Protein 8QQH (pdb70)

Radius of gyration: 37.04 Å; Cα contacts (8 Å, |Δi|>4): 5261; chains: 2; bounding box: 93×76×115 Å

Structure (mmCIF, N/CA/C/O backbone):
data_8QQH
#
_entry.id   8QQH
#
_cell.length_a   81.227
_cell.length_b   140.763
_cell.length_c   207.773
_cell.angle_alpha   90.000
_cell.angle_beta   90.000
_cell.angle_gamma   90.000
#
_symmetry.space_group_name_H-M   'P 2 21 21'
#
loop_
_entity.id
_entity.type
_entity.pdbx_description
1 polymer Beta-galactosidase
2 water water
#
loop_
_atom_site.group_PDB
_atom_site.id
_atom_site.type_symbol
_atom_site.label_atom_id
_atom_site.label_alt_id
_atom_site.label_comp_id
_atom_site.label_asym_id
_atom_site.label_entity_id
_atom_site.label_seq_id
_atom_site.pdbx_PDB_ins_code
_atom_site.Cartn_x
_atom_site.Cartn_y
_atom_site.Cartn_z
_atom_site.occupancy
_atom_site.B_iso_or_equiv
_atom_site.auth_seq_id
_atom_site.auth_comp_id
_atom_site.auth_asym_id
_atom_site.auth_atom_id
_atom_site.pdbx_PDB_model_num
ATOM 1 N N . THR A 1 2 ? -33.756 94.863 55.951 1.000 55.612 2 THR AAA N 1
ATOM 2 C CA . THR A 1 2 ? -34.772 95.650 56.692 1.000 59.049 2 THR AAA CA 1
ATOM 3 C C . THR A 1 2 ? -34.226 96.199 58.026 1.000 48.612 2 THR AAA C 1
ATOM 4 O O . THR A 1 2 ? -34.467 97.379 58.245 1.000 54.045 2 THR AAA O 1
ATOM 8 N N . LEU A 1 3 ? -33.548 95.422 58.892 1.000 46.508 3 LEU AAA N 1
ATOM 9 C CA . LEU A 1 3 ? -32.575 95.983 59.876 1.000 41.356 3 LEU AAA CA 1
ATOM 10 C C . LEU A 1 3 ? -31.164 95.963 59.256 1.000 36.480 3 LEU AAA C 1
ATOM 11 O O . LEU A 1 3 ? -30.578 94.870 59.082 1.000 33.245 3 LEU AAA O 1
ATOM 16 N N . LEU A 1 4 ? -30.678 97.131 58.861 1.000 32.036 4 LEU AAA N 1
ATOM 17 C CA . LEU A 1 4 ? -29.380 97.284 58.162 1.000 33.412 4 LEU AAA CA 1
ATOM 18 C C . LEU A 1 4 ? -28.528 98.103 59.118 1.000 32.733 4 LEU AAA C 1
ATOM 19 O O . LEU A 1 4 ? -28.688 99.323 59.175 1.000 34.264 4 LEU AAA O 1
ATOM 24 N N . CYS A 1 5 ? -27.846 97.391 60.001 1.000 31.210 5 CYS AAA N 1
ATOM 25 C CA . CYS A 1 5 ? -27.313 97.951 61.261 1.000 32.292 5 CYS AAA CA 1
ATOM 26 C C . CYS A 1 5 ? -25.782 97.949 61.226 1.000 29.774 5 CYS AAA C 1
ATOM 27 O O . CYS A 1 5 ? -25.184 97.053 60.581 1.000 28.339 5 CYS AAA O 1
ATOM 30 N N . GLY A 1 6 ? -25.205 98.960 61.867 1.000 30.643 6 GLY AAA N 1
ATOM 31 C CA . GLY A 1 6 ? -23.770 99.097 62.120 1.000 33.043 6 GLY AAA CA 1
ATOM 32 C C . GLY A 1 6 ? -23.524 99.355 63.586 1.000 31.521 6 GLY AAA C 1
ATOM 33 O O . GLY A 1 6 ? -24.239 100.199 64.190 1.000 32.375 6 GLY AAA O 1
ATOM 34 N N . GLU A 1 7 ? -22.519 98.682 64.126 1.000 31.240 7 GLU AAA N 1
ATOM 35 C CA . GLU A 1 7 ? -22.067 98.867 65.518 1.000 29.987 7 GLU AAA CA 1
ATOM 36 C C . GLU A 1 7 ? -21.147 100.087 65.563 1.000 28.194 7 GLU AAA C 1
ATOM 37 O O . GLU A 1 7 ? -20.057 100.071 64.933 1.000 26.474 7 GLU AAA O 1
ATOM 43 N N . ILE A 1 8 ? -21.559 101.097 66.337 1.000 30.978 8 ILE AAA N 1
ATOM 44 C CA . ILE A 1 8 ? -20.727 102.293 66.671 1.000 29.128 8 ILE AAA CA 1
ATOM 45 C C . ILE A 1 8 ? -20.901 102.559 68.156 1.000 29.651 8 ILE AAA C 1
ATOM 46 O O . ILE A 1 8 ? -22.057 102.613 68.585 1.000 27.395 8 ILE AAA O 1
ATOM 51 N N . HIS A 1 9 ? -19.798 102.706 68.900 1.000 27.482 9 HIS AAA N 1
ATOM 52 C CA . HIS A 1 9 ? -19.834 102.822 70.370 1.000 27.793 9 HIS AAA CA 1
ATOM 53 C C . HIS A 1 9 ? -19.675 104.281 70.765 1.000 30.528 9 HIS AAA C 1
ATOM 54 O O . HIS A 1 9 ? -18.601 104.825 70.499 1.000 26.439 9 HIS AAA O 1
ATOM 61 N N . TYR A 1 10 ? -20.668 104.846 71.459 1.000 28.474 10 TYR AAA N 1
ATOM 62 C CA . TYR A 1 10 ? -20.629 106.281 71.873 1.000 30.658 10 TYR AAA CA 1
ATOM 63 C C . TYR A 1 10 ? -19.438 106.490 72.817 1.000 29.617 10 TYR AAA C 1
ATOM 64 O O . TYR A 1 10 ? -18.869 107.623 72.827 1.000 30.202 10 TYR AAA O 1
ATOM 73 N N . PHE A 1 11 ? -19.038 105.436 73.548 1.000 26.885 11 PHE AAA N 1
ATOM 74 C CA . PHE A 1 11 ? -17.983 105.489 74.585 1.000 27.310 11 PHE AAA CA 1
ATOM 75 C C . PHE A 1 11 ? -16.586 105.303 73.965 1.000 32.402 11 PHE AAA C 1
ATOM 76 O O . PHE A 1 11 ? -15.626 105.241 74.736 1.000 35.077 11 PHE AAA O 1
ATOM 84 N N . ARG A 1 12 ? -16.463 105.218 72.637 1.000 29.284 12 ARG AAA N 1
ATOM 85 C CA . ARG A 1 12 ? -15.174 105.037 71.925 1.000 28.371 12 ARG AAA CA 1
ATOM 86 C C . ARG A 1 12 ? -15.025 106.137 70.870 1.000 29.541 12 ARG AAA C 1
ATOM 87 O O . ARG A 1 12 ? -14.080 106.051 70.066 1.000 26.916 12 ARG AAA O 1
ATOM 95 N N . VAL A 1 13 ? -15.884 107.159 70.900 1.000 29.884 13 VAL AAA N 1
ATOM 96 C CA . VAL A 1 13 ? -15.905 108.268 69.903 1.000 30.647 13 VAL AAA CA 1
ATOM 97 C C . VAL A 1 13 ? -16.061 109.583 70.647 1.000 28.901 13 VAL AAA C 1
ATOM 98 O O . VAL A 1 13 ? -17.002 109.747 71.415 1.000 30.854 13 VAL AAA O 1
ATOM 102 N N . PRO A 1 14 ? -15.138 110.542 70.451 1.000 29.390 14 PRO AAA N 1
ATOM 103 C CA . PRO A 1 14 ? -15.284 111.861 71.054 1.000 31.180 14 PRO AAA CA 1
ATOM 104 C C . PRO A 1 14 ? -16.686 112.377 70.702 1.000 30.558 14 PRO AAA C 1
ATOM 105 O O . PRO A 1 14 ? -17.127 112.217 69.575 1.000 32.704 14 PRO AAA O 1
ATOM 109 N N . LYS A 1 15 ? -17.365 112.960 71.671 1.000 30.714 15 LYS AAA N 1
ATOM 110 C CA . LYS A 1 15 ? -18.778 113.379 71.505 1.000 37.418 15 LYS AAA CA 1
ATOM 111 C C . LYS A 1 15 ? -18.925 114.282 70.267 1.000 33.671 15 LYS AAA C 1
ATOM 112 O O . LYS A 1 15 ? -19.866 114.076 69.519 1.000 31.703 15 LYS AAA O 1
ATOM 118 N N . HIS A 1 16 ? -18.020 115.226 70.038 1.000 35.286 16 HIS AAA N 1
ATOM 119 C CA . HIS A 1 16 ? -18.121 116.179 68.899 1.000 40.290 16 HIS AAA CA 1
ATOM 120 C C . HIS A 1 16 ? -18.133 115.386 67.579 1.000 37.684 16 HIS AAA C 1
ATOM 121 O O . HIS A 1 16 ? -18.717 115.878 66.587 1.000 38.429 16 HIS AAA O 1
ATOM 128 N N . LEU A 1 17 ? -17.571 114.174 67.567 1.000 32.914 17 LEU AAA N 1
ATOM 129 C CA . LEU A 1 17 ? -17.438 113.358 66.325 1.000 33.145 17 LEU AAA CA 1
ATOM 130 C C . LEU A 1 17 ? -18.586 112.361 66.174 1.000 28.353 17 LEU AAA C 1
ATOM 131 O O . LEU A 1 17 ? -18.619 111.695 65.153 1.000 30.725 17 LEU AAA O 1
ATOM 136 N N . TRP A 1 18 ? -19.487 112.236 67.138 1.000 29.525 18 TRP AAA N 1
ATOM 137 C CA . TRP A 1 18 ? -20.653 111.324 66.990 1.000 32.298 18 TRP AAA CA 1
ATOM 138 C C . TRP A 1 18 ? -21.361 111.579 65.657 1.000 32.112 18 TRP AAA C 1
ATOM 139 O O . TRP A 1 18 ? -21.737 110.605 65.006 1.000 31.401 18 TRP AAA O 1
ATOM 150 N N . ARG A 1 19 ? -21.617 112.842 65.297 1.000 32.430 19 ARG AAA N 1
ATOM 151 C CA . ARG A 1 19 ? -22.482 113.158 64.137 1.000 32.051 19 ARG AAA CA 1
ATOM 152 C C . ARG A 1 19 ? -21.802 112.613 62.876 1.000 31.541 19 ARG AAA C 1
ATOM 153 O O . ARG A 1 19 ? -22.455 111.957 62.025 1.000 30.523 19 ARG AAA O 1
ATOM 161 N N . ASP A 1 20 ? -20.515 112.899 62.741 1.000 31.850 20 ASP AAA N 1
ATOM 162 C CA . ASP A 1 20 ? -19.741 112.435 61.564 1.000 36.201 20 ASP AAA CA 1
ATOM 163 C C . ASP A 1 20 ? -19.862 110.906 61.452 1.000 32.864 20 ASP AAA C 1
ATOM 164 O O . ASP A 1 20 ? -20.122 110.432 60.340 1.000 31.575 20 ASP AAA O 1
ATOM 169 N N . ARG A 1 21 ? -19.613 110.152 62.527 1.000 28.754 21 ARG AAA N 1
ATOM 170 C CA . ARG A 1 21 ? -19.608 108.672 62.426 1.000 28.292 21 ARG AAA CA 1
ATOM 171 C C . ARG A 1 21 ? -21.017 108.179 62.091 1.000 29.383 21 ARG AAA C 1
ATOM 172 O O . ARG A 1 21 ? -21.149 107.343 61.179 1.000 29.685 21 ARG AAA O 1
ATOM 180 N N . LEU A 1 22 ? -22.053 108.700 62.753 1.000 28.638 22 LEU AAA N 1
ATOM 181 C CA . LEU A 1 22 ? -23.454 108.234 62.531 1.000 28.847 22 LEU AAA CA 1
ATOM 182 C C . LEU A 1 22 ? -23.929 108.617 61.126 1.000 30.612 22 LEU AAA C 1
ATOM 183 O O . LEU A 1 22 ? -24.571 107.790 60.480 1.000 27.595 22 LEU AAA O 1
ATOM 188 N N . LEU A 1 23 ? -23.625 109.826 60.650 1.000 31.640 23 LEU AAA N 1
ATOM 189 C CA . LEU A 1 23 ? -24.084 110.240 59.302 1.000 31.611 23 LEU AAA CA 1
ATOM 190 C C . LEU A 1 23 ? -23.404 109.348 58.263 1.000 30.229 23 LEU AAA C 1
ATOM 191 O O . LEU A 1 23 ? -24.045 109.003 57.243 1.000 28.524 23 LEU AAA O 1
ATOM 196 N N . LYS A 1 24 ? -22.129 108.993 58.462 1.000 27.750 24 LYS AAA N 1
ATOM 197 C CA . LYS A 1 24 ? -21.455 108.085 57.496 1.000 27.299 24 LYS AAA CA 1
ATOM 198 C C . LYS A 1 24 ? -22.193 106.737 57.474 1.000 25.300 24 LYS AAA C 1
ATOM 199 O O . LYS A 1 24 ? -22.325 106.135 56.392 1.000 27.871 24 LYS AAA O 1
ATOM 205 N N . LEU A 1 25 ? -22.655 106.236 58.615 1.000 28.076 25 LEU AAA N 1
ATOM 206 C CA . LEU A 1 25 ? -23.447 104.970 58.598 1.000 28.934 25 LEU AAA CA 1
ATOM 207 C C . LEU A 1 25 ? -24.753 105.212 57.808 1.000 29.848 25 LEU AAA C 1
ATOM 208 O O . LEU A 1 25 ? -25.096 104.402 56.963 1.000 29.830 25 LEU AAA O 1
ATOM 213 N N . LYS A 1 26 ? -25.464 106.304 58.094 1.000 32.250 26 LYS AAA N 1
ATOM 214 C CA . LYS A 1 26 ? -26.722 106.705 57.396 1.000 31.702 26 LYS AAA CA 1
ATOM 215 C C . LYS A 1 26 ? -26.441 106.747 55.885 1.000 32.463 26 LYS AAA C 1
ATOM 216 O O . LYS A 1 26 ? -27.167 106.129 55.092 1.000 31.131 26 LYS AAA O 1
ATOM 222 N N . ARG A 1 27 ? -25.345 107.384 55.506 1.000 31.139 27 ARG AAA N 1
ATOM 223 C CA . ARG A 1 27 ? -24.998 107.591 54.082 1.000 31.702 27 ARG AAA CA 1
ATOM 224 C C . ARG A 1 27 ? -24.674 106.257 53.422 1.000 29.967 27 ARG AAA C 1
ATOM 225 O O . ARG A 1 27 ? -24.751 106.205 52.226 1.000 30.120 27 ARG AAA O 1
ATOM 233 N N . ALA A 1 28 ? -24.273 105.218 54.161 1.000 31.971 28 ALA AAA N 1
ATOM 234 C CA . ALA A 1 28 ? -24.001 103.884 53.568 1.000 30.522 28 ALA AAA CA 1
ATOM 235 C C . ALA A 1 28 ? -25.310 103.129 53.309 1.000 33.821 28 ALA AAA C 1
ATOM 236 O O . ALA A 1 28 ? -25.217 101.989 52.819 1.000 35.091 28 ALA AAA O 1
ATOM 238 N N . GLY A 1 29 ? -26.474 103.687 53.676 1.000 32.132 29 GLY AAA N 1
ATOM 239 C CA . GLY A 1 29 ? -27.754 102.966 53.600 1.000 31.950 29 GLY AAA CA 1
ATOM 240 C C . GLY A 1 29 ? -28.092 102.268 54.917 1.000 33.568 29 GLY AAA C 1
ATOM 241 O O . GLY A 1 29 ? -29.119 101.564 54.963 1.000 32.957 29 GLY AAA O 1
ATOM 242 N N . GLY A 1 30 ? -27.323 102.496 55.985 1.000 30.074 30 GLY AAA N 1
ATOM 243 C CA . GLY A 1 30 ? -27.708 102.007 57.322 1.000 32.506 30 GLY AAA CA 1
ATOM 244 C C . GLY A 1 30 ? -29.018 102.649 57.781 1.000 31.428 30 GLY AAA C 1
ATOM 245 O O . GLY A 1 30 ? -29.136 103.867 57.622 1.000 29.580 30 GLY AAA O 1
ATOM 246 N N . ASN A 1 31 ? -29.907 101.880 58.417 1.000 28.341 31 ASN AAA N 1
ATOM 247 C CA . ASN A 1 31 ? -31.149 102.415 59.049 1.000 32.291 31 ASN AAA CA 1
ATOM 248 C C . ASN A 1 31 ? -31.123 102.214 60.572 1.000 31.810 31 ASN AAA C 1
ATOM 249 O O . ASN A 1 31 ? -32.117 102.585 61.267 1.000 34.265 31 ASN AAA O 1
ATOM 254 N N . CYS A 1 32 ? -30.025 101.685 61.126 1.000 30.320 32 CYS AAA N 1
ATOM 255 C CA . CYS A 1 32 ? -29.966 101.318 62.560 1.000 30.996 32 CYS AAA CA 1
ATOM 256 C C . CYS A 1 32 ? -28.505 101.383 62.992 1.000 31.871 32 CYS AAA C 1
ATOM 257 O O . CYS A 1 32 ? -27.643 101.027 62.177 1.000 31.620 32 CYS AAA O 1
ATOM 260 N N . VAL A 1 33 ? -28.261 101.875 64.196 1.000 29.637 33 VAL AAA N 1
ATOM 261 C CA . VAL A 1 33 ? -26.938 101.842 64.872 1.000 31.481 33 VAL AAA CA 1
ATOM 262 C C . VAL A 1 33 ? -27.121 100.976 66.110 1.000 33.054 33 VAL AAA C 1
ATOM 263 O O . VAL A 1 33 ? -28.245 100.967 66.689 1.000 33.612 33 VAL AAA O 1
ATOM 267 N N . SER A 1 34 ? -26.124 100.146 66.398 1.000 30.285 34 SER AAA N 1
ATOM 268 C CA . SER A 1 34 ? -26.125 99.262 67.580 1.000 27.348 34 SER AAA CA 1
ATOM 269 C C . SER A 1 34 ? -24.988 99.679 68.515 1.000 28.150 34 SER AAA C 1
ATOM 270 O O . SER A 1 34 ? -23.880 99.977 68.019 1.000 29.055 34 SER AAA O 1
ATOM 273 N N . THR A 1 35 ? -25.223 99.646 69.827 1.000 26.080 35 THR AAA N 1
ATOM 274 C CA . THR A 1 35 ? -24.197 100.049 70.802 1.000 28.364 35 THR AAA CA 1
ATOM 275 C C . THR A 1 35 ? -24.390 99.305 72.112 1.000 32.265 35 THR AAA C 1
ATOM 276 O O . THR A 1 35 ? -25.525 99.185 72.597 1.000 30.672 35 THR AAA O 1
ATOM 280 N N . TYR A 1 36 ? -23.273 98.951 72.722 1.000 31.489 36 TYR AAA N 1
ATOM 281 C CA . TYR A 1 36 ? -23.227 98.549 74.140 1.000 30.977 36 TYR AAA CA 1
ATOM 282 C C . TYR A 1 36 ? -23.504 99.781 74.971 1.000 29.520 36 TYR AAA C 1
ATOM 283 O O . TYR A 1 36 ? -23.282 100.928 74.506 1.000 26.930 36 TYR AAA O 1
ATOM 292 N N . ILE A 1 37 ? -24.057 99.549 76.149 1.000 30.244 37 ILE AAA N 1
ATOM 293 C CA . ILE A 1 37 ? -24.049 100.572 77.219 1.000 32.143 37 ILE AAA CA 1
ATOM 294 C C . ILE A 1 37 ? -23.291 99.986 78.402 1.000 31.271 37 ILE AAA C 1
ATOM 295 O O . ILE A 1 37 ? -23.865 99.250 79.184 1.000 33.750 37 ILE AAA O 1
ATOM 300 N N . PRO A 1 38 ? -21.990 100.280 78.590 1.000 34.304 38 PRO AAA N 1
ATOM 301 C CA . PRO A 1 38 ? -21.175 99.565 79.576 1.000 32.820 38 PRO AAA CA 1
ATOM 302 C C . PRO A 1 38 ? -21.408 100.093 80.992 1.000 33.604 38 PRO AAA C 1
ATOM 303 O O . PRO A 1 38 ? -21.154 101.247 81.262 1.000 30.503 38 PRO AAA O 1
ATOM 307 N N . TRP A 1 39 ? -21.859 99.194 81.857 1.000 32.286 39 TRP AAA N 1
ATOM 308 C CA . TRP A 1 39 ? -22.067 99.401 83.314 1.000 31.783 39 TRP AAA CA 1
ATOM 309 C C . TRP A 1 39 ? -20.882 100.148 83.925 1.000 31.494 39 TRP AAA C 1
ATOM 310 O O . TRP A 1 39 ? -21.118 101.200 84.615 1.000 28.503 39 TRP AAA O 1
ATOM 321 N N . ASN A 1 40 ? -19.660 99.679 83.647 1.000 30.289 40 ASN AAA N 1
ATOM 322 C CA . ASN A 1 40 ? -18.428 100.264 84.249 1.000 30.069 40 ASN AAA CA 1
ATOM 323 C C . ASN A 1 40 ? -18.117 101.639 83.662 1.000 28.483 40 ASN AAA C 1
ATOM 324 O O . ASN A 1 40 ? -17.344 102.367 84.280 1.000 31.932 40 ASN AAA O 1
ATOM 329 N N . TRP A 1 41 ? -18.662 101.998 82.511 1.000 29.497 41 TRP AAA N 1
ATOM 330 C CA . TRP A 1 41 ? -18.443 103.354 81.936 1.000 30.059 41 TRP AAA CA 1
ATOM 331 C C . TRP A 1 41 ? -19.273 104.365 82.756 1.000 32.180 41 TRP AAA C 1
ATOM 332 O O . TRP A 1 41 ? -18.789 105.470 83.024 1.000 28.717 41 TRP AAA O 1
ATOM 343 N N . HIS A 1 42 ? -20.440 103.941 83.227 1.000 32.385 42 HIS AAA N 1
ATOM 344 C CA . HIS A 1 42 ? -21.460 104.795 83.887 1.000 34.625 42 HIS AAA CA 1
ATOM 345 C C . HIS A 1 42 ? -21.360 104.678 85.413 1.000 35.782 42 HIS AAA C 1
ATOM 346 O O . HIS A 1 42 ? -21.636 105.681 86.062 1.000 39.914 42 HIS AAA O 1
ATOM 353 N N . ASP A 1 43 ? -20.868 103.563 85.962 1.000 35.186 43 ASP AAA N 1
ATOM 354 C CA . ASP A 1 43 ? -20.765 103.392 87.438 1.000 33.903 43 ASP AAA CA 1
ATOM 355 C C . ASP A 1 43 ? -19.422 102.786 87.841 1.000 32.908 43 ASP AAA C 1
ATOM 356 O O . ASP A 1 43 ? -19.366 101.674 88.360 1.000 35.214 43 ASP AAA O 1
ATOM 361 N N . PRO A 1 44 ? -18.287 103.478 87.611 1.000 34.248 44 PRO AAA N 1
ATOM 362 C CA . PRO A 1 44 ? -16.975 102.915 87.928 1.000 37.492 44 PRO AAA CA 1
ATOM 363 C C . PRO A 1 44 ? -16.611 102.841 89.411 1.000 39.851 44 PRO AAA C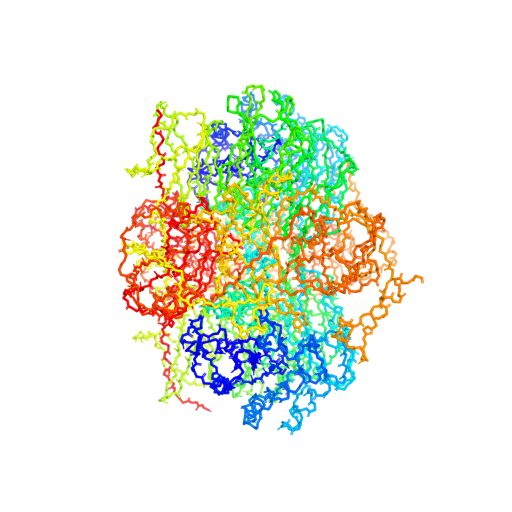 1
ATOM 364 O O . PRO A 1 44 ? -15.788 102.007 89.729 1.000 39.284 44 PRO AAA O 1
ATOM 368 N N . ARG A 1 45 ? -17.137 103.766 90.226 1.000 42.005 45 ARG AAA N 1
ATOM 369 C CA . ARG A 1 45 ? -16.735 103.984 91.646 1.000 46.216 45 ARG AAA CA 1
ATOM 370 C C . ARG A 1 45 ? -17.828 103.498 92.611 1.000 44.147 45 ARG AAA C 1
ATOM 371 O O . ARG A 1 45 ? -17.554 103.522 93.816 1.000 47.472 45 ARG AAA O 1
ATOM 379 N N . GLU A 1 46 ? -18.997 103.060 92.115 1.000 40.067 46 GLU AAA N 1
ATOM 380 C CA . GLU A 1 46 ? -20.132 102.600 92.953 1.000 43.003 46 GLU AAA CA 1
ATOM 381 C C . GLU A 1 46 ? -20.690 103.818 93.704 1.000 48.314 46 GLU AAA C 1
ATOM 382 O O . GLU A 1 46 ? -20.939 103.732 94.915 1.000 41.118 46 GLU AAA O 1
ATOM 388 N N . LYS A 1 47 ? -20.867 104.922 92.997 1.000 47.363 47 LYS AAA N 1
ATOM 389 C CA . LYS A 1 47 ? -21.371 106.193 93.555 1.000 52.411 47 LYS AAA CA 1
ATOM 390 C C . LYS A 1 47 ? -22.623 106.526 92.762 1.000 49.940 47 LYS AAA C 1
ATOM 391 O O . LYS A 1 47 ? -23.374 105.595 92.434 1.000 55.246 47 LYS AAA O 1
ATOM 397 N N . VAL A 1 48 ? -22.841 107.798 92.458 1.000 60.384 48 VAL AAA N 1
ATOM 398 C CA . VAL A 1 48 ? -24.006 108.228 91.636 1.000 62.536 48 VAL AAA CA 1
ATOM 399 C C . VAL A 1 48 ? -23.684 107.842 90.183 1.000 52.687 48 VAL AAA C 1
ATOM 400 O O . VAL A 1 48 ? -22.680 108.307 89.621 1.000 50.943 48 VAL AAA O 1
ATOM 404 N N . VAL A 1 49 ? -24.497 106.953 89.634 1.000 51.104 49 VAL AAA N 1
ATOM 405 C CA . VAL A 1 49 ? -24.439 106.509 88.219 1.000 47.474 49 VAL AAA CA 1
ATOM 406 C C . VAL A 1 49 ? -24.450 107.756 87.341 1.000 49.043 49 VAL AAA C 1
ATOM 407 O O . VAL A 1 49 ? -25.349 108.585 87.509 1.000 51.167 49 VAL AAA O 1
ATOM 411 N N . ASN A 1 50 ? -23.468 107.863 86.450 1.000 46.104 50 ASN AAA N 1
ATOM 412 C CA . ASN A 1 50 ? -23.157 109.080 85.664 1.000 43.450 50 ASN AAA CA 1
ATOM 413 C C . ASN A 1 50 ? -23.695 108.917 84.227 1.000 45.257 50 ASN AAA C 1
ATOM 414 O O . ASN A 1 50 ? -23.216 108.016 83.508 1.000 40.109 50 ASN AAA O 1
ATOM 419 N N . PHE A 1 51 ? -24.641 109.770 83.800 1.000 42.672 51 PHE AAA N 1
ATOM 420 C CA . PHE A 1 51 ? -25.124 109.871 82.398 1.000 39.924 51 PHE AAA CA 1
ATOM 421 C C . PHE A 1 51 ? -24.904 111.293 81.863 1.000 40.795 51 PHE AAA C 1
ATOM 422 O O . PHE A 1 51 ? -25.649 111.658 80.958 1.000 42.171 51 PHE AAA O 1
ATOM 430 N N . THR A 1 52 ? -23.864 111.998 82.338 1.000 43.225 52 THR AAA N 1
ATOM 431 C CA . THR A 1 52 ? -23.451 113.382 81.941 1.000 45.248 52 THR AAA CA 1
ATOM 432 C C . THR A 1 52 ? -22.158 113.391 81.109 1.000 54.047 52 THR AAA C 1
ATOM 433 O O . THR A 1 52 ? -21.614 112.301 80.784 1.000 60.162 52 THR AAA O 1
ATOM 437 N N . ASP A 1 53 ? -21.644 114.586 80.794 1.000 58.037 53 ASP AAA N 1
ATOM 438 C CA . ASP A 1 53 ? -20.429 114.766 79.945 1.000 60.268 53 ASP AAA CA 1
ATOM 439 C C . ASP A 1 53 ? -19.149 114.598 80.771 1.000 58.126 53 ASP AAA C 1
ATOM 440 O O . ASP A 1 53 ? -18.100 114.325 80.136 1.000 60.428 53 ASP AAA O 1
ATOM 445 N N . GLY A 1 54 ? -19.233 114.780 82.101 1.000 58.222 54 GLY AAA N 1
ATOM 446 C CA . GLY A 1 54 ? -18.082 114.890 83.018 1.000 55.444 54 GLY AAA CA 1
ATOM 447 C C . GLY A 1 54 ? -17.487 113.527 83.348 1.000 59.601 54 GLY AAA C 1
ATOM 448 O O . GLY A 1 54 ? -18.144 112.471 83.041 1.000 51.752 54 GLY AAA O 1
ATOM 449 N N . THR A 1 55 ? -16.297 113.543 83.958 1.000 57.810 55 THR AAA N 1
ATOM 450 C CA . THR A 1 55 ? -15.478 112.343 84.276 1.000 59.597 55 THR AAA CA 1
ATOM 451 C C . THR A 1 55 ? -14.841 112.492 85.662 1.000 54.689 55 THR AAA C 1
ATOM 452 O O . THR A 1 55 ? -14.387 113.578 86.006 1.000 50.269 55 THR AAA O 1
ATOM 456 N N . SER A 1 56 ? -14.801 111.402 86.418 1.000 61.252 56 SER AAA N 1
ATOM 457 C CA . SER A 1 56 ? -14.013 111.289 87.672 1.000 64.905 56 SER AAA CA 1
ATOM 458 C C . SER A 1 56 ? -12.575 110.812 87.373 1.000 59.168 56 SER AAA C 1
ATOM 459 O O . SER A 1 56 ? -11.804 110.726 88.335 1.000 57.112 56 SER AAA O 1
ATOM 462 N N . GLN A 1 57 ? -12.203 110.512 86.113 1.000 48.494 57 GLN AAA N 1
ATOM 463 C CA . GLN A 1 57 ? -10.991 109.683 85.847 1.000 40.857 57 GLN AAA CA 1
ATOM 464 C C . GLN A 1 57 ? -9.968 110.469 85.036 1.000 36.782 57 GLN AAA C 1
ATOM 465 O O . GLN A 1 57 ? -10.307 110.921 83.905 1.000 38.226 57 GLN AAA O 1
ATOM 471 N N . TRP A 1 58 ? -8.729 110.513 85.530 1.000 33.151 58 TRP AAA N 1
ATOM 472 C CA . TRP A 1 58 ? -7.590 111.209 84.864 1.000 35.198 58 TRP AAA CA 1
ATOM 473 C C . TRP A 1 58 ? -7.374 110.685 83.432 1.000 36.782 58 TRP AAA C 1
ATOM 474 O O . TRP A 1 58 ? -7.011 111.506 82.558 1.000 36.441 58 TRP AAA O 1
ATOM 485 N N . HIS A 1 59 ? -7.556 109.377 83.206 1.000 33.870 59 HIS AAA N 1
ATOM 486 C CA . HIS A 1 59 ? -7.121 108.662 81.968 1.000 34.255 59 HIS AAA CA 1
ATOM 487 C C . HIS A 1 59 ? -8.219 108.768 80.886 1.000 29.988 59 HIS AAA C 1
ATOM 488 O O . HIS A 1 59 ? -7.979 108.377 79.750 1.000 31.518 59 HIS AAA O 1
ATOM 495 N N . VAL A 1 60 ? -9.390 109.305 81.215 1.000 30.903 60 VAL AAA N 1
ATOM 496 C CA . VAL A 1 60 ? -10.513 109.487 80.252 1.000 29.656 60 VAL AAA CA 1
ATOM 497 C C . VAL A 1 60 ? -10.521 110.953 79.795 1.000 34.226 60 VAL AAA C 1
ATOM 498 O O . VAL A 1 60 ? -10.809 111.825 80.626 1.000 33.879 60 VAL AAA O 1
ATOM 502 N N . ALA A 1 61 ? -10.209 111.223 78.525 1.000 30.756 61 ALA AAA N 1
ATOM 503 C CA . ALA A 1 61 ? -10.129 112.589 77.965 1.000 33.776 61 ALA AAA CA 1
ATOM 504 C C . ALA A 1 61 ? -11.482 113.302 78.105 1.000 35.726 61 ALA AAA C 1
ATOM 505 O O . ALA A 1 61 ? -12.542 112.631 78.091 1.000 35.743 61 ALA AAA O 1
ATOM 507 N N . SER A 1 62 ? -11.442 114.630 78.171 1.000 38.389 62 SER AAA N 1
ATOM 508 C CA . SER A 1 62 ? -12.603 115.532 78.428 1.000 38.265 62 SER AAA CA 1
ATOM 509 C C . SER A 1 62 ? -13.686 115.369 77.338 1.000 37.903 62 SER AAA C 1
ATOM 510 O O . SER A 1 62 ? -14.829 115.586 77.631 1.000 34.513 62 SER AAA O 1
ATOM 513 N N . TYR A 1 63 ? -13.350 114.916 76.129 1.000 38.271 63 TYR AAA N 1
ATOM 514 C CA . TYR A 1 63 ? -14.287 114.838 74.969 1.000 33.031 63 TYR AAA CA 1
ATOM 515 C C . TYR A 1 63 ? -15.041 113.494 74.929 1.000 33.263 63 TYR AAA C 1
ATOM 516 O O . TYR A 1 63 ? -15.947 113.369 74.112 1.000 36.270 63 TYR AAA O 1
ATOM 525 N N . TYR A 1 64 ? -14.705 112.507 75.768 1.000 35.065 64 TYR AAA N 1
ATOM 526 C CA . TYR A 1 64 ? -15.479 111.244 75.868 1.000 35.771 64 TYR AAA CA 1
ATOM 527 C C . TYR A 1 64 ? -16.628 111.507 76.840 1.000 39.700 64 TYR AAA C 1
ATOM 528 O O . TYR A 1 64 ? -16.394 112.183 77.852 1.000 39.862 64 TYR AAA O 1
ATOM 537 N N . SER A 1 65 ? -17.816 110.989 76.540 1.000 31.821 65 SER AAA N 1
ATOM 538 C CA . SER A 1 65 ? -19.057 111.382 77.236 1.000 33.561 65 SER AAA CA 1
ATOM 539 C C . SER A 1 65 ? -19.774 110.127 77.755 1.000 31.932 65 SER AAA C 1
ATOM 540 O O . SER A 1 65 ? -19.666 109.038 77.125 1.000 26.824 65 SER AAA O 1
ATOM 543 N N . ARG A 1 66 ? -20.495 110.288 78.861 1.000 36.138 66 ARG AAA N 1
ATOM 544 C CA . ARG A 1 66 ? -21.483 109.298 79.358 1.000 35.831 66 ARG AAA CA 1
ATOM 545 C C . ARG A 1 66 ? -22.900 109.756 79.030 1.000 37.476 66 ARG AAA C 1
ATOM 546 O O . ARG A 1 66 ? -23.856 109.128 79.538 1.000 37.557 66 ARG AAA O 1
ATOM 554 N N . ASP A 1 67 ? -23.046 110.786 78.195 1.000 39.036 67 ASP AAA N 1
ATOM 555 C CA . ASP A 1 67 ? -24.390 111.352 77.888 1.000 38.429 67 ASP AAA CA 1
ATOM 556 C C . ASP A 1 67 ? -25.079 110.494 76.825 1.000 34.063 67 ASP AAA C 1
ATOM 557 O O . ASP A 1 67 ? -25.159 110.928 75.660 1.000 30.825 67 ASP AAA O 1
ATOM 562 N N . LEU A 1 68 ? -25.576 109.334 77.243 1.000 32.135 68 LEU AAA N 1
ATOM 563 C CA . LEU A 1 68 ? -26.253 108.360 76.358 1.000 37.170 68 LEU AAA CA 1
ATOM 564 C C . LEU A 1 68 ? -27.475 109.026 75.702 1.000 36.329 68 LEU AAA C 1
ATOM 565 O O . LEU A 1 68 ? -27.725 108.795 74.511 1.000 34.474 68 LEU AAA O 1
ATOM 570 N N . ALA A 1 69 ? -28.225 109.824 76.455 1.000 39.338 69 ALA AAA N 1
ATOM 571 C CA . ALA A 1 69 ? -29.449 110.514 75.972 1.000 37.467 69 ALA AAA CA 1
ATOM 572 C C . ALA A 1 69 ? -29.120 111.289 74.695 1.000 33.467 69 ALA AAA C 1
ATOM 573 O O . ALA A 1 69 ? -29.908 111.189 73.736 1.000 31.476 69 ALA AAA O 1
ATOM 575 N N . SER A 1 70 ? -28.028 112.062 74.676 1.000 36.708 70 SER AAA N 1
ATOM 576 C CA . SER A 1 70 ? -27.663 112.917 73.509 1.000 37.675 70 SER AAA CA 1
ATOM 577 C C . SER A 1 70 ? -27.326 112.053 72.294 1.000 36.966 70 SER AAA C 1
ATOM 578 O O . SER A 1 70 ? -27.562 112.521 71.189 1.000 34.011 70 SER AAA O 1
ATOM 581 N N . PHE A 1 71 ? -26.742 110.867 72.497 1.000 38.313 71 PHE AAA N 1
ATOM 582 C CA . PHE A 1 71 ? -26.400 109.926 71.400 1.000 34.531 71 PHE AAA CA 1
ATOM 583 C C . PHE A 1 71 ? -27.696 109.410 70.784 1.000 32.889 71 PHE AAA C 1
ATOM 584 O O . PHE A 1 71 ? -27.817 109.337 69.529 1.000 34.793 71 PHE AAA O 1
ATOM 592 N N . LEU A 1 72 ? -28.603 108.957 71.651 1.000 32.664 72 LEU AAA N 1
ATOM 593 C CA . LEU A 1 72 ? -29.932 108.431 71.241 1.000 34.826 72 LEU AAA CA 1
ATOM 594 C C . LEU A 1 72 ? -30.682 109.534 70.472 1.000 32.426 72 LEU AAA C 1
ATOM 595 O O . LEU A 1 72 ? -31.208 109.225 69.391 1.000 33.096 72 LEU AAA O 1
ATOM 600 N N . GLU A 1 73 ? -30.655 110.775 70.969 1.000 36.569 73 GLU AAA N 1
ATOM 601 C CA . GLU A 1 73 ? -31.296 111.962 70.325 1.000 38.406 73 GLU AAA CA 1
ATOM 602 C C . GLU A 1 73 ? -30.676 112.173 68.943 1.000 39.486 73 GLU AAA C 1
ATOM 603 O O . GLU A 1 73 ? -31.430 112.313 67.940 1.000 39.180 73 GLU AAA O 1
ATOM 609 N N . LEU A 1 74 ? -29.340 112.186 68.883 1.000 38.160 74 LEU AAA N 1
ATOM 610 C CA . LEU A 1 74 ? -28.588 112.428 67.624 1.000 36.691 74 LEU AAA CA 1
ATOM 611 C C . LEU A 1 74 ? -28.921 111.320 66.619 1.000 34.180 74 LEU AAA C 1
ATOM 612 O O . LEU A 1 74 ? -29.170 111.624 65.429 1.000 32.799 74 LEU AAA O 1
ATOM 617 N N . ALA A 1 75 ? -28.953 110.061 67.058 1.000 35.605 75 ALA AAA N 1
ATOM 618 C CA . ALA A 1 75 ? -29.315 108.944 66.163 1.000 37.447 75 ALA AAA CA 1
ATOM 619 C C . ALA A 1 75 ? -30.708 109.222 65.578 1.000 38.713 75 ALA AAA C 1
ATOM 620 O O . ALA A 1 75 ? -30.868 109.086 64.343 1.000 38.978 75 ALA AAA O 1
ATOM 622 N N . GLY A 1 76 ? -31.694 109.546 66.432 1.000 38.371 76 GLY AAA N 1
ATOM 623 C CA . GLY A 1 76 ? -33.060 109.893 65.986 1.000 39.650 76 GLY AAA CA 1
ATOM 624 C C . GLY A 1 76 ? -33.050 111.045 64.980 1.000 36.878 76 GLY AAA C 1
ATOM 625 O O . GLY A 1 76 ? -33.693 110.936 63.943 1.000 36.483 76 GLY AAA O 1
ATOM 626 N N . GLU A 1 77 ? -32.274 112.091 65.237 1.000 36.548 77 GLU AAA N 1
ATOM 627 C CA . GLU A 1 77 ? -32.237 113.300 64.370 1.000 41.842 77 GLU AAA CA 1
ATOM 628 C C . GLU A 1 77 ? -31.717 112.903 62.977 1.000 44.337 77 GLU AAA C 1
ATOM 629 O O . GLU A 1 77 ? -32.187 113.492 61.996 1.000 38.106 77 GLU AAA O 1
ATOM 635 N N . LEU A 1 78 ? -30.801 111.928 62.871 1.000 41.110 78 LEU AAA N 1
ATOM 636 C CA . LEU A 1 78 ? -30.155 111.567 61.576 1.000 37.838 78 LEU AAA CA 1
ATOM 637 C C . LEU A 1 78 ? -30.922 110.425 60.903 1.000 37.680 78 LEU AAA C 1
ATOM 638 O O . LEU A 1 78 ? -30.427 109.901 59.896 1.000 36.334 78 LEU AAA O 1
ATOM 643 N N . GLY A 1 79 ? -32.068 110.014 61.439 1.000 37.242 79 GLY AAA N 1
ATOM 644 C CA . GLY A 1 79 ? -32.929 109.027 60.758 1.000 35.673 79 GLY AAA CA 1
ATOM 645 C C . GLY A 1 79 ? -32.485 107.593 61.017 1.000 37.010 79 GLY AAA C 1
ATOM 646 O O . GLY A 1 79 ? -32.782 106.709 60.213 1.000 42.086 79 GLY AAA O 1
ATOM 647 N N . LEU A 1 80 ? -31.896 107.333 62.177 1.000 38.567 80 LEU AAA N 1
ATOM 648 C CA . LEU A 1 80 ? -31.405 105.991 62.565 1.000 36.254 80 LEU AAA CA 1
ATOM 649 C C . LEU A 1 80 ? -32.223 105.511 63.758 1.000 33.876 80 LEU AAA C 1
ATOM 650 O O . LEU A 1 80 ? -32.450 106.322 64.659 1.000 38.814 80 LEU AAA O 1
ATOM 655 N N . ARG A 1 81 ? -32.520 104.216 63.794 1.000 33.051 81 ARG AAA N 1
ATOM 656 C CA . ARG A 1 81 ? -33.010 103.511 64.990 1.000 34.585 81 ARG AAA CA 1
ATOM 657 C C . ARG A 1 81 ? -31.784 103.017 65.756 1.000 37.238 81 ARG AAA C 1
ATOM 658 O O . ARG A 1 81 ? -30.630 103.188 65.260 1.000 31.843 81 ARG AAA O 1
ATOM 666 N N . VAL A 1 82 ? -32.024 102.503 66.960 1.000 35.987 82 VAL AAA N 1
ATOM 667 C CA . VAL A 1 82 ? -30.945 102.076 67.887 1.000 33.930 82 VAL AAA CA 1
ATOM 668 C C . VAL A 1 82 ? -31.299 100.700 68.428 1.000 37.003 82 VAL AAA C 1
ATOM 669 O O . VAL A 1 82 ? -32.457 100.510 68.894 1.000 34.837 82 VAL AAA O 1
ATOM 673 N N . ILE A 1 83 ? -30.312 99.802 68.423 1.000 33.906 83 ILE AAA N 1
ATOM 674 C CA . ILE A 1 83 ? -30.305 98.595 69.285 1.000 31.854 83 ILE AAA CA 1
ATOM 675 C C . ILE A 1 83 ? -29.388 98.903 70.475 1.000 33.108 83 ILE AAA C 1
ATOM 676 O O . ILE A 1 83 ? -28.209 99.252 70.260 1.000 31.041 83 ILE AAA O 1
ATOM 681 N N . ALA A 1 84 ? -29.902 98.788 71.699 1.000 28.338 84 ALA AAA N 1
ATOM 682 C CA . ALA A 1 84 ? -29.117 98.989 72.926 1.000 30.800 84 ALA AAA CA 1
ATOM 683 C C . ALA A 1 84 ? -28.733 97.625 73.513 1.000 31.483 84 ALA AAA C 1
ATOM 684 O O . ALA A 1 84 ? -29.567 96.719 73.550 1.000 31.199 84 ALA AAA O 1
ATOM 686 N N . ARG A 1 85 ? -27.524 97.523 74.067 1.000 30.058 85 ARG AAA N 1
ATOM 687 C CA . ARG A 1 85 ? -26.966 96.254 74.606 1.000 30.585 85 ARG AAA CA 1
ATOM 688 C C . ARG A 1 85 ? -26.328 96.603 75.951 1.000 31.959 85 ARG AAA C 1
ATOM 689 O O . ARG A 1 85 ? -25.118 96.850 76.046 1.000 32.620 85 ARG AAA O 1
ATOM 697 N N . PRO A 1 86 ? -27.159 96.728 77.007 1.000 31.627 86 PRO AAA N 1
ATOM 698 C CA . PRO A 1 86 ? -26.695 97.178 78.313 1.000 30.750 86 PRO AAA CA 1
ATOM 699 C C . PRO A 1 86 ? -26.000 96.121 79.181 1.000 31.080 86 PRO AAA C 1
ATOM 700 O O . PRO A 1 86 ? -25.665 96.418 80.310 1.000 32.024 86 PRO AAA O 1
ATOM 704 N N . GLY A 1 87 ? -25.734 94.936 78.645 1.000 29.531 87 GLY AAA N 1
ATOM 705 C CA . GLY A 1 87 ? -25.022 93.914 79.418 1.000 28.475 87 GLY AAA CA 1
ATOM 706 C C . GLY A 1 87 ? -25.978 93.149 80.333 1.000 32.343 87 GLY AAA C 1
ATOM 707 O O . GLY A 1 87 ? -27.029 92.695 79.864 1.000 28.886 87 GLY AAA O 1
ATOM 708 N N . PRO A 1 88 ? -25.646 92.925 81.637 1.000 34.064 88 PRO AAA N 1
ATOM 709 C CA . PRO A 1 88 ? -24.548 93.609 82.340 1.000 31.517 88 PRO AAA CA 1
ATOM 710 C C . PRO A 1 88 ? -23.117 93.288 81.850 1.000 31.195 88 PRO AAA C 1
ATOM 711 O O . PRO A 1 88 ? -22.252 94.133 81.929 1.000 33.299 88 PRO AAA O 1
ATOM 715 N N . TYR A 1 89 ? -22.894 92.082 81.333 1.000 28.130 89 TYR AAA N 1
ATOM 716 C CA . TYR A 1 89 ? -21.652 91.709 80.622 1.000 28.409 89 TYR AAA CA 1
ATOM 717 C C . TYR A 1 89 ? -21.805 92.085 79.148 1.000 30.357 89 TYR AAA C 1
ATOM 718 O O . TYR A 1 89 ? -22.848 91.700 78.621 1.000 29.444 89 TYR AAA O 1
ATOM 727 N N . ILE A 1 90 ? -20.775 92.676 78.509 1.000 27.985 90 ILE AAA N 1
ATOM 728 C CA . ILE A 1 90 ? -20.774 93.100 77.073 1.000 26.913 90 ILE AAA CA 1
ATOM 729 C C . ILE A 1 90 ? -19.609 92.494 76.293 1.000 29.932 90 ILE AAA C 1
ATOM 730 O O . ILE A 1 90 ? -19.650 92.608 75.059 1.000 29.137 90 ILE AAA O 1
ATOM 735 N N . CYS A 1 91 ? -18.589 91.919 76.966 1.000 30.530 91 CYS AAA N 1
ATOM 736 C CA . CYS A 1 91 ? -17.351 91.422 76.306 1.000 29.652 91 CYS AAA CA 1
ATOM 737 C C . CYS A 1 91 ? -16.645 92.621 75.655 1.000 26.021 91 CYS AAA C 1
ATOM 738 O O . CYS A 1 91 ? -16.095 93.471 76.405 1.000 27.310 91 CYS AAA O 1
ATOM 741 N N . SER A 1 92 ? -16.674 92.715 74.324 1.000 26.096 92 SER AAA N 1
ATOM 742 C CA . SER A 1 92 ? -16.337 93.941 73.554 1.000 27.883 92 SER AAA CA 1
ATOM 743 C C . SER A 1 92 ? -14.882 94.392 73.787 1.000 24.444 92 SER AAA C 1
ATOM 744 O O . SER A 1 92 ? -14.603 95.597 73.620 1.000 26.758 92 SER AAA O 1
ATOM 747 N N . GLU A 1 93 ? -13.975 93.491 74.140 1.000 24.634 93 GLU AAA N 1
ATOM 748 C CA . GLU A 1 93 ? -12.535 93.829 74.331 1.000 28.755 93 GLU AAA CA 1
ATOM 749 C C . GLU A 1 93 ? -12.405 95.006 75.314 1.000 26.715 93 GLU AAA C 1
ATOM 750 O O . GLU A 1 93 ? -11.540 95.905 75.108 1.000 26.631 93 GLU AAA O 1
ATOM 756 N N . TRP A 1 94 ? -13.240 94.983 76.332 1.000 26.109 94 TRP AAA N 1
ATOM 757 C CA . TRP A 1 94 ? -13.457 96.109 77.267 1.000 26.979 94 TRP AAA CA 1
ATOM 758 C C . TRP A 1 94 ? -13.144 95.630 78.675 1.000 25.251 94 TRP AAA C 1
ATOM 759 O O . TRP A 1 94 ? -13.460 94.451 79.001 1.000 28.017 94 TRP AAA O 1
ATOM 770 N N . ASP A 1 95 ? -12.543 96.494 79.483 1.000 26.133 95 ASP AAA N 1
ATOM 771 C CA . ASP A 1 95 ? -12.173 96.171 80.885 1.000 28.302 95 ASP AAA CA 1
ATOM 772 C C . ASP A 1 95 ? -13.300 95.384 81.568 1.000 29.399 95 ASP AAA C 1
ATOM 773 O O . ASP A 1 95 ? -14.436 95.876 81.592 1.000 26.725 95 ASP AAA O 1
ATOM 778 N N . SER A 1 96 ? -12.993 94.179 82.053 1.000 29.014 96 SER AAA N 1
ATOM 779 C CA . SER A 1 96 ? -13.889 93.302 82.850 1.000 28.999 96 SER AAA CA 1
ATOM 780 C C . SER A 1 96 ? -15.145 92.994 82.045 1.000 29.036 96 SER AAA C 1
ATOM 781 O O . SER A 1 96 ? -16.174 92.669 82.655 1.000 30.274 96 SER AAA O 1
ATOM 784 N N . GLY A 1 97 ? -15.071 93.103 80.720 1.000 29.354 97 GLY AAA N 1
ATOM 785 C CA . GLY A 1 97 ? -16.252 92.937 79.865 1.000 29.977 97 GLY AAA CA 1
ATOM 786 C C . GLY A 1 97 ? -17.433 93.768 80.365 1.000 32.304 97 GLY AAA C 1
ATOM 787 O O . GLY A 1 97 ? -18.565 93.292 80.209 1.000 29.856 97 GLY AAA O 1
ATOM 788 N N . GLY A 1 98 ? -17.198 94.972 80.909 1.000 28.500 98 GLY AAA N 1
ATOM 789 C CA . GLY A 1 98 ? -18.313 95.870 81.280 1.000 33.273 98 GLY AAA CA 1
ATOM 790 C C . GLY A 1 98 ? -18.669 95.857 82.771 1.000 30.967 98 GLY AAA C 1
ATOM 791 O O . GLY A 1 98 ? -19.231 96.864 83.213 1.000 29.583 98 GLY AAA O 1
ATOM 792 N N . HIS A 1 99 ? -18.231 94.849 83.539 1.000 28.864 99 HIS AAA N 1
ATOM 793 C CA . HIS A 1 99 ? -18.386 94.811 85.018 1.000 28.792 99 HIS AAA CA 1
ATOM 794 C C . HIS A 1 99 ? -17.534 95.892 85.677 1.000 32.942 99 HIS AAA C 1
ATOM 795 O O . HIS A 1 99 ? -16.338 96.032 85.377 1.000 32.098 99 HIS AAA O 1
ATOM 802 N N . PRO A 1 100 ? -18.140 96.712 86.567 1.000 30.379 100 PRO AAA N 1
ATOM 803 C CA . PRO A 1 100 ? -17.357 97.616 87.395 1.000 30.908 100 PRO AAA CA 1
ATOM 804 C C . PRO A 1 100 ? -16.401 96.792 88.281 1.000 33.602 100 PRO AAA C 1
ATOM 805 O O . PRO A 1 100 ? -16.737 95.697 88.717 1.000 32.293 100 PRO AAA O 1
ATOM 809 N N . ASN A 1 101 ? -15.202 97.315 88.505 1.000 28.880 101 ASN AAA N 1
ATOM 810 C CA . ASN A 1 101 ? -14.123 96.559 89.178 1.000 30.708 101 ASN AAA CA 1
ATOM 811 C C . ASN A 1 101 ? -14.434 96.379 90.671 1.000 32.426 101 ASN AAA C 1
ATOM 812 O O . ASN A 1 101 ? -13.769 95.565 91.291 1.000 34.618 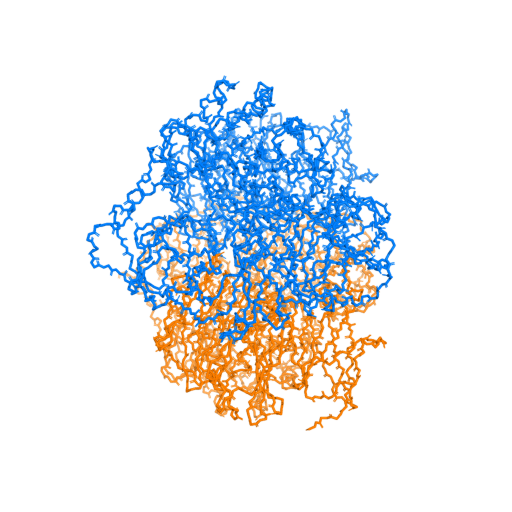101 ASN AAA O 1
ATOM 817 N N . TRP A 1 102 ? -15.426 97.093 91.205 1.000 31.859 102 TRP AAA N 1
ATOM 818 C CA . TRP A 1 102 ? -15.950 96.886 92.580 1.000 34.784 102 TRP AAA CA 1
ATOM 819 C C . TRP A 1 102 ? -16.813 95.626 92.634 1.000 35.059 102 TRP AAA C 1
ATOM 820 O O . TRP A 1 102 ? -17.012 95.153 93.742 1.000 37.758 102 TRP AAA O 1
ATOM 831 N N . ILE A 1 103 ? -17.229 95.042 91.499 1.000 34.249 103 ILE AAA N 1
ATOM 832 C CA . ILE A 1 103 ? -18.098 93.830 91.524 1.000 34.212 103 ILE AAA CA 1
ATOM 833 C C . ILE A 1 103 ? -17.332 92.681 92.204 1.000 37.394 103 ILE AAA C 1
ATOM 834 O O . ILE A 1 103 ? -17.992 91.805 92.760 1.000 32.472 103 ILE AAA O 1
ATOM 839 N N . TYR A 1 104 ? -15.997 92.675 92.123 1.000 36.854 104 TYR AAA N 1
ATOM 840 C CA . TYR A 1 104 ? -15.147 91.562 92.608 1.000 37.252 104 TYR AAA CA 1
ATOM 841 C C . TYR A 1 104 ? -15.174 91.573 94.144 1.000 35.460 104 TYR AAA C 1
ATOM 842 O O . TYR A 1 104 ? -14.819 90.568 94.721 1.000 34.613 104 TYR AAA O 1
ATOM 851 N N . THR A 1 105 ? -15.554 92.674 94.795 1.000 35.490 105 THR AAA N 1
ATOM 852 C CA . THR A 1 105 ? -15.706 92.715 96.279 1.000 36.233 105 THR AAA CA 1
ATOM 853 C C . THR A 1 105 ? -17.081 92.146 96.689 1.000 39.454 105 THR AAA C 1
ATOM 854 O O . THR A 1 105 ? -17.250 91.904 97.861 1.000 44.965 105 THR AAA O 1
ATOM 858 N N . LYS A 1 106 ? -18.024 91.965 95.751 1.000 38.655 106 LYS AAA N 1
ATOM 859 C CA . LYS A 1 106 ? -19.457 91.682 96.017 1.000 38.457 106 LYS AAA CA 1
ATOM 860 C C . LYS A 1 106 ? -19.803 90.212 95.767 1.000 39.427 106 LYS AAA C 1
ATOM 861 O O . LYS A 1 106 ? -20.724 89.744 96.418 1.000 41.543 106 LYS AAA O 1
ATOM 867 N N . ALA A 1 107 ? -19.134 89.517 94.843 1.000 41.861 107 ALA AAA N 1
ATOM 868 C CA . ALA A 1 107 ? -19.561 88.165 94.394 1.000 42.397 107 ALA AAA CA 1
ATOM 869 C C . ALA A 1 107 ? -18.428 87.434 93.679 1.000 42.617 107 ALA AAA C 1
ATOM 870 O O . ALA A 1 107 ? -17.711 88.084 92.878 1.000 41.302 107 ALA AAA O 1
ATOM 872 N N . MET A 1 108 ? -18.353 86.120 93.878 1.000 40.860 108 MET AAA N 1
ATOM 873 C CA . MET A 1 108 ? -17.526 85.235 93.026 1.000 44.487 108 MET AAA CA 1
ATOM 874 C C . MET A 1 108 ? -18.292 84.803 91.773 1.000 40.193 108 MET AAA C 1
ATOM 875 O O . MET A 1 108 ? -17.626 84.669 90.727 1.000 37.028 108 MET AAA O 1
ATOM 880 N N . ARG A 1 109 ? -19.598 84.507 91.867 1.000 34.837 109 ARG AAA N 1
ATOM 881 C CA . ARG A 1 109 ? -20.359 83.841 90.767 1.000 37.200 109 ARG AAA CA 1
ATOM 882 C C . ARG A 1 109 ? -20.899 84.908 89.792 1.000 36.213 109 ARG AAA C 1
ATOM 883 O O . ARG A 1 109 ? -22.151 85.102 89.639 1.000 35.924 109 ARG AAA O 1
ATOM 891 N N . LEU A 1 110 ? -19.978 85.546 89.080 1.000 35.865 110 LEU AAA N 1
ATOM 892 C CA . LEU A 1 110 ? -20.304 86.569 88.056 1.000 33.884 110 LEU AAA CA 1
ATOM 893 C C . LEU A 1 110 ? -21.106 85.896 86.931 1.000 31.406 110 LEU AAA C 1
ATOM 894 O O . LEU A 1 110 ? -20.863 84.706 86.633 1.000 30.065 110 LEU AAA O 1
ATOM 899 N N . ARG A 1 111 ? -22.034 86.638 86.331 1.000 32.159 111 ARG AAA N 1
ATOM 900 C CA . ARG A 1 111 ? -22.895 86.208 85.194 1.000 31.060 111 ARG AAA CA 1
ATOM 901 C C . ARG A 1 111 ? -23.787 85.056 85.641 1.000 31.680 111 ARG AAA C 1
ATOM 902 O O . ARG A 1 111 ? -23.797 83.969 84.971 1.000 31.107 111 ARG AAA O 1
ATOM 910 N N . SER A 1 112 ? -24.527 85.291 86.723 1.000 29.518 112 SER AAA N 1
ATOM 911 C CA . SER A 1 112 ? -25.485 84.303 87.282 1.000 35.270 112 SER AAA CA 1
ATOM 912 C C . SER A 1 112 ? -26.568 85.012 88.106 1.000 36.576 112 SER AAA C 1
ATOM 913 O O . SER A 1 112 ? -26.497 86.249 88.283 1.000 34.200 112 SER AAA O 1
ATOM 916 N N . LEU A 1 113 ? -27.545 84.243 88.590 1.000 42.265 113 LEU AAA N 1
ATOM 917 C CA . LEU A 1 113 ? -28.568 84.744 89.547 1.000 40.625 113 LEU AAA CA 1
ATOM 918 C C . LEU A 1 113 ? -28.025 84.710 90.985 1.000 39.399 113 LEU AAA C 1
ATOM 919 O O . LEU A 1 113 ? -28.746 85.120 91.875 1.000 40.292 113 LEU AAA O 1
ATOM 924 N N . ASP A 1 114 ? -26.756 84.366 91.220 1.000 40.830 114 ASP AAA N 1
ATOM 925 C CA . ASP A 1 114 ? -26.139 84.577 92.556 1.000 38.679 114 ASP AAA CA 1
ATOM 926 C C . ASP A 1 114 ? -26.542 85.962 93.041 1.000 42.167 114 ASP AAA C 1
ATOM 927 O O . ASP A 1 114 ? -26.269 86.937 92.330 1.000 43.400 114 ASP AAA O 1
ATOM 932 N N . PRO A 1 115 ? -27.159 86.111 94.249 1.000 42.950 115 PRO AAA N 1
ATOM 933 C CA . PRO A 1 115 ? -27.642 87.422 94.711 1.000 42.048 115 PRO AAA CA 1
ATOM 934 C C . PRO A 1 115 ? -26.540 88.491 94.849 1.000 38.680 115 PRO AAA C 1
ATOM 935 O O . PRO A 1 115 ? -26.823 89.669 94.580 1.000 40.338 115 PRO AAA O 1
ATOM 939 N N . GLY A 1 116 ? -25.334 88.110 95.295 1.000 35.048 116 GLY AAA N 1
ATOM 940 C CA . GLY A 1 116 ? -24.213 89.062 95.469 1.000 35.602 116 GLY AAA CA 1
ATOM 941 C C . GLY A 1 116 ? -23.878 89.772 94.159 1.000 35.547 116 GLY AAA C 1
ATOM 942 O O . GLY A 1 116 ? -23.486 90.953 94.183 1.000 40.254 116 GLY AAA O 1
ATOM 943 N N . TYR A 1 117 ? -24.048 89.089 93.032 1.000 34.077 117 TYR AAA N 1
ATOM 944 C CA . TYR A 1 117 ? -23.914 89.692 91.681 1.000 37.277 117 TYR AAA CA 1
ATOM 945 C C . TYR A 1 117 ? -25.243 90.327 91.276 1.000 39.272 117 TYR AAA C 1
ATOM 946 O O . TYR A 1 117 ? -25.256 91.537 91.002 1.000 39.033 117 TYR AAA O 1
ATOM 955 N N . PHE A 1 118 ? -26.323 89.535 91.246 1.000 38.929 118 PHE AAA N 1
ATOM 956 C CA . PHE A 1 118 ? -27.598 89.932 90.590 1.000 42.776 118 PHE AAA CA 1
ATOM 957 C C . PHE A 1 118 ? -28.258 91.153 91.251 1.000 41.063 118 PHE AAA C 1
ATOM 958 O O . PHE A 1 118 ? -28.847 91.956 90.548 1.000 35.184 118 PHE AAA O 1
ATOM 966 N N . LYS A 1 119 ? -28.179 91.318 92.558 1.000 40.604 119 LYS AAA N 1
ATOM 967 C CA . LYS A 1 119 ? -28.871 92.483 93.165 1.000 48.496 119 LYS AAA CA 1
ATOM 968 C C . LYS A 1 119 ? -28.275 93.761 92.541 1.000 43.159 119 LYS AAA C 1
ATOM 969 O O . LYS A 1 119 ? -29.029 94.683 92.256 1.000 41.705 119 LYS AAA O 1
ATOM 975 N N . HIS A 1 120 ? -26.974 93.793 92.250 1.000 41.244 120 HIS AAA N 1
ATOM 976 C CA . HIS A 1 120 ? -26.307 94.970 91.635 1.000 37.163 120 HIS AAA CA 1
ATOM 977 C C . HIS A 1 120 ? -26.692 95.096 90.143 1.000 35.584 120 HIS AAA C 1
ATOM 978 O O . HIS A 1 120 ? -26.814 96.226 89.688 1.000 35.433 120 HIS AAA O 1
ATOM 985 N N . VAL A 1 121 ? -26.898 93.987 89.422 1.000 32.675 121 VAL AAA N 1
ATOM 986 C CA . VAL A 1 121 ? -27.428 93.961 88.036 1.000 34.398 121 VAL AAA CA 1
ATOM 987 C C . VAL A 1 121 ? -28.820 94.619 88.006 1.000 38.823 121 VAL AAA C 1
ATOM 988 O O . VAL A 1 121 ? -29.075 95.440 87.092 1.000 38.108 121 VAL AAA O 1
ATOM 992 N N . VAL A 1 122 ? -29.665 94.311 88.990 1.000 39.704 122 VAL AAA N 1
ATOM 993 C CA . VAL A 1 122 ? -31.047 94.862 89.111 1.000 38.292 122 VAL AAA CA 1
ATOM 994 C C . VAL A 1 122 ? -30.918 96.389 89.252 1.000 35.558 122 VAL AAA C 1
ATOM 995 O O . VAL A 1 122 ? -31.628 97.074 88.570 1.000 36.320 122 VAL AAA O 1
ATOM 999 N N . GLU A 1 123 ? -30.001 96.926 90.062 1.000 38.053 123 GLU AAA N 1
ATOM 1000 C CA . GLU A 1 123 ? -29.835 98.401 90.211 1.000 39.852 123 GLU AAA CA 1
ATOM 1001 C C . GLU A 1 123 ? -29.309 99.031 88.912 1.000 40.051 123 GLU AAA C 1
ATOM 1002 O O . GLU A 1 123 ? -29.820 100.114 88.533 1.000 38.234 123 GLU AAA O 1
ATOM 1008 N N . TRP A 1 124 ? -28.344 98.392 88.230 1.000 34.982 124 TRP AAA N 1
ATOM 1009 C CA . TRP A 1 124 ? -27.825 98.898 86.935 1.000 32.554 124 TRP AAA CA 1
ATOM 1010 C C . TRP A 1 124 ? -28.974 98.946 85.917 1.000 31.791 124 TRP AAA C 1
ATOM 1011 O O . TRP A 1 124 ? -29.134 100.000 85.250 1.000 31.803 124 TRP AAA O 1
ATOM 1022 N N . TYR A 1 125 ? -29.672 97.827 85.721 1.000 32.602 125 TYR AAA N 1
ATOM 1023 C CA . TYR A 1 125 ? -30.775 97.706 84.728 1.000 34.271 125 TYR AAA CA 1
ATOM 1024 C C . TYR A 1 125 ? -31.857 98.748 85.018 1.000 38.697 125 TYR AAA C 1
ATOM 1025 O O . TYR A 1 125 ? -32.337 99.346 84.048 1.000 39.296 125 TYR AAA O 1
ATOM 1034 N N . ASN A 1 126 ? -32.158 99.002 86.301 1.000 40.112 126 ASN AAA N 1
ATOM 1035 C CA . ASN A 1 126 ? -33.030 100.123 86.736 1.000 39.679 126 ASN AAA CA 1
ATOM 1036 C C . ASN A 1 126 ? -32.481 101.483 86.269 1.000 40.059 126 ASN AAA C 1
ATOM 1037 O O . ASN A 1 126 ? -33.264 102.268 85.684 1.000 37.358 126 ASN AAA O 1
ATOM 1042 N N . SER A 1 127 ? -31.216 101.811 86.526 1.000 39.820 127 SER AAA N 1
ATOM 1043 C CA . SER A 1 127 ? -30.648 103.126 86.120 1.000 43.012 127 SER AAA CA 1
ATOM 1044 C C . SER A 1 127 ? -30.744 103.263 84.593 1.000 39.849 127 SER AAA C 1
ATOM 1045 O O . SER A 1 127 ? -31.218 104.296 84.102 1.000 40.506 127 SER AAA O 1
ATOM 1048 N N . VAL A 1 128 ? -30.368 102.218 83.860 1.000 37.188 128 VAL AAA N 1
ATOM 1049 C CA . VAL A 1 128 ? -30.130 102.342 82.396 1.000 37.176 128 VAL AAA CA 1
ATOM 1050 C C . VAL A 1 128 ? -31.474 102.240 81.668 1.000 36.943 128 VAL AAA C 1
ATOM 1051 O O . VAL A 1 128 ? -31.683 103.037 80.746 1.000 35.299 128 VAL AAA O 1
ATOM 1055 N N . LEU A 1 129 ? -32.391 101.367 82.096 1.000 36.884 129 LEU AAA N 1
ATOM 1056 C CA . LEU A 1 129 ? -33.715 101.273 81.415 1.000 39.697 129 LEU AAA CA 1
ATOM 1057 C C . LEU A 1 129 ? -34.527 102.561 81.669 1.000 38.261 129 LEU AAA C 1
ATOM 1058 O O . LEU A 1 129 ? -35.305 102.955 80.787 1.000 39.355 129 LEU AAA O 1
ATOM 1063 N N . ASN A 1 130 ? -34.276 103.268 82.766 1.000 38.319 130 ASN AAA N 1
ATOM 1064 C CA . ASN A 1 130 ? -34.886 104.599 82.996 1.000 41.241 130 ASN AAA CA 1
ATOM 1065 C C . ASN A 1 130 ? -34.387 105.573 81.938 1.000 43.448 130 ASN AAA C 1
ATOM 1066 O O . ASN A 1 130 ? -35.229 106.288 81.397 1.000 44.299 130 ASN AAA O 1
ATOM 1071 N N . ILE A 1 131 ? -33.079 105.602 81.652 1.000 44.409 131 ILE AAA N 1
ATOM 1072 C CA . ILE A 1 131 ? -32.527 106.471 80.575 1.000 40.708 131 ILE AAA CA 1
ATOM 1073 C C . ILE A 1 131 ? -33.168 106.076 79.239 1.000 36.733 131 ILE AAA C 1
ATOM 1074 O O . ILE A 1 131 ? -33.481 106.979 78.473 1.000 39.687 131 ILE AAA O 1
ATOM 1079 N N . LEU A 1 132 ? -33.363 104.790 78.951 1.000 35.880 132 LEU AAA N 1
ATOM 1080 C CA . LEU A 1 132 ? -33.803 104.336 77.605 1.000 37.274 132 LEU AAA CA 1
ATOM 1081 C C . LEU A 1 132 ? -35.311 104.557 77.417 1.000 39.939 132 LEU AAA C 1
ATOM 1082 O O . LEU A 1 132 ? -35.725 104.704 76.268 1.000 37.737 132 LEU AAA O 1
ATOM 1087 N N . LYS A 1 133 ? -36.106 104.446 78.484 1.000 42.061 133 LYS AAA N 1
ATOM 1088 C CA . LYS A 1 133 ? -37.599 104.432 78.445 1.000 44.824 133 LYS AAA CA 1
ATOM 1089 C C . LYS A 1 133 ? -38.141 105.475 77.452 1.000 39.453 133 LYS AAA C 1
ATOM 1090 O O . LYS A 1 133 ? -38.890 105.135 76.539 1.000 37.129 133 LYS AAA O 1
ATOM 1096 N N . PRO A 1 134 ? -37.807 106.777 77.564 1.000 37.583 134 PRO AAA N 1
ATOM 1097 C CA . PRO A 1 134 ? -38.387 107.774 76.666 1.000 44.043 134 PRO AAA CA 1
ATOM 1098 C C . PRO A 1 134 ? -38.050 107.496 75.191 1.000 44.816 134 PRO AAA C 1
ATOM 1099 O O . PRO A 1 134 ? -38.889 107.760 74.374 1.000 46.539 134 PRO AAA O 1
ATOM 1103 N N . TYR A 1 135 ? -36.859 106.948 74.902 1.000 39.117 135 TYR AAA N 1
ATOM 1104 C CA . TYR A 1 135 ? -36.369 106.692 73.516 1.000 38.558 135 TYR AAA CA 1
ATOM 1105 C C . TYR A 1 135 ? -37.053 105.441 72.976 1.000 35.512 135 TYR AAA C 1
ATOM 1106 O O . TYR A 1 135 ? -37.250 105.371 71.752 1.000 32.916 135 TYR AAA O 1
ATOM 1115 N N . VAL A 1 136 ? -37.449 104.504 73.843 1.000 36.582 136 VAL AAA N 1
ATOM 1116 C CA . VAL A 1 136 ? -38.237 103.317 73.386 1.000 39.510 136 VAL AAA CA 1
ATOM 1117 C C . VAL A 1 136 ? -39.660 103.783 73.009 1.000 42.696 136 VAL AAA C 1
ATOM 1118 O O . VAL A 1 136 ? -40.121 103.424 71.912 1.000 43.271 136 VAL AAA O 1
ATOM 1122 N N . GLU A 1 137 ? -40.288 104.616 73.845 1.000 43.327 137 GLU AAA N 1
ATOM 1123 C CA . GLU A 1 137 ? -41.631 105.222 73.596 1.000 51.528 137 GLU AAA CA 1
ATOM 1124 C C . GLU A 1 137 ? -41.624 106.041 72.295 1.000 47.233 137 GLU AAA C 1
ATOM 1125 O O . GLU A 1 137 ? -42.567 105.872 71.522 1.000 44.010 137 GLU AAA O 1
ATOM 1131 N N . ARG A 1 138 ? -40.577 106.841 72.021 1.000 48.012 138 ARG AAA N 1
ATOM 1132 C CA . ARG A 1 138 ? -40.451 107.615 70.744 1.000 42.160 138 ARG AAA CA 1
ATOM 1133 C C . ARG A 1 138 ? -40.049 106.698 69.582 1.000 45.442 138 ARG AAA C 1
ATOM 1134 O O . ARG A 1 138 ? -39.945 107.203 68.452 1.000 45.227 138 ARG AAA O 1
ATOM 1142 N N . GLU A 1 139 ? -39.873 105.391 69.820 1.000 44.539 139 GLU AAA N 1
ATOM 1143 C CA . GLU A 1 139 ? -39.560 104.398 68.759 1.000 48.467 139 GLU AAA CA 1
ATOM 1144 C C . GLU A 1 139 ? -38.175 104.685 68.144 1.000 39.035 139 GLU AAA C 1
ATOM 1145 O O . GLU A 1 139 ? -37.982 104.447 66.963 1.000 40.556 139 GLU AAA O 1
ATOM 1151 N N . ILE A 1 140 ? -37.246 105.248 68.897 1.000 38.266 140 ILE AAA N 1
ATOM 1152 C CA . ILE A 1 140 ? -35.838 105.379 68.418 1.000 39.435 140 ILE AAA CA 1
ATOM 1153 C C . ILE A 1 140 ? -35.098 104.091 68.791 1.000 37.099 140 ILE AAA C 1
ATOM 1154 O O . ILE A 1 140 ? -34.578 103.447 67.891 1.000 34.958 140 ILE AAA O 1
ATOM 1159 N N . VAL A 1 141 ? -35.178 103.677 70.056 1.000 37.411 141 VAL AAA N 1
ATOM 1160 C CA . VAL A 1 141 ? -34.623 102.375 70.518 1.000 37.042 141 VAL AAA CA 1
ATOM 1161 C C . VAL A 1 141 ? -35.650 101.283 70.212 1.000 36.350 141 VAL AAA C 1
ATOM 1162 O O . VAL A 1 141 ? -36.702 101.322 70.820 1.000 36.652 141 VAL AAA O 1
ATOM 1166 N N . ILE A 1 142 ? -35.329 100.336 69.331 1.000 34.328 142 ILE AAA N 1
ATOM 1167 C CA . ILE A 1 142 ? -36.274 99.300 68.822 1.000 35.814 142 ILE AAA CA 1
ATOM 1168 C C . ILE A 1 142 ? -35.867 97.899 69.315 1.000 36.617 142 ILE AAA C 1
ATOM 1169 O O . ILE A 1 142 ? -36.554 96.921 69.002 1.000 38.517 142 ILE AAA O 1
ATOM 1174 N N . GLY A 1 143 ? -34.784 97.767 70.064 1.000 37.292 143 GLY AAA N 1
ATOM 1175 C CA . GLY A 1 143 ? -34.349 96.437 70.513 1.000 33.919 143 G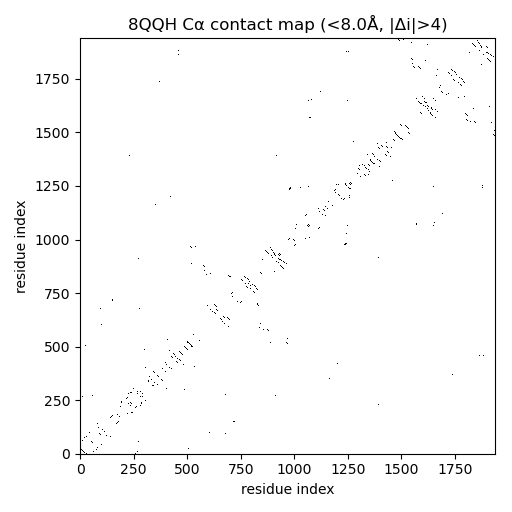LY AAA CA 1
ATOM 1176 C C . GLY A 1 143 ? -33.425 96.527 71.698 1.000 35.166 143 GLY AAA C 1
ATOM 1177 O O . GLY A 1 143 ? -32.644 97.501 71.812 1.000 28.029 143 GLY AAA O 1
ATOM 1178 N N . ILE A 1 144 ? -33.514 95.544 72.576 1.000 33.754 144 ILE AAA N 1
ATOM 1179 C CA . ILE A 1 144 ? -32.605 95.483 73.743 1.000 35.287 144 ILE AAA CA 1
ATOM 1180 C C . ILE A 1 144 ? -32.023 94.081 73.791 1.000 36.231 144 ILE AAA C 1
ATOM 1181 O O . ILE A 1 144 ? -32.815 93.115 73.810 1.000 31.664 144 ILE AAA O 1
ATOM 1186 N N . GLN A 1 145 ? -30.687 94.008 73.746 1.000 33.284 145 GLN AAA N 1
ATOM 1187 C CA . GLN A 1 145 ? -29.927 92.767 73.985 1.000 29.101 145 GLN AAA CA 1
ATOM 1188 C C . GLN A 1 145 ? -29.679 92.639 75.476 1.000 30.019 145 GLN AAA C 1
ATOM 1189 O O . GLN A 1 145 ? -29.136 93.544 76.096 1.000 31.797 145 GLN AAA O 1
ATOM 1195 N N . VAL A 1 146 ? -29.973 91.463 75.987 1.000 28.560 146 VAL AAA N 1
ATOM 1196 C CA . VAL A 1 146 ? -29.791 91.104 77.402 1.000 33.316 146 VAL AAA CA 1
ATOM 1197 C C . VAL A 1 146 ? -28.562 90.184 77.448 1.000 33.898 146 VAL AAA C 1
ATOM 1198 O O . VAL A 1 146 ? -28.494 89.237 76.630 1.000 31.589 146 VAL AAA O 1
ATOM 1202 N N . GLU A 1 147 ? -27.577 90.488 78.302 1.000 30.749 147 GLU AAA N 1
ATOM 1203 C CA . GLU A 1 147 ? -26.316 89.679 78.408 1.000 31.938 147 GLU AAA CA 1
ATOM 1204 C C . GLU A 1 147 ? -25.542 89.758 77.073 1.000 29.537 147 GLU AAA C 1
ATOM 1205 O O . GLU A 1 147 ? -25.688 90.778 76.331 1.000 29.269 147 GLU AAA O 1
ATOM 1211 N N . ASN A 1 148 ? -24.693 88.771 76.792 1.000 28.816 148 ASN AAA N 1
ATOM 1212 C CA . ASN A 1 148 ? -23.774 88.783 75.613 1.000 29.053 148 ASN AAA CA 1
ATOM 1213 C C . ASN A 1 148 ? -23.027 87.462 75.553 1.000 26.076 148 ASN AAA C 1
ATOM 1214 O O . ASN A 1 148 ? -22.135 87.241 76.401 1.000 28.621 148 ASN AAA O 1
ATOM 1219 N N . GLU A 1 149 ? -23.403 86.610 74.615 1.000 28.357 149 GLU AAA N 1
ATOM 1220 C CA . GLU A 1 149 ? -22.667 85.344 74.350 1.000 29.992 149 GLU AAA CA 1
ATOM 1221 C C . GLU A 1 149 ? -22.556 84.558 75.651 1.000 29.864 149 GLU AAA C 1
ATOM 1222 O O . GLU A 1 149 ? -21.398 84.188 76.026 1.000 29.751 149 GLU AAA O 1
ATOM 1228 N N . TYR A 1 150 ? -23.689 84.399 76.358 1.000 30.765 150 TYR AAA N 1
ATOM 1229 C CA . TYR A 1 150 ? -23.855 83.339 77.380 1.000 29.060 150 TYR AAA CA 1
ATOM 1230 C C . TYR A 1 150 ? -24.003 82.027 76.612 1.000 30.015 150 TYR AAA C 1
ATOM 1231 O O . TYR A 1 150 ? -25.149 81.579 76.399 1.000 27.854 150 TYR AAA O 1
ATOM 1240 N N . PHE A 1 151 ? -22.879 81.443 76.176 1.000 28.825 151 PHE AAA N 1
ATOM 1241 C CA . PHE A 1 151 ? -22.862 80.280 75.256 1.000 29.716 151 PHE AAA CA 1
ATOM 1242 C C . PHE A 1 151 ? -23.460 79.031 75.917 1.000 30.479 151 PHE AAA C 1
ATOM 1243 O O . PHE A 1 151 ? -23.748 78.060 75.191 1.000 33.138 151 PHE AAA O 1
ATOM 1251 N N . TRP A 1 152 ? -23.572 78.995 77.244 1.000 31.150 152 TRP AAA N 1
ATOM 1252 C CA . TRP A 1 152 ? -23.571 77.703 77.979 1.000 33.497 152 TRP AAA CA 1
ATOM 1253 C C . TRP A 1 152 ? -24.988 77.313 78.431 1.000 38.461 152 TRP AAA C 1
ATOM 1254 O O . TRP A 1 152 ? -25.145 76.155 78.872 1.000 41.367 152 TRP AAA O 1
ATOM 1265 N N . GLY A 1 153 ? -25.969 78.214 78.319 1.000 35.374 153 GLY AAA N 1
ATOM 1266 C CA . GLY A 1 153 ? -27.386 77.925 78.606 1.000 33.641 153 GLY AAA CA 1
ATOM 1267 C C . GLY A 1 153 ? -27.951 78.861 79.645 1.000 31.210 153 GLY AAA C 1
ATOM 1268 O O . GLY A 1 153 ? -28.343 79.993 79.282 1.000 33.844 153 GLY AAA O 1
ATOM 1269 N N . ASN A 1 154 ? -28.006 78.413 80.899 1.000 29.785 154 ASN AAA N 1
ATOM 1270 C CA . ASN A 1 154 ? -28.607 79.153 82.029 1.000 30.513 154 ASN AAA CA 1
ATOM 1271 C C . ASN A 1 154 ? -29.848 79.962 81.579 1.000 31.346 154 ASN AAA C 1
ATOM 1272 O O . ASN A 1 154 ? -29.882 81.202 81.723 1.000 34.507 154 ASN AAA O 1
ATOM 1277 N N . GLU A 1 155 ? -30.879 79.288 81.081 1.000 38.781 155 GLU AAA N 1
ATOM 1278 C CA . GLU A 1 155 ? -32.141 79.911 80.570 1.000 38.259 155 GLU AAA CA 1
ATOM 1279 C C . GLU A 1 155 ? -32.803 80.788 81.647 1.000 38.254 155 GLU AAA C 1
ATOM 1280 O O . GLU A 1 155 ? -33.250 81.919 81.346 1.000 41.836 155 GLU AAA O 1
ATOM 1286 N N . LYS A 1 156 ? -32.811 80.339 82.885 1.000 39.598 156 LYS AAA N 1
ATOM 1287 C CA . LYS A 1 156 ? -33.476 81.057 84.008 1.000 43.519 156 LYS AAA CA 1
ATOM 1288 C C . LYS A 1 156 ? -32.743 82.391 84.276 1.000 39.059 156 LYS AAA C 1
ATOM 1289 O O . LYS A 1 156 ? -33.421 83.395 84.568 1.000 32.418 156 LYS AAA O 1
ATOM 1295 N N . TYR A 1 157 ? -31.416 82.455 84.106 1.000 34.927 157 TYR AAA N 1
ATOM 1296 C CA . TYR A 1 157 ? -30.639 83.719 84.218 1.000 37.033 157 TYR AAA CA 1
ATOM 1297 C C . TYR A 1 157 ? -31.040 84.666 83.079 1.000 31.955 157 TYR AAA C 1
ATOM 1298 O O . TYR A 1 157 ? -31.330 85.835 83.340 1.000 32.449 157 TYR AAA O 1
ATOM 1307 N N . ILE A 1 158 ? -31.024 84.193 81.837 1.000 32.866 158 ILE AAA N 1
ATOM 1308 C CA . ILE A 1 158 ? -31.400 85.043 80.669 1.000 34.009 158 ILE AAA CA 1
ATOM 1309 C C . ILE A 1 158 ? -32.881 85.471 80.844 1.000 36.011 158 ILE AAA C 1
ATOM 1310 O O . ILE A 1 158 ? -33.193 86.677 80.695 1.000 37.889 158 ILE AAA O 1
ATOM 1315 N N . GLU A 1 159 ? -33.767 84.539 81.196 1.000 39.624 159 GLU AAA N 1
ATOM 1316 C CA . GLU A 1 159 ? -35.223 84.821 81.383 1.000 42.078 159 GLU AAA CA 1
ATOM 1317 C C . GLU A 1 159 ? -35.355 85.930 82.417 1.000 37.601 159 GLU AAA C 1
ATOM 1318 O O . GLU A 1 159 ? -36.182 86.819 82.212 1.000 33.885 159 GLU AAA O 1
ATOM 1324 N N . LYS A 1 160 ? -34.552 85.895 83.491 1.000 35.221 160 LYS AAA N 1
ATOM 1325 C CA . LYS A 1 160 ? -34.713 86.895 84.570 1.000 36.252 160 LYS AAA CA 1
ATOM 1326 C C . LYS A 1 160 ? -34.315 88.294 84.071 1.000 37.369 160 LYS AAA C 1
ATOM 1327 O O . LYS A 1 160 ? -34.975 89.297 84.489 1.000 34.508 160 LYS AAA O 1
ATOM 1333 N N . LEU A 1 161 ? -33.278 88.394 83.236 1.000 36.005 161 LEU AAA N 1
ATOM 1334 C CA . LEU A 1 161 ? -32.867 89.692 82.624 1.000 37.500 161 LEU AAA CA 1
ATOM 1335 C C . LEU A 1 161 ? -33.991 90.137 81.679 1.000 33.437 161 LEU AAA C 1
ATOM 1336 O O . LEU A 1 161 ? -34.384 91.304 81.729 1.000 34.085 161 LEU AAA O 1
ATOM 1341 N N . ALA A 1 162 ? -34.530 89.220 80.888 1.000 33.064 162 ALA AAA N 1
ATOM 1342 C CA . ALA A 1 162 ? -35.608 89.539 79.907 1.000 40.006 162 ALA AAA CA 1
ATOM 1343 C C . ALA A 1 162 ? -36.868 90.069 80.635 1.000 39.035 162 ALA AAA C 1
ATOM 1344 O O . ALA A 1 162 ? -37.380 91.139 80.262 1.000 40.786 162 ALA AAA O 1
ATOM 1346 N N . GLU A 1 163 ? -37.272 89.416 81.717 1.000 38.885 163 GLU AAA N 1
ATOM 1347 C CA . GLU A 1 163 ? -38.404 89.820 82.599 1.000 42.762 163 GLU AAA CA 1
ATOM 1348 C C . GLU A 1 163 ? -38.214 91.267 83.083 1.000 42.614 163 GLU AAA C 1
ATOM 1349 O O . GLU A 1 163 ? -39.174 92.049 83.036 1.000 40.875 163 GLU AAA O 1
ATOM 1355 N N . ILE A 1 164 ? -37.029 91.649 83.547 1.000 37.737 164 ILE AAA N 1
ATOM 1356 C CA . ILE A 1 164 ? -36.830 93.036 84.069 1.000 38.222 164 ILE AAA CA 1
ATOM 1357 C C . ILE A 1 164 ? -37.056 94.021 82.909 1.000 41.794 164 ILE AAA C 1
ATOM 1358 O O . ILE A 1 164 ? -37.624 95.125 83.133 1.000 40.774 164 ILE AAA O 1
ATOM 1363 N N . VAL A 1 165 ? -36.651 93.649 81.700 1.000 36.325 165 VAL AAA N 1
ATOM 1364 C CA . VAL A 1 165 ? -36.759 94.573 80.534 1.000 40.520 165 VAL AAA CA 1
ATOM 1365 C C . VAL A 1 165 ? -38.237 94.712 80.147 1.000 42.005 165 VAL AAA C 1
ATOM 1366 O O . VAL A 1 165 ? -38.656 95.854 79.945 1.000 44.497 165 VAL AAA O 1
ATOM 1370 N N . GLU A 1 166 ? -38.939 93.584 79.994 1.000 44.090 166 GLU AAA N 1
ATOM 1371 C CA . GLU A 1 166 ? -40.376 93.467 79.617 1.000 49.781 166 GLU AAA CA 1
ATOM 1372 C C . GLU A 1 166 ? -41.225 94.260 80.626 1.000 55.543 166 GLU AAA C 1
ATOM 1373 O O . GLU A 1 166 ? -42.097 95.012 80.190 1.000 56.285 166 GLU AAA O 1
ATOM 1379 N N . GLU A 1 167 ? -40.927 94.174 81.924 1.000 54.587 167 GLU AAA N 1
ATOM 1380 C CA . GLU A 1 167 ? -41.647 94.921 82.993 1.000 53.335 167 GLU AAA CA 1
ATOM 1381 C C . GLU A 1 167 ? -41.464 96.440 82.812 1.000 54.372 167 GLU AAA C 1
ATOM 1382 O O . GLU A 1 167 ? -42.471 97.156 82.923 1.000 52.620 167 GLU AAA O 1
ATOM 1388 N N . LYS A 1 168 ? -40.244 96.940 82.586 1.000 47.217 168 LYS AAA N 1
ATOM 1389 C CA . LYS A 1 168 ? -39.988 98.397 82.486 1.000 45.193 168 LYS AAA CA 1
ATOM 1390 C C . LYS A 1 168 ? -40.369 98.937 81.105 1.000 47.463 168 LYS AAA C 1
ATOM 1391 O O . LYS A 1 168 ? -40.766 100.118 81.051 1.000 47.894 168 LYS AAA O 1
ATOM 1397 N N . LEU A 1 169 ? -40.172 98.159 80.032 1.000 47.515 169 LEU AAA N 1
ATOM 1398 C CA . LEU A 1 169 ? -40.357 98.607 78.620 1.000 48.752 169 LEU AAA CA 1
ATOM 1399 C C . LEU A 1 169 ? -41.279 97.633 77.899 1.000 46.890 169 LEU AAA C 1
ATOM 1400 O O . LEU A 1 169 ? -40.815 96.869 77.059 1.000 47.059 169 LEU AAA O 1
ATOM 1405 N N . PRO A 1 170 ? -42.599 97.631 78.205 1.000 53.266 170 PRO AAA N 1
ATOM 1406 C CA . PRO A 1 170 ? -43.496 96.561 77.759 1.000 50.839 170 PRO AAA CA 1
ATOM 1407 C C . PRO A 1 170 ? -43.586 96.447 76.231 1.000 46.942 170 PRO AAA C 1
ATOM 1408 O O . PRO A 1 170 ? -43.704 97.448 75.589 1.000 50.769 170 PRO AAA O 1
ATOM 1412 N N . GLY A 1 171 ? -43.489 95.227 75.702 1.000 50.339 171 GLY AAA N 1
ATOM 1413 C CA . GLY A 1 171 ? -43.523 94.934 74.254 1.000 54.679 171 GLY AAA CA 1
ATOM 1414 C C . GLY A 1 171 ? -42.305 95.416 73.460 1.000 53.695 171 GLY AAA C 1
ATOM 1415 O O . GLY A 1 171 ? -42.369 95.328 72.231 1.000 47.682 171 GLY AAA O 1
ATOM 1416 N N . VAL A 1 172 ? -41.209 95.883 74.078 1.000 51.112 172 VAL AAA N 1
ATOM 1417 C CA . VAL A 1 172 ? -39.952 96.155 73.303 1.000 47.322 172 VAL AAA CA 1
ATOM 1418 C C . VAL A 1 172 ? -39.364 94.797 72.893 1.000 41.514 172 VAL AAA C 1
ATOM 1419 O O . VAL A 1 172 ? -39.468 93.857 73.677 1.000 38.502 172 VAL AAA O 1
ATOM 1423 N N . LEU A 1 173 ? -38.801 94.679 71.694 1.000 38.019 173 LEU AAA N 1
ATOM 1424 C CA . LEU A 1 173 ? -38.036 93.472 71.301 1.000 39.942 173 LEU AAA CA 1
ATOM 1425 C C . LEU A 1 173 ? -36.835 93.286 72.253 1.000 37.534 173 LEU AAA C 1
ATOM 1426 O O . LEU A 1 173 ? -36.141 94.259 72.561 1.000 34.217 173 LEU AAA O 1
ATOM 1431 N N . VAL A 1 174 ? -36.708 92.082 72.792 1.000 37.077 174 VAL AAA N 1
ATOM 1432 C CA . VAL A 1 174 ? -35.661 91.658 73.759 1.000 40.323 174 VAL AAA CA 1
ATOM 1433 C C . VAL A 1 174 ? -35.077 90.377 73.184 1.000 38.553 174 VAL AAA C 1
ATOM 1434 O O . VAL A 1 174 ? -35.870 89.509 72.799 1.000 36.237 174 VAL AAA O 1
ATOM 1438 N N . PHE A 1 175 ? -33.754 90.239 73.199 1.000 36.562 175 PHE AAA N 1
ATOM 1439 C CA . PHE A 1 175 ? -33.076 89.044 72.635 1.000 34.196 175 PHE AAA CA 1
ATOM 1440 C C . PHE A 1 175 ? -31.696 88.892 73.282 1.000 33.505 175 PHE AAA C 1
ATOM 1441 O O . PHE A 1 175 ? -31.232 89.778 74.024 1.000 33.380 175 PHE AAA O 1
ATOM 1449 N N . THR A 1 176 ? -31.008 87.814 72.934 1.000 31.825 176 THR AAA N 1
ATOM 1450 C CA . THR A 1 176 ? -29.579 87.667 73.255 1.000 35.801 176 THR AAA CA 1
ATOM 1451 C C . THR A 1 176 ? -28.854 87.074 72.042 1.000 33.607 176 THR AAA C 1
ATOM 1452 O O . THR A 1 176 ? -29.518 86.799 70.987 1.000 33.116 176 THR AAA O 1
ATOM 1456 N N . ASN A 1 177 ? -27.539 86.924 72.184 1.000 31.052 177 ASN AAA N 1
ATOM 1457 C CA . ASN A 1 177 ? -26.626 86.469 71.105 1.000 31.873 177 ASN AAA CA 1
ATOM 1458 C C . ASN A 1 177 ? -25.827 85.256 71.588 1.000 30.278 177 ASN AAA C 1
ATOM 1459 O O . ASN A 1 177 ? -25.318 85.305 72.715 1.000 32.856 177 ASN AAA O 1
ATOM 1464 N N . GLU A 1 178 ? -25.819 84.202 70.768 1.000 28.947 178 GLU AAA N 1
ATOM 1465 C CA . GLU A 1 178 ? -25.009 82.974 70.909 1.000 34.925 178 GLU AAA CA 1
ATOM 1466 C C . GLU A 1 178 ? -25.420 82.212 72.178 1.000 36.546 178 GLU AAA C 1
ATOM 1467 O O . GLU A 1 178 ? -24.540 81.621 72.799 1.000 37.756 178 GLU AAA O 1
ATOM 1473 N N . ASP A 1 179 ? -26.714 82.164 72.517 1.000 34.993 179 ASP AAA N 1
ATOM 1474 C CA . ASP A 1 179 ? -27.245 81.223 73.540 1.000 34.261 179 ASP AAA CA 1
ATOM 1475 C C . ASP A 1 179 ? -28.258 80.347 72.831 1.000 35.526 179 ASP AAA C 1
ATOM 1476 O O . ASP A 1 179 ? -29.451 80.618 72.835 1.000 34.834 179 ASP AAA O 1
ATOM 1481 N N . PRO A 1 180 ? -27.791 79.250 72.209 1.000 36.110 180 PRO AAA N 1
ATOM 1482 C CA . PRO A 1 180 ? -28.662 78.399 71.419 1.000 35.208 180 PRO AAA CA 1
ATOM 1483 C C . PRO A 1 180 ? -29.568 77.470 72.246 1.000 34.242 180 PRO AAA C 1
ATOM 1484 O O . PRO A 1 180 ? -30.257 76.703 71.655 1.000 39.354 180 PRO AAA O 1
ATOM 1488 N N . TYR A 1 181 ? -29.597 77.568 73.568 1.000 34.279 181 TYR AAA N 1
ATOM 1489 C CA . TYR A 1 181 ? -30.366 76.635 74.433 1.000 39.627 181 TYR AAA CA 1
ATOM 1490 C C . TYR A 1 181 ? -31.700 77.275 74.826 1.000 36.066 181 TYR AAA C 1
ATOM 1491 O O . TYR A 1 181 ? -32.310 76.754 75.717 1.000 41.973 181 TYR AAA O 1
ATOM 1500 N N . LEU A 1 182 ? -32.026 78.454 74.301 1.000 41.257 182 LEU AAA N 1
ATOM 1501 C CA . LEU A 1 182 ? -33.226 79.232 74.702 1.000 39.360 182 LEU AAA CA 1
ATOM 1502 C C . LEU A 1 182 ? -34.423 78.814 73.837 1.000 38.536 182 LEU AAA C 1
ATOM 1503 O O . LEU A 1 182 ? -34.265 78.728 72.608 1.000 41.409 182 LEU AAA O 1
ATOM 1508 N N . THR A 1 183 ? -35.572 78.586 74.475 1.000 39.787 183 THR AAA N 1
ATOM 1509 C CA . THR A 1 183 ? -36.861 78.205 73.837 1.000 42.208 183 THR AAA CA 1
ATOM 1510 C C . THR A 1 183 ? -37.760 79.427 73.615 1.000 38.770 183 THR AAA C 1
ATOM 1511 O O . THR A 1 183 ? -38.539 79.376 72.660 1.000 39.013 183 THR AAA O 1
ATOM 1515 N N . ARG A 1 184 ? -37.725 80.446 74.480 1.000 39.090 184 ARG AAA N 1
ATOM 1516 C CA . ARG A 1 184 ? -38.752 81.532 74.457 1.000 40.961 184 ARG AAA CA 1
ATOM 1517 C C . ARG A 1 184 ? -38.140 82.862 73.987 1.000 42.261 184 ARG AAA C 1
ATOM 1518 O O . ARG A 1 184 ? -38.795 83.559 73.199 1.000 35.660 184 ARG AAA O 1
ATOM 1526 N N . ILE A 1 185 ? -36.950 83.195 74.485 1.000 37.756 185 ILE AAA N 1
ATOM 1527 C CA . ILE A 1 185 ? -36.227 84.466 74.200 1.000 37.982 185 ILE AAA CA 1
ATOM 1528 C C . ILE A 1 185 ? -35.473 84.292 72.892 1.000 35.937 185 ILE AAA C 1
ATOM 1529 O O . ILE A 1 185 ? -34.726 83.338 72.738 1.000 35.208 185 ILE AAA O 1
ATOM 1534 N N . PRO A 1 186 ? -35.713 85.169 71.899 1.000 33.839 186 PRO AAA N 1
ATOM 1535 C CA . PRO A 1 186 ? -34.974 85.108 70.654 1.000 32.630 186 PRO AAA CA 1
ATOM 1536 C C . PRO A 1 186 ? -33.446 85.177 70.861 1.000 33.445 186 PRO AAA C 1
ATOM 1537 O O . PRO A 1 186 ? -32.944 86.010 71.627 1.000 31.643 186 PRO AAA O 1
ATOM 1541 N N . ASN A 1 187 ? -32.779 84.283 70.142 1.000 30.479 187 ASN AAA N 1
ATOM 1542 C CA . ASN A 1 187 ? -31.312 84.136 70.003 1.000 33.882 187 ASN AAA CA 1
ATOM 1543 C C . ASN A 1 187 ? -30.893 84.778 68.678 1.000 31.877 187 ASN AAA C 1
ATOM 1544 O O . ASN A 1 187 ? -31.690 84.725 67.708 1.000 36.242 187 ASN AAA O 1
ATOM 1549 N N . THR A 1 188 ? -29.701 85.364 68.629 1.000 30.590 188 THR AAA N 1
ATOM 1550 C CA . THR A 1 188 ? -29.118 85.957 67.396 1.000 31.181 188 THR AAA CA 1
ATOM 1551 C C . THR A 1 188 ? -27.695 85.430 67.256 1.000 32.750 188 THR AAA C 1
ATOM 1552 O O . THR A 1 188 ? -27.179 84.886 68.247 1.000 29.180 188 THR AAA O 1
ATOM 1556 N N . ILE A 1 189 ? -27.093 85.563 66.082 1.000 34.313 189 ILE AAA N 1
ATOM 1557 C CA . ILE A 1 189 ? -25.827 84.840 65.784 1.000 39.220 189 ILE AAA CA 1
ATOM 1558 C C . ILE A 1 189 ? -24.702 85.851 65.515 1.000 36.055 189 ILE AAA C 1
ATOM 1559 O O . ILE A 1 189 ? -24.957 86.939 64.967 1.000 32.756 189 ILE AAA O 1
ATOM 1564 N N . ASP A 1 190 ? -23.495 85.495 65.957 1.000 34.374 190 ASP AAA N 1
ATOM 1565 C CA . ASP A 1 190 ? -22.239 86.258 65.794 1.000 31.019 190 ASP AAA CA 1
ATOM 1566 C C . ASP A 1 190 ? -21.332 85.445 64.883 1.000 32.405 190 ASP AAA C 1
ATOM 1567 O O . ASP A 1 190 ? -21.077 84.298 65.230 1.000 31.147 190 ASP AAA O 1
ATOM 1572 N N . LEU A 1 191 ? -20.915 85.988 63.741 1.000 31.503 191 LEU AAA N 1
ATOM 1573 C CA . LEU A 1 191 ? -20.194 85.191 62.718 1.000 31.399 191 LEU AAA CA 1
ATOM 1574 C C . LEU A 1 191 ? -18.885 85.874 62.322 1.000 31.761 191 LEU AAA C 1
ATOM 1575 O O . LEU A 1 191 ? -18.900 87.005 61.707 1.000 26.742 191 LEU AAA O 1
ATOM 1580 N N . TYR A 1 192 ? -17.786 85.189 62.615 1.000 28.990 192 TYR AAA N 1
ATOM 1581 C CA . TYR A 1 192 ? -16.425 85.661 62.294 1.000 29.891 192 TYR AAA CA 1
ATOM 1582 C C . TYR A 1 192 ? -15.647 84.540 61.628 1.000 30.095 192 TYR AAA C 1
ATOM 1583 O O . TYR A 1 192 ? -14.634 84.096 62.161 1.000 30.602 192 TYR AAA O 1
ATOM 1592 N N . PRO A 1 193 ? -16.050 84.078 60.425 1.000 31.955 193 PRO AAA N 1
ATOM 1593 C CA . PRO A 1 193 ? -15.279 83.058 59.717 1.000 30.536 193 PRO AAA CA 1
ATOM 1594 C C . PRO A 1 193 ? -13.982 83.610 59.080 1.000 35.067 193 PRO AAA C 1
ATOM 1595 O O . PRO A 1 193 ? -13.844 84.840 58.848 1.000 31.139 193 PRO AAA O 1
ATOM 1599 N N . SER A 1 194 ? -13.125 82.686 58.658 1.000 36.214 194 SER AAA N 1
ATOM 1600 C CA . SER A 1 194 ? -11.799 82.948 58.052 1.000 37.465 194 SER AAA CA 1
ATOM 1601 C C . SER A 1 194 ? -11.877 82.870 56.535 1.000 39.623 194 SER AAA C 1
ATOM 1602 O O . SER A 1 194 ? -12.355 81.918 55.937 1.000 42.951 194 SER AAA O 1
ATOM 1605 N N . PRO A 1 195 ? -11.320 83.868 55.843 1.000 43.504 195 PRO AAA N 1
ATOM 1606 C CA . PRO A 1 195 ? -11.388 83.921 54.396 1.000 41.731 195 PRO AAA CA 1
ATOM 1607 C C . PRO A 1 195 ? -11.124 82.599 53.694 1.000 46.904 195 PRO AAA C 1
ATOM 1608 O O . PRO A 1 195 ? -10.142 81.963 54.042 1.000 33.941 195 PRO AAA O 1
ATOM 1612 N N . TRP A 1 196 ? -12.189 82.200 52.993 1.000 58.949 196 TRP AAA N 1
ATOM 1613 C CA . TRP A 1 196 ? -12.423 81.872 51.554 1.000 51.126 196 TRP AAA CA 1
ATOM 1614 C C . TRP A 1 196 ? -13.304 80.625 51.515 1.000 45.041 196 TRP AAA C 1
ATOM 1615 O O . TRP A 1 196 ? -14.089 80.485 50.539 1.000 43.746 196 TRP AAA O 1
ATOM 1626 N N . ASP A 1 197 ? -13.191 79.755 52.524 1.000 40.581 197 ASP AAA N 1
ATOM 1627 C CA . ASP A 1 197 ? -14.076 78.564 52.583 1.000 43.508 197 ASP AAA CA 1
ATOM 1628 C C . ASP A 1 197 ? -15.361 79.025 53.283 1.000 38.595 197 ASP AAA C 1
ATOM 1629 O O . ASP A 1 197 ? -15.317 79.584 54.420 1.000 36.083 197 ASP AAA O 1
ATOM 1634 N N . MET A 1 198 ? -16.437 78.899 52.522 1.000 41.819 198 MET AAA N 1
ATOM 1635 C CA . MET A 1 198 ? -17.800 79.335 52.864 1.000 43.900 198 MET AAA CA 1
ATOM 1636 C C . MET A 1 198 ? -18.489 78.317 53.779 1.000 38.744 198 MET AAA C 1
ATOM 1637 O O . MET A 1 198 ? -19.533 78.689 54.312 1.000 38.599 198 MET AAA O 1
ATOM 1642 N N . ARG A 1 199 ? -18.014 77.070 53.859 1.000 38.807 199 ARG AAA N 1
ATOM 1643 C CA . ARG A 1 199 ? -18.812 75.935 54.412 1.000 47.406 199 ARG AAA CA 1
ATOM 1644 C C . ARG A 1 199 ? -19.185 76.156 55.890 1.000 42.494 199 ARG AAA C 1
ATOM 1645 O O . ARG A 1 199 ? -20.313 75.861 56.252 1.000 44.886 199 ARG AAA O 1
ATOM 1653 N N . GLN A 1 200 ? -18.258 76.573 56.735 1.000 40.048 200 GLN AAA N 1
ATOM 1654 C CA . GLN A 1 200 ? -18.515 76.795 58.180 1.000 40.879 200 GLN AAA CA 1
ATOM 1655 C C . GLN A 1 200 ? -19.566 77.911 58.323 1.000 37.557 200 GLN AAA C 1
ATOM 1656 O O . GLN A 1 200 ? -20.492 77.762 59.127 1.000 36.763 200 GLN AAA O 1
ATOM 1662 N N . PHE A 1 201 ? -19.431 79.000 57.565 1.000 32.537 201 PHE AAA N 1
ATOM 1663 C CA . PHE A 1 201 ? -20.365 80.141 57.627 1.000 29.846 201 PHE AAA CA 1
ATOM 1664 C C . PHE A 1 201 ? -21.755 79.685 57.146 1.000 31.480 201 PHE AAA C 1
ATOM 1665 O O . PHE A 1 201 ? -22.755 79.987 57.827 1.000 32.277 201 PHE AAA O 1
ATOM 1673 N N . ASP A 1 202 ? -21.803 79.022 55.987 1.000 33.422 202 ASP AAA N 1
ATOM 1674 C CA . ASP A 1 202 ? -23.051 78.542 55.343 1.000 35.544 202 ASP AAA CA 1
ATOM 1675 C C . ASP A 1 202 ? -23.770 77.594 56.329 1.000 39.452 202 ASP AAA C 1
ATOM 1676 O O . ASP A 1 202 ? -24.995 77.730 56.473 1.000 37.084 202 ASP AAA O 1
ATOM 1681 N N . ASP A 1 203 ? -23.044 76.709 57.019 1.000 38.679 203 ASP AAA N 1
ATOM 1682 C CA . ASP A 1 203 ? -23.638 75.688 57.943 1.000 41.831 203 ASP AAA CA 1
ATOM 1683 C C . ASP A 1 203 ? -24.179 76.348 59.213 1.000 39.151 203 ASP AAA C 1
ATOM 1684 O O . ASP A 1 203 ? -25.274 75.979 59.637 1.000 36.799 203 ASP AAA O 1
ATOM 1689 N N . ARG A 1 204 ? -23.430 77.278 59.801 1.000 37.128 204 ARG AAA N 1
ATOM 1690 C CA . ARG A 1 204 ? -23.892 78.102 60.954 1.000 38.783 204 ARG AAA CA 1
ATOM 1691 C C . ARG A 1 204 ? -25.185 78.852 60.587 1.000 38.722 204 ARG AAA C 1
ATOM 1692 O O . ARG A 1 204 ? -26.101 78.890 61.429 1.000 33.607 204 ARG AAA O 1
ATOM 1700 N N . LEU A 1 205 ? -25.256 79.466 59.404 1.000 37.996 205 LEU AAA N 1
ATOM 1701 C CA . LEU A 1 205 ? -26.472 80.200 58.985 1.000 40.325 205 LEU AAA CA 1
ATOM 1702 C C . LEU A 1 205 ? -27.650 79.242 58.834 1.000 40.208 205 LEU AAA C 1
ATOM 1703 O O . LEU A 1 205 ? -28.767 79.615 59.269 1.000 37.813 205 LEU AAA O 1
ATOM 1708 N N . ARG A 1 206 ? -27.431 78.103 58.187 1.000 40.513 206 ARG AAA N 1
ATOM 1709 C CA . ARG A 1 206 ? -28.485 77.098 57.914 1.000 44.749 206 ARG AAA CA 1
ATOM 1710 C C . ARG A 1 206 ? -29.095 76.621 59.244 1.000 40.948 206 ARG AAA C 1
ATOM 1711 O O . ARG A 1 206 ? -30.334 76.605 59.350 1.000 39.938 206 ARG AAA O 1
ATOM 1719 N N . SER A 1 207 ? -28.258 76.259 60.219 1.000 38.947 207 SER AAA N 1
ATOM 1720 C CA . SER A 1 207 ? -28.666 75.763 61.557 1.000 40.011 207 SER AAA CA 1
ATOM 1721 C C . SER A 1 207 ? -29.480 76.827 62.258 1.000 40.203 207 SER AAA C 1
ATOM 1722 O O . SER A 1 207 ? -30.520 76.502 62.838 1.000 36.441 207 SER AAA O 1
ATOM 1725 N N . TYR A 1 208 ? -28.972 78.055 62.247 1.000 37.486 208 TYR AAA N 1
ATOM 1726 C CA . TYR A 1 208 ? -29.664 79.181 62.902 1.000 35.916 208 TYR AAA CA 1
ATOM 1727 C C . TYR A 1 208 ? -31.062 79.373 62.293 1.000 33.847 208 TYR AAA C 1
ATOM 1728 O O . TYR A 1 208 ? -32.002 79.576 63.061 1.000 36.511 208 TYR AAA O 1
ATOM 1737 N N . LEU A 1 209 ? -31.180 79.382 60.969 1.000 35.069 209 LEU AAA N 1
ATOM 1738 C CA . LEU A 1 209 ? -32.424 79.797 60.269 1.000 39.600 209 LEU AAA CA 1
ATOM 1739 C C . LEU A 1 209 ? -33.521 78.748 60.507 1.000 39.572 209 LEU AAA C 1
ATOM 1740 O O . LEU A 1 209 ? -34.687 79.139 60.474 1.000 37.588 209 LEU AAA O 1
ATOM 1745 N N . SER A 1 210 ? -33.166 77.506 60.860 1.000 42.021 210 SER AAA N 1
ATOM 1746 C CA . SER A 1 210 ? -34.146 76.446 61.191 1.000 43.666 210 SER AAA CA 1
ATOM 1747 C C . SER A 1 210 ? -34.216 76.198 62.705 1.000 42.147 210 SER AAA C 1
ATOM 1748 O O . SER A 1 210 ? -34.926 75.286 63.084 1.000 43.777 210 SER AAA O 1
ATOM 1751 N N . SER A 1 211 ? -33.583 77.014 63.550 1.000 37.789 211 SER AAA N 1
ATOM 1752 C CA . SER A 1 211 ? -33.810 77.018 65.028 1.000 37.392 211 SER AAA CA 1
ATOM 1753 C C . SER A 1 211 ? -35.001 77.936 65.356 1.000 36.246 211 SER AAA C 1
ATOM 1754 O O . SER A 1 211 ? -35.340 78.806 64.535 1.000 33.987 211 SER AAA O 1
ATOM 1757 N N . GLN A 1 212 ? -35.543 77.808 66.560 1.000 35.009 212 GLN AAA N 1
ATOM 1758 C CA . GLN A 1 212 ? -36.485 78.766 67.198 1.000 38.550 212 GLN AAA CA 1
ATOM 1759 C C . GLN A 1 212 ? -37.596 79.127 66.197 1.000 36.888 212 GLN AAA C 1
ATOM 1760 O O . GLN A 1 212 ? -37.727 80.286 65.807 1.000 35.175 212 GLN AAA O 1
ATOM 1766 N N . PRO A 1 213 ? -38.463 78.150 65.804 1.000 38.079 213 PRO AAA N 1
ATOM 1767 C CA . PRO A 1 213 ? -39.596 78.414 64.901 1.000 37.011 213 PRO AAA CA 1
ATOM 1768 C C . PRO A 1 213 ? -40.336 79.723 65.218 1.000 33.476 213 PRO AAA C 1
ATOM 1769 O O . PRO A 1 213 ? -40.729 79.919 66.366 1.000 33.906 213 PRO AAA O 1
ATOM 1773 N N . GLY A 1 214 ? -40.414 80.619 64.235 1.000 34.196 214 GLY AAA N 1
ATOM 1774 C CA . GLY A 1 214 ? -41.218 81.861 64.292 1.000 36.038 214 GLY AAA CA 1
ATOM 1775 C C . GLY A 1 214 ? -40.495 83.052 64.897 1.000 32.879 214 GLY AAA C 1
ATOM 1776 O O . GLY A 1 214 ? -40.960 84.194 64.731 1.000 39.811 214 GLY AAA O 1
ATOM 1777 N N . LEU A 1 215 ? -39.401 82.845 65.615 1.000 33.500 215 LEU AAA N 1
ATOM 1778 C CA . LEU A 1 215 ? -38.823 83.968 66.408 1.000 33.220 215 LEU AAA CA 1
ATOM 1779 C C . LEU A 1 215 ? -37.881 84.787 65.526 1.000 31.058 215 LEU AAA C 1
ATOM 1780 O O . LEU A 1 215 ? -37.371 84.263 64.489 1.000 34.073 215 LEU AAA O 1
ATOM 1785 N N . PHE A 1 216 ? -37.666 86.016 65.987 1.000 31.489 216 PHE AAA N 1
ATOM 1786 C CA . PHE A 1 216 ? -36.703 87.017 65.480 1.000 32.309 216 PHE AAA CA 1
ATOM 1787 C C . PHE A 1 216 ? -35.387 86.336 65.104 1.000 29.959 216 PHE AAA C 1
ATOM 1788 O O . PHE A 1 216 ? -34.793 85.548 65.897 1.000 30.740 216 PHE AAA O 1
ATOM 1796 N N . LYS A 1 217 ? -35.022 86.551 63.846 1.000 28.695 217 LYS AAA N 1
ATOM 1797 C CA . LYS A 1 217 ? -33.801 86.061 63.179 1.000 31.819 217 LYS AAA CA 1
ATOM 1798 C C . LYS A 1 217 ? -32.931 87.270 62.862 1.000 34.067 217 LYS AAA C 1
ATOM 1799 O O . LYS A 1 217 ? -33.417 88.176 62.145 1.000 29.652 217 LYS AAA O 1
ATOM 1805 N N . MET A 1 218 ? -31.699 87.293 63.368 1.000 32.739 218 MET AAA N 1
ATOM 1806 C CA . MET A 1 218 ? -30.741 88.390 63.070 1.000 30.946 218 MET AAA CA 1
ATOM 1807 C C . MET A 1 218 ? -29.293 87.915 63.261 1.000 29.817 218 MET AAA C 1
ATOM 1808 O O . MET A 1 218 ? -29.017 87.209 64.219 1.000 30.616 218 MET AAA O 1
ATOM 1813 N N . ILE A 1 219 ? -28.398 88.312 62.368 1.000 30.535 219 ILE AAA N 1
ATOM 1814 C CA . ILE A 1 219 ? -26.934 88.279 62.656 1.000 29.862 219 ILE AAA CA 1
ATOM 1815 C C . ILE A 1 219 ? -26.632 89.549 63.456 1.000 29.920 219 ILE AAA C 1
ATOM 1816 O O . ILE A 1 219 ? -26.586 90.623 62.863 1.000 31.727 219 ILE AAA O 1
ATOM 1821 N N . MET A 1 220 ? -26.469 89.424 64.768 1.000 28.345 220 MET AAA N 1
ATOM 1822 C CA . MET A 1 220 ? -26.194 90.564 65.657 1.000 28.337 220 MET AAA CA 1
ATOM 1823 C C . MET A 1 220 ? -24.726 91.003 65.546 1.000 28.912 220 MET AAA C 1
ATOM 1824 O O . MET A 1 220 ? -24.437 92.175 65.928 1.000 26.938 220 MET AAA O 1
ATOM 1829 N N . GLU A 1 221 ? -23.833 90.133 65.060 1.000 27.242 221 GLU AAA N 1
ATOM 1830 C CA . GLU A 1 221 ? -22.439 90.551 64.782 1.000 28.597 221 GLU AAA CA 1
ATOM 1831 C C . GLU A 1 221 ? -21.951 89.857 63.517 1.000 28.649 221 GLU AAA C 1
ATOM 1832 O O . GLU A 1 221 ? -21.634 88.624 63.537 1.000 30.868 221 GLU AAA O 1
ATOM 1838 N N . LEU A 1 222 ? -21.959 90.592 62.414 1.000 29.499 222 LEU AAA N 1
ATOM 1839 C CA . LEU A 1 222 ? -21.353 90.105 61.167 1.000 28.440 222 LEU AAA CA 1
ATOM 1840 C C . LEU A 1 222 ? -19.972 90.744 61.084 1.000 29.557 222 LEU AAA C 1
ATOM 1841 O O . LEU A 1 222 ? -19.865 91.991 61.114 1.000 27.519 222 LEU AAA O 1
ATOM 1846 N N . GLU A 1 223 ? -18.960 89.910 60.970 1.000 29.971 223 GLU AAA N 1
ATOM 1847 C CA . GLU A 1 223 ? -17.541 90.342 60.924 1.000 30.300 223 GLU AAA CA 1
ATOM 1848 C C . GLU A 1 223 ? -17.361 91.605 60.060 1.000 27.560 223 GLU AAA C 1
ATOM 1849 O O . GLU A 1 223 ? -17.590 91.554 58.828 1.000 31.677 223 GLU AAA O 1
ATOM 1855 N N . GLY A 1 224 ? -16.966 92.698 60.705 1.000 25.495 224 GLY AAA N 1
ATOM 1856 C CA . GLY A 1 224 ? -16.640 93.986 60.068 1.000 27.819 224 GLY AAA CA 1
ATOM 1857 C C . GLY A 1 224 ? -15.138 94.237 60.070 1.000 26.600 224 GLY AAA C 1
ATOM 1858 O O . GLY A 1 224 ? -14.709 95.366 59.709 1.000 28.051 224 GLY AAA O 1
ATOM 1859 N N . GLY A 1 225 ? -14.381 93.259 60.553 1.000 25.989 225 GLY AAA N 1
ATOM 1860 C CA . GLY A 1 225 ? -12.946 93.369 60.850 1.000 27.422 225 GLY AAA CA 1
ATOM 1861 C C . GLY A 1 225 ? -12.583 92.509 62.046 1.000 27.567 225 GLY AAA C 1
ATOM 1862 O O . GLY A 1 225 ? -13.262 91.472 62.278 1.000 26.470 225 GLY AAA O 1
ATOM 1863 N N . TRP A 1 226 ? -11.553 92.914 62.788 1.000 26.093 226 TRP AAA N 1
ATOM 1864 C CA . TRP A 1 226 ? -11.067 92.217 64.003 1.000 28.713 226 TRP AAA CA 1
ATOM 1865 C C . TRP A 1 226 ? -10.189 93.183 64.805 1.000 26.284 226 TRP AAA C 1
ATOM 1866 O O . TRP A 1 226 ? -9.754 94.210 64.247 1.000 25.489 226 TRP AAA O 1
ATOM 1877 N N . PHE A 1 227 ? -9.967 92.887 66.079 1.000 26.980 227 PHE AAA N 1
ATOM 1878 C CA . PHE A 1 227 ? -9.277 93.811 67.023 1.000 29.180 227 PHE AAA CA 1
ATOM 1879 C C . PHE A 1 227 ? -7.771 93.542 66.956 1.000 25.936 227 PHE AAA C 1
ATOM 1880 O O . PHE A 1 227 ? -7.333 92.597 66.267 1.000 26.385 227 PHE AAA O 1
ATOM 1888 N N . LYS A 1 228 ? -7.029 94.350 67.682 1.000 27.106 228 LYS AAA N 1
ATOM 1889 C CA . LYS A 1 228 ? -5.548 94.366 67.761 1.000 30.171 228 LYS AAA CA 1
ATOM 1890 C C . LYS A 1 228 ? -5.171 94.376 69.239 1.000 29.456 228 LYS AAA C 1
ATOM 1891 O O . LYS A 1 228 ? -5.728 95.201 69.966 1.000 25.259 228 LYS AAA O 1
ATOM 1897 N N . SER A 1 229 ? -4.145 93.614 69.602 1.000 32.190 229 SER AAA N 1
ATOM 1898 C CA . SER A 1 229 ? -3.638 93.444 70.985 1.000 31.870 229 SER AAA CA 1
ATOM 1899 C C . SER A 1 229 ? -2.149 93.770 70.999 1.000 30.921 229 SER AAA C 1
ATOM 1900 O O . SER A 1 229 ? -1.488 93.588 69.986 1.000 28.601 229 SER AAA O 1
ATOM 1903 N N . SER A 1 230 ? -1.648 94.125 72.159 1.000 29.214 230 SER AAA N 1
ATOM 1904 C CA . SER A 1 230 ? -0.199 94.078 72.438 1.000 31.881 230 SER AAA CA 1
ATOM 1905 C C . SER A 1 230 ? 0.131 92.611 72.731 1.000 32.440 230 SER AAA C 1
ATOM 1906 O O . SER A 1 230 ? -0.831 91.791 72.840 1.000 26.956 230 SER AAA O 1
ATOM 1909 N N . ARG A 1 231 ? 1.434 92.303 72.805 1.000 32.403 231 ARG AAA N 1
ATOM 1910 C CA . ARG A 1 231 ? 2.015 91.001 73.233 1.000 34.152 231 ARG AAA CA 1
ATOM 1911 C C . ARG A 1 231 ? 1.921 89.997 72.095 1.000 32.541 231 ARG AAA C 1
ATOM 1912 O O . ARG A 1 231 ? 2.968 89.401 71.790 1.000 36.257 231 ARG AAA O 1
ATOM 1920 N N . TYR A 1 232 ? 0.707 89.744 71.584 1.000 28.880 232 TYR AAA N 1
ATOM 1921 C CA . TYR A 1 232 ? 0.450 88.630 70.637 1.000 32.914 232 TYR AAA CA 1
ATOM 1922 C C . TYR A 1 232 ? -0.277 89.145 69.401 1.000 32.096 232 TYR AAA C 1
ATOM 1923 O O . TYR A 1 232 ? -0.670 88.301 68.607 1.000 33.762 232 TYR AAA O 1
ATOM 1932 N N . GLY A 1 233 ? -0.351 90.460 69.207 1.000 32.321 233 GLY AAA N 1
ATOM 1933 C CA . GLY A 1 233 ? -1.168 91.089 68.153 1.000 31.819 233 GLY AAA CA 1
ATOM 1934 C C . GLY A 1 233 ? -0.356 91.489 66.932 1.000 32.215 233 GLY AAA C 1
ATOM 1935 O O . GLY A 1 233 ? 0.868 91.375 66.940 1.000 26.415 233 GLY AAA O 1
ATOM 1936 N N . TYR A 1 234 ? -1.044 91.940 65.895 1.000 31.017 234 TYR AAA N 1
ATOM 1937 C CA . TYR A 1 234 ? -0.492 92.273 64.570 1.000 31.228 234 TYR AAA CA 1
ATOM 1938 C C . TYR A 1 234 ? -1.285 93.450 64.042 1.000 31.583 234 TYR AAA C 1
ATOM 1939 O O . TYR A 1 234 ? -2.423 93.649 64.517 1.000 31.110 234 TYR AAA O 1
ATOM 1948 N N . TYR A 1 235 ? -0.727 94.142 63.061 1.000 33.095 235 TYR AAA N 1
ATOM 1949 C CA . TYR A 1 235 ? -1.390 95.181 62.241 1.000 35.398 235 TYR AAA CA 1
ATOM 1950 C C . TYR A 1 235 ? -1.817 94.527 60.935 1.000 31.334 235 TYR AAA C 1
ATOM 1951 O O . TYR A 1 235 ? -1.010 93.823 60.343 1.000 32.879 235 TYR AAA O 1
ATOM 1960 N N . PRO A 1 236 ? -3.019 94.789 60.379 1.000 31.552 236 PRO AAA N 1
ATOM 1961 C CA . PRO A 1 236 ? -4.004 95.694 60.973 1.000 31.665 236 PRO AAA CA 1
ATOM 1962 C C . PRO A 1 236 ? -4.950 95.075 62.018 1.000 27.894 236 PRO AAA C 1
ATOM 1963 O O . PRO A 1 236 ? -5.597 95.825 62.666 1.000 27.962 236 PRO AAA O 1
ATOM 1967 N N . THR A 1 237 ? -4.965 93.742 62.156 1.000 26.136 237 THR AAA N 1
ATOM 1968 C CA . THR A 1 237 ? -5.658 92.990 63.220 1.000 26.459 237 THR AAA CA 1
ATOM 1969 C C . THR A 1 237 ? -4.793 91.799 63.651 1.000 29.076 237 THR AAA C 1
ATOM 1970 O O . THR A 1 237 ? -3.821 91.463 62.955 1.000 28.192 237 THR AAA O 1
ATOM 1974 N N . ASN A 1 238 ? -5.137 91.180 64.778 1.000 28.413 238 ASN AAA N 1
ATOM 1975 C CA . ASN A 1 238 ? -4.481 89.937 65.269 1.000 28.663 238 ASN AAA CA 1
ATOM 1976 C C . ASN A 1 238 ? -4.608 88.821 64.204 1.000 30.296 238 ASN AAA C 1
ATOM 1977 O O . ASN A 1 238 ? -3.771 87.911 64.204 1.000 29.903 238 ASN AAA O 1
ATOM 1982 N N . ARG A 1 239 ? -5.594 88.880 63.298 1.000 28.279 239 ARG AAA N 1
ATOM 1983 C CA . ARG A 1 239 ? -5.772 87.848 62.247 1.000 29.279 239 ARG AAA CA 1
ATOM 1984 C C . ARG A 1 239 ? -5.274 88.377 60.897 1.000 28.679 239 ARG AAA C 1
ATOM 1985 O O . ARG A 1 239 ? -5.650 87.797 59.900 1.000 29.589 239 ARG AAA O 1
ATOM 1993 N N . LEU A 1 240 ? -4.476 89.443 60.894 1.000 28.759 240 LEU AAA N 1
ATOM 1994 C CA . LEU A 1 240 ? -4.001 90.162 59.695 1.000 29.106 240 LEU AAA CA 1
ATOM 1995 C C . LEU A 1 240 ? -5.209 90.788 58.980 1.000 31.360 240 LEU AAA C 1
ATOM 1996 O O . LEU A 1 240 ? -6.199 91.119 59.636 1.000 29.532 240 LEU AAA O 1
ATOM 2001 N N . SER A 1 241 ? -5.097 91.037 57.690 1.000 31.281 241 SER AAA N 1
ATOM 2002 C CA . SER A 1 241 ? -6.128 91.773 56.944 1.000 35.265 241 SER AAA CA 1
ATOM 2003 C C . SER A 1 241 ? -7.396 90.916 56.831 1.000 32.115 241 SER AAA C 1
ATOM 2004 O O . SER A 1 241 ? -7.309 89.713 56.584 1.000 32.539 241 SER AAA O 1
ATOM 2007 N N . ILE A 1 242 ? -8.546 91.476 57.152 1.000 32.654 242 ILE AAA N 1
ATOM 2008 C CA . ILE A 1 242 ? -9.862 90.861 56.797 1.000 31.776 242 ILE AAA CA 1
ATOM 2009 C C . ILE A 1 242 ? -10.223 91.477 55.450 1.000 29.795 242 ILE AAA C 1
ATOM 2010 O O . ILE A 1 242 ? -10.524 92.669 55.362 1.000 27.156 242 ILE AAA O 1
ATOM 2015 N N . PRO A 1 243 ? -10.129 90.733 54.334 1.000 27.847 243 PRO AAA N 1
ATOM 2016 C CA . PRO A 1 243 ? -10.283 91.362 53.030 1.000 31.734 243 PRO AAA CA 1
ATOM 2017 C C . PRO A 1 243 ? -11.683 91.942 52.859 1.000 30.712 243 PRO AAA C 1
ATOM 2018 O O . PRO A 1 243 ? -12.666 91.345 53.300 1.000 27.802 243 PRO AAA O 1
ATOM 2022 N N . PRO A 1 244 ? -11.788 93.151 52.271 1.000 29.311 244 PRO AAA N 1
ATOM 2023 C CA . PRO A 1 244 ? -13.090 93.767 52.006 1.000 31.441 244 PRO AAA CA 1
ATOM 2024 C C . PRO A 1 244 ? -14.014 92.904 51.131 1.000 31.672 244 PRO AAA C 1
ATOM 2025 O O . PRO A 1 244 ? -15.218 92.937 51.341 1.000 30.548 244 PRO AAA O 1
ATOM 2029 N N . GLU A 1 245 ? -13.446 92.163 50.180 1.000 31.773 245 GLU AAA N 1
ATOM 2030 C CA . GLU A 1 245 ? -14.183 91.239 49.271 1.000 32.598 245 GLU AAA CA 1
ATOM 2031 C C . GLU A 1 245 ? -14.845 90.157 50.123 1.000 28.968 245 GLU AAA C 1
ATOM 2032 O O . GLU A 1 245 ? -15.917 89.706 49.789 1.000 28.169 245 GLU AAA O 1
ATOM 2038 N N . TRP A 1 246 ? -14.183 89.724 51.182 1.000 28.502 246 TRP AAA N 1
ATOM 2039 C CA . TRP A 1 246 ? -14.720 88.697 52.110 1.000 27.667 246 TRP AAA CA 1
ATOM 2040 C C . TRP A 1 246 ? -15.998 89.224 52.777 1.000 29.354 246 TRP AAA C 1
ATOM 2041 O O . TRP A 1 246 ? -17.034 88.522 52.768 1.000 27.646 246 TRP AAA O 1
ATOM 2052 N N . THR A 1 247 ? -15.942 90.420 53.340 1.000 29.331 247 THR AAA N 1
ATOM 2053 C CA . THR A 1 247 ? -17.111 91.022 54.031 1.000 30.742 247 THR AAA CA 1
ATOM 2054 C C . THR A 1 247 ? -18.302 91.076 53.067 1.000 28.902 247 THR AAA C 1
ATOM 2055 O O . THR A 1 247 ? -19.385 90.694 53.491 1.000 25.542 247 THR AAA O 1
ATOM 2059 N N . GLU A 1 248 ? -18.118 91.514 51.818 1.000 30.161 248 GLU AAA N 1
ATOM 2060 C CA . GLU A 1 248 ? -19.245 91.596 50.841 1.000 29.704 248 GLU AAA CA 1
ATOM 2061 C C . GLU A 1 248 ? -19.791 90.183 50.553 1.000 31.113 248 GLU AAA C 1
ATOM 2062 O O . GLU A 1 248 ? -21.023 90.030 50.541 1.000 28.502 248 GLU AAA O 1
ATOM 2068 N N . ILE A 1 249 ? -18.932 89.183 50.333 1.000 28.251 249 ILE AAA N 1
ATOM 2069 C CA . ILE A 1 249 ? -19.372 87.762 50.113 1.000 29.097 249 ILE AAA CA 1
ATOM 2070 C C . ILE A 1 249 ? -20.233 87.297 51.289 1.000 28.810 249 ILE AAA C 1
ATOM 2071 O O . ILE A 1 249 ? -21.263 86.647 51.015 1.000 28.943 249 ILE AAA O 1
ATOM 2076 N N . LEU A 1 250 ? -19.900 87.681 52.523 1.000 29.682 250 LEU AAA N 1
ATOM 2077 C CA . LEU A 1 250 ? -20.647 87.195 53.709 1.000 28.929 250 LEU AAA CA 1
ATOM 2078 C C . LEU A 1 250 ? -22.030 87.837 53.675 1.000 31.756 250 LEU AAA C 1
ATOM 2079 O O . LEU A 1 250 ? -23.030 87.119 53.955 1.000 28.291 250 LEU AAA O 1
ATOM 2084 N N . LEU A 1 251 ? -22.079 89.141 53.382 1.000 30.879 251 LEU AAA N 1
ATOM 2085 C CA . LEU A 1 251 ? -23.330 89.926 53.320 1.000 32.372 251 LEU AAA CA 1
ATOM 2086 C C . LEU A 1 251 ? -24.237 89.330 52.253 1.000 32.596 251 LEU AAA C 1
ATOM 2087 O O . LEU A 1 251 ? -25.434 89.150 52.515 1.000 30.610 251 LEU AAA O 1
ATOM 2092 N N . LYS A 1 252 ? -23.698 89.159 51.057 1.000 30.567 252 LYS AAA N 1
ATOM 2093 C CA . LYS A 1 252 ? -24.490 88.702 49.897 1.000 34.440 252 LYS AAA CA 1
ATOM 2094 C C . LYS A 1 252 ? -24.963 87.260 50.189 1.000 33.149 252 LYS AAA C 1
ATOM 2095 O O . LYS A 1 252 ? -26.093 86.914 49.832 1.000 32.068 252 LYS AAA O 1
ATOM 2101 N N . THR A 1 253 ? -24.166 86.455 50.881 1.000 30.870 253 THR AAA N 1
ATOM 2102 C CA . THR A 1 253 ? -24.516 85.048 51.198 1.000 29.894 253 THR AAA CA 1
ATOM 2103 C C . THR A 1 253 ? -25.706 85.115 52.162 1.000 31.900 253 THR AAA C 1
ATOM 2104 O O . THR A 1 253 ? -26.684 84.396 51.961 1.000 34.264 253 THR AAA O 1
ATOM 2108 N N . ALA A 1 254 ? -25.622 85.996 53.153 1.000 31.357 254 ALA AAA N 1
ATOM 2109 C CA . ALA A 1 254 ? -26.637 86.119 54.204 1.000 38.160 254 ALA AAA CA 1
ATOM 2110 C C . ALA A 1 254 ? -27.947 86.494 53.496 1.000 36.354 254 ALA AAA C 1
ATOM 2111 O O . ALA A 1 254 ? -28.933 85.846 53.772 1.000 32.620 254 ALA AAA O 1
ATOM 2113 N N . VAL A 1 255 ? -27.914 87.444 52.562 1.000 33.637 255 VAL AAA N 1
ATOM 2114 C CA . VAL A 1 255 ? -29.119 87.871 51.800 1.000 34.392 255 VAL AAA CA 1
ATOM 2115 C C . VAL A 1 255 ? -29.660 86.664 51.010 1.000 37.741 255 VAL AAA C 1
ATOM 2116 O O . VAL A 1 255 ? -30.902 86.425 50.993 1.000 33.876 255 VAL AAA O 1
ATOM 2120 N N . GLY A 1 256 ? -28.762 85.927 50.364 1.000 37.782 256 GLY AAA N 1
ATOM 2121 C CA . GLY A 1 256 ? -29.124 84.793 49.499 1.000 40.571 256 GLY AAA CA 1
ATOM 2122 C C . GLY A 1 256 ? -29.751 83.656 50.284 1.000 41.864 256 GLY AAA C 1
ATOM 2123 O O . GLY A 1 256 ? -30.343 82.818 49.644 1.000 39.912 256 GLY AAA O 1
ATOM 2124 N N . MET A 1 257 ? -29.576 83.621 51.612 1.000 41.153 257 MET AAA N 1
ATOM 2125 C CA . MET A 1 257 ? -30.094 82.555 52.508 1.000 42.529 257 MET AAA CA 1
ATOM 2126 C C . MET A 1 257 ? -31.312 83.056 53.291 1.000 39.377 257 MET AAA C 1
ATOM 2127 O O . MET A 1 257 ? -31.844 82.265 54.050 1.000 48.028 257 MET AAA O 1
ATOM 2132 N N . GLY A 1 258 ? -31.702 84.319 53.138 1.000 38.055 258 GLY AAA N 1
ATOM 2133 C CA . GLY A 1 258 ? -32.962 84.835 53.695 1.000 44.815 258 GLY AAA CA 1
ATOM 2134 C C . GLY A 1 258 ? -32.802 85.660 54.960 1.000 44.676 258 GLY AAA C 1
ATOM 2135 O O . GLY A 1 258 ? -33.813 86.055 55.517 1.000 41.386 258 GLY AAA O 1
ATOM 2136 N N . LEU A 1 259 ? -31.592 85.991 55.385 1.000 41.626 259 LEU AAA N 1
ATOM 2137 C CA . LEU A 1 259 ? -31.404 86.890 56.548 1.000 41.845 259 LEU AAA CA 1
ATOM 2138 C C . LEU A 1 259 ? -31.362 88.344 56.082 1.000 43.780 259 LEU AAA C 1
ATOM 2139 O O . LEU A 1 259 ? -30.488 88.684 55.289 1.000 54.018 259 LEU AAA O 1
ATOM 2144 N N . ASN A 1 260 ? -32.262 89.174 56.578 1.000 45.367 260 ASN AAA N 1
ATOM 2145 C CA . ASN A 1 260 ? -32.349 90.609 56.209 1.000 52.291 260 ASN AAA CA 1
ATOM 2146 C C . ASN A 1 260 ? -32.204 91.491 57.456 1.000 47.766 260 ASN AAA C 1
ATOM 2147 O O . ASN A 1 260 ? -32.451 92.715 57.351 1.000 47.322 260 ASN AAA O 1
ATOM 2152 N N . ASN A 1 261 ? -31.880 90.896 58.604 1.000 37.105 261 ASN AAA N 1
ATOM 2153 C CA . ASN A 1 261 ? -31.492 91.645 59.825 1.000 38.767 261 ASN AAA CA 1
ATOM 2154 C C . ASN A 1 261 ? -29.997 91.390 60.057 1.000 34.606 261 ASN AAA C 1
ATOM 2155 O O . ASN A 1 261 ? -29.644 90.256 60.358 1.000 32.840 261 ASN AAA O 1
ATOM 2160 N N . ILE A 1 262 ? -29.160 92.405 59.901 1.000 34.285 262 ILE AAA N 1
ATOM 2161 C CA . ILE A 1 262 ? -27.676 92.263 59.918 1.000 34.618 262 ILE AAA CA 1
ATOM 2162 C C . ILE A 1 262 ? -27.080 93.494 60.579 1.000 33.927 262 ILE AAA C 1
ATOM 2163 O O . ILE A 1 262 ? -27.414 94.633 60.157 1.000 30.463 262 ILE AAA O 1
ATOM 2168 N N . ASN A 1 263 ? -26.188 93.257 61.541 1.000 29.785 263 ASN AAA N 1
ATOM 2169 C CA . ASN A 1 263 ? -25.390 94.312 62.191 1.000 28.412 263 ASN AAA CA 1
ATOM 2170 C C . ASN A 1 263 ? -23.909 94.042 61.897 1.000 30.500 263 ASN AAA C 1
ATOM 2171 O O . ASN A 1 263 ? -23.452 92.918 62.134 1.000 30.885 263 ASN AAA O 1
ATOM 2176 N N . ILE A 1 264 ? -23.203 95.015 61.338 1.000 29.779 264 ILE AAA N 1
ATOM 2177 C CA . ILE A 1 264 ? -21.748 94.931 61.053 1.000 28.868 264 ILE AAA CA 1
ATOM 2178 C C . ILE A 1 264 ? -21.029 95.329 62.338 1.000 29.700 264 ILE AAA C 1
ATOM 2179 O O . ILE A 1 264 ? -21.201 96.478 62.744 1.000 28.623 264 ILE AAA O 1
ATOM 2184 N N . TYR A 1 265 ? -20.254 94.420 62.925 1.000 28.633 265 TYR AAA N 1
ATOM 2185 C CA . TYR A 1 265 ? -19.444 94.654 64.148 1.000 26.522 265 TYR AAA CA 1
ATOM 2186 C C . TYR A 1 265 ? -17.961 94.602 63.770 1.000 30.143 265 TYR AAA C 1
ATOM 2187 O O . TYR A 1 265 ? -17.487 93.550 63.323 1.000 30.367 265 TYR AAA O 1
ATOM 2196 N N . MET A 1 266 ? -17.211 95.699 63.918 1.000 30.549 266 MET AAA N 1
ATOM 2197 C CA . MET A 1 266 ? -17.682 97.062 64.123 1.000 31.756 266 MET AAA CA 1
ATOM 2198 C C . MET A 1 266 ? -17.879 97.759 62.771 1.000 29.756 266 MET AAA C 1
ATOM 2199 O O . MET A 1 266 ? -17.173 97.422 61.778 1.000 33.015 266 MET AAA O 1
ATOM 2204 N N . PHE A 1 267 ? -18.805 98.713 62.715 1.000 30.289 267 PHE AAA N 1
ATOM 2205 C CA . PHE A 1 267 ? -18.955 99.588 61.531 1.000 28.314 267 PHE AAA CA 1
ATOM 2206 C C . PHE A 1 267 ? -17.902 100.684 61.613 1.000 26.621 267 PHE AAA C 1
ATOM 2207 O O . PHE A 1 267 ? -17.255 100.983 60.634 1.000 28.347 267 PHE AAA O 1
ATOM 2215 N N . HIS A 1 268 ? -17.788 101.278 62.778 1.000 27.109 268 HIS AAA N 1
ATOM 2216 C CA . HIS A 1 268 ? -16.697 102.182 63.194 1.000 27.052 268 HIS AAA CA 1
ATOM 2217 C C . HIS A 1 268 ? -16.271 101.737 64.586 1.000 27.863 268 HIS AAA C 1
ATOM 2218 O O . HIS A 1 268 ? -17.138 101.692 65.455 1.000 29.584 268 HIS AAA O 1
ATOM 2225 N N . GLY A 1 269 ? -14.997 101.438 64.796 1.000 28.320 269 GLY AAA N 1
ATOM 2226 C CA . GLY A 1 269 ? -14.515 100.965 66.107 1.000 25.526 269 GLY AAA CA 1
ATOM 2227 C C . GLY A 1 269 ? -14.099 102.098 67.024 1.000 28.093 269 GLY AAA C 1
ATOM 2228 O O . GLY A 1 269 ? -14.360 101.991 68.242 1.000 27.479 269 GLY AAA O 1
ATOM 2229 N N . GLY A 1 270 ? -13.452 103.143 66.483 1.000 27.679 270 GLY AAA N 1
ATOM 2230 C CA . GLY A 1 270 ? -12.940 104.267 67.292 1.000 27.735 270 GLY AAA CA 1
ATOM 2231 C C . GLY A 1 270 ? -11.762 103.850 68.172 1.000 29.181 270 GLY AAA C 1
ATOM 2232 O O . GLY A 1 270 ? -10.864 103.083 67.678 1.000 27.280 270 GLY AAA O 1
ATOM 2233 N N . SER A 1 271 ? -11.727 104.405 69.385 1.000 27.401 271 SER AAA N 1
ATOM 2234 C CA . SER A 1 271 ? -10.600 104.366 70.359 1.000 32.609 271 SER AAA CA 1
ATOM 2235 C C . SER A 1 271 ? -11.079 103.835 71.714 1.000 30.361 271 SER AAA C 1
ATOM 2236 O O . SER A 1 271 ? -12.235 104.081 72.078 1.000 33.902 271 SER AAA O 1
ATOM 2239 N N . ASN A 1 272 ? -10.221 103.091 72.403 1.000 30.211 272 ASN AAA N 1
ATOM 2240 C CA . ASN A 1 272 ? -10.451 102.644 73.792 1.000 29.627 272 ASN AAA CA 1
ATOM 2241 C C . ASN A 1 272 ? -9.966 103.750 74.713 1.000 30.651 272 ASN AAA C 1
ATOM 2242 O O . ASN A 1 272 ? -8.766 103.981 74.807 1.000 29.654 272 ASN AAA O 1
ATOM 2247 N N . PRO A 1 273 ? -10.853 104.491 75.406 1.000 29.534 273 PRO AAA N 1
ATOM 2248 C CA . PRO A 1 273 ? -10.383 105.552 76.302 1.000 32.180 273 PRO AAA CA 1
ATOM 2249 C C . PRO A 1 273 ? -9.536 105.040 77.480 1.000 27.982 273 PRO AAA C 1
ATOM 2250 O O . PRO A 1 273 ? -9.924 104.134 78.192 1.000 30.659 273 PRO AAA O 1
ATOM 2254 N N . GLY A 1 274 ? -8.364 105.609 77.632 1.000 26.900 274 GLY AAA N 1
ATOM 2255 C CA . GLY A 1 274 ? -7.487 105.412 78.805 1.000 30.698 274 GLY AAA CA 1
ATOM 2256 C C . GLY A 1 274 ? -7.308 103.953 79.202 1.000 29.380 274 GLY AAA C 1
ATOM 2257 O O . GLY A 1 274 ? -6.816 103.167 78.376 1.000 31.844 274 GLY AAA O 1
ATOM 2258 N N . TYR A 1 275 ? -7.687 103.604 80.435 1.000 29.406 275 TYR AAA N 1
ATOM 2259 C CA . TYR A 1 275 ? -7.524 102.256 81.022 1.000 27.492 275 TYR AAA CA 1
ATOM 2260 C C . TYR A 1 275 ? -8.860 101.522 81.035 1.000 27.465 275 TYR AAA C 1
ATOM 2261 O O . TYR A 1 275 ? -8.985 100.570 81.815 1.000 33.293 275 TYR AAA O 1
ATOM 2270 N N . TYR A 1 276 ? -9.739 101.799 80.073 1.000 26.737 276 TYR AAA N 1
ATOM 2271 C CA . TYR A 1 276 ? -10.974 101.000 79.823 1.000 28.274 276 TYR AAA CA 1
ATOM 2272 C C . TYR A 1 276 ? -10.752 99.893 78.789 1.000 26.780 276 TYR AAA C 1
ATOM 2273 O O . TYR A 1 276 ? -11.725 99.122 78.560 1.000 30.884 276 TYR AAA O 1
ATOM 2282 N N . THR A 1 277 ? -9.533 99.759 78.271 1.000 26.535 277 THR AAA N 1
ATOM 2283 C CA . THR A 1 277 ? -9.036 98.577 77.531 1.000 26.295 277 THR AAA CA 1
ATOM 2284 C C . THR A 1 277 ? -9.279 97.326 78.374 1.000 26.395 277 THR AAA C 1
ATOM 2285 O O . THR A 1 277 ? -9.034 97.375 79.561 1.000 27.257 277 THR AAA O 1
ATOM 2289 N N . ALA A 1 278 ? -9.710 96.234 77.748 1.000 25.781 278 ALA AAA N 1
ATOM 2290 C CA . ALA A 1 278 ? -9.456 94.871 78.254 1.000 28.612 278 ALA AAA CA 1
ATOM 2291 C C . ALA A 1 278 ? -7.940 94.652 78.361 1.000 27.824 278 ALA AAA C 1
ATOM 2292 O O . ALA A 1 278 ? -7.164 95.321 77.637 1.000 24.054 278 ALA AAA O 1
ATOM 2294 N N . LYS A 1 279 ? -7.536 93.693 79.177 1.000 26.717 279 LYS AAA N 1
ATOM 2295 C CA . LYS A 1 279 ? -6.121 93.274 79.313 1.000 27.455 279 LYS AAA CA 1
ATOM 2296 C C . LYS A 1 279 ? -5.476 93.073 77.928 1.000 27.305 279 LYS AAA C 1
ATOM 2297 O O . LYS A 1 279 ? -6.081 92.411 77.081 1.000 26.965 279 LYS AAA O 1
ATOM 2303 N N . TYR A 1 280 ? -4.267 93.611 77.738 1.000 25.852 280 TYR AAA N 1
ATOM 2304 C CA . TYR A 1 280 ? -3.417 93.447 76.530 1.000 29.907 280 TYR AAA CA 1
ATOM 2305 C C . TYR A 1 280 ? -3.962 94.209 75.297 1.000 30.421 280 TYR AAA C 1
ATOM 2306 O O . TYR A 1 280 ? -3.232 94.289 74.312 1.000 29.044 280 TYR AAA O 1
ATOM 2315 N N . LEU A 1 281 ? -5.169 94.777 75.322 1.000 28.252 281 LEU AAA N 1
ATOM 2316 C CA . LEU A 1 281 ? -5.707 95.483 74.136 1.000 27.341 281 LEU AAA CA 1
ATOM 2317 C C . LEU A 1 281 ? -4.980 96.780 73.852 1.000 27.505 281 LEU AAA C 1
ATOM 2318 O O . LEU A 1 281 ? -4.610 97.499 74.797 1.000 24.816 281 LEU AAA O 1
ATOM 2323 N N . ALA A 1 282 ? -4.829 97.057 72.562 1.000 27.191 282 ALA AAA N 1
ATOM 2324 C CA . ALA A 1 282 ? -4.280 98.333 72.064 1.000 27.672 282 ALA AAA CA 1
ATOM 2325 C C . ALA A 1 282 ? -5.283 99.443 72.398 1.000 25.705 282 ALA AAA C 1
ATOM 2326 O O . ALA A 1 282 ? -6.491 99.175 72.593 1.000 29.100 282 ALA AAA O 1
ATOM 2328 N N . SER A 1 283 ? -4.784 100.663 72.496 1.000 26.935 283 SER AAA N 1
ATOM 2329 C CA . SER A 1 283 ? -5.574 101.891 72.728 1.000 28.120 283 SER AAA CA 1
ATOM 2330 C C . SER A 1 283 ? -6.472 102.154 71.509 1.000 28.874 283 SER AAA C 1
ATOM 2331 O O . SER A 1 283 ? -7.566 102.664 71.737 1.000 27.835 283 SER AAA O 1
ATOM 2334 N N . SER A 1 284 ? -6.037 101.755 70.299 1.000 29.363 284 SER AAA N 1
ATOM 2335 C CA . SER A 1 284 ? -6.844 101.784 69.054 1.000 29.863 284 SER AAA CA 1
ATOM 2336 C C . SER A 1 284 ? -7.896 100.665 69.078 1.000 29.495 284 SER AAA C 1
ATOM 2337 O O . SER A 1 284 ? -7.553 99.477 69.381 1.000 28.039 284 SER AAA O 1
ATOM 2340 N N . TYR A 1 285 ? -9.136 100.993 68.690 1.000 27.002 285 TYR AAA N 1
ATOM 2341 C CA . TYR A 1 285 ? -10.159 99.962 68.385 1.000 24.396 285 TYR AAA CA 1
ATOM 2342 C C . TYR A 1 285 ? -10.537 100.143 66.918 1.000 25.340 285 TYR AAA C 1
ATOM 2343 O O . TYR A 1 285 ? -11.698 99.984 66.588 1.000 26.622 285 TYR AAA O 1
ATOM 2352 N N . ASP A 1 286 ? -9.564 100.478 66.064 1.000 26.772 286 ASP AAA N 1
ATOM 2353 C CA . ASP A 1 286 ? -9.790 100.723 64.618 1.000 25.788 286 ASP AAA CA 1
ATOM 2354 C C . ASP A 1 286 ? -10.574 99.544 64.021 1.000 26.340 286 ASP AAA C 1
ATOM 2355 O O . ASP A 1 286 ? -11.450 99.768 63.166 1.000 27.230 286 ASP AAA O 1
ATOM 2360 N N . PHE A 1 287 ? -10.208 98.314 64.385 1.000 22.557 287 PHE AAA N 1
ATOM 2361 C CA . PHE A 1 287 ? -10.947 97.097 64.010 1.000 23.509 287 PHE AAA CA 1
ATOM 2362 C C . PHE A 1 287 ? -10.816 96.835 62.505 1.000 25.056 287 PHE AAA C 1
ATOM 2363 O O . PHE A 1 287 ? -11.505 95.908 62.081 1.000 23.134 287 PHE AAA O 1
ATOM 2371 N N . GLU A 1 288 ? -9.981 97.578 61.747 1.000 25.751 288 GLU AAA N 1
ATOM 2372 C CA . GLU A 1 288 ? -10.006 97.609 60.253 1.000 26.631 288 GLU AAA CA 1
ATOM 2373 C C . GLU A 1 288 ? -11.468 97.778 59.777 1.000 26.816 288 GLU AAA C 1
ATOM 2374 O O . GLU A 1 288 ? -11.843 97.194 58.757 1.000 23.433 288 GLU AAA O 1
ATOM 2380 N N . ALA A 1 289 ? -12.266 98.573 60.491 1.000 27.169 289 ALA AAA N 1
ATOM 2381 C CA . ALA A 1 289 ? -13.718 98.742 60.256 1.000 25.610 289 ALA AAA CA 1
ATOM 2382 C C . ALA A 1 289 ? -13.995 99.536 58.973 1.000 27.716 289 ALA AAA C 1
ATOM 2383 O O . ALA A 1 289 ? -13.068 100.168 58.406 1.000 26.334 289 ALA AAA O 1
ATOM 2385 N N . CYS A 1 290 ? -15.252 99.497 58.511 1.000 25.725 290 CYS AAA N 1
ATOM 2386 C CA . CYS A 1 290 ? -15.729 100.290 57.360 1.000 24.702 290 CYS AAA CA 1
ATOM 2387 C C . CYS A 1 290 ? -15.269 101.744 57.498 1.000 24.454 290 CYS AAA C 1
ATOM 2388 O O . CYS A 1 290 ? -14.693 102.278 56.524 1.000 25.390 290 CYS AAA O 1
ATOM 2391 N N . ILE A 1 291 ? -15.560 102.374 58.623 1.000 26.461 291 ILE AAA N 1
ATOM 2392 C CA . ILE A 1 291 ? -15.007 103.710 59.009 1.000 26.243 291 ILE AAA CA 1
ATOM 2393 C C . ILE A 1 291 ? -13.781 103.476 59.893 1.000 25.388 291 ILE AAA C 1
ATOM 2394 O O . ILE A 1 291 ? -13.957 102.909 61.015 1.000 26.985 291 ILE AAA O 1
ATOM 2399 N N . ARG A 1 292 ? -12.598 103.866 59.429 1.000 23.908 292 ARG AAA N 1
ATOM 2400 C CA . ARG A 1 292 ? -11.356 103.641 60.225 1.000 26.108 292 ARG AAA CA 1
ATOM 2401 C C . ARG A 1 292 ? -11.473 104.529 61.452 1.000 27.350 292 ARG AAA C 1
ATOM 2402 O O . ARG A 1 292 ? -12.377 105.420 61.455 1.000 27.448 292 ARG AAA O 1
ATOM 2410 N N . GLU A 1 293 ? -10.611 104.307 62.439 1.000 27.564 293 GLU AAA N 1
ATOM 2411 C CA . GLU A 1 293 ? -10.625 105.017 63.749 1.000 27.359 293 GLU AAA CA 1
ATOM 2412 C C . GLU A 1 293 ? -10.537 106.533 63.494 1.000 27.692 293 GLU AAA C 1
ATOM 2413 O O . GLU A 1 293 ? -11.207 107.287 64.203 1.000 30.438 293 GLU AAA O 1
ATOM 2419 N N . TRP A 1 294 ? -9.738 106.942 62.508 1.000 26.049 294 TRP AAA N 1
ATOM 2420 C CA . TRP A 1 294 ? -9.495 108.367 62.173 1.000 27.949 294 TRP AAA CA 1
ATOM 2421 C C . TRP A 1 294 ? -10.576 108.870 61.197 1.000 27.885 294 TRP AAA C 1
ATOM 2422 O O . TRP A 1 294 ? -10.501 110.030 60.831 1.000 32.459 294 TRP AAA O 1
ATOM 2433 N N . GLY A 1 295 ? -11.573 108.055 60.826 1.000 27.607 295 GLY AAA N 1
ATOM 2434 C CA . GLY A 1 295 ? -12.802 108.546 60.155 1.000 28.848 295 GLY AAA CA 1
ATOM 2435 C C . GLY A 1 295 ? -12.813 108.223 58.683 1.000 30.219 295 GLY AAA C 1
ATOM 2436 O O . GLY A 1 295 ? -13.819 108.488 58.017 1.000 27.845 295 GLY AAA O 1
ATOM 2437 N N . GLU A 1 296 ? -11.731 107.616 58.186 1.000 30.563 296 GLU AAA N 1
ATOM 2438 C CA . GLU A 1 296 ? -11.590 107.307 56.748 1.000 29.844 296 GLU AAA CA 1
ATOM 2439 C C . GLU A 1 296 ? -12.650 106.297 56.321 1.000 26.814 296 GLU AAA C 1
ATOM 2440 O O . GLU A 1 296 ? -12.877 105.289 57.015 1.000 26.216 296 GLU AAA O 1
ATOM 2446 N N . LEU A 1 297 ? -13.194 106.515 55.144 1.000 26.359 297 LEU AAA N 1
ATOM 2447 C CA . LEU A 1 297 ? -14.066 105.528 54.495 1.000 27.657 297 LEU AAA CA 1
ATOM 2448 C C . LEU A 1 297 ? -13.146 104.553 53.746 1.000 30.068 297 LEU AAA C 1
ATOM 2449 O O . LEU A 1 297 ? -12.580 104.942 52.729 1.000 28.215 297 LEU AAA O 1
ATOM 2454 N N . SER A 1 298 ? -13.073 103.310 54.228 1.000 28.441 298 SER AAA N 1
ATOM 2455 C CA . SER A 1 298 ? -12.212 102.230 53.702 1.000 29.019 298 SER AAA CA 1
ATOM 2456 C C . SER A 1 298 ? -12.917 101.588 52.505 1.000 30.520 298 SER AAA C 1
ATOM 2457 O O . SER A 1 298 ? -14.116 101.859 52.295 1.000 28.500 298 SER AAA O 1
ATOM 2460 N N . GLU A 1 299 ? -12.243 100.677 51.821 1.000 30.703 299 GLU AAA N 1
ATOM 2461 C CA . GLU A 1 299 ? -12.886 99.883 50.742 1.000 31.595 299 GLU AAA CA 1
ATOM 2462 C C . GLU A 1 299 ? -14.062 99.080 51.315 1.000 28.935 299 GLU AAA C 1
ATOM 2463 O O . GLU A 1 299 ? -15.045 98.890 50.595 1.000 28.304 299 GLU AAA O 1
ATOM 2469 N N . ARG A 1 300 ? -13.959 98.605 52.553 1.000 25.565 300 ARG AAA N 1
ATOM 2470 C CA . ARG A 1 300 ? -15.018 97.782 53.172 1.000 27.689 300 ARG AAA CA 1
ATOM 2471 C C . ARG A 1 300 ? -16.310 98.620 53.215 1.000 28.434 300 ARG AAA C 1
ATOM 2472 O O . ARG A 1 300 ? -17.383 98.086 52.944 1.000 24.880 300 ARG AAA O 1
ATOM 2480 N N . TYR A 1 301 ? -16.197 99.906 53.529 1.000 24.900 301 TYR AAA N 1
ATOM 2481 C CA . TYR A 1 301 ? -17.368 100.803 53.657 1.000 25.913 301 TYR AAA CA 1
ATOM 2482 C C . TYR A 1 301 ? -18.168 100.804 52.355 1.000 25.902 301 TYR AAA C 1
ATOM 2483 O O . TYR A 1 301 ? -19.421 100.673 52.426 1.000 27.031 301 TYR AAA O 1
ATOM 2492 N N . TYR A 1 302 ? -17.498 101.028 51.217 1.000 25.352 302 TYR AAA N 1
ATOM 2493 C CA . TYR A 1 302 ? -18.179 101.233 49.910 1.000 28.399 302 TYR AAA CA 1
ATOM 2494 C C . TYR A 1 302 ? -18.824 99.921 49.469 1.000 29.652 302 TYR AAA C 1
ATOM 2495 O O . TYR A 1 302 ? -19.870 99.969 48.862 1.000 30.136 302 TYR AAA O 1
ATOM 2504 N N . ARG A 1 303 ? -18.205 98.784 49.775 1.000 28.729 303 ARG AAA N 1
ATOM 2505 C CA . ARG A 1 303 ? -18.790 97.469 49.454 1.000 30.535 303 ARG AAA CA 1
ATOM 2506 C C . ARG A 1 303 ? -20.045 97.212 50.298 1.000 30.474 303 ARG AAA C 1
ATOM 2507 O O . ARG A 1 303 ? -21.066 96.827 49.717 1.000 31.476 303 ARG AAA O 1
ATOM 2515 N N . VAL A 1 304 ? -19.989 97.427 51.602 1.000 27.545 304 VAL AAA N 1
ATOM 2516 C CA . VAL A 1 304 ? -21.185 97.262 52.470 1.000 30.323 304 VAL AAA CA 1
ATOM 2517 C C . VAL A 1 304 ? -22.259 98.252 51.971 1.000 32.854 304 VAL AAA C 1
ATOM 2518 O O . VAL A 1 304 ? -23.439 97.871 51.936 1.000 30.067 304 VAL AAA O 1
ATOM 2522 N N . LYS A 1 305 ? -21.867 99.466 51.589 1.000 30.721 305 LYS AAA N 1
ATOM 2523 C CA . LYS A 1 305 ? -22.817 100.509 51.141 1.000 31.359 305 LYS AAA CA 1
ATOM 2524 C C . LYS A 1 305 ? -23.561 100.025 49.889 1.000 31.585 305 LYS AAA C 1
ATOM 2525 O O . LYS A 1 305 ? -24.753 100.220 49.860 1.000 29.833 305 LYS AAA O 1
ATOM 2531 N N . ARG A 1 306 ? -22.906 99.383 48.923 1.000 34.048 306 ARG AAA N 1
ATOM 2532 C CA . ARG A 1 306 ? -23.586 98.864 47.708 1.000 33.771 306 ARG AAA CA 1
ATOM 2533 C C . ARG A 1 306 ? -24.677 97.860 48.120 1.000 39.672 306 ARG AAA C 1
ATOM 2534 O O . ARG A 1 306 ? -25.752 97.888 47.492 1.000 33.175 306 ARG AAA O 1
ATOM 2542 N N . VAL A 1 307 ? -24.409 97.013 49.130 1.000 36.405 307 VAL AAA N 1
ATOM 2543 C CA . VAL A 1 307 ? -25.354 95.962 49.598 1.000 32.975 307 VAL AAA CA 1
ATOM 2544 C C . VAL A 1 307 ? -26.547 96.644 50.298 1.000 33.163 307 VAL AAA C 1
ATOM 2545 O O . VAL A 1 307 ? -27.705 96.383 49.911 1.000 33.030 307 VAL AAA O 1
ATOM 2549 N N . PHE A 1 308 ? -26.293 97.529 51.255 1.000 28.132 308 PHE AAA N 1
ATOM 2550 C CA . PHE A 1 308 ? -27.345 98.233 52.040 1.000 32.334 308 PHE AAA CA 1
ATOM 2551 C C . PHE A 1 308 ? -28.234 99.059 51.101 1.000 31.330 308 PHE AAA C 1
ATOM 2552 O O . PHE A 1 308 ? -29.446 99.055 51.252 1.000 33.770 308 PHE AAA O 1
ATOM 2560 N N . THR A 1 309 ? -27.635 99.715 50.119 1.000 34.398 309 THR AAA N 1
ATOM 2561 C CA . THR A 1 309 ? -28.346 100.500 49.088 1.000 37.208 309 THR AAA CA 1
ATOM 2562 C C . THR A 1 309 ? -29.327 99.571 48.359 1.000 40.981 309 THR AAA C 1
ATOM 2563 O O . THR A 1 309 ? -30.509 99.952 48.248 1.000 37.755 309 THR AAA O 1
ATOM 2567 N N . PHE A 1 310 ? -28.868 98.409 47.889 1.000 36.627 310 PHE AAA N 1
ATOM 2568 C CA . PHE A 1 310 ? -29.719 97.417 47.188 1.000 35.223 310 PHE AAA CA 1
ATOM 2569 C C . PHE A 1 310 ? -30.905 97.022 48.099 1.000 35.208 310 PHE AAA C 1
ATOM 2570 O O . PHE A 1 310 ? -32.041 97.148 47.626 1.000 34.893 310 PHE AAA O 1
ATOM 2578 N N . LEU A 1 311 ? -30.636 96.609 49.344 1.000 34.092 311 LEU AAA N 1
ATOM 2579 C CA . LEU A 1 311 ? -31.629 96.084 50.306 1.000 39.023 311 LEU AAA CA 1
ATOM 2580 C C . LEU A 1 311 ? -32.653 97.176 50.654 1.000 45.260 311 LEU AAA C 1
ATOM 2581 O O . LEU A 1 311 ? -33.830 96.812 50.864 1.000 44.865 311 LEU AAA O 1
ATOM 2586 N N . ASN A 1 312 ? -32.232 98.444 50.705 1.000 42.791 312 ASN AAA N 1
ATOM 2587 C CA . ASN A 1 312 ? -33.120 99.610 50.934 1.000 46.256 312 ASN AAA CA 1
ATOM 2588 C C . ASN A 1 312 ? -33.929 99.946 49.675 1.000 50.692 312 ASN AAA C 1
ATOM 2589 O O . ASN A 1 312 ? -35.083 100.289 49.814 1.000 53.124 312 ASN AAA O 1
ATOM 2594 N N . GLY A 1 313 ? -33.316 99.861 48.498 1.000 47.894 313 GLY AAA N 1
ATOM 2595 C CA . GLY A 1 313 ? -33.916 100.288 47.221 1.000 51.811 313 GLY AAA CA 1
ATOM 2596 C C . GLY A 1 313 ? -34.791 99.222 46.567 1.000 52.936 313 GLY AAA C 1
ATOM 2597 O O . GLY A 1 313 ? -35.307 99.517 45.473 1.000 48.307 313 GLY AAA O 1
ATOM 2598 N N . PHE A 1 314 ? -34.904 98.018 47.154 1.000 47.559 314 PHE AAA N 1
ATOM 2599 C CA . PHE A 1 314 ? -35.754 96.900 46.657 1.000 44.950 314 PHE AAA CA 1
ATOM 2600 C C . PHE A 1 314 ? -36.434 96.222 47.844 1.000 46.682 314 PHE AAA C 1
ATOM 2601 O O . PHE A 1 314 ? -36.607 94.975 47.845 1.000 41.597 314 PHE AAA O 1
ATOM 2609 N N . GLN A 1 315 ? -36.780 97.060 48.824 1.000 51.322 315 GLN AAA N 1
ATOM 2610 C CA . GLN A 1 315 ? -37.425 96.715 50.110 1.000 55.188 315 GLN AAA CA 1
ATOM 2611 C C . GLN A 1 315 ? -38.603 95.777 49.848 1.000 51.111 315 GLN AAA C 1
ATOM 2612 O O . GLN A 1 315 ? -38.653 94.730 50.493 1.000 49.600 315 GLN AAA O 1
ATOM 2618 N N . GLU A 1 316 ? -39.493 96.143 48.924 1.000 51.775 316 GLU AAA N 1
ATOM 2619 C CA . GLU A 1 316 ? -40.743 95.379 48.648 1.000 57.188 316 GLU AAA CA 1
ATOM 2620 C C . GLU A 1 316 ? -40.395 93.974 48.148 1.000 53.693 316 GLU AAA C 1
ATOM 2621 O O . GLU A 1 316 ? -40.917 93.001 48.719 1.000 53.039 316 GLU AAA O 1
ATOM 2627 N N . LEU A 1 317 ? -39.520 93.882 47.146 1.000 47.542 317 LEU AAA N 1
ATOM 2628 C CA . LEU A 1 317 ? -39.024 92.584 46.638 1.000 46.104 317 LEU AAA CA 1
ATOM 2629 C C . LEU A 1 317 ? -38.456 91.751 47.804 1.000 50.880 317 LEU AAA C 1
ATOM 2630 O O . LEU A 1 317 ? -38.830 90.553 47.918 1.000 45.641 317 LEU AAA O 1
ATOM 2635 N N . VAL A 1 318 ? -37.586 92.343 48.633 1.000 45.550 318 VAL AAA N 1
ATOM 2636 C CA . VAL A 1 318 ? -36.805 91.591 49.651 1.000 50.182 318 VAL AAA CA 1
ATOM 2637 C C . VAL A 1 318 ? -37.774 91.067 50.711 1.000 50.809 318 VAL AAA C 1
ATOM 2638 O O . VAL A 1 318 ? -37.596 89.915 51.127 1.000 47.964 318 VAL AAA O 1
ATOM 2642 N N . THR A 1 319 ? -38.779 91.847 51.120 1.000 56.232 319 THR AAA N 1
ATOM 2643 C CA . THR A 1 319 ? -39.720 91.400 52.186 1.000 57.125 319 THR AAA CA 1
ATOM 2644 C C . THR A 1 319 ? -40.461 90.155 51.692 1.000 53.013 319 THR AAA C 1
ATOM 2645 O O . THR A 1 319 ? -40.671 89.271 52.513 1.000 59.065 319 THR AAA O 1
ATOM 2649 N N . SER A 1 320 ? -40.738 90.055 50.388 1.000 58.974 320 SER AAA N 1
ATOM 2650 C CA . SER A 1 320 ? -41.625 89.025 49.774 1.000 55.605 320 SER AAA CA 1
ATOM 2651 C C . SER A 1 320 ? -40.899 87.682 49.580 1.000 55.740 320 SER AAA C 1
ATOM 2652 O O . SER A 1 320 ? -41.586 86.663 49.416 1.000 53.862 320 SER AAA O 1
ATOM 2655 N N . LEU A 1 321 ? -39.564 87.648 49.588 1.000 56.206 321 LEU AAA N 1
ATOM 2656 C CA . LEU A 1 321 ? -38.806 86.461 49.093 1.000 49.737 321 LEU AAA CA 1
ATOM 2657 C C . LEU A 1 321 ? -39.001 85.281 50.053 1.000 45.034 321 LEU AAA C 1
ATOM 2658 O O . LEU A 1 321 ? -39.058 85.505 51.246 1.000 43.277 321 LEU AAA O 1
ATOM 2663 N N . LYS A 1 322 ? -39.024 84.058 49.526 1.000 46.301 322 LYS AAA N 1
ATOM 2664 C CA . LYS A 1 322 ? -39.179 82.817 50.313 1.000 49.456 322 LYS AAA CA 1
ATOM 2665 C C . LYS A 1 322 ? -38.186 81.816 49.764 1.000 46.598 322 LYS AAA C 1
ATOM 2666 O O . LYS A 1 322 ? -37.685 81.988 48.660 1.000 48.489 322 LYS AAA O 1
ATOM 2672 N N . PRO A 1 323 ? -37.878 80.735 50.501 1.000 45.745 323 PRO AAA N 1
ATOM 2673 C CA . PRO A 1 323 ? -37.082 79.653 49.923 1.000 51.986 323 PRO AAA CA 1
ATOM 2674 C C . PRO A 1 323 ? -37.808 79.059 48.706 1.000 49.682 323 PRO AAA C 1
ATOM 2675 O O . PRO A 1 323 ? -39.012 79.084 48.657 1.000 54.606 323 PRO AAA O 1
ATOM 2679 N N . GLY A 1 324 ? -37.047 78.570 47.741 1.000 50.843 324 GLY AAA N 1
ATOM 2680 C CA . GLY A 1 324 ? -37.565 77.845 46.574 1.000 54.857 324 GLY AAA CA 1
ATOM 2681 C C . GLY A 1 324 ? -36.465 77.692 45.555 1.000 56.205 324 GLY AAA C 1
ATOM 2682 O O . GLY A 1 324 ? -35.710 78.658 45.410 1.000 62.941 324 GLY AAA O 1
ATOM 2683 N N . GLU A 1 325 ? -36.378 76.531 44.901 1.000 53.665 325 GLU AAA N 1
ATOM 2684 C CA . GLU A 1 325 ? -35.245 76.122 44.033 1.000 58.745 325 GLU AAA CA 1
ATOM 2685 C C . GLU A 1 325 ? -35.743 75.940 42.596 1.000 54.935 325 GLU AAA C 1
ATOM 2686 O O . GLU A 1 325 ? -35.591 74.847 42.066 1.000 69.884 325 GLU AAA O 1
ATOM 2692 N N . THR A 1 326 ? -36.250 77.004 41.974 1.000 54.453 326 THR AAA N 1
ATOM 2693 C CA . THR A 1 326 ? -36.824 76.977 40.600 1.000 57.308 326 THR AAA CA 1
ATOM 2694 C C . THR A 1 326 ? -35.749 77.287 39.550 1.000 53.337 326 THR AAA C 1
ATOM 2695 O O . THR A 1 326 ? -35.886 76.820 38.427 1.000 50.603 326 THR AAA O 1
ATOM 2699 N N . VAL A 1 327 ? -34.700 78.032 39.894 1.000 50.011 327 VAL AAA N 1
ATOM 2700 C CA . VAL A 1 327 ? -33.678 78.483 38.909 1.000 39.447 327 VAL AAA CA 1
ATOM 2701 C C . VAL A 1 327 ? -32.504 77.504 38.960 1.000 41.565 327 VAL AAA C 1
ATOM 2702 O O . VAL A 1 327 ? -32.248 76.978 40.032 1.000 43.442 327 VAL AAA O 1
ATOM 2706 N N . LYS A 1 328 ? -31.849 77.242 37.821 1.000 42.781 328 LYS AAA N 1
ATOM 2707 C CA . LYS A 1 328 ? -30.636 76.383 37.708 1.000 45.743 328 LYS AAA CA 1
ATOM 2708 C C . LYS A 1 328 ? -29.532 77.170 37.020 1.000 38.087 328 LYS AAA C 1
ATOM 2709 O O . LYS A 1 328 ? -29.862 78.094 36.295 1.000 38.747 328 LYS AAA O 1
ATOM 2715 N N . THR A 1 329 ? -28.277 76.792 37.234 1.000 40.995 329 THR AAA N 1
ATOM 2716 C CA . THR A 1 329 ? -27.101 77.395 36.562 1.000 41.505 329 THR AAA CA 1
ATOM 2717 C C . THR A 1 329 ? -26.661 76.490 35.415 1.000 40.424 329 THR AAA C 1
ATOM 2718 O O . THR A 1 329 ? -26.728 75.285 35.575 1.000 36.990 329 THR AAA O 1
ATOM 2722 N N . ALA A 1 330 ? -26.145 77.080 34.344 1.000 41.119 330 ALA AAA N 1
ATOM 2723 C CA . ALA A 1 330 ? -25.580 76.370 33.175 1.000 45.430 330 ALA AAA CA 1
ATOM 2724 C C . ALA A 1 330 ? -24.214 75.785 33.524 1.000 43.598 330 ALA AAA C 1
ATOM 2725 O O . ALA A 1 330 ? -23.903 74.758 32.948 1.000 45.068 330 ALA AAA O 1
ATOM 2727 N N . SER A 1 331 ? -23.371 76.467 34.319 1.000 44.476 331 SER AAA N 1
ATOM 2728 C CA . SER A 1 331 ? -22.019 75.934 34.645 1.000 48.612 331 SER AAA CA 1
ATOM 2729 C C . SER A 1 331 ? -21.707 75.967 36.143 1.000 44.934 331 SER AAA C 1
ATOM 2730 O O . SER A 1 331 ? -22.459 76.603 36.947 1.000 38.724 331 SER AAA O 1
ATOM 2733 N N . THR A 1 332 ? -20.626 75.266 36.478 1.000 41.953 332 THR AAA N 1
ATOM 2734 C CA . THR A 1 332 ? -20.155 75.006 37.859 1.000 49.694 332 THR AAA CA 1
ATOM 2735 C C . THR A 1 332 ? -19.203 76.114 38.350 1.000 44.752 332 THR AAA C 1
ATOM 2736 O O . THR A 1 332 ? -18.767 76.015 39.505 1.000 46.794 332 THR AAA O 1
ATOM 2740 N N . CYS A 1 333 ? -18.913 77.147 37.551 1.000 42.533 333 CYS AAA N 1
ATOM 2741 C CA . CYS A 1 333 ? -17.841 78.144 37.864 1.000 46.249 333 CYS AAA CA 1
ATOM 2742 C C . CYS A 1 333 ? -18.326 79.097 38.973 1.000 44.069 333 CYS AAA C 1
ATOM 2743 O O . CYS A 1 333 ? -17.498 79.816 39.519 1.000 45.531 333 CYS AAA O 1
ATOM 2746 N N . SER A 1 334 ? -19.627 79.141 39.268 1.000 40.568 334 SER AAA N 1
ATOM 2747 C CA . SER A 1 334 ? -20.171 79.914 40.408 1.000 41.119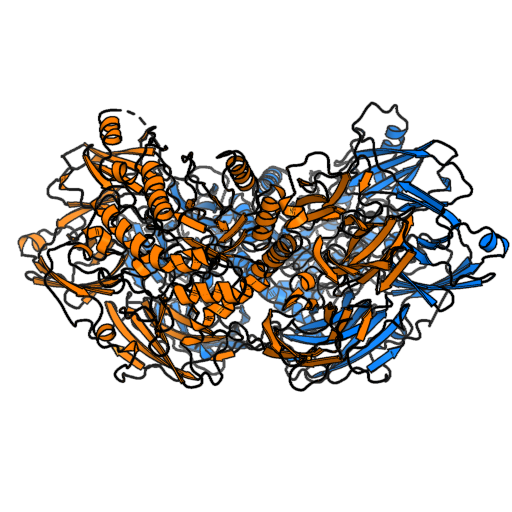 334 SER AAA CA 1
ATOM 2748 C C . SER A 1 334 ? -21.227 79.047 41.089 1.000 39.823 334 SER AAA C 1
ATOM 2749 O O . SER A 1 334 ? -21.763 78.219 40.404 1.000 39.444 334 SER AAA O 1
ATOM 2752 N N . GLU A 1 335 ? -21.490 79.230 42.378 1.000 38.716 335 GLU AAA N 1
ATOM 2753 C CA . GLU A 1 335 ? -22.613 78.559 43.085 1.000 36.964 335 GLU AAA CA 1
ATOM 2754 C C . GLU A 1 335 ? -23.834 79.476 42.991 1.000 38.388 335 GLU AAA C 1
ATOM 2755 O O . GLU A 1 335 ? -23.658 80.666 42.678 1.000 42.364 335 GLU AAA O 1
ATOM 2761 N N . LEU A 1 336 ? -25.017 78.959 43.322 1.000 37.604 336 LEU AAA N 1
ATOM 2762 C CA . LEU A 1 336 ? -26.303 79.684 43.218 1.000 35.661 336 LEU AAA CA 1
ATOM 2763 C C . LEU A 1 336 ? -26.999 79.644 44.578 1.000 34.571 336 LEU AAA C 1
ATOM 2764 O O . LEU A 1 336 ? -27.164 78.563 45.081 1.000 34.215 336 LEU AAA O 1
ATOM 2769 N N . LEU A 1 337 ? -27.363 80.792 45.144 1.000 34.720 337 LEU AAA N 1
ATOM 2770 C CA . LEU A 1 337 ? -28.338 80.888 46.259 1.000 40.033 337 LEU AAA CA 1
ATOM 2771 C C . LEU A 1 337 ? -29.551 81.632 45.714 1.000 40.939 337 LEU AAA C 1
ATOM 2772 O O . LEU A 1 337 ? -29.357 82.664 45.046 1.000 41.780 337 LEU AAA O 1
ATOM 2777 N N . GLN A 1 338 ? -30.760 81.158 45.981 1.000 38.589 338 GLN AAA N 1
ATOM 2778 C CA . GLN A 1 338 ? -31.952 81.756 45.324 1.000 40.110 338 GLN AAA CA 1
ATOM 2779 C C . GLN A 1 338 ? -33.094 81.886 46.324 1.000 41.193 338 GLN AAA C 1
ATOM 2780 O O . GLN A 1 338 ? -33.184 81.087 47.280 1.000 42.446 338 GLN AAA O 1
ATOM 2786 N N . ARG A 1 339 ? -33.880 82.933 46.125 1.000 40.256 339 ARG AAA N 1
ATOM 2787 C CA . ARG A 1 339 ? -35.117 83.227 46.862 1.000 39.926 339 ARG AAA CA 1
ATOM 2788 C C . ARG A 1 339 ? -36.147 83.710 45.839 1.000 42.710 339 ARG AAA C 1
ATOM 2789 O O . ARG A 1 339 ? -35.720 84.339 44.840 1.000 39.567 339 ARG AAA O 1
ATOM 2797 N N . VAL A 1 340 ? -37.435 83.432 46.086 1.000 45.238 340 VAL AAA N 1
ATOM 2798 C CA . VAL A 1 340 ? -38.580 83.654 45.138 1.000 49.907 340 VAL AAA CA 1
ATOM 2799 C C . VAL A 1 340 ? -39.730 84.320 45.894 1.000 49.207 340 VAL AAA C 1
ATOM 2800 O O . VAL A 1 340 ? -39.994 83.949 47.055 1.000 47.037 340 VAL AAA O 1
ATOM 2804 N N . GLY A 1 341 ? -40.392 85.274 45.250 1.000 51.403 341 GLY AAA N 1
ATOM 2805 C CA . GLY A 1 341 ? -41.613 85.923 45.757 1.000 50.379 341 GLY AAA CA 1
ATOM 2806 C C . GLY A 1 341 ? -42.553 86.145 44.601 1.000 57.639 341 GLY AAA C 1
ATOM 2807 O O . GLY A 1 341 ? -42.152 85.814 43.466 1.000 54.737 341 GLY AAA O 1
ATOM 2808 N N . ASP A 1 342 ? -43.748 86.680 44.844 1.000 62.358 342 ASP AAA N 1
ATOM 2809 C CA . ASP A 1 342 ? -44.647 87.077 43.727 1.000 70.995 342 ASP AAA CA 1
ATOM 2810 C C . ASP A 1 342 ? -44.060 88.306 43.011 1.000 70.305 342 ASP AAA C 1
ATOM 2811 O O . ASP A 1 342 ? -44.239 88.403 41.802 1.000 84.287 342 ASP AAA O 1
ATOM 2816 N N . HIS A 1 343 ? -43.362 89.194 43.726 1.000 81.085 343 HIS AAA N 1
ATOM 2817 C CA . HIS A 1 343 ? -42.755 90.445 43.184 1.000 83.868 343 HIS AAA CA 1
ATOM 2818 C C . HIS A 1 343 ? -41.585 90.142 42.233 1.000 68.115 343 HIS AAA C 1
ATOM 2819 O O . HIS A 1 343 ? -41.244 91.041 41.449 1.000 68.054 343 HIS AAA O 1
ATOM 2826 N N . GLY A 1 344 ? -40.989 88.946 42.334 1.000 52.366 344 GLY AAA N 1
ATOM 2827 C CA . GLY A 1 344 ? -39.794 88.517 41.583 1.000 47.618 344 GLY AAA CA 1
ATOM 2828 C C . GLY A 1 344 ? -38.852 87.662 42.421 1.000 47.020 344 GLY AAA C 1
ATOM 2829 O O . GLY A 1 344 ? -39.240 87.182 43.503 1.000 43.526 344 GLY AAA O 1
ATOM 2830 N N . LYS A 1 345 ? -37.640 87.455 41.919 1.000 42.384 345 LYS AAA N 1
ATOM 2831 C CA . LYS A 1 345 ? -36.663 86.503 42.487 1.000 41.552 345 LYS AAA CA 1
ATOM 2832 C C . LYS A 1 345 ? -35.291 87.161 42.523 1.000 43.902 345 LYS AAA C 1
ATOM 2833 O O . LYS A 1 345 ? -35.028 88.070 41.702 1.000 39.358 345 LYS AAA O 1
ATOM 2839 N N . ILE A 1 346 ? -34.434 86.648 43.398 1.000 39.181 346 ILE AAA N 1
ATOM 2840 C CA . ILE A 1 346 ? -32.978 86.919 43.347 1.000 35.961 346 ILE AAA CA 1
ATOM 2841 C C . ILE A 1 346 ? -32.254 85.587 43.149 1.000 37.449 346 ILE AAA C 1
ATOM 2842 O O . ILE A 1 346 ? -32.649 84.546 43.746 1.000 34.616 346 ILE AAA O 1
ATOM 2847 N N . ALA A 1 347 ? -31.259 85.622 42.273 1.000 35.945 347 ALA AAA N 1
ATOM 2848 C CA . ALA A 1 347 ? -30.247 84.570 42.110 1.000 35.749 347 ALA AAA CA 1
ATOM 2849 C C . ALA A 1 347 ? -28.912 85.200 42.513 1.000 37.895 347 ALA AAA C 1
ATOM 2850 O O . ALA A 1 347 ? -28.462 86.117 41.807 1.000 37.634 347 ALA AAA O 1
ATOM 2852 N N . VAL A 1 348 ? -28.363 84.786 43.657 1.000 33.437 348 VAL AAA N 1
ATOM 2853 C CA . VAL A 1 348 ? -27.018 85.215 44.112 1.000 30.077 348 VAL AAA CA 1
ATOM 2854 C C . VAL A 1 348 ? -26.012 84.224 43.553 1.000 30.429 348 VAL AAA C 1
ATOM 2855 O O . VAL A 1 348 ? -26.109 83.043 43.895 1.000 33.179 348 VAL AAA O 1
ATOM 2859 N N . LEU A 1 349 ? -25.165 84.704 42.640 1.000 30.047 349 LEU AAA N 1
ATOM 2860 C CA . LEU A 1 349 ? -24.108 83.935 41.953 1.000 30.735 349 LEU AAA CA 1
ATOM 2861 C C . LEU A 1 349 ? -22.809 84.201 42.716 1.000 32.902 349 LEU AAA C 1
ATOM 2862 O O . LEU A 1 349 ? -22.312 85.374 42.734 1.000 31.392 349 LEU AAA O 1
ATOM 2867 N N . ARG A 1 350 ? -22.383 83.196 43.468 1.000 29.063 350 ARG AAA N 1
ATOM 2868 C CA . ARG A 1 350 ? -21.239 83.347 44.381 1.000 32.798 350 ARG AAA CA 1
ATOM 2869 C C . ARG A 1 350 ? -20.037 82.676 43.736 1.000 29.858 350 ARG AAA C 1
ATOM 2870 O O . ARG A 1 350 ? -20.123 81.506 43.433 1.000 33.607 350 ARG AAA O 1
ATOM 2878 N N . ASN A 1 351 ? -18.956 83.445 43.572 1.000 29.786 351 ASN AAA N 1
ATOM 2879 C CA . ASN A 1 351 ? -17.636 83.025 43.043 1.000 29.921 351 ASN AAA CA 1
ATOM 2880 C C . ASN A 1 351 ? -16.568 83.369 44.095 1.000 31.230 351 ASN AAA C 1
ATOM 2881 O O . ASN A 1 351 ? -16.067 84.546 44.142 1.000 31.915 351 ASN AAA O 1
ATOM 2886 N N . THR A 1 352 ? -16.236 82.417 44.959 1.000 29.748 352 THR AAA N 1
ATOM 2887 C CA . THR A 1 352 ? -15.169 82.583 45.986 1.000 33.668 352 THR AAA CA 1
ATOM 2888 C C . THR A 1 352 ? -13.764 82.291 45.417 1.000 33.805 352 THR AAA C 1
ATOM 2889 O O . THR A 1 352 ? -12.808 82.521 46.169 1.000 41.184 352 THR AAA O 1
ATOM 2893 N N . GLY A 1 353 ? -13.649 81.824 44.171 1.000 35.387 353 GLY AAA N 1
ATOM 2894 C CA . GLY A 1 353 ? -12.374 81.633 43.444 1.000 35.640 353 GLY AAA CA 1
ATOM 2895 C C . GLY A 1 353 ? -11.841 82.942 42.848 1.000 37.754 353 GLY AAA C 1
ATOM 2896 O O . GLY A 1 353 ? -12.538 84.014 42.932 1.000 37.270 353 GLY AAA O 1
ATOM 2897 N N . ASP A 1 354 ? -10.681 82.853 42.199 1.000 32.919 354 ASP AAA N 1
ATOM 2898 C CA . ASP A 1 354 ? -9.866 84.012 41.771 1.000 38.335 354 ASP AAA CA 1
ATOM 2899 C C . ASP A 1 354 ? -9.930 84.180 40.246 1.000 34.812 354 ASP AAA C 1
ATOM 2900 O O . ASP A 1 354 ? -9.145 84.953 39.728 1.000 36.945 354 ASP AAA O 1
ATOM 2905 N N . ASN A 1 355 ? -10.833 83.499 39.554 1.000 38.797 355 ASN AAA N 1
ATOM 2906 C CA . ASN A 1 355 ? -11.037 83.667 38.090 1.000 42.164 355 ASN AAA CA 1
ATOM 2907 C C . ASN A 1 355 ? -12.480 84.104 37.802 1.000 41.075 355 ASN AAA C 1
ATOM 2908 O O . ASN A 1 355 ? -13.425 83.562 38.387 1.000 39.006 355 ASN AAA O 1
ATOM 2913 N N . LEU A 1 356 ? -12.618 85.087 36.931 1.000 40.018 356 LEU AAA N 1
ATOM 2914 C CA . LEU A 1 356 ? -13.894 85.505 36.337 1.000 40.720 356 LEU AAA CA 1
ATOM 2915 C C . LEU A 1 356 ? -14.621 84.249 35.853 1.000 38.042 356 LEU AAA C 1
ATOM 2916 O O . LEU A 1 356 ? -13.961 83.404 35.281 1.000 33.197 356 LEU AAA O 1
ATOM 2921 N N . CYS A 1 357 ? -15.923 84.148 36.141 1.000 35.798 357 CYS AAA N 1
ATOM 2922 C CA . CYS A 1 357 ? -16.823 83.063 35.692 1.000 35.459 357 CYS AAA CA 1
ATOM 2923 C C . CYS A 1 357 ? -17.854 83.682 34.726 1.000 36.471 357 CYS AAA C 1
ATOM 2924 O O . CYS A 1 357 ? -18.246 84.856 34.903 1.000 35.576 357 CYS AAA O 1
ATOM 2927 N N . TYR A 1 358 ? -18.202 82.965 33.659 1.000 35.990 358 TYR AAA N 1
ATOM 2928 C CA . TYR A 1 358 ? -19.266 83.373 32.708 1.000 39.196 358 TYR AAA CA 1
ATOM 2929 C C . TYR A 1 358 ? -20.430 82.404 32.925 1.000 38.497 358 TYR AAA C 1
ATOM 2930 O O . TYR A 1 358 ? -20.219 81.208 32.783 1.000 38.430 358 TYR AAA O 1
ATOM 2939 N N . GLN A 1 359 ? -21.584 82.903 33.353 1.000 38.110 359 GLN AAA N 1
ATOM 2940 C CA . GLN A 1 359 ? -22.692 82.060 33.884 1.000 39.195 359 GLN AAA CA 1
ATOM 2941 C C . GLN A 1 359 ? -23.973 82.338 33.075 1.000 39.660 359 GLN AAA C 1
ATOM 2942 O O . GLN A 1 359 ? -24.114 83.431 32.481 1.000 38.849 359 GLN AAA O 1
ATOM 2948 N N . ARG A 1 360 ? -24.865 81.355 33.019 1.000 42.532 360 ARG AAA N 1
ATOM 2949 C CA . ARG A 1 360 ? -26.233 81.490 32.446 1.000 45.980 360 ARG AAA CA 1
ATOM 2950 C C . ARG A 1 360 ? -27.185 80.822 33.424 1.000 38.035 360 ARG AAA C 1
ATOM 2951 O O . ARG A 1 360 ? -26.713 79.994 34.196 1.000 38.671 360 ARG AAA O 1
ATOM 2959 N N . LEU A 1 361 ? -28.451 81.216 33.410 1.000 36.549 361 LEU AAA N 1
ATOM 2960 C CA . LEU A 1 361 ? -29.484 80.705 34.342 1.000 39.806 361 LEU AAA CA 1
ATOM 2961 C C . LEU A 1 361 ? -30.596 80.033 33.524 1.000 43.296 361 LEU AAA C 1
ATOM 2962 O O . LEU A 1 361 ? -30.817 80.439 32.359 1.000 43.246 361 LEU AAA O 1
ATOM 2967 N N . ILE A 1 362 ? -31.191 78.968 34.061 1.000 47.059 362 ILE AAA N 1
ATOM 2968 C CA . ILE A 1 362 ? -32.372 78.303 33.444 1.000 48.579 362 ILE AAA CA 1
ATOM 2969 C C . ILE A 1 362 ? -33.558 78.658 34.329 1.000 47.422 362 ILE AAA C 1
ATOM 2970 O O . ILE A 1 362 ? -33.528 78.318 35.527 1.000 46.567 362 ILE AAA O 1
ATOM 2975 N N . ASN A 1 363 ? -34.476 79.436 33.766 1.000 43.690 363 ASN AAA N 1
ATOM 2976 C CA . ASN A 1 363 ? -35.656 80.021 34.456 1.000 51.307 363 ASN AAA CA 1
ATOM 2977 C C . ASN A 1 363 ? -36.861 79.807 33.532 1.000 51.026 363 ASN AAA C 1
ATOM 2978 O O . ASN A 1 363 ? -36.805 80.335 32.397 1.000 52.644 363 ASN AAA O 1
ATOM 2983 N N . ARG A 1 364 ? -37.874 79.065 33.990 1.000 58.128 364 ARG AAA N 1
ATOM 2984 C CA . ARG A 1 364 ? -38.854 78.333 33.128 1.000 70.221 364 ARG AAA CA 1
ATOM 2985 C C . ARG A 1 364 ? -38.058 77.219 32.440 1.000 71.069 364 ARG AAA C 1
ATOM 2986 O O . ARG A 1 364 ? -37.335 76.476 33.159 1.000 73.602 364 ARG AAA O 1
ATOM 2994 N N . GLY A 1 365 ? -38.143 77.127 31.112 1.000 65.077 365 GLY AAA N 1
ATOM 2995 C CA . GLY A 1 365 ? -37.193 76.357 30.286 1.000 70.122 365 GLY AAA CA 1
ATOM 2996 C C . GLY A 1 365 ? -36.436 77.277 29.344 1.000 71.609 365 GLY AAA C 1
ATOM 2997 O O . GLY A 1 365 ? -35.986 76.778 28.292 1.000 75.193 365 GLY AAA O 1
ATOM 2998 N N . GLU A 1 366 ? -36.313 78.564 29.714 1.000 67.454 366 GLU AAA N 1
ATOM 2999 C CA . GLU A 1 366 ? -35.565 79.631 28.985 1.000 59.596 366 GLU AAA CA 1
ATOM 3000 C C . GLU A 1 366 ? -34.134 79.745 29.555 1.000 55.230 366 GLU AAA C 1
ATOM 3001 O O . GLU A 1 366 ? -33.950 79.816 30.805 1.000 52.158 366 GLU AAA O 1
ATOM 3007 N N . ILE A 1 367 ? -33.142 79.779 28.677 1.000 51.086 367 ILE AAA N 1
ATOM 3008 C CA . ILE A 1 367 ? -31.726 80.087 29.026 1.000 54.028 367 ILE AAA CA 1
ATOM 3009 C C . ILE A 1 367 ? -31.531 81.601 28.959 1.000 53.537 367 ILE AAA C 1
ATOM 3010 O O . ILE A 1 367 ? -31.731 82.173 27.874 1.000 56.459 367 ILE AAA O 1
ATOM 3015 N N . ILE A 1 368 ? -31.107 82.166 30.098 1.000 51.040 368 ILE AAA N 1
ATOM 3016 C CA . ILE A 1 368 ? -30.982 83.612 30.447 1.000 49.969 368 ILE AAA CA 1
ATOM 3017 C C . ILE A 1 368 ? -29.507 83.941 30.685 1.000 44.386 368 ILE AAA C 1
ATOM 3018 O O . ILE A 1 368 ? -28.825 83.147 31.334 1.000 39.930 368 ILE AAA O 1
ATOM 3023 N N . PRO A 1 369 ? -28.936 85.066 30.167 1.000 45.831 369 PRO AAA N 1
ATOM 3024 C CA . PRO A 1 369 ? -29.524 85.912 29.113 1.000 45.955 369 PRO AAA CA 1
ATOM 3025 C C . PRO A 1 369 ? -29.384 85.300 27.700 1.000 45.131 369 PRO AAA C 1
ATOM 3026 O O . PRO A 1 369 ? -28.825 84.226 27.587 1.000 45.188 369 PRO AAA O 1
ATOM 3030 N N . MET A 1 370 ? -29.834 85.998 26.651 1.000 49.081 370 MET AAA N 1
ATOM 3031 C CA . MET A 1 370 ? -29.941 85.448 25.261 1.000 52.612 370 MET AAA CA 1
ATOM 3032 C C . MET A 1 370 ? -28.630 85.598 24.469 1.000 50.445 370 MET AAA C 1
ATOM 3033 O O . MET A 1 370 ? -28.219 84.611 23.840 1.000 47.813 370 MET AAA O 1
ATOM 3038 N N . TRP A 1 371 ? -28.027 86.787 24.419 1.000 51.534 371 TRP AAA N 1
ATOM 3039 C CA . TRP A 1 371 ? -26.826 87.059 23.571 1.000 57.758 371 TRP AAA CA 1
ATOM 3040 C C . TRP A 1 371 ? -25.544 87.115 24.395 1.000 53.875 371 TRP AAA C 1
ATOM 3041 O O . TRP A 1 371 ? -24.502 87.080 23.774 1.000 50.353 371 TRP AAA O 1
ATOM 3052 N N . THR A 1 372 ? -25.637 87.230 25.719 1.000 50.457 372 THR AAA N 1
ATOM 3053 C CA . THR A 1 372 ? -24.505 87.588 26.602 1.000 54.038 372 THR AAA CA 1
ATOM 3054 C C . THR A 1 372 ? -24.519 86.655 27.804 1.000 47.879 372 THR AAA C 1
ATOM 3055 O O . THR A 1 372 ? -25.583 86.349 28.328 1.000 43.757 372 THR AAA O 1
ATOM 3059 N N . PRO A 1 373 ? -23.347 86.180 28.278 1.000 43.379 373 PRO AAA N 1
ATOM 3060 C CA . PRO A 1 373 ? -23.274 85.472 29.553 1.000 41.616 373 PRO AAA CA 1
ATOM 3061 C C . PRO A 1 373 ? -23.320 86.474 30.714 1.000 38.605 373 PRO AAA C 1
ATOM 3062 O O . PRO A 1 373 ? -23.005 87.644 30.500 1.000 38.609 373 PRO AAA O 1
ATOM 3066 N N . ILE A 1 374 ? -23.698 86.000 31.900 1.000 33.400 374 ILE AAA N 1
ATOM 3067 C CA . ILE A 1 374 ? -23.575 86.798 33.153 1.000 36.627 374 ILE AAA CA 1
ATOM 3068 C C . ILE A 1 374 ? -22.130 86.695 33.648 1.000 33.592 374 ILE AAA C 1
ATOM 3069 O O . ILE A 1 374 ? -21.664 85.585 33.908 1.000 34.518 374 ILE AAA O 1
ATOM 3074 N N . ARG A 1 375 ? -21.456 87.824 33.744 1.000 34.391 375 ARG AAA N 1
ATOM 3075 C CA . ARG A 1 375 ? -20.128 87.926 34.405 1.000 36.001 375 ARG AAA CA 1
ATOM 3076 C C . ARG A 1 375 ? -20.329 87.711 35.907 1.000 31.054 375 ARG AAA C 1
ATOM 3077 O O . ARG A 1 375 ? -21.201 88.357 36.482 1.000 28.910 375 ARG AAA O 1
ATOM 3085 N N . VAL A 1 376 ? -19.607 86.769 36.494 1.000 28.927 376 VAL AAA N 1
ATOM 3086 C CA . VAL A 1 376 ? -19.399 86.713 37.965 1.000 32.575 376 VAL AAA CA 1
ATOM 3087 C C . VAL A 1 376 ? -17.913 86.960 38.228 1.000 28.880 376 VAL AAA C 1
ATOM 3088 O O . VAL A 1 376 ? -17.067 86.098 37.983 1.000 27.527 376 VAL AAA O 1
ATOM 3092 N N . PRO A 1 377 ? -17.566 88.187 38.681 1.000 28.355 377 PRO AAA N 1
ATOM 3093 C CA . PRO A 1 377 ? -16.171 88.565 38.899 1.000 27.798 377 PRO AAA CA 1
ATOM 3094 C C . PRO A 1 377 ? -15.520 87.642 39.916 1.000 27.127 377 PRO AAA C 1
ATOM 3095 O O . PRO A 1 377 ? -16.226 86.980 40.676 1.000 27.410 377 PRO AAA O 1
ATOM 3099 N N . PRO A 1 378 ? -14.166 87.627 39.985 1.000 27.914 378 PRO AAA N 1
ATOM 3100 C CA . PRO A 1 378 ? -13.451 86.862 40.996 1.000 29.552 378 PRO AAA CA 1
ATOM 3101 C C . PRO A 1 378 ? -13.747 87.405 42.408 1.000 29.276 378 PRO AAA C 1
ATOM 3102 O O . PRO A 1 378 ? -13.981 88.589 42.544 1.000 27.853 378 PRO AAA O 1
ATOM 3106 N N . ARG A 1 379 ? -13.784 86.529 43.408 1.000 26.498 379 ARG AAA N 1
ATOM 3107 C CA . ARG A 1 379 ? -14.002 86.892 44.843 1.000 30.420 379 ARG AAA CA 1
ATOM 3108 C C . ARG A 1 379 ? -15.190 87.842 44.972 1.000 30.486 379 ARG AAA C 1
ATOM 3109 O O . ARG A 1 379 ? -15.045 88.969 45.520 1.000 35.267 379 ARG AAA O 1
ATOM 3117 N N . TYR A 1 380 ? -16.341 87.393 44.479 1.000 28.385 380 TYR AAA N 1
ATOM 3118 C CA . TYR A 1 380 ? -17.536 88.236 44.326 1.000 29.807 380 TYR AAA CA 1
ATOM 3119 C C . TYR A 1 380 ? -18.790 87.362 44.361 1.000 30.298 380 TYR AAA C 1
ATOM 3120 O O . TYR A 1 380 ? -18.755 86.232 43.839 1.000 31.450 380 TYR AAA O 1
ATOM 3129 N N . ALA A 1 381 ? -19.875 87.891 44.923 1.000 30.776 381 ALA AAA N 1
ATOM 3130 C CA . ALA A 1 381 ? -21.228 87.292 44.832 1.000 32.390 381 ALA AAA CA 1
ATOM 3131 C C . ALA A 1 381 ? -22.160 88.330 44.210 1.000 35.190 381 ALA AAA C 1
ATOM 3132 O O . ALA A 1 381 ? -22.249 89.444 44.736 1.000 35.135 381 ALA AAA O 1
ATOM 3134 N N . LYS A 1 382 ? -22.725 88.023 43.043 1.000 35.109 382 LYS AAA N 1
ATOM 3135 C CA . LYS A 1 382 ? -23.558 88.971 42.270 1.000 34.071 382 LYS AAA CA 1
ATOM 3136 C C . LYS A 1 382 ? -25.043 88.671 42.516 1.000 32.370 382 LYS AAA C 1
ATOM 3137 O O . LYS A 1 382 ? -25.437 87.513 42.349 1.000 36.572 382 LYS AAA O 1
ATOM 3143 N N . ILE A 1 383 ? -25.831 89.672 42.910 1.000 33.889 383 ILE AAA N 1
ATOM 3144 C CA . ILE A 1 383 ? -27.318 89.575 42.982 1.000 36.102 383 ILE AAA CA 1
ATOM 3145 C C . ILE A 1 383 ? -27.917 89.884 41.601 1.000 37.347 383 ILE AAA C 1
ATOM 3146 O O . ILE A 1 383 ? -27.790 91.034 41.160 1.000 37.303 383 ILE AAA O 1
ATOM 3151 N N . VAL A 1 384 ? -28.444 88.856 40.927 1.000 33.965 384 VAL AAA N 1
ATOM 3152 C CA . VAL A 1 384 ? -29.207 88.930 39.639 1.000 36.665 384 VAL AAA CA 1
ATOM 3153 C C . VAL A 1 384 ? -30.711 89.016 39.976 1.000 36.175 384 VAL AAA C 1
ATOM 3154 O O . VAL A 1 384 ? -31.179 88.170 40.739 1.000 34.776 384 VAL AAA O 1
ATOM 3158 N N . LEU A 1 385 ? -31.432 90.055 39.528 1.000 36.702 385 LEU AAA N 1
ATOM 3159 C CA . LEU A 1 385 ? -32.914 90.129 39.674 1.000 36.844 385 LEU AAA CA 1
ATOM 3160 C C . LEU A 1 385 ? -33.576 89.413 38.498 1.000 37.862 385 LEU AAA C 1
ATOM 3161 O O . LEU A 1 385 ? -33.136 89.650 37.335 1.000 37.044 385 LEU AAA O 1
ATOM 3166 N N . LEU A 1 386 ? -34.602 88.603 38.785 1.000 38.739 386 LEU AAA N 1
ATOM 3167 C CA . LEU A 1 386 ? -35.438 87.878 37.788 1.000 38.694 386 LEU AAA CA 1
ATOM 3168 C C . LEU A 1 386 ? -36.916 88.176 38.039 1.000 38.140 386 LEU AAA C 1
ATOM 3169 O O . LEU A 1 386 ? -37.321 88.243 39.215 1.000 36.534 386 LEU AAA O 1
ATOM 3174 N N . ASP A 1 387 ? -37.684 88.377 36.964 1.000 40.428 387 ASP AAA N 1
ATOM 3175 C CA . ASP A 1 387 ? -39.168 88.442 36.984 1.000 41.632 387 ASP AAA CA 1
ATOM 3176 C C . ASP A 1 387 ? -39.643 89.511 37.962 1.000 42.055 387 ASP AAA C 1
ATOM 3177 O O . ASP A 1 387 ? -40.602 89.252 38.700 1.000 44.165 387 ASP AAA O 1
ATOM 3182 N N . LEU A 1 388 ? -38.996 90.670 37.970 1.000 42.916 388 LEU AAA N 1
ATOM 3183 C CA . LEU A 1 388 ? -39.336 91.749 38.920 1.000 45.706 388 LEU AAA CA 1
ATOM 3184 C C . LEU A 1 388 ? -40.537 92.528 38.390 1.000 48.274 388 LEU AAA C 1
ATOM 3185 O O . LEU A 1 388 ? -40.429 93.129 37.296 1.000 43.054 388 LEU AAA O 1
ATOM 3190 N N . VAL A 1 389 ? -41.622 92.537 39.157 1.000 48.437 389 VAL AAA N 1
ATOM 3191 C CA . VAL A 1 389 ? -42.819 93.333 38.812 1.000 50.768 389 VAL AAA CA 1
ATOM 3192 C C . VAL A 1 389 ? -42.592 94.732 39.380 1.000 49.107 389 VAL AAA C 1
ATOM 3193 O O . VAL A 1 389 ? -42.375 94.868 40.607 1.000 50.112 389 VAL AAA O 1
ATOM 3197 N N . VAL A 1 390 ? -42.589 95.741 38.516 1.000 43.351 390 VAL AAA N 1
ATOM 3198 C CA . VAL A 1 390 ? -42.569 97.149 39.004 1.000 51.792 390 VAL AAA CA 1
ATOM 3199 C C . VAL A 1 390 ? -44.028 97.540 39.261 1.000 58.282 390 VAL AAA C 1
ATOM 3200 O O . VAL A 1 390 ? -44.755 97.768 38.279 1.000 57.717 390 VAL AAA O 1
ATOM 3204 N N . GLU A 1 391 ? -44.427 97.522 40.535 1.000 64.934 391 GLU AAA N 1
ATOM 3205 C CA . GLU A 1 391 ? -45.832 97.635 41.009 1.000 73.921 391 GLU AAA CA 1
ATOM 3206 C C . GLU A 1 391 ? -46.377 98.995 40.563 1.000 73.393 391 GLU AAA C 1
ATOM 3207 O O . GLU A 1 391 ? -45.587 99.967 40.561 1.000 66.145 391 GLU AAA O 1
ATOM 3213 N N . GLY A 1 392 ? -47.667 99.051 40.200 1.000 71.020 392 GLY AAA N 1
ATOM 3214 C CA . GLY A 1 392 ? -48.366 100.290 39.791 1.000 62.457 392 GLY AAA CA 1
ATOM 3215 C C . GLY A 1 392 ? -47.898 100.826 38.442 1.000 56.469 392 GLY AAA C 1
ATOM 3216 O O . GLY A 1 392 ? -48.238 101.967 38.132 1.000 52.607 392 GLY AAA O 1
ATOM 3217 N N . THR A 1 393 ? -47.143 100.031 37.673 1.000 51.356 393 THR AAA N 1
ATOM 3218 C CA . THR A 1 393 ? -46.613 100.357 36.327 1.000 47.263 393 THR AAA CA 1
ATOM 3219 C C . THR A 1 393 ? -46.848 99.141 35.450 1.000 44.540 393 THR AAA C 1
ATOM 3220 O O . THR A 1 393 ? -47.070 98.055 35.967 1.000 42.322 393 THR AAA O 1
ATOM 3224 N N . PRO A 1 394 ? -46.762 99.273 34.114 1.000 45.440 394 PRO AAA N 1
ATOM 3225 C CA . PRO A 1 394 ? -46.806 98.123 33.216 1.000 47.466 394 PRO AAA CA 1
ATOM 3226 C C . PRO A 1 394 ? -45.480 97.389 32.976 1.000 56.130 394 PRO AAA C 1
ATOM 3227 O O . PRO A 1 394 ? -45.400 96.649 31.980 1.000 57.440 394 PRO AAA O 1
ATOM 3231 N N . PHE A 1 395 ? -44.443 97.666 33.776 1.000 54.668 395 PHE AAA N 1
ATOM 3232 C CA . PHE A 1 395 ? -43.081 97.145 33.479 1.000 55.480 395 PHE AAA CA 1
ATOM 3233 C C . PHE A 1 395 ? -42.843 95.889 34.318 1.000 48.799 395 PHE AAA C 1
ATOM 3234 O O . PHE A 1 395 ? -43.239 95.886 35.481 1.000 45.453 395 PHE AAA O 1
ATOM 3242 N N . LYS A 1 396 ? -42.226 94.880 33.701 1.000 48.257 396 LYS AAA N 1
ATOM 3243 C CA . LYS A 1 396 ? -41.558 93.730 34.364 1.000 56.292 396 LYS AAA CA 1
ATOM 3244 C C . LYS A 1 396 ? -40.084 93.782 33.951 1.000 50.625 396 LYS AAA C 1
ATOM 3245 O O . LYS A 1 396 ? -39.788 93.938 32.744 1.000 44.320 396 LYS AAA O 1
ATOM 3251 N N . LEU A 1 397 ? -39.176 93.658 34.901 1.000 49.834 397 LEU AAA N 1
ATOM 3252 C CA . LEU A 1 397 ? -37.763 93.369 34.561 1.000 48.585 397 LEU AAA CA 1
ATOM 3253 C C . LEU A 1 397 ? -37.633 91.848 34.505 1.000 46.971 397 LEU AAA C 1
ATOM 3254 O O . LEU A 1 397 ? -37.590 91.225 35.568 1.000 49.403 397 LEU AAA O 1
ATOM 3259 N N . VAL A 1 398 ? -37.640 91.261 33.311 1.000 46.425 398 VAL AAA N 1
ATOM 3260 C CA . VAL A 1 398 ? -37.549 89.782 33.144 1.000 45.577 398 VAL AAA CA 1
ATOM 3261 C C . VAL A 1 398 ? -36.229 89.295 33.758 1.000 46.751 398 VAL AAA C 1
ATOM 3262 O O . VAL A 1 398 ? -36.233 88.275 34.494 1.000 43.673 398 VAL AAA O 1
ATOM 3266 N N . TYR A 1 399 ? -35.132 89.971 33.427 1.000 43.012 399 TYR AAA N 1
ATOM 3267 C CA . TYR A 1 399 ? -33.801 89.730 34.027 1.000 40.738 399 TYR AAA CA 1
ATOM 3268 C C . TYR A 1 399 ? -32.916 90.927 33.722 1.000 44.158 399 TYR AAA C 1
ATOM 3269 O O . TYR A 1 399 ? -33.259 91.690 32.789 1.000 40.199 399 TYR AAA O 1
ATOM 3278 N N . THR A 1 400 ? -31.876 91.117 34.531 1.000 40.318 400 THR AAA N 1
ATOM 3279 C CA . THR A 1 400 ? -30.652 91.879 34.156 1.000 40.478 400 THR AAA CA 1
ATOM 3280 C C . THR A 1 400 ? -29.443 91.048 34.588 1.000 34.994 400 THR AAA C 1
ATOM 3281 O O . THR A 1 400 ? -29.472 90.548 35.723 1.000 39.523 400 THR AAA O 1
ATOM 3285 N N . SER A 1 401 ? -28.457 90.865 33.712 1.000 34.592 401 SER AAA N 1
ATOM 3286 C CA . SER A 1 401 ? -27.135 90.265 34.048 1.000 35.930 401 SER AAA CA 1
ATOM 3287 C C . SER A 1 401 ? -26.266 91.300 34.782 1.000 36.218 401 SER AAA C 1
ATOM 3288 O O . SER A 1 401 ? -25.222 90.938 35.287 1.000 38.548 401 SER AAA O 1
ATOM 3291 N N . GLY A 1 402 ? -26.689 92.555 34.819 1.000 35.683 402 GLY AAA N 1
ATOM 3292 C CA . GLY A 1 402 ? -26.063 93.612 35.632 1.000 36.398 402 GLY AAA CA 1
ATOM 3293 C C . GLY A 1 402 ? -26.505 93.478 37.063 1.000 38.896 402 GLY AAA C 1
ATOM 3294 O O . GLY A 1 402 ? -27.403 92.630 37.324 1.000 37.245 402 GLY AAA O 1
ATOM 3295 N N . GLU A 1 403 ? -25.977 94.325 37.948 1.000 36.947 403 GLU AAA N 1
ATOM 3296 C CA . GLU A 1 403 ? -26.346 94.304 39.377 1.000 36.444 403 GLU AAA CA 1
ATOM 3297 C C . GLU A 1 403 ? -27.179 95.536 39.710 1.000 38.307 403 GLU AAA C 1
ATOM 3298 O O . GLU A 1 403 ? -26.708 96.673 39.523 1.000 34.900 403 GLU AAA O 1
ATOM 3304 N N . ALA A 1 404 ? -28.396 95.310 40.194 1.000 38.165 404 ALA AAA N 1
ATOM 3305 C CA . ALA A 1 404 ? -29.367 96.376 40.501 1.000 40.135 404 ALA AAA CA 1
ATOM 3306 C C . ALA A 1 404 ? -28.937 97.035 41.806 1.000 37.698 404 ALA AAA C 1
ATOM 3307 O O . ALA A 1 404 ? -28.609 96.306 42.739 1.000 38.214 404 ALA AAA O 1
ATOM 3309 N N . LEU A 1 405 ? -28.848 98.368 41.819 1.000 35.107 405 LEU AAA N 1
ATOM 3310 C CA . LEU A 1 405 ? -28.417 99.171 42.984 1.000 38.503 405 LEU AAA CA 1
ATOM 3311 C C . LEU A 1 405 ? -29.671 99.726 43.661 1.000 38.348 405 LEU AAA C 1
ATOM 3312 O O . LEU A 1 405 ? -29.816 99.649 44.894 1.000 38.090 405 LEU AAA O 1
ATOM 3317 N N . LEU A 1 406 ? -30.555 100.338 42.887 1.000 41.252 406 LEU AAA N 1
ATOM 3318 C CA . LEU A 1 406 ? -31.788 100.903 43.482 1.000 43.312 406 LEU AAA CA 1
ATOM 3319 C C . LEU A 1 406 ? -32.851 101.162 42.424 1.000 41.376 406 LEU AAA C 1
ATOM 3320 O O . LEU A 1 406 ? -32.548 101.145 41.194 1.000 37.337 406 LEU AAA O 1
ATOM 3325 N N . MET A 1 407 ? -34.050 101.378 42.940 1.000 47.404 407 MET AAA N 1
ATOM 3326 C CA . MET A 1 407 ? -35.283 101.677 42.181 1.000 55.256 407 MET AAA CA 1
ATOM 3327 C C . MET A 1 407 ? -36.005 102.808 42.913 1.000 59.942 407 MET AAA C 1
ATOM 3328 O O . MET A 1 407 ? -36.051 102.785 44.160 1.000 54.903 407 MET AAA O 1
ATOM 3333 N N . LYS A 1 408 ? -36.481 103.795 42.161 1.000 57.180 408 LYS AAA N 1
ATOM 3334 C CA . LYS A 1 408 ? -37.140 104.994 42.726 1.000 58.855 408 LYS AAA CA 1
ATOM 3335 C C . LYS A 1 408 ? -38.203 105.479 41.738 1.000 52.420 408 LYS AAA C 1
ATOM 3336 O O . LYS A 1 408 ? -37.913 105.538 40.536 1.000 50.697 408 LYS AAA O 1
ATOM 3342 N N . ARG A 1 409 ? -39.374 105.810 42.270 1.000 60.639 409 ARG AAA N 1
ATOM 3343 C CA . ARG A 1 409 ? -40.525 106.430 41.565 1.000 68.490 409 ARG AAA CA 1
ATOM 3344 C C . ARG A 1 409 ? -40.333 107.955 41.581 1.000 58.032 409 ARG AAA C 1
ATOM 3345 O O . ARG A 1 409 ? -40.211 108.521 42.688 1.000 54.108 409 ARG AAA O 1
ATOM 3353 N N . LEU A 1 410 ? -40.260 108.573 40.395 1.000 56.226 410 LEU AAA N 1
ATOM 3354 C CA . LEU A 1 410 ? -40.310 110.047 40.170 1.000 59.323 410 LEU AAA CA 1
ATOM 3355 C C . LEU A 1 410 ? -41.497 110.369 39.243 1.000 60.203 410 LEU AAA C 1
ATOM 3356 O O . LEU A 1 410 ? -41.349 110.196 38.001 1.000 54.143 410 LEU AAA O 1
ATOM 3361 N N . GLY A 1 411 ? -42.642 110.771 39.823 1.000 61.765 411 GLY AAA N 1
ATOM 3362 C CA . GLY A 1 411 ? -43.946 110.902 39.133 1.000 55.945 411 GLY AAA CA 1
ATOM 3363 C C . GLY A 1 411 ? -44.301 109.645 38.346 1.000 55.993 411 GLY AAA C 1
ATOM 3364 O O . GLY A 1 411 ? -44.460 108.581 38.971 1.000 62.975 411 GLY AAA O 1
ATOM 3365 N N . ASP A 1 412 ? -44.345 109.753 37.019 1.000 53.935 412 ASP AAA N 1
ATOM 3366 C CA . ASP A 1 412 ? -44.797 108.691 36.077 1.000 64.833 412 ASP AAA CA 1
ATOM 3367 C C . ASP A 1 412 ? -43.585 107.911 35.525 1.000 59.017 412 ASP AAA C 1
ATOM 3368 O O . ASP A 1 412 ? -43.755 107.147 34.550 1.000 53.246 412 ASP AAA O 1
ATOM 3373 N N . THR A 1 413 ? -42.400 108.109 36.109 1.000 56.312 413 THR AAA N 1
ATOM 3374 C CA . THR A 1 413 ? -41.136 107.459 35.687 1.000 56.910 413 THR AAA CA 1
ATOM 3375 C C . THR A 1 413 ? -40.610 106.616 36.852 1.000 56.041 413 THR AAA C 1
ATOM 3376 O O . THR A 1 413 ? -40.572 107.135 38.002 1.000 49.521 413 THR AAA O 1
ATOM 3380 N N . VAL A 1 414 ? -40.255 105.357 36.579 1.000 53.002 414 VAL AAA N 1
ATOM 3381 C CA . VAL A 1 414 ? -39.423 104.546 37.521 1.000 55.561 414 VAL AAA CA 1
ATOM 3382 C C . VAL A 1 414 ? -37.959 104.585 37.039 1.000 45.606 414 VAL AAA C 1
ATOM 3383 O O . VAL A 1 414 ? -37.692 104.318 35.850 1.000 45.136 414 VAL AAA O 1
ATOM 3387 N N . VAL A 1 415 ? -37.053 104.995 37.929 1.000 46.358 415 VAL AAA N 1
ATOM 3388 C CA . VAL A 1 415 ? -35.576 104.994 37.683 1.000 47.297 415 VAL AAA CA 1
ATOM 3389 C C . VAL A 1 415 ? -34.983 103.737 38.347 1.000 43.828 415 VAL AAA C 1
ATOM 3390 O O . VAL A 1 415 ? -35.303 103.449 39.503 1.000 41.877 415 VAL AAA O 1
ATOM 3394 N N . MET A 1 416 ? -34.158 102.999 37.619 1.000 42.021 416 MET AAA N 1
ATOM 3395 C CA . MET A 1 416 ? -33.373 101.873 38.163 1.000 44.188 416 MET AAA CA 1
ATOM 3396 C C . MET A 1 416 ? -31.902 102.138 37.828 1.000 40.713 416 MET AAA C 1
ATOM 3397 O O . MET A 1 416 ? -31.588 102.428 36.649 1.000 38.932 416 MET AAA O 1
ATOM 3402 N N . ILE A 1 417 ? -31.026 102.072 38.824 1.000 38.435 417 ILE AAA N 1
ATOM 3403 C CA . ILE A 1 417 ? -29.548 102.120 38.606 1.000 36.268 417 ILE AAA CA 1
ATOM 3404 C C . ILE A 1 417 ? -29.026 100.691 38.528 1.000 32.494 417 ILE AAA C 1
ATOM 3405 O O . ILE A 1 417 ? -29.281 99.892 39.453 1.000 33.576 417 ILE AAA O 1
ATOM 3410 N N . ILE A 1 418 ? -28.343 100.363 37.447 1.000 30.169 418 ILE AAA N 1
ATOM 3411 C CA . ILE A 1 418 ? -27.720 99.019 37.296 1.000 34.382 418 ILE AAA CA 1
ATOM 3412 C C . ILE A 1 418 ? -26.208 99.181 37.061 1.000 32.447 418 ILE AAA C 1
ATOM 3413 O O . ILE A 1 418 ? -25.823 100.060 36.257 1.000 37.044 418 ILE AAA O 1
ATOM 3418 N N . TYR A 1 419 ? -25.377 98.358 37.701 1.000 31.995 419 TYR AAA N 1
ATOM 3419 C CA . TYR A 1 419 ? -23.901 98.500 37.596 1.000 31.558 419 TYR AAA CA 1
ATOM 3420 C C . TYR A 1 419 ? -23.212 97.242 37.081 1.000 34.659 419 TYR AAA C 1
ATOM 3421 O O . TYR A 1 419 ? -23.739 96.132 37.161 1.000 34.482 419 TYR AAA O 1
ATOM 3430 N N . GLY A 1 420 ? -22.013 97.453 36.545 1.000 32.043 420 GLY AAA N 1
ATOM 3431 C CA . GLY A 1 420 ? -21.048 96.388 36.258 1.000 33.702 420 GLY AAA CA 1
ATOM 3432 C C . GLY A 1 420 ? -19.612 96.896 36.225 1.000 34.457 420 GLY AAA C 1
ATOM 3433 O O . GLY A 1 420 ? -19.368 98.111 36.396 1.000 34.603 420 GLY AAA O 1
ATOM 3434 N N . ASP A 1 421 ? -18.663 95.997 35.998 1.000 35.669 421 ASP AAA N 1
ATOM 3435 C CA . ASP A 1 421 ? -17.236 96.384 35.920 1.000 39.321 421 ASP AAA CA 1
ATOM 3436 C C . ASP A 1 421 ? -17.003 97.133 34.603 1.000 45.344 421 ASP AAA C 1
ATOM 3437 O O . ASP A 1 421 ? -17.835 96.974 33.653 1.000 37.638 421 ASP AAA O 1
ATOM 3442 N N . HIS A 1 422 ? -15.918 97.906 34.546 1.000 42.973 422 HIS AAA N 1
ATOM 3443 C CA . HIS A 1 422 ? -15.377 98.519 33.308 1.000 44.875 422 HIS AAA CA 1
ATOM 3444 C C . HIS A 1 422 ? -15.253 97.404 32.280 1.000 42.756 422 HIS AAA C 1
ATOM 3445 O O . HIS A 1 422 ? -14.639 96.384 32.614 1.000 40.821 422 HIS AAA O 1
ATOM 3452 N N . GLY A 1 423 ? -15.877 97.573 31.106 1.000 38.800 423 GLY AAA N 1
ATOM 3453 C CA . GLY A 1 423 ? -15.795 96.604 30.003 1.000 38.782 423 GLY AAA CA 1
ATOM 3454 C C . GLY A 1 423 ? -16.742 95.428 30.157 1.000 38.861 423 GLY AAA C 1
ATOM 3455 O O . GLY A 1 423 ? -16.716 94.547 29.284 1.000 42.654 423 GLY AAA O 1
ATOM 3456 N N . GLU A 1 424 ? -17.529 95.365 31.226 1.000 37.972 424 GLU AAA N 1
ATOM 3457 C CA . GLU A 1 424 ? -18.571 94.322 31.333 1.000 38.299 424 GLU AAA CA 1
ATOM 3458 C C . GLU A 1 424 ? -19.673 94.613 30.296 1.000 35.929 424 GLU AAA C 1
ATOM 3459 O O . GLU A 1 424 ? -20.112 95.783 30.158 1.000 36.752 424 GLU AAA O 1
ATOM 3465 N N . TYR A 1 425 ? -20.124 93.559 29.637 1.000 35.636 425 TYR AAA N 1
ATOM 3466 C CA . TYR A 1 425 ? -21.388 93.483 28.870 1.000 37.769 425 TYR AAA CA 1
ATOM 3467 C C . TYR A 1 425 ? -22.516 92.999 29.785 1.000 34.641 425 TYR AAA C 1
ATOM 3468 O O . TYR A 1 425 ? -22.448 91.872 30.371 1.000 34.710 425 TYR AAA O 1
ATOM 3477 N N . THR A 1 426 ? -23.570 93.805 29.899 1.000 38.053 426 THR AAA N 1
ATOM 3478 C CA . THR A 1 426 ? -24.814 93.395 30.599 1.000 37.181 426 THR AAA CA 1
ATOM 3479 C C . THR A 1 426 ? -25.939 93.273 29.558 1.000 39.328 426 THR AAA C 1
ATOM 3480 O O . THR A 1 426 ? -25.879 93.947 28.527 1.000 35.855 426 THR AAA O 1
ATOM 3484 N N . GLU A 1 427 ? -26.931 92.430 29.841 1.000 41.559 427 GLU AAA N 1
ATOM 3485 C CA . GLU A 1 427 ? -28.160 92.281 29.033 1.000 41.068 427 GLU AAA CA 1
ATOM 3486 C C . GLU A 1 427 ? -29.324 92.422 29.995 1.000 41.009 427 GLU AAA C 1
ATOM 3487 O O . GLU A 1 427 ? -29.315 91.726 31.020 1.000 41.989 427 GLU AAA O 1
ATOM 3493 N N . THR A 1 428 ? -30.253 93.315 29.682 1.000 39.948 428 THR AAA N 1
ATOM 3494 C CA . THR A 1 428 ? -31.446 93.630 30.489 1.000 40.787 428 THR AAA CA 1
ATOM 3495 C C . THR A 1 428 ? -32.685 93.405 29.615 1.000 46.698 428 THR AAA C 1
ATOM 3496 O O . THR A 1 428 ? -32.698 93.927 28.472 1.000 46.423 428 THR AAA O 1
ATOM 3500 N N . ALA A 1 429 ? -33.699 92.708 30.149 1.000 43.105 429 ALA AAA N 1
ATOM 3501 C CA . ALA A 1 429 ? -34.943 92.317 29.440 1.000 38.709 429 ALA AAA CA 1
ATOM 3502 C C . ALA A 1 429 ? -36.138 92.954 30.138 1.000 41.081 429 ALA AAA C 1
ATOM 3503 O O . ALA A 1 429 ? -36.453 92.594 31.289 1.000 39.825 429 ALA AAA O 1
ATOM 3505 N N . VAL A 1 430 ? -36.743 93.916 29.455 1.000 40.290 430 VAL AAA N 1
ATOM 3506 C CA . VAL A 1 430 ? -37.919 94.679 29.937 1.000 42.904 430 VAL AAA CA 1
ATOM 3507 C C . VAL A 1 430 ? -39.140 94.236 29.130 1.000 44.869 430 VAL AAA C 1
ATOM 3508 O O . VAL A 1 430 ? -39.075 94.233 27.873 1.000 48.536 430 VAL AAA O 1
ATOM 3512 N N . GLU A 1 431 ? -40.197 93.856 29.830 1.000 50.080 431 GLU AAA N 1
ATOM 3513 C CA . GLU A 1 431 ? -41.495 93.482 29.225 1.000 50.518 431 GLU AAA CA 1
ATOM 3514 C C . GLU A 1 431 ? -42.453 94.607 29.583 1.000 52.772 431 GLU AAA C 1
ATOM 3515 O O . GLU A 1 431 ? -42.443 95.004 30.761 1.000 47.224 431 GLU AAA O 1
ATOM 3521 N N . VAL A 1 432 ? -43.196 95.130 28.601 1.000 55.188 432 VAL AAA N 1
ATOM 3522 C CA . VAL A 1 432 ? -44.151 96.262 28.808 1.000 59.050 432 VAL AAA CA 1
ATOM 3523 C C . VAL A 1 432 ? -45.582 95.780 28.497 1.000 63.733 432 VAL AAA C 1
ATOM 3524 O O . VAL A 1 432 ? -45.827 95.342 27.346 1.000 59.449 432 VAL AAA O 1
ATOM 3528 N N . GLU A 1 433 ? -46.488 95.829 29.484 1.000 69.962 433 GLU AAA N 1
ATOM 3529 C CA . GLU A 1 433 ? -47.898 95.374 29.315 1.000 79.751 433 GLU AAA CA 1
ATOM 3530 C C . GLU A 1 433 ? -48.631 96.494 28.554 1.000 74.106 433 GLU AAA C 1
ATOM 3531 O O . GLU A 1 433 ? -48.623 97.646 29.013 1.000 69.842 433 GLU AAA O 1
ATOM 3537 N N . GLY A 1 434 ? -49.175 96.166 27.383 1.000 74.687 434 GLY AAA N 1
ATOM 3538 C CA . GLY A 1 434 ? -49.726 97.144 26.428 1.000 76.748 434 GLY AAA CA 1
ATOM 3539 C C . GLY A 1 434 ? -48.791 97.312 25.245 1.000 78.268 434 GLY AAA C 1
ATOM 3540 O O . GLY A 1 434 ? -49.229 97.862 24.222 1.000 83.089 434 GLY AAA O 1
ATOM 3541 N N . GLY A 1 435 ? -47.544 96.851 25.381 1.000 77.177 435 GLY AAA N 1
ATOM 3542 C CA . GLY A 1 435 ? -46.516 96.901 24.321 1.000 72.219 435 GLY AAA CA 1
ATOM 3543 C C . GLY A 1 435 ? -45.574 98.088 24.481 1.000 65.100 435 GLY AAA C 1
ATOM 3544 O O . GLY A 1 435 ? -45.918 99.047 25.237 1.000 53.276 435 GLY AAA O 1
ATOM 3545 N N . VAL A 1 436 ? -44.436 98.022 23.778 1.000 67.199 436 VAL AAA N 1
ATOM 3546 C CA . VAL A 1 436 ? -43.291 98.978 23.856 1.000 65.594 436 VAL AAA CA 1
ATOM 3547 C C . VAL A 1 436 ? -43.569 100.141 22.910 1.000 63.396 436 VAL AAA C 1
ATOM 3548 O O . VAL A 1 436 ? -43.388 99.910 21.711 1.000 59.880 436 VAL AAA O 1
ATOM 3552 N N . LEU A 1 437 ? -43.950 101.321 23.425 1.000 65.926 437 LEU AAA N 1
ATOM 3553 C CA . LEU A 1 437 ? -44.110 102.584 22.631 1.000 67.715 437 LEU AAA CA 1
ATOM 3554 C C . LEU A 1 437 ? -42.767 102.970 21.982 1.000 68.477 437 LEU AAA C 1
ATOM 3555 O O . LEU A 1 437 ? -42.749 103.146 20.765 1.000 75.413 437 LEU AAA O 1
ATOM 3560 N N . ASP A 1 438 ? -41.681 103.095 22.756 1.000 72.399 438 ASP AAA N 1
ATOM 3561 C CA . ASP A 1 438 ? -40.391 103.691 22.294 1.000 71.446 438 ASP AAA CA 1
ATOM 3562 C C . ASP A 1 438 ? -39.281 103.484 23.343 1.000 64.243 438 ASP AAA C 1
ATOM 3563 O O . ASP A 1 438 ? -39.599 103.411 24.555 1.000 63.689 438 ASP AAA O 1
ATOM 3568 N N . VAL A 1 439 ? -38.024 103.451 22.885 1.000 61.659 439 VAL AAA N 1
ATOM 3569 C CA . VAL A 1 439 ? -36.786 103.398 23.726 1.000 64.510 439 VAL AAA CA 1
ATOM 3570 C C . VAL A 1 439 ? -35.817 104.495 23.257 1.000 57.690 439 VAL AAA C 1
ATOM 3571 O O . VAL A 1 439 ? -35.256 104.341 22.168 1.000 62.809 439 VAL AAA O 1
ATOM 3575 N N . ASP A 1 440 ? -35.659 105.563 24.041 1.000 57.270 440 ASP AAA N 1
ATOM 3576 C CA . ASP A 1 440 ? -34.645 106.637 23.858 1.000 65.610 440 ASP AAA CA 1
ATOM 3577 C C . ASP A 1 440 ? -33.387 106.238 24.630 1.000 65.154 440 ASP AAA C 1
ATOM 3578 O O . ASP A 1 440 ? -33.510 105.934 25.849 1.000 59.660 440 ASP AAA O 1
ATOM 3583 N N . ILE A 1 441 ? -32.235 106.291 23.964 1.000 58.560 441 ILE AAA N 1
ATOM 3584 C CA . ILE A 1 441 ? -30.914 105.900 24.531 1.000 61.908 441 ILE AAA CA 1
ATOM 3585 C C . ILE A 1 441 ? -29.915 107.063 24.429 1.000 61.179 441 ILE AAA C 1
ATOM 3586 O O . ILE A 1 441 ? -29.927 107.768 23.404 1.000 57.281 441 ILE AAA O 1
ATOM 3591 N N . GLN A 1 442 ? -29.128 107.261 25.498 1.000 65.930 442 GLN AAA N 1
ATOM 3592 C CA . GLN A 1 442 ? -27.854 108.033 25.584 1.000 59.263 442 GLN AAA CA 1
ATOM 3593 C C . GLN A 1 442 ? -26.706 107.037 25.798 1.000 61.771 442 GLN AAA C 1
ATOM 3594 O O . GLN A 1 442 ? -26.689 106.413 26.874 1.000 70.590 442 GLN AAA O 1
ATOM 3600 N N . GLY A 1 443 ? -25.803 106.862 24.829 1.000 50.605 443 GLY AAA N 1
ATOM 3601 C CA . GLY A 1 443 ? -24.561 106.092 25.001 1.000 47.218 443 GLY AAA CA 1
ATOM 3602 C C . GLY A 1 443 ? -24.630 104.744 24.325 1.000 50.271 443 GLY AAA C 1
ATOM 3603 O O . GLY A 1 443 ? -25.456 104.595 23.434 1.000 63.391 443 GLY AAA O 1
ATOM 3604 N N . ASP A 1 444 ? -23.785 103.801 24.750 1.000 60.754 444 ASP AAA N 1
ATOM 3605 C CA . ASP A 1 444 ? -23.552 102.481 24.102 1.000 61.062 444 ASP AAA CA 1
ATOM 3606 C C . ASP A 1 444 ? -24.560 101.456 24.650 1.000 61.605 444 ASP AAA C 1
ATOM 3607 O O . ASP A 1 444 ? -24.135 100.525 25.436 1.000 51.296 444 ASP AAA O 1
ATOM 3612 N N . VAL A 1 445 ? -25.815 101.609 24.206 1.000 45.972 445 VAL AAA N 1
ATOM 3613 C CA . VAL A 1 445 ? -26.972 100.699 24.441 1.000 51.418 445 VAL AAA CA 1
ATOM 3614 C C . VAL A 1 445 ? -27.461 100.168 23.089 1.000 56.379 445 VAL AAA C 1
ATOM 3615 O O . VAL A 1 445 ? -28.102 100.965 22.372 1.000 63.123 445 VAL AAA O 1
ATOM 3619 N N . LEU A 1 446 ? -27.220 98.890 22.770 1.000 54.425 446 LEU AAA N 1
ATOM 3620 C CA . LEU A 1 446 ? -27.851 98.185 21.614 1.000 56.525 446 LEU AAA CA 1
ATOM 3621 C C . LEU A 1 446 ? -29.233 97.647 22.030 1.000 58.941 446 LEU AAA C 1
ATOM 3622 O O . LEU A 1 446 ? -29.343 97.017 23.111 1.000 49.241 446 LEU AAA O 1
ATOM 3627 N N . ILE A 1 447 ? -30.266 97.943 21.232 1.000 52.452 447 ILE AAA N 1
ATOM 3628 C CA . ILE A 1 447 ? -31.677 97.527 21.484 1.000 53.404 447 ILE AAA CA 1
ATOM 3629 C C . ILE A 1 447 ? -32.042 96.381 20.537 1.000 54.872 447 ILE AAA C 1
ATOM 3630 O O . ILE A 1 447 ? -31.697 96.460 19.353 1.000 46.310 447 ILE AAA O 1
ATOM 3635 N N . ARG A 1 448 ? -32.690 95.340 21.063 1.000 56.312 448 ARG AAA N 1
ATOM 3636 C CA . ARG A 1 448 ? -33.434 94.326 20.274 1.000 60.113 448 ARG AAA CA 1
ATOM 3637 C C . ARG A 1 448 ? -34.873 94.372 20.776 1.000 62.892 448 ARG AAA C 1
ATOM 3638 O O . ARG A 1 448 ? -35.076 94.097 21.976 1.000 61.087 448 ARG AAA O 1
ATOM 3646 N N . ARG A 1 449 ? -35.820 94.776 19.923 1.000 64.996 449 ARG AAA N 1
ATOM 3647 C CA . ARG A 1 449 ? -37.276 94.623 20.188 1.000 68.197 449 ARG AAA CA 1
ATOM 3648 C C . ARG A 1 449 ? -37.748 93.297 19.578 1.000 71.336 449 ARG AAA C 1
ATOM 3649 O O . ARG A 1 449 ? -37.377 93.022 18.421 1.000 73.731 449 ARG AAA O 1
ATOM 3657 N N . GLU A 1 450 ? -38.492 92.494 20.350 1.000 75.422 450 GLU AAA N 1
ATOM 3658 C CA . GLU A 1 450 ? -39.082 91.205 19.901 1.000 80.014 450 GLU AAA CA 1
ATOM 3659 C C . GLU A 1 450 ? -40.600 91.260 20.099 1.000 85.038 450 GLU AAA C 1
ATOM 3660 O O . GLU A 1 450 ? -41.311 91.398 19.079 1.000 89.276 450 GLU AAA O 1
ATOM 3666 N N . GLY A 1 451 ? -41.084 91.176 21.340 1.000 79.075 451 GLY AAA N 1
ATOM 3667 C CA . GLY A 1 451 ? -42.531 91.050 21.609 1.000 77.638 451 GLY AAA CA 1
ATOM 3668 C C . GLY A 1 451 ? -43.102 92.347 22.139 1.000 75.136 451 GLY AAA C 1
ATOM 3669 O O . GLY A 1 451 ? -43.093 93.338 21.404 1.000 66.325 451 GLY AAA O 1
ATOM 3670 N N . GLU A 1 452 ? -43.599 92.317 23.379 1.000 76.881 452 GLU AAA N 1
ATOM 3671 C CA . GLU A 1 452 ? -43.762 93.495 24.275 1.000 74.208 452 GLU AAA CA 1
ATOM 3672 C C . GLU A 1 452 ? -42.456 93.649 25.100 1.000 65.443 452 GLU AAA C 1
ATOM 3673 O O . GLU A 1 452 ? -42.488 94.249 26.219 1.000 51.494 452 GLU AAA O 1
ATOM 3679 N N . ARG A 1 453 ? -41.335 93.161 24.539 1.000 57.394 453 ARG AAA N 1
ATOM 3680 C CA . ARG A 1 453 ? -39.984 93.142 25.162 1.000 60.455 453 ARG AAA CA 1
ATOM 3681 C C . ARG A 1 453 ? -38.973 94.036 24.429 1.000 55.995 453 ARG AAA C 1
ATOM 3682 O O . ARG A 1 453 ? -38.827 93.933 23.199 1.000 47.046 453 ARG AAA O 1
ATOM 3690 N N . ALA A 1 454 ? -38.223 94.811 25.212 1.000 55.649 454 ALA AAA N 1
ATOM 3691 C CA . ALA A 1 454 ? -36.966 95.478 24.808 1.000 50.513 454 ALA AAA CA 1
ATOM 3692 C C . ALA A 1 454 ? -35.778 94.760 25.486 1.000 50.867 454 ALA AAA C 1
ATOM 3693 O O . ALA A 1 454 ? -35.699 94.716 26.746 1.000 47.826 454 ALA AAA O 1
ATOM 3695 N N . TYR A 1 455 ? -34.889 94.177 24.688 1.000 48.426 455 TYR AAA N 1
ATOM 3696 C CA . TYR A 1 455 ? -33.566 93.699 25.149 1.000 46.720 455 TYR AAA CA 1
ATOM 3697 C C . TYR A 1 455 ? -32.553 94.851 25.001 1.000 50.248 455 TYR AAA C 1
ATOM 3698 O O . TYR A 1 455 ? -32.447 95.444 23.904 1.000 48.824 455 TYR AAA O 1
ATOM 3707 N N . LEU A 1 456 ? -31.891 95.213 26.112 1.000 46.598 456 LEU AAA N 1
ATOM 3708 C CA . LEU A 1 456 ? -30.866 96.295 26.196 1.000 43.874 456 LEU AAA CA 1
ATOM 3709 C C . LEU A 1 456 ? -29.517 95.677 26.560 1.000 43.426 456 LEU AAA C 1
ATOM 3710 O O . LEU A 1 456 ? -29.395 95.132 27.690 1.000 51.239 456 LEU AAA O 1
ATOM 3715 N N . VAL A 1 457 ? -28.583 95.705 25.610 1.000 40.560 457 VAL AAA N 1
ATOM 3716 C CA . VAL A 1 457 ? -27.185 95.214 25.743 1.000 44.285 457 VAL AAA CA 1
ATOM 3717 C C . VAL A 1 457 ? -26.275 96.436 25.915 1.000 45.814 457 VAL AAA C 1
ATOM 3718 O O . VAL A 1 457 ? -26.318 97.329 25.055 1.000 44.850 457 VAL AAA O 1
ATOM 3722 N N . VAL A 1 458 ? -25.513 96.474 27.009 1.000 41.532 458 VAL AAA N 1
ATOM 3723 C CA . VAL A 1 458 ? -24.736 97.672 27.448 1.000 43.657 458 VAL AAA CA 1
ATOM 3724 C C . VAL A 1 458 ? -23.284 97.273 27.700 1.000 39.907 458 VAL AAA C 1
ATOM 3725 O O . VAL A 1 458 ? -23.082 96.281 28.422 1.000 38.253 458 VAL AAA O 1
ATOM 3729 N N . ASN A 1 459 ? -22.322 98.019 27.153 1.000 43.213 459 ASN AAA N 1
ATOM 3730 C CA . ASN A 1 459 ? -20.897 97.914 27.575 1.000 48.523 459 ASN AAA CA 1
ATOM 3731 C C . ASN A 1 459 ? -20.700 98.932 28.702 1.000 43.758 459 ASN AAA C 1
ATOM 3732 O O . ASN A 1 459 ? -20.924 100.135 28.480 1.000 42.413 459 ASN AAA O 1
ATOM 3737 N N . HIS A 1 460 ? -20.395 98.469 29.914 1.000 40.534 460 HIS AAA N 1
ATOM 3738 C CA . HIS A 1 460 ? -20.210 99.404 31.051 1.000 41.337 460 HIS AAA CA 1
ATOM 3739 C C . HIS A 1 460 ? -18.865 100.130 30.878 1.000 39.353 460 HIS AAA C 1
ATOM 3740 O O . HIS A 1 460 ? -17.880 99.472 30.543 1.000 46.100 460 HIS AAA O 1
ATOM 3747 N N . THR A 1 461 ? -18.871 101.425 31.175 1.000 46.770 461 THR AAA N 1
ATOM 3748 C CA . THR A 1 461 ? -17.814 102.453 30.964 1.000 49.685 461 THR AAA CA 1
ATOM 3749 C C . THR A 1 461 ? -17.649 103.244 32.274 1.000 47.475 461 THR AAA C 1
ATOM 3750 O O . THR A 1 461 ? -18.485 103.043 33.217 1.000 46.560 461 THR AAA O 1
ATOM 3754 N N . HIS A 1 462 ? -16.658 104.139 32.332 1.000 48.139 462 HIS AAA N 1
ATOM 3755 C CA . HIS A 1 462 ? -16.482 105.119 33.437 1.000 54.350 462 HIS AAA CA 1
ATOM 3756 C C . HIS A 1 462 ? -17.455 106.276 33.204 1.000 52.047 462 HIS AAA C 1
ATOM 3757 O O . HIS A 1 462 ? -17.043 107.360 32.718 1.000 59.534 462 HIS AAA O 1
ATOM 3764 N N . GLY A 1 463 ? -18.719 106.018 33.526 1.000 48.435 463 GLY AAA N 1
ATOM 3765 C CA . GLY A 1 463 ? -19.839 106.944 33.302 1.000 47.168 463 GLY AAA CA 1
ATOM 3766 C C . GLY A 1 463 ? -21.147 106.186 33.196 1.000 47.619 463 GLY AAA C 1
ATOM 3767 O O . GLY A 1 463 ? -21.189 104.971 33.551 1.000 42.443 463 GLY AAA O 1
ATOM 3768 N N . GLU A 1 464 ? -22.181 106.864 32.710 1.000 45.231 464 GLU AAA N 1
ATOM 3769 C CA . GLU A 1 464 ? -23.550 106.309 32.641 1.000 43.081 464 GLU AAA CA 1
ATOM 3770 C C . GLU A 1 464 ? -24.014 106.272 31.186 1.000 46.022 464 GLU AAA C 1
ATOM 3771 O O . GLU A 1 464 ? -23.768 107.239 30.465 1.000 46.040 464 GLU AAA O 1
ATOM 3777 N N . HIS A 1 465 ? -24.687 105.185 30.830 1.000 43.735 465 HIS AAA N 1
ATOM 3778 C CA . HIS A 1 465 ? -25.547 105.014 29.643 1.000 43.371 465 HIS AAA CA 1
ATOM 3779 C C . HIS A 1 465 ? -27.001 104.994 30.125 1.000 44.531 465 HIS AAA C 1
ATOM 3780 O O . HIS A 1 465 ? -27.240 104.425 31.208 1.000 45.421 465 HIS AAA O 1
ATOM 3787 N N . LEU A 1 466 ? -27.911 105.670 29.416 1.000 41.171 466 LEU AAA N 1
ATOM 3788 C CA . LEU A 1 466 ? -29.326 105.844 29.824 1.000 45.160 466 LEU AAA CA 1
ATOM 3789 C C . LEU A 1 466 ? -30.222 105.152 28.798 1.000 45.134 466 LEU AAA C 1
ATOM 3790 O O . LEU A 1 466 ? -29.904 105.202 27.593 1.000 45.485 466 LEU AAA O 1
ATOM 3795 N N . ALA A 1 467 ? -31.300 104.521 29.255 1.000 44.386 467 ALA AAA N 1
ATOM 3796 C CA . ALA A 1 467 ? -32.373 103.998 28.375 1.000 44.947 467 ALA AAA CA 1
ATOM 3797 C C . ALA A 1 467 ? -33.705 104.333 29.036 1.000 44.650 467 ALA AAA C 1
ATOM 3798 O O . ALA A 1 467 ? -33.869 104.020 30.225 1.000 46.391 467 ALA AAA O 1
ATOM 3800 N N . ILE A 1 468 ? -34.541 105.102 28.336 1.000 49.484 468 ILE AAA N 1
ATOM 3801 C CA . ILE A 1 468 ? -35.936 105.407 28.760 1.000 54.133 468 ILE AAA CA 1
ATOM 3802 C C . ILE A 1 468 ? -36.833 104.521 27.892 1.000 52.799 468 ILE AAA C 1
ATOM 3803 O O . ILE A 1 468 ? -36.894 104.748 26.673 1.000 53.344 468 ILE AAA O 1
ATOM 3808 N N . VAL A 1 469 ? -37.397 103.471 28.483 1.000 54.456 469 VAL AAA N 1
ATOM 3809 C CA . VAL A 1 469 ? -38.429 102.631 27.815 1.000 54.681 469 VAL AAA CA 1
ATOM 3810 C C . VAL A 1 469 ? -39.794 103.248 28.145 1.000 52.352 469 VAL AAA C 1
ATOM 3811 O O . VAL A 1 469 ? -40.109 103.371 29.342 1.000 48.434 469 VAL AAA O 1
ATOM 3815 N N . LYS A 1 470 ? -40.551 103.675 27.124 1.000 54.279 470 LYS AAA N 1
ATOM 3816 C CA . LYS A 1 470 ? -41.895 104.302 27.321 1.000 59.607 470 LYS AAA CA 1
ATOM 3817 C C . LYS A 1 470 ? -43.019 103.261 27.124 1.000 52.985 470 LYS AAA C 1
ATOM 3818 O O . LYS A 1 470 ? -42.948 102.445 26.175 1.000 46.646 470 LYS AAA O 1
ATOM 3824 N N . SER A 1 471 ? -44.025 103.292 28.000 1.000 58.754 471 SER AAA N 1
ATOM 3825 C CA . SER A 1 471 ? -45.280 102.501 27.871 1.000 64.708 471 SER AAA CA 1
ATOM 3826 C C . SER A 1 471 ? -46.288 103.246 26.971 1.000 70.663 471 SER AAA C 1
ATOM 3827 O O . SER A 1 471 ? -46.229 104.498 26.912 1.000 59.438 471 SER AAA O 1
ATOM 3830 N N . THR A 1 472 ? -47.174 102.489 26.302 1.000 81.563 472 THR AAA N 1
ATOM 3831 C CA . THR A 1 472 ? -48.348 102.989 25.522 1.000 81.055 472 THR AAA CA 1
ATOM 3832 C C . THR A 1 472 ? -49.343 103.644 26.485 1.000 74.565 472 THR AAA C 1
ATOM 3833 O O . THR A 1 472 ? -50.093 104.515 26.043 1.000 77.980 472 THR AAA O 1
ATOM 3837 N N . ARG A 1 473 ? -49.319 103.256 27.760 1.000 77.692 473 ARG AAA N 1
ATOM 3838 C CA . ARG A 1 473 ? -49.998 103.984 28.868 1.000 77.029 473 ARG AAA CA 1
ATOM 3839 C C . ARG A 1 473 ? -49.176 105.260 29.097 1.000 76.926 473 ARG AAA C 1
ATOM 3840 O O . ARG A 1 473 ? -48.500 105.676 28.134 1.000 86.046 473 ARG AAA O 1
ATOM 3848 N N . GLY A 1 474 ? -49.194 105.875 30.284 1.000 70.514 474 GLY AAA N 1
ATOM 3849 C CA . GLY A 1 474 ? -48.485 107.161 30.495 1.000 68.317 474 GLY AAA CA 1
ATOM 3850 C C . GLY A 1 474 ? -47.121 107.031 31.190 1.000 71.293 474 GLY AAA C 1
ATOM 3851 O O . GLY A 1 474 ? -46.672 108.042 31.765 1.000 67.385 474 GLY AAA O 1
ATOM 3852 N N . GLN A 1 475 ? -46.450 105.868 31.156 1.000 61.862 475 GLN AAA N 1
ATOM 3853 C CA . GLN A 1 475 ? -45.412 105.545 32.179 1.000 57.916 475 GLN AAA CA 1
ATOM 3854 C C . GLN A 1 475 ? -44.088 105.124 31.544 1.000 54.595 475 GLN AAA C 1
ATOM 3855 O O . GLN A 1 475 ? -44.091 104.472 30.462 1.000 53.254 475 GLN AAA O 1
ATOM 3861 N N . ASN A 1 476 ? -42.988 105.478 32.216 1.000 55.518 476 ASN AAA N 1
ATOM 3862 C CA . ASN A 1 476 ? -41.605 105.321 31.673 1.000 52.487 476 ASN AAA CA 1
ATOM 3863 C C . ASN A 1 476 ? -40.717 104.561 32.653 1.000 49.284 476 ASN AAA C 1
ATOM 3864 O O . ASN A 1 476 ? -40.833 104.788 33.875 1.000 40.560 476 ASN AAA O 1
ATOM 3869 N N . LEU A 1 477 ? -39.849 103.710 32.105 1.000 49.378 477 LEU AAA N 1
ATOM 3870 C CA . LEU A 1 477 ? -38.743 103.056 32.848 1.000 48.051 477 LEU AAA CA 1
ATOM 3871 C C . LEU A 1 477 ? -37.435 103.716 32.416 1.000 42.900 477 LEU AAA C 1
ATOM 3872 O O . LEU A 1 477 ? -37.035 103.518 31.267 1.000 41.531 477 LEU AAA O 1
ATOM 3877 N N . LEU A 1 478 ? -36.826 104.481 33.314 1.000 43.251 478 LEU AAA N 1
ATOM 3878 C CA . LEU A 1 478 ? -35.479 105.080 33.124 1.000 46.133 478 LEU AAA CA 1
ATOM 3879 C C . LEU A 1 478 ? -34.408 104.141 33.700 1.000 37.835 478 LEU AAA C 1
ATOM 3880 O O . LEU A 1 478 ? -34.331 104.030 34.921 1.000 38.730 478 LEU AAA O 1
ATOM 3885 N N . LEU A 1 479 ? -33.606 103.513 32.850 1.000 38.914 479 LEU AAA N 1
ATOM 3886 C CA . LEU A 1 479 ? -32.499 102.632 33.297 1.000 41.027 479 LEU AAA CA 1
ATOM 3887 C C . LEU A 1 479 ? -31.182 103.402 33.151 1.000 42.095 479 LEU AAA C 1
ATOM 3888 O O . LEU A 1 479 ? -30.909 103.893 32.037 1.000 35.973 479 LEU AAA O 1
ATOM 3893 N N . ILE A 1 480 ? -30.428 103.514 34.253 1.000 37.292 480 ILE AAA N 1
ATOM 3894 C CA . ILE A 1 480 ? -29.083 104.150 34.297 1.000 34.545 480 ILE AAA CA 1
ATOM 3895 C C . ILE A 1 480 ? -28.073 103.035 34.561 1.000 36.761 480 ILE AAA C 1
ATOM 3896 O O . ILE A 1 480 ? -28.157 102.391 35.629 1.000 36.684 480 ILE AAA O 1
ATOM 3901 N N . PHE A 1 481 ? -27.206 102.799 33.587 1.000 35.070 481 PHE AAA N 1
ATOM 3902 C CA . PHE A 1 481 ? -26.130 101.786 33.586 1.000 36.440 481 PHE AAA CA 1
ATOM 3903 C C . PHE A 1 481 ? -24.823 102.487 33.913 1.000 40.419 481 PHE AAA C 1
ATOM 3904 O O . PHE A 1 481 ? -24.435 103.401 33.134 1.000 39.921 481 PHE AAA O 1
ATOM 3912 N N . THR A 1 482 ? -24.200 102.083 35.021 1.000 37.029 482 THR AAA N 1
ATOM 3913 C CA . THR A 1 482 ? -23.014 102.755 35.606 1.000 35.960 482 THR AAA CA 1
ATOM 3914 C C . THR A 1 482 ? -21.976 101.692 35.953 1.000 36.506 482 THR AAA C 1
ATOM 3915 O O . THR A 1 482 ? -22.254 100.458 35.783 1.000 33.354 482 THR AAA O 1
ATOM 3919 N N . CYS A 1 483 ? -20.816 102.123 36.444 1.000 36.372 483 CYS AAA N 1
ATOM 3920 C CA . CYS A 1 483 ? -19.756 101.172 36.850 1.000 37.610 483 CYS AAA CA 1
ATOM 3921 C C . CYS A 1 483 ? -19.863 100.971 38.368 1.000 33.031 483 CYS AAA C 1
ATOM 3922 O O . CYS A 1 483 ? -20.575 101.760 39.062 1.000 32.197 483 CYS AAA O 1
ATOM 3925 N N . ARG A 1 484 ? -19.212 99.929 38.858 1.000 32.739 484 ARG AAA N 1
ATOM 3926 C CA . ARG A 1 484 ? -19.223 99.557 40.292 1.000 34.791 484 ARG AAA CA 1
ATOM 3927 C C . ARG A 1 484 ? -18.748 100.762 41.117 1.000 34.384 484 ARG AAA C 1
ATOM 3928 O O . ARG A 1 484 ? -19.348 101.041 42.187 1.000 31.396 484 ARG AAA O 1
ATOM 3936 N N . CYS A 1 485 ? -17.687 101.430 40.659 1.000 36.146 485 CYS AAA N 1
ATOM 3937 C CA . CYS A 1 485 ? -16.996 102.532 41.389 1.000 38.933 485 CYS AAA CA 1
ATOM 3938 C C . CYS A 1 485 ? -17.950 103.708 41.593 1.000 33.085 485 CYS AAA C 1
ATOM 3939 O O . CYS A 1 485 ? -17.904 104.342 42.663 1.000 35.703 485 CYS AAA O 1
ATOM 3942 N N . ARG A 1 486 ? -18.783 103.993 40.595 1.000 32.172 486 ARG AAA N 1
ATOM 3943 C CA . ARG A 1 486 ? -19.720 105.142 40.656 1.000 32.878 486 ARG AAA CA 1
ATOM 3944 C C . ARG A 1 486 ? -20.996 104.712 41.366 1.000 29.597 486 ARG AAA C 1
ATOM 3945 O O . ARG A 1 486 ? -21.612 105.582 42.015 1.000 29.986 486 ARG AAA O 1
ATOM 3953 N N . ALA A 1 487 ? -21.321 103.417 41.352 1.000 31.959 487 ALA AAA N 1
ATOM 3954 C CA . ALA A 1 487 ? -22.413 102.867 42.193 1.000 32.079 487 ALA AAA CA 1
ATOM 3955 C C . ALA A 1 487 ? -22.035 103.047 43.666 1.000 33.102 487 ALA AAA C 1
ATOM 3956 O O . ALA A 1 487 ? -22.901 103.465 44.477 1.000 30.991 487 ALA AAA O 1
ATOM 3958 N N . GLU A 1 488 ? -20.765 102.793 43.995 1.000 31.392 488 GLU AAA N 1
ATOM 3959 C CA . GLU A 1 488 ? -20.217 102.934 45.372 1.000 33.601 488 GLU AAA CA 1
ATOM 3960 C C . GLU A 1 488 ? -20.272 104.387 45.845 1.000 31.114 488 GLU AAA C 1
ATOM 3961 O O . GLU A 1 488 ? -20.297 104.609 47.072 1.000 30.477 488 GLU AAA O 1
ATOM 3967 N N . LYS A 1 489 ? -20.148 105.337 44.922 1.000 31.214 489 LYS AAA N 1
ATOM 3968 C CA . LYS A 1 489 ? -20.200 106.784 45.230 1.000 32.932 489 LYS AAA CA 1
ATOM 3969 C C . LYS A 1 489 ? -21.486 107.380 44.659 1.000 33.686 489 LYS AAA C 1
ATOM 3970 O O . LYS A 1 489 ? -21.475 108.548 44.200 1.000 34.544 489 LYS AAA O 1
ATOM 3976 N N . THR A 1 490 ? -22.573 106.626 44.774 1.000 34.121 490 THR AAA N 1
ATOM 3977 C CA . THR A 1 490 ? -23.943 107.135 44.551 1.000 34.618 490 THR AAA CA 1
ATOM 3978 C C . THR A 1 490 ? -24.504 107.530 45.910 1.000 30.946 490 THR AAA C 1
ATOM 3979 O O . THR A 1 490 ? -24.611 106.693 46.781 1.000 30.002 490 THR AAA O 1
ATOM 3983 N N . TRP A 1 491 ? -24.791 108.812 46.079 1.000 31.945 491 TRP AAA N 1
ATOM 3984 C CA . TRP A 1 491 ? -25.232 109.404 47.361 1.000 32.196 491 TRP AAA CA 1
ATOM 3985 C C . TRP A 1 491 ? -26.693 109.839 47.246 1.000 34.943 491 TRP AAA C 1
ATOM 3986 O O . TRP A 1 491 ? -27.051 110.579 46.285 1.000 37.194 491 TRP AAA O 1
ATOM 3997 N N . ILE A 1 492 ? -27.495 109.364 48.188 1.000 34.277 492 ILE AAA N 1
ATOM 3998 C CA . ILE A 1 492 ? -28.945 109.664 48.308 1.000 39.628 492 ILE AAA CA 1
ATOM 3999 C C . ILE A 1 492 ? -29.079 110.764 49.360 1.000 41.968 492 ILE AAA C 1
ATOM 4000 O O . ILE A 1 492 ? -28.910 110.479 50.554 1.000 45.379 492 ILE AAA O 1
ATOM 4005 N N . VAL A 1 493 ? -29.288 112.001 48.926 1.000 45.031 493 VAL AAA N 1
ATOM 4006 C CA . VAL A 1 493 ? -29.302 113.169 49.856 1.000 51.459 493 VAL AAA CA 1
ATOM 4007 C C . VAL A 1 493 ? -30.699 113.320 50.458 1.000 50.305 493 VAL AAA C 1
ATOM 4008 O O . VAL A 1 493 ? -30.763 113.661 51.625 1.000 58.417 493 VAL AAA O 1
ATOM 4012 N N . ASP A 1 494 ? -31.771 113.070 49.705 1.000 59.008 494 ASP AAA N 1
ATOM 4013 C CA . ASP A 1 494 ? -33.110 112.771 50.301 1.000 69.693 494 ASP AAA CA 1
ATOM 4014 C C . ASP A 1 494 ? -33.926 111.954 49.288 1.000 69.082 494 ASP AAA C 1
ATOM 4015 O O . ASP A 1 494 ? -33.334 111.550 48.260 1.000 64.936 494 ASP AAA O 1
ATOM 4020 N N . GLU A 1 495 ? -35.223 111.746 49.550 1.000 75.516 495 GLU AAA N 1
ATOM 4021 C CA . GLU A 1 495 ? -36.154 110.933 48.706 1.000 83.176 495 GLU AAA CA 1
ATOM 4022 C C . GLU A 1 495 ? -35.993 111.252 47.208 1.000 75.945 495 GLU AAA C 1
ATOM 4023 O O . GLU A 1 495 ? -36.035 110.290 46.407 1.000 77.206 495 GLU AAA O 1
ATOM 4029 N N . ASP A 1 496 ? -35.810 112.526 46.829 1.000 69.925 496 ASP AAA N 1
ATOM 4030 C CA . ASP A 1 496 ? -35.784 112.943 45.397 1.000 77.985 496 ASP AAA CA 1
ATOM 4031 C C . ASP A 1 496 ? -34.487 113.692 45.047 1.000 67.096 496 ASP AAA C 1
ATOM 4032 O O . ASP A 1 496 ? -34.555 114.592 44.190 1.000 68.558 496 ASP AAA O 1
ATOM 4037 N N . LEU A 1 497 ? -33.345 113.324 45.641 1.000 56.563 497 LEU AAA N 1
ATOM 4038 C CA . LEU A 1 497 ? -32.016 113.851 45.228 1.000 48.631 497 LEU AAA CA 1
ATOM 4039 C C . LEU A 1 497 ? -30.965 112.738 45.295 1.000 38.320 497 LEU AAA C 1
ATOM 4040 O O . LEU A 1 497 ? -30.505 112.416 46.409 1.000 38.078 497 LEU AAA O 1
ATOM 4045 N N . VAL A 1 498 ? -30.622 112.173 44.135 1.000 36.157 498 VAL AAA N 1
ATOM 4046 C CA . VAL A 1 498 ? -29.616 111.087 43.948 1.000 37.489 498 VAL AAA CA 1
ATOM 4047 C C . VAL A 1 498 ? -28.465 111.606 43.085 1.000 39.883 498 VAL AAA C 1
ATOM 4048 O O . VAL A 1 498 ? -28.733 112.044 41.954 1.000 40.087 498 VAL AAA O 1
ATOM 4052 N N . LEU A 1 499 ? -27.245 111.572 43.631 1.000 36.632 499 LEU AAA N 1
ATOM 4053 C CA . LEU A 1 499 ? -25.985 111.998 42.969 1.000 38.021 499 LEU AAA CA 1
ATOM 4054 C C . LEU A 1 499 ? -25.216 110.741 42.621 1.000 35.118 499 LEU AAA C 1
ATOM 4055 O O . LEU A 1 499 ? -24.867 110.012 43.547 1.000 39.799 499 LEU AAA O 1
ATOM 4060 N N . ILE A 1 500 ? -25.017 110.482 41.344 1.000 34.743 500 ILE AAA N 1
ATOM 4061 C CA . ILE A 1 500 ? -24.094 109.429 40.859 1.000 34.215 500 ILE AAA CA 1
ATOM 4062 C C . ILE A 1 500 ? -22.774 110.151 40.567 1.000 37.070 500 ILE AAA C 1
ATOM 4063 O O . ILE A 1 500 ? -22.817 111.128 39.789 1.000 37.769 500 ILE AAA O 1
ATOM 4068 N N . SER A 1 501 ? -21.680 109.755 41.213 1.000 31.850 501 SER AAA N 1
ATOM 4069 C CA . SER A 1 501 ? -20.450 110.585 41.325 1.000 35.648 501 SER AAA CA 1
ATOM 4070 C C . SER A 1 501 ? -19.185 109.741 41.491 1.000 33.393 501 SER AAA C 1
ATOM 4071 O O . SER A 1 501 ? -19.280 108.497 41.624 1.000 32.578 501 SER AAA O 1
ATOM 4074 N N . ASN A 1 502 ? -18.037 110.423 41.494 1.000 33.610 502 ASN AAA N 1
ATOM 4075 C CA . ASN A 1 502 ? -16.714 109.888 41.919 1.000 33.359 502 ASN AAA CA 1
ATOM 4076 C C . ASN A 1 502 ? -16.400 110.406 43.331 1.000 34.825 502 ASN AAA C 1
ATOM 4077 O O . ASN A 1 502 ? -15.255 110.229 43.793 1.000 32.434 502 ASN AAA O 1
ATOM 4082 N N . ILE A 1 503 ? -17.358 111.056 44.005 1.000 33.031 503 ILE AAA N 1
ATOM 4083 C CA . ILE A 1 503 ? -17.061 111.840 45.233 1.000 32.276 503 ILE AAA CA 1
ATOM 4084 C C . ILE A 1 503 ? -16.883 110.884 46.420 1.000 32.008 503 ILE AAA C 1
ATOM 4085 O O . ILE A 1 503 ? -17.776 110.068 46.682 1.000 27.330 503 ILE AAA O 1
ATOM 4090 N N . TYR A 1 504 ? -15.774 111.043 47.132 1.000 31.492 504 TYR AAA N 1
ATOM 4091 C CA . TYR A 1 504 ? -15.347 110.245 48.310 1.000 30.855 504 TYR AAA CA 1
ATOM 4092 C C . TYR A 1 504 ? -16.463 110.220 49.369 1.000 33.277 504 TYR AAA C 1
ATOM 4093 O O . TYR A 1 504 ? -16.766 109.154 49.864 1.000 32.486 504 TYR AAA O 1
ATOM 4102 N N . TYR A 1 505 ? -17.083 111.350 49.681 1.000 30.901 505 TYR AAA N 1
ATOM 4103 C CA . TYR A 1 505 ? -18.135 111.407 50.725 1.000 30.873 505 TYR AAA CA 1
ATOM 4104 C C . TYR A 1 505 ? -19.016 112.636 50.538 1.000 33.235 505 TYR AAA C 1
ATOM 4105 O O . TYR A 1 505 ? -18.485 113.715 50.232 1.000 32.985 505 TYR AAA O 1
ATOM 4114 N N . ILE A 1 506 ? -20.313 112.447 50.752 1.000 29.563 506 ILE AAA N 1
ATOM 4115 C CA . ILE A 1 506 ? -21.319 113.529 50.857 1.000 33.826 506 ILE AAA CA 1
ATOM 4116 C C . ILE A 1 506 ? -21.877 113.475 52.269 1.000 31.980 506 ILE AAA C 1
ATOM 4117 O O . ILE A 1 506 ? -22.461 112.438 52.642 1.000 32.742 506 ILE AAA O 1
ATOM 4122 N N . GLY A 1 507 ? -21.700 114.564 53.004 1.000 30.960 507 GLY AAA N 1
ATOM 4123 C CA . GLY A 1 507 ? -22.108 114.697 54.396 1.000 32.821 507 GLY AAA CA 1
ATOM 4124 C C . GLY A 1 507 ? -23.457 115.380 54.499 1.000 34.685 507 GLY AAA C 1
ATOM 4125 O O . GLY A 1 507 ? -24.403 114.966 53.796 1.000 35.224 507 GLY AAA O 1
ATOM 4126 N N . ASP A 1 508 ? -23.523 116.345 55.410 1.000 38.001 508 ASP AAA N 1
ATOM 4127 C CA . ASP A 1 508 ? -24.743 117.086 55.791 1.000 40.612 508 ASP AAA CA 1
ATOM 4128 C C . ASP A 1 508 ? -25.278 117.816 54.556 1.000 41.260 508 ASP AAA C 1
ATOM 4129 O O . ASP A 1 508 ? -24.467 118.233 53.659 1.000 37.944 508 ASP AAA O 1
ATOM 4134 N N . SER A 1 509 ? -26.598 117.882 54.481 1.000 42.328 509 SER AAA N 1
ATOM 4135 C CA . SER A 1 509 ? -27.360 118.742 53.545 1.000 54.112 509 SER AAA CA 1
ATOM 4136 C C . SER A 1 509 ? -28.203 119.723 54.365 1.000 55.153 509 SER AAA C 1
ATOM 4137 O O . SER A 1 509 ? -28.643 119.340 55.465 1.000 50.805 509 SER AAA O 1
ATOM 4140 N N . ARG A 1 510 ? -28.369 120.945 53.850 1.000 57.012 510 ARG AAA N 1
ATOM 4141 C CA . ARG A 1 510 ? -29.333 121.974 54.321 1.000 57.471 510 ARG AAA CA 1
ATOM 4142 C C . ARG A 1 510 ? -30.283 122.191 53.152 1.000 62.896 510 ARG AAA C 1
ATOM 4143 O O . ARG A 1 510 ? -29.790 122.668 52.118 1.000 61.007 510 ARG AAA O 1
ATOM 4151 N N . ILE A 1 511 ? -31.544 121.771 53.294 1.000 74.056 511 ILE AAA N 1
ATOM 4152 C CA . ILE A 1 511 ? -32.582 121.802 52.218 1.000 82.175 511 ILE AAA CA 1
ATOM 4153 C C . ILE A 1 511 ? -33.352 123.123 52.387 1.000 83.491 511 ILE AAA C 1
ATOM 4154 O O . ILE A 1 511 ? -34.521 123.071 52.768 1.000 80.722 511 ILE AAA O 1
ATOM 4159 N N . ASP A 1 512 ? -32.687 124.258 52.125 1.000 93.101 512 ASP AAA N 1
ATOM 4160 C CA . ASP A 1 512 ? -33.161 125.647 52.402 1.000 105.712 512 ASP AAA CA 1
ATOM 4161 C C . ASP A 1 512 ? -34.557 125.868 51.788 1.000 112.357 512 ASP AAA C 1
ATOM 4162 O O . ASP A 1 512 ? -35.528 125.385 52.398 1.000 115.054 512 ASP AAA O 1
ATOM 4167 N N . GLU A 1 513 ? -34.672 126.589 50.657 1.000 123.547 513 GLU AAA N 1
ATOM 4168 C CA . GLU A 1 513 ? -35.977 127.039 50.073 1.000 120.770 513 GLU AAA CA 1
ATOM 4169 C C . GLU A 1 513 ? -36.014 126.700 48.566 1.000 114.768 513 GLU AAA C 1
ATOM 4170 O O . GLU A 1 513 ? -36.687 125.698 48.198 1.000 94.125 513 GLU AAA O 1
ATOM 4176 N N . GLY A 1 514 ? -35.342 127.503 47.729 1.000 106.030 514 GLY AAA N 1
ATOM 4177 C CA . GLY A 1 514 ? -34.904 127.162 46.363 1.000 95.515 514 GLY AAA CA 1
ATOM 4178 C C . GLY A 1 514 ? -33.389 127.073 46.326 1.000 88.803 514 GLY AAA C 1
ATOM 4179 O O . GLY A 1 514 ? -32.791 127.638 45.398 1.000 85.557 514 GLY AAA O 1
ATOM 4180 N N . LYS A 1 515 ? -32.810 126.430 47.350 1.000 86.275 515 LYS AAA N 1
ATOM 4181 C CA . LYS A 1 515 ? -31.370 126.078 47.497 1.000 83.374 515 LYS AAA CA 1
ATOM 4182 C C . LYS A 1 515 ? -31.257 124.724 48.215 1.000 78.524 515 LYS AAA C 1
ATOM 4183 O O . LYS A 1 515 ? -31.877 124.566 49.289 1.000 77.955 515 LYS AAA O 1
ATOM 4189 N N . VAL A 1 516 ? -30.507 123.776 47.652 1.000 68.007 516 VAL AAA N 1
ATOM 4190 C CA . VAL A 1 516 ? -29.936 122.622 48.410 1.000 59.788 516 VAL AAA CA 1
ATOM 4191 C C . VAL A 1 516 ? -28.427 122.872 48.550 1.000 51.243 516 VAL AAA C 1
ATOM 4192 O O . VAL A 1 516 ? -27.778 123.085 47.527 1.000 50.711 516 VAL AAA O 1
ATOM 4196 N N . VAL A 1 517 ? -27.905 122.884 49.776 1.000 46.646 517 VAL AAA N 1
ATOM 4197 C CA . VAL A 1 517 ? -26.446 122.972 50.068 1.000 49.575 517 VAL AAA CA 1
ATOM 4198 C C . VAL A 1 517 ? -26.011 121.618 50.655 1.000 50.497 517 VAL AAA C 1
ATOM 4199 O O . VAL A 1 517 ? -26.577 121.224 51.683 1.000 46.543 517 VAL AAA O 1
ATOM 4203 N N . ILE A 1 518 ? -25.082 120.912 50.007 1.000 44.905 518 ILE AAA N 1
ATOM 4204 C CA . ILE A 1 518 ? -24.532 119.617 50.515 1.000 45.403 518 ILE AAA CA 1
ATOM 4205 C C . ILE A 1 518 ? -23.024 119.785 50.747 1.000 42.242 518 ILE AAA C 1
ATOM 4206 O O . ILE A 1 518 ? -22.349 120.430 49.907 1.000 41.586 518 ILE AAA O 1
ATOM 4211 N N . ASN A 1 519 ? -22.520 119.263 51.867 1.000 39.672 519 ASN AAA N 1
ATOM 4212 C CA . ASN A 1 519 ? -21.067 119.253 52.200 1.000 39.769 519 ASN AAA CA 1
ATOM 4213 C C . ASN A 1 519 ? -20.401 118.056 51.516 1.000 39.301 519 ASN AAA C 1
ATOM 4214 O O . ASN A 1 519 ? -20.771 116.927 51.807 1.000 44.095 519 ASN AAA O 1
ATOM 4219 N N . ALA A 1 520 ? -19.526 118.306 50.552 1.000 37.254 520 ALA AAA N 1
ATOM 4220 C CA . ALA A 1 520 ? -18.730 117.255 49.890 1.000 37.512 520 ALA AAA CA 1
ATOM 4221 C C . ALA A 1 520 ? -17.361 117.235 50.555 1.000 36.072 520 ALA AAA C 1
ATOM 4222 O O . ALA A 1 520 ? -16.882 118.292 50.980 1.000 34.425 520 ALA AAA O 1
ATOM 4224 N N . GLU A 1 521 ? -16.799 116.044 50.682 1.000 34.148 521 GLU AAA N 1
ATOM 4225 C CA . GLU A 1 521 ? -15.389 115.819 51.054 1.000 33.568 521 GLU AAA CA 1
ATOM 4226 C C . GLU A 1 521 ? -14.731 115.132 49.860 1.000 34.059 521 GLU AAA C 1
ATOM 4227 O O . GLU A 1 521 ? -15.142 113.996 49.517 1.000 35.767 521 GLU AAA O 1
ATOM 4233 N N . LEU A 1 522 ? -13.794 115.820 49.216 1.000 30.149 522 LEU AAA N 1
ATOM 4234 C CA . LEU A 1 522 ? -13.141 115.368 47.963 1.000 31.585 522 LEU AAA CA 1
ATOM 4235 C C . LEU A 1 522 ? -11.760 114.782 48.291 1.000 33.606 522 LEU AAA C 1
ATOM 4236 O O . LEU A 1 522 ? -10.974 115.450 48.984 1.000 33.405 522 LEU AAA O 1
ATOM 4241 N N . ASP A 1 523 ? -11.523 113.549 47.864 1.000 32.438 523 ASP AAA N 1
ATOM 4242 C CA . ASP A 1 523 ? -10.178 112.940 47.808 1.000 35.447 523 ASP AAA CA 1
ATOM 4243 C C . ASP A 1 523 ? -9.649 113.254 46.400 1.000 38.190 523 ASP AAA C 1
ATOM 4244 O O . ASP A 1 523 ? -10.348 113.978 45.594 1.000 33.790 523 ASP AAA O 1
ATOM 4249 N N . GLU A 1 524 ? -8.490 112.713 46.076 1.000 41.285 524 GLU AAA N 1
ATOM 4250 C CA . GLU A 1 524 ? -7.782 113.027 44.810 1.000 47.616 524 GLU AAA CA 1
ATOM 4251 C C . GLU A 1 524 ? -8.518 112.439 43.595 1.000 39.747 524 GLU AAA C 1
ATOM 4252 O O . GLU A 1 524 ? -8.202 112.862 42.483 1.000 37.477 524 GLU AAA O 1
ATOM 4258 N N . ASP A 1 525 ? -9.465 111.516 43.785 1.000 37.848 525 ASP AAA N 1
ATOM 4259 C CA . ASP A 1 525 ? -10.189 110.852 42.666 1.000 38.691 525 ASP AAA CA 1
ATOM 4260 C C . ASP A 1 525 ? -11.642 111.290 42.651 1.000 37.240 525 ASP AAA C 1
ATOM 4261 O O . ASP A 1 525 ? -12.419 110.550 42.086 1.000 35.095 525 ASP AAA O 1
ATOM 4266 N N . SER A 1 526 ? -11.984 112.420 43.273 1.000 36.752 526 SER AAA N 1
ATOM 4267 C CA . SER A 1 526 ? -13.392 112.812 43.532 1.000 35.280 526 SER AAA CA 1
ATOM 4268 C C . SER A 1 526 ? -13.923 113.699 42.409 1.000 40.393 526 SER AAA C 1
ATOM 4269 O O . SER A 1 526 ? -15.142 114.065 42.426 1.000 42.457 526 SER AAA O 1
ATOM 4272 N N . CYS A 1 527 ? -13.058 114.020 41.461 1.000 36.799 527 CYS AAA N 1
ATOM 4273 C CA . CYS A 1 527 ? -13.343 115.020 40.408 1.000 41.814 527 CYS AAA CA 1
ATOM 4274 C C . CYS A 1 527 ? -14.003 114.312 39.226 1.000 36.880 527 CYS AAA C 1
ATOM 4275 O O . CYS A 1 527 ? -14.078 113.098 39.258 1.000 38.142 527 CYS AAA O 1
ATOM 4278 N N . GLY A 1 528 ? -14.558 115.051 38.275 1.000 36.471 528 GLY AAA N 1
ATOM 4279 C CA . GLY A 1 528 ? -15.104 114.464 37.037 1.000 37.061 528 GLY AAA CA 1
ATOM 4280 C C . GLY A 1 528 ? -16.620 114.499 37.052 1.000 35.440 528 GLY AAA C 1
ATOM 4281 O O . GLY A 1 528 ? -17.210 115.385 37.738 1.000 33.397 528 GLY AAA O 1
ATOM 4282 N N . ARG A 1 529 ? -17.242 113.554 36.359 1.000 35.501 529 ARG AAA N 1
ATOM 4283 C CA . ARG A 1 529 ? -18.688 113.627 36.056 1.000 41.624 529 ARG AAA CA 1
ATOM 4284 C C . ARG A 1 529 ? -19.540 113.432 37.323 1.000 39.167 529 ARG AAA C 1
ATOM 4285 O O . ARG A 1 529 ? -19.253 112.526 38.126 1.000 38.064 529 ARG AAA O 1
ATOM 4293 N N . LEU A 1 530 ? -20.581 114.252 37.455 1.000 36.384 530 LEU AAA N 1
ATOM 4294 C CA . LEU A 1 530 ? -21.627 114.153 38.491 1.000 38.006 530 LEU AAA CA 1
ATOM 4295 C C . LEU A 1 530 ? -22.972 114.144 37.769 1.000 40.538 530 LEU AAA C 1
ATOM 4296 O O . LEU A 1 530 ? -23.213 115.040 36.944 1.000 40.139 530 LEU AAA O 1
ATOM 4301 N N . LEU A 1 531 ? -23.765 113.103 37.979 1.000 38.015 531 LEU AAA N 1
ATOM 4302 C CA . LEU A 1 531 ? -25.168 113.027 37.499 1.000 35.052 531 LEU AAA CA 1
ATOM 4303 C C . LEU A 1 531 ? -26.095 113.257 38.673 1.000 38.304 531 LEU AAA C 1
ATOM 4304 O O . LEU A 1 531 ? -25.872 112.677 39.755 1.000 42.414 531 LEU AAA O 1
ATOM 4309 N N . VAL A 1 532 ? -27.140 114.034 38.436 1.000 39.684 532 VAL AAA N 1
ATOM 4310 C CA . VAL A 1 532 ? -28.173 114.362 39.454 1.000 38.904 532 VAL AAA CA 1
ATOM 4311 C C . VAL A 1 532 ? -29.506 113.823 38.927 1.000 42.857 532 VAL AAA C 1
ATOM 4312 O O . VAL A 1 532 ? -29.918 114.147 37.778 1.000 43.217 532 VAL AAA O 1
ATOM 4316 N N . VAL A 1 533 ? -30.097 112.918 39.691 1.000 42.550 533 VAL AAA N 1
ATOM 4317 C CA . VAL A 1 533 ? -31.428 112.335 39.406 1.000 41.706 533 VAL AAA CA 1
ATOM 4318 C C . VAL A 1 533 ? -32.365 112.983 40.404 1.000 42.941 533 VAL AAA C 1
ATOM 4319 O O . VAL A 1 533 ? -32.157 112.758 41.604 1.000 41.835 533 VAL AAA O 1
ATOM 4323 N N . THR A 1 534 ? -33.309 113.807 39.932 1.000 43.109 534 THR AAA N 1
ATOM 4324 C CA . THR A 1 534 ? -34.272 114.524 40.808 1.000 42.688 534 THR AAA CA 1
ATOM 4325 C C . THR A 1 534 ? -35.508 114.948 40.007 1.000 43.990 534 THR AAA C 1
ATOM 4326 O O . THR A 1 534 ? -35.383 115.195 38.784 1.000 43.888 534 THR AAA O 1
ATOM 4330 N N . SER A 1 535 ? -36.644 115.018 40.698 1.000 49.548 535 SER AAA N 1
ATOM 4331 C CA . SER A 1 535 ? -37.931 115.602 40.231 1.000 54.919 535 SER AAA CA 1
ATOM 4332 C C . SER A 1 535 ? -37.836 117.128 40.298 1.000 57.915 535 SER AAA C 1
ATOM 4333 O O . SER A 1 535 ? -38.656 117.776 39.644 1.000 52.806 535 SER AAA O 1
ATOM 4336 N N . ARG A 1 536 ? -36.864 117.670 41.048 1.000 54.920 536 ARG AAA N 1
ATOM 4337 C CA . ARG A 1 536 ? -36.693 119.134 41.203 1.000 60.126 536 ARG AAA CA 1
ATOM 4338 C C . ARG A 1 536 ? -36.127 119.726 39.910 1.000 58.332 536 ARG AAA C 1
ATOM 4339 O O . ARG A 1 536 ? -35.362 119.043 39.186 1.000 52.999 536 ARG AAA O 1
ATOM 4347 N N . GLU A 1 537 ? -36.540 120.965 39.643 1.000 61.655 537 GLU AAA N 1
ATOM 4348 C CA . GLU A 1 537 ? -36.024 121.823 38.555 1.000 63.814 537 GLU AAA CA 1
ATOM 4349 C C . GLU A 1 537 ? -34.718 122.448 39.051 1.000 57.871 537 GLU AAA C 1
ATOM 4350 O O . GLU A 1 537 ? -34.786 123.300 39.954 1.000 58.355 537 GLU AAA O 1
ATOM 4356 N N . ILE A 1 538 ? -33.594 122.048 38.453 1.000 51.105 538 ILE AAA N 1
ATOM 4357 C CA . ILE A 1 538 ? -32.243 122.609 38.733 1.000 55.480 538 ILE AAA CA 1
ATOM 4358 C C . ILE A 1 538 ? -31.910 123.670 37.683 1.000 48.222 538 ILE AAA C 1
ATOM 4359 O O . ILE A 1 538 ? -31.745 123.294 36.500 1.000 52.011 538 ILE AAA O 1
ATOM 4364 N N . GLU A 1 539 ? -31.693 124.914 38.120 1.000 54.176 539 GLU AAA N 1
ATOM 4365 C CA . GLU A 1 539 ? -31.235 126.031 37.242 1.000 57.254 539 GLU AAA CA 1
ATOM 4366 C C . GLU A 1 539 ? -29.710 126.084 37.226 1.000 52.150 539 GLU AAA C 1
ATOM 4367 O O . GLU A 1 539 ? -29.137 126.381 36.171 1.000 56.186 539 GLU AAA O 1
ATOM 4373 N N . ALA A 1 540 ? -29.081 125.831 38.369 1.000 51.055 540 ALA AAA N 1
ATOM 4374 C CA . ALA A 1 540 ? -27.636 126.080 38.561 1.000 54.251 540 ALA AAA CA 1
ATOM 4375 C C . ALA A 1 540 ? -27.058 125.166 39.655 1.000 47.928 540 ALA AAA C 1
ATOM 4376 O O . ALA A 1 540 ? -27.746 124.864 40.654 1.000 45.256 540 ALA AAA O 1
ATOM 4378 N N . ILE A 1 541 ? -25.824 124.723 39.430 1.000 46.004 541 ILE AAA N 1
ATOM 4379 C CA . ILE A 1 541 ? -25.016 123.944 40.405 1.000 49.601 541 ILE AAA CA 1
ATOM 4380 C C . ILE A 1 541 ? -23.677 124.653 40.529 1.000 42.085 541 ILE AAA C 1
ATOM 4381 O O . ILE A 1 541 ? -23.030 124.825 39.491 1.000 44.776 541 ILE AAA O 1
ATOM 4386 N N . SER A 1 542 ? -23.319 124.999 41.766 1.000 40.770 542 SER AAA N 1
ATOM 4387 C CA . SER A 1 542 ? -22.087 125.715 42.180 1.000 48.159 542 SER AAA CA 1
ATOM 4388 C C . SER A 1 542 ? -21.216 124.803 43.059 1.000 48.106 542 SER AAA C 1
ATOM 4389 O O . SER A 1 542 ? -21.769 124.055 43.896 1.000 41.223 542 SER AAA O 1
ATOM 4392 N N . LEU A 1 543 ? -19.902 124.859 42.868 1.000 44.190 543 LEU AAA N 1
ATOM 4393 C CA . LEU A 1 543 ? -18.923 124.291 43.816 1.000 47.831 543 LEU AAA CA 1
ATOM 4394 C C . LEU A 1 543 ? -18.244 125.469 44.519 1.000 44.078 543 LEU AAA C 1
ATOM 4395 O O . LEU A 1 543 ? -17.432 126.128 43.875 1.000 44.799 543 LEU AAA O 1
ATOM 4400 N N . GLU A 1 544 ? -18.578 125.714 45.782 1.000 49.849 544 GLU AAA N 1
ATOM 4401 C CA . GLU A 1 544 ? -18.337 127.018 46.471 1.000 60.223 544 GLU AAA CA 1
ATOM 4402 C C . GLU A 1 544 ? -18.783 128.134 45.497 1.000 55.893 544 GLU AAA C 1
ATOM 4403 O O . GLU A 1 544 ? -20.008 128.197 45.163 1.000 54.274 544 GLU AAA O 1
ATOM 4409 N N . ASP A 1 545 ? -17.826 128.909 44.968 1.000 49.456 545 ASP AAA N 1
ATOM 4410 C CA . ASP A 1 545 ? -18.090 130.126 44.152 1.000 49.374 545 ASP AAA CA 1
ATOM 4411 C C . ASP A 1 545 ? -18.056 129.762 42.658 1.000 49.282 545 ASP AAA C 1
ATOM 4412 O O . ASP A 1 545 ? -18.516 130.580 41.876 1.000 50.023 545 ASP AAA O 1
ATOM 4417 N N . LEU A 1 546 ? -17.563 128.582 42.264 1.000 45.633 546 LEU AAA N 1
ATOM 4418 C CA . LEU A 1 546 ? -17.454 128.208 40.828 1.000 49.716 546 LEU AAA CA 1
ATOM 4419 C C . LEU A 1 546 ? -18.806 127.681 40.336 1.000 51.849 546 LEU AAA C 1
ATOM 4420 O O . LEU A 1 546 ? -19.263 126.639 40.865 1.000 51.070 546 LEU AAA O 1
ATOM 4425 N N . ASP A 1 547 ? -19.418 128.355 39.358 1.000 46.922 547 ASP AAA N 1
ATOM 4426 C CA . ASP A 1 547 ? -20.658 127.865 38.700 1.000 53.748 547 ASP AAA CA 1
ATOM 4427 C C . ASP A 1 547 ? -20.204 126.753 37.746 1.000 51.201 547 ASP AAA C 1
ATOM 4428 O O . ASP A 1 547 ? -19.157 126.921 37.126 1.000 50.275 547 ASP AAA O 1
ATOM 4433 N N . LEU A 1 548 ? -20.900 125.612 37.727 1.000 50.634 548 LEU AAA N 1
ATOM 4434 C CA . LEU A 1 548 ? -20.496 124.426 36.922 1.000 48.617 548 LEU AAA CA 1
ATOM 4435 C C . LEU A 1 548 ? -21.346 124.391 35.645 1.000 42.550 548 LEU AAA C 1
ATOM 4436 O O . LEU A 1 548 ? -22.466 124.952 35.662 1.000 46.999 548 LEU AAA O 1
ATOM 4441 N N . ASP A 1 549 ? -20.828 123.765 34.587 1.000 42.654 549 ASP AAA N 1
ATOM 4442 C CA . ASP A 1 549 ? -21.573 123.398 33.348 1.000 50.136 549 ASP AAA CA 1
ATOM 4443 C C . ASP A 1 549 ? -22.755 122.487 33.710 1.000 47.419 549 ASP AAA C 1
ATOM 4444 O O . ASP A 1 549 ? -22.536 121.535 34.460 1.000 50.607 549 ASP AAA O 1
ATOM 4449 N N . LEU A 1 550 ? -23.965 122.806 33.238 1.000 46.028 550 LEU AAA N 1
ATOM 4450 C CA . LEU A 1 550 ? -25.232 122.085 33.528 1.000 44.294 550 LEU AAA CA 1
ATOM 4451 C C . LEU A 1 550 ? -25.867 121.585 32.232 1.000 49.498 550 LEU AAA C 1
ATOM 4452 O O . LEU A 1 550 ? -26.372 122.425 31.502 1.000 56.018 550 LEU AAA O 1
ATOM 4457 N N . THR A 1 551 ? -25.861 120.275 31.962 1.000 47.657 551 THR AAA N 1
ATOM 4458 C CA . THR A 1 551 ? -26.567 119.676 30.801 1.000 48.534 551 THR AAA CA 1
ATOM 4459 C C . THR A 1 551 ? -27.794 118.905 31.305 1.000 52.374 551 THR AAA C 1
ATOM 4460 O O . THR A 1 551 ? -27.662 118.092 32.250 1.000 53.675 551 THR AAA O 1
ATOM 4464 N N . ARG A 1 552 ? -28.952 119.140 30.694 1.000 48.536 552 ARG AAA N 1
ATOM 4465 C CA . ARG A 1 552 ? -30.190 118.364 30.947 1.000 54.067 552 ARG AAA CA 1
ATOM 4466 C C . ARG A 1 552 ? -30.163 117.149 30.011 1.000 52.216 552 ARG AAA C 1
ATOM 4467 O O . ARG A 1 552 ? -30.187 117.352 28.796 1.000 56.165 552 ARG AAA O 1
ATOM 4475 N N . LEU A 1 553 ? -30.032 115.935 30.556 1.000 52.015 553 LEU AAA N 1
ATOM 4476 C CA . LEU A 1 553 ? -29.898 114.683 29.761 1.000 51.077 553 LEU AAA CA 1
ATOM 4477 C C . LEU A 1 553 ? -31.291 114.132 29.434 1.000 49.338 553 LEU AAA C 1
ATOM 4478 O O . LEU A 1 553 ? -31.443 113.529 28.387 1.000 52.391 553 LEU AAA O 1
ATOM 4483 N N . SER A 1 554 ? -32.237 114.257 30.360 1.000 51.355 554 SER AAA N 1
ATOM 4484 C CA . SER A 1 554 ? -33.649 113.820 30.222 1.000 51.518 554 SER AAA CA 1
ATOM 4485 C C . SER A 1 554 ? -34.414 114.589 31.285 1.000 50.394 554 SER AAA C 1
ATOM 4486 O O . SER A 1 554 ? -33.771 115.463 31.894 1.000 49.629 554 SER AAA O 1
ATOM 4489 N N . LYS A 1 555 ? -35.694 114.287 31.499 1.000 46.653 555 LYS AAA N 1
ATOM 4490 C CA . LYS A 1 555 ? -36.593 115.086 32.377 1.000 52.158 555 LYS AAA CA 1
ATOM 4491 C C . LYS A 1 555 ? -36.064 115.139 33.831 1.000 56.981 555 LYS AAA C 1
ATOM 4492 O O . LYS A 1 555 ? -36.190 116.229 34.511 1.000 51.725 555 LYS AAA O 1
ATOM 4498 N N . TYR A 1 556 ? -35.500 114.031 34.325 1.000 52.130 556 TYR AAA N 1
ATOM 4499 C CA . TYR A 1 556 ? -35.133 113.851 35.759 1.000 55.012 556 TYR AAA CA 1
ATOM 4500 C C . TYR A 1 556 ? -33.605 113.782 35.972 1.000 50.771 556 TYR AAA C 1
ATOM 4501 O O . TYR A 1 556 ? -33.171 113.525 37.126 1.000 52.590 556 TYR AAA O 1
ATOM 4510 N N . VAL A 1 557 ? -32.814 113.935 34.905 1.000 41.721 557 VAL AAA N 1
ATOM 4511 C CA . VAL A 1 557 ? -31.348 113.660 34.905 1.000 40.504 557 VAL AAA CA 1
ATOM 4512 C C . VAL A 1 557 ? -30.587 114.892 34.421 1.000 43.725 557 VAL AAA C 1
ATOM 4513 O O . VAL A 1 557 ? -30.718 115.241 33.233 1.000 47.249 557 VAL AAA O 1
ATOM 4517 N N . TYR A 1 558 ? -29.749 115.453 35.293 1.000 45.453 558 TYR AAA N 1
ATOM 4518 C CA . TYR A 1 558 ? -28.741 116.483 34.947 1.000 42.012 558 TYR AAA CA 1
ATOM 4519 C C . TYR A 1 558 ? -27.324 115.916 35.034 1.000 43.015 558 TYR AAA C 1
ATOM 4520 O O . TYR A 1 558 ? -27.033 115.028 35.844 1.000 43.175 558 TYR AAA O 1
ATOM 4529 N N . ALA A 1 559 ? -26.458 116.461 34.189 1.000 40.025 559 ALA AAA N 1
ATOM 4530 C CA . ALA A 1 559 ? -25.021 116.170 34.079 1.000 40.846 559 ALA AAA CA 1
ATOM 4531 C C . ALA A 1 559 ? -24.234 117.462 34.312 1.000 44.256 559 ALA AAA C 1
ATOM 4532 O O . ALA A 1 559 ? -24.621 118.553 33.756 1.000 42.335 559 ALA AAA O 1
ATOM 4534 N N . THR A 1 560 ? -23.181 117.341 35.120 1.000 42.875 560 THR AAA N 1
ATOM 4535 C CA . THR A 1 560 ? -22.179 118.396 35.388 1.000 41.481 560 THR AAA CA 1
ATOM 4536 C C . THR A 1 560 ? -20.824 117.707 35.564 1.000 42.880 560 THR AAA C 1
ATOM 4537 O O . THR A 1 560 ? -20.765 116.477 35.401 1.000 40.755 560 THR AAA O 1
ATOM 4541 N N . HIS A 1 561 ? -19.768 118.473 35.844 1.000 45.359 561 HIS AAA N 1
ATOM 4542 C CA . HIS A 1 561 ? -18.403 117.953 36.097 1.000 48.798 561 HIS AAA CA 1
ATOM 4543 C C . HIS A 1 561 ? -17.717 118.855 37.122 1.000 50.204 561 HIS AAA C 1
ATOM 4544 O O . HIS A 1 561 ? -17.911 120.088 37.062 1.000 45.687 561 HIS AAA O 1
ATOM 4551 N N . ILE A 1 562 ? -16.938 118.255 38.018 1.000 48.484 562 ILE AAA N 1
ATOM 4552 C CA . ILE A 1 562 ? -15.976 118.975 38.895 1.000 45.915 562 ILE AAA CA 1
ATOM 4553 C C . ILE A 1 562 ? -14.632 118.984 38.168 1.000 45.494 562 ILE AAA C 1
ATOM 4554 O O . ILE A 1 562 ? -14.108 117.928 37.805 1.000 41.801 562 ILE AAA O 1
ATOM 4559 N N . PRO A 1 563 ? -14.023 120.166 37.910 1.000 48.180 563 PRO AAA N 1
ATOM 4560 C CA . PRO A 1 563 ? -12.721 120.212 37.234 1.000 51.807 563 PRO AAA CA 1
ATOM 4561 C C . PRO A 1 563 ? -11.675 119.370 37.980 1.000 47.556 563 PRO AAA C 1
ATOM 4562 O O . PRO A 1 563 ? -11.704 119.369 39.219 1.000 42.487 563 PRO AAA O 1
ATOM 4566 N N . LEU A 1 564 ? -10.842 118.652 37.219 1.000 47.402 564 LEU AAA N 1
ATOM 4567 C CA . LEU A 1 564 ? -9.803 117.714 37.717 1.000 55.877 564 LEU AAA CA 1
ATOM 4568 C C . LEU A 1 564 ? -8.765 118.472 38.581 1.000 59.121 564 LEU AAA C 1
ATOM 4569 O O . LEU A 1 564 ? -8.180 117.836 39.501 1.000 59.007 564 LEU AAA O 1
ATOM 4574 N N . SER A 1 565 ? -8.612 119.788 38.382 1.000 60.391 565 SER AAA N 1
ATOM 4575 C CA . SER A 1 565 ? -7.709 120.704 39.143 1.000 63.875 565 SER AAA CA 1
ATOM 4576 C C . SER A 1 565 ? -8.111 120.856 40.627 1.000 64.715 565 SER AAA C 1
ATOM 4577 O O . SER A 1 565 ? -7.210 121.142 41.453 1.000 72.097 565 SER AAA O 1
ATOM 4580 N N . MET A 1 566 ? -9.390 120.670 40.978 1.000 64.535 566 MET AAA N 1
ATOM 4581 C CA . MET A 1 566 ? -9.954 120.899 42.345 1.000 67.741 566 MET AAA CA 1
ATOM 4582 C C . MET A 1 566 ? -9.628 119.751 43.319 1.000 63.643 566 MET AAA C 1
ATOM 4583 O O . MET A 1 566 ? -10.042 119.848 44.506 1.000 69.589 566 MET AAA O 1
ATOM 4588 N N . CYS A 1 567 ? -8.980 118.676 42.859 1.000 59.436 567 CYS AAA N 1
ATOM 4589 C CA . CYS A 1 567 ? -8.688 117.460 43.684 1.000 69.212 567 CYS AAA CA 1
ATOM 4590 C C . CYS A 1 567 ? -7.179 117.353 44.019 1.000 63.807 567 CYS AAA C 1
ATOM 4591 O O . CYS A 1 567 ? -6.466 116.654 43.306 1.000 68.774 567 CYS AAA O 1
ATOM 4594 N N . ARG A 1 568 ? -6.708 117.982 45.096 1.000 68.953 568 ARG AAA N 1
ATOM 4595 C CA . ARG A 1 568 ? -5.273 117.939 45.505 1.000 83.948 568 ARG AAA CA 1
ATOM 4596 C C . ARG A 1 568 ? -4.914 116.592 46.164 1.000 78.461 568 ARG AAA C 1
ATOM 4597 O O . ARG A 1 568 ? -5.833 115.825 46.525 1.000 69.603 568 ARG AAA O 1
ATOM 4605 N N . SER A 1 569 ? -3.601 116.350 46.315 1.000 83.561 569 SER AAA N 1
ATOM 4606 C CA . SER A 1 569 ? -2.941 115.116 46.824 1.000 86.137 569 SER AAA CA 1
ATOM 4607 C C . SER A 1 569 ? -2.012 115.421 48.017 1.000 92.339 569 SER AAA C 1
ATOM 4608 O O . SER A 1 569 ? -1.029 114.652 48.207 1.000 82.099 569 SER AAA O 1
ATOM 4611 N N . GLY A 1 570 ? -2.306 116.472 48.801 1.000 89.710 570 GLY AAA N 1
ATOM 4612 C CA . GLY A 1 570 ? -1.506 116.918 49.966 1.000 90.189 570 GLY AAA CA 1
ATOM 4613 C C . GLY A 1 570 ? -1.266 115.808 50.990 1.000 85.360 570 GLY AAA C 1
ATOM 4614 O O . GLY A 1 570 ? -1.988 114.790 50.937 1.000 96.995 570 GLY AAA O 1
ATOM 4615 N N . LYS A 1 571 ? -0.282 115.989 51.883 1.000 75.839 571 LYS AAA N 1
ATOM 4616 C CA . LYS A 1 571 ? 0.055 115.072 53.012 1.000 68.868 571 LYS AAA CA 1
ATOM 4617 C C . LYS A 1 571 ? 1.272 115.621 53.769 1.000 60.312 571 LYS AAA C 1
ATOM 4618 O O . LYS A 1 571 ? 2.392 115.520 53.244 1.000 52.756 571 LYS AAA O 1
ATOM 4624 N N . ASN A 1 572 ? 1.052 116.157 54.968 1.000 51.926 572 ASN AAA N 1
ATOM 4625 C CA . ASN A 1 572 ? 2.069 116.911 55.739 1.000 46.577 572 ASN AAA CA 1
ATOM 4626 C C . ASN A 1 572 ? 2.428 116.164 57.026 1.000 45.485 572 ASN AAA C 1
ATOM 4627 O O . ASN A 1 572 ? 1.558 115.494 57.614 1.000 39.190 572 ASN AAA O 1
ATOM 4632 N N . THR A 1 573 ? 3.692 116.299 57.420 1.000 40.014 573 THR AAA N 1
ATOM 4633 C CA . THR A 1 573 ? 4.289 115.876 58.711 1.000 42.025 573 THR AAA CA 1
ATOM 4634 C C . THR A 1 573 ? 4.656 117.125 59.512 1.000 38.238 573 THR AAA C 1
ATOM 4635 O O . THR A 1 573 ? 5.301 118.031 58.945 1.000 41.329 573 THR AAA O 1
ATOM 4639 N N . TYR A 1 574 ? 4.317 117.156 60.797 1.000 37.944 574 TYR AAA N 1
ATOM 4640 C CA . TYR A 1 574 ? 4.621 118.286 61.707 1.000 39.423 574 TYR AAA CA 1
ATOM 4641 C C . TYR A 1 574 ? 5.565 117.791 62.802 1.000 40.665 574 TYR AAA C 1
ATOM 4642 O O . TYR A 1 574 ? 5.297 116.700 63.394 1.000 38.677 574 TYR AAA O 1
ATOM 4651 N N . HIS A 1 575 ? 6.634 118.565 63.036 1.000 34.955 575 HIS AAA N 1
ATOM 4652 C CA . HIS A 1 575 ? 7.816 118.203 63.865 1.000 39.390 575 HIS AAA CA 1
ATOM 4653 C C . HIS A 1 575 ? 7.849 119.019 65.149 1.000 39.479 575 HIS AAA C 1
ATOM 4654 O O . HIS A 1 575 ? 7.368 120.145 65.186 1.000 36.707 575 HIS AAA O 1
ATOM 4661 N N . PRO A 1 576 ? 8.369 118.420 66.245 1.000 39.254 576 PRO AAA N 1
ATOM 4662 C CA . PRO A 1 576 ? 8.544 119.123 67.514 1.000 38.590 576 PRO AAA CA 1
ATOM 4663 C C . PRO A 1 576 ? 9.661 120.180 67.432 1.000 41.132 576 PRO AAA C 1
ATOM 4664 O O . PRO A 1 576 ? 10.644 119.960 66.789 1.000 35.050 576 PRO AAA O 1
ATOM 4668 N N . LEU A 1 577 ? 9.467 121.296 68.119 1.000 45.852 577 LEU AAA N 1
ATOM 4669 C CA . LEU A 1 577 ? 10.464 122.385 68.251 1.000 52.860 577 LEU AAA CA 1
ATOM 4670 C C . LEU A 1 577 ? 11.694 121.860 69.013 1.000 57.911 577 LEU AAA C 1
ATOM 4671 O O . LEU A 1 577 ? 12.819 121.967 68.482 1.000 72.329 577 LEU AAA O 1
ATOM 4676 N N . GLU A 1 578 ? 11.468 121.252 70.173 1.000 48.834 578 GLU AAA N 1
ATOM 4677 C CA . GLU A 1 578 ? 12.441 121.079 71.281 1.000 50.071 578 GLU AAA CA 1
ATOM 4678 C C . GLU A 1 578 ? 11.902 120.058 72.292 1.000 47.792 578 GLU AAA C 1
ATOM 4679 O O . GLU A 1 578 ? 10.671 120.017 72.493 1.000 46.417 578 GLU AAA O 1
ATOM 4685 N N . TYR A 1 579 ? 12.775 119.257 72.897 1.000 44.569 579 TYR AAA N 1
ATOM 4686 C CA . TYR A 1 579 ? 12.399 118.261 73.928 1.000 46.107 579 TYR AAA CA 1
ATOM 4687 C C . TYR A 1 579 ? 12.927 118.714 75.297 1.000 50.571 579 TYR AAA C 1
ATOM 4688 O O . TYR A 1 579 ? 14.106 119.086 75.359 1.000 48.356 579 TYR AAA O 1
ATOM 4697 N N . ARG A 1 580 ? 12.078 118.701 76.338 1.000 42.008 580 ARG AAA N 1
ATOM 4698 C CA . ARG A 1 580 ? 12.469 118.881 77.761 1.000 46.922 580 ARG AAA CA 1
ATOM 4699 C C . ARG A 1 580 ? 12.175 117.610 78.573 1.000 48.279 580 ARG AAA C 1
ATOM 4700 O O . ARG A 1 580 ? 11.091 116.994 78.352 1.000 41.254 580 ARG AAA O 1
ATOM 4708 N N . LEU A 1 581 ? 13.117 117.224 79.451 1.000 47.170 581 LEU AAA N 1
ATOM 4709 C CA . LEU A 1 581 ? 13.049 116.019 80.321 1.000 46.784 581 LEU AAA CA 1
ATOM 4710 C C . LEU A 1 581 ? 12.900 116.452 81.771 1.000 48.021 581 LEU AAA C 1
ATOM 4711 O O . LEU A 1 581 ? 13.602 117.384 82.206 1.000 50.074 581 LEU AAA O 1
ATOM 4716 N N . LEU A 1 582 ? 12.036 115.758 82.483 1.000 44.774 582 LEU AAA N 1
ATOM 4717 C CA . LEU A 1 582 ? 11.823 115.896 83.936 1.000 43.630 582 LEU AAA CA 1
ATOM 4718 C C . LEU A 1 582 ? 11.654 114.476 84.485 1.000 46.273 582 LEU AAA C 1
ATOM 4719 O O . LEU A 1 582 ? 10.862 113.707 83.900 1.000 49.815 582 LEU AAA O 1
ATOM 4724 N N . GLU A 1 583 ? 12.402 114.129 85.526 1.000 42.180 583 GLU AAA N 1
ATOM 4725 C CA . GLU A 1 583 ? 12.308 112.837 86.248 1.000 39.285 583 GLU AAA CA 1
ATOM 4726 C C . GLU A 1 583 ? 11.138 112.921 87.217 1.000 37.594 583 GLU AAA C 1
ATOM 4727 O O . GLU A 1 583 ? 11.032 113.929 87.903 1.000 45.231 583 GLU AAA O 1
ATOM 4733 N N . ASP A 1 584 ? 10.220 111.949 87.190 1.000 35.730 584 ASP AAA N 1
ATOM 4734 C CA . ASP A 1 584 ? 9.111 111.873 88.173 1.000 35.567 584 ASP AAA CA 1
ATOM 4735 C C . ASP A 1 584 ? 9.724 111.440 89.509 1.000 36.494 584 ASP AAA C 1
ATOM 4736 O O . ASP A 1 584 ? 10.501 110.495 89.525 1.000 42.990 584 ASP AAA O 1
ATOM 4741 N N . PRO A 1 585 ? 9.452 112.115 90.652 1.000 38.737 585 PRO AAA N 1
ATOM 4742 C CA . PRO A 1 585 ? 9.893 111.629 91.970 1.000 40.511 585 PRO AAA CA 1
ATOM 4743 C C . PRO A 1 585 ? 9.188 110.316 92.367 1.000 42.622 585 PRO AAA C 1
ATOM 4744 O O . PRO A 1 585 ? 9.643 109.694 93.324 1.000 38.089 585 PRO AAA O 1
ATOM 4748 N N . VAL A 1 586 ? 8.086 109.957 91.668 1.000 40.367 586 VAL AAA N 1
ATOM 4749 C CA . VAL A 1 586 ? 7.362 108.646 91.774 1.000 37.718 586 VAL AAA CA 1
ATOM 4750 C C . VAL A 1 586 ? 6.587 108.618 93.096 1.000 38.388 586 VAL AAA C 1
ATOM 4751 O O . VAL A 1 586 ? 5.342 108.667 93.061 1.000 37.003 586 VAL AAA O 1
ATOM 4755 N N . PHE A 1 587 ? 7.284 108.596 94.232 1.000 36.478 587 PHE AAA N 1
ATOM 4756 C CA . PHE A 1 587 ? 6.613 108.490 95.559 1.000 41.225 587 PHE AAA CA 1
ATOM 4757 C C . PHE A 1 587 ? 5.909 109.801 95.906 1.000 39.548 587 PHE AAA C 1
ATOM 4758 O O . PHE A 1 587 ? 6.469 110.865 95.707 1.000 46.074 587 PHE AAA O 1
ATOM 4766 N N . HIS A 1 588 ? 4.718 109.672 96.463 1.000 37.499 588 HIS AAA N 1
ATOM 4767 C CA . HIS A 1 588 ? 3.790 110.764 96.808 1.000 41.629 588 HIS AAA CA 1
ATOM 4768 C C . HIS A 1 588 ? 3.007 110.376 98.058 1.000 40.749 588 HIS AAA C 1
ATOM 4769 O O . HIS A 1 588 ? 3.185 111.048 99.065 1.000 39.788 588 HIS AAA O 1
ATOM 4776 N N . THR A 1 589 ? 2.216 109.304 97.978 1.000 40.477 589 THR AAA N 1
ATOM 4777 C CA . THR A 1 589 ? 1.347 108.778 99.059 1.000 43.831 589 THR AAA CA 1
ATOM 4778 C C . THR A 1 589 ? 1.400 107.244 99.045 1.000 40.556 589 THR AAA C 1
ATOM 4779 O O . THR A 1 589 ? 0.841 106.653 98.111 1.000 42.929 589 THR AAA O 1
ATOM 4783 N N . LEU A 1 590 ? 2.054 106.629 100.033 1.000 38.886 590 LEU AAA N 1
ATOM 4784 C CA . LEU A 1 590 ? 2.162 105.157 100.168 1.000 40.076 590 LEU AAA CA 1
ATOM 4785 C C . LEU A 1 590 ? 1.403 104.744 101.419 1.000 40.241 590 LEU AAA C 1
ATOM 4786 O O . LEU A 1 590 ? 1.662 105.343 102.463 1.000 44.793 590 LEU AAA O 1
ATOM 4791 N N . THR A 1 591 ? 0.519 103.756 101.317 1.000 36.065 591 THR AAA N 1
ATOM 4792 C CA . THR A 1 591 ? -0.196 103.205 102.490 1.000 39.901 591 THR AAA CA 1
ATOM 4793 C C . THR A 1 591 ? 0.045 101.697 102.583 1.000 38.607 591 THR AAA C 1
ATOM 4794 O O . THR A 1 591 ? 0.338 101.049 101.567 1.000 38.552 591 THR AAA O 1
ATOM 4798 N N . SER A 1 592 ? -0.066 101.177 103.798 1.000 37.708 592 SER AAA N 1
ATOM 4799 C CA . SER A 1 592 ? 0.079 99.756 104.170 1.000 37.851 592 SER AAA CA 1
ATOM 4800 C C . SER A 1 592 ? -0.895 98.868 103.387 1.000 36.295 592 SER AAA C 1
ATOM 4801 O O . SER A 1 592 ? -2.064 99.216 103.267 1.000 36.427 592 SER AAA O 1
ATOM 4804 N N . ILE A 1 593 ? -0.437 97.701 102.943 1.000 35.613 593 ILE AAA N 1
ATOM 4805 C CA . ILE A 1 593 ? -1.313 96.677 102.305 1.000 36.870 593 ILE AAA CA 1
ATOM 4806 C C . ILE A 1 593 ? -0.807 95.309 102.761 1.000 34.839 593 ILE AAA C 1
ATOM 4807 O O . ILE A 1 593 ? 0.423 95.166 102.916 1.000 36.340 593 ILE AAA O 1
ATOM 4812 N N . ASN A 1 594 ? -1.709 94.365 103.044 1.000 34.155 594 ASN AAA N 1
ATOM 4813 C CA . ASN A 1 594 ? -1.313 92.983 103.453 1.000 39.256 594 ASN AAA CA 1
ATOM 4814 C C . ASN A 1 594 ? -0.634 92.288 102.264 1.000 37.509 594 ASN AAA C 1
ATOM 4815 O O . ASN A 1 594 ? -1.079 92.442 101.129 1.000 35.775 594 ASN AAA O 1
ATOM 4820 N N . PRO A 1 595 ? 0.476 91.535 102.452 1.000 38.471 595 PRO AAA N 1
ATOM 4821 C CA . PRO A 1 595 ? 1.092 90.799 101.342 1.000 34.895 595 PRO AAA CA 1
ATOM 4822 C C . PRO A 1 595 ? 0.065 89.978 100.545 1.000 38.976 595 PRO AAA C 1
ATOM 4823 O O . PRO A 1 595 ? -0.815 89.360 101.132 1.000 34.273 595 PRO AAA O 1
ATOM 4827 N N . SER A 1 596 ? 0.145 90.028 99.211 1.000 40.311 596 SER AAA N 1
ATOM 4828 C CA . SER A 1 596 ? -0.705 89.230 98.291 1.000 38.880 596 SER AAA CA 1
ATOM 4829 C C . SER A 1 596 ? -2.159 89.713 98.262 1.000 37.809 596 SER AAA C 1
ATOM 4830 O O . SER A 1 596 ? -2.959 89.093 97.526 1.000 42.043 596 SER AAA O 1
ATOM 4833 N N . SER A 1 597 ? -2.504 90.776 98.989 1.000 37.561 597 SER AAA N 1
ATOM 4834 C CA . SER A 1 597 ? -3.895 91.288 99.046 1.000 36.880 597 SER AAA CA 1
ATOM 4835 C C . SER A 1 597 ? -4.177 92.092 97.763 1.000 37.162 597 SER AAA C 1
ATOM 4836 O O . SER A 1 597 ? -3.577 93.141 97.481 1.000 33.393 597 SER AAA O 1
ATOM 4839 N N . PRO A 1 598 ? -5.108 91.612 96.923 1.000 36.992 598 PRO AAA N 1
ATOM 4840 C CA . PRO A 1 598 ? -5.343 92.241 95.627 1.000 40.235 598 PRO AAA CA 1
ATOM 4841 C C . PRO A 1 598 ? -5.878 93.671 95.746 1.000 39.335 598 PRO AAA C 1
ATOM 4842 O O . PRO A 1 598 ? -6.603 93.946 96.684 1.000 41.074 598 PRO AAA O 1
ATOM 4846 N N . LEU A 1 599 ? -5.592 94.515 94.757 1.000 36.254 599 LEU AAA N 1
ATOM 4847 C CA . LEU A 1 599 ? -5.920 95.956 94.845 1.000 33.631 599 LEU AAA CA 1
ATOM 4848 C C . LEU A 1 599 ? -7.439 96.180 94.948 1.000 35.076 599 LEU AAA C 1
ATOM 4849 O O . LEU A 1 599 ? -7.832 97.155 95.620 1.000 33.686 599 LEU AAA O 1
ATOM 4854 N N . GLU A 1 600 ? -8.280 95.357 94.311 1.000 34.025 600 GLU AAA N 1
ATOM 4855 C CA . GLU A 1 600 ? -9.751 95.576 94.332 1.000 36.332 600 GLU AAA CA 1
ATOM 4856 C C . GLU A 1 600 ? -10.290 95.341 95.764 1.000 38.684 600 GLU AAA C 1
ATOM 4857 O O . GLU A 1 600 ? -11.311 95.912 96.099 1.000 39.332 600 GLU AAA O 1
ATOM 4863 N N . LYS A 1 601 ? -9.587 94.549 96.575 1.000 44.905 601 LYS AAA N 1
ATOM 4864 C CA . LYS A 1 601 ? -9.941 94.238 97.977 1.000 44.318 601 LYS AAA CA 1
ATOM 4865 C C . LYS A 1 601 ? -9.415 95.342 98.891 1.000 43.290 601 LYS AAA C 1
ATOM 4866 O O . LYS A 1 601 ? -9.684 95.247 100.071 1.000 47.007 601 LYS AAA O 1
ATOM 4872 N N . ASN A 1 602 ? -8.699 96.335 98.362 1.000 42.470 602 ASN AAA N 1
ATOM 4873 C CA . ASN A 1 602 ? -8.151 97.468 99.151 1.000 39.988 602 ASN AAA CA 1
ATOM 4874 C C . ASN A 1 602 ? -8.779 98.771 98.668 1.000 38.999 602 ASN AAA C 1
ATOM 4875 O O . ASN A 1 602 ? -8.151 99.831 98.842 1.000 40.294 602 ASN AAA O 1
ATOM 4880 N N . GLY A 1 603 ? -9.965 98.696 98.061 1.000 38.315 603 GLY AAA N 1
ATOM 4881 C CA . GLY A 1 603 ? -10.673 99.892 97.537 1.000 40.067 603 GLY AAA CA 1
ATOM 4882 C C . GLY A 1 603 ? -10.053 100.495 96.272 1.000 37.475 603 GLY AAA C 1
ATOM 4883 O O . GLY A 1 603 ? -10.431 101.593 95.921 1.000 35.893 603 GLY AAA O 1
ATOM 4884 N N . PHE A 1 604 ? -9.155 99.810 95.567 1.000 37.747 604 PHE AAA N 1
ATOM 4885 C CA . PHE A 1 604 ? -8.585 100.305 94.284 1.000 37.390 604 PHE AAA CA 1
ATOM 4886 C C . PHE A 1 604 ? -9.344 99.660 93.121 1.000 33.183 604 PHE AAA C 1
ATOM 4887 O O . PHE A 1 604 ? -9.181 98.469 92.872 1.000 32.813 604 PHE AAA O 1
ATOM 4895 N N . TYR A 1 605 ? -10.195 100.423 92.443 1.000 34.587 605 TYR AAA N 1
ATOM 4896 C CA . TYR A 1 605 ? -11.046 99.897 91.338 1.000 35.812 605 TYR AAA CA 1
ATOM 4897 C C . TYR A 1 605 ? -10.615 100.392 89.950 1.000 33.633 605 TYR AAA C 1
ATOM 4898 O O . TYR A 1 605 ? -11.260 99.968 88.995 1.000 33.334 605 TYR AAA O 1
ATOM 4907 N N . GLU A 1 606 ? -9.543 101.189 89.838 1.000 32.395 606 GLU AAA N 1
ATOM 4908 C CA . GLU A 1 606 ? -9.041 101.730 88.549 1.000 32.467 606 GLU AAA CA 1
ATOM 4909 C C . GLU A 1 606 ? -7.873 100.834 88.102 1.000 33.117 606 GLU AAA C 1
ATOM 4910 O O . GLU A 1 606 ? -7.124 100.311 88.979 1.000 32.988 606 GLU AAA O 1
ATOM 4916 N N . ASN A 1 607 ? -7.669 100.696 86.794 1.000 32.754 607 ASN AAA N 1
ATOM 4917 C CA . ASN A 1 607 ? -6.445 100.055 86.243 1.000 33.543 607 ASN AAA CA 1
ATOM 4918 C C . ASN A 1 607 ? -5.367 101.139 86.237 1.000 32.254 607 ASN AAA C 1
ATOM 4919 O O . ASN A 1 607 ? -5.591 102.141 86.862 1.000 30.528 607 ASN AAA O 1
ATOM 4924 N N . GLY A 1 608 ? -4.285 100.980 85.482 1.000 31.202 608 GLY AAA N 1
ATOM 4925 C CA . GLY A 1 608 ? -3.312 102.063 85.309 1.000 29.932 608 GLY AAA CA 1
ATOM 4926 C C . GLY A 1 608 ? -2.069 101.743 86.093 1.000 31.421 608 GLY AAA C 1
ATOM 4927 O O . GLY A 1 608 ? -1.783 100.535 86.246 1.000 29.906 608 GLY AAA O 1
ATOM 4928 N N . ILE A 1 609 ? -1.403 102.776 86.614 1.000 26.916 609 ILE AAA N 1
ATOM 4929 C CA . ILE A 1 609 ? -0.059 102.678 87.237 1.000 31.661 609 ILE AAA CA 1
ATOM 4930 C C . ILE A 1 609 ? -0.222 102.641 88.752 1.000 30.821 609 ILE AAA C 1
ATOM 4931 O O . ILE A 1 609 ? -0.961 103.454 89.298 1.000 31.116 609 ILE AAA O 1
ATOM 4936 N N . TYR A 1 610 ? 0.478 101.707 89.364 1.000 30.796 610 TYR AAA N 1
ATOM 4937 C CA . TYR A 1 610 ? 0.614 101.557 90.824 1.000 30.629 610 TYR AAA CA 1
ATOM 4938 C C . TYR A 1 610 ? 2.103 101.424 91.143 1.000 30.594 610 TYR AAA C 1
ATOM 4939 O O . TYR A 1 610 ? 2.906 100.983 90.272 1.000 30.073 610 TYR AAA O 1
ATOM 4948 N N . VAL A 1 611 ? 2.466 101.873 92.340 1.000 31.421 611 VAL AAA N 1
ATOM 4949 C CA . VAL A 1 611 ? 3.824 101.740 92.917 1.000 32.193 611 VAL AAA CA 1
ATOM 4950 C C . VAL A 1 611 ? 3.698 100.985 94.236 1.000 33.937 611 VAL AAA C 1
ATOM 4951 O O . VAL A 1 611 ? 2.899 101.384 95.118 1.000 34.807 611 VAL AAA O 1
ATOM 4955 N N . TYR A 1 612 ? 4.435 99.892 94.335 1.000 30.919 612 TYR AAA N 1
ATOM 4956 C CA . TYR A 1 612 ? 4.586 99.125 95.578 1.000 31.890 612 TYR AAA CA 1
ATOM 4957 C C . TYR A 1 612 ? 5.968 99.447 96.154 1.000 32.251 612 TYR AAA C 1
ATOM 4958 O O . TYR A 1 612 ? 6.947 99.616 95.404 1.000 31.688 612 TYR AAA O 1
ATOM 4967 N N . ARG A 1 613 ? 6.038 99.519 97.468 1.000 31.713 613 ARG AAA N 1
ATOM 4968 C CA . ARG A 1 613 ? 7.323 99.467 98.205 1.000 37.149 613 ARG AAA CA 1
ATOM 4969 C C . ARG A 1 613 ? 7.276 98.215 99.068 1.000 35.417 613 ARG AAA C 1
ATOM 4970 O O . ARG A 1 613 ? 6.311 98.071 99.823 1.000 33.573 613 ARG AAA O 1
ATOM 4978 N N . LEU A 1 614 ? 8.217 97.301 98.869 1.000 38.951 614 LEU AAA N 1
ATOM 4979 C CA . LEU A 1 614 ? 8.291 96.046 99.659 1.000 39.269 614 LEU AAA CA 1
ATOM 4980 C C . LEU A 1 614 ? 9.517 96.175 100.558 1.000 41.230 614 LEU AAA C 1
ATOM 4981 O O . LEU A 1 614 ? 10.608 96.422 100.007 1.000 38.746 614 LEU AAA O 1
ATOM 4986 N N . ARG A 1 615 ? 9.330 96.103 101.883 1.000 44.321 615 ARG AAA N 1
ATOM 4987 C CA . ARG A 1 615 ? 10.440 96.051 102.885 1.000 43.052 615 ARG AAA CA 1
ATOM 4988 C C . ARG A 1 615 ? 10.598 94.580 103.300 1.000 37.967 615 ARG AAA C 1
ATOM 4989 O O . ARG A 1 615 ? 9.750 94.090 104.106 1.000 36.745 615 ARG AAA O 1
ATOM 4997 N N . LEU A 1 616 ? 11.545 93.882 102.680 1.000 36.343 616 LEU AAA N 1
ATOM 4998 C CA . LEU A 1 616 ? 11.763 92.421 102.815 1.000 39.087 616 LEU AAA CA 1
ATOM 4999 C C . LEU A 1 616 ? 12.969 92.123 103.706 1.000 45.514 616 LEU AAA C 1
ATOM 5000 O O . LEU A 1 616 ? 14.035 92.774 103.536 1.000 43.187 616 LEU AAA O 1
ATOM 5005 N N . HIS A 1 617 ? 12.863 91.113 104.566 1.000 44.997 617 HIS AAA N 1
ATOM 5006 C CA . HIS A 1 617 ? 13.935 90.807 105.554 1.000 47.318 617 HIS AAA CA 1
ATOM 5007 C C . HIS A 1 617 ? 14.657 89.512 105.165 1.000 46.070 617 HIS AAA C 1
ATOM 5008 O O . HIS A 1 617 ? 14.004 88.513 104.867 1.000 45.566 617 HIS AAA O 1
ATOM 5015 N N . LEU A 1 618 ? 15.980 89.567 105.133 1.000 46.001 618 LEU AAA N 1
ATOM 5016 C CA . LEU A 1 618 ? 16.853 88.382 104.992 1.000 50.991 618 LEU AAA CA 1
ATOM 5017 C C . LEU A 1 618 ? 17.859 88.414 106.145 1.000 51.916 618 LEU AAA C 1
ATOM 5018 O O . LEU A 1 618 ? 18.424 89.503 106.397 1.000 54.469 618 LEU AAA O 1
ATOM 5023 N N . ASP A 1 619 ? 18.039 87.292 106.848 1.000 53.610 619 ASP AAA N 1
ATOM 5024 C CA . ASP A 1 619 ? 19.062 87.176 107.930 1.000 60.734 619 ASP AAA CA 1
ATOM 5025 C C . ASP A 1 619 ? 20.273 86.425 107.381 1.000 57.295 619 ASP AAA C 1
ATOM 5026 O O . ASP A 1 619 ? 20.172 85.880 106.245 1.000 51.880 619 ASP AAA O 1
ATOM 5031 N N . LYS A 1 620 ? 21.372 86.435 108.150 1.000 63.477 620 LYS AAA N 1
ATOM 5032 C CA . LYS A 1 620 ? 22.701 85.915 107.730 1.000 66.763 620 LYS AAA CA 1
ATOM 5033 C C . LYS A 1 620 ? 22.557 84.467 107.242 1.000 57.211 620 LYS AAA C 1
ATOM 5034 O O . LYS A 1 620 ? 23.171 84.132 106.221 1.000 55.186 620 LYS AAA O 1
ATOM 5040 N N . LYS A 1 621 ? 21.798 83.658 107.990 1.000 55.025 621 LYS AAA N 1
ATOM 5041 C CA . LYS A 1 621 ? 21.535 82.214 107.751 1.000 63.083 621 LYS AAA CA 1
ATOM 5042 C C . LYS A 1 621 ? 20.960 82.033 106.331 1.000 62.011 621 LYS AAA C 1
ATOM 5043 O O . LYS A 1 621 ? 21.662 81.407 105.500 1.000 60.698 621 LYS AAA O 1
ATOM 5049 N N . GLN A 1 622 ? 19.777 82.609 106.041 1.000 59.224 622 GLN AAA N 1
ATOM 5050 C CA . GLN A 1 622 ? 19.111 82.526 104.702 1.000 57.936 622 GLN AAA CA 1
ATOM 5051 C C . GLN A 1 622 ? 20.131 82.846 103.594 1.000 49.600 622 GLN AAA C 1
ATOM 5052 O O . GLN A 1 622 ? 20.311 82.005 102.704 1.000 52.972 622 GLN AAA O 1
ATOM 5058 N N . LEU A 1 623 ? 20.811 83.993 103.658 1.000 54.321 623 LEU AAA N 1
ATOM 5059 C CA . LEU A 1 623 ? 21.774 84.428 102.602 1.000 59.044 623 LEU AAA CA 1
ATOM 5060 C C . LEU A 1 623 ? 22.974 83.472 102.520 1.000 61.978 623 LEU AAA C 1
ATOM 5061 O O . LEU A 1 623 ? 23.438 83.220 101.385 1.000 60.948 623 LEU AAA O 1
ATOM 5066 N N . GLY A 1 624 ? 23.471 82.994 103.671 1.000 64.732 624 GLY AAA N 1
ATOM 5067 C CA . GLY A 1 624 ? 24.575 82.015 103.775 1.000 57.741 624 GLY AAA CA 1
ATOM 5068 C C . GLY A 1 624 ? 24.197 80.669 103.173 1.000 59.333 624 GLY AAA C 1
ATOM 5069 O O . GLY A 1 624 ? 24.984 80.151 102.365 1.000 50.543 624 GLY AAA O 1
ATOM 5070 N N . ASP A 1 625 ? 23.001 80.155 103.491 1.000 54.254 625 ASP AAA N 1
ATOM 5071 C CA . ASP A 1 625 ? 22.516 78.836 102.997 1.000 58.001 625 ASP AAA CA 1
ATOM 5072 C C . ASP A 1 625 ? 22.018 78.932 101.546 1.000 58.255 625 ASP AAA C 1
ATOM 5073 O O . ASP A 1 625 ? 21.631 77.871 100.994 1.000 51.153 625 ASP AAA O 1
ATOM 5078 N N . LEU A 1 626 ? 21.996 80.126 100.941 1.000 58.135 626 LEU AAA N 1
ATOM 5079 C CA . LEU A 1 626 ? 21.282 80.357 99.656 1.000 53.471 626 LEU AAA CA 1
ATOM 5080 C C . LEU A 1 626 ? 21.955 79.534 98.556 1.000 50.122 626 LEU AAA C 1
ATOM 5081 O O . LEU A 1 626 ? 23.165 79.699 98.404 1.000 49.944 626 LEU AAA O 1
ATOM 5086 N N . LEU A 1 627 ? 21.191 78.735 97.796 1.000 50.141 627 LEU AAA N 1
ATOM 5087 C CA . LEU A 1 627 ? 21.728 77.765 96.787 1.000 57.666 627 LEU AAA CA 1
ATOM 5088 C C . LEU A 1 627 ? 21.752 78.342 95.365 1.000 56.030 627 LEU AAA C 1
ATOM 5089 O O . LEU A 1 627 ? 22.396 77.735 94.504 1.000 56.710 627 LEU AAA O 1
ATOM 5094 N N . ASP A 1 628 ? 21.044 79.434 95.093 1.000 55.796 628 ASP AAA N 1
ATOM 5095 C CA . ASP A 1 628 ? 20.934 79.997 93.714 1.000 51.788 628 ASP AAA CA 1
ATOM 5096 C C . ASP A 1 628 ? 20.654 81.493 93.845 1.000 45.924 628 ASP AAA C 1
ATOM 5097 O O . ASP A 1 628 ? 19.900 81.872 94.760 1.000 48.057 628 ASP AAA O 1
ATOM 5102 N N . LYS A 1 629 ? 21.225 82.296 92.951 1.000 51.623 629 LYS AAA N 1
ATOM 5103 C CA . LYS A 1 629 ? 21.309 83.772 93.091 1.000 57.680 629 LYS AAA CA 1
ATOM 5104 C C . LYS A 1 629 ? 20.150 84.471 92.351 1.000 55.903 629 LYS AAA C 1
ATOM 5105 O O . LYS A 1 629 ? 20.383 85.565 91.827 1.000 53.107 629 LYS AAA O 1
ATOM 5111 N N . HIS A 1 630 ? 18.930 83.917 92.351 1.000 48.130 630 HIS AAA N 1
ATOM 5112 C CA . HIS A 1 630 ? 17.761 84.512 91.645 1.000 44.801 630 HIS AAA CA 1
ATOM 5113 C C . HIS A 1 630 ? 16.622 84.791 92.640 1.000 44.846 630 HIS AAA C 1
ATOM 5114 O O . HIS A 1 630 ? 16.350 83.947 93.503 1.000 41.713 630 HIS AAA O 1
ATOM 5121 N N . LEU A 1 631 ? 16.042 85.983 92.527 1.000 38.907 631 LEU AAA N 1
ATOM 5122 C CA . LEU A 1 631 ? 14.828 86.505 93.192 1.000 39.983 631 LEU AAA CA 1
ATOM 5123 C C . LEU A 1 631 ? 13.728 86.458 92.112 1.000 40.612 631 LEU AAA C 1
ATOM 5124 O O . LEU A 1 631 ? 14.023 86.811 90.958 1.000 42.647 631 LEU AAA O 1
ATOM 5129 N N . ALA A 1 632 ? 12.516 86.017 92.438 1.000 35.538 632 ALA AAA N 1
ATOM 5130 C CA . ALA A 1 632 ? 11.347 86.049 91.526 1.000 35.022 632 ALA AAA CA 1
ATOM 5131 C C . ALA A 1 632 ? 10.222 86.872 92.142 1.000 34.323 632 ALA AAA C 1
ATOM 5132 O O . ALA A 1 632 ? 9.871 86.588 93.248 1.000 33.433 632 ALA AAA O 1
ATOM 5134 N N . LEU A 1 633 ? 9.687 87.854 91.414 1.000 33.804 633 LEU AAA N 1
ATOM 5135 C CA . LEU A 1 633 ? 8.363 88.427 91.692 1.000 32.139 633 LEU AAA CA 1
ATOM 5136 C C . LEU A 1 633 ? 7.350 87.627 90.872 1.000 32.522 633 LEU AAA C 1
ATOM 5137 O O . LEU A 1 633 ? 7.448 87.696 89.637 1.000 32.374 633 LEU AAA O 1
ATOM 5142 N N . ILE A 1 634 ? 6.379 86.970 91.530 1.000 30.110 634 ILE AAA N 1
ATOM 5143 C CA . ILE A 1 634 ? 5.506 85.958 90.890 1.000 30.221 634 ILE AAA CA 1
ATOM 5144 C C . ILE A 1 634 ? 4.051 86.311 91.154 1.000 31.904 634 ILE AAA C 1
ATOM 5145 O O . ILE A 1 634 ? 3.698 86.493 92.324 1.000 32.385 634 ILE AAA O 1
ATOM 5150 N N . GLY A 1 635 ? 3.231 86.389 90.100 1.000 31.126 635 GLY AAA N 1
ATOM 5151 C CA . GLY A 1 635 ? 1.772 86.607 90.212 1.000 29.350 635 GLY AAA CA 1
ATOM 5152 C C . GLY A 1 635 ? 1.415 88.075 90.380 1.000 30.975 635 GLY AAA C 1
ATOM 5153 O O . GLY A 1 635 ? 1.088 88.522 91.493 1.000 33.476 635 GLY AAA O 1
ATOM 5154 N N . PHE A 1 636 ? 1.411 88.827 89.297 1.000 30.489 636 PHE AAA N 1
ATOM 5155 C CA . PHE A 1 636 ? 0.884 90.206 89.288 1.000 30.574 636 PHE AAA CA 1
ATOM 5156 C C . PHE A 1 636 ? 0.235 90.492 87.927 1.000 30.842 636 PHE AAA C 1
ATOM 5157 O O . PHE A 1 636 ? 0.617 89.860 86.932 1.000 28.994 636 PHE AAA O 1
ATOM 5165 N N . SER A 1 637 ? -0.668 91.470 87.912 1.000 27.699 637 SER AAA N 1
ATOM 5166 C CA . SER A 1 637 ? -1.384 92.008 86.745 1.000 27.166 637 SER AAA CA 1
ATOM 5167 C C . SER A 1 637 ? -0.970 93.469 86.549 1.000 27.861 637 SER AAA C 1
ATOM 5168 O O . SER A 1 637 ? -1.273 94.274 87.411 1.000 27.204 637 SER AAA O 1
ATOM 5171 N N . ASP A 1 638 ? -0.232 93.837 85.491 1.000 27.454 638 ASP AAA N 1
ATOM 5172 C CA . ASP A 1 638 ? 0.215 92.991 84.404 1.000 27.422 638 ASP AAA CA 1
ATOM 5173 C C . ASP A 1 638 ? 1.741 93.088 84.244 1.000 28.919 638 ASP AAA C 1
ATOM 5174 O O . ASP A 1 638 ? 2.431 92.030 84.104 1.000 26.404 638 ASP AAA O 1
ATOM 5179 N N . TYR A 1 639 ? 2.252 94.308 84.143 1.000 28.393 639 TYR AAA N 1
ATOM 5180 C CA . TYR A 1 639 ? 3.666 94.578 83.777 1.000 30.226 639 TYR AAA CA 1
ATOM 5181 C C . TYR A 1 639 ? 4.325 95.338 84.918 1.000 34.409 639 TYR AAA C 1
ATOM 5182 O O . TYR A 1 639 ? 3.689 96.292 85.430 1.000 30.196 639 TYR AAA O 1
ATOM 5191 N N . ALA A 1 640 ? 5.534 94.919 85.308 1.000 33.923 640 ALA AAA N 1
ATOM 5192 C CA . ALA A 1 640 ? 6.273 95.557 86.417 1.000 36.873 640 ALA AAA CA 1
ATOM 5193 C C . ALA A 1 640 ? 7.717 95.884 86.013 1.000 37.952 640 ALA AAA C 1
ATOM 5194 O O . ALA A 1 640 ? 8.350 95.183 85.197 1.000 32.686 640 ALA AAA O 1
ATOM 5196 N N . VAL A 1 641 ? 8.197 96.970 86.594 1.000 36.267 641 VAL AAA N 1
ATOM 5197 C CA . VAL A 1 641 ? 9.608 97.398 86.549 1.000 36.344 641 VAL AAA CA 1
ATOM 5198 C C . VAL A 1 641 ? 10.088 97.390 88.000 1.000 33.775 641 VAL AAA C 1
ATOM 5199 O O . VAL A 1 641 ? 9.501 98.092 88.848 1.000 31.416 641 VAL AAA O 1
ATOM 5203 N N . VAL A 1 642 ? 11.091 96.583 88.287 1.000 33.120 642 VAL AAA N 1
ATOM 5204 C CA . VAL A 1 642 ? 11.486 96.291 89.690 1.000 34.495 642 VAL AAA CA 1
ATOM 5205 C C . VAL A 1 642 ? 12.884 96.828 89.955 1.000 34.218 642 VAL AAA C 1
ATOM 5206 O O . VAL A 1 642 ? 13.811 96.510 89.177 1.000 29.415 642 VAL AAA O 1
ATOM 5210 N N . SER A 1 643 ? 13.026 97.538 91.063 1.000 35.238 643 SER AAA N 1
ATOM 5211 C CA . SER A 1 643 ? 14.341 97.982 91.583 1.000 37.539 643 SER AAA CA 1
ATOM 5212 C C . SER A 1 643 ? 14.589 97.342 92.954 1.000 34.680 643 SER AAA C 1
ATOM 5213 O O . SER A 1 643 ? 13.639 97.253 93.718 1.000 34.871 643 SER AAA O 1
ATOM 5216 N N . ILE A 1 644 ? 15.819 96.877 93.219 1.000 36.618 644 ILE AAA N 1
ATOM 5217 C CA . ILE A 1 644 ? 16.235 96.347 94.554 1.000 37.869 644 ILE AAA CA 1
ATOM 5218 C C . ILE A 1 644 ? 17.355 97.235 95.129 1.000 36.174 644 ILE AAA C 1
ATOM 5219 O O . ILE A 1 644 ? 18.405 97.400 94.472 1.000 36.259 644 ILE AAA O 1
ATOM 5224 N N . ASN A 1 645 ? 17.141 97.801 96.316 1.000 38.965 645 ASN AAA N 1
ATOM 5225 C CA . ASN A 1 645 ? 18.154 98.636 97.024 1.000 44.353 645 ASN AAA CA 1
ATOM 5226 C C . ASN A 1 645 ? 18.704 99.677 96.043 1.000 47.231 645 ASN AAA C 1
ATOM 5227 O O . ASN A 1 645 ? 19.928 99.766 95.929 1.000 47.338 645 ASN AAA O 1
ATOM 5232 N N . ASN A 1 646 ? 17.816 100.384 95.319 1.000 54.526 646 ASN AAA N 1
ATOM 5233 C CA . ASN A 1 646 ? 18.130 101.525 94.406 1.000 53.612 646 ASN AAA CA 1
ATOM 5234 C C . ASN A 1 646 ? 18.864 101.088 93.133 1.000 51.982 646 ASN AAA C 1
ATOM 5235 O O . ASN A 1 646 ? 19.404 101.960 92.457 1.000 54.655 646 ASN AAA O 1
ATOM 5240 N N . GLU A 1 647 ? 18.885 99.800 92.808 1.000 49.287 647 GLU AAA N 1
ATOM 5241 C CA . GLU A 1 647 ? 19.473 99.298 91.549 1.000 49.938 647 GLU AAA CA 1
ATOM 5242 C C . GLU A 1 647 ? 18.364 98.621 90.753 1.000 49.396 647 GLU AAA C 1
ATOM 5243 O O . GLU A 1 647 ? 17.643 97.785 91.339 1.000 42.178 647 GLU AAA O 1
ATOM 5249 N N . TYR A 1 648 ? 18.275 98.945 89.463 1.000 45.332 648 TYR AAA N 1
ATOM 5250 C CA . TYR A 1 648 ? 17.340 98.319 88.506 1.000 43.745 648 TYR AAA CA 1
ATOM 5251 C C . TYR A 1 648 ? 17.598 96.818 88.534 1.000 38.446 648 TYR AAA C 1
ATOM 5252 O O . TYR A 1 648 ? 18.742 96.420 88.380 1.000 36.573 648 TYR AAA O 1
ATOM 5261 N N . ALA A 1 649 ? 16.559 96.004 88.690 1.000 37.187 649 ALA AAA N 1
ATOM 5262 C CA . ALA A 1 649 ? 16.703 94.527 88.727 1.000 36.523 649 ALA AAA CA 1
ATOM 5263 C C . ALA A 1 649 ? 16.023 93.870 87.517 1.000 37.001 649 ALA AAA C 1
ATOM 5264 O O . ALA A 1 649 ? 16.562 92.917 86.998 1.000 34.555 649 ALA AAA O 1
ATOM 5266 N N . GLY A 1 650 ? 14.848 94.308 87.079 1.000 38.676 650 GLY AAA N 1
ATOM 5267 C CA . GLY A 1 650 ? 14.233 93.641 85.914 1.000 38.183 650 GLY AAA CA 1
ATOM 5268 C C . GLY A 1 650 ? 12.822 94.112 85.626 1.000 35.653 650 GLY AAA C 1
ATOM 5269 O O . GLY A 1 650 ? 12.301 94.931 86.362 1.000 35.320 650 GLY AAA O 1
ATOM 5270 N N . SER A 1 651 ? 12.233 93.603 84.558 1.000 33.183 651 SER AAA N 1
ATOM 5271 C CA . SER A 1 651 ? 10.894 94.015 84.104 1.000 39.654 651 SER AAA CA 1
ATOM 5272 C C . SER A 1 651 ? 10.278 92.839 83.359 1.000 37.739 651 SER AAA C 1
ATOM 5273 O O . SER A 1 651 ? 11.033 91.963 82.947 1.000 34.261 651 SER AAA O 1
ATOM 5276 N N . GLY A 1 652 ? 8.954 92.818 83.264 1.000 33.861 652 GLY AAA N 1
ATOM 5277 C CA . GLY A 1 652 ? 8.210 91.867 82.422 1.000 33.540 652 GLY AAA CA 1
ATOM 5278 C C . GLY A 1 652 ? 6.776 91.674 82.910 1.000 31.399 652 GLY AAA C 1
ATOM 5279 O O . GLY A 1 652 ? 6.332 92.381 83.845 1.000 26.514 652 GLY AAA O 1
ATOM 5280 N N . TYR A 1 653 ? 6.075 90.732 82.294 1.000 29.998 653 TYR AAA N 1
ATOM 5281 C CA . TYR A 1 653 ? 4.639 90.459 82.535 1.000 30.837 653 TYR AAA CA 1
ATOM 5282 C C . TYR A 1 653 ? 4.506 89.292 83.513 1.000 27.757 653 TYR AAA C 1
ATOM 5283 O O . TYR A 1 653 ? 5.225 88.306 83.322 1.000 27.678 653 TYR AAA O 1
ATOM 5292 N N . HIS A 1 654 ? 3.703 89.454 84.562 1.000 26.661 654 HIS AAA N 1
ATOM 5293 C CA . HIS A 1 654 ? 3.113 88.373 85.399 1.000 31.523 654 HIS AAA CA 1
ATOM 5294 C C . HIS A 1 654 ? 4.112 87.595 86.266 1.000 33.795 654 HIS AAA C 1
ATOM 5295 O O . HIS A 1 654 ? 3.673 87.108 87.354 1.000 34.009 654 HIS AAA O 1
ATOM 5302 N N . TYR A 1 655 ? 5.358 87.431 85.833 1.000 35.080 655 TYR AAA N 1
ATOM 5303 C CA . TYR A 1 655 ? 6.361 86.540 86.481 1.000 39.180 655 TYR AAA CA 1
ATOM 5304 C C . TYR A 1 655 ? 7.752 86.990 86.036 1.000 38.090 655 TYR AAA C 1
ATOM 5305 O O . TYR A 1 655 ? 8.049 86.765 84.849 1.000 40.906 655 TYR AAA O 1
ATOM 5314 N N . ILE A 1 656 ? 8.544 87.589 86.934 1.000 34.962 656 ILE AAA N 1
ATOM 5315 C CA . ILE A 1 656 ? 9.907 88.138 86.658 1.000 37.858 656 ILE AAA CA 1
ATOM 5316 C C . ILE A 1 656 ? 10.932 87.385 87.528 1.000 42.813 656 ILE AAA C 1
ATOM 5317 O O . ILE A 1 656 ? 10.784 87.393 88.796 1.000 35.134 656 ILE AAA O 1
ATOM 5322 N N . GLU A 1 657 ? 11.962 86.823 86.891 1.000 43.256 657 GLU AAA N 1
ATOM 5323 C CA . GLU A 1 657 ? 13.207 86.322 87.536 1.000 49.859 657 GLU AAA CA 1
ATOM 5324 C C . GLU A 1 657 ? 14.325 87.350 87.362 1.000 44.603 657 GLU AAA C 1
ATOM 5325 O O . GLU A 1 657 ? 14.527 87.804 86.238 1.000 49.217 657 GLU AAA O 1
ATOM 5331 N N . MET A 1 658 ? 14.977 87.728 88.469 1.000 44.301 658 MET AAA N 1
ATOM 5332 C CA . MET A 1 658 ? 16.014 88.794 88.548 1.000 47.708 658 MET AAA CA 1
ATOM 5333 C C . MET A 1 658 ? 17.250 88.279 89.304 1.000 48.280 658 MET AAA C 1
ATOM 5334 O O . MET A 1 658 ? 17.108 87.318 90.105 1.000 43.408 658 MET AAA O 1
ATOM 5339 N N . SER A 1 659 ? 18.384 88.973 89.167 1.000 48.447 659 SER AAA N 1
ATOM 5340 C CA . SER A 1 659 ? 19.618 88.706 89.946 1.000 51.526 659 SER AAA CA 1
ATOM 5341 C C . SER A 1 659 ? 19.360 89.063 91.403 1.000 46.609 659 SER AAA C 1
ATOM 5342 O O . SER A 1 659 ? 18.714 90.060 91.652 1.000 52.028 659 SER AAA O 1
ATOM 5345 N N . ALA A 1 660 ? 19.867 88.255 92.326 1.000 52.788 660 ALA AAA N 1
ATOM 5346 C CA . ALA A 1 660 ? 19.735 88.456 93.789 1.000 54.226 660 ALA AAA CA 1
ATOM 5347 C C . ALA A 1 660 ? 20.919 89.262 94.355 1.000 52.006 660 ALA AAA C 1
ATOM 5348 O O . ALA A 1 660 ? 20.939 89.448 95.586 1.000 46.487 660 ALA AAA O 1
ATOM 5350 N N . ASP A 1 661 ? 21.811 89.789 93.506 1.000 52.801 661 ASP AAA N 1
ATOM 5351 C CA . ASP A 1 661 ? 23.131 90.370 93.897 1.000 57.126 661 ASP AAA CA 1
ATOM 5352 C C . ASP A 1 661 ? 22.975 91.709 94.641 1.000 56.054 661 ASP AAA C 1
ATOM 5353 O O . ASP A 1 661 ? 23.874 92.014 95.432 1.000 57.701 661 ASP AAA O 1
ATOM 5358 N N . SER A 1 662 ? 21.911 92.496 94.431 1.000 52.952 662 SER AAA N 1
ATOM 5359 C CA . SER A 1 662 ? 21.696 93.761 95.190 1.000 53.312 662 SER AAA CA 1
ATOM 5360 C C . SER A 1 662 ? 21.181 93.475 96.607 1.000 55.135 662 SER AAA C 1
ATOM 5361 O O . SER A 1 662 ? 21.120 94.436 97.417 1.000 54.961 662 SER AAA O 1
ATOM 5364 N N . LEU A 1 663 ? 20.797 92.227 96.909 1.000 49.718 663 LEU AAA N 1
ATOM 5365 C CA . LEU A 1 663 ? 20.247 91.844 98.238 1.000 51.165 663 LEU AAA CA 1
ATOM 5366 C C . LEU A 1 663 ? 21.365 91.843 99.282 1.000 52.763 663 LEU AAA C 1
ATOM 5367 O O . LEU A 1 663 ? 22.512 91.520 98.933 1.000 52.141 663 LEU AAA O 1
ATOM 5372 N N . ARG A 1 664 ? 21.019 92.169 100.522 1.000 50.409 664 ARG AAA N 1
ATOM 5373 C CA . ARG A 1 664 ? 21.976 92.206 101.654 1.000 54.286 664 ARG AAA CA 1
ATOM 5374 C C . ARG A 1 664 ? 21.234 91.867 102.955 1.000 50.823 664 ARG AAA C 1
ATOM 5375 O O . ARG A 1 664 ? 19.990 91.814 102.963 1.000 45.702 664 ARG AAA O 1
ATOM 5383 N N . GLU A 1 665 ? 21.987 91.633 104.026 1.000 51.378 665 GLU AAA N 1
ATOM 5384 C CA . GLU A 1 665 ? 21.442 91.155 105.311 1.000 51.331 665 GLU AAA CA 1
ATOM 5385 C C . GLU A 1 665 ? 20.575 92.270 105.909 1.000 45.375 665 GLU AAA C 1
ATOM 5386 O O . GLU A 1 665 ? 20.924 93.424 105.728 1.000 41.890 665 GLU AAA O 1
ATOM 5392 N N . GLY A 1 666 ? 19.460 91.929 106.560 1.000 43.873 666 GLY AAA N 1
ATOM 5393 C CA . GLY A 1 666 ? 18.532 92.920 107.139 1.000 46.705 666 GLY AAA CA 1
ATOM 5394 C C . GLY A 1 666 ? 17.447 93.335 106.150 1.000 48.221 666 GLY AAA C 1
ATOM 5395 O O . GLY A 1 666 ? 16.935 92.449 105.448 1.000 43.730 666 GLY AAA O 1
ATOM 5396 N N . VAL A 1 667 ? 17.057 94.614 106.154 1.000 49.136 667 VAL AAA N 1
ATOM 5397 C CA . VAL A 1 667 ? 15.956 95.153 105.300 1.000 52.018 667 VAL AAA CA 1
ATOM 5398 C C . VAL A 1 667 ? 16.483 95.392 103.878 1.000 45.119 667 VAL AAA C 1
ATOM 5399 O O . VAL A 1 667 ? 17.645 95.807 103.698 1.000 46.075 667 VAL AAA O 1
ATOM 5403 N N . ASN A 1 668 ? 15.667 95.013 102.904 1.000 42.345 668 ASN AAA N 1
ATOM 5404 C CA . ASN A 1 668 ? 15.890 95.261 101.458 1.000 42.589 668 ASN AAA CA 1
ATOM 5405 C C . ASN A 1 668 ? 14.659 96.004 100.948 1.000 44.918 668 ASN AAA C 1
ATOM 5406 O O . ASN A 1 668 ? 13.529 95.548 101.220 1.000 46.447 668 ASN AAA O 1
ATOM 5411 N N . GLU A 1 669 ? 14.898 97.149 100.327 1.000 43.834 669 GLU AAA N 1
ATOM 5412 C CA . GLU A 1 669 ? 13.861 98.043 99.778 1.000 48.873 669 GLU AAA CA 1
ATOM 5413 C C . GLU A 1 669 ? 13.646 97.645 98.316 1.000 44.156 669 GLU AAA C 1
ATOM 5414 O O . GLU A 1 669 ? 14.567 97.826 97.497 1.000 40.378 669 GLU AAA O 1
ATOM 5420 N N . VAL A 1 670 ? 12.482 97.091 98.010 1.000 41.601 670 VAL AAA N 1
ATOM 5421 C CA . VAL A 1 670 ? 12.109 96.742 96.613 1.000 38.944 670 VAL AAA CA 1
ATOM 5422 C C . VAL A 1 670 ? 11.082 97.765 96.142 1.000 37.011 670 VAL AAA C 1
ATOM 5423 O O . VAL A 1 670 ? 10.114 97.988 96.867 1.000 39.021 670 VAL AAA O 1
ATOM 5427 N N . THR A 1 671 ? 11.338 98.406 95.004 1.000 35.536 671 THR AAA N 1
ATOM 5428 C CA . THR A 1 671 ? 10.362 99.293 94.335 1.000 37.233 671 THR AAA CA 1
ATOM 5429 C C . THR A 1 671 ? 9.771 98.541 93.144 1.000 34.433 671 THR AAA C 1
ATOM 5430 O O . THR A 1 671 ? 10.528 97.978 92.362 1.000 34.567 671 THR AAA O 1
ATOM 5434 N N . VAL A 1 672 ? 8.454 98.426 93.099 1.000 34.964 672 VAL AAA N 1
ATOM 5435 C CA . VAL A 1 672 ? 7.751 97.863 91.925 1.000 34.653 672 VAL AAA CA 1
ATOM 5436 C C . VAL A 1 672 ? 6.850 98.958 91.356 1.000 32.494 672 VAL AAA C 1
ATOM 5437 O O . VAL A 1 672 ? 5.866 99.367 92.017 1.000 34.909 672 VAL AAA O 1
ATOM 5441 N N . ILE A 1 673 ? 7.186 99.370 90.147 1.000 30.375 673 ILE AAA N 1
ATOM 5442 C CA . ILE A 1 673 ? 6.317 100.204 89.285 1.000 32.197 673 ILE AAA CA 1
ATOM 5443 C C . ILE A 1 673 ? 5.564 99.258 88.348 1.000 31.040 673 ILE AAA C 1
ATOM 5444 O O . ILE A 1 673 ? 6.189 98.601 87.538 1.000 34.690 673 ILE AAA O 1
ATOM 5449 N N . LEU A 1 674 ? 4.248 99.229 88.498 1.000 29.860 674 LEU AAA N 1
ATOM 5450 C CA . LEU A 1 674 ? 3.354 98.236 87.893 1.000 31.517 674 LEU AAA CA 1
ATOM 5451 C C . LEU A 1 674 ? 2.283 98.957 87.092 1.000 31.312 674 LEU AAA C 1
ATOM 5452 O O . LEU A 1 674 ? 1.794 100.005 87.548 1.000 34.554 674 LEU AAA O 1
ATOM 5457 N N . GLU A 1 675 ? 1.951 98.396 85.930 1.000 33.909 675 GLU AAA N 1
ATOM 5458 C CA . GLU A 1 675 ? 0.798 98.804 85.095 1.000 31.039 675 GLU AAA CA 1
ATOM 5459 C C . GLU A 1 675 ? -0.183 97.629 85.069 1.000 30.977 675 GLU AAA C 1
ATOM 5460 O O . GLU A 1 675 ? 0.251 96.493 84.681 1.000 25.566 675 GLU AAA O 1
ATOM 5466 N N . SER A 1 676 ? -1.450 97.892 85.405 1.000 30.891 676 SER AAA N 1
ATOM 5467 C CA . SER A 1 676 ? -2.590 97.041 85.007 1.000 32.834 676 SER AAA CA 1
ATOM 5468 C C . SER A 1 676 ? -3.141 97.583 83.690 1.000 29.897 676 SER AAA C 1
ATOM 5469 O O . SER A 1 676 ? -3.548 98.730 83.703 1.000 28.083 676 SER AAA O 1
ATOM 5472 N N . THR A 1 677 ? -3.166 96.761 82.638 1.000 26.103 677 THR AAA N 1
ATOM 5473 C CA . THR A 1 677 ? -3.577 97.121 81.257 1.000 26.729 677 THR AAA CA 1
ATOM 5474 C C . THR A 1 677 ? -5.094 96.985 81.153 1.000 26.151 677 THR AAA C 1
ATOM 5475 O O . THR A 1 677 ? -5.618 97.306 80.094 1.000 29.143 677 THR AAA O 1
ATOM 5479 N N . GLY A 1 678 ? -5.764 96.579 82.237 1.000 28.102 678 GLY AAA N 1
ATOM 5480 C CA . GLY A 1 678 ? -7.194 96.248 82.228 1.000 25.940 678 GLY AAA CA 1
ATOM 5481 C C . GLY A 1 678 ? -7.441 94.805 82.636 1.000 30.133 678 GLY AAA C 1
ATOM 5482 O O . GLY A 1 678 ? -6.533 93.990 82.529 1.000 27.721 678 GLY AAA O 1
ATOM 5483 N N . HIS A 1 679 ? -8.655 94.501 83.094 1.000 30.074 679 HIS AAA N 1
ATOM 5484 C CA . HIS A 1 679 ? -9.105 93.119 83.378 1.000 30.256 679 HIS AAA CA 1
ATOM 5485 C C . HIS A 1 679 ? -9.427 92.462 82.038 1.000 29.210 679 HIS AAA C 1
ATOM 5486 O O . HIS A 1 679 ? -9.753 93.132 81.060 1.000 25.634 679 HIS AAA O 1
ATOM 5493 N N . PRO A 1 680 ? -9.451 91.121 81.988 1.000 28.537 680 PRO AAA N 1
ATOM 5494 C CA . PRO A 1 680 ? -9.836 90.427 80.771 1.000 27.997 680 PRO AAA CA 1
ATOM 5495 C C . PRO A 1 680 ? -11.331 90.657 80.484 1.000 28.618 680 PRO AAA C 1
ATOM 5496 O O . PRO A 1 680 ? -12.011 91.222 81.348 1.000 29.517 680 PRO AAA O 1
ATOM 5500 N N . ASN A 1 681 ? -11.802 90.238 79.304 1.000 26.063 681 ASN AAA N 1
ATOM 5501 C CA . ASN A 1 681 ? -13.189 90.509 78.824 1.000 28.737 681 ASN AAA CA 1
ATOM 5502 C C . ASN A 1 681 ? -14.007 89.203 78.781 1.000 26.966 681 ASN AAA C 1
ATOM 5503 O O . ASN A 1 681 ? -14.968 89.143 78.020 1.000 35.093 681 ASN AAA O 1
ATOM 5508 N N . ASP A 1 682 ? -13.725 88.238 79.654 1.000 28.921 682 ASP AAA N 1
ATOM 5509 C CA . ASP A 1 682 ? -14.454 86.944 79.708 1.000 28.755 682 ASP AAA CA 1
ATOM 5510 C C . ASP A 1 682 ? -15.723 87.080 80.573 1.000 29.906 682 ASP AAA C 1
ATOM 5511 O O . ASP A 1 682 ? -16.693 86.321 80.315 1.000 29.411 682 ASP AAA O 1
ATOM 5516 N N . GLY A 1 683 ? -15.679 87.958 81.579 1.000 27.864 683 GLY AAA N 1
ATOM 5517 C CA . GLY A 1 683 ? -16.777 88.289 82.512 1.000 30.301 683 GLY AAA CA 1
ATOM 5518 C C . GLY A 1 683 ? -17.083 87.213 83.560 1.000 30.855 683 GLY AAA C 1
ATOM 5519 O O . GLY A 1 683 ? -18.088 87.394 84.265 1.000 29.171 683 GLY AAA O 1
ATOM 5520 N N . LEU A 1 684 ? -16.278 86.142 83.687 1.000 29.486 684 LEU AAA N 1
ATOM 5521 C CA . LEU A 1 684 ? -16.538 85.029 84.652 1.000 29.847 684 LEU AAA CA 1
ATOM 5522 C C . LEU A 1 684 ? -15.541 85.027 85.809 1.000 33.793 684 LEU AAA C 1
ATOM 5523 O O . LEU A 1 684 ? -15.964 84.717 86.911 1.000 31.614 684 LEU AAA O 1
ATOM 5528 N N . LEU A 1 685 ? -14.255 85.260 85.533 1.000 31.678 685 LEU AAA N 1
ATOM 5529 C CA . LEU A 1 685 ? -13.170 85.066 86.502 1.000 32.369 685 LEU AAA CA 1
ATOM 5530 C C . LEU A 1 685 ? -12.785 86.401 87.112 1.000 31.891 685 LEU AAA C 1
ATOM 5531 O O . LEU A 1 685 ? -13.012 87.451 86.497 1.000 36.111 685 LEU AAA O 1
ATOM 5536 N N . TYR A 1 686 ? -12.173 86.315 88.279 1.000 31.382 686 TYR AAA N 1
ATOM 5537 C CA . TYR A 1 686 ? -11.510 87.443 88.964 1.000 32.799 686 TYR AAA CA 1
ATOM 5538 C C . TYR A 1 686 ? -9.997 87.304 88.819 1.000 31.025 686 TYR AAA C 1
ATOM 5539 O O . TYR A 1 686 ? -9.410 86.428 89.482 1.000 34.012 686 TYR AAA O 1
ATOM 5548 N N . VAL A 1 687 ? -9.431 88.124 87.932 1.000 30.611 687 VAL AAA N 1
ATOM 5549 C CA . VAL A 1 687 ? -7.974 88.272 87.685 1.000 29.280 687 VAL AAA CA 1
ATOM 5550 C C . VAL A 1 687 ? -7.551 89.577 88.333 1.000 30.611 687 VAL AAA C 1
ATOM 5551 O O . VAL A 1 687 ? -7.779 90.675 87.797 1.000 28.983 687 VAL AAA O 1
ATOM 5555 N N . PRO A 1 688 ? -6.972 89.469 89.543 1.000 29.284 688 PRO AAA N 1
ATOM 5556 C CA . PRO A 1 688 ? -6.767 90.626 90.396 1.000 32.611 688 PRO AAA CA 1
ATOM 5557 C C . PRO A 1 688 ? -5.710 91.577 89.835 1.000 28.879 688 PRO AAA C 1
ATOM 5558 O O . PRO A 1 688 ? -4.714 91.119 89.334 1.000 32.449 688 PRO AAA O 1
ATOM 5562 N N . ASN A 1 689 ? -5.969 92.867 89.947 1.000 29.000 689 ASN AAA N 1
ATOM 5563 C CA . ASN A 1 689 ? -4.979 93.925 89.660 1.000 30.374 689 ASN AAA CA 1
ATOM 5564 C C . ASN A 1 689 ? -3.907 93.895 90.753 1.000 34.045 689 ASN AAA C 1
ATOM 5565 O O . ASN A 1 689 ? -4.226 93.588 91.924 1.000 32.194 689 ASN AAA O 1
ATOM 5570 N N . GLY A 1 690 ? -2.669 94.175 90.362 1.000 34.108 690 GLY AAA N 1
ATOM 5571 C CA . GLY A 1 690 ? -1.539 94.290 91.288 1.000 33.380 690 GLY AAA CA 1
ATOM 5572 C C . GLY A 1 690 ? -0.951 92.939 91.632 1.000 34.471 690 GLY AAA C 1
ATOM 5573 O O . GLY A 1 690 ? -1.098 91.988 90.815 1.000 33.790 690 GLY AAA O 1
ATOM 5574 N N . ILE A 1 691 ? -0.266 92.870 92.778 1.000 29.815 691 ILE AAA N 1
ATOM 5575 C CA . ILE A 1 691 ? 0.531 91.694 93.185 1.000 30.429 691 ILE AAA CA 1
ATOM 5576 C C . ILE A 1 691 ? -0.356 90.825 94.055 1.000 33.722 691 ILE AAA C 1
ATOM 5577 O O . ILE A 1 691 ? -0.542 91.181 95.239 1.000 35.068 691 ILE AAA O 1
ATOM 5582 N N . TYR A 1 692 ? -0.824 89.714 93.471 1.000 29.286 692 TYR AAA N 1
ATOM 5583 C CA . TYR A 1 692 ? -1.635 88.684 94.148 1.000 34.405 692 TYR AAA CA 1
ATOM 5584 C C . TYR A 1 692 ? -0.779 87.478 94.562 1.000 33.363 692 TYR AAA C 1
ATOM 5585 O O . TYR A 1 692 ? -1.293 86.683 95.336 1.000 38.758 692 TYR AAA O 1
ATOM 5594 N N . GLY A 1 693 ? 0.447 87.331 94.061 1.000 32.312 693 GLY AAA N 1
ATOM 5595 C CA . GLY A 1 693 ? 1.377 86.264 94.466 1.000 31.567 693 GLY AAA CA 1
ATOM 5596 C C . GLY A 1 693 ? 2.400 86.762 95.477 1.000 34.519 693 GLY AAA C 1
ATOM 5597 O O . GLY A 1 693 ? 1.993 87.293 96.528 1.000 37.712 693 GLY AAA O 1
ATOM 5598 N N . GLY A 1 694 ? 3.693 86.657 95.172 1.000 31.558 694 GLY AAA N 1
ATOM 5599 C CA . GLY A 1 694 ? 4.708 87.172 96.101 1.000 35.105 694 GLY AAA CA 1
ATOM 5600 C C . GLY A 1 694 ? 6.109 87.071 95.558 1.000 34.283 694 GLY AAA C 1
ATOM 5601 O O . GLY A 1 694 ? 6.284 86.932 94.352 1.000 31.907 694 GLY AAA O 1
ATOM 5602 N N . VAL A 1 695 ? 7.078 87.167 96.460 1.000 32.401 695 VAL AAA N 1
ATOM 5603 C CA . VAL A 1 695 ? 8.527 87.249 96.144 1.000 30.898 695 VAL AAA CA 1
ATOM 5604 C C . VAL A 1 695 ? 9.182 85.974 96.662 1.000 31.330 695 VAL AAA C 1
ATOM 5605 O O . VAL A 1 695 ? 9.002 85.638 97.843 1.000 36.817 695 VAL AAA O 1
ATOM 5609 N N . TYR A 1 696 ? 9.930 85.306 95.806 1.000 29.447 696 TYR AAA N 1
ATOM 5610 C CA . TYR A 1 696 ? 10.584 84.026 96.114 1.000 31.974 696 TYR AAA CA 1
ATOM 5611 C C . TYR A 1 696 ? 12.068 84.197 95.804 1.000 36.100 696 TYR AAA C 1
ATOM 5612 O O . TYR A 1 696 ? 12.432 85.080 94.970 1.000 34.514 696 TYR AAA O 1
ATOM 5621 N N . LEU A 1 697 ? 12.904 83.417 96.490 1.000 35.044 697 LEU AAA N 1
ATOM 5622 C CA . LEU A 1 697 ? 14.383 83.532 96.387 1.000 33.483 697 LEU AAA CA 1
ATOM 5623 C C . LEU A 1 697 ? 14.993 82.134 96.350 1.000 31.639 697 LEU AAA C 1
ATOM 5624 O O . LEU A 1 697 ? 14.622 81.306 97.171 1.000 30.880 697 LEU AAA O 1
ATOM 5629 N N . GLY A 1 698 ? 15.907 81.912 95.411 1.000 34.671 698 GLY AAA N 1
ATOM 5630 C CA . GLY A 1 698 ? 16.665 80.673 95.219 1.000 33.982 698 GLY AAA CA 1
ATOM 5631 C C . GLY A 1 698 ? 15.909 79.683 94.369 1.000 35.204 698 GLY AAA C 1
ATOM 5632 O O . GLY A 1 698 ? 15.102 78.910 94.937 1.000 39.078 698 GLY AAA O 1
ATOM 5633 N N . ARG A 1 699 ? 16.132 79.727 93.059 1.000 36.071 699 ARG AAA N 1
ATOM 5634 C CA . ARG A 1 699 ? 15.518 78.784 92.098 1.000 43.928 699 ARG AAA CA 1
ATOM 5635 C C . ARG A 1 699 ? 16.368 77.517 92.127 1.000 42.116 699 ARG AAA C 1
ATOM 5636 O O . ARG A 1 699 ? 17.481 77.546 91.601 1.000 44.242 699 ARG AAA O 1
ATOM 5644 N N . VAL A 1 700 ? 15.867 76.476 92.783 1.000 41.071 700 VAL AAA N 1
ATOM 5645 C CA . VAL A 1 700 ? 16.635 75.223 93.026 1.000 47.926 700 VAL AAA CA 1
ATOM 5646 C C . VAL A 1 700 ? 16.124 74.139 92.081 1.000 45.996 700 VAL AAA C 1
ATOM 5647 O O . VAL A 1 700 ? 16.719 73.083 92.078 1.000 56.052 700 VAL AAA O 1
ATOM 5651 N N . GLY A 1 701 ? 15.067 74.389 91.311 1.000 43.045 701 GLY AAA N 1
ATOM 5652 C CA . GLY A 1 701 ? 14.648 73.419 90.283 1.000 43.996 701 GLY AAA CA 1
ATOM 5653 C C . GLY A 1 701 ? 13.364 73.801 89.572 1.000 41.270 701 GLY AAA C 1
ATOM 5654 O O . GLY A 1 701 ? 12.841 74.939 89.743 1.000 42.165 701 GLY AAA O 1
ATOM 5655 N N . GLU A 1 702 ? 12.880 72.861 88.778 1.000 43.694 702 GLU AAA N 1
ATOM 5656 C CA . GLU A 1 702 ? 11.592 72.954 88.052 1.000 49.321 702 GLU AAA CA 1
ATOM 5657 C C . GLU A 1 702 ? 11.079 71.549 87.790 1.000 46.276 702 GLU AAA C 1
ATOM 5658 O O . GLU A 1 702 ? 11.901 70.649 87.631 1.000 43.546 702 GLU AAA O 1
ATOM 5664 N N . ILE A 1 703 ? 9.766 71.406 87.779 1.000 44.887 703 ILE AAA N 1
ATOM 5665 C CA . ILE A 1 703 ? 9.054 70.171 87.384 1.000 47.226 703 ILE AAA CA 1
ATOM 5666 C C . ILE A 1 703 ? 8.348 70.554 86.092 1.000 47.075 703 ILE AAA C 1
ATOM 5667 O O . ILE A 1 703 ? 7.451 71.428 86.156 1.000 40.107 703 ILE AAA O 1
ATOM 5672 N N . ARG A 1 704 ? 8.767 69.993 84.962 1.000 47.366 704 ARG AAA N 1
ATOM 5673 C CA . ARG A 1 704 ? 8.043 70.176 83.684 1.000 49.787 704 ARG AAA CA 1
ATOM 5674 C C . ARG A 1 704 ? 6.845 69.216 83.688 1.000 49.342 704 ARG AAA C 1
ATOM 5675 O O . ARG A 1 704 ? 7.004 68.044 84.042 1.000 54.233 704 ARG AAA O 1
ATOM 5683 N N . LEU A 1 705 ? 5.654 69.735 83.409 1.000 50.925 705 LEU AAA N 1
ATOM 5684 C CA . LEU A 1 705 ? 4.425 68.921 83.283 1.000 48.653 705 LEU AAA CA 1
ATOM 5685 C C . LEU A 1 705 ? 4.186 68.706 81.782 1.000 56.076 705 LEU AAA C 1
ATOM 5686 O O . LEU A 1 705 ? 3.356 69.427 81.209 1.000 55.547 705 LEU AAA O 1
ATOM 5691 N N . TYR A 1 706 ? 4.947 67.767 81.203 1.000 63.084 706 TYR AAA N 1
ATOM 5692 C CA . TYR A 1 706 ? 5.082 67.446 79.756 1.000 69.255 706 TYR AAA CA 1
ATOM 5693 C C . TYR A 1 706 ? 3.824 66.786 79.202 1.000 68.445 706 TYR AAA C 1
ATOM 5694 O O . TYR A 1 706 ? 3.266 67.242 78.190 1.000 75.883 706 TYR AAA O 1
ATOM 5703 N N . LYS A 1 707 ? 3.475 65.664 79.826 1.000 63.780 707 LYS AAA N 1
ATOM 5704 C CA . LYS A 1 707 ? 2.637 64.586 79.255 1.000 64.112 707 LYS AAA CA 1
ATOM 5705 C C . LYS A 1 707 ? 1.377 64.470 80.120 1.000 53.063 707 LYS AAA C 1
ATOM 5706 O O . LYS A 1 707 ? 1.466 64.405 81.361 1.000 50.113 707 LYS AAA O 1
ATOM 5712 N N . TRP A 1 708 ? 0.229 64.485 79.472 1.000 40.387 708 TRP AAA N 1
ATOM 5713 C CA . TRP A 1 708 ? -1.078 64.491 80.157 1.000 45.780 708 TRP AAA CA 1
ATOM 5714 C C . TRP A 1 708 ? -1.883 63.299 79.644 1.000 45.902 708 TRP AAA C 1
ATOM 5715 O O . TRP A 1 708 ? -1.661 62.903 78.492 1.000 47.891 708 TRP AAA O 1
ATOM 5726 N N . ARG A 1 709 ? -2.713 62.719 80.504 1.000 42.907 709 ARG AAA N 1
ATOM 5727 C CA . ARG A 1 709 ? -3.780 61.772 80.113 1.000 48.756 709 ARG AAA CA 1
ATOM 5728 C C . ARG A 1 709 ? -5.081 62.551 80.002 1.000 47.534 709 ARG AAA C 1
ATOM 5729 O O . ARG A 1 709 ? -5.512 63.132 81.022 1.000 51.691 709 ARG AAA O 1
ATOM 5737 N N . LYS A 1 710 ? -5.681 62.556 78.816 1.000 48.954 710 LYS AAA N 1
ATOM 5738 C CA . LYS A 1 710 ? -6.990 63.192 78.556 1.000 53.265 710 LYS AAA CA 1
ATOM 5739 C C . LYS A 1 710 ? -8.085 62.164 78.827 1.000 55.534 710 LYS AAA C 1
ATOM 5740 O O . LYS A 1 710 ? -8.012 61.104 78.222 1.000 64.901 710 LYS AAA O 1
ATOM 5746 N N . THR A 1 711 ? -9.041 62.460 79.710 1.000 59.767 711 THR AAA N 1
ATOM 5747 C CA . THR A 1 711 ? -10.151 61.538 80.056 1.000 62.856 711 THR AAA CA 1
ATOM 5748 C C . THR A 1 711 ? -11.432 61.956 79.323 1.000 67.559 711 THR AAA C 1
ATOM 5749 O O . THR A 1 711 ? -11.440 62.987 78.611 1.000 56.224 711 THR AAA O 1
ATOM 5753 N N . GLY A 1 712 ? -12.479 61.152 79.514 1.000 74.172 712 GLY AAA N 1
ATOM 5754 C CA . GLY A 1 712 ? -13.797 61.299 78.878 1.000 69.337 712 GLY AAA CA 1
ATOM 5755 C C . GLY A 1 712 ? -14.772 61.952 79.824 1.000 68.200 712 GLY AAA C 1
ATOM 5756 O O . GLY A 1 712 ? -15.794 61.326 80.144 1.000 92.973 712 GLY AAA O 1
ATOM 5757 N N . PHE A 1 713 ? -14.462 63.165 80.266 1.000 58.012 713 PHE AAA N 1
ATOM 5758 C CA . PHE A 1 713 ? -15.390 64.033 81.036 1.000 51.517 713 PHE AAA CA 1
ATOM 5759 C C . PHE A 1 713 ? -16.075 65.035 80.090 1.000 44.364 713 PHE AAA C 1
ATOM 5760 O O . PHE A 1 713 ? -15.390 65.566 79.228 1.000 46.012 713 PHE AAA O 1
ATOM 5768 N N . GLU A 1 714 ? -17.394 65.218 80.258 1.000 45.400 714 GLU AAA N 1
ATOM 5769 C CA . GLU A 1 714 ? -18.328 66.053 79.448 1.000 55.376 714 GLU AAA CA 1
ATOM 5770 C C . GLU A 1 714 ? -18.965 67.110 80.356 1.000 52.282 714 GLU AAA C 1
ATOM 5771 O O . GLU A 1 714 ? -19.620 66.737 81.340 1.000 50.582 714 GLU AAA O 1
ATOM 5777 N N . ILE A 1 715 ? -18.769 68.389 80.064 1.000 50.205 715 ILE AAA N 1
ATOM 5778 C CA . ILE A 1 715 ? -19.435 69.472 80.833 1.000 48.414 715 ILE AAA CA 1
ATOM 5779 C C . ILE A 1 715 ? -20.894 69.507 80.377 1.000 45.606 715 ILE AAA C 1
ATOM 5780 O O . ILE A 1 715 ? -21.179 69.515 79.175 1.000 41.583 715 ILE AAA O 1
ATOM 5785 N N . PRO A 1 716 ? -21.868 69.427 81.308 1.000 49.752 716 PRO AAA N 1
ATOM 5786 C CA . PRO A 1 716 ? -23.280 69.286 80.928 1.000 50.822 716 PRO AAA CA 1
ATOM 5787 C C . PRO A 1 716 ? -23.954 70.600 80.497 1.000 49.167 716 PRO AAA C 1
ATOM 5788 O O . PRO A 1 716 ? -24.866 71.038 81.173 1.000 50.243 716 PRO AAA O 1
ATOM 5792 N N . TYR A 1 717 ? -23.518 71.186 79.376 1.000 46.847 717 TYR AAA N 1
ATOM 5793 C CA . TYR A 1 717 ? -24.067 72.454 78.808 1.000 44.076 717 TYR AAA CA 1
ATOM 5794 C C . TYR A 1 717 ? -25.572 72.308 78.518 1.000 44.733 717 TYR AAA C 1
ATOM 5795 O O . TYR A 1 717 ? -25.994 71.245 78.022 1.000 41.012 717 TYR AAA O 1
ATOM 5804 N N . GLY A 1 718 ? -26.378 73.341 78.765 1.000 41.043 718 GLY AAA N 1
ATOM 5805 C CA . GLY A 1 718 ? -27.804 73.245 78.417 1.000 38.492 718 GLY AAA CA 1
ATOM 5806 C C . GLY A 1 718 ? -28.625 74.275 79.153 1.000 39.206 718 GLY AAA C 1
ATOM 5807 O O . GLY A 1 718 ? -28.082 75.111 79.877 1.000 40.036 718 GLY AAA O 1
ATOM 5808 N N . PRO A 1 719 ? -29.961 74.225 78.976 1.000 36.925 719 PRO AAA N 1
ATOM 5809 C CA . PRO A 1 719 ? -30.843 75.243 79.539 1.000 36.600 719 PRO AAA CA 1
ATOM 5810 C C . PRO A 1 719 ? -30.716 75.350 81.062 1.000 36.030 719 PRO AAA C 1
ATOM 5811 O O . PRO A 1 719 ? -30.804 76.490 81.564 1.000 38.615 719 PRO AAA O 1
ATOM 5815 N N . GLY A 1 720 ? -30.498 74.213 81.757 1.000 33.296 720 GLY AAA N 1
ATOM 5816 C CA . GLY A 1 720 ? -30.383 74.151 83.233 1.000 35.650 720 GLY AAA CA 1
ATOM 5817 C C . GLY A 1 720 ? -28.963 74.410 83.750 1.000 39.001 720 GLY AAA C 1
ATOM 5818 O O . GLY A 1 720 ? -28.791 74.535 84.955 1.000 40.397 720 GLY AAA O 1
ATOM 5819 N N . PHE A 1 721 ? -27.964 74.487 82.878 1.000 39.196 721 PHE AAA N 1
ATOM 5820 C CA . PHE A 1 721 ? -26.542 74.638 83.282 1.000 36.268 721 PHE AAA CA 1
ATOM 5821 C C . PHE A 1 721 ? -26.227 76.099 83.631 1.000 33.539 721 PHE AAA C 1
ATOM 5822 O O . PHE A 1 721 ? -26.512 77.006 82.813 1.000 31.672 721 PHE AAA O 1
ATOM 5830 N N . ASP A 1 722 ? -25.595 76.306 84.792 1.000 33.072 722 ASP AAA N 1
ATOM 5831 C CA . ASP A 1 722 ? -25.082 77.599 85.310 1.000 36.731 722 ASP AAA CA 1
ATOM 5832 C C . ASP A 1 722 ? -23.547 77.513 85.338 1.000 38.289 722 ASP AAA C 1
ATOM 5833 O O . ASP A 1 722 ? -23.046 76.848 86.253 1.000 39.359 722 ASP AAA O 1
ATOM 5838 N N . LEU A 1 723 ? -22.818 78.094 84.374 1.000 34.319 723 LEU AAA N 1
ATOM 5839 C CA . LEU A 1 723 ? -21.342 77.900 84.298 1.000 33.914 723 LEU AAA CA 1
ATOM 5840 C C . LEU A 1 723 ? -20.655 78.557 85.502 1.000 36.127 723 LEU AAA C 1
ATOM 5841 O O . LEU A 1 723 ? -19.707 77.959 86.035 1.000 33.733 723 LEU AAA O 1
ATOM 5846 N N . ALA A 1 724 ? -21.106 79.720 85.967 1.000 37.622 724 ALA AAA N 1
ATOM 5847 C CA . ALA A 1 724 ? -20.489 80.354 87.159 1.000 36.363 724 ALA AAA CA 1
ATOM 5848 C C . ALA A 1 724 ? -20.545 79.402 88.367 1.000 37.599 724 ALA AAA C 1
ATOM 5849 O O . ALA A 1 724 ? -19.531 79.311 89.141 1.000 32.983 724 ALA AAA O 1
ATOM 5851 N N . GLU A 1 725 ? -21.664 78.692 88.536 1.000 39.169 725 GLU AAA N 1
ATOM 5852 C CA . GLU A 1 725 ? -21.883 77.755 89.676 1.000 41.624 725 GLU AAA CA 1
ATOM 5853 C C . GLU A 1 725 ? -20.900 76.589 89.553 1.000 35.991 725 GLU AAA C 1
ATOM 5854 O O . GLU A 1 725 ? -20.354 76.173 90.583 1.000 35.079 725 GLU AAA O 1
ATOM 5860 N N . PHE A 1 726 ? -20.719 76.062 88.347 1.000 34.633 726 PHE AAA N 1
ATOM 5861 C CA . PHE A 1 726 ? -19.769 74.963 88.056 1.000 36.199 726 PHE AAA CA 1
ATOM 5862 C C . PHE A 1 726 ? -18.307 75.410 88.314 1.000 35.397 726 PHE AAA C 1
ATOM 5863 O O . PHE A 1 726 ? -17.489 74.618 88.776 1.000 37.875 726 PHE AAA O 1
ATOM 5871 N N . ILE A 1 727 ? -17.955 76.640 87.974 1.000 34.000 727 ILE AAA N 1
ATOM 5872 C CA . ILE A 1 727 ? -16.582 77.172 88.185 1.000 35.034 727 ILE AAA CA 1
ATOM 5873 C C . ILE A 1 727 ? -16.354 77.269 89.700 1.000 37.493 727 ILE AAA C 1
ATOM 5874 O O . ILE A 1 727 ? -15.306 76.825 90.162 1.000 40.354 727 ILE AAA O 1
ATOM 5879 N N . ALA A 1 728 ? -17.323 77.805 90.439 1.000 36.573 728 ALA AAA N 1
ATOM 5880 C CA . ALA A 1 728 ? -17.244 78.019 91.905 1.000 40.046 728 ALA AAA CA 1
ATOM 5881 C C . ALA A 1 728 ? -17.225 76.681 92.647 1.000 40.777 728 ALA AAA C 1
ATOM 5882 O O . ALA A 1 728 ? -16.671 76.632 93.750 1.000 44.891 728 ALA AAA O 1
ATOM 5884 N N . ASN A 1 729 ? -17.834 75.649 92.080 1.000 42.211 729 ASN AAA N 1
ATOM 5885 C CA . ASN A 1 729 ? -18.097 74.367 92.784 1.000 42.567 729 ASN AAA CA 1
ATOM 5886 C C . ASN A 1 729 ? -18.143 73.253 91.750 1.000 38.084 729 ASN AAA C 1
ATOM 5887 O O . ASN A 1 729 ? -19.206 72.774 91.391 1.000 36.313 729 ASN AAA O 1
ATOM 5892 N N . PRO A 1 730 ? -16.990 72.831 91.197 1.000 39.164 730 PRO AAA N 1
ATOM 5893 C CA . PRO A 1 730 ? -16.960 71.792 90.169 1.000 40.481 730 PRO AAA CA 1
ATOM 5894 C C . PRO A 1 730 ? -17.114 70.349 90.695 1.000 41.133 730 PRO AAA C 1
ATOM 5895 O O . PRO A 1 730 ? -16.334 69.478 90.319 1.000 39.536 730 PRO AAA O 1
ATOM 5899 N N . GLU A 1 731 ? -18.175 70.108 91.450 1.000 42.340 731 GLU AAA N 1
ATOM 5900 C CA . GLU A 1 731 ? -18.476 68.799 92.092 1.000 50.175 731 GLU AAA CA 1
ATOM 5901 C C . GLU A 1 731 ? -18.364 67.658 91.075 1.000 44.310 731 GLU AAA C 1
ATOM 5902 O O . GLU A 1 731 ? -17.759 66.629 91.379 1.000 47.226 731 GLU AAA O 1
ATOM 5908 N N . PRO A 1 732 ? -18.953 67.739 89.858 1.000 42.015 732 PRO AAA N 1
ATOM 5909 C CA . PRO A 1 732 ? -18.844 66.631 88.908 1.000 40.868 732 PRO AAA CA 1
ATOM 5910 C C . PRO A 1 732 ? -17.386 66.302 88.557 1.000 44.591 732 PRO AAA C 1
ATOM 5911 O O . PRO A 1 732 ? -17.069 65.132 88.322 1.000 42.068 732 PRO AAA O 1
ATOM 5915 N N . VAL A 1 733 ? -16.508 67.310 88.565 1.000 41.157 733 VAL AAA N 1
ATOM 5916 C CA . VAL A 1 733 ? -15.065 67.071 88.255 1.000 41.458 733 VAL AAA CA 1
ATOM 5917 C C . VAL A 1 733 ? -14.432 66.349 89.444 1.000 39.954 733 VAL AAA C 1
ATOM 5918 O O . VAL A 1 733 ? -13.602 65.446 89.186 1.000 40.384 733 VAL AAA O 1
ATOM 5922 N N . ILE A 1 734 ? -14.791 66.752 90.675 1.000 42.167 734 ILE AAA N 1
ATOM 5923 C CA . ILE A 1 734 ? -14.251 66.162 91.939 1.000 46.598 734 ILE AAA CA 1
ATOM 5924 C C . ILE A 1 734 ? -14.641 64.680 91.926 1.000 46.676 734 ILE AAA C 1
ATOM 5925 O O . ILE A 1 734 ? -13.764 63.859 92.142 1.000 47.974 734 ILE AAA O 1
ATOM 5930 N N . LYS A 1 735 ? -15.891 64.367 91.581 1.000 46.170 735 LYS AAA N 1
ATOM 5931 C CA . LYS A 1 735 ? -16.397 62.973 91.448 1.000 51.834 735 LYS AAA CA 1
ATOM 5932 C C . LYS A 1 735 ? -15.614 62.261 90.332 1.000 48.251 735 LYS AAA C 1
ATOM 5933 O O . LYS A 1 735 ? -15.047 61.190 90.584 1.000 48.832 735 LYS AAA O 1
ATOM 5939 N N . ALA A 1 736 ? -15.539 62.816 89.128 1.000 44.384 736 ALA AAA N 1
ATOM 5940 C CA . ALA A 1 736 ? -14.786 62.154 88.041 1.000 45.422 736 ALA AAA CA 1
ATOM 5941 C C . ALA A 1 736 ? -13.365 61.819 88.511 1.000 47.142 736 ALA AAA C 1
ATOM 5942 O O . ALA A 1 736 ? -12.884 60.738 88.133 1.000 45.782 736 ALA AAA O 1
ATOM 5944 N N . LEU A 1 737 ? -12.710 62.707 89.280 1.000 45.692 737 LEU AAA N 1
ATOM 5945 C CA . LEU A 1 737 ? -11.310 62.510 89.760 1.000 45.106 737 LEU AAA CA 1
ATOM 5946 C C . LEU A 1 737 ? -11.237 61.396 90.833 1.000 45.696 737 LEU AAA C 1
ATOM 5947 O O . LEU A 1 737 ? -10.155 60.786 90.971 1.000 45.310 737 LEU AAA O 1
ATOM 5952 N N . GLN A 1 738 ? -12.318 61.133 91.578 1.000 51.860 738 GLN AAA N 1
ATOM 5953 C CA . GLN A 1 738 ? -12.338 60.106 92.666 1.000 54.922 738 GLN AAA CA 1
ATOM 5954 C C . GLN A 1 738 ? -12.541 58.703 92.067 1.000 54.884 738 GLN AAA C 1
ATOM 5955 O O . GLN A 1 738 ? -12.186 57.735 92.754 1.000 59.021 738 GLN AAA O 1
ATOM 5961 N N . GLU A 1 739 ? -13.077 58.587 90.847 1.000 58.218 739 GLU AAA N 1
ATOM 5962 C CA . GLU A 1 739 ? -13.411 57.274 90.220 1.000 70.389 739 GLU AAA CA 1
ATOM 5963 C C . GLU A 1 739 ? -12.161 56.690 89.535 1.000 67.784 739 GLU AAA C 1
ATOM 5964 O O . GLU A 1 739 ? -11.224 57.446 89.198 1.000 58.090 739 GLU AAA O 1
ATOM 5970 N N . GLN A 1 740 ? -12.146 55.366 89.386 1.000 72.858 740 GLN AAA N 1
ATOM 5971 C CA . GLN A 1 740 ? -11.172 54.601 88.567 1.000 87.546 740 GLN AAA CA 1
ATOM 5972 C C . GLN A 1 740 ? -10.907 55.366 87.262 1.000 83.430 740 GLN AAA C 1
ATOM 5973 O O . GLN A 1 740 ? -11.892 55.720 86.580 1.000 77.733 740 GLN AAA O 1
ATOM 5979 N N . ARG A 1 741 ? -9.640 55.622 86.922 1.000 81.710 741 ARG AAA N 1
ATOM 5980 C CA . ARG A 1 741 ? -9.270 56.050 85.546 1.000 93.447 741 ARG AAA CA 1
ATOM 5981 C C . ARG A 1 741 ? -9.259 54.788 84.678 1.000 93.717 741 ARG AAA C 1
ATOM 5982 O O . ARG A 1 741 ? -8.771 53.741 85.148 1.000 74.172 741 ARG AAA O 1
ATOM 5990 N N . SER A 1 742 ? -9.829 54.867 83.477 1.000 103.408 742 SER AAA N 1
ATOM 5991 C CA . SER A 1 742 ? -9.564 53.885 82.398 1.000 101.107 742 SER AAA CA 1
ATOM 5992 C C . SER A 1 742 ? -8.285 54.330 81.677 1.000 96.414 742 SER AAA C 1
ATOM 5993 O O . SER A 1 742 ? -7.796 55.469 81.936 1.000 78.003 742 SER AAA O 1
ATOM 5996 N N . SER A 1 743 ? -7.735 53.435 80.859 1.000 89.806 743 SER AAA N 1
ATOM 5997 C CA . SER A 1 743 ? -6.663 53.730 79.878 1.000 83.145 743 SER AAA CA 1
ATOM 5998 C C . SER A 1 743 ? -7.142 54.823 78.913 1.000 84.358 743 SER AAA C 1
ATOM 5999 O O . SER A 1 743 ? -8.316 54.761 78.488 1.000 79.068 743 SER AAA O 1
ATOM 6002 N N . THR A 1 744 ? -6.283 55.800 78.597 1.000 84.367 744 THR AAA N 1
ATOM 6003 C CA . THR A 1 744 ? -6.626 56.953 77.718 1.000 80.885 744 THR AAA CA 1
ATOM 6004 C C . THR A 1 744 ? -5.399 57.372 76.906 1.000 75.254 744 THR AAA C 1
ATOM 6005 O O . THR A 1 744 ? -4.289 56.841 77.176 1.000 66.429 744 THR AAA O 1
ATOM 6009 N N . GLY A 1 745 ? -5.604 58.276 75.943 1.000 70.320 745 GLY AAA N 1
ATOM 6010 C CA . GLY A 1 745 ? -4.505 58.893 75.176 1.000 74.463 745 GLY AAA CA 1
ATOM 6011 C C . GLY A 1 745 ? -3.687 59.881 76.004 1.000 67.447 745 GLY AAA C 1
ATOM 6012 O O . GLY A 1 745 ? -4.303 60.736 76.675 1.000 65.803 745 GLY AAA O 1
ATOM 6013 N N . GLU A 1 746 ? -2.356 59.741 75.955 1.000 59.809 746 GLU AAA N 1
ATOM 6014 C CA . GLU A 1 746 ? -1.320 60.732 76.363 1.000 67.509 746 GLU AAA CA 1
ATOM 6015 C C . GLU A 1 746 ? -1.235 61.868 75.322 1.000 63.579 746 GLU AAA C 1
ATOM 6016 O O . GLU A 1 746 ? -1.389 61.601 74.122 1.000 60.606 746 GLU AAA O 1
ATOM 6022 N N . THR A 1 747 ? -0.999 63.109 75.756 1.000 60.488 747 THR AAA N 1
ATOM 6023 C CA . THR A 1 747 ? -0.824 64.292 74.861 1.000 54.234 747 THR AAA CA 1
ATOM 6024 C C . THR A 1 747 ? 0.255 65.195 75.460 1.000 51.149 747 THR AAA C 1
ATOM 6025 O O . THR A 1 747 ? 0.434 65.171 76.696 1.000 45.900 747 THR AAA O 1
ATOM 6029 N N . TYR A 1 748 ? 0.985 65.909 74.602 1.000 44.030 748 TYR AAA N 1
ATOM 6030 C CA . TYR A 1 748 ? 1.933 66.987 74.976 1.000 47.939 748 TYR AAA CA 1
ATOM 6031 C C . TYR A 1 748 ? 1.230 68.350 74.922 1.000 48.479 748 TYR AAA C 1
ATOM 6032 O O . TYR A 1 748 ? 1.873 69.368 75.196 1.000 54.341 748 TYR AAA O 1
ATOM 6041 N N . SER A 1 749 ? -0.044 68.376 74.532 1.000 48.176 749 SER AAA N 1
ATOM 6042 C CA . SER A 1 749 ? -0.784 69.615 74.206 1.000 51.068 749 SER AAA CA 1
ATOM 6043 C C . SER A 1 749 ? -2.087 69.704 74.990 1.000 46.601 749 SER AAA C 1
ATOM 6044 O O . SER A 1 749 ? -3.051 69.010 74.628 1.000 53.415 749 SER AAA O 1
ATOM 6047 N N . VAL A 1 750 ? -2.152 70.619 75.945 1.000 44.077 750 VAL AAA N 1
ATOM 6048 C CA . VAL A 1 750 ? -3.435 70.953 76.633 1.000 42.929 750 VAL AAA CA 1
ATOM 6049 C C . VAL A 1 750 ? -4.043 72.175 75.932 1.000 43.764 750 VAL AAA C 1
ATOM 6050 O O . VAL A 1 750 ? -3.822 73.294 76.411 1.000 38.623 750 VAL AAA O 1
ATOM 6054 N N . ASP A 1 751 ? -4.748 71.946 74.815 1.000 41.806 751 ASP AAA N 1
ATOM 6055 C CA . ASP A 1 751 ? -5.230 73.004 73.890 1.000 40.469 751 ASP AAA CA 1
ATOM 6056 C C . ASP A 1 751 ? -6.673 72.777 73.430 1.000 39.490 751 ASP AAA C 1
ATOM 6057 O O . ASP A 1 751 ? -7.071 73.447 72.475 1.000 41.359 751 ASP AAA O 1
ATOM 6062 N N . SER A 1 752 ? -7.457 71.929 74.093 1.000 38.620 752 SER AAA N 1
ATOM 6063 C CA . SER A 1 752 ? -8.879 71.709 73.735 1.000 41.239 752 SER AAA CA 1
ATOM 6064 C C . SER A 1 752 ? -9.640 71.197 74.950 1.000 43.342 752 SER AAA C 1
ATOM 6065 O O . SER A 1 752 ? -9.029 70.714 75.896 1.000 41.551 752 SER AAA O 1
ATOM 6068 N N . PRO A 1 753 ? -10.985 71.360 74.958 1.000 44.188 753 PRO AAA N 1
ATOM 6069 C CA . PRO A 1 753 ? -11.800 71.036 76.123 1.000 44.124 753 PRO AAA CA 1
ATOM 6070 C C . PRO A 1 753 ? -11.534 69.596 76.574 1.000 50.366 753 PRO AAA C 1
ATOM 6071 O O . PRO A 1 753 ? -11.177 68.808 75.731 1.000 46.790 753 PRO AAA O 1
ATOM 6075 N N . GLY A 1 754 ? -11.631 69.331 77.886 1.000 49.986 754 GLY AAA N 1
ATOM 6076 C CA . GLY A 1 754 ? -11.288 68.017 78.464 1.000 51.593 754 GLY AAA CA 1
ATOM 6077 C C . GLY A 1 754 ? -10.732 68.079 79.886 1.000 47.418 754 GLY AAA C 1
ATOM 6078 O O . GLY A 1 754 ? -10.369 69.168 80.354 1.000 43.654 754 GLY AAA O 1
ATOM 6079 N N . LEU A 1 755 ? -10.650 66.915 80.533 1.000 46.446 755 LEU AAA N 1
ATOM 6080 C CA . LEU A 1 755 ? -10.009 66.721 81.858 1.000 44.076 755 LEU AAA CA 1
ATOM 6081 C C . LEU A 1 755 ? -8.657 66.058 81.605 1.000 40.874 755 LEU AAA C 1
ATOM 6082 O O . LEU A 1 755 ? -8.640 64.990 81.014 1.000 43.857 755 LEU AAA O 1
ATOM 6087 N N . TYR A 1 756 ? -7.565 66.743 81.943 1.000 36.848 756 TYR AAA N 1
ATOM 6088 C CA . TYR A 1 756 ? -6.170 66.289 81.734 1.000 36.251 756 TYR AAA CA 1
ATOM 6089 C C . TYR A 1 756 ? -5.557 66.012 83.106 1.000 39.235 756 TYR AAA C 1
ATOM 6090 O O . TYR A 1 756 ? -5.780 66.819 84.022 1.000 38.152 756 TYR AAA O 1
ATOM 6099 N N . ILE A 1 757 ? -4.803 64.922 83.228 1.000 38.619 757 ILE AAA N 1
ATOM 6100 C CA . ILE A 1 757 ? -4.211 64.462 84.516 1.000 43.510 757 ILE AAA CA 1
ATOM 6101 C C . ILE A 1 757 ? -2.733 64.166 84.257 1.000 43.414 757 ILE AAA C 1
ATOM 6102 O O . ILE A 1 757 ? -2.418 63.565 83.211 1.000 45.280 757 ILE AAA O 1
ATOM 6107 N N . THR A 1 758 ? -1.850 64.610 85.158 1.000 40.996 758 THR AAA N 1
ATOM 6108 C CA . THR A 1 758 ? -0.427 64.198 85.159 1.000 40.046 758 THR AAA CA 1
ATOM 6109 C C . THR A 1 758 ? 0.046 63.965 86.606 1.000 38.770 758 THR AAA C 1
ATOM 6110 O O . THR A 1 758 ? -0.693 64.308 87.544 1.000 43.217 758 THR AAA O 1
ATOM 6114 N N . GLU A 1 759 ? 1.268 63.446 86.750 1.000 39.407 759 GLU AAA N 1
ATOM 6115 C CA . GLU A 1 759 ? 1.862 62.990 88.030 1.000 47.372 759 GLU AAA CA 1
ATOM 6116 C C . GLU A 1 759 ? 3.277 63.530 88.086 1.000 43.057 759 GLU AAA C 1
ATOM 6117 O O . GLU A 1 759 ? 3.881 63.645 87.032 1.000 42.490 759 GLU AAA O 1
ATOM 6123 N N . PHE A 1 760 ? 3.739 63.948 89.258 1.000 40.374 760 PHE AAA N 1
ATOM 6124 C CA . PHE A 1 760 ? 5.142 64.385 89.408 1.000 42.024 760 PHE AAA CA 1
ATOM 6125 C C . PHE A 1 760 ? 5.639 64.085 90.818 1.000 39.391 760 PHE AAA C 1
ATOM 6126 O O . PHE A 1 760 ? 4.818 63.896 91.719 1.000 40.466 760 PHE AAA O 1
ATOM 6134 N N . LYS A 1 761 ? 6.962 64.084 90.985 1.000 47.128 761 LYS AAA N 1
ATOM 6135 C CA . LYS A 1 761 ? 7.665 63.789 92.260 1.000 51.942 761 LYS AAA CA 1
ATOM 6136 C C . LYS A 1 761 ? 7.918 65.096 93.023 1.000 46.148 761 LYS AAA C 1
ATOM 6137 O O . LYS A 1 761 ? 8.459 66.062 92.441 1.000 40.097 761 LYS AAA O 1
ATOM 6143 N N . VAL A 1 762 ? 7.518 65.118 94.290 1.000 43.545 762 VAL AAA N 1
ATOM 6144 C CA . VAL A 1 762 ? 7.960 66.124 95.291 1.000 43.062 762 VAL AAA CA 1
ATOM 6145 C C . VAL A 1 762 ? 8.900 65.403 96.247 1.000 43.330 762 VAL AAA C 1
ATOM 6146 O O . VAL A 1 762 ? 8.409 64.494 96.951 1.000 45.340 762 VAL AAA O 1
ATOM 6150 N N . ASP A 1 763 ? 10.183 65.764 96.256 1.000 51.236 763 ASP AAA N 1
ATOM 6151 C CA . ASP A 1 763 ? 11.190 65.158 97.165 1.000 59.360 763 ASP AAA CA 1
ATOM 6152 C C . ASP A 1 763 ? 11.309 65.988 98.455 1.000 59.444 763 ASP AAA C 1
ATOM 6153 O O . ASP A 1 763 ? 11.565 65.367 99.495 1.000 68.719 763 ASP AAA O 1
ATOM 6158 N N . ASP A 1 764 ? 11.085 67.312 98.420 1.000 50.290 764 ASP AAA N 1
ATOM 6159 C CA . ASP A 1 764 ? 11.423 68.235 99.544 1.000 46.174 764 ASP AAA CA 1
ATOM 6160 C C . ASP A 1 764 ? 10.304 69.259 99.801 1.000 42.226 764 ASP AAA C 1
ATOM 6161 O O . ASP A 1 764 ? 10.256 70.300 99.093 1.000 41.139 764 ASP AAA O 1
ATOM 6166 N N . LEU A 1 765 ? 9.547 69.080 100.885 1.000 36.670 765 LEU AAA N 1
ATOM 6167 C CA . LEU A 1 765 ? 8.371 69.924 101.198 1.000 38.810 765 LEU AAA CA 1
ATOM 6168 C C . LEU A 1 765 ? 8.768 71.139 102.044 1.000 37.188 765 LEU AAA C 1
ATOM 6169 O O . LEU A 1 765 ? 7.857 71.945 102.370 1.000 42.312 765 LEU AAA O 1
ATOM 6174 N N . SER A 1 766 ? 10.068 71.375 102.259 1.000 37.926 766 SER AAA N 1
ATOM 6175 C CA . SER A 1 766 ? 10.573 72.671 102.805 1.000 38.222 766 SER AAA CA 1
ATOM 6176 C C . SER A 1 766 ? 10.692 73.723 101.693 1.000 36.698 766 SER AAA C 1
ATOM 6177 O O . SER A 1 766 ? 10.892 74.908 102.041 1.000 41.847 766 SER AAA O 1
ATOM 6180 N N . ARG A 1 767 ? 10.688 73.304 100.423 1.000 40.648 767 ARG AAA N 1
ATOM 6181 C CA . ARG A 1 767 ? 10.773 74.231 99.256 1.000 39.631 767 ARG AAA CA 1
ATOM 6182 C C . ARG A 1 767 ? 9.388 74.855 99.008 1.000 36.382 767 ARG AAA C 1
ATOM 6183 O O . ARG A 1 767 ? 8.395 74.436 99.652 1.000 36.553 767 ARG AAA O 1
ATOM 6191 N N . HIS A 1 768 ? 9.315 75.773 98.044 1.000 33.849 768 HIS AAA N 1
ATOM 6192 C CA . HIS A 1 768 ? 8.068 76.431 97.584 1.000 39.163 768 HIS AAA CA 1
ATOM 6193 C C . HIS A 1 768 ? 7.845 76.092 96.101 1.000 36.124 768 HIS AAA C 1
ATOM 6194 O O . HIS A 1 768 ? 8.817 76.217 95.295 1.000 35.838 768 HIS AAA O 1
ATOM 6201 N N . TYR A 1 769 ? 6.625 75.658 95.775 1.000 32.569 769 TYR AAA N 1
ATOM 6202 C CA . TYR A 1 769 ? 6.231 75.115 94.446 1.000 33.940 769 TYR AAA CA 1
ATOM 6203 C C . TYR A 1 769 ? 5.226 76.075 93.821 1.000 34.277 769 TYR AAA C 1
ATOM 6204 O O . TYR A 1 769 ? 4.106 76.223 94.361 1.000 36.198 769 TYR AAA O 1
ATOM 6213 N N . VAL A 1 770 ? 5.656 76.776 92.772 1.000 33.431 770 VAL AAA N 1
ATOM 6214 C CA . VAL A 1 770 ? 4.823 77.806 92.096 1.000 34.656 770 VAL AAA CA 1
ATOM 6215 C C . VAL A 1 770 ? 4.538 77.315 90.681 1.000 36.617 770 VAL AAA C 1
ATOM 6216 O O . VAL A 1 770 ? 5.490 77.097 89.929 1.000 37.528 770 VAL AAA O 1
ATOM 6220 N N . LEU A 1 771 ? 3.265 77.082 90.373 1.000 34.906 771 LEU AAA N 1
ATOM 6221 C CA . LEU A 1 771 ? 2.816 76.673 89.019 1.000 35.785 771 LEU AAA CA 1
ATOM 6222 C C . LEU A 1 771 ? 2.684 77.935 88.150 1.000 30.869 771 LEU AAA C 1
ATOM 6223 O O . LEU A 1 771 ? 1.961 78.862 88.529 1.000 34.907 771 LEU AAA O 1
ATOM 6228 N N . ASP A 1 772 ? 3.421 77.972 87.052 1.000 35.896 772 ASP AAA N 1
ATOM 6229 C CA . ASP A 1 772 ? 3.336 79.005 85.980 1.000 35.808 772 ASP AAA CA 1
ATOM 6230 C C . ASP A 1 772 ? 2.493 78.440 84.841 1.000 31.334 772 ASP AAA C 1
ATOM 6231 O O . ASP A 1 772 ? 2.791 77.370 84.335 1.000 30.114 772 ASP AAA O 1
ATOM 6236 N N . PRO A 1 773 ? 1.367 79.057 84.446 1.000 34.301 773 PRO AAA N 1
ATOM 6237 C CA . PRO A 1 773 ? 0.563 78.502 83.352 1.000 35.906 773 PRO AAA CA 1
ATOM 6238 C C . PRO A 1 773 ? 1.220 78.590 81.960 1.000 33.805 773 PRO AAA C 1
ATOM 6239 O O . PRO A 1 773 ? 0.774 77.919 81.088 1.000 38.728 773 PRO AAA O 1
ATOM 6243 N N . GLY A 1 774 ? 2.289 79.362 81.818 1.000 31.395 774 GLY AAA N 1
ATOM 6244 C CA . GLY A 1 774 ? 3.040 79.503 80.559 1.000 33.509 774 GLY AAA CA 1
ATOM 6245 C C . GLY A 1 774 ? 2.496 80.646 79.722 1.000 30.249 774 GLY AAA C 1
ATOM 6246 O O . GLY A 1 774 ? 1.320 81.035 79.891 1.000 30.311 774 GLY AAA O 1
ATOM 6247 N N . LEU A 1 775 ? 3.327 81.155 78.836 1.000 30.755 775 LEU AAA N 1
ATOM 6248 C CA . LEU A 1 775 ? 3.026 82.284 77.907 1.000 33.038 775 LEU AAA CA 1
ATOM 6249 C C . LEU A 1 775 ? 1.702 82.077 77.147 1.000 30.645 775 LEU AAA C 1
ATOM 6250 O O . LEU A 1 775 ? 0.957 83.040 76.990 1.000 33.915 775 LEU AAA O 1
ATOM 6255 N N . GLU A 1 776 ? 1.458 80.856 76.682 1.000 29.209 776 GLU AAA N 1
ATOM 6256 C CA . GLU A 1 776 ? 0.317 80.439 75.835 1.000 32.228 776 GLU AAA CA 1
ATOM 6257 C C . GLU A 1 776 ? -1.006 80.744 76.520 1.000 26.975 776 GLU AAA C 1
ATOM 6258 O O . GLU A 1 776 ? -1.997 80.775 75.831 1.000 28.348 776 GLU AAA O 1
ATOM 6264 N N . PHE A 1 777 ? -1.024 80.675 77.849 1.000 27.684 777 PHE AAA N 1
ATOM 6265 C CA . PHE A 1 777 ? -2.237 80.775 78.674 1.000 27.260 777 PHE AAA CA 1
ATOM 6266 C C . PHE A 1 777 ? -2.878 82.165 78.566 1.000 28.023 777 PHE AAA C 1
ATOM 6267 O O . PHE A 1 777 ? -4.086 82.272 78.741 1.000 28.412 777 PHE AAA O 1
ATOM 6275 N N . TYR A 1 778 ? -2.106 83.219 78.372 1.000 28.056 778 TYR AAA N 1
ATOM 6276 C CA . TYR A 1 778 ? -2.612 84.600 78.596 1.000 31.953 778 TYR AAA CA 1
ATOM 6277 C C . TYR A 1 778 ? -3.252 85.198 77.333 1.000 30.810 778 TYR AAA C 1
ATOM 6278 O O . TYR A 1 778 ? -2.558 85.442 76.346 1.000 33.084 778 TYR AAA O 1
ATOM 6287 N N . TYR A 1 779 ? -4.550 85.487 77.391 1.000 29.947 779 TYR AAA N 1
ATOM 6288 C CA . TYR A 1 779 ? -5.332 86.020 76.249 1.000 30.056 779 TYR AAA CA 1
ATOM 6289 C C . TYR A 1 779 ? -6.380 86.990 76.778 1.000 28.922 779 TYR AAA C 1
ATOM 6290 O O . TYR A 1 779 ? -6.940 86.716 77.820 1.000 33.664 779 TYR AAA O 1
ATOM 6299 N N . ASN A 1 780 ? -6.675 88.060 76.037 1.000 30.117 780 ASN AAA N 1
ATOM 6300 C CA . ASN A 1 780 ? -7.581 89.119 76.533 1.000 27.527 780 ASN AAA CA 1
ATOM 6301 C C . ASN A 1 780 ? -8.949 88.525 76.907 1.000 28.724 780 ASN AAA C 1
ATOM 6302 O O . ASN A 1 780 ? -9.527 88.992 77.895 1.000 26.968 780 ASN AAA O 1
ATOM 6307 N N . HIS A 1 781 ? -9.464 87.566 76.140 1.000 27.677 781 HIS AAA N 1
ATOM 6308 C CA . HIS A 1 781 ? -10.733 86.858 76.448 1.000 30.721 781 HIS AAA CA 1
ATOM 6309 C C . HIS A 1 781 ? -10.336 85.637 77.276 1.000 32.803 781 HIS AAA C 1
ATOM 6310 O O . HIS A 1 781 ? -10.020 84.574 76.688 1.000 32.342 781 HIS AAA O 1
ATOM 6317 N N . TYR A 1 782 ? -10.240 85.816 78.581 1.000 29.056 782 TYR AAA N 1
ATOM 6318 C CA . TYR A 1 782 ? -9.449 84.907 79.435 1.000 31.583 782 TYR AAA CA 1
ATOM 6319 C C . TYR A 1 782 ? -9.936 83.465 79.290 1.000 28.484 782 TYR AAA C 1
ATOM 6320 O O . TYR A 1 782 ? -11.123 83.204 79.264 1.000 25.678 782 TYR AAA O 1
ATOM 6329 N N . TYR A 1 783 ? -9.005 82.536 79.211 1.000 28.552 783 TYR AAA N 1
ATOM 6330 C CA . TYR A 1 783 ? -9.330 81.090 79.222 1.000 29.138 783 TYR AAA CA 1
ATOM 6331 C C . TYR A 1 783 ? -9.936 80.701 80.577 1.000 33.076 783 TYR AAA C 1
ATOM 6332 O O . TYR A 1 783 ? -9.769 81.439 81.559 1.000 35.000 783 TYR AAA O 1
ATOM 6341 N N . ARG A 1 784 ? -10.628 79.565 80.580 1.000 31.711 784 ARG AAA N 1
ATOM 6342 C CA . ARG A 1 784 ? -11.312 78.953 81.736 1.000 36.218 784 ARG AAA CA 1
ATOM 6343 C C . ARG A 1 784 ? -10.750 77.547 81.904 1.000 33.400 784 ARG AAA C 1
ATOM 6344 O O . ARG A 1 784 ? -11.156 76.640 81.174 1.000 34.462 784 ARG AAA O 1
ATOM 6352 N N . ILE A 1 785 ? -9.785 77.419 82.796 1.000 32.735 785 ILE AAA N 1
ATOM 6353 C CA . ILE A 1 785 ? -9.062 76.157 83.091 1.000 34.820 785 ILE AAA CA 1
ATOM 6354 C C . ILE A 1 785 ? -9.069 76.005 84.613 1.000 35.560 785 ILE AAA C 1
ATOM 6355 O O . ILE A 1 785 ? -8.614 76.944 85.312 1.000 33.144 785 ILE AAA O 1
ATOM 6360 N N . LEU A 1 786 ? -9.623 74.900 85.097 1.000 32.385 786 LEU AAA N 1
ATOM 6361 C CA . LEU A 1 786 ? -9.833 74.628 86.542 1.000 32.267 786 LEU AAA CA 1
ATOM 6362 C C . LEU A 1 786 ? -8.679 73.751 87.027 1.000 31.267 786 LEU AAA C 1
ATOM 6363 O O . LEU A 1 786 ? -8.425 72.760 86.387 1.000 30.264 786 LEU AAA O 1
ATOM 6368 N N . LEU A 1 787 ? -7.980 74.176 88.081 1.000 29.444 787 LEU AAA N 1
ATOM 6369 C CA . LEU A 1 787 ? -6.786 73.509 88.632 1.000 33.185 787 LEU AAA CA 1
ATOM 6370 C C . LEU A 1 787 ? -7.205 72.679 89.846 1.000 30.707 787 LEU AAA C 1
ATOM 6371 O O . LEU A 1 787 ? -7.777 73.264 90.768 1.000 32.420 787 LEU AAA O 1
ATOM 6376 N N . PHE A 1 788 ? -6.822 71.404 89.849 1.000 32.861 788 PHE AAA N 1
ATOM 6377 C CA . PHE A 1 788 ? -6.986 70.423 90.954 1.000 35.347 788 PHE AAA CA 1
ATOM 6378 C C . PHE A 1 788 ? -5.605 69.835 91.278 1.000 36.456 788 PHE AAA C 1
ATOM 6379 O O . PHE A 1 788 ? -4.845 69.427 90.359 1.000 33.771 788 PHE AAA O 1
ATOM 6387 N N . VAL A 1 789 ? -5.271 69.790 92.561 1.000 34.412 789 VAL AAA N 1
ATOM 6388 C CA . VAL A 1 789 ? -4.001 69.193 93.057 1.000 33.762 789 VAL AAA CA 1
ATOM 6389 C C . VAL A 1 789 ? -4.368 68.129 94.103 1.000 36.051 789 VAL AAA C 1
ATOM 6390 O O . VAL A 1 789 ? -5.113 68.444 95.026 1.000 35.251 789 VAL AAA O 1
ATOM 6394 N N . ASN A 1 790 ? -3.910 66.899 93.880 1.000 36.673 790 ASN AAA N 1
ATOM 6395 C CA . ASN A 1 790 ? -4.317 65.663 94.597 1.000 38.991 790 ASN AAA CA 1
ATOM 6396 C C . ASN A 1 790 ? -5.823 65.705 94.830 1.000 40.668 790 ASN AAA C 1
ATOM 6397 O O . ASN A 1 790 ? -6.223 65.572 95.988 1.000 40.265 790 ASN AAA O 1
ATOM 6402 N N . LYS A 1 791 ? -6.580 65.984 93.764 1.000 39.601 791 LYS AAA N 1
ATOM 6403 C CA . LYS A 1 791 ? -8.062 65.854 93.668 1.000 45.851 791 LYS AAA CA 1
ATOM 6404 C C . LYS A 1 791 ? -8.765 66.925 94.505 1.000 43.271 791 LYS AAA C 1
ATOM 6405 O O . LYS A 1 791 ? -9.966 66.797 94.703 1.000 44.425 791 LYS AAA O 1
ATOM 6411 N N . VAL A 1 792 ? -8.046 67.946 94.956 1.000 39.001 792 VAL AAA N 1
ATOM 6412 C CA . VAL A 1 792 ? -8.648 69.105 95.657 1.000 39.498 792 VAL AAA CA 1
ATOM 6413 C C . VAL A 1 792 ? -8.677 70.285 94.667 1.000 39.913 792 VAL AAA C 1
ATOM 6414 O O . VAL A 1 792 ? -7.629 70.617 94.069 1.000 35.679 792 VAL AAA O 1
ATOM 6418 N N . TYR A 1 793 ? -9.833 70.913 94.510 1.000 34.935 793 TYR AAA N 1
ATOM 6419 C CA . TYR A 1 793 ? -10.000 72.154 93.730 1.000 35.200 793 TYR AAA CA 1
ATOM 6420 C C . TYR A 1 793 ? -9.139 73.277 94.304 1.000 31.835 793 TYR AAA C 1
ATOM 6421 O O . TYR A 1 793 ? -9.408 73.728 95.414 1.000 36.176 793 TYR AAA O 1
ATOM 6430 N N . VAL A 1 794 ? -8.170 73.783 93.543 1.000 31.942 794 VAL AAA N 1
ATOM 6431 C CA . VAL A 1 794 ? -7.408 75.005 93.933 1.000 32.535 794 VAL AAA CA 1
ATOM 6432 C C . VAL A 1 794 ? -8.177 76.247 93.469 1.000 35.953 794 VAL AAA C 1
ATOM 6433 O O . VAL A 1 794 ? -8.362 77.212 94.234 1.000 36.441 794 VAL AAA O 1
ATOM 6437 N N . GLY A 1 795 ? -8.691 76.205 92.262 1.000 35.257 795 GLY AAA N 1
ATOM 6438 C CA . GLY A 1 795 ? -9.379 77.365 91.672 1.000 35.809 795 GLY AAA CA 1
ATOM 6439 C C . GLY A 1 795 ? -9.190 77.385 90.166 1.000 34.208 795 GLY AAA C 1
ATOM 6440 O O . GLY A 1 795 ? -8.402 76.605 89.611 1.000 33.817 795 GLY AAA O 1
ATOM 6441 N N . PRO A 1 796 ? -9.897 78.311 89.490 1.000 34.650 796 PRO AAA N 1
ATOM 6442 C CA . PRO A 1 796 ? -9.632 78.567 88.081 1.000 37.336 796 PRO AAA CA 1
ATOM 6443 C C . PRO A 1 796 ? -8.201 79.120 88.018 1.000 34.292 796 PRO AAA C 1
ATOM 6444 O O . PRO A 1 796 ? -7.810 79.780 88.936 1.000 33.347 796 PRO AAA O 1
ATOM 6448 N N . LEU A 1 797 ? -7.444 78.808 86.978 1.000 32.761 797 LEU AAA N 1
ATOM 6449 C CA . LEU A 1 797 ? -6.138 79.465 86.766 1.000 33.144 797 LEU AAA CA 1
ATOM 6450 C C . LEU A 1 797 ? -6.356 80.930 86.420 1.000 31.601 797 LEU AAA C 1
ATOM 6451 O O . LEU A 1 797 ? -7.173 81.219 85.548 1.000 33.094 797 LEU AAA O 1
ATOM 6456 N N . ILE A 1 798 ? -5.589 81.824 87.022 1.000 32.045 798 ILE AAA N 1
ATOM 6457 C CA . ILE A 1 798 ? -5.674 83.275 86.680 1.000 33.437 798 ILE AAA CA 1
ATOM 6458 C C . ILE A 1 798 ? -4.259 83.799 86.405 1.000 34.912 798 ILE AAA C 1
ATOM 6459 O O . ILE A 1 798 ? -4.102 84.932 85.997 1.000 40.198 798 ILE AAA O 1
ATOM 6464 N N . GLY A 1 799 ? -3.259 82.959 86.579 1.000 36.257 799 GLY AAA N 1
ATOM 6465 C CA . GLY A 1 799 ? -1.866 83.396 86.705 1.000 36.531 799 GLY AAA CA 1
ATOM 6466 C C . GLY A 1 799 ? -1.058 82.377 87.488 1.000 34.471 799 GLY AAA C 1
ATOM 6467 O O . GLY A 1 799 ? -1.573 81.334 87.889 1.000 31.642 799 GLY AAA O 1
ATOM 6468 N N . PRO A 1 800 ? 0.218 82.692 87.775 1.000 31.528 800 PRO AAA N 1
ATOM 6469 C CA . PRO A 1 800 ? 1.031 81.867 88.656 1.000 33.731 800 PRO AAA CA 1
ATOM 6470 C C . PRO A 1 800 ? 0.376 81.733 90.047 1.000 32.962 800 PRO AAA C 1
ATOM 6471 O O . PRO A 1 800 ? -0.178 82.691 90.540 1.000 30.705 800 PRO AAA O 1
ATOM 6475 N N . ILE A 1 801 ? 0.497 80.559 90.663 1.000 32.234 801 ILE AAA N 1
ATOM 6476 C CA . ILE A 1 801 ? -0.159 80.218 91.952 1.000 29.847 801 ILE AAA CA 1
ATOM 6477 C C . ILE A 1 801 ? 0.804 79.300 92.732 1.000 32.308 801 ILE AAA C 1
ATOM 6478 O O . ILE A 1 801 ? 1.306 78.273 92.190 1.000 27.529 801 ILE AAA O 1
ATOM 6483 N N . ASP A 1 802 ? 1.112 79.691 93.959 1.000 32.833 802 ASP AAA N 1
ATOM 6484 C CA . ASP A 1 802 ? 1.893 78.862 94.906 1.000 32.832 802 ASP AAA CA 1
ATOM 6485 C C . ASP A 1 802 ? 1.015 77.682 95.340 1.000 32.609 802 ASP AAA C 1
ATOM 6486 O O . ASP A 1 802 ? 0.004 77.949 95.964 1.000 34.940 802 ASP AAA O 1
ATOM 6491 N N . ILE A 1 803 ? 1.366 76.437 94.993 1.000 31.952 803 ILE AAA N 1
ATOM 6492 C CA . ILE A 1 803 ? 0.516 75.240 95.261 1.000 35.100 803 ILE AAA CA 1
ATOM 6493 C C . ILE A 1 803 ? 1.125 74.397 96.402 1.000 33.711 803 ILE AAA C 1
ATOM 6494 O O . ILE A 1 803 ? 0.627 73.250 96.594 1.000 34.309 803 ILE AAA O 1
ATOM 6499 N N . THR A 1 804 ? 2.158 74.894 97.099 1.000 31.410 804 THR AAA N 1
ATOM 6500 C CA . THR A 1 804 ? 2.945 74.147 98.130 1.000 34.142 804 THR AAA CA 1
ATOM 6501 C C . THR A 1 804 ? 2.020 73.407 99.124 1.000 33.274 804 THR AAA C 1
ATOM 6502 O O . THR A 1 804 ? 2.120 72.166 99.224 1.000 30.753 804 THR AAA O 1
ATOM 6506 N N . ARG A 1 805 ? 1.057 74.111 99.709 1.000 30.792 805 ARG AAA N 1
ATOM 6507 C CA . ARG A 1 805 ? 0.167 73.566 100.775 1.000 37.961 805 ARG AAA CA 1
ATOM 6508 C C . ARG A 1 805 ? -0.718 72.427 100.238 1.000 34.687 805 ARG AAA C 1
ATOM 6509 O O . ARG A 1 805 ? -1.355 71.789 101.051 1.000 35.240 805 ARG AAA O 1
ATOM 6517 N N . TYR A 1 806 ? -0.798 72.178 98.934 1.000 32.055 806 TYR AAA N 1
ATOM 6518 C CA . TYR A 1 806 ? -1.720 71.140 98.392 1.000 35.402 806 TYR AAA CA 1
ATOM 6519 C C . TYR A 1 806 ? -0.937 69.856 98.135 1.000 34.030 806 TYR AAA C 1
ATOM 6520 O O . TYR A 1 806 ? -1.553 68.848 97.803 1.000 37.348 806 TYR AAA O 1
ATOM 6529 N N . LEU A 1 807 ? 0.385 69.943 98.265 1.000 31.836 807 LEU AAA N 1
ATOM 6530 C CA . LEU A 1 807 ? 1.324 68.859 97.937 1.000 34.958 807 LEU AAA CA 1
ATOM 6531 C C . LEU A 1 807 ? 1.574 67.986 99.170 1.000 37.344 807 LEU AAA C 1
ATOM 6532 O O . LEU A 1 807 ? 1.298 68.421 100.310 1.000 36.574 807 LEU AAA O 1
ATOM 6537 N N . LYS A 1 808 ? 2.038 66.767 98.915 1.000 40.823 808 LYS AAA N 1
ATOM 6538 C CA . LYS A 1 808 ? 2.485 65.793 99.937 1.000 41.118 808 LYS AAA CA 1
ATOM 6539 C C . LYS A 1 808 ? 3.808 65.209 99.444 1.000 42.881 808 LYS AAA C 1
ATOM 6540 O O . LYS A 1 808 ? 4.181 65.409 98.293 1.000 39.691 808 LYS AAA O 1
ATOM 6546 N N . PRO A 1 809 ? 4.593 64.512 100.289 1.000 45.316 809 PRO AAA N 1
ATOM 6547 C CA . PRO A 1 809 ? 5.826 63.892 99.811 1.000 44.165 809 PRO AAA CA 1
ATOM 6548 C C . PRO A 1 809 ? 5.488 62.822 98.767 1.000 41.029 809 PRO AAA C 1
ATOM 6549 O O . PRO A 1 809 ? 4.424 62.221 98.876 1.000 44.468 809 PRO AAA O 1
ATOM 6553 N N . GLY A 1 810 ? 6.386 62.603 97.805 1.000 42.689 810 GLY AAA N 1
ATOM 6554 C CA . GLY A 1 810 ? 6.283 61.492 96.832 1.000 47.417 810 GLY AAA CA 1
ATOM 6555 C C . GLY A 1 810 ? 5.493 61.885 95.592 1.000 45.813 810 GLY AAA C 1
ATOM 6556 O O . GLY A 1 810 ? 5.723 63.002 95.045 1.000 40.862 810 GLY AAA O 1
ATOM 6557 N N . VAL A 1 811 ? 4.574 61.025 95.166 1.000 45.204 811 VAL AAA N 1
ATOM 6558 C CA . VAL A 1 811 ? 3.847 61.192 93.878 1.000 49.293 811 VAL AAA CA 1
ATOM 6559 C C . VAL A 1 811 ? 2.669 62.153 94.116 1.000 43.347 811 VAL AAA C 1
ATOM 6560 O O . VAL A 1 811 ? 1.881 61.936 95.034 1.000 39.380 811 VAL AAA O 1
ATOM 6564 N N . ASN A 1 812 ? 2.579 63.206 93.311 1.000 40.412 812 ASN AAA N 1
ATOM 6565 C CA . ASN A 1 812 ? 1.470 64.181 93.372 1.000 39.629 812 ASN AAA CA 1
ATOM 6566 C C . ASN A 1 812 ? 0.732 64.141 92.042 1.000 39.083 812 ASN AAA C 1
ATOM 6567 O O . ASN A 1 812 ? 1.370 63.928 91.000 1.000 38.448 812 ASN AAA O 1
ATOM 6572 N N . GLU A 1 813 ? -0.556 64.436 92.094 1.000 38.541 813 GLU AAA N 1
ATOM 6573 C CA . GLU A 1 813 ? -1.405 64.574 90.893 1.000 42.002 813 GLU AAA CA 1
ATOM 6574 C C . GLU A 1 813 ? -1.754 66.056 90.669 1.000 36.549 813 GLU AAA C 1
ATOM 6575 O O . GLU A 1 813 ? -2.122 66.739 91.641 1.000 35.933 813 GLU AAA O 1
ATOM 6581 N N . VAL A 1 814 ? -1.695 66.535 89.430 1.000 35.690 814 VAL AAA N 1
ATOM 6582 C CA . VAL A 1 814 ? -2.386 67.803 89.039 1.000 38.219 814 VAL AAA CA 1
ATOM 6583 C C . VAL A 1 814 ? -3.313 67.481 87.868 1.000 37.787 814 VAL AAA C 1
ATOM 6584 O O . VAL A 1 814 ? -2.936 66.706 86.966 1.000 35.146 814 VAL AAA O 1
ATOM 6588 N N . ALA A 1 815 ? -4.525 68.005 87.945 1.000 35.133 815 ALA AAA N 1
ATOM 6589 C CA . ALA A 1 815 ? -5.574 67.825 86.921 1.000 35.377 815 ALA AAA CA 1
ATOM 6590 C C . ALA A 1 815 ? -6.043 69.215 86.479 1.000 34.464 815 ALA AAA C 1
ATOM 6591 O O . ALA A 1 815 ? -6.113 70.143 87.320 1.000 34.075 815 ALA AAA O 1
ATOM 6593 N N . LEU A 1 816 ? -6.226 69.379 85.180 1.000 34.187 816 LEU AAA N 1
ATOM 6594 C CA . LEU A 1 816 ? -6.751 70.621 84.563 1.000 34.209 816 LEU AAA CA 1
ATOM 6595 C C . LEU A 1 816 ? -8.030 70.251 83.841 1.000 32.455 816 LEU AAA C 1
ATOM 6596 O O . LEU A 1 816 ? -7.966 69.375 82.965 1.000 33.741 816 LEU AAA O 1
ATOM 6601 N N . LEU A 1 817 ? -9.138 70.848 84.246 1.000 37.087 817 LEU AAA N 1
ATOM 6602 C CA . LEU A 1 817 ? -10.356 70.837 83.433 1.000 35.319 817 LEU AAA CA 1
ATOM 6603 C C . LEU A 1 817 ? -10.290 72.050 82.522 1.000 35.646 817 LEU AAA C 1
ATOM 6604 O O . LEU A 1 817 ? -10.481 73.153 83.019 1.000 35.393 817 LEU AAA O 1
ATOM 6609 N N . VAL A 1 818 ? -10.006 71.825 81.245 1.000 35.772 818 VAL AAA N 1
ATOM 6610 C CA . VAL A 1 818 ? -10.072 72.889 80.211 1.000 40.118 818 VAL AAA CA 1
ATOM 6611 C C . VAL A 1 818 ? -11.517 72.994 79.735 1.000 39.011 818 VAL AAA C 1
ATOM 6612 O O . VAL A 1 818 ? -11.954 72.123 79.013 1.000 39.704 818 VAL AAA O 1
ATOM 6616 N N . GLU A 1 819 ? -12.223 74.025 80.167 1.000 41.750 819 GLU AAA N 1
ATOM 6617 C CA . GLU A 1 819 ? -13.525 74.390 79.585 1.000 43.587 819 GLU AAA CA 1
ATOM 6618 C C . GLU A 1 819 ? -13.233 75.039 78.222 1.000 42.861 819 GLU AAA C 1
ATOM 6619 O O . GLU A 1 819 ? -13.835 74.642 77.224 1.000 43.684 819 GLU AAA O 1
ATOM 6625 N N . TRP A 1 820 ? -12.265 75.952 78.179 1.000 40.211 820 TRP AAA N 1
ATOM 6626 C CA . TRP A 1 820 ? -11.837 76.633 76.934 1.000 36.107 820 TRP AAA CA 1
ATOM 6627 C C . TRP A 1 820 ? -10.457 77.271 77.129 1.000 35.516 820 TRP AAA C 1
ATOM 6628 O O . TRP A 1 820 ? -10.280 78.029 78.098 1.000 31.112 820 TRP AAA O 1
ATOM 6639 N N . GLY A 1 821 ? -9.529 76.984 76.222 1.000 31.488 821 GLY AAA N 1
ATOM 6640 C CA . GLY A 1 821 ? -8.227 77.656 76.184 1.000 36.839 821 GLY AAA CA 1
ATOM 6641 C C . GLY A 1 821 ? -7.092 76.697 75.932 1.000 30.743 821 GLY AAA C 1
ATOM 6642 O O . GLY A 1 821 ? -7.311 75.571 75.464 1.000 30.680 821 GLY AAA O 1
ATOM 6643 N N . VAL A 1 822 ? -5.899 77.157 76.238 1.000 32.619 822 VAL AAA N 1
ATOM 6644 C CA . VAL A 1 822 ? -4.633 76.403 76.055 1.000 31.190 822 VAL AAA CA 1
ATOM 6645 C C . VAL A 1 822 ? -3.759 76.787 77.233 1.000 32.893 822 VAL AAA C 1
ATOM 6646 O O . VAL A 1 822 ? -3.938 77.929 77.794 1.000 31.555 822 VAL AAA O 1
ATOM 6650 N N . VAL A 1 823 ? -2.908 75.855 77.647 1.000 32.555 823 VAL AAA N 1
ATOM 6651 C CA . VAL A 1 823 ? -2.021 76.047 78.816 1.000 34.224 823 VAL AAA CA 1
ATOM 6652 C C . VAL A 1 823 ? -0.864 75.072 78.667 1.000 32.868 823 VAL AAA C 1
ATOM 6653 O O . VAL A 1 823 ? -1.084 73.982 78.176 1.000 36.561 823 VAL AAA O 1
ATOM 6657 N N . ASN A 1 824 ? 0.289 75.472 79.157 1.000 33.476 824 ASN AAA N 1
ATOM 6658 C CA . ASN A 1 824 ? 1.521 74.660 79.158 1.000 41.157 824 ASN AAA CA 1
ATOM 6659 C C . ASN A 1 824 ? 2.226 74.886 80.489 1.000 37.494 824 ASN AAA C 1
ATOM 6660 O O . ASN A 1 824 ? 3.125 75.685 80.579 1.000 37.156 824 ASN AAA O 1
ATOM 6665 N N . PRO A 1 825 ? 1.779 74.253 81.590 1.000 36.534 825 PRO AAA N 1
ATOM 6666 C CA . PRO A 1 825 ? 2.280 74.616 82.904 1.000 39.966 825 PRO AAA CA 1
ATOM 6667 C C . PRO A 1 825 ? 3.638 74.016 83.296 1.000 38.416 825 PRO AAA C 1
ATOM 6668 O O . PRO A 1 825 ? 3.988 72.959 82.864 1.000 36.592 825 PRO AAA O 1
ATOM 6672 N N . VAL A 1 826 ? 4.383 74.765 84.095 1.000 36.810 826 VAL AAA N 1
ATOM 6673 C CA . VAL A 1 826 ? 5.664 74.312 84.711 1.000 43.585 826 VAL AAA CA 1
ATOM 6674 C C . VAL A 1 826 ? 5.644 74.726 86.186 1.000 42.621 826 VAL AAA C 1
ATOM 6675 O O . VAL A 1 826 ? 5.054 75.799 86.505 1.000 38.915 826 VAL AAA O 1
ATOM 6679 N N . ILE A 1 827 ? 6.258 73.918 87.054 1.000 38.017 827 ILE AAA N 1
ATOM 6680 C CA . ILE A 1 827 ? 6.394 74.260 88.501 1.000 35.864 827 ILE AAA CA 1
ATOM 6681 C C . ILE A 1 827 ? 7.808 74.792 88.754 1.000 34.534 827 ILE AAA C 1
ATOM 6682 O O . ILE A 1 827 ? 8.784 74.058 88.526 1.000 37.934 827 ILE AAA O 1
ATOM 6687 N N . GLY A 1 828 ? 7.904 76.053 89.151 1.000 31.872 828 GLY AAA N 1
ATOM 6688 C CA . GLY A 1 828 ? 9.116 76.648 89.738 1.000 35.595 828 GLY AAA CA 1
ATOM 6689 C C . GLY A 1 828 ? 9.295 76.162 91.181 1.000 34.325 828 GLY AAA C 1
ATOM 6690 O O . GLY A 1 828 ? 8.284 76.154 91.946 1.000 35.218 828 GLY AAA O 1
ATOM 6691 N N . VAL A 1 829 ? 10.508 75.741 91.532 1.000 32.494 829 VAL AAA N 1
ATOM 6692 C CA . VAL A 1 829 ? 10.877 75.320 92.921 1.000 34.949 829 VAL AAA CA 1
ATOM 6693 C C . VAL A 1 829 ? 11.860 76.335 93.513 1.000 31.021 829 VAL AAA C 1
ATOM 6694 O O . VAL A 1 829 ? 12.966 76.503 92.987 1.000 32.169 829 VAL AAA O 1
ATOM 6698 N N . TYR A 1 830 ? 11.450 76.949 94.619 1.000 30.802 830 TYR AAA N 1
ATOM 6699 C CA . TYR A 1 830 ? 12.168 78.022 95.332 1.000 29.531 830 TYR AAA CA 1
ATOM 6700 C C . TYR A 1 830 ? 12.542 77.568 96.755 1.000 31.236 830 TYR AAA C 1
ATOM 6701 O O . TYR A 1 830 ? 11.811 76.757 97.377 1.000 28.532 830 TYR AAA O 1
ATOM 6710 N N . GLN A 1 831 ? 13.683 78.061 97.237 1.000 31.688 831 GLN AAA N 1
ATOM 6711 C CA . GLN A 1 831 ? 14.262 77.802 98.578 1.000 35.441 831 GLN AAA CA 1
ATOM 6712 C C . GLN A 1 831 ? 13.473 78.576 99.635 1.000 35.547 831 GLN AAA C 1
ATOM 6713 O O . GLN A 1 831 ? 13.148 78.008 100.706 1.000 35.728 831 GLN AAA O 1
ATOM 6719 N N . TYR A 1 832 ? 13.145 79.831 99.365 1.000 35.636 832 TYR AAA N 1
ATOM 6720 C CA . TYR A 1 832 ? 12.464 80.689 100.359 1.000 33.580 832 TYR AAA CA 1
ATOM 6721 C C . TYR A 1 832 ? 11.304 81.441 99.732 1.000 34.414 832 TYR AAA C 1
ATOM 6722 O O . TYR A 1 832 ? 11.327 81.736 98.509 1.000 34.765 832 TYR AAA O 1
ATOM 6731 N N . LYS A 1 833 ? 10.358 81.796 100.593 1.000 35.972 833 LYS AAA N 1
ATOM 6732 C CA . LYS A 1 833 ? 9.356 82.834 100.344 1.000 35.309 833 LYS AAA CA 1
ATOM 6733 C C . LYS A 1 833 ? 9.706 84.011 101.235 1.000 34.881 833 LYS AAA C 1
ATOM 6734 O O . LYS A 1 833 ? 9.643 83.877 102.418 1.000 40.797 833 LYS AAA O 1
ATOM 6740 N N . VAL A 1 834 ? 10.045 85.146 100.645 1.000 39.002 834 VAL AAA N 1
ATOM 6741 C CA . VAL A 1 834 ? 10.584 86.303 101.399 1.000 39.035 834 VAL AAA CA 1
ATOM 6742 C C . VAL A 1 834 ? 9.412 87.097 101.959 1.000 39.508 834 VAL AAA C 1
ATOM 6743 O O . VAL A 1 834 ? 8.508 87.477 101.187 1.000 40.580 834 VAL AAA O 1
ATOM 6747 N N . ASP A 1 835 ? 9.439 87.336 103.260 1.000 38.746 835 ASP AAA N 1
ATOM 6748 C CA . ASP A 1 835 ? 8.329 88.006 103.976 1.000 44.959 835 ASP AAA CA 1
ATOM 6749 C C . ASP A 1 835 ? 8.714 89.457 104.187 1.000 37.227 835 ASP AAA C 1
ATOM 6750 O O . ASP A 1 835 ? 9.938 89.784 104.265 1.000 36.019 835 ASP AAA O 1
ATOM 6755 N N . GLY A 1 836 ? 7.705 90.284 104.352 1.000 36.377 836 GLY AAA N 1
ATOM 6756 C CA . GLY A 1 836 ? 7.965 91.632 104.866 1.000 40.931 836 GLY AAA CA 1
ATOM 6757 C C . GLY A 1 836 ? 6.749 92.497 104.777 1.000 35.658 836 GLY AAA C 1
ATOM 6758 O O . GLY A 1 836 ? 5.666 91.941 104.628 1.000 37.546 836 GLY AAA O 1
ATOM 6759 N N . GLU A 1 837 ? 6.978 93.814 104.826 1.000 37.321 837 GLU AAA N 1
ATOM 6760 C CA . GLU A 1 837 ? 5.923 94.853 104.886 1.000 41.191 837 GLU AAA CA 1
ATOM 6761 C C . GLU A 1 837 ? 5.773 95.453 103.490 1.000 37.298 837 GLU AAA C 1
ATOM 6762 O O . GLU A 1 837 ? 6.813 95.776 102.863 1.000 32.178 837 GLU AAA O 1
ATOM 6768 N N . TRP A 1 838 ? 4.522 95.579 103.046 1.000 36.255 838 TRP AAA N 1
ATOM 6769 C CA . TRP A 1 838 ? 4.176 96.113 101.707 1.000 36.530 838 TRP AAA CA 1
ATOM 6770 C C . TRP A 1 838 ? 3.406 97.425 101.844 1.000 37.300 838 TRP AAA C 1
ATOM 6771 O O . TRP A 1 838 ? 2.549 97.571 102.760 1.000 36.379 838 TRP AAA O 1
ATOM 6782 N N . PHE A 1 839 ? 3.629 98.300 100.871 1.000 33.694 839 PHE AAA N 1
ATOM 6783 C CA . PHE A 1 839 ? 2.990 99.630 100.763 1.000 36.959 839 PHE AAA CA 1
ATOM 6784 C C . PHE A 1 839 ? 2.591 99.840 99.301 1.000 34.244 839 PHE AAA C 1
ATOM 6785 O O . PHE A 1 839 ? 3.386 99.441 98.413 1.000 31.917 839 PHE AAA O 1
ATOM 6793 N N . ILE A 1 840 ? 1.430 100.463 99.096 1.000 33.859 840 ILE AAA N 1
ATOM 6794 C CA . ILE A 1 840 ? 0.787 100.699 97.775 1.000 33.987 840 ILE AAA CA 1
ATOM 6795 C C . ILE A 1 840 ? 0.519 102.194 97.581 1.000 37.561 840 ILE AAA C 1
ATOM 6796 O O . ILE A 1 840 ? 0.158 102.891 98.564 1.000 36.750 840 ILE AAA O 1
ATOM 6801 N N . GLN A 1 841 ? 0.724 102.660 96.350 1.000 36.826 841 GLN AAA N 1
ATOM 6802 C CA . GLN A 1 841 ? 0.351 104.006 95.851 1.000 39.024 841 GLN AAA CA 1
ATOM 6803 C C . GLN A 1 841 ? -0.392 103.848 94.521 1.000 39.409 841 GLN AAA C 1
ATOM 6804 O O . GLN A 1 841 ? 0.108 103.107 93.632 1.000 33.742 841 GLN AAA O 1
ATOM 6810 N N . GLU A 1 842 ? -1.523 104.527 94.381 1.000 33.948 842 GLU AAA N 1
ATOM 6811 C CA . GLU A 1 842 ? -2.232 104.657 93.090 1.000 36.956 842 GLU AAA CA 1
ATOM 6812 C C . GLU A 1 842 ? -1.614 105.814 92.307 1.000 39.507 842 GLU AAA C 1
ATOM 6813 O O . GLU A 1 842 ? -1.606 106.944 92.814 1.000 36.280 842 GLU AAA O 1
ATOM 6819 N N . GLY A 1 843 ? -1.077 105.540 91.123 1.000 34.554 843 GLY AAA N 1
ATOM 6820 C CA . GLY A 1 843 ? -0.506 106.586 90.265 1.000 33.453 843 GLY AAA CA 1
ATOM 6821 C C . GLY A 1 843 ? 0.932 106.893 90.619 1.000 32.677 843 GLY AAA C 1
ATOM 6822 O O . GLY A 1 843 ? 1.533 106.115 91.313 1.000 34.063 843 GLY AAA O 1
ATOM 6823 N N . LEU A 1 844 ? 1.439 108.018 90.127 1.000 35.604 844 LEU AAA N 1
ATOM 6824 C CA . LEU A 1 844 ? 2.826 108.514 90.286 1.000 37.359 844 LEU AAA CA 1
ATOM 6825 C C . LEU A 1 844 ? 2.723 109.965 90.770 1.000 36.834 844 LEU AAA C 1
ATOM 6826 O O . LEU A 1 844 ? 1.695 110.565 90.513 1.000 34.672 844 LEU AAA O 1
ATOM 6831 N N . HIS A 1 845 ? 3.758 110.528 91.389 1.000 38.126 845 HIS AAA N 1
ATOM 6832 C CA . HIS A 1 845 ? 3.798 111.975 91.771 1.000 41.399 845 HIS AAA CA 1
ATOM 6833 C C . HIS A 1 845 ? 3.301 112.844 90.597 1.000 40.500 845 HIS AAA C 1
ATOM 6834 O O . HIS A 1 845 ? 2.359 113.659 90.783 1.000 37.232 845 HIS AAA O 1
ATOM 6841 N N . GLY A 1 846 ? 3.871 112.637 89.404 1.000 40.812 846 GLY AAA N 1
ATOM 6842 C CA . GLY A 1 846 ? 3.553 113.408 88.179 1.000 39.806 846 GLY AAA CA 1
ATOM 6843 C C . GLY A 1 846 ? 2.107 113.270 87.741 1.000 36.290 846 GLY AAA C 1
ATOM 6844 O O . GLY A 1 846 ? 1.522 114.268 87.265 1.000 37.163 846 GLY AAA O 1
ATOM 6845 N N . LEU A 1 847 ? 1.481 112.114 87.935 1.000 35.427 847 LEU AAA N 1
ATOM 6846 C CA . LEU A 1 847 ? 0.037 111.988 87.599 1.000 36.325 847 LEU AAA CA 1
ATOM 6847 C C . LEU A 1 847 ? -0.808 112.702 88.658 1.000 38.675 847 LEU AAA C 1
ATOM 6848 O O . LEU A 1 847 ? -1.788 113.416 88.298 1.000 35.810 847 LEU AAA O 1
ATOM 6853 N N . ILE A 1 848 ? -0.484 112.493 89.929 1.000 39.778 848 ILE AAA N 1
ATOM 6854 C CA . ILE A 1 848 ? -1.309 113.015 91.061 1.000 39.157 848 ILE AAA CA 1
ATOM 6855 C C . ILE A 1 848 ? -1.298 114.553 90.997 1.000 41.110 848 ILE AAA C 1
ATOM 6856 O O . ILE A 1 848 ? -2.390 115.154 91.122 1.000 40.794 848 ILE AAA O 1
ATOM 6861 N N . GLU A 1 849 ? -0.123 115.137 90.733 1.000 40.766 849 GLU AAA N 1
ATOM 6862 C CA . GLU A 1 849 ? 0.128 116.600 90.578 1.000 46.551 849 GLU AAA CA 1
ATOM 6863 C C . GLU A 1 849 ? -0.218 117.072 89.153 1.000 47.777 849 GLU AAA C 1
ATOM 6864 O O . GLU A 1 849 ? 0.001 118.249 88.861 1.000 46.720 849 GLU AAA O 1
ATOM 6870 N N . GLU A 1 850 ? -0.691 116.186 88.275 1.000 47.076 850 GLU AAA N 1
ATOM 6871 C CA . GLU A 1 850 ? -1.258 116.561 86.955 1.000 43.251 850 GLU AAA CA 1
ATOM 6872 C C . GLU A 1 850 ? -0.224 117.295 86.108 1.000 40.047 850 GLU AAA C 1
ATOM 6873 O O . GLU A 1 850 ? -0.596 118.269 85.465 1.000 38.815 850 GLU AAA O 1
ATOM 6879 N N . TRP A 1 851 ? 0.999 116.779 86.049 1.000 38.840 851 TRP AAA N 1
ATOM 6880 C CA . TRP A 1 851 ? 2.060 117.252 85.128 1.000 40.134 851 TRP AAA CA 1
ATOM 6881 C C . TRP A 1 851 ? 1.622 117.125 83.665 1.000 42.052 851 TRP AAA C 1
ATOM 6882 O O . TRP A 1 851 ? 2.146 117.907 82.850 1.000 38.095 851 TRP AAA O 1
ATOM 6893 N N . PHE A 1 852 ? 0.749 116.174 83.311 1.000 39.156 852 PHE AAA N 1
ATOM 6894 C CA . PHE A 1 852 ? 0.216 116.077 81.921 1.000 42.167 852 PHE AAA CA 1
ATOM 6895 C C . PHE A 1 852 ? -0.588 117.340 81.586 1.000 41.574 852 PHE AAA C 1
ATOM 6896 O O . PHE A 1 852 ? -0.657 117.644 80.398 1.000 42.749 852 PHE AAA O 1
ATOM 6904 N N . ARG A 1 853 ? -1.240 117.988 82.566 1.000 44.611 853 ARG AAA N 1
ATOM 6905 C CA . ARG A 1 853 ? -2.080 119.203 82.336 1.000 41.405 853 ARG AAA CA 1
ATOM 6906 C C . ARG A 1 853 ? -1.177 120.445 82.288 1.000 42.687 853 ARG AAA C 1
ATOM 6907 O O . ARG A 1 853 ? -1.521 121.368 81.595 1.000 41.363 853 ARG AAA O 1
ATOM 6915 N N . ARG A 1 854 ? -0.052 120.433 82.995 1.000 46.920 854 ARG AAA N 1
ATOM 6916 C CA . ARG A 1 854 ? 0.886 121.568 83.157 1.000 51.579 854 ARG AAA CA 1
ATOM 6917 C C . ARG A 1 854 ? 2.186 120.988 83.719 1.000 46.436 854 ARG AAA C 1
ATOM 6918 O O . ARG A 1 854 ? 2.186 120.569 84.861 1.000 45.297 854 ARG AAA O 1
ATOM 6926 N N . SER A 1 855 ? 3.240 120.901 82.925 1.000 45.739 855 SER AAA N 1
ATOM 6927 C CA . SER A 1 855 ? 4.508 120.271 83.371 1.000 54.123 855 SER AAA CA 1
ATOM 6928 C C . SER A 1 855 ? 5.394 121.357 83.953 1.000 53.858 855 SER AAA C 1
ATOM 6929 O O . SER A 1 855 ? 5.532 122.407 83.338 1.000 53.035 855 SER AAA O 1
ATOM 6932 N N . PRO A 1 856 ? 6.084 121.116 85.085 1.000 52.666 856 PRO AAA N 1
ATOM 6933 C CA . PRO A 1 856 ? 7.252 121.928 85.419 1.000 50.234 856 PRO AAA CA 1
ATOM 6934 C C . PRO A 1 856 ? 8.268 121.949 84.259 1.000 53.315 856 PRO AAA C 1
ATOM 6935 O O . PRO A 1 856 ? 8.248 121.076 83.380 1.000 41.613 856 PRO AAA O 1
ATOM 6939 N N . ARG A 1 857 ? 9.104 122.991 84.266 1.000 57.342 857 ARG AAA N 1
ATOM 6940 C CA . ARG A 1 857 ? 10.212 123.241 83.314 1.000 59.716 857 ARG AAA CA 1
ATOM 6941 C C . ARG A 1 857 ? 11.222 122.112 83.505 1.000 52.607 857 ARG AAA C 1
ATOM 6942 O O . ARG A 1 857 ? 11.608 121.856 84.648 1.000 63.740 857 ARG AAA O 1
ATOM 6950 N N . GLY A 1 858 ? 11.618 121.449 82.436 1.000 48.984 858 GLY AAA N 1
ATOM 6951 C CA . GLY A 1 858 ? 12.663 120.414 82.493 1.000 51.180 858 GLY AAA CA 1
ATOM 6952 C C . GLY A 1 858 ? 13.931 120.932 81.860 1.000 49.337 858 GLY AAA C 1
ATOM 6953 O O . GLY A 1 858 ? 13.926 122.077 81.458 1.000 54.064 858 GLY AAA O 1
ATOM 6954 N N . GLU A 1 859 ? 14.970 120.107 81.790 1.000 55.284 859 GLU AAA N 1
ATOM 6955 C CA . GLU A 1 859 ? 16.204 120.340 80.996 1.000 56.720 859 GLU AAA CA 1
ATOM 6956 C C . GLU A 1 859 ? 15.907 119.970 79.538 1.000 54.785 859 GLU AAA C 1
ATOM 6957 O O . GLU A 1 859 ? 15.313 118.897 79.291 1.000 49.911 859 GLU AAA O 1
ATOM 6963 N N . THR A 1 860 ? 16.348 120.795 78.593 1.000 52.134 860 THR AAA N 1
ATOM 6964 C CA . THR A 1 860 ? 16.310 120.480 77.147 1.000 49.432 860 THR AAA CA 1
ATOM 6965 C C . THR A 1 860 ? 17.202 119.266 76.905 1.000 50.130 860 THR AAA C 1
ATOM 6966 O O . THR A 1 860 ? 18.138 119.055 77.680 1.000 52.527 860 THR AAA O 1
ATOM 6970 N N . ALA A 1 861 ? 16.896 118.488 75.876 1.000 51.375 861 ALA AAA N 1
ATOM 6971 C CA . ALA A 1 861 ? 17.639 117.264 75.511 1.000 53.886 861 ALA AAA CA 1
ATOM 6972 C C . ALA A 1 861 ? 17.645 117.148 73.991 1.000 52.133 861 ALA AAA C 1
ATOM 6973 O O . ALA A 1 861 ? 16.600 117.349 73.376 1.000 49.837 861 ALA AAA O 1
ATOM 6975 N N . GLU A 1 862 ? 18.801 116.854 73.421 1.000 53.318 862 GLU AAA N 1
ATOM 6976 C CA . GLU A 1 862 ? 18.953 116.633 71.971 1.000 59.849 862 GLU AAA CA 1
ATOM 6977 C C . GLU A 1 862 ? 18.570 115.184 71.686 1.000 56.715 862 GLU AAA C 1
ATOM 6978 O O . GLU A 1 862 ? 19.160 114.276 72.238 1.000 53.318 862 GLU AAA O 1
ATOM 6984 N N . PRO A 1 863 ? 17.563 114.894 70.833 1.000 59.340 863 PRO AAA N 1
ATOM 6985 C CA . PRO A 1 863 ? 17.328 113.519 70.401 1.000 54.786 863 PRO AAA CA 1
ATOM 6986 C C . PRO A 1 863 ? 18.544 112.973 69.658 1.000 53.187 863 PRO AAA C 1
ATOM 6987 O O . PRO A 1 863 ? 19.199 113.699 68.916 1.000 50.702 863 PRO AAA O 1
ATOM 6991 N N . PRO A 1 864 ? 18.876 111.676 69.787 1.000 43.810 864 PRO AAA N 1
ATOM 6992 C CA . PRO A 1 864 ? 18.099 110.732 70.588 1.000 46.345 864 PRO AAA CA 1
ATOM 6993 C C . PRO A 1 864 ? 18.340 110.815 72.108 1.000 48.867 864 PRO AAA C 1
ATOM 6994 O O . PRO A 1 864 ? 19.456 111.005 72.565 1.000 47.304 864 PRO AAA O 1
ATOM 6998 N N . ILE A 1 865 ? 17.254 110.699 72.865 1.000 46.249 865 ILE AAA N 1
ATOM 6999 C CA . ILE A 1 865 ? 17.237 110.774 74.351 1.000 43.885 865 ILE AAA CA 1
ATOM 7000 C C . ILE A 1 865 ? 17.507 109.368 74.879 1.000 43.052 865 ILE AAA C 1
ATOM 7001 O O . ILE A 1 865 ? 16.641 108.515 74.678 1.000 45.222 865 ILE AAA O 1
ATOM 7006 N N . LEU A 1 866 ? 18.686 109.135 75.454 1.000 42.982 866 LEU AAA N 1
ATOM 7007 C CA . LEU A 1 866 ? 19.128 107.813 75.972 1.000 44.447 866 LEU AAA CA 1
ATOM 7008 C C . LEU A 1 866 ? 18.631 107.713 77.409 1.000 41.433 866 LEU AAA C 1
ATOM 7009 O O . LEU A 1 866 ? 18.739 108.698 78.130 1.000 43.616 866 LEU AAA O 1
ATOM 7014 N N . LEU A 1 867 ? 17.964 106.611 77.748 1.000 41.689 867 LEU AAA N 1
ATOM 7015 C CA . LEU A 1 867 ? 17.276 106.461 79.050 1.000 42.378 867 LEU AAA CA 1
ATOM 7016 C C . LEU A 1 867 ? 17.832 105.266 79.837 1.000 37.947 867 LEU AAA C 1
ATOM 7017 O O . LEU A 1 867 ? 17.393 105.085 80.965 1.000 39.607 867 LEU AAA O 1
ATOM 7022 N N . GLY A 1 868 ? 18.738 104.475 79.269 1.000 40.776 868 GLY AAA N 1
ATOM 7023 C CA . GLY A 1 868 ? 19.225 103.201 79.843 1.000 46.109 868 GLY AAA CA 1
ATOM 7024 C C . GLY A 1 868 ? 19.777 103.337 81.256 1.000 43.432 868 GLY AAA C 1
ATOM 7025 O O . GLY A 1 868 ? 19.638 102.409 82.040 1.000 53.441 868 GLY AAA O 1
ATOM 7026 N N . ASP A 1 869 ? 20.375 104.472 81.568 1.000 43.087 869 ASP AAA N 1
ATOM 7027 C CA . ASP A 1 869 ? 20.883 104.838 82.915 1.000 51.509 869 ASP AAA CA 1
ATOM 7028 C C . ASP A 1 869 ? 19.706 105.134 83.847 1.000 50.004 869 ASP AAA C 1
ATOM 7029 O O . ASP A 1 869 ? 19.946 105.284 85.054 1.000 46.334 869 ASP AAA O 1
ATOM 7034 N N . LYS A 1 870 ? 18.481 105.243 83.329 1.000 43.316 870 LYS AAA N 1
ATOM 7035 C CA . LYS A 1 870 ? 17.285 105.513 84.164 1.000 43.535 870 LYS AAA CA 1
ATOM 7036 C C . LYS A 1 870 ? 16.385 104.280 84.220 1.000 38.555 870 LYS AAA C 1
ATOM 7037 O O . LYS A 1 870 ? 15.200 104.433 84.608 1.000 38.800 870 LYS AAA O 1
ATOM 7043 N N . ALA A 1 871 ? 16.898 103.106 83.835 1.000 36.696 871 ALA AAA N 1
ATOM 7044 C CA . ALA A 1 871 ? 16.157 101.836 83.953 1.000 39.169 871 ALA AAA CA 1
ATOM 7045 C C . ALA A 1 871 ? 15.486 101.772 85.335 1.000 38.528 871 ALA AAA C 1
ATOM 7046 O O . ALA A 1 871 ? 16.177 101.987 86.341 1.000 40.264 871 ALA AAA O 1
ATOM 7048 N N . GLY A 1 872 ? 14.169 101.558 85.375 1.000 36.906 872 GLY AAA N 1
ATOM 7049 C CA . GLY A 1 872 ? 13.407 101.407 86.629 1.000 34.905 872 GLY AAA CA 1
ATOM 7050 C C . GLY A 1 872 ? 12.809 102.711 87.109 1.000 36.458 872 GLY AAA C 1
ATOM 7051 O O . GLY A 1 872 ? 12.052 102.685 88.097 1.000 38.869 872 GLY AAA O 1
ATOM 7052 N N . ARG A 1 873 ? 13.091 103.803 86.409 1.000 37.945 873 ARG AAA N 1
ATOM 7053 C CA . ARG A 1 873 ? 12.665 105.160 86.821 1.000 41.547 873 ARG AAA CA 1
ATOM 7054 C C . ARG A 1 873 ? 11.672 105.670 85.779 1.000 37.044 873 ARG AAA C 1
ATOM 7055 O O . ARG A 1 873 ? 11.411 104.960 84.805 1.000 36.506 873 ARG AAA O 1
ATOM 7063 N N . VAL A 1 874 ? 11.034 106.793 86.058 1.000 38.135 874 VAL AAA N 1
ATOM 7064 C CA . VAL A 1 874 ? 9.949 107.365 85.214 1.000 36.915 874 VAL AAA CA 1
ATOM 7065 C C . VAL A 1 874 ? 10.397 108.757 84.738 1.000 37.983 874 VAL AAA C 1
ATOM 7066 O O . VAL A 1 874 ? 10.689 109.609 85.599 1.000 36.645 874 VAL AAA O 1
ATOM 7070 N N . ILE A 1 875 ? 10.404 108.974 83.421 1.000 36.395 875 ILE AAA N 1
ATOM 7071 C CA . ILE A 1 875 ? 10.831 110.247 82.762 1.000 36.906 875 ILE AAA CA 1
ATOM 7072 C C . ILE A 1 875 ? 9.658 110.857 81.982 1.000 36.356 875 ILE AAA C 1
ATOM 7073 O O . ILE A 1 875 ? 8.997 110.137 81.169 1.000 34.603 875 ILE AAA O 1
ATOM 7078 N N . TRP A 1 876 ? 9.399 112.134 82.227 1.000 34.032 876 TRP AAA N 1
ATOM 7079 C CA . TRP A 1 876 ? 8.439 112.956 81.455 1.000 32.148 876 TRP AAA CA 1
ATOM 7080 C C . TRP A 1 876 ? 9.201 113.685 80.336 1.000 36.888 876 TRP AAA C 1
ATOM 7081 O O . TRP A 1 876 ? 10.280 114.198 80.600 1.000 39.618 876 TRP AAA O 1
ATOM 7092 N N . VAL A 1 877 ? 8.703 113.590 79.101 1.000 38.261 877 VAL AAA N 1
ATOM 7093 C CA . VAL A 1 877 ? 9.274 114.184 77.864 1.000 36.766 877 VAL AAA CA 1
ATOM 7094 C C . VAL A 1 877 ? 8.199 115.124 77.326 1.000 35.687 877 VAL AAA C 1
ATOM 7095 O O . VAL A 1 877 ? 7.102 114.653 77.067 1.000 34.765 877 VAL AAA O 1
ATOM 7099 N N . ASN A 1 878 ? 8.481 116.423 77.330 1.000 37.347 878 ASN AAA N 1
ATOM 7100 C CA . ASN A 1 878 ? 7.554 117.495 76.895 1.000 41.998 878 ASN AAA CA 1
ATOM 7101 C C . ASN A 1 878 ? 8.097 118.123 75.621 1.000 41.551 878 ASN AAA C 1
ATOM 7102 O O . ASN A 1 878 ? 9.317 118.420 75.554 1.000 42.856 878 ASN AAA O 1
ATOM 7107 N N . THR A 1 879 ? 7.233 118.265 74.637 1.000 37.230 879 THR AAA N 1
ATOM 7108 C CA . THR A 1 879 ? 7.586 118.974 73.392 1.000 42.539 879 THR AAA CA 1
ATOM 7109 C C . THR A 1 879 ? 6.386 119.745 72.856 1.000 41.298 879 THR AAA C 1
ATOM 7110 O O . THR A 1 879 ? 5.232 119.551 73.340 1.000 41.093 879 THR AAA O 1
ATOM 7114 N N . VAL A 1 880 ? 6.667 120.621 71.897 1.000 38.154 880 VAL AAA N 1
ATOM 7115 C CA . VAL A 1 880 ? 5.658 121.504 71.270 1.000 36.872 880 VAL AAA CA 1
ATOM 7116 C C . VAL A 1 880 ? 5.695 121.292 69.757 1.000 34.182 880 VAL AAA C 1
ATOM 7117 O O . VAL A 1 880 ? 6.776 121.309 69.164 1.000 34.005 880 VAL AAA O 1
ATOM 7121 N N . ILE A 1 881 ? 4.524 121.102 69.165 1.000 32.144 881 ILE AAA N 1
ATOM 7122 C CA . ILE A 1 881 ? 4.352 120.902 67.706 1.000 38.428 881 ILE AAA CA 1
ATOM 7123 C C . ILE A 1 881 ? 3.385 121.963 67.223 1.000 36.154 881 ILE AAA C 1
ATOM 7124 O O . ILE A 1 881 ? 2.229 121.981 67.621 1.000 38.534 881 ILE AAA O 1
ATOM 7129 N N . PRO A 1 882 ? 3.869 122.898 66.389 1.000 40.057 882 PRO AAA N 1
ATOM 7130 C CA . PRO A 1 882 ? 2.992 123.885 65.780 1.000 41.703 882 PRO AAA CA 1
ATOM 7131 C C . PRO A 1 882 ? 2.176 123.215 64.657 1.000 42.156 882 PRO AAA C 1
ATOM 7132 O O . PRO A 1 882 ? 2.731 122.547 63.815 1.000 40.696 882 PRO AAA O 1
ATOM 7136 N N . TYR A 1 883 ? 0.859 123.386 64.694 1.000 42.449 883 TYR AAA N 1
ATOM 7137 C CA . TYR A 1 883 ? -0.105 122.883 63.688 1.000 38.407 883 TYR AAA CA 1
ATOM 7138 C C . TYR A 1 883 ? -0.894 124.086 63.202 1.000 38.606 883 TYR AAA C 1
ATOM 7139 O O . TYR A 1 883 ? -1.853 124.462 63.900 1.000 38.379 883 TYR AAA O 1
ATOM 7148 N N . GLU A 1 884 ? -0.498 124.691 62.080 1.000 42.065 884 GLU AAA N 1
ATOM 7149 C CA . GLU A 1 884 ? -1.047 126.012 61.668 1.000 46.150 884 GLU AAA CA 1
ATOM 7150 C C . GLU A 1 884 ? -2.248 125.771 60.739 1.000 44.223 884 GLU AAA C 1
ATOM 7151 O O . GLU A 1 884 ? -2.252 126.297 59.631 1.000 42.958 884 GLU AAA O 1
ATOM 7157 N N . LYS A 1 885 ? -3.240 124.991 61.169 1.000 49.563 885 LYS AAA N 1
ATOM 7158 C CA . LYS A 1 885 ? -4.556 124.929 60.484 1.000 48.701 885 LYS AAA CA 1
ATOM 7159 C C . LYS A 1 885 ? -5.621 124.535 61.493 1.000 45.767 885 LYS AAA C 1
ATOM 7160 O O . LYS A 1 885 ? -5.249 124.133 62.625 1.000 45.116 885 LYS AAA O 1
ATOM 7166 N N . GLU A 1 886 ? -6.886 124.721 61.113 1.000 40.697 886 GLU AAA N 1
ATOM 7167 C CA . GLU A 1 886 ? -8.046 124.283 61.919 1.000 42.987 886 GLU AAA CA 1
ATOM 7168 C C . GLU A 1 886 ? -8.089 122.752 61.894 1.000 42.086 886 GLU AAA C 1
ATOM 7169 O O . GLU A 1 886 ? -8.061 122.144 60.833 1.000 38.477 886 GLU AAA O 1
ATOM 7175 N N . PRO A 1 887 ? -8.165 122.079 63.060 1.000 42.097 887 PRO AAA N 1
ATOM 7176 C CA . PRO A 1 887 ? -8.298 120.625 63.096 1.000 39.973 887 PRO AAA CA 1
ATOM 7177 C C . PRO A 1 887 ? -9.595 120.204 62.393 1.000 35.783 887 PRO AAA C 1
ATOM 7178 O O . PRO A 1 887 ? -10.606 120.796 62.588 1.000 38.736 887 PRO AAA O 1
ATOM 7182 N N . THR A 1 888 ? -9.528 119.183 61.566 1.000 37.740 888 THR AAA N 1
ATOM 7183 C CA . THR A 1 888 ? -10.668 118.795 60.697 1.000 36.889 888 THR AAA CA 1
ATOM 7184 C C . THR A 1 888 ? -10.631 117.281 60.476 1.000 34.215 888 THR AAA C 1
ATOM 7185 O O . THR A 1 888 ? -9.529 116.727 60.249 1.000 31.223 888 THR AAA O 1
ATOM 7189 N N . SER A 1 889 ? -11.808 116.672 60.364 1.000 34.188 889 SER AAA N 1
ATOM 7190 C CA . SER A 1 889 ? -11.974 115.237 60.020 1.000 33.673 889 SER AAA CA 1
ATOM 7191 C C . SER A 1 889 ? -11.455 114.960 58.598 1.000 35.162 889 SER AAA C 1
ATOM 7192 O O . SER A 1 889 ? -11.154 113.799 58.280 1.000 41.933 889 SER AAA O 1
ATOM 7195 N N . SER A 1 890 ? -11.364 115.977 57.747 1.000 28.164 890 SER AAA N 1
ATOM 7196 C CA . SER A 1 890 ? -10.919 115.819 56.348 1.000 32.623 890 SER AAA CA 1
ATOM 7197 C C . SER A 1 890 ? -9.380 115.763 56.308 1.000 32.519 890 SER AAA C 1
ATOM 7198 O O . SER A 1 890 ? -8.797 115.475 55.230 1.000 29.650 890 SER AAA O 1
ATOM 7201 N N . SER A 1 891 ? -8.728 115.958 57.462 1.000 32.512 891 SER AAA N 1
ATOM 7202 C CA . SER A 1 891 ? -7.251 115.869 57.587 1.000 34.524 891 SER AAA CA 1
ATOM 7203 C C . SER A 1 891 ? -6.849 115.370 58.970 1.000 31.588 891 SER AAA C 1
ATOM 7204 O O . SER A 1 891 ? -6.234 116.092 59.742 1.000 30.974 891 SER AAA O 1
ATOM 7207 N N . PRO A 1 892 ? -7.181 114.108 59.336 1.000 29.943 892 PRO AAA N 1
ATOM 7208 C CA . PRO A 1 892 ? -6.932 113.614 60.684 1.000 28.965 892 PRO AAA CA 1
ATOM 7209 C C . PRO A 1 892 ? -5.445 113.301 60.911 1.000 29.065 892 PRO AAA C 1
ATOM 7210 O O . PRO A 1 892 ? -4.721 113.057 59.975 1.000 31.958 892 PRO AAA O 1
ATOM 7214 N N . VAL A 1 893 ? -4.997 113.380 62.152 1.000 29.063 893 VAL AAA N 1
ATOM 7215 C CA . VAL A 1 893 ? -3.554 113.214 62.472 1.000 32.192 893 VAL AAA CA 1
ATOM 7216 C C . VAL A 1 893 ? -3.347 112.035 63.422 1.000 29.965 893 VAL AAA C 1
ATOM 7217 O O . VAL A 1 893 ? -4.242 111.744 64.256 1.000 26.438 893 VAL AAA O 1
ATOM 7221 N N . LYS A 1 894 ? -2.173 111.433 63.274 1.000 29.439 894 LYS AAA N 1
ATOM 7222 C CA . LYS A 1 894 ? -1.627 110.354 64.116 1.000 34.811 894 LYS AAA CA 1
ATOM 7223 C C . LYS A 1 894 ? -0.280 110.823 64.653 1.000 34.281 894 LYS AAA C 1
ATOM 7224 O O . LYS A 1 894 ? 0.462 111.508 63.919 1.000 35.626 894 LYS AAA O 1
ATOM 7230 N N . LEU A 1 895 ? -0.028 110.546 65.920 1.000 33.825 895 LEU AAA N 1
ATOM 7231 C CA . LEU A 1 895 ? 1.248 110.836 66.593 1.000 34.061 895 LEU AAA CA 1
ATOM 7232 C C . LEU A 1 895 ? 2.061 109.548 66.527 1.000 34.478 895 LEU AAA C 1
ATOM 7233 O O . LEU A 1 895 ? 1.571 108.476 67.005 1.000 38.965 895 LEU AAA O 1
ATOM 7238 N N . GLU A 1 896 ? 3.247 109.629 65.955 1.000 33.487 896 GLU AAA N 1
ATOM 7239 C CA . GLU A 1 896 ? 4.181 108.478 65.911 1.000 36.646 896 GLU AAA CA 1
ATOM 7240 C C . GLU A 1 896 ? 5.344 108.748 66.874 1.000 35.224 896 GLU AAA C 1
ATOM 7241 O O . GLU A 1 896 ? 5.918 109.831 66.820 1.000 35.006 896 GLU AAA O 1
ATOM 7247 N N . VAL A 1 897 ? 5.723 107.767 67.680 1.000 34.883 897 VAL AAA N 1
ATOM 7248 C CA . VAL A 1 897 ? 6.900 107.857 68.582 1.000 31.121 897 VAL AAA CA 1
ATOM 7249 C C . VAL A 1 897 ? 7.849 106.728 68.202 1.000 32.783 897 VAL AAA C 1
ATOM 7250 O O . VAL A 1 897 ? 7.385 105.592 68.179 1.000 37.225 897 VAL AAA O 1
ATOM 7254 N N . ASP A 1 898 ? 9.108 107.044 67.896 1.000 32.900 898 ASP AAA N 1
ATOM 7255 C CA . ASP A 1 898 ? 10.217 106.067 67.712 1.000 35.833 898 ASP AAA CA 1
ATOM 7256 C C . ASP A 1 898 ? 10.915 105.971 69.064 1.000 33.606 898 ASP AAA C 1
ATOM 7257 O O . ASP A 1 898 ? 11.529 106.964 69.495 1.000 34.819 898 ASP AAA O 1
ATOM 7262 N N . PHE A 1 899 ? 10.787 104.826 69.731 1.000 32.187 899 PHE AAA N 1
ATOM 7263 C CA . PHE A 1 899 ? 11.371 104.580 71.062 1.000 33.960 899 PHE AAA CA 1
ATOM 7264 C C . PHE A 1 899 ? 11.671 103.096 71.179 1.000 34.321 899 PHE AAA C 1
ATOM 7265 O O . PHE A 1 899 ? 11.265 102.322 70.337 1.000 30.803 899 PHE AAA O 1
ATOM 7273 N N . TRP A 1 900 ? 12.383 102.735 72.238 1.000 36.732 900 TRP AAA N 1
ATOM 7274 C CA . TRP A 1 900 ? 12.605 101.321 72.617 1.000 37.185 900 TRP AAA CA 1
ATOM 7275 C C . TRP A 1 900 ? 12.800 101.272 74.142 1.000 34.741 900 TRP AAA C 1
ATOM 7276 O O . TRP A 1 900 ? 13.151 102.337 74.728 1.000 31.073 900 TRP AAA O 1
ATOM 7287 N N . GLY A 1 901 ? 12.499 100.116 74.752 1.000 30.946 901 GLY AAA N 1
ATOM 7288 C CA . GLY A 1 901 ? 12.656 99.838 76.192 1.000 33.886 901 GLY AAA CA 1
ATOM 7289 C C . GLY A 1 901 ? 11.925 100.829 77.085 1.000 32.841 901 GLY AAA C 1
ATOM 7290 O O . GLY A 1 901 ? 12.469 101.137 78.122 1.000 32.938 901 GLY AAA O 1
ATOM 7291 N N . CYS A 1 902 ? 10.686 101.179 76.740 1.000 33.603 902 CYS AAA N 1
ATOM 7292 C CA . CYS A 1 902 ? 9.747 101.987 77.549 1.000 36.930 902 CYS AAA CA 1
ATOM 7293 C C . CYS A 1 902 ? 8.337 101.427 77.474 1.000 35.353 902 CYS AAA C 1
ATOM 7294 O O . CYS A 1 902 ? 7.988 100.823 76.442 1.000 32.090 902 CYS AAA O 1
ATOM 7297 N N . ARG A 1 903 ? 7.558 101.672 78.527 1.000 33.101 903 ARG AAA N 1
ATOM 7298 C CA . ARG A 1 903 ? 6.079 101.768 78.456 1.000 35.377 903 ARG AAA CA 1
ATOM 7299 C C . ARG A 1 903 ? 5.747 103.266 78.398 1.000 35.725 903 ARG AAA C 1
ATOM 7300 O O . ARG A 1 903 ? 6.246 104.028 79.284 1.000 33.342 903 ARG AAA O 1
ATOM 7308 N N . ILE A 1 904 ? 5.002 103.696 77.382 1.000 32.437 904 ILE AAA N 1
ATOM 7309 C CA . ILE A 1 904 ? 4.778 105.144 77.121 1.000 31.384 904 ILE AAA CA 1
ATOM 7310 C C . ILE A 1 904 ? 3.302 105.435 77.285 1.000 32.467 904 ILE AAA C 1
ATOM 7311 O O . ILE A 1 904 ? 2.492 104.731 76.660 1.000 30.477 904 ILE AAA O 1
ATOM 7316 N N . LEU A 1 905 ? 2.994 106.477 78.066 1.000 30.036 905 LEU AAA N 1
ATOM 7317 C CA . LEU A 1 905 ? 1.645 107.080 78.154 1.000 32.005 905 LEU AAA CA 1
ATOM 7318 C C . LEU A 1 905 ? 1.688 108.395 77.390 1.000 30.594 905 LEU AAA C 1
ATOM 7319 O O . LEU A 1 905 ? 2.635 109.179 77.608 1.000 33.777 905 LEU AAA O 1
ATOM 7324 N N . VAL A 1 906 ? 0.743 108.600 76.478 1.000 32.829 906 VAL AAA N 1
ATOM 7325 C CA . VAL A 1 906 ? 0.781 109.758 75.539 1.000 32.258 906 VAL AAA CA 1
ATOM 7326 C C . VAL A 1 906 ? -0.336 110.736 75.899 1.000 34.101 906 VAL AAA C 1
ATOM 7327 O O . VAL A 1 906 ? -1.499 110.296 76.004 1.000 31.984 906 VAL AAA O 1
ATOM 7331 N N . PHE A 1 907 ? 0.021 112.007 76.106 1.000 32.589 907 PHE AAA N 1
ATOM 7332 C CA . PHE A 1 907 ? -0.930 113.127 76.332 1.000 32.740 907 PHE AAA CA 1
ATOM 7333 C C . PHE A 1 907 ? -0.701 114.199 75.264 1.000 31.566 907 PHE AAA C 1
ATOM 7334 O O . PHE A 1 907 ? 0.433 114.433 74.856 1.000 31.794 907 PHE AAA O 1
ATOM 7342 N N . VAL A 1 908 ? -1.786 114.793 74.792 1.000 30.964 908 VAL AAA N 1
ATOM 7343 C CA . VAL A 1 908 ? -1.738 115.925 73.837 1.000 33.534 908 VAL AAA CA 1
ATOM 7344 C C . VAL A 1 9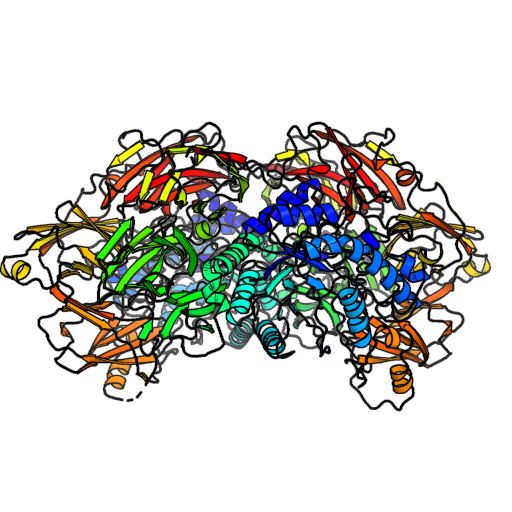08 ? -2.599 117.034 74.436 1.000 32.854 908 VAL AAA C 1
ATOM 7345 O O . VAL A 1 908 ? -3.812 116.785 74.664 1.000 34.243 908 VAL AAA O 1
ATOM 7349 N N . ASN A 1 909 ? -1.995 118.187 74.724 1.000 31.812 909 ASN AAA N 1
ATOM 7350 C CA . ASN A 1 909 ? -2.733 119.343 75.310 1.000 31.695 909 ASN AAA CA 1
ATOM 7351 C C . ASN A 1 909 ? -3.499 118.885 76.557 1.000 30.809 909 ASN AAA C 1
ATOM 7352 O O . ASN A 1 909 ? -4.653 119.256 76.703 1.000 33.445 909 ASN AAA O 1
ATOM 7357 N N . GLY A 1 910 ? -2.898 118.035 77.391 1.000 33.064 910 GLY AAA N 1
ATOM 7358 C CA . GLY A 1 910 ? -3.468 117.586 78.669 1.000 31.561 910 GLY AAA CA 1
ATOM 7359 C C . GLY A 1 910 ? -4.496 116.480 78.536 1.000 34.787 910 GLY AAA C 1
ATOM 7360 O O . GLY A 1 910 ? -5.036 116.077 79.574 1.000 38.187 910 GLY AAA O 1
ATOM 7361 N N . GLU A 1 911 ? -4.715 115.945 77.338 1.000 34.201 911 GLU AAA N 1
ATOM 7362 C CA . GLU A 1 911 ? -5.725 114.881 77.098 1.000 34.831 911 GLU AAA CA 1
ATOM 7363 C C . GLU A 1 911 ? -4.992 113.541 76.910 1.000 33.456 911 GLU AAA C 1
ATOM 7364 O O . GLU A 1 911 ? -4.086 113.476 76.043 1.000 32.138 911 GLU AAA O 1
ATOM 7370 N N . PHE A 1 912 ? -5.353 112.519 77.696 1.000 32.535 912 PHE AAA N 1
ATOM 7371 C CA . PHE A 1 912 ? -4.766 111.159 77.601 1.000 32.426 912 PHE AAA CA 1
ATOM 7372 C C . PHE A 1 912 ? -5.190 110.563 76.254 1.000 31.127 912 PHE AAA C 1
ATOM 7373 O O . PHE A 1 912 ? -6.371 110.402 76.004 1.000 30.895 912 PHE AAA O 1
ATOM 7381 N N . ILE A 1 913 ? -4.218 110.287 75.393 1.000 27.668 913 ILE AAA N 1
ATOM 7382 C CA . ILE A 1 913 ? -4.474 109.766 74.023 1.000 33.114 913 ILE AAA CA 1
ATOM 7383 C C . ILE A 1 913 ? -4.412 108.243 74.023 1.000 34.197 913 ILE AAA C 1
ATOM 7384 O O . ILE A 1 913 ? -5.216 107.672 73.313 1.000 32.601 913 ILE AAA O 1
ATOM 7389 N N . GLY A 1 914 ? -3.517 107.633 74.807 1.000 32.418 914 GLY AAA N 1
ATOM 7390 C CA . GLY A 1 914 ? -3.367 106.168 74.814 1.000 34.363 914 GLY AAA CA 1
ATOM 7391 C C . GLY A 1 914 ? -1.971 105.724 75.222 1.000 32.794 914 GLY AAA C 1
ATOM 7392 O O . GLY A 1 914 ? -1.191 106.567 75.661 1.000 30.626 914 GLY AAA O 1
ATOM 7393 N N . ARG A 1 915 ? -1.691 104.420 75.121 1.000 29.131 915 ARG AAA N 1
ATOM 7394 C CA . ARG A 1 915 ? -0.375 103.873 75.488 1.000 30.621 915 ARG AAA CA 1
ATOM 7395 C C 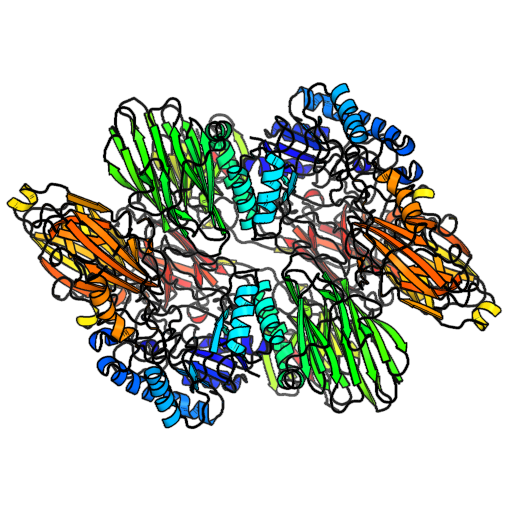. ARG A 1 915 ? 0.266 103.194 74.280 1.000 31.263 915 ARG AAA C 1
ATOM 7396 O O . ARG A 1 915 ? -0.453 102.695 73.378 1.000 33.017 915 ARG AAA O 1
ATOM 7404 N N . ILE A 1 916 ? 1.589 103.140 74.312 1.000 30.985 916 ILE AAA N 1
ATOM 7405 C CA . ILE A 1 916 ? 2.409 102.387 73.324 1.000 34.517 916 ILE AAA CA 1
ATOM 7406 C C . ILE A 1 916 ? 3.517 101.728 74.126 1.000 30.007 916 ILE AAA C 1
ATOM 7407 O O . ILE A 1 916 ? 4.057 102.388 75.014 1.000 27.092 916 ILE AAA O 1
ATOM 7412 N N . SER A 1 917 ? 3.917 100.535 73.744 1.000 29.859 917 SER AAA N 1
ATOM 7413 C CA . SER A 1 917 ? 5.063 99.810 74.345 1.000 36.003 917 SER AAA CA 1
ATOM 7414 C C . SER A 1 917 ? 5.805 99.045 73.240 1.000 35.398 917 SER AAA C 1
ATOM 7415 O O . SER A 1 917 ? 5.290 98.976 72.114 1.000 30.554 917 SER AAA O 1
ATOM 7418 N N . ASP A 1 918 ? 6.981 98.509 73.555 1.000 38.242 918 ASP AAA N 1
ATOM 7419 C CA . ASP A 1 918 ? 7.786 97.667 72.627 1.000 38.599 918 ASP AAA CA 1
ATOM 7420 C C . ASP A 1 918 ? 6.913 96.589 71.991 1.000 35.971 918 ASP AAA C 1
ATOM 7421 O O . ASP A 1 918 ? 7.207 96.198 70.876 1.000 41.560 918 ASP AAA O 1
ATOM 7426 N N . ASP A 1 919 ? 5.906 96.075 72.700 1.000 33.977 919 ASP AAA N 1
ATOM 7427 C CA . ASP A 1 919 ? 5.147 94.879 72.238 1.000 37.352 919 ASP AAA CA 1
ATOM 7428 C C . ASP A 1 919 ? 3.796 95.339 71.663 1.000 37.105 919 ASP AAA C 1
ATOM 7429 O O . ASP A 1 919 ? 2.889 94.519 71.512 1.000 31.749 919 ASP AAA O 1
ATOM 7434 N N . SER A 1 920 ? 3.664 96.625 71.344 1.000 38.298 920 SER AAA N 1
ATOM 7435 C CA . SER A 1 920 ? 2.454 97.165 70.680 1.000 39.924 920 SER AAA CA 1
ATOM 7436 C C . SER A 1 920 ? 2.489 96.730 69.215 1.000 38.703 920 SER AAA C 1
ATOM 7437 O O . SER A 1 920 ? 3.563 96.521 68.647 1.000 38.814 920 SER AAA O 1
ATOM 7440 N N . PRO A 1 921 ? 1.322 96.515 68.566 1.000 39.192 921 PRO AAA N 1
ATOM 7441 C CA . PRO A 1 921 ? 1.317 96.155 67.145 1.000 42.750 921 PRO AAA CA 1
ATOM 7442 C C . PRO A 1 921 ? 1.595 97.368 66.233 1.000 43.290 921 PRO AAA C 1
ATOM 7443 O O . PRO A 1 921 ? 1.688 97.171 65.042 1.000 42.413 921 PRO AAA O 1
ATOM 7447 N N . GLU A 1 922 ? 1.727 98.576 66.802 1.000 39.823 922 GLU AAA N 1
ATOM 7448 C CA . GLU A 1 922 ? 2.088 99.822 66.060 1.000 37.867 922 GLU AAA CA 1
ATOM 7449 C C . GLU A 1 922 ? 2.752 100.811 67.031 1.000 35.503 922 GLU AAA C 1
ATOM 7450 O O . GLU A 1 922 ? 2.698 100.569 68.245 1.000 40.437 922 GLU AAA O 1
ATOM 7456 N N . ARG A 1 923 ? 3.352 101.877 66.509 1.000 36.367 923 ARG AAA N 1
ATOM 7457 C CA . ARG A 1 923 ? 4.097 102.927 67.257 1.000 42.459 923 ARG AAA CA 1
ATOM 7458 C C . ARG A 1 923 ? 3.402 104.281 67.087 1.000 39.229 923 ARG AAA C 1
ATOM 7459 O O . ARG A 1 923 ? 4.091 105.315 67.246 1.000 33.493 923 ARG AAA O 1
ATOM 7467 N N . GLU A 1 924 ? 2.110 104.274 66.740 1.000 37.203 924 GLU AAA N 1
ATOM 7468 C CA . GLU A 1 924 ? 1.284 105.469 66.417 1.000 38.830 924 GLU AAA CA 1
ATOM 7469 C C . GLU A 1 924 ? -0.054 105.414 67.149 1.000 36.132 924 GLU AAA C 1
ATOM 7470 O O . GLU A 1 924 ? -0.556 104.294 67.354 1.000 32.556 924 GLU AAA O 1
ATOM 7476 N N . LEU A 1 925 ? -0.605 106.584 67.483 1.000 31.608 925 LEU AAA N 1
ATOM 7477 C CA . LEU A 1 925 ? -1.973 106.749 68.003 1.000 32.322 925 LEU AAA CA 1
ATOM 7478 C C . LEU A 1 925 ? -2.725 107.774 67.153 1.000 32.724 925 LEU AAA C 1
ATOM 7479 O O . LEU A 1 925 ? -2.131 108.819 66.810 1.000 28.882 925 LEU AAA O 1
ATOM 7484 N N . TYR A 1 926 ? -4.011 107.512 66.910 1.000 30.212 926 TYR AAA N 1
ATOM 7485 C CA . TYR A 1 926 ? -4.985 108.539 66.469 1.000 30.205 926 TYR AAA CA 1
ATOM 7486 C C . TYR A 1 926 ? -5.098 109.606 67.564 1.000 28.319 926 TYR AAA C 1
ATOM 7487 O O . TYR A 1 926 ? -5.509 109.282 68.694 1.000 30.164 926 TYR AAA O 1
ATOM 7496 N N . VAL A 1 927 ? -4.803 110.847 67.197 1.000 28.418 927 VAL AAA N 1
ATOM 7497 C CA . VAL A 1 927 ? -5.037 112.061 68.023 1.000 29.220 927 VAL AAA CA 1
ATOM 7498 C C . VAL A 1 927 ? -6.304 112.708 67.493 1.000 28.088 927 VAL AAA C 1
ATOM 7499 O O . VAL A 1 927 ? -6.291 113.347 66.441 1.000 31.063 927 VAL AAA O 1
ATOM 7503 N N . PRO A 1 928 ? -7.445 112.540 68.187 1.000 30.136 928 PRO AAA N 1
ATOM 7504 C CA . PRO A 1 928 ? -8.703 113.114 67.724 1.000 31.797 928 PRO AAA CA 1
ATOM 7505 C C . PRO A 1 928 ? -8.613 114.638 67.557 1.000 30.603 928 PRO AAA C 1
ATOM 7506 O O . PRO A 1 928 ? -7.860 115.286 68.280 1.000 29.716 928 PRO AAA O 1
ATOM 7510 N N . GLU A 1 929 ? -9.367 115.150 66.592 1.000 30.808 929 GLU AAA N 1
ATOM 7511 C CA . GLU A 1 929 ? -9.508 116.601 66.305 1.000 36.390 929 GLU AAA CA 1
ATOM 7512 C C . GLU A 1 929 ? -9.800 117.374 67.610 1.000 33.011 929 GLU AAA C 1
ATOM 7513 O O . GLU A 1 929 ? -9.244 118.446 67.791 1.000 40.542 929 GLU AAA O 1
ATOM 7519 N N . THR A 1 930 ? -10.575 116.791 68.510 1.000 34.376 930 THR AAA N 1
ATOM 7520 C CA . THR A 1 930 ? -11.015 117.394 69.784 1.000 36.727 930 THR AAA CA 1
ATOM 7521 C C . THR A 1 930 ? -9.819 117.616 70.708 1.000 37.092 930 THR AAA C 1
ATOM 7522 O O . THR A 1 930 ? -9.938 118.460 71.578 1.000 38.922 930 THR AAA O 1
ATOM 7526 N N . ALA A 1 931 ? -8.711 116.899 70.545 1.000 32.046 931 ALA AAA N 1
ATOM 7527 C CA . ALA A 1 931 ? -7.517 117.114 71.385 1.000 30.704 931 ALA AAA CA 1
ATOM 7528 C C . ALA A 1 931 ? -6.568 118.106 70.710 1.000 34.156 931 ALA AAA C 1
ATOM 7529 O O . ALA A 1 931 ? -5.727 118.688 71.397 1.000 36.635 931 ALA AAA O 1
ATOM 7531 N N . VAL A 1 932 ? -6.624 118.230 69.388 1.000 36.509 932 VAL AAA N 1
ATOM 7532 C CA . VAL A 1 932 ? -5.697 119.102 68.611 1.000 34.051 932 VAL AAA CA 1
ATOM 7533 C C . VAL A 1 932 ? -6.285 120.525 68.624 1.000 34.462 932 VAL AAA C 1
ATOM 7534 O O . VAL A 1 932 ? -7.521 120.669 68.690 1.000 38.765 932 VAL AAA O 1
ATOM 7538 N N . ARG A 1 933 ? -5.414 121.527 68.546 1.000 32.921 933 ARG AAA N 1
ATOM 7539 C CA . ARG A 1 933 ? -5.737 122.974 68.438 1.000 36.814 933 ARG AAA CA 1
ATOM 7540 C C . ARG A 1 933 ? -4.894 123.570 67.289 1.000 34.249 933 ARG AAA C 1
ATOM 7541 O O . ARG A 1 933 ? -3.783 123.060 66.994 1.000 34.256 933 ARG AAA O 1
ATOM 7549 N N . ARG A 1 934 ? -5.409 124.624 66.664 1.000 40.206 934 ARG AAA N 1
ATOM 7550 C CA . ARG A 1 934 ? -4.622 125.524 65.781 1.000 43.771 934 ARG AAA CA 1
ATOM 7551 C C . ARG A 1 934 ? -3.556 126.243 66.613 1.000 38.924 934 ARG AAA C 1
ATOM 7552 O O . ARG A 1 934 ? -3.893 126.830 67.653 1.000 38.943 934 ARG AAA O 1
ATOM 7560 N N . GLY A 1 935 ? -2.324 126.248 66.129 1.000 37.616 935 GLY AAA N 1
ATOM 7561 C CA . GLY A 1 935 ? -1.193 126.838 66.853 1.000 41.584 935 GLY AAA CA 1
ATOM 7562 C C . GLY A 1 935 ? -0.372 125.765 67.555 1.000 43.331 935 GLY AAA C 1
ATOM 7563 O O . GLY A 1 935 ? -0.123 124.682 66.958 1.000 39.893 935 GLY AAA O 1
ATOM 7564 N N . LEU A 1 936 ? 0.105 126.085 68.748 1.000 42.994 936 LEU AAA N 1
ATOM 7565 C CA . LEU A 1 936 ? 1.095 125.254 69.467 1.000 43.761 936 LEU AAA CA 1
ATOM 7566 C C . LEU A 1 936 ? 0.340 124.115 70.147 1.000 40.143 936 LEU AAA C 1
ATOM 7567 O O . LEU A 1 936 ? -0.658 124.372 70.861 1.000 38.193 936 LEU AAA O 1
ATOM 7572 N N . ASN A 1 937 ? 0.782 122.896 69.870 1.000 41.145 937 ASN AAA N 1
ATOM 7573 C CA . ASN A 1 937 ? 0.260 121.664 70.506 1.000 38.101 937 ASN AAA CA 1
ATOM 7574 C C . ASN A 1 937 ? 1.336 121.140 71.473 1.000 35.476 937 ASN AAA C 1
ATOM 7575 O O . ASN A 1 937 ? 2.458 120.829 71.019 1.000 34.831 937 ASN AAA O 1
ATOM 7580 N N . ASN A 1 938 ? 0.968 120.976 72.747 1.000 33.460 938 ASN AAA N 1
ATOM 7581 C CA . ASN A 1 938 ? 1.801 120.322 73.790 1.000 34.556 938 ASN AAA CA 1
ATOM 7582 C C . ASN A 1 938 ? 1.644 118.796 73.681 1.000 37.747 938 ASN AAA C 1
ATOM 7583 O O . ASN A 1 938 ? 0.518 118.260 73.900 1.000 34.602 938 ASN AAA O 1
ATOM 7588 N N . ILE A 1 939 ? 2.731 118.125 73.330 1.000 35.520 939 ILE AAA N 1
ATOM 7589 C CA . ILE A 1 939 ? 2.837 116.646 73.321 1.000 38.856 939 ILE AAA CA 1
ATOM 7590 C C . ILE A 1 939 ? 3.600 116.290 74.581 1.000 38.859 939 ILE AAA C 1
ATOM 7591 O O . ILE A 1 939 ? 4.753 116.804 74.705 1.000 39.239 939 ILE AAA O 1
ATOM 7596 N N . THR A 1 940 ? 2.993 115.471 75.452 1.000 35.639 940 THR AAA N 1
ATOM 7597 C CA . THR A 1 940 ? 3.601 114.996 76.725 1.000 36.699 940 THR AAA CA 1
ATOM 7598 C C . THR A 1 940 ? 3.675 113.460 76.743 1.000 34.469 940 THR AAA C 1
ATOM 7599 O O . THR A 1 940 ? 2.643 112.819 76.548 1.000 33.901 940 THR AAA O 1
ATOM 7603 N N . LEU A 1 941 ? 4.869 112.909 76.938 1.000 33.580 941 LEU AAA N 1
ATOM 7604 C CA . LEU A 1 941 ? 5.077 111.457 77.131 1.000 33.674 941 LEU AAA CA 1
ATOM 7605 C C . LEU A 1 941 ? 5.497 111.193 78.577 1.000 36.053 941 LEU AAA C 1
ATOM 7606 O O . LEU A 1 941 ? 6.443 111.857 79.087 1.000 38.851 941 LEU AAA O 1
ATOM 7611 N N . LEU A 1 942 ? 4.885 110.184 79.183 1.000 33.086 942 LEU AAA N 1
ATOM 7612 C CA . LEU A 1 942 ? 5.350 109.597 80.449 1.000 30.041 942 LEU AAA CA 1
ATOM 7613 C C . LEU A 1 942 ? 5.986 108.268 80.055 1.000 30.575 942 LEU AAA C 1
ATOM 7614 O O . LEU A 1 942 ? 5.262 107.409 79.535 1.000 31.960 942 LEU AAA O 1
ATOM 7619 N N . ALA A 1 943 ? 7.301 108.139 80.225 1.000 33.575 943 ALA AAA N 1
ATOM 7620 C CA . ALA A 1 943 ? 8.109 106.953 79.873 1.000 33.050 943 ALA AAA CA 1
ATOM 7621 C C . ALA A 1 943 ? 8.519 106.235 81.165 1.000 34.905 943 ALA AAA C 1
ATOM 7622 O O . ALA A 1 943 ? 9.244 106.829 81.992 1.000 34.699 943 ALA AAA O 1
ATOM 7624 N N . ILE A 1 944 ? 7.995 105.027 81.363 1.000 32.432 944 ILE AAA N 1
ATOM 7625 C CA . ILE A 1 944 ? 8.503 104.047 82.356 1.000 31.141 944 ILE AAA CA 1
ATOM 7626 C C . ILE A 1 944 ? 9.630 103.291 81.656 1.000 31.868 944 ILE AAA C 1
ATOM 7627 O O . ILE A 1 944 ? 9.374 102.646 80.624 1.000 31.337 944 ILE AAA O 1
ATOM 7632 N N . VAL A 1 945 ? 10.861 103.466 82.132 1.000 31.275 945 VAL AAA N 1
ATOM 7633 C CA . VAL A 1 945 ? 12.067 102.902 81.471 1.000 28.766 945 VAL AAA CA 1
ATOM 7634 C C . VAL A 1 945 ? 12.191 101.458 81.943 1.000 28.652 945 VAL AAA C 1
ATOM 7635 O O . VAL A 1 945 ? 12.312 101.251 83.118 1.000 32.921 945 VAL AAA O 1
ATOM 7639 N N . THR A 1 946 ? 12.127 100.506 81.022 1.000 31.030 946 THR AAA N 1
ATOM 7640 C CA . THR A 1 946 ? 11.974 99.068 81.311 1.000 34.176 946 THR AAA CA 1
ATOM 7641 C C . THR A 1 946 ? 13.275 98.337 81.032 1.000 36.390 946 THR AAA C 1
ATOM 7642 O O . THR A 1 946 ? 13.271 97.133 81.234 1.000 37.809 946 THR AAA O 1
ATOM 7646 N N . SER A 1 947 ? 14.325 99.011 80.550 1.000 37.920 947 SER AAA N 1
ATOM 7647 C CA . SER A 1 947 ? 15.581 98.312 80.143 1.000 40.303 947 SER AAA CA 1
ATOM 7648 C C . SER A 1 947 ? 16.794 99.246 80.171 1.000 43.446 947 SER AAA C 1
ATOM 7649 O O . SER A 1 947 ? 16.631 100.508 80.146 1.000 40.655 947 SER AAA O 1
ATOM 7652 N N . ARG A 1 948 ? 17.974 98.640 80.202 1.000 42.667 948 ARG AAA N 1
ATOM 7653 C CA . ARG A 1 948 ? 19.271 99.370 80.115 1.000 49.633 948 ARG AAA CA 1
ATOM 7654 C C . ARG A 1 948 ? 19.526 99.824 78.663 1.000 42.333 948 ARG AAA C 1
ATOM 7655 O O . ARG A 1 948 ? 20.241 100.813 78.538 1.000 48.301 948 ARG AAA O 1
ATOM 7663 N N . SER A 1 949 ? 18.957 99.166 77.632 1.000 43.271 949 SER AAA N 1
ATOM 7664 C CA . SER A 1 949 ? 18.827 99.701 76.240 1.000 46.057 949 SER AAA CA 1
ATOM 7665 C C . SER A 1 949 ? 17.461 100.381 76.106 1.000 43.467 949 SER AAA C 1
ATOM 7666 O O . SER A 1 949 ? 16.462 99.683 75.881 1.000 41.489 949 SER AAA O 1
ATOM 7669 N N . SER A 1 950 ? 17.432 101.704 76.181 1.000 37.952 950 SER AAA N 1
ATOM 7670 C CA . SER A 1 950 ? 16.171 102.463 76.265 1.000 41.748 950 SER AAA CA 1
ATOM 7671 C C . SER A 1 950 ? 16.423 103.868 75.740 1.000 38.568 950 SER AAA C 1
ATOM 7672 O O . SER A 1 950 ? 17.502 104.426 76.027 1.000 43.562 950 SER AAA O 1
ATOM 7675 N N . GLY A 1 951 ? 15.469 104.400 74.990 1.000 36.141 951 GLY AAA N 1
ATOM 7676 C CA . GLY A 1 951 ? 15.435 105.833 74.657 1.000 35.896 951 GLY AAA CA 1
ATOM 7677 C C . GLY A 1 951 ? 14.264 106.190 73.757 1.000 38.383 951 GLY AAA C 1
ATOM 7678 O O . GLY A 1 951 ? 13.496 105.295 73.320 1.000 40.712 951 GLY AAA O 1
ATOM 7679 N N . ILE A 1 952 ? 14.170 107.479 73.477 1.000 37.260 952 ILE AAA N 1
ATOM 7680 C CA . ILE A 1 952 ? 13.213 108.100 72.535 1.000 37.891 952 ILE AAA CA 1
ATOM 7681 C C . ILE A 1 952 ? 14.008 108.767 71.402 1.000 39.548 952 ILE AAA C 1
ATOM 7682 O O . ILE A 1 952 ? 14.723 109.747 71.697 1.000 36.900 952 ILE AAA O 1
ATOM 7687 N N . ARG A 1 953 ? 13.912 108.227 70.181 1.000 39.477 953 ARG AAA N 1
ATOM 7688 C CA . ARG A 1 953 ? 14.627 108.722 68.971 1.000 42.631 953 ARG AAA CA 1
ATOM 7689 C C . ARG A 1 953 ? 13.929 109.991 68.470 1.000 43.609 953 ARG AAA C 1
ATOM 7690 O O . ARG A 1 953 ? 14.620 110.952 68.114 1.000 50.020 953 ARG AAA O 1
ATOM 7698 N N . GLY A 1 954 ? 12.604 110.035 68.531 1.000 40.449 954 GLY AAA N 1
ATOM 7699 C CA . GLY A 1 954 ? 11.829 111.260 68.253 1.000 42.226 954 GLY AAA CA 1
ATOM 7700 C C . GLY A 1 954 ? 10.343 110.974 68.119 1.000 35.647 954 GLY AAA C 1
ATOM 7701 O O . GLY A 1 954 ? 9.922 109.814 68.319 1.000 35.570 954 GLY AAA O 1
ATOM 7702 N N . LEU A 1 955 ? 9.574 111.976 67.740 1.000 35.517 955 LEU AAA N 1
ATOM 7703 C CA . LEU A 1 955 ? 8.125 111.809 67.484 1.000 37.357 955 LEU AAA CA 1
ATOM 7704 C C . LEU A 1 955 ? 7.700 112.802 66.397 1.000 37.970 955 LEU AAA C 1
ATOM 7705 O O . LEU A 1 955 ? 8.452 113.772 66.171 1.000 36.721 955 LEU AAA O 1
ATOM 7710 N N . ARG A 1 956 ? 6.550 112.557 65.756 1.000 32.238 956 ARG AAA N 1
ATOM 7711 C CA . ARG A 1 956 ? 6.008 113.441 64.701 1.000 29.921 956 ARG AAA CA 1
ATOM 7712 C C . ARG A 1 956 ? 4.481 113.295 64.645 1.000 33.361 956 ARG AAA C 1
ATOM 7713 O O . ARG A 1 956 ? 3.948 112.219 65.023 1.000 32.481 956 ARG AAA O 1
ATOM 7721 N N . LEU A 1 957 ? 3.789 114.369 64.282 1.000 30.550 957 LEU AAA N 1
ATOM 7722 C CA . LEU A 1 957 ? 2.342 114.375 63.979 1.000 35.336 957 LEU AAA CA 1
ATOM 7723 C C . LEU A 1 957 ? 2.235 114.170 62.481 1.000 34.570 957 LEU AAA C 1
ATOM 7724 O O . LEU A 1 957 ? 2.899 114.910 61.780 1.000 36.095 957 LEU AAA O 1
ATOM 7729 N N . LYS A 1 958 ? 1.481 113.185 62.013 1.000 36.251 958 LYS AAA N 1
ATOM 7730 C CA . LYS A 1 958 ? 1.366 112.890 60.557 1.000 36.107 958 LYS AAA CA 1
ATOM 7731 C C . LYS A 1 958 ? -0.090 112.969 60.168 1.000 34.183 958 LYS AAA C 1
ATOM 7732 O O . LYS A 1 958 ? -0.895 112.376 60.845 1.000 33.792 958 LYS AAA O 1
ATOM 7738 N N . GLU A 1 959 ? -0.385 113.684 59.104 1.000 32.806 959 GLU AAA N 1
ATOM 7739 C CA . GLU A 1 959 ? -1.718 113.643 58.488 1.000 36.218 959 GLU AAA CA 1
ATOM 7740 C C . GLU A 1 959 ? -1.831 112.356 57.678 1.000 36.727 959 GLU AAA C 1
ATOM 7741 O O . GLU A 1 959 ? -0.910 112.058 56.940 1.000 36.455 959 GLU AAA O 1
ATOM 7747 N N . THR A 1 960 ? -2.979 111.692 57.753 1.000 38.661 960 THR AAA N 1
ATOM 7748 C CA . THR A 1 960 ? -3.265 110.457 56.985 1.000 43.566 960 THR AAA CA 1
ATOM 7749 C C . THR A 1 960 ? -3.465 110.861 55.521 1.000 38.736 960 THR AAA C 1
ATOM 7750 O O . THR A 1 960 ? -3.089 110.108 54.648 1.000 42.735 960 THR AAA O 1
ATOM 7754 N N . TYR A 1 961 ? -4.018 112.051 55.298 1.000 35.624 961 TYR AAA N 1
ATOM 7755 C CA . TYR A 1 961 ? -4.437 112.581 53.971 1.000 35.729 961 TYR AAA CA 1
ATOM 7756 C C . TYR A 1 961 ? -4.984 113.983 54.213 1.000 30.833 961 TYR AAA C 1
ATOM 7757 O O . TYR A 1 961 ? -5.240 114.322 55.393 1.000 33.783 961 TYR AAA O 1
ATOM 7766 N N . VAL A 1 962 ? -5.116 114.764 53.153 1.000 31.256 962 VAL AAA N 1
ATOM 7767 C CA . VAL A 1 962 ? -5.727 116.117 53.174 1.000 34.872 962 VAL AAA CA 1
ATOM 7768 C C . VAL A 1 962 ? -6.851 116.105 52.125 1.000 38.095 962 VAL AAA C 1
ATOM 7769 O O . VAL A 1 962 ? -6.573 116.138 50.907 1.000 33.474 962 VAL AAA O 1
ATOM 7773 N N . HIS A 1 963 ? -8.093 115.976 52.570 1.000 34.484 963 HIS AAA N 1
ATOM 7774 C CA . HIS A 1 963 ? -9.258 116.011 51.655 1.000 37.770 963 HIS AAA CA 1
ATOM 7775 C C . HIS A 1 963 ? -9.715 117.474 51.556 1.000 37.857 963 HIS AAA C 1
ATOM 7776 O O . HIS A 1 963 ? -9.416 118.207 52.466 1.000 37.770 963 HIS AAA O 1
ATOM 7783 N N . GLU A 1 964 ? -10.448 117.861 50.519 1.000 41.340 964 GLU AAA N 1
ATOM 7784 C CA . GLU A 1 964 ? -11.040 119.229 50.441 1.000 46.682 964 GLU AAA CA 1
ATOM 7785 C C . GLU A 1 964 ? -12.517 119.171 50.866 1.000 40.229 964 GLU AAA C 1
ATOM 7786 O O . GLU A 1 964 ? -13.269 118.353 50.328 1.000 38.783 964 GLU AAA O 1
ATOM 7792 N N . ARG A 1 965 ? -12.916 120.026 51.796 1.000 40.382 965 ARG AAA N 1
ATOM 7793 C CA . ARG A 1 965 ? -14.321 120.284 52.186 1.000 44.879 965 ARG AAA CA 1
ATOM 7794 C C . ARG A 1 965 ? -14.878 121.357 51.243 1.000 48.166 965 ARG AAA C 1
ATOM 7795 O O . ARG A 1 965 ? -14.313 122.448 51.230 1.000 46.230 965 ARG AAA O 1
ATOM 7803 N N . LYS A 1 966 ? -15.933 121.072 50.486 1.000 44.207 966 LYS AAA N 1
ATOM 7804 C CA . LYS A 1 966 ? -16.527 122.038 49.526 1.000 44.787 966 LYS AAA CA 1
ATOM 7805 C C . LYS A 1 966 ? -18.047 121.882 49.569 1.000 44.889 966 LYS AAA C 1
ATOM 7806 O O . LYS A 1 966 ? -18.521 120.753 49.675 1.000 42.037 966 LYS AAA O 1
ATOM 7812 N N . GLU A 1 967 ? -18.776 122.985 49.577 1.000 42.371 967 GLU AAA N 1
ATOM 7813 C CA . GLU A 1 967 ? -20.253 122.977 49.481 1.000 47.023 967 GLU AAA CA 1
ATOM 7814 C C . GLU A 1 967 ? -20.638 122.865 48.012 1.000 45.793 967 GLU AAA C 1
ATOM 7815 O O . GLU A 1 967 ? -20.078 123.603 47.209 1.000 46.078 967 GLU AAA O 1
ATOM 7821 N N . ILE A 1 968 ? -21.542 121.944 47.688 1.000 42.623 968 ILE AAA N 1
ATOM 7822 C CA . ILE A 1 968 ? -22.236 121.918 46.376 1.000 42.387 968 ILE AAA CA 1
ATOM 7823 C C . ILE A 1 968 ? -23.613 122.548 46.607 1.000 42.565 968 ILE AAA C 1
ATOM 7824 O O . ILE A 1 968 ? -24.291 122.152 47.568 1.000 40.931 968 ILE AAA O 1
ATOM 7829 N N . VAL A 1 969 ? -23.959 123.553 45.797 1.000 44.279 969 VAL AAA N 1
ATOM 7830 C CA . VAL A 1 969 ? -25.185 124.397 45.958 1.000 50.073 969 VAL AAA CA 1
ATOM 7831 C C . VAL A 1 969 ? -26.049 124.192 44.712 1.000 44.976 969 VAL AAA C 1
ATOM 7832 O O . VAL A 1 969 ? -25.554 124.428 43.583 1.000 43.155 969 VAL AAA O 1
ATOM 7836 N N . PHE A 1 970 ? -27.261 123.684 44.908 1.000 48.628 970 PHE AAA N 1
ATOM 7837 C CA . PHE A 1 970 ? -28.286 123.511 43.844 1.000 53.305 970 PHE AAA CA 1
ATOM 7838 C C . PHE A 1 970 ? -29.266 124.685 43.970 1.000 57.205 970 PHE AAA C 1
ATOM 7839 O O . PHE A 1 970 ? -29.901 124.761 45.044 1.000 57.152 970 PHE AAA O 1
ATOM 7847 N N . LYS A 1 971 ? -29.311 125.607 42.987 1.000 62.327 971 LYS AAA N 1
ATOM 7848 C CA . LYS A 1 971 ? -30.383 126.651 42.869 1.000 68.247 971 LYS AAA CA 1
ATOM 7849 C C . LYS A 1 971 ? -31.615 126.000 42.231 1.000 57.939 971 LYS AAA C 1
ATOM 7850 O O . LYS A 1 971 ? -31.443 125.414 41.151 1.000 54.890 971 LYS AAA O 1
ATOM 7856 N N . LEU A 1 972 ? -32.791 126.070 42.869 1.000 60.998 972 LEU AAA N 1
ATOM 7857 C CA . LEU A 1 972 ? -34.066 125.493 42.331 1.000 65.072 972 LEU AAA CA 1
ATOM 7858 C C . LEU A 1 972 ? -35.013 126.633 41.935 1.000 63.669 972 LEU AAA C 1
ATOM 7859 O O . LEU A 1 972 ? -35.088 126.955 40.753 1.000 66.676 972 LEU AAA O 1
ATOM 7864 N N . THR B 1 2 ? 20.871 76.581 45.835 1.000 53.286 2 THR BBB N 1
ATOM 7865 C CA . THR B 1 2 ? 21.960 77.072 44.915 1.000 53.022 2 THR BBB CA 1
ATOM 7866 C C . THR B 1 2 ? 21.432 78.033 43.829 1.000 44.684 2 THR BBB C 1
ATOM 7867 O O . THR B 1 2 ? 22.052 79.083 43.713 1.000 42.873 2 THR BBB O 1
ATOM 7869 N N . LEU B 1 3 ? 20.334 77.791 43.089 1.000 40.593 3 LEU BBB N 1
ATOM 7870 C CA . LEU B 1 3 ? 19.820 78.872 42.167 1.000 38.337 3 LEU BBB CA 1
ATOM 7871 C C . LEU B 1 3 ? 18.668 79.648 42.824 1.000 35.899 3 LEU BBB C 1
ATOM 7872 O O . LEU B 1 3 ? 17.545 79.085 42.981 1.000 33.860 3 LEU BBB O 1
ATOM 7877 N N . LEU B 1 4 ? 18.941 80.901 43.208 1.000 31.483 4 LEU BBB N 1
ATOM 7878 C CA . LEU B 1 4 ? 17.949 81.822 43.832 1.000 32.848 4 LEU BBB CA 1
ATOM 7879 C C . LEU B 1 4 ? 17.713 82.940 42.840 1.000 29.146 4 LEU BBB C 1
ATOM 7880 O O . LEU B 1 4 ? 18.515 83.895 42.767 1.000 30.142 4 LEU BBB O 1
ATOM 7885 N N . CYS B 1 5 ? 16.647 82.747 42.074 1.000 29.638 5 CYS BBB N 1
ATOM 7886 C CA . CYS B 1 5 ? 16.479 83.356 40.750 1.000 29.432 5 CYS BBB CA 1
ATOM 7887 C C . CYS B 1 5 ? 15.256 84.271 40.730 1.000 28.349 5 CYS BBB C 1
ATOM 7888 O O . CYS B 1 5 ? 14.257 84.017 41.437 1.000 28.395 5 CYS BBB O 1
ATOM 7891 N N . GLY B 1 6 ? 15.382 85.364 40.003 1.000 26.402 6 GLY BBB N 1
ATOM 7892 C CA . GLY B 1 6 ? 14.252 86.243 39.692 1.000 26.260 6 GLY BBB CA 1
ATOM 7893 C C . GLY B 1 6 ? 14.137 86.465 38.206 1.000 28.745 6 GLY BBB C 1
ATOM 7894 O O . GLY B 1 6 ? 15.183 86.624 37.551 1.000 28.773 6 GLY BBB O 1
ATOM 7895 N N . GLU B 1 7 ? 12.901 86.532 37.709 1.000 26.917 7 GLU BBB N 1
ATOM 7896 C CA . GLU B 1 7 ? 12.631 86.827 36.289 1.000 29.844 7 GLU BBB CA 1
ATOM 7897 C C . GLU B 1 7 ? 12.633 88.348 36.134 1.000 29.764 7 GLU BBB C 1
ATOM 7898 O O . GLU B 1 7 ? 11.825 88.989 36.792 1.000 30.989 7 GLU BBB O 1
ATOM 7904 N N . ILE B 1 8 ? 13.534 88.878 35.314 1.000 29.221 8 ILE BBB N 1
ATOM 7905 C CA . ILE B 1 8 ? 13.531 90.300 34.862 1.000 29.694 8 ILE BBB CA 1
ATOM 7906 C C . ILE B 1 8 ? 13.817 90.261 33.351 1.000 29.153 8 ILE BBB C 1
ATOM 7907 O O . ILE B 1 8 ? 14.816 89.686 32.989 1.000 31.894 8 ILE BBB O 1
ATOM 7912 N N . HIS B 1 9 ? 12.969 90.881 32.534 1.000 28.446 9 HIS BBB N 1
ATOM 7913 C CA . HIS B 1 9 ? 13.044 90.925 31.056 1.000 30.214 9 HIS BBB CA 1
ATOM 7914 C C . HIS B 1 9 ? 13.683 92.235 30.609 1.000 30.737 9 HIS BBB C 1
ATOM 7915 O O . HIS B 1 9 ? 13.069 93.271 30.840 1.000 30.352 9 HIS BBB O 1
ATOM 7922 N N . TYR B 1 10 ? 14.881 92.161 30.020 1.000 32.958 10 TYR BBB N 1
ATOM 7923 C CA . TYR B 1 10 ? 15.628 93.308 29.429 1.000 32.718 10 TYR BBB CA 1
ATOM 7924 C C . TYR B 1 10 ? 14.743 94.037 28.413 1.000 31.744 10 TYR BBB C 1
ATOM 7925 O O . TYR B 1 10 ? 14.902 95.250 28.285 1.000 34.940 10 TYR BBB O 1
ATOM 7934 N N . PHE B 1 11 ? 13.826 93.327 27.744 1.000 31.617 11 PHE BBB N 1
ATOM 7935 C CA . PHE B 1 11 ? 12.897 93.893 26.735 1.000 30.731 11 PHE BBB CA 1
ATOM 7936 C C . PHE B 1 11 ? 11.650 94.534 27.362 1.000 31.116 11 PHE BBB C 1
ATOM 7937 O O . PHE B 1 11 ? 10.780 94.988 26.561 1.000 31.145 11 PHE BBB O 1
ATOM 7945 N N . ARG B 1 12 ? 11.536 94.577 28.693 1.000 31.390 12 ARG BBB N 1
ATOM 7946 C CA . ARG B 1 12 ? 10.376 95.190 29.393 1.000 32.126 12 ARG BBB CA 1
ATOM 7947 C C . ARG B 1 12 ? 10.857 96.306 30.329 1.000 31.052 12 ARG BBB C 1
ATOM 7948 O O . ARG B 1 12 ? 10.019 96.883 31.014 1.000 33.730 12 ARG BBB O 1
ATOM 7956 N N . VAL B 1 13 ? 12.155 96.607 30.307 1.000 29.718 13 VAL BBB N 1
ATOM 7957 C CA . VAL B 1 13 ? 12.827 97.596 31.179 1.000 29.809 13 VAL BBB CA 1
ATOM 7958 C C . VAL B 1 13 ? 13.653 98.547 30.317 1.000 30.160 13 VAL BBB C 1
ATOM 7959 O O . VAL B 1 13 ? 14.514 98.113 29.551 1.000 28.610 13 VAL BBB O 1
ATOM 7963 N N . PRO B 1 14 ? 13.463 99.876 30.465 1.000 31.407 14 PRO BBB N 1
ATOM 7964 C CA . PRO B 1 14 ? 14.340 100.857 29.825 1.000 32.519 14 PRO BBB CA 1
ATOM 7965 C C . PRO B 1 14 ? 15.787 100.529 30.194 1.000 34.196 14 PRO BBB C 1
ATOM 7966 O O . PRO B 1 14 ? 16.033 100.221 31.367 1.000 32.100 14 PRO BBB O 1
ATOM 7970 N N . LYS B 1 15 ? 16.673 100.585 29.195 1.000 31.306 15 LYS BBB N 1
ATOM 7971 C CA . LYS B 1 15 ? 18.079 100.127 29.290 1.000 32.953 15 LYS BBB CA 1
ATOM 7972 C C . LYS B 1 15 ? 18.795 100.815 30.460 1.000 31.701 15 LYS BBB C 1
ATOM 7973 O O . LYS B 1 15 ? 19.509 100.137 31.183 1.000 33.636 15 LYS BBB O 1
ATOM 7979 N N . HIS B 1 16 ? 18.601 102.113 30.646 1.000 30.782 16 HIS BBB N 1
ATOM 7980 C CA . HIS B 1 16 ? 19.214 102.896 31.742 1.000 34.190 16 HIS BBB CA 1
ATOM 7981 C C . HIS B 1 16 ? 18.754 102.384 33.109 1.000 36.899 16 HIS BBB C 1
ATOM 7982 O O . HIS B 1 16 ? 19.472 102.638 34.051 1.000 37.148 16 HIS BBB O 1
ATOM 7989 N N . LEU B 1 17 ? 17.596 101.711 33.228 1.000 36.658 17 LEU BBB N 1
ATOM 7990 C CA . LEU B 1 17 ? 17.037 101.239 34.528 1.000 33.950 17 LEU BBB CA 1
ATOM 7991 C C . LEU B 1 17 ? 17.406 99.759 34.764 1.000 36.935 17 LEU BBB C 1
ATOM 7992 O O . LEU B 1 17 ? 17.010 99.214 35.804 1.000 40.252 17 LEU BBB O 1
ATOM 7997 N N . TRP B 1 18 ? 18.084 99.099 33.815 1.000 35.770 18 TRP BBB N 1
ATOM 7998 C CA . TRP B 1 18 ? 18.503 97.687 33.948 1.000 31.713 18 TRP BBB CA 1
ATOM 7999 C C . TRP B 1 18 ? 19.261 97.499 35.264 1.000 37.285 18 TRP BBB C 1
ATOM 8000 O O . TRP B 1 18 ? 18.945 96.540 36.011 1.000 35.231 18 TRP BBB O 1
ATOM 8011 N N . ARG B 1 19 ? 20.242 98.363 35.520 1.000 33.441 19 ARG BBB N 1
ATOM 8012 C CA . ARG B 1 19 ? 21.107 98.319 36.719 1.000 38.098 19 ARG BBB CA 1
ATOM 8013 C C . ARG B 1 19 ? 20.248 98.388 37.999 1.000 34.499 19 ARG BBB C 1
ATOM 8014 O O . ARG B 1 19 ? 20.444 97.576 38.938 1.000 34.524 19 ARG BBB O 1
ATOM 8022 N N . ASP B 1 20 ? 19.344 99.348 38.077 1.000 33.079 20 ASP BBB N 1
ATOM 8023 C CA . ASP B 1 20 ? 18.454 99.492 39.255 1.000 35.676 20 ASP BBB CA 1
ATOM 8024 C C . ASP B 1 20 ? 17.705 98.162 39.476 1.000 35.714 20 ASP BBB C 1
ATOM 8025 O O . ASP B 1 20 ? 17.760 97.622 40.577 1.000 34.145 20 ASP BBB O 1
ATOM 8030 N N . ARG B 1 21 ? 17.058 97.617 38.459 1.000 34.266 21 ARG BBB N 1
ATOM 8031 C CA . ARG B 1 21 ? 16.225 96.398 38.635 1.000 32.521 21 ARG BBB CA 1
ATOM 8032 C C . ARG B 1 21 ? 17.106 95.228 39.071 1.000 32.235 21 ARG BBB C 1
ATOM 8033 O O . ARG B 1 21 ? 16.724 94.537 40.037 1.000 28.731 21 ARG BBB O 1
ATOM 8041 N N . LEU B 1 22 ? 18.247 95.013 38.410 1.000 32.434 22 LEU BBB N 1
ATOM 8042 C CA . LEU B 1 22 ? 19.111 93.853 38.719 1.000 33.043 22 LEU BBB CA 1
ATOM 8043 C C . LEU B 1 22 ? 19.718 94.009 40.111 1.000 31.322 22 LEU BBB C 1
ATOM 8044 O O . LEU B 1 22 ? 19.868 93.002 40.774 1.000 27.144 22 LEU BBB O 1
ATOM 8049 N N . LEU B 1 23 ? 20.157 95.209 40.487 1.000 30.139 23 LEU BBB N 1
ATOM 8050 C CA . LEU B 1 23 ? 20.824 95.397 41.795 1.000 29.808 23 LEU BBB CA 1
ATOM 8051 C C . LEU B 1 23 ? 19.792 95.150 42.908 1.000 28.151 23 LEU BBB C 1
ATOM 8052 O O . LEU B 1 23 ? 20.156 94.641 43.948 1.000 31.075 23 LEU BBB O 1
ATOM 8057 N N . LYS B 1 24 ? 18.519 95.460 42.673 1.000 28.554 24 LYS BBB N 1
ATOM 8058 C CA . LYS B 1 24 ? 17.465 95.264 43.698 1.000 27.670 24 LYS BBB CA 1
ATOM 8059 C C . LYS B 1 24 ? 17.276 93.767 43.898 1.000 26.161 24 LYS BBB C 1
ATOM 8060 O O . LYS B 1 24 ? 17.091 93.355 45.057 1.000 28.533 24 LYS BBB O 1
ATOM 8066 N N . LEU B 1 25 ? 17.377 92.980 42.834 1.000 27.898 25 LEU BBB N 1
ATOM 8067 C CA . LEU B 1 25 ? 17.310 91.497 42.944 1.000 29.078 25 LEU BBB CA 1
ATOM 8068 C C . LEU B 1 25 ? 18.539 90.985 43.701 1.000 31.792 25 LEU BBB C 1
ATOM 8069 O O . LEU B 1 25 ? 18.378 90.137 44.618 1.000 33.096 25 LEU BBB O 1
ATOM 8074 N N . LYS B 1 26 ? 19.728 91.482 43.357 1.000 33.366 26 LYS BBB N 1
ATOM 8075 C CA . LYS B 1 26 ? 20.982 91.100 44.065 1.000 33.030 26 LYS BBB CA 1
ATOM 8076 C C . LYS B 1 26 ? 20.863 91.437 45.565 1.000 28.225 26 LYS BBB C 1
ATOM 8077 O O . LYS B 1 26 ? 21.190 90.596 46.389 1.000 31.191 26 LYS BBB O 1
ATOM 8083 N N . ARG B 1 27 ? 20.423 92.634 45.901 1.000 28.731 27 ARG BBB N 1
ATOM 8084 C CA . ARG B 1 27 ? 20.292 93.120 47.296 1.000 29.231 27 ARG BBB CA 1
ATOM 8085 C C . ARG B 1 27 ? 19.242 92.293 48.043 1.000 30.537 27 ARG BBB C 1
ATOM 8086 O O . ARG B 1 27 ? 19.276 92.296 49.290 1.000 30.476 27 ARG BBB O 1
ATOM 8094 N N . ALA B 1 28 ? 18.340 91.620 47.318 1.000 30.706 28 ALA BBB N 1
ATOM 8095 C CA . ALA B 1 28 ? 17.317 90.725 47.906 1.000 33.576 28 ALA BBB CA 1
ATOM 8096 C C . ALA B 1 28 ? 17.915 89.339 48.207 1.000 34.383 28 ALA BBB C 1
ATOM 8097 O O . ALA B 1 28 ? 17.198 88.522 48.789 1.000 32.737 28 ALA BBB O 1
ATOM 8099 N N . GLY B 1 29 ? 19.178 89.093 47.835 1.000 35.431 29 GLY BBB N 1
ATOM 8100 C CA . GLY B 1 29 ? 19.850 87.796 48.030 1.000 35.596 29 GLY BBB CA 1
ATOM 8101 C C . GLY B 1 29 ? 19.718 86.884 46.810 1.000 35.432 29 GLY BBB C 1
ATOM 8102 O O . GLY B 1 29 ? 20.204 85.728 46.878 1.000 33.437 29 GLY BBB O 1
ATOM 8103 N N . GLY B 1 30 ? 19.111 87.354 45.717 1.000 32.511 30 GLY BBB N 1
ATOM 8104 C CA . GLY B 1 30 ? 19.139 86.621 44.440 1.000 31.562 30 GLY BBB CA 1
ATOM 8105 C C . GLY B 1 30 ? 20.574 86.377 43.973 1.000 31.571 30 GLY BBB C 1
ATOM 8106 O O . GLY B 1 30 ? 21.429 87.220 44.239 1.000 31.715 30 GLY BBB O 1
ATOM 8107 N N . ASN B 1 31 ? 20.851 85.262 43.307 1.000 29.574 31 ASN BBB N 1
ATOM 8108 C CA . ASN B 1 31 ? 22.212 85.017 42.751 1.000 35.762 31 ASN BBB CA 1
ATOM 8109 C C . ASN B 1 31 ? 22.074 84.711 41.264 1.000 31.573 31 ASN BBB C 1
ATOM 8110 O O . ASN B 1 31 ? 23.070 84.383 40.624 1.000 34.098 31 ASN BBB O 1
ATOM 8115 N N . CYS B 1 32 ? 20.872 84.857 40.719 1.000 36.355 32 CYS BBB N 1
ATOM 8116 C CA . CYS B 1 32 ? 20.577 84.468 39.326 1.000 34.554 32 CYS BBB CA 1
ATOM 8117 C C . CYS B 1 32 ? 19.416 85.314 38.834 1.000 30.737 32 CYS BBB C 1
ATOM 8118 O O . CYS B 1 32 ? 18.437 85.534 39.610 1.000 30.270 32 CYS BBB O 1
ATOM 8121 N N . VAL B 1 33 ? 19.504 85.752 37.585 1.000 31.161 33 VAL BBB N 1
ATOM 8122 C CA . VAL B 1 33 ? 18.370 86.413 36.893 1.000 30.574 33 VAL BBB CA 1
ATOM 8123 C C . VAL B 1 33 ? 17.977 85.502 35.734 1.000 34.567 33 VAL BBB C 1
ATOM 8124 O O . VAL B 1 33 ? 18.885 84.877 35.100 1.000 31.298 33 VAL BBB O 1
ATOM 8128 N N . SER B 1 34 ? 16.676 85.378 35.486 1.000 34.111 34 SER BBB N 1
ATOM 8129 C CA . SER B 1 34 ? 16.161 84.604 34.327 1.000 32.239 34 SER BBB CA 1
ATOM 8130 C C . SER B 1 34 ? 15.439 85.547 33.367 1.000 31.164 34 SER BBB C 1
ATOM 8131 O O . SER B 1 34 ? 14.708 86.428 33.828 1.000 31.606 34 SER BBB O 1
ATOM 8134 N N . THR B 1 35 ? 15.573 85.319 32.064 1.000 31.432 35 THR BBB N 1
ATOM 8135 C CA . THR B 1 35 ? 14.918 86.149 31.017 1.000 28.081 35 THR BBB CA 1
ATOM 8136 C C . THR B 1 35 ? 14.684 85.301 29.763 1.000 30.753 35 THR BBB C 1
ATOM 8137 O O . THR B 1 35 ? 15.512 84.417 29.431 1.000 34.726 35 THR BBB O 1
ATOM 8141 N N . TYR B 1 36 ? 13.565 85.567 29.107 1.000 30.983 36 TYR BBB N 1
ATOM 8142 C CA . TYR B 1 36 ? 13.310 85.157 27.718 1.000 31.492 36 TYR BBB CA 1
ATOM 8143 C C . TYR B 1 36 ? 14.174 86.005 26.790 1.000 31.592 36 TYR BBB C 1
ATOM 8144 O O . TYR B 1 36 ? 14.601 87.114 27.172 1.000 31.068 36 TYR BBB O 1
ATOM 8153 N N . ILE B 1 37 ? 14.476 85.439 25.630 1.000 35.004 37 ILE BBB N 1
ATOM 8154 C CA . ILE B 1 37 ? 15.137 86.132 24.483 1.000 34.503 37 ILE BBB CA 1
ATOM 8155 C C . ILE B 1 37 ? 14.184 85.977 23.318 1.000 31.497 37 ILE BBB C 1
ATOM 8156 O O . ILE B 1 37 ? 14.126 84.924 22.710 1.000 37.480 37 ILE BBB O 1
ATOM 8161 N N . PRO B 1 38 ? 13.273 86.945 23.128 1.000 30.772 38 PRO BBB N 1
ATOM 8162 C CA . PRO B 1 38 ? 12.151 86.780 22.220 1.000 33.323 38 PRO BBB CA 1
ATOM 8163 C C . PRO B 1 38 ? 12.573 87.011 20.754 1.000 34.147 38 PRO BBB C 1
ATOM 8164 O O . PRO B 1 38 ? 13.120 88.033 20.406 1.000 33.246 38 PRO BBB O 1
ATOM 8168 N N . TRP B 1 39 ? 12.293 86.015 19.936 1.000 34.099 39 TRP BBB N 1
ATOM 8169 C CA . TRP B 1 39 ? 12.670 85.915 18.508 1.000 35.704 39 TRP BBB CA 1
ATOM 8170 C C . TRP B 1 39 ? 12.097 87.124 17.771 1.000 34.616 39 TRP BBB C 1
ATOM 8171 O O . TRP B 1 39 ? 12.879 87.747 17.050 1.000 34.615 39 TRP BBB O 1
ATOM 8182 N N . ASN B 1 40 ? 10.830 87.485 18.038 1.000 32.779 40 ASN BBB N 1
ATOM 8183 C CA . ASN B 1 40 ? 10.109 88.606 17.377 1.000 32.615 40 ASN BBB CA 1
ATOM 8184 C C . ASN B 1 40 ? 10.671 89.949 17.853 1.000 34.271 40 ASN BBB C 1
ATOM 8185 O O . ASN B 1 40 ? 10.418 90.950 17.170 1.000 34.228 40 ASN BBB O 1
ATOM 8190 N N . TRP B 1 41 ? 11.343 89.981 19.008 1.000 34.937 41 TRP BBB N 1
ATOM 8191 C CA . TRP B 1 41 ? 11.994 91.198 19.536 1.000 33.326 41 TRP BBB CA 1
ATOM 8192 C C . TRP B 1 41 ? 13.258 91.480 18.708 1.000 36.511 41 TRP BBB C 1
ATOM 8193 O O . TRP B 1 41 ? 13.463 92.649 18.355 1.000 30.286 41 TRP BBB O 1
ATOM 8204 N N . HIS B 1 42 ? 14.037 90.439 18.386 1.000 32.032 42 HIS BBB N 1
ATOM 8205 C CA . HIS B 1 42 ? 15.306 90.551 17.624 1.000 36.781 42 HIS BBB CA 1
ATOM 8206 C C . HIS B 1 42 ? 15.093 90.490 16.090 1.000 41.142 42 HIS BBB C 1
ATOM 8207 O O . HIS B 1 42 ? 15.901 91.112 15.382 1.000 42.574 42 HIS BBB O 1
ATOM 8214 N N . ASP B 1 43 ? 14.028 89.857 15.580 1.000 38.874 43 ASP BBB N 1
ATOM 8215 C CA . ASP B 1 43 ? 13.814 89.664 14.119 1.000 34.943 43 ASP BBB CA 1
ATOM 8216 C C . ASP B 1 43 ? 12.352 89.880 13.757 1.000 31.854 43 ASP BBB C 1
ATOM 8217 O O . ASP B 1 43 ? 11.716 88.967 13.278 1.000 35.669 43 ASP BBB O 1
ATOM 8222 N N . PRO B 1 44 ? 11.770 91.086 13.968 1.000 32.292 44 PRO BBB N 1
ATOM 8223 C CA . PRO B 1 44 ? 10.387 91.359 13.587 1.000 35.290 44 PRO BBB CA 1
ATOM 8224 C C . PRO B 1 44 ? 10.066 91.374 12.076 1.000 33.279 44 PRO BBB C 1
ATOM 8225 O O . PRO B 1 44 ? 8.926 91.099 11.733 1.000 34.702 44 PRO BBB O 1
ATOM 8229 N N . ARG B 1 45 ? 11.030 91.677 11.210 1.000 38.473 45 ARG BBB N 1
ATOM 8230 C CA . ARG B 1 45 ? 10.740 91.986 9.767 1.000 48.524 45 ARG BBB CA 1
ATOM 8231 C C . ARG B 1 45 ? 11.360 90.933 8.820 1.000 48.636 45 ARG BBB C 1
ATOM 8232 O O . ARG B 1 45 ? 11.150 91.040 7.600 1.000 48.944 45 ARG BBB O 1
ATOM 8240 N N . GLU B 1 46 ? 12.096 89.947 9.338 1.000 51.948 46 GLU BBB N 1
ATOM 8241 C CA . GLU B 1 46 ? 12.765 88.880 8.539 1.000 49.559 46 GLU BBB CA 1
ATOM 8242 C C . GLU B 1 46 ? 13.908 89.498 7.726 1.000 47.901 46 GLU BBB C 1
ATOM 8243 O O . GLU B 1 46 ? 13.990 89.198 6.554 1.000 49.307 46 GLU BBB O 1
ATOM 8249 N N . LYS B 1 47 ? 14.726 90.338 8.355 1.000 49.810 47 LYS BBB N 1
ATOM 8250 C CA . LYS B 1 47 ? 15.869 91.087 7.762 1.000 52.922 47 LYS BBB CA 1
ATOM 8251 C C . LYS B 1 47 ? 17.119 90.770 8.588 1.000 52.902 47 LYS BBB C 1
ATOM 8252 O O . LYS B 1 47 ? 17.276 89.611 8.985 1.000 55.690 47 LYS BBB O 1
ATOM 8258 N N . VAL B 1 48 ? 17.977 91.747 8.880 1.000 61.801 48 VAL BBB N 1
ATOM 8259 C CA . VAL B 1 48 ? 19.159 91.489 9.756 1.000 63.808 48 VAL BBB CA 1
ATOM 8260 C C . VAL B 1 48 ? 18.635 91.407 11.194 1.000 56.489 48 VAL BBB C 1
ATOM 8261 O O . VAL B 1 48 ? 17.961 92.329 11.648 1.000 54.349 48 VAL BBB O 1
ATOM 8265 N N . VAL B 1 49 ? 18.924 90.292 11.848 1.000 54.071 49 VAL BBB N 1
ATOM 8266 C CA . VAL B 1 49 ? 18.700 90.069 13.296 1.000 46.812 49 VAL BBB CA 1
ATOM 8267 C C . VAL B 1 49 ? 19.390 91.205 14.055 1.000 46.725 49 VAL BBB C 1
ATOM 8268 O O . VAL B 1 49 ? 20.576 91.477 13.823 1.000 50.110 49 VAL BBB O 1
ATOM 8272 N N . ASN B 1 50 ? 18.633 91.846 14.933 1.000 44.377 50 ASN BBB N 1
ATOM 8273 C CA . ASN B 1 50 ? 19.031 93.051 15.697 1.000 40.352 50 ASN BBB CA 1
ATOM 8274 C C . ASN B 1 50 ? 19.406 92.649 17.136 1.000 40.462 50 ASN BBB C 1
ATOM 8275 O O . ASN B 1 50 ? 18.492 92.247 17.917 1.000 42.588 50 ASN BBB O 1
ATOM 8280 N N . PHE B 1 51 ? 20.687 92.749 17.488 1.000 40.463 51 PHE BBB N 1
ATOM 8281 C CA . PHE B 1 51 ? 21.207 92.676 18.878 1.000 41.414 51 PHE BBB CA 1
ATOM 8282 C C . PHE B 1 51 ? 21.844 94.002 19.297 1.000 41.766 51 PHE BBB C 1
ATOM 8283 O O . PHE B 1 51 ? 22.721 93.919 20.187 1.000 43.872 51 PHE BBB O 1
ATOM 8291 N N . THR B 1 52 ? 21.327 95.145 18.804 1.000 48.195 52 THR BBB N 1
ATOM 8292 C CA . THR B 1 52 ? 21.787 96.547 19.085 1.000 51.690 52 THR BBB CA 1
ATOM 8293 C C . THR B 1 52 ? 20.722 97.401 19.801 1.000 55.102 52 THR BBB C 1
ATOM 8294 O O . THR B 1 52 ? 19.646 96.878 20.146 1.000 54.272 52 THR BBB O 1
ATOM 8298 N N . ASP B 1 53 ? 20.971 98.706 19.957 1.000 54.240 53 ASP BBB N 1
ATOM 8299 C CA . ASP B 1 53 ? 20.016 99.651 20.604 1.000 59.349 53 ASP BBB CA 1
ATOM 8300 C C . ASP B 1 53 ? 18.981 100.152 19.588 1.000 63.616 53 ASP BBB C 1
ATOM 8301 O O . ASP B 1 53 ? 17.945 100.685 20.047 1.000 61.721 53 ASP BBB O 1
ATOM 8306 N N . GLY B 1 54 ? 19.234 99.982 18.283 1.000 59.262 54 GLY BBB N 1
ATOM 8307 C CA . GLY B 1 54 ? 18.348 100.462 17.206 1.000 62.094 54 GLY BBB CA 1
ATOM 8308 C C . GLY B 1 54 ? 16.981 99.783 17.232 1.000 65.761 54 GLY BBB C 1
ATOM 8309 O O . GLY B 1 54 ? 16.925 98.560 17.591 1.000 57.141 54 GLY BBB O 1
ATOM 8310 N N . THR B 1 55 ? 15.929 100.557 16.908 1.000 58.106 55 THR BBB N 1
ATOM 8311 C CA . THR B 1 55 ? 14.548 100.102 16.566 1.000 62.350 55 THR BBB CA 1
ATOM 8312 C C . THR B 1 55 ? 14.180 100.585 15.148 1.000 55.888 55 THR BBB C 1
ATOM 8313 O O . THR B 1 55 ? 14.494 101.716 14.808 1.000 56.628 55 THR BBB O 1
ATOM 8317 N N . SER B 1 56 ? 13.500 99.759 14.366 1.000 55.103 56 SER BBB N 1
ATOM 8318 C CA . SER B 1 56 ? 12.810 100.160 13.114 1.000 60.726 56 SER BBB CA 1
ATOM 8319 C C . SER B 1 56 ? 11.313 100.447 13.353 1.000 57.499 56 SER BBB C 1
ATOM 8320 O O . SER B 1 56 ? 10.600 100.670 12.334 1.000 50.601 56 SER BBB O 1
ATOM 8323 N N . GLN B 1 57 ? 10.823 100.441 14.605 1.000 45.969 57 GLN BBB N 1
ATOM 8324 C CA . GLN B 1 57 ? 9.350 100.440 14.892 1.000 41.111 57 GLN BBB CA 1
ATOM 8325 C C . GLN B 1 57 ? 8.980 101.712 15.655 1.000 36.348 57 GLN BBB C 1
ATOM 8326 O O . GLN B 1 57 ? 9.535 101.961 16.740 1.000 41.037 57 GLN BBB O 1
ATOM 8332 N N . TRP B 1 58 ? 8.006 102.449 15.149 1.000 39.025 58 TRP BBB N 1
ATOM 8333 C CA . TRP B 1 58 ? 7.480 103.706 15.743 1.000 42.498 58 TRP BBB CA 1
ATOM 8334 C C . TRP B 1 58 ? 7.041 103.503 17.213 1.000 38.851 58 TRP BBB C 1
ATOM 8335 O O . TRP B 1 58 ? 7.175 104.453 18.023 1.000 40.746 58 TRP BBB O 1
ATOM 8346 N N . HIS B 1 59 ? 6.489 102.338 17.547 1.000 36.151 59 HIS BBB N 1
ATOM 8347 C CA . HIS B 1 59 ? 5.763 102.085 18.826 1.000 34.561 59 HIS BBB CA 1
ATOM 8348 C C . HIS B 1 59 ? 6.739 101.579 19.893 1.000 31.394 59 HIS BBB C 1
ATOM 8349 O O . HIS B 1 59 ? 6.302 101.375 21.034 1.000 32.737 59 HIS BBB O 1
ATOM 8356 N N . VAL B 1 60 ? 8.007 101.382 19.545 1.000 30.170 60 VAL BBB N 1
ATOM 8357 C CA . VAL B 1 60 ? 9.063 101.006 20.523 1.000 33.769 60 VAL BBB CA 1
ATOM 8358 C C . VAL B 1 60 ? 9.903 102.247 20.831 1.000 37.544 60 VAL BBB C 1
ATOM 8359 O O . VAL B 1 60 ? 10.642 102.706 19.931 1.000 36.900 60 VAL BBB O 1
ATOM 8363 N N . ALA B 1 61 ? 9.755 102.761 22.056 1.000 34.923 61 ALA BBB N 1
ATOM 8364 C CA . ALA B 1 61 ? 10.476 103.948 22.561 1.000 37.210 61 ALA BBB CA 1
ATOM 8365 C C . ALA B 1 61 ? 11.980 103.670 22.487 1.000 38.298 61 ALA BBB C 1
ATOM 8366 O O . ALA B 1 61 ? 12.389 102.451 22.558 1.000 38.235 61 ALA BBB O 1
ATOM 8368 N N . SER B 1 62 ? 12.747 104.765 22.396 1.000 34.084 62 SER BBB N 1
ATOM 8369 C CA . SER B 1 62 ? 14.201 104.846 22.084 1.000 35.022 62 SER BBB CA 1
ATOM 8370 C C . SER B 1 62 ? 15.003 104.196 23.201 1.000 34.961 62 SER BBB C 1
ATOM 8371 O O . SER B 1 62 ? 16.062 103.621 22.911 1.000 35.000 62 SER BBB O 1
ATOM 8374 N N . TYR B 1 63 ? 14.446 104.157 24.412 1.000 36.496 63 TYR BBB N 1
ATOM 8375 C CA . TYR B 1 63 ? 15.135 103.626 25.617 1.000 35.424 63 TYR BBB CA 1
ATOM 8376 C C . TYR B 1 63 ? 14.941 102.110 25.798 1.000 37.798 63 TYR BBB C 1
ATOM 8377 O O . TYR B 1 63 ? 15.629 101.592 26.720 1.000 41.841 63 TYR BBB O 1
ATOM 8386 N N . TYR B 1 64 ? 14.103 101.416 25.006 1.000 38.112 64 TYR BBB N 1
ATOM 8387 C CA . TYR B 1 64 ? 14.053 99.919 24.968 1.000 35.865 64 TYR BBB CA 1
ATOM 8388 C C . TYR B 1 64 ? 15.120 99.409 24.003 1.000 42.121 64 TYR BBB C 1
ATOM 8389 O O . TYR B 1 64 ? 15.263 99.955 22.888 1.000 43.623 64 TYR BBB O 1
ATOM 8398 N N . SER B 1 65 ? 15.881 98.404 24.428 1.000 37.998 65 SER BBB N 1
ATOM 8399 C CA . SER B 1 65 ? 17.084 97.938 23.703 1.000 34.618 65 SER BBB CA 1
ATOM 8400 C C . SER B 1 65 ? 16.991 96.453 23.320 1.000 35.769 65 SER BBB C 1
ATOM 8401 O O . SER B 1 65 ? 16.282 95.679 24.004 1.000 33.809 65 SER BBB O 1
ATOM 8404 N N . ARG B 1 66 ? 17.711 96.076 22.257 1.000 34.742 66 ARG BBB N 1
ATOM 8405 C CA . ARG B 1 66 ? 17.914 94.681 21.767 1.000 34.442 66 ARG BBB CA 1
ATOM 8406 C C . ARG B 1 66 ? 19.335 94.228 22.133 1.000 35.725 66 ARG BBB C 1
ATOM 8407 O O . ARG B 1 66 ? 19.735 93.107 21.751 1.000 38.595 66 ARG BBB O 1
ATOM 8415 N N . ASP B 1 67 ? 20.059 95.050 22.887 1.000 35.491 67 ASP BBB N 1
ATOM 8416 C CA . ASP B 1 67 ? 21.470 94.799 23.283 1.000 34.010 67 ASP BBB CA 1
ATOM 8417 C C . ASP B 1 67 ? 21.549 93.777 24.431 1.000 33.861 67 ASP BBB C 1
ATOM 8418 O O . ASP B 1 67 ? 21.902 94.131 25.594 1.000 38.247 67 ASP BBB O 1
ATOM 8423 N N . LEU B 1 68 ? 21.238 92.532 24.122 1.000 34.148 68 LEU BBB N 1
ATOM 8424 C CA . LEU B 1 68 ? 21.300 91.386 25.069 1.000 33.406 68 LEU BBB CA 1
ATOM 8425 C C . LEU B 1 68 ? 22.708 91.252 25.680 1.000 35.674 68 LEU BBB C 1
ATOM 8426 O O . LEU B 1 68 ? 22.848 91.012 26.927 1.000 33.904 68 LEU BBB O 1
ATOM 8431 N N . ALA B 1 69 ? 23.749 91.434 24.877 1.000 39.253 69 ALA BBB N 1
ATOM 8432 C CA . ALA B 1 69 ? 25.152 91.343 25.360 1.000 40.073 69 ALA BBB CA 1
ATOM 8433 C C . ALA B 1 69 ? 25.319 92.277 26.559 1.000 35.710 69 ALA BBB C 1
ATOM 8434 O O . ALA B 1 69 ? 25.839 91.819 27.542 1.000 36.462 69 ALA BBB O 1
ATOM 8436 N N . SER B 1 70 ? 24.869 93.532 26.502 1.000 38.068 70 SER BBB N 1
ATOM 8437 C CA . SER B 1 70 ? 25.021 94.493 27.634 1.000 41.332 70 SER BBB CA 1
ATOM 8438 C C . SER B 1 70 ? 24.248 94.051 28.883 1.000 37.023 70 SER BBB C 1
ATOM 8439 O O . SER B 1 70 ? 24.789 94.220 29.999 1.000 36.766 70 SER BBB O 1
ATOM 8442 N N . PHE B 1 71 ? 23.045 93.503 28.715 1.000 37.127 71 PHE BBB N 1
ATOM 8443 C CA . PHE B 1 71 ? 22.244 92.941 29.839 1.000 37.493 71 PHE BBB CA 1
ATOM 8444 C C . PHE B 1 71 ? 23.078 91.866 30.553 1.000 35.382 71 PHE BBB C 1
ATOM 8445 O O . PHE B 1 71 ? 23.214 91.914 31.814 1.000 33.455 71 PHE BBB O 1
ATOM 8453 N N . LEU B 1 72 ? 23.667 90.959 29.780 1.000 35.674 72 LEU BBB N 1
ATOM 8454 C CA . LEU B 1 72 ? 24.398 89.790 30.333 1.000 38.519 72 LEU BBB CA 1
ATOM 8455 C C . LEU B 1 72 ? 25.659 90.249 31.075 1.000 40.658 72 LEU BBB C 1
ATOM 8456 O O . LEU B 1 72 ? 25.920 89.715 32.213 1.000 35.617 72 LEU BBB O 1
ATOM 8461 N N . GLU B 1 73 ? 26.356 91.256 30.542 1.000 37.223 73 GLU BBB N 1
ATOM 8462 C CA . GLU B 1 73 ? 27.590 91.830 31.159 1.000 42.394 73 GLU BBB CA 1
ATOM 8463 C C . GLU B 1 73 ? 27.237 92.471 32.509 1.000 38.355 73 GLU BBB C 1
ATOM 8464 O O . GLU B 1 73 ? 27.995 92.302 33.490 1.000 38.099 73 GLU BBB O 1
ATOM 8470 N N . LEU B 1 74 ? 26.156 93.249 32.524 1.000 37.177 74 LEU BBB N 1
ATOM 8471 C CA . LEU B 1 74 ? 25.624 93.913 33.739 1.000 39.637 74 LEU BBB CA 1
ATOM 8472 C C . LEU B 1 74 ? 25.325 92.847 34.793 1.000 34.512 74 LEU BBB C 1
ATOM 8473 O O . LEU B 1 74 ? 25.762 93.004 35.930 1.000 33.992 74 LEU BBB O 1
ATOM 8478 N N . ALA B 1 75 ? 24.663 91.751 34.428 1.000 35.308 75 ALA BBB N 1
ATOM 8479 C CA . ALA B 1 75 ? 24.357 90.662 35.385 1.000 33.465 75 ALA BBB CA 1
ATOM 8480 C C . ALA B 1 75 ? 25.664 90.171 36.002 1.000 34.530 75 ALA BBB C 1
ATOM 8481 O O . ALA B 1 75 ? 25.744 90.059 37.239 1.000 40.691 75 ALA BBB O 1
ATOM 8483 N N . GLY B 1 76 ? 26.648 89.872 35.159 1.000 39.047 76 GLY BBB N 1
ATOM 8484 C CA . GLY B 1 76 ? 28.007 89.462 35.575 1.000 39.190 76 GLY BBB CA 1
ATOM 8485 C C . GLY B 1 76 ? 28.642 90.453 36.524 1.000 35.062 76 GLY BBB C 1
ATOM 8486 O O . GLY B 1 76 ? 29.063 90.063 37.581 1.000 42.938 76 GLY BBB O 1
ATOM 8487 N N . GLU B 1 77 ? 28.672 91.718 36.160 1.000 38.851 77 GLU BBB N 1
ATOM 8488 C CA . GLU B 1 77 ? 29.319 92.768 36.977 1.000 45.141 77 GLU BBB CA 1
ATOM 8489 C C . GLU B 1 77 ? 28.623 92.818 38.348 1.000 46.822 77 GLU BBB C 1
ATOM 8490 O O . GLU B 1 77 ? 29.330 92.975 39.346 1.000 42.244 77 GLU BBB O 1
ATOM 8496 N N . LEU B 1 78 ? 27.305 92.602 38.427 1.000 43.697 78 LEU BBB N 1
ATOM 8497 C CA . LEU B 1 78 ? 26.563 92.699 39.720 1.000 44.440 78 LEU BBB CA 1
ATOM 8498 C C . LEU B 1 78 ? 26.654 91.392 40.522 1.000 41.137 78 LEU BBB C 1
ATOM 8499 O O . LEU B 1 78 ? 26.141 91.355 41.633 1.000 48.754 78 LEU BBB O 1
ATOM 8504 N N . GLY B 1 79 ? 27.263 90.336 39.989 1.000 44.944 79 GLY BBB N 1
ATOM 8505 C CA . GLY B 1 79 ? 27.395 89.046 40.699 1.000 43.990 79 GLY BBB CA 1
ATOM 8506 C C . GLY B 1 79 ? 26.202 88.128 40.463 1.000 44.832 79 GLY BBB C 1
ATOM 8507 O O . GLY B 1 79 ? 25.979 87.226 41.283 1.000 43.320 79 GLY BBB O 1
ATOM 8508 N N . LEU B 1 80 ? 25.477 88.295 39.357 1.000 39.612 80 LEU BBB N 1
ATOM 8509 C CA . LEU B 1 80 ? 24.326 87.417 39.027 1.000 40.140 80 LEU BBB CA 1
ATOM 8510 C C . LEU B 1 80 ? 24.736 86.472 37.908 1.000 37.152 80 LEU BBB C 1
ATOM 8511 O O . LEU B 1 80 ? 25.292 86.956 36.943 1.000 39.472 80 LEU BBB O 1
ATOM 8516 N N . ARG B 1 81 ? 24.395 85.201 38.048 1.000 35.118 81 ARG BBB N 1
ATOM 8517 C CA . ARG B 1 81 ? 24.289 84.236 36.931 1.000 39.726 81 ARG BBB CA 1
ATOM 8518 C C . ARG B 1 81 ? 22.994 84.502 36.151 1.000 38.020 81 ARG BBB C 1
ATOM 8519 O O . ARG B 1 81 ? 22.098 85.256 36.649 1.000 32.906 81 ARG BBB O 1
ATOM 8527 N N . VAL B 1 82 ? 22.889 83.867 34.986 1.000 34.374 82 VAL BBB N 1
ATOM 8528 C CA . VAL B 1 82 ? 21.762 84.078 34.046 1.000 33.391 82 VAL BBB CA 1
ATOM 8529 C C . VAL B 1 82 ? 21.210 82.738 33.588 1.000 35.570 82 VAL BBB C 1
ATOM 8530 O O . VAL B 1 82 ? 22.009 81.865 33.150 1.000 34.064 82 VAL BBB O 1
ATOM 8534 N N . ILE B 1 83 ? 19.881 82.620 33.619 1.000 37.475 83 ILE BBB N 1
ATOM 8535 C CA . ILE B 1 83 ? 19.149 81.571 32.850 1.000 36.069 83 ILE BBB CA 1
ATOM 8536 C C . ILE B 1 83 ? 18.567 82.223 31.587 1.000 37.774 83 ILE BBB C 1
ATOM 8537 O O . ILE B 1 83 ? 17.826 83.249 31.698 1.000 34.559 83 ILE BBB O 1
ATOM 8542 N N . ALA B 1 84 ? 18.954 81.707 30.409 1.000 32.044 84 ALA BBB N 1
ATOM 8543 C CA . ALA B 1 84 ? 18.473 82.178 29.097 1.000 33.239 84 ALA BBB CA 1
ATOM 8544 C C . ALA B 1 84 ? 17.334 81.286 28.600 1.000 32.567 84 ALA BBB C 1
ATOM 8545 O O . ALA B 1 84 ? 17.517 80.057 28.577 1.000 35.093 84 ALA BBB O 1
ATOM 8547 N N . ARG B 1 85 ? 16.247 81.902 28.133 1.000 28.944 85 ARG BBB N 1
ATOM 8548 C CA . ARG B 1 85 ? 15.023 81.209 27.656 1.000 32.837 85 ARG BBB CA 1
ATOM 8549 C C . ARG B 1 85 ? 14.721 81.696 26.228 1.000 35.974 85 ARG BBB C 1
ATOM 8550 O O . ARG B 1 85 ? 13.897 82.593 26.007 1.000 35.769 85 ARG BBB O 1
ATOM 8558 N N . PRO B 1 86 ? 15.411 81.153 25.197 1.000 38.035 86 PRO BBB N 1
ATOM 8559 C CA . PRO B 1 86 ? 15.293 81.664 23.830 1.000 34.255 86 PRO BBB CA 1
ATOM 8560 C C . PRO B 1 86 ? 14.082 81.200 23.025 1.000 33.328 86 PRO BBB C 1
ATOM 8561 O O . PRO B 1 86 ? 13.927 81.611 21.896 1.000 36.601 86 PRO BBB O 1
ATOM 8565 N N . GLY B 1 87 ? 13.195 80.410 23.614 1.000 31.439 87 GLY BBB N 1
ATOM 8566 C CA . GLY B 1 87 ? 12.004 79.980 22.880 1.000 31.759 87 GLY BBB CA 1
ATOM 8567 C C . GLY B 1 87 ? 12.312 78.713 22.074 1.000 34.074 87 GLY BBB C 1
ATOM 8568 O O . GLY B 1 87 ? 13.023 77.847 22.559 1.000 31.424 87 GLY BBB O 1
ATOM 8569 N N . PRO B 1 88 ? 11.890 78.577 20.801 1.000 34.948 88 PRO BBB N 1
ATOM 8570 C CA . PRO B 1 88 ? 11.390 79.693 19.984 1.000 34.616 88 PRO BBB CA 1
ATOM 8571 C C . PRO B 1 88 ? 10.058 80.310 20.448 1.000 38.513 88 PRO BBB C 1
ATOM 8572 O O . PRO B 1 88 ? 9.870 81.494 20.250 1.000 37.595 88 PRO BBB O 1
ATOM 8576 N N . TYR B 1 89 ? 9.187 79.528 21.086 1.000 34.259 89 TYR BBB N 1
ATOM 8577 C CA . TYR B 1 89 ? 7.973 80.042 21.777 1.000 33.241 89 TYR BBB CA 1
ATOM 8578 C C . TYR B 1 89 ? 8.322 80.353 23.238 1.000 32.593 89 TYR BBB C 1
ATOM 8579 O O . TYR B 1 89 ? 9.029 79.541 23.845 1.000 32.382 89 TYR BBB O 1
ATOM 8588 N N . ILE B 1 90 ? 7.828 81.469 23.774 1.000 31.697 90 ILE BBB N 1
ATOM 8589 C CA . ILE B 1 90 ? 8.094 81.939 25.166 1.000 32.635 90 ILE BBB CA 1
ATOM 8590 C C . ILE B 1 90 ? 6.779 82.160 25.928 1.000 29.990 90 ILE BBB C 1
ATOM 8591 O O . ILE B 1 90 ? 6.845 82.315 27.137 1.000 35.316 90 ILE BBB O 1
ATOM 8596 N N . CYS B 1 91 ? 5.628 82.193 25.280 1.000 29.844 91 CYS BBB N 1
ATOM 8597 C CA . CYS B 1 91 ? 4.332 82.542 25.941 1.000 30.781 91 CYS BBB CA 1
ATOM 8598 C C . CYS B 1 91 ? 4.454 83.978 26.485 1.000 31.976 91 CYS BBB C 1
ATOM 8599 O O . CYS B 1 91 ? 4.468 84.936 25.653 1.000 30.914 91 CYS BBB O 1
ATOM 8602 N N . SER B 1 92 ? 4.550 84.138 27.813 1.000 33.459 92 SER BBB N 1
ATOM 8603 C CA . SER B 1 92 ? 5.001 85.370 28.511 1.000 32.293 92 SER BBB CA 1
ATOM 8604 C C . SER B 1 92 ? 4.118 86.567 28.148 1.000 30.847 92 SER BBB C 1
ATOM 8605 O O . SER B 1 92 ? 4.639 87.677 28.144 1.000 32.237 92 SER BBB O 1
ATOM 8608 N N . GLU B 1 93 ? 2.837 86.337 27.854 1.000 31.710 93 GLU BBB N 1
ATOM 8609 C CA . GLU B 1 93 ? 1.820 87.395 27.591 1.000 30.302 93 GLU BBB CA 1
ATOM 8610 C C . GLU B 1 93 ? 2.365 88.344 26.515 1.000 30.733 93 GLU BBB C 1
ATOM 8611 O O . GLU B 1 93 ? 2.184 89.558 26.630 1.000 27.933 93 GLU BBB O 1
ATOM 8617 N N . TRP B 1 94 ? 3.036 87.782 25.521 1.000 30.153 94 TRP BBB N 1
ATOM 8618 C CA . TRP B 1 94 ? 3.834 88.518 24.505 1.000 30.602 94 TRP BBB CA 1
ATOM 8619 C C . TRP B 1 94 ? 3.278 88.204 23.109 1.000 32.225 94 TRP BBB C 1
ATOM 8620 O O . TRP B 1 94 ? 2.847 87.027 22.866 1.000 29.269 94 TRP BBB O 1
ATOM 8631 N N . ASP B 1 95 ? 3.264 89.198 22.223 1.000 30.525 95 ASP BBB N 1
ATOM 8632 C CA . ASP B 1 95 ? 2.778 89.046 20.819 1.000 32.526 95 ASP BBB CA 1
ATOM 8633 C C . ASP B 1 95 ? 3.234 87.704 20.228 1.000 29.931 95 ASP BBB C 1
ATOM 8634 O O . ASP B 1 95 ? 4.433 87.450 20.159 1.000 29.677 95 ASP BBB O 1
ATOM 8639 N N . SER B 1 96 ? 2.294 86.873 19.800 1.000 34.756 96 SER BBB N 1
ATOM 8640 C CA . SER B 1 96 ? 2.551 85.591 19.099 1.000 32.229 96 SER BBB CA 1
ATOM 8641 C C . SER B 1 96 ? 3.439 84.671 19.958 1.000 32.523 96 SER BBB C 1
ATOM 8642 O O . SER B 1 96 ? 4.072 83.779 19.395 1.000 30.519 96 SER BBB O 1
ATOM 8645 N N . GLY B 1 97 ? 3.432 84.850 21.285 1.000 32.917 97 GLY BBB N 1
ATOM 8646 C CA . GLY B 1 97 ? 4.313 84.138 22.222 1.000 31.213 97 GLY BBB CA 1
ATOM 8647 C C . GLY B 1 97 ? 5.743 84.119 21.737 1.000 31.199 97 GLY BBB C 1
ATOM 8648 O O . GLY B 1 97 ? 6.469 83.143 22.029 1.000 32.900 97 GLY BBB O 1
ATOM 8649 N N . GLY B 1 98 ? 6.174 85.191 21.078 1.000 31.559 98 GLY BBB N 1
ATOM 8650 C CA . GLY B 1 98 ? 7.588 85.400 20.701 1.000 33.614 98 GLY BBB CA 1
ATOM 8651 C C . GLY B 1 98 ? 7.855 85.029 19.247 1.000 37.433 98 GLY BBB C 1
ATOM 8652 O O . GLY B 1 98 ? 8.994 85.316 18.758 1.000 35.688 98 GLY BBB O 1
ATOM 8653 N N . HIS B 1 99 ? 6.862 84.424 18.567 1.000 34.535 99 HIS BBB N 1
ATOM 8654 C CA . HIS B 1 99 ? 6.980 84.125 17.117 1.000 34.014 99 HIS BBB CA 1
ATOM 8655 C C . HIS B 1 99 ? 6.942 85.442 16.358 1.000 33.326 99 HIS BBB C 1
ATOM 8656 O O . HIS B 1 99 ? 6.008 86.217 16.560 1.000 33.919 99 HIS BBB O 1
ATOM 8663 N N . PRO B 1 100 ? 7.875 85.668 15.412 1.000 32.415 100 PRO BBB N 1
ATOM 8664 C CA . PRO B 1 100 ? 7.754 86.775 14.465 1.000 33.465 100 PRO BBB CA 1
ATOM 8665 C C . PRO B 1 100 ? 6.480 86.552 13.655 1.000 32.543 100 PRO BBB C 1
ATOM 8666 O O . PRO B 1 100 ? 6.138 85.408 13.371 1.000 31.000 100 PRO BBB O 1
ATOM 8670 N N . ASN B 1 101 ? 5.791 87.639 13.328 1.000 31.902 101 ASN BBB N 1
ATOM 8671 C CA . ASN B 1 101 ? 4.479 87.597 12.634 1.000 32.528 101 ASN BBB CA 1
ATOM 8672 C C . ASN B 1 101 ? 4.638 87.153 11.169 1.000 33.476 101 ASN BBB C 1
ATOM 8673 O O . ASN B 1 101 ? 3.622 86.745 10.552 1.000 32.584 101 ASN BBB O 1
ATOM 8678 N N . TRP B 1 102 ? 5.862 87.162 10.650 1.000 36.654 102 TRP BBB N 1
ATOM 8679 C CA . TRP B 1 102 ? 6.180 86.563 9.335 1.000 40.030 102 TRP BBB CA 1
ATOM 8680 C C . TRP B 1 102 ? 6.191 85.024 9.404 1.000 44.624 102 TRP BBB C 1
ATOM 8681 O O . TRP B 1 102 ? 6.210 84.401 8.311 1.000 43.363 102 TRP BBB O 1
ATOM 8692 N N . ILE B 1 103 ? 6.141 84.396 10.591 1.000 39.021 103 ILE BBB N 1
ATOM 8693 C CA . ILE B 1 103 ? 6.197 82.901 10.664 1.000 38.798 103 ILE BBB CA 1
ATOM 8694 C C . ILE B 1 103 ? 4.929 82.305 10.047 1.000 39.895 103 ILE BBB C 1
ATOM 8695 O O . ILE B 1 103 ? 5.004 81.174 9.571 1.000 36.979 103 ILE BBB O 1
ATOM 8700 N N . TYR B 1 104 ? 3.797 83.011 10.121 1.000 41.437 104 TYR BBB N 1
ATOM 8701 C CA . TYR B 1 104 ? 2.474 82.526 9.657 1.000 41.590 104 TYR BBB CA 1
ATOM 8702 C C . TYR B 1 104 ? 2.481 82.378 8.118 1.000 45.360 104 TYR BBB C 1
ATOM 8703 O O . TYR B 1 104 ? 1.612 81.667 7.603 1.000 41.096 104 TYR BBB O 1
ATOM 8712 N N . THR B 1 105 ? 3.409 83.021 7.400 1.000 44.630 105 THR BBB N 1
ATOM 8713 C CA . THR B 1 105 ? 3.592 82.817 5.932 1.000 51.535 105 THR BBB CA 1
ATOM 8714 C C . THR B 1 105 ? 4.392 81.539 5.639 1.000 49.547 105 THR BBB C 1
ATOM 8715 O O . THR B 1 105 ? 4.283 81.093 4.505 1.000 50.831 105 THR BBB O 1
ATOM 8719 N N . LYS B 1 106 ? 5.150 80.983 6.602 1.000 47.084 106 LYS BBB N 1
ATOM 8720 C CA . LYS B 1 106 ? 6.079 79.833 6.395 1.000 49.581 106 LYS BBB CA 1
ATOM 8721 C C . LYS B 1 106 ? 5.460 78.467 6.768 1.000 50.083 106 LYS BBB C 1
ATOM 8722 O O . LYS B 1 106 ? 5.895 77.466 6.211 1.000 50.730 106 LYS BBB O 1
ATOM 8728 N N . ALA B 1 107 ? 4.520 78.392 7.704 1.000 47.869 107 ALA BBB N 1
ATOM 8729 C CA . ALA B 1 107 ? 4.059 77.109 8.273 1.000 49.552 107 ALA BBB CA 1
ATOM 8730 C C . ALA B 1 107 ? 2.747 77.305 9.012 1.000 50.372 107 ALA BBB C 1
ATOM 8731 O O . ALA B 1 107 ? 2.634 78.329 9.684 1.000 50.049 107 ALA BBB O 1
ATOM 8733 N N . MET B 1 108 ? 1.840 76.331 8.897 1.000 51.290 108 MET BBB N 1
ATOM 8734 C CA . MET B 1 108 ? 0.656 76.127 9.778 1.000 51.533 108 MET BBB CA 1
ATOM 8735 C C . MET B 1 108 ? 1.072 75.389 11.064 1.000 46.361 108 MET BBB C 1
ATOM 8736 O O . MET B 1 108 ? 0.492 75.682 12.119 1.000 46.133 108 MET BBB O 1
ATOM 8741 N N . ARG B 1 109 ? 2.046 74.479 10.992 1.000 44.921 109 ARG BBB N 1
ATOM 8742 C CA . ARG B 1 109 ? 2.356 73.533 12.096 1.000 46.617 109 ARG BBB CA 1
ATOM 8743 C C . ARG B 1 109 ? 3.397 74.174 13.020 1.000 42.148 109 ARG BBB C 1
ATOM 8744 O O . ARG B 1 109 ? 4.493 73.575 13.210 1.000 35.840 109 ARG BBB O 1
ATOM 8752 N N . LEU B 1 110 ? 3.032 75.306 13.633 1.000 40.451 110 LEU BBB N 1
ATOM 8753 C CA . LEU B 1 110 ? 3.900 76.048 14.584 1.000 37.617 110 LEU BBB CA 1
ATOM 8754 C C . LEU B 1 110 ? 4.127 75.150 15.805 1.000 36.474 110 LEU BBB C 1
ATOM 8755 O O . LEU B 1 110 ? 3.194 74.403 16.191 1.000 35.751 110 LEU BBB O 1
ATOM 8760 N N . ARG B 1 111 ? 5.339 75.215 16.343 1.000 34.358 111 ARG BBB N 1
ATOM 8761 C CA . ARG B 1 111 ? 5.795 74.489 17.551 1.000 38.660 111 ARG BBB CA 1
ATOM 8762 C C . ARG B 1 111 ? 5.827 72.984 17.232 1.000 39.802 111 ARG BBB C 1
ATOM 8763 O O . ARG B 1 111 ? 5.214 72.169 17.980 1.000 37.081 111 ARG BBB O 1
ATOM 8771 N N . SER B 1 112 ? 6.528 72.631 16.149 1.000 36.270 112 SER BBB N 1
ATOM 8772 C CA . SER B 1 112 ? 6.778 71.223 15.757 1.000 40.425 112 SER BBB CA 1
ATOM 8773 C C . SER B 1 112 ? 8.055 71.122 14.932 1.000 41.731 112 SER BBB C 1
ATOM 8774 O O . SER B 1 112 ? 8.750 72.174 14.703 1.000 35.626 112 SER BBB O 1
ATOM 8777 N N . LEU B 1 113 ? 8.355 69.896 14.514 1.000 41.721 113 LEU BBB N 1
ATOM 8778 C CA . LEU B 1 113 ? 9.464 69.616 13.567 1.000 43.021 113 LEU BBB CA 1
ATOM 8779 C C . LEU B 1 113 ? 9.031 69.842 12.120 1.000 39.747 113 LEU BBB C 1
ATOM 8780 O O . LEU B 1 113 ? 9.888 69.749 11.244 1.000 44.124 113 LEU BBB O 1
ATOM 8785 N N . ASP B 1 114 ? 7.781 70.202 11.875 1.000 38.215 114 ASP BBB N 1
ATOM 8786 C CA . ASP B 1 114 ? 7.369 70.630 10.518 1.000 46.369 114 ASP BBB CA 1
ATOM 8787 C C . ASP B 1 114 ? 8.468 71.529 9.958 1.000 47.693 114 ASP BBB C 1
ATOM 8788 O O . ASP B 1 114 ? 8.793 72.535 10.583 1.000 42.661 114 ASP BBB O 1
ATOM 8793 N N . PRO B 1 115 ? 9.082 71.195 8.791 1.000 51.941 115 PRO BBB N 1
ATOM 8794 C CA . PRO B 1 115 ? 10.266 71.913 8.298 1.000 49.124 115 PRO BBB CA 1
ATOM 8795 C C . PRO B 1 115 ? 10.050 73.412 7.999 1.000 46.318 115 PRO BBB C 1
ATOM 8796 O O . PRO B 1 115 ? 10.961 74.202 8.173 1.000 45.198 115 PRO BBB O 1
ATOM 8800 N N . GLY B 1 116 ? 8.841 73.760 7.561 1.000 43.202 116 GLY BBB N 1
ATOM 8801 C CA . GLY B 1 116 ? 8.450 75.137 7.218 1.000 48.140 116 GLY BBB CA 1
ATOM 8802 C C . GLY B 1 116 ? 8.610 76.073 8.407 1.000 50.532 116 GLY BBB C 1
ATOM 8803 O O . GLY B 1 116 ? 8.865 77.265 8.163 1.000 50.277 116 GLY BBB O 1
ATOM 8804 N N . TYR B 1 117 ? 8.439 75.544 9.627 1.000 44.358 117 TYR BBB N 1
ATOM 8805 C CA . TYR B 1 117 ? 8.645 76.227 10.933 1.000 42.797 117 TYR BBB CA 1
ATOM 8806 C C . TYR B 1 117 ? 10.088 76.029 11.395 1.000 39.996 117 TYR BBB C 1
ATOM 8807 O O . TYR B 1 117 ? 10.784 77.022 11.691 1.000 41.901 117 TYR BBB O 1
ATOM 8816 N N . PHE B 1 118 ? 10.545 74.784 11.405 1.000 41.038 118 PHE BBB N 1
ATOM 8817 C CA . PHE B 1 118 ? 11.754 74.359 12.152 1.000 41.080 118 PHE BBB CA 1
ATOM 8818 C C . PHE B 1 118 ? 13.019 74.907 11.500 1.000 40.493 118 PHE BBB C 1
ATOM 8819 O O . PHE B 1 118 ? 13.950 75.189 12.273 1.000 36.450 118 PHE BBB O 1
ATOM 8827 N N . LYS B 1 119 ? 13.040 75.061 10.167 1.000 43.688 119 LYS BBB N 1
ATOM 8828 C CA . LYS B 1 119 ? 14.176 75.662 9.418 1.000 49.807 119 LYS BBB CA 1
ATOM 8829 C C . LYS B 1 119 ? 14.455 77.082 9.957 1.000 42.241 119 LYS BBB C 1
ATOM 8830 O O . LYS B 1 119 ? 15.623 77.478 10.027 1.000 37.715 119 LYS BBB O 1
ATOM 8836 N N . HIS B 1 120 ? 13.407 77.852 10.251 1.000 39.916 120 HIS BBB N 1
ATOM 8837 C CA . HIS B 1 120 ? 13.532 79.246 10.758 1.000 45.321 120 HIS BBB CA 1
ATOM 8838 C C . HIS B 1 120 ? 13.978 79.205 12.230 1.000 40.363 120 HIS BBB C 1
ATOM 8839 O O . HIS B 1 120 ? 14.790 80.059 12.653 1.000 38.828 120 HIS BBB O 1
ATOM 8846 N N . VAL B 1 121 ? 13.510 78.212 12.967 1.000 38.144 121 VAL BBB N 1
ATOM 8847 C CA . VAL B 1 121 ? 13.936 78.005 14.376 1.000 36.800 121 VAL BBB CA 1
ATOM 8848 C C . VAL B 1 121 ? 15.440 77.714 14.394 1.000 40.076 121 VAL BBB C 1
ATOM 8849 O O . VAL B 1 121 ? 16.140 78.341 15.242 1.000 41.351 121 VAL BBB O 1
ATOM 8853 N N . VAL B 1 122 ? 15.939 76.872 13.463 1.000 42.490 122 VAL BBB N 1
ATOM 8854 C CA . VAL B 1 122 ? 17.395 76.540 13.351 1.000 37.471 122 VAL BBB CA 1
ATOM 8855 C C . VAL B 1 122 ? 18.183 77.850 13.217 1.000 39.368 122 VAL BBB C 1
ATOM 8856 O O . VAL B 1 122 ? 19.196 78.010 13.950 1.000 36.574 122 VAL BBB O 1
ATOM 8860 N N . GLU B 1 123 ? 17.731 78.776 12.357 1.000 42.511 123 GLU BBB N 1
ATOM 8861 C CA . GLU B 1 123 ? 18.460 80.048 12.066 1.000 44.849 123 GLU BBB CA 1
ATOM 8862 C C . GLU B 1 123 ? 18.386 80.995 13.276 1.000 40.831 123 GLU BBB C 1
ATOM 8863 O O . GLU B 1 123 ? 19.419 81.644 13.594 1.000 37.266 123 GLU BBB O 1
ATOM 8869 N N . TRP B 1 124 ? 17.210 81.112 13.921 1.000 36.184 124 TRP BBB N 1
ATOM 8870 C CA . TRP B 1 124 ? 17.052 81.854 15.212 1.000 36.224 124 TRP BBB CA 1
ATOM 8871 C C . TRP B 1 124 ? 18.056 81.345 16.252 1.000 35.265 124 TRP BBB C 1
ATOM 8872 O O . TRP B 1 124 ? 18.840 82.168 16.780 1.000 35.934 124 TRP BBB O 1
ATOM 8883 N N . TYR B 1 125 ? 18.058 80.035 16.542 1.000 38.312 125 TYR BBB N 1
ATOM 8884 C CA . TYR B 1 125 ? 18.956 79.444 17.579 1.000 40.618 125 TYR BBB CA 1
ATOM 8885 C C . TYR B 1 125 ? 20.420 79.737 17.224 1.000 39.859 125 TYR BBB C 1
ATOM 8886 O O . TYR B 1 125 ? 21.208 80.084 18.123 1.000 42.316 125 TYR BBB O 1
ATOM 8895 N N . ASN B 1 126 ? 20.792 79.617 15.948 1.000 40.117 126 ASN BBB N 1
ATOM 8896 C CA . ASN B 1 126 ? 22.158 79.983 15.491 1.000 38.912 126 ASN BBB CA 1
ATOM 8897 C C . ASN B 1 126 ? 22.482 81.435 15.880 1.000 38.281 126 ASN BBB C 1
ATOM 8898 O O . ASN B 1 126 ? 23.553 81.664 16.488 1.000 45.741 126 ASN BBB O 1
ATOM 8903 N N . SER B 1 127 ? 21.612 82.392 15.557 1.000 43.096 127 SER BBB N 1
ATOM 8904 C CA . SER B 1 127 ? 21.846 83.835 15.847 1.000 48.431 127 SER BBB CA 1
ATOM 8905 C C . SER B 1 127 ? 21.985 83.989 17.373 1.000 46.493 127 SER BBB C 1
ATOM 8906 O O . SER B 1 127 ? 22.996 84.581 17.846 1.000 41.914 127 SER BBB O 1
ATOM 8909 N N . VAL B 1 128 ? 21.025 83.455 18.133 1.000 45.055 128 VAL BBB N 1
ATOM 8910 C CA . VAL B 1 128 ? 20.935 83.745 19.597 1.000 41.767 128 VAL BBB CA 1
ATOM 8911 C C . VAL B 1 128 ? 22.026 82.956 20.322 1.000 41.893 128 VAL BBB C 1
ATOM 8912 O O . VAL B 1 128 ? 22.724 83.584 21.140 1.000 42.080 128 VAL BBB O 1
ATOM 8916 N N . LEU B 1 129 ? 22.216 81.663 20.018 1.000 43.725 129 LEU BBB N 1
ATOM 8917 C CA . LEU B 1 129 ? 23.252 80.848 20.725 1.000 45.047 129 LEU BBB CA 1
ATOM 8918 C C . LEU B 1 129 ? 24.656 81.402 20.436 1.000 41.240 129 LEU BBB C 1
ATOM 8919 O O . LEU B 1 129 ? 25.520 81.227 21.300 1.000 47.077 129 LEU BBB O 1
ATOM 8924 N N . ASN B 1 130 ? 24.887 82.068 19.292 1.000 49.463 130 ASN BBB N 1
ATOM 8925 C CA . ASN B 1 130 ? 26.195 82.723 18.976 1.000 45.202 130 ASN BBB CA 1
ATOM 8926 C C . ASN B 1 130 ? 26.418 83.895 19.936 1.000 46.380 130 ASN BBB C 1
ATOM 8927 O O . ASN B 1 130 ? 27.539 84.070 20.396 1.000 44.776 130 ASN BBB O 1
ATOM 8932 N N . ILE B 1 131 ? 25.379 84.680 20.237 1.000 46.290 131 ILE BBB N 1
ATOM 8933 C CA . ILE B 1 131 ? 25.487 85.811 21.208 1.000 43.037 131 ILE BBB CA 1
ATOM 8934 C C . ILE B 1 131 ? 25.726 85.240 22.614 1.000 40.582 131 ILE BBB C 1
ATOM 8935 O O . ILE B 1 131 ? 26.579 85.782 23.321 1.000 44.657 131 ILE BBB O 1
ATOM 8940 N N . LEU B 1 132 ? 25.043 84.163 23.005 1.000 40.403 132 LEU BBB N 1
ATOM 8941 C CA . LEU B 1 132 ? 25.153 83.586 24.379 1.000 42.797 132 LEU BBB CA 1
ATOM 8942 C C . LEU B 1 132 ? 26.545 82.982 24.626 1.000 43.988 132 LEU BBB C 1
ATOM 8943 O O . LEU B 1 132 ? 27.013 83.024 25.808 1.000 43.006 132 LEU BBB O 1
ATOM 8948 N N . LYS B 1 133 ? 27.166 82.434 23.576 1.000 48.060 133 LYS BBB N 1
ATOM 8949 C CA . LYS B 1 133 ? 28.403 81.598 23.615 1.000 47.220 133 LYS BBB CA 1
ATOM 8950 C C . LYS B 1 133 ? 29.463 82.186 24.549 1.000 40.902 133 LYS BBB C 1
ATOM 8951 O O . LYS B 1 133 ? 29.873 81.515 25.492 1.000 39.665 133 LYS BBB O 1
ATOM 8957 N N . PRO B 1 134 ? 29.979 83.420 24.343 1.000 40.767 134 PRO BBB N 1
ATOM 8958 C CA . PRO B 1 134 ? 31.012 83.953 25.233 1.000 43.826 134 PRO BBB CA 1
ATOM 8959 C C . PRO B 1 134 ? 30.589 84.010 26.711 1.000 43.516 134 PRO BBB C 1
ATOM 8960 O O . PRO B 1 134 ? 31.480 83.875 27.562 1.000 46.047 134 PRO BBB O 1
ATOM 8964 N N . TYR B 1 135 ? 29.282 84.179 26.990 1.000 38.398 135 TYR BBB N 1
ATOM 8965 C CA . TYR B 1 135 ? 28.726 84.353 28.363 1.000 40.418 135 TYR BBB CA 1
ATOM 8966 C C . TYR B 1 135 ? 28.578 82.970 29.007 1.000 37.879 135 TYR BBB C 1
ATOM 8967 O O . TYR B 1 135 ? 28.759 82.869 30.216 1.000 38.606 135 TYR BBB O 1
ATOM 8976 N N . VAL B 1 136 ? 28.362 81.922 28.214 1.000 39.969 136 VAL BBB N 1
ATOM 8977 C CA . VAL B 1 136 ? 28.388 80.525 28.731 1.000 43.099 136 VAL BBB CA 1
ATOM 8978 C C . VAL B 1 136 ? 29.829 80.200 29.143 1.000 46.320 136 VAL BBB C 1
ATOM 8979 O O . VAL B 1 136 ? 30.007 79.687 30.240 1.000 47.447 136 VAL BBB O 1
ATOM 8983 N N . GLU B 1 137 ? 30.811 80.553 28.315 1.000 50.005 137 GLU BBB N 1
ATOM 8984 C CA . GLU B 1 137 ? 32.248 80.232 28.526 1.000 48.193 137 GLU BBB CA 1
ATOM 8985 C C . GLU B 1 137 ? 32.734 80.927 29.789 1.000 47.654 137 GLU BBB C 1
ATOM 8986 O O . GLU B 1 137 ? 33.438 80.286 30.557 1.000 47.884 137 GLU BBB O 1
ATOM 8992 N N . ARG B 1 138 ? 32.327 82.174 29.999 1.000 47.001 138 ARG BBB N 1
ATOM 8993 C CA . ARG B 1 138 ? 32.682 82.972 31.201 1.000 47.407 138 ARG BBB CA 1
ATOM 8994 C C . ARG B 1 138 ? 31.788 82.611 32.397 1.000 45.227 138 ARG BBB C 1
ATOM 8995 O O . ARG B 1 138 ? 31.914 83.280 33.415 1.000 42.849 138 ARG BBB O 1
ATOM 9003 N N . GLU B 1 139 ? 30.917 81.606 32.278 1.000 45.392 139 GLU BBB N 1
ATOM 9004 C CA . GLU B 1 139 ? 30.120 81.026 33.402 1.000 51.556 139 GLU BBB CA 1
ATOM 9005 C C . GLU B 1 139 ? 29.131 82.064 33.976 1.000 44.141 139 GLU BBB C 1
ATOM 9006 O O . GLU B 1 139 ? 28.850 82.013 35.175 1.000 45.007 139 GLU BBB O 1
ATOM 9012 N N . ILE B 1 140 ? 28.637 82.985 33.150 1.000 40.311 140 ILE BBB N 1
ATOM 9013 C CA . ILE B 1 140 ? 27.553 83.937 33.520 1.000 38.333 140 ILE BBB CA 1
ATOM 9014 C C . ILE B 1 140 ? 26.239 83.245 33.181 1.000 38.085 140 ILE BBB C 1
ATOM 9015 O O . ILE B 1 140 ? 25.499 82.895 34.124 1.000 36.071 140 ILE BBB O 1
ATOM 9020 N N . VAL B 1 141 ? 26.039 82.887 31.917 1.000 36.850 141 VAL BBB N 1
ATOM 9021 C CA . VAL B 1 141 ? 24.903 82.025 31.493 1.000 37.101 141 VAL BBB CA 1
ATOM 9022 C C . VAL B 1 141 ? 25.178 80.558 31.855 1.000 39.077 141 VAL BBB C 1
ATOM 9023 O O . VAL B 1 141 ? 26.055 79.961 31.238 1.000 42.996 141 VAL BBB O 1
ATOM 9027 N N . ILE B 1 142 ? 24.361 79.988 32.746 1.000 37.705 142 ILE BBB N 1
ATOM 9028 C CA . ILE B 1 142 ? 24.525 78.645 33.377 1.000 37.292 142 ILE BBB CA 1
ATOM 9029 C C . ILE B 1 142 ? 23.370 77.734 32.980 1.000 34.893 142 ILE BBB C 1
ATOM 9030 O O . ILE B 1 142 ? 23.360 76.586 33.373 1.000 33.982 142 ILE BBB O 1
ATOM 9035 N N . GLY B 1 143 ? 22.390 78.210 32.233 1.000 36.554 143 GLY BBB N 1
ATOM 9036 C CA . GLY B 1 143 ? 21.229 77.359 31.934 1.000 34.461 143 GLY BBB CA 1
ATOM 9037 C C . GLY B 1 143 ? 20.505 77.871 30.739 1.000 33.504 143 GLY BBB C 1
ATOM 9038 O O . GLY B 1 143 ? 20.434 79.121 30.613 1.000 33.336 143 GLY BBB O 1
ATOM 9039 N N . ILE B 1 144 ? 20.051 76.955 29.877 1.000 30.371 144 ILE BBB N 1
ATOM 9040 C CA . ILE B 1 144 ? 19.250 77.282 28.677 1.000 33.223 144 ILE BBB CA 1
ATOM 9041 C C . ILE B 1 144 ? 17.960 76.482 28.765 1.000 31.396 144 ILE BBB C 1
ATOM 9042 O O . ILE B 1 144 ? 18.029 75.239 28.851 1.000 36.829 144 ILE BBB O 1
ATOM 9047 N N . GLN B 1 145 ? 16.829 77.173 28.705 1.000 31.655 145 GLN BBB N 1
ATOM 9048 C CA . GLN B 1 145 ? 15.479 76.558 28.545 1.000 32.688 145 GLN BBB CA 1
ATOM 9049 C C . GLN B 1 145 ? 15.176 76.483 27.052 1.000 34.626 145 GLN BBB C 1
ATOM 9050 O O . GLN B 1 145 ? 15.320 77.516 26.361 1.000 31.972 145 GLN BBB O 1
ATOM 9056 N N . VAL B 1 146 ? 14.723 75.330 26.586 1.000 32.327 146 VAL BBB N 1
ATOM 9057 C CA . VAL B 1 146 ? 14.267 75.161 25.188 1.000 33.111 146 VAL BBB CA 1
ATOM 9058 C C . VAL B 1 146 ? 12.750 75.076 25.234 1.000 34.766 146 VAL BBB C 1
ATOM 9059 O O . VAL B 1 146 ? 12.193 74.334 26.111 1.000 35.969 146 VAL BBB O 1
ATOM 9063 N N . GLU B 1 147 ? 12.101 75.819 24.342 1.000 33.321 147 GLU BBB N 1
ATOM 9064 C CA . GLU B 1 147 ? 10.624 75.898 24.250 1.000 33.476 147 GLU BBB CA 1
ATOM 9065 C C . GLU B 1 147 ? 10.058 76.476 25.561 1.000 32.512 147 GLU BBB C 1
ATOM 9066 O O . GLU B 1 147 ? 10.781 77.146 26.323 1.000 33.974 147 GLU BBB O 1
ATOM 9072 N N . ASN B 1 148 ? 8.772 76.283 25.797 1.000 32.006 148 ASN BBB N 1
ATOM 9073 C CA . ASN B 1 148 ? 8.084 76.863 26.962 1.000 31.975 148 ASN BBB CA 1
ATOM 9074 C C . ASN B 1 148 ? 6.716 76.215 27.093 1.000 33.773 148 ASN BBB C 1
ATOM 9075 O O . ASN B 1 148 ? 5.869 76.459 26.231 1.000 33.907 148 ASN BBB O 1
ATOM 9080 N N . GLU B 1 149 ? 6.532 75.406 28.132 1.000 34.136 149 GLU BBB N 1
ATOM 9081 C CA . GLU B 1 149 ? 5.250 74.751 28.456 1.000 32.093 149 GLU BBB CA 1
ATOM 9082 C C . GLU B 1 149 ? 4.721 74.032 27.212 1.000 32.219 149 GLU BBB C 1
ATOM 9083 O O . GLU B 1 149 ? 3.511 74.137 26.907 1.000 30.648 149 GLU BBB O 1
ATOM 9089 N N . TYR B 1 150 ? 5.572 73.259 26.544 1.000 37.853 150 TYR BBB N 1
ATOM 9090 C CA . TYR B 1 150 ? 5.074 72.213 25.618 1.000 35.985 150 TYR BBB CA 1
ATOM 9091 C C . TYR B 1 150 ? 4.467 71.105 26.486 1.000 35.730 150 TYR BBB C 1
ATOM 9092 O O . TYR B 1 150 ? 5.133 70.093 26.770 1.000 37.534 150 TYR BBB O 1
ATOM 9101 N N . PHE B 1 151 ? 3.210 71.310 26.890 1.000 33.361 151 PHE BBB N 1
ATOM 9102 C CA . PHE B 1 151 ? 2.485 70.478 27.884 1.000 35.957 151 PHE BBB CA 1
ATOM 9103 C C . PHE B 1 151 ? 2.290 69.034 27.375 1.000 40.979 151 PHE BBB C 1
ATOM 9104 O O . PHE B 1 151 ? 2.073 68.122 28.214 1.000 39.888 151 PHE BBB O 1
ATOM 9112 N N . TRP B 1 152 ? 2.339 68.810 26.053 1.000 39.271 152 TRP BBB N 1
ATOM 9113 C CA . TRP B 1 152 ? 1.586 67.700 25.406 1.000 39.833 152 TRP BBB CA 1
ATOM 9114 C C . TRP B 1 152 ? 2.495 66.535 25.005 1.000 39.397 152 TRP BBB C 1
ATOM 9115 O O . TRP B 1 152 ? 1.947 65.486 24.638 1.000 40.622 152 TRP BBB O 1
ATOM 9126 N N . GLY B 1 153 ? 3.813 66.722 25.073 1.000 39.223 153 GLY BBB N 1
ATOM 9127 C CA . GLY B 1 153 ? 4.806 65.662 24.864 1.000 36.488 153 GLY BBB CA 1
ATOM 9128 C C . GLY B 1 153 ? 5.837 66.025 23.829 1.000 36.836 153 GLY BBB C 1
ATOM 9129 O O . GLY B 1 153 ? 6.842 66.660 24.192 1.000 35.751 153 GLY BBB O 1
ATOM 9130 N N . ASN B 1 154 ? 5.624 65.531 22.605 1.000 39.660 154 ASN BBB N 1
ATOM 9131 C CA . ASN B 1 154 ? 6.497 65.666 21.414 1.000 35.727 154 ASN BBB CA 1
ATOM 9132 C C . ASN B 1 154 ? 7.966 65.631 21.823 1.000 35.034 154 ASN BBB C 1
ATOM 9133 O O . ASN B 1 154 ? 8.652 66.623 21.648 1.000 37.015 154 ASN BBB O 1
ATOM 9138 N N . GLU B 1 155 ? 8.447 64.494 22.305 1.000 40.769 155 GLU BBB N 1
ATOM 9139 C CA . GLU B 1 155 ? 9.808 64.351 22.892 1.000 39.921 155 GLU BBB CA 1
ATOM 9140 C C . GLU B 1 155 ? 10.875 64.651 21.836 1.000 44.963 155 GLU BBB C 1
ATOM 9141 O O . GLU B 1 155 ? 11.896 65.292 22.159 1.000 44.879 155 GLU BBB O 1
ATOM 9147 N N . LYS B 1 156 ? 10.678 64.192 20.606 1.000 46.399 156 LYS BBB N 1
ATOM 9148 C CA . LYS B 1 156 ? 11.728 64.363 19.576 1.000 46.828 156 LYS BBB CA 1
ATOM 9149 C C . LYS B 1 156 ? 11.833 65.857 19.192 1.000 42.127 156 LYS BBB C 1
ATOM 9150 O O . LYS B 1 156 ? 12.953 66.284 18.863 1.000 40.110 156 LYS BBB O 1
ATOM 9156 N N . TYR B 1 157 ? 10.741 66.632 19.251 1.000 39.375 157 TYR BBB N 1
ATOM 9157 C CA . TYR B 1 157 ? 10.758 68.107 19.055 1.000 39.810 157 TYR BBB CA 1
ATOM 9158 C C . TYR B 1 157 ? 11.670 68.717 20.125 1.000 40.483 157 TYR BBB C 1
ATOM 9159 O O . TYR B 1 157 ? 12.699 69.367 19.790 1.000 39.706 157 TYR BBB O 1
ATOM 9168 N N . ILE B 1 158 ? 11.380 68.410 21.390 1.000 37.594 158 ILE BBB N 1
ATOM 9169 C CA . ILE B 1 158 ? 12.159 68.954 22.538 1.000 37.628 158 ILE BBB CA 1
ATOM 9170 C C . ILE B 1 158 ? 13.629 68.491 22.417 1.000 40.092 158 ILE BBB C 1
ATOM 9171 O O . ILE B 1 158 ? 14.551 69.344 22.525 1.000 41.045 158 ILE BBB O 1
ATOM 9176 N N . GLU B 1 159 ? 13.878 67.212 22.117 1.000 42.443 159 GLU BBB N 1
ATOM 9177 C CA . GLU B 1 159 ? 15.268 66.679 21.990 1.000 43.281 159 GLU BBB CA 1
ATOM 9178 C C . GLU B 1 159 ? 16.031 67.354 20.838 1.000 42.012 159 GLU BBB C 1
ATOM 9179 O O . GLU B 1 159 ? 17.258 67.569 21.016 1.000 38.138 159 GLU BBB O 1
ATOM 9185 N N . LYS B 1 160 ? 15.367 67.678 19.714 1.000 42.195 160 LYS BBB N 1
ATOM 9186 C CA . LYS B 1 160 ? 16.025 68.346 18.553 1.000 42.805 160 LYS BBB CA 1
ATOM 9187 C C . LYS B 1 160 ? 16.498 69.738 18.974 1.000 37.160 160 LYS BBB C 1
ATOM 9188 O O . LYS B 1 160 ? 17.669 70.078 18.718 1.000 38.643 160 LYS BBB O 1
ATOM 9194 N N . LEU B 1 161 ? 15.635 70.504 19.641 1.000 39.008 161 LEU BBB N 1
ATOM 9195 C CA . LEU B 1 161 ? 15.995 71.828 20.235 1.000 38.005 161 LEU BBB CA 1
ATOM 9196 C C . LEU B 1 161 ? 17.201 71.660 21.161 1.000 35.518 161 LEU BBB C 1
ATOM 9197 O O . LEU B 1 161 ? 18.168 72.446 21.028 1.000 36.795 161 LEU BBB O 1
ATOM 9202 N N . ALA B 1 162 ? 17.171 70.671 22.058 1.000 38.195 162 ALA BBB N 1
ATOM 9203 C CA . ALA B 1 162 ? 18.235 70.444 23.072 1.000 39.106 162 ALA BBB CA 1
ATOM 9204 C C . ALA B 1 162 ? 19.545 70.037 22.386 1.000 40.073 162 ALA BBB C 1
ATOM 9205 O O . ALA B 1 162 ? 20.616 70.480 22.841 1.000 40.220 162 ALA BBB O 1
ATOM 9207 N N . GLU B 1 163 ? 19.452 69.246 21.316 1.000 43.861 163 GLU BBB N 1
ATOM 9208 C CA . GLU B 1 163 ? 20.625 68.761 20.531 1.000 45.794 163 GLU BBB CA 1
ATOM 9209 C C . GLU B 1 163 ? 21.318 69.962 19.870 1.000 40.830 163 GLU BBB C 1
ATOM 9210 O O . GLU B 1 163 ? 22.548 69.978 19.854 1.000 40.501 163 GLU BBB O 1
ATOM 9216 N N . ILE B 1 164 ? 20.574 70.952 19.362 1.000 41.874 164 ILE BBB N 1
ATOM 9217 C CA . ILE B 1 164 ? 21.199 72.170 18.759 1.000 38.687 164 ILE BBB CA 1
ATOM 9218 C C . ILE B 1 164 ? 21.920 72.989 19.838 1.000 43.313 164 ILE BBB C 1
ATOM 9219 O O . ILE B 1 164 ? 22.996 73.558 19.546 1.000 44.575 164 ILE BBB O 1
ATOM 9224 N N . VAL B 1 165 ? 21.330 73.110 21.033 1.000 41.233 165 VAL BBB N 1
ATOM 9225 C CA . VAL B 1 165 ? 21.983 73.872 22.128 1.000 41.423 165 VAL BBB CA 1
ATOM 9226 C C . VAL B 1 165 ? 23.271 73.115 22.501 1.000 44.326 165 VAL BBB C 1
ATOM 9227 O O . VAL B 1 165 ? 24.304 73.795 22.647 1.000 47.679 165 VAL BBB O 1
ATOM 9231 N N . GLU B 1 166 ? 23.218 71.776 22.624 1.000 44.307 166 GLU BBB N 1
ATOM 9232 C CA . GLU B 1 166 ? 24.380 70.934 23.028 1.000 52.697 166 GLU BBB CA 1
ATOM 9233 C C . GLU B 1 166 ? 25.493 71.045 21.961 1.000 51.062 166 GLU BBB C 1
ATOM 9234 O O . GLU B 1 166 ? 26.658 71.192 22.352 1.000 52.479 166 GLU BBB O 1
ATOM 9240 N N . GLU B 1 167 ? 25.171 71.025 20.664 1.000 55.403 167 GLU BBB N 1
ATOM 9241 C CA . GLU B 1 167 ? 26.193 71.154 19.581 1.000 60.473 167 GLU BBB CA 1
ATOM 9242 C C . GLU B 1 167 ? 26.921 72.488 19.743 1.000 53.469 167 GLU BBB C 1
ATOM 9243 O O . GLU B 1 167 ? 28.137 72.464 19.749 1.000 48.327 167 GLU BBB O 1
ATOM 9249 N N . LYS B 1 168 ? 26.205 73.589 19.972 1.000 55.143 168 LYS BBB N 1
ATOM 9250 C CA . LYS B 1 168 ? 26.823 74.943 20.032 1.000 49.466 168 LYS BBB CA 1
ATOM 9251 C C . LYS B 1 168 ? 27.478 75.194 21.393 1.000 48.473 168 LYS BBB C 1
ATOM 9252 O O . LYS B 1 168 ? 28.566 75.837 21.423 1.000 46.088 168 LYS BBB O 1
ATOM 9258 N N . LEU B 1 169 ? 26.851 74.734 22.476 1.000 48.670 169 LEU BBB N 1
ATOM 9259 C CA . LEU B 1 169 ? 27.275 75.064 23.864 1.000 53.004 169 LEU BBB CA 1
ATOM 9260 C C . LEU B 1 169 ? 27.493 73.771 24.629 1.000 57.724 169 LEU BBB C 1
ATOM 9261 O O . LEU B 1 169 ? 26.688 73.439 25.499 1.000 52.120 169 LEU BBB O 1
ATOM 9266 N N . PRO B 1 170 ? 28.581 73.023 24.336 1.000 61.264 170 PRO BBB N 1
ATOM 9267 C CA . PRO B 1 170 ? 28.740 71.660 24.847 1.000 61.158 170 PRO BBB CA 1
ATOM 9268 C C . PRO B 1 170 ? 28.815 71.629 26.379 1.000 52.787 170 PRO BBB C 1
ATOM 9269 O O . PRO B 1 170 ? 29.638 72.323 26.936 1.000 52.031 170 PRO BBB O 1
ATOM 9273 N N . GLY B 1 171 ? 27.937 70.850 27.006 1.000 51.204 171 GLY BBB N 1
ATOM 9274 C CA . GLY B 1 171 ? 27.932 70.620 28.466 1.000 57.517 171 GLY BBB CA 1
ATOM 9275 C C . GLY B 1 171 ? 27.048 71.590 29.250 1.000 53.583 171 GLY BBB C 1
ATOM 9276 O O . GLY B 1 171 ? 26.869 71.350 30.451 1.000 51.011 171 GLY BBB O 1
ATOM 9277 N N . VAL B 1 172 ? 26.538 72.667 28.634 1.000 49.973 172 VAL BBB N 1
ATOM 9278 C CA . VAL B 1 172 ? 25.686 73.667 29.344 1.000 44.093 172 VAL BBB CA 1
ATOM 9279 C C . VAL B 1 172 ? 24.398 72.954 29.773 1.000 41.540 172 VAL BBB C 1
ATOM 9280 O O . VAL B 1 172 ? 23.886 72.139 29.009 1.000 45.745 172 VAL BBB O 1
ATOM 9284 N N . LEU B 1 173 ? 23.905 73.207 30.977 1.000 41.813 173 LEU BBB N 1
ATOM 9285 C CA . LEU B 1 173 ? 22.598 72.668 31.443 1.000 35.900 173 LEU BBB CA 1
ATOM 9286 C C . LEU B 1 173 ? 21.503 73.132 30.468 1.000 38.982 173 LEU BBB C 1
ATOM 9287 O O . LEU B 1 173 ? 21.460 74.344 30.135 1.000 34.753 173 LEU BBB O 1
ATOM 9292 N N . VAL B 1 174 ? 20.688 72.195 29.987 1.000 34.754 174 VAL BBB N 1
ATOM 9293 C CA . VAL B 1 174 ? 19.546 72.430 29.065 1.000 36.781 174 VAL BBB CA 1
ATOM 9294 C C . VAL B 1 174 ? 18.323 71.769 29.661 1.000 34.854 174 VAL BBB C 1
ATOM 9295 O O . VAL B 1 174 ? 18.412 70.598 30.009 1.000 40.179 174 VAL BBB O 1
ATOM 9299 N N . PHE B 1 175 ? 17.176 72.444 29.626 1.000 36.701 175 PHE BBB N 1
ATOM 9300 C CA . PHE B 1 175 ? 15.942 71.925 30.258 1.000 35.605 175 PHE BBB CA 1
ATOM 9301 C C . PHE B 1 175 ? 14.727 72.547 29.592 1.000 34.218 175 PHE BBB C 1
ATOM 9302 O O . PHE B 1 175 ? 14.920 73.486 28.820 1.000 35.392 175 PHE BBB O 1
ATOM 9310 N N . THR B 1 176 ? 13.525 72.048 29.889 1.000 32.985 176 THR BBB N 1
ATOM 9311 C CA . THR B 1 176 ? 12.262 72.739 29.517 1.000 33.271 176 THR BBB CA 1
ATOM 9312 C C . THR B 1 176 ? 11.349 72.749 30.733 1.000 32.938 176 THR BBB C 1
ATOM 9313 O O . THR B 1 176 ? 11.735 72.178 31.783 1.000 36.304 176 THR BBB O 1
ATOM 9317 N N . ASN B 1 177 ? 10.177 73.364 30.589 1.000 35.178 177 ASN BBB N 1
ATOM 9318 C CA . ASN B 1 177 ? 9.234 73.597 31.709 1.000 32.479 177 ASN BBB CA 1
ATOM 9319 C C . ASN B 1 177 ? 7.903 73.004 31.298 1.000 32.368 177 ASN BBB C 1
ATOM 9320 O O . ASN B 1 177 ? 7.500 73.235 30.132 1.000 31.966 177 ASN BBB O 1
ATOM 9325 N N . GLU B 1 178 ? 7.295 72.248 32.216 1.000 31.528 178 GLU BBB N 1
ATOM 9326 C CA . GLU B 1 178 ? 5.915 71.699 32.141 1.000 34.593 178 GLU BBB CA 1
ATOM 9327 C C . GLU B 1 178 ? 5.773 70.744 30.948 1.000 34.627 178 GLU BBB C 1
ATOM 9328 O O . GLU B 1 178 ? 4.712 70.737 30.305 1.000 37.162 178 GLU BBB O 1
ATOM 9334 N N . ASP B 1 179 ? 6.795 69.960 30.640 1.000 35.799 179 ASP BBB N 1
ATOM 9335 C CA . ASP B 1 179 ? 6.617 68.800 29.715 1.000 38.568 179 ASP BBB CA 1
ATOM 9336 C C . ASP B 1 179 ? 6.939 67.539 30.497 1.000 33.837 179 ASP BBB C 1
ATOM 9337 O O . ASP B 1 179 ? 8.098 67.152 30.549 1.000 34.002 179 ASP BBB O 1
ATOM 9342 N N . PRO B 1 180 ? 5.957 66.915 31.185 1.000 35.411 180 PRO BBB N 1
ATOM 9343 C CA . PRO B 1 180 ? 6.259 65.765 32.051 1.000 41.409 180 PRO BBB CA 1
ATOM 9344 C C . PRO B 1 180 ? 6.562 64.428 31.336 1.000 40.768 180 PRO BBB C 1
ATOM 9345 O O . PRO B 1 180 ? 6.736 63.447 32.006 1.000 38.385 180 PRO BBB O 1
ATOM 9349 N N . TYR B 1 181 ? 6.564 64.392 30.001 1.000 42.353 181 TYR BBB N 1
ATOM 9350 C CA . TYR B 1 181 ? 6.590 63.133 29.202 1.000 41.640 181 TYR BBB CA 1
ATOM 9351 C C . TYR B 1 181 ? 8.020 62.853 28.765 1.000 37.997 181 TYR BBB C 1
ATOM 9352 O O . TYR B 1 181 ? 8.204 61.989 27.941 1.000 53.362 181 TYR BBB O 1
ATOM 9361 N N . LEU B 1 182 ? 8.976 63.641 29.236 1.000 38.992 182 LEU BBB N 1
ATOM 9362 C CA . LEU B 1 182 ? 10.395 63.550 28.831 1.000 40.945 182 LEU BBB CA 1
ATOM 9363 C C . LEU B 1 182 ? 11.141 62.585 29.747 1.000 42.248 182 LEU BBB C 1
ATOM 9364 O O . LEU B 1 182 ? 10.906 62.604 30.974 1.000 44.229 182 LEU BBB O 1
ATOM 9369 N N . THR B 1 183 ? 12.035 61.796 29.159 1.000 41.276 183 THR BBB N 1
ATOM 9370 C CA . THR B 1 183 ? 12.868 60.794 29.861 1.000 44.366 183 THR BBB CA 1
ATOM 9371 C C . THR B 1 183 ? 14.252 61.370 30.120 1.000 38.336 183 THR BBB C 1
ATOM 9372 O O . THR B 1 183 ? 14.788 61.093 31.175 1.000 41.752 183 THR BBB O 1
ATOM 9376 N N . ARG B 1 184 ? 14.815 62.092 29.164 1.000 38.544 184 ARG BBB N 1
ATOM 9377 C CA . ARG B 1 184 ? 16.257 62.464 29.190 1.000 46.146 184 ARG BBB CA 1
ATOM 9378 C C . ARG B 1 184 ? 16.416 63.973 29.437 1.000 41.442 184 ARG BBB C 1
ATOM 9379 O O . ARG B 1 184 ? 17.365 64.317 30.107 1.000 39.830 184 ARG BBB O 1
ATOM 9387 N N . ILE B 1 185 ? 15.576 64.829 28.834 1.000 40.858 185 ILE BBB N 1
ATOM 9388 C CA . ILE B 1 185 ? 15.692 66.310 28.956 1.000 39.990 185 ILE BBB CA 1
ATOM 9389 C C . ILE B 1 185 ? 15.046 66.687 30.282 1.000 37.060 185 ILE BBB C 1
ATOM 9390 O O . ILE B 1 185 ? 13.871 66.382 30.510 1.000 40.454 185 ILE BBB O 1
ATOM 9395 N N . PRO B 1 186 ? 15.795 67.323 31.204 1.000 36.592 186 PRO BBB N 1
ATOM 9396 C CA . PRO B 1 186 ? 15.206 67.776 32.472 1.000 36.823 186 PRO BBB CA 1
ATOM 9397 C C . PRO B 1 186 ? 13.957 68.657 32.264 1.000 35.732 186 PRO BBB C 1
ATOM 9398 O O . PRO B 1 186 ? 13.970 69.556 31.407 1.000 35.032 186 PRO BBB O 1
ATOM 9402 N N . ASN B 1 187 ? 12.878 68.292 32.962 1.000 34.713 187 ASN BBB N 1
ATOM 9403 C CA . ASN B 1 187 ? 11.600 69.046 33.135 1.000 33.755 187 ASN BBB CA 1
ATOM 9404 C C . ASN B 1 187 ? 11.695 69.894 34.413 1.000 34.792 187 ASN BBB C 1
ATOM 9405 O O . ASN B 1 187 ? 12.367 69.459 35.412 1.000 31.817 187 ASN BBB O 1
ATOM 9410 N N . THR B 1 188 ? 11.075 71.077 34.374 1.000 33.536 188 THR BBB N 1
ATOM 9411 C CA . THR B 1 188 ? 11.001 72.056 35.489 1.000 33.014 188 THR BBB CA 1
ATOM 9412 C C . THR B 1 188 ? 9.522 72.465 35.646 1.000 33.468 188 THR BBB C 1
ATOM 9413 O O . THR B 1 188 ? 8.759 72.228 34.711 1.000 31.844 188 THR BBB O 1
ATOM 9417 N N . ILE B 1 189 ? 9.089 72.956 36.811 1.000 35.116 189 ILE BBB N 1
ATOM 9418 C CA . ILE B 1 189 ? 7.635 73.255 37.021 1.000 37.815 189 ILE BBB CA 1
ATOM 9419 C C . ILE B 1 189 ? 7.386 74.750 37.210 1.000 37.341 189 ILE BBB C 1
ATOM 9420 O O . ILE B 1 189 ? 8.291 75.469 37.687 1.000 33.147 189 ILE BBB O 1
ATOM 9425 N N . ASP B 1 190 ? 6.163 75.135 36.834 1.000 35.167 190 ASP BBB N 1
ATOM 9426 C CA . ASP B 1 190 ? 5.565 76.481 36.881 1.000 35.199 190 ASP BBB CA 1
ATOM 9427 C C . ASP B 1 190 ? 4.334 76.367 37.784 1.000 34.427 190 ASP BBB C 1
ATOM 9428 O O . ASP B 1 190 ? 3.467 75.523 37.501 1.000 30.023 190 ASP BBB O 1
ATOM 9433 N N . LEU B 1 191 ? 4.319 77.119 38.884 1.000 32.221 191 LEU BBB N 1
ATOM 9434 C CA . LEU B 1 191 ? 3.319 76.956 39.959 1.000 31.665 191 LEU BBB CA 1
ATOM 9435 C C . LEU B 1 191 ? 2.652 78.294 40.248 1.000 31.980 191 LEU BBB C 1
ATOM 9436 O O . LEU B 1 191 ? 3.343 79.252 40.740 1.000 32.557 191 LEU BBB O 1
ATOM 9441 N N . TYR B 1 192 ? 1.339 78.300 40.056 1.000 30.462 192 TYR BBB N 1
ATOM 9442 C CA . TYR B 1 192 ? 0.470 79.480 40.260 1.000 33.032 192 TYR BBB CA 1
ATOM 9443 C C . TYR B 1 192 ? -0.791 79.030 40.979 1.000 33.483 192 TYR BBB C 1
ATOM 9444 O O . TYR B 1 192 ? -1.893 79.244 40.485 1.000 32.907 192 TYR BBB O 1
ATOM 9453 N N . PRO B 1 193 ? -0.667 78.478 42.210 1.000 33.512 193 PRO BBB N 1
ATOM 9454 C CA . PRO B 1 193 ? -1.838 78.115 43.013 1.000 29.556 193 PRO BBB CA 1
ATOM 9455 C C . PRO B 1 193 ? -2.587 79.353 43.516 1.000 33.219 193 PRO BBB C 1
ATOM 9456 O O . PRO B 1 193 ? -1.986 80.408 43.687 1.000 34.372 193 PRO BBB O 1
ATOM 9460 N N . SER B 1 194 ? -3.889 79.203 43.719 1.000 37.470 194 SER BBB N 1
ATOM 9461 C CA . SER B 1 194 ? -4.810 80.187 44.340 1.000 41.534 194 SER BBB CA 1
ATOM 9462 C C . SER B 1 194 ? -4.671 80.181 45.861 1.000 43.614 194 SER BBB C 1
ATOM 9463 O O . SER B 1 194 ? -4.712 79.132 46.478 1.000 44.705 194 SER BBB O 1
ATOM 9466 N N . PRO B 1 195 ? -4.648 81.359 46.514 1.000 45.223 195 PRO BBB N 1
ATOM 9467 C CA . PRO B 1 195 ? -4.544 81.451 47.966 1.000 44.837 195 PRO BBB CA 1
ATOM 9468 C C . PRO B 1 195 ? -5.541 80.663 48.806 1.000 49.764 195 PRO BBB C 1
ATOM 9469 O O . PRO B 1 195 ? -6.730 80.692 48.491 1.000 40.328 195 PRO BBB O 1
ATOM 9473 N N . TRP B 1 196 ? -4.903 79.820 49.626 1.000 58.567 196 TRP BBB N 1
ATOM 9474 C CA . TRP B 1 196 ? -4.884 79.531 51.096 1.000 49.302 196 TRP BBB CA 1
ATOM 9475 C C . TRP B 1 196 ? -4.821 78.013 51.255 1.000 46.790 196 TRP BBB C 1
ATOM 9476 O O . TRP B 1 196 ? -4.092 77.539 52.194 1.000 39.269 196 TRP BBB O 1
ATOM 9487 N N . ASP B 1 197 ? -5.486 77.274 50.369 1.000 43.047 197 ASP BBB N 1
ATOM 9488 C CA . ASP B 1 197 ? -5.434 75.799 50.470 1.000 47.753 197 ASP BBB CA 1
ATOM 9489 C C . ASP B 1 197 ? -4.145 75.347 49.780 1.000 45.048 197 ASP BBB C 1
ATOM 9490 O O . ASP B 1 197 ? -3.931 75.700 48.616 1.000 39.663 197 ASP BBB O 1
ATOM 9495 N N . MET B 1 198 ? -3.349 74.574 50.521 1.000 47.067 198 MET BBB N 1
ATOM 9496 C CA . MET B 1 198 ? -1.983 74.140 50.152 1.000 46.698 198 MET BBB CA 1
ATOM 9497 C C . MET B 1 198 ? -1.989 72.840 49.334 1.000 38.072 198 MET BBB C 1
ATOM 9498 O O . MET B 1 198 ? -0.909 72.494 48.865 1.000 36.769 198 MET BBB O 1
ATOM 9503 N N . ARG B 1 199 ? -3.085 72.085 49.280 1.000 38.015 199 ARG BBB N 1
ATOM 9504 C CA . ARG B 1 199 ? -3.034 70.652 48.853 1.000 44.566 199 ARG BBB CA 1
ATOM 9505 C C . ARG B 1 199 ? -2.632 70.564 47.379 1.000 39.715 199 ARG BBB C 1
ATOM 9506 O O . ARG B 1 199 ? -1.737 69.772 47.064 1.000 38.447 199 ARG BBB O 1
ATOM 9514 N N . GLN B 1 200 ? -3.233 71.375 46.513 1.000 39.646 200 GLN BBB N 1
ATOM 9515 C CA . GLN B 1 200 ? -2.892 71.382 45.067 1.000 42.147 200 GLN BBB CA 1
ATOM 9516 C C . GLN B 1 200 ? -1.383 71.680 44.925 1.000 40.647 200 GLN BBB C 1
ATOM 9517 O O . GLN B 1 200 ? -0.686 70.923 44.249 1.000 38.805 200 GLN BBB O 1
ATOM 9523 N N . PHE B 1 201 ? -0.858 72.712 45.578 1.000 37.352 201 PHE BBB N 1
ATOM 9524 C CA . PHE B 1 201 ? 0.582 73.070 45.479 1.000 35.989 201 PHE BBB CA 1
ATOM 9525 C C . PHE B 1 201 ? 1.452 71.926 46.017 1.000 31.941 201 PHE BBB C 1
ATOM 9526 O O . PHE B 1 201 ? 2.409 71.515 45.336 1.000 31.414 201 PHE BBB O 1
ATOM 9534 N N . ASP B 1 202 ? 1.192 71.477 47.254 1.000 31.600 202 ASP BBB N 1
ATOM 9535 C CA . ASP B 1 202 ? 1.949 70.364 47.905 1.000 34.943 202 ASP BBB CA 1
ATOM 9536 C C . ASP B 1 202 ? 1.948 69.151 46.954 1.000 33.898 202 ASP BBB C 1
ATOM 9537 O O . ASP B 1 202 ? 3.017 68.567 46.742 1.000 30.545 202 ASP BBB O 1
ATOM 9542 N N . ASP B 1 203 ? 0.797 68.807 46.374 1.000 35.887 203 ASP BBB N 1
ATOM 9543 C CA . ASP B 1 203 ? 0.651 67.580 45.544 1.000 37.569 203 ASP BBB CA 1
ATOM 9544 C C . ASP B 1 203 ? 1.493 67.771 44.287 1.000 39.757 203 ASP BBB C 1
ATOM 9545 O O . ASP B 1 203 ? 2.191 66.816 43.935 1.000 41.544 203 ASP BBB O 1
ATOM 9550 N N . ARG B 1 204 ? 1.470 68.955 43.655 1.000 35.401 204 ARG BBB N 1
ATOM 9551 C CA . ARG B 1 204 ? 2.286 69.185 42.421 1.000 35.641 204 ARG BBB CA 1
ATOM 9552 C C . ARG B 1 204 ? 3.771 69.124 42.770 1.000 33.615 204 ARG BBB C 1
ATOM 9553 O O . ARG B 1 204 ? 4.512 68.484 42.015 1.000 36.486 204 ARG BBB O 1
ATOM 9561 N N . LEU B 1 205 ? 4.208 69.677 43.908 1.000 36.565 205 LEU BBB N 1
ATOM 9562 C CA . LEU B 1 205 ? 5.646 69.613 44.292 1.000 38.329 205 LEU BBB CA 1
ATOM 9563 C C . LEU B 1 205 ? 6.096 68.163 44.500 1.000 38.911 205 LEU BBB C 1
ATOM 9564 O O . LEU B 1 205 ? 7.222 67.812 44.082 1.000 36.872 205 LEU BBB O 1
ATOM 9569 N N . ARG B 1 206 ? 5.298 67.393 45.236 1.000 42.221 206 ARG BBB N 1
ATOM 9570 C CA . ARG B 1 206 ? 5.543 65.950 45.534 1.000 48.670 206 ARG BBB CA 1
ATOM 9571 C C . ARG B 1 206 ? 5.690 65.158 44.219 1.000 42.121 206 ARG BBB C 1
ATOM 9572 O O . ARG B 1 206 ? 6.756 64.513 44.065 1.000 42.654 206 ARG BBB O 1
ATOM 9580 N N . SER B 1 207 ? 4.713 65.234 43.292 1.000 41.891 207 SER BBB N 1
ATOM 9581 C CA . SER B 1 207 ? 4.757 64.504 41.975 1.000 43.917 207 SER BBB CA 1
ATOM 9582 C C . SER B 1 207 ? 6.033 64.915 41.239 1.000 42.848 207 SER BBB C 1
ATOM 9583 O O . SER B 1 207 ? 6.756 64.012 40.781 1.000 47.629 207 SER BBB O 1
ATOM 9586 N N . TYR B 1 208 ? 6.333 66.221 41.173 1.000 34.565 208 TYR BBB N 1
ATOM 9587 C CA . TYR B 1 208 ? 7.555 66.675 40.473 1.000 35.833 208 TYR BBB CA 1
ATOM 9588 C C . TYR B 1 208 ? 8.786 66.064 41.145 1.000 34.711 208 TYR BBB C 1
ATOM 9589 O O . TYR B 1 208 ? 9.714 65.635 40.420 1.000 35.738 208 TYR BBB O 1
ATOM 9598 N N . LEU B 1 209 ? 8.852 66.044 42.473 1.000 37.191 209 LEU BBB N 1
ATOM 9599 C CA . LEU B 1 209 ? 10.084 65.552 43.153 1.000 42.849 209 LEU BBB CA 1
ATOM 9600 C C . LEU B 1 209 ? 10.287 64.039 42.928 1.000 38.600 209 LEU BBB C 1
ATOM 9601 O O . LEU B 1 209 ? 11.453 63.605 42.916 1.000 42.301 209 LEU BBB O 1
ATOM 9606 N N . SER B 1 210 ? 9.201 63.283 42.766 1.000 42.682 210 SER BBB N 1
ATOM 9607 C CA . SER B 1 210 ? 9.189 61.820 42.500 1.000 48.635 210 SER BBB CA 1
ATOM 9608 C C . SER B 1 210 ? 9.475 61.506 41.016 1.000 49.002 210 SER BBB C 1
ATOM 9609 O O . SER B 1 210 ? 9.760 60.343 40.735 1.000 48.116 210 SER BBB O 1
ATOM 9612 N N . SER B 1 211 ? 9.328 62.487 40.107 1.000 48.278 211 SER BBB N 1
ATOM 9613 C CA . SER B 1 211 ? 9.499 62.369 38.628 1.000 44.511 211 SER BBB CA 1
ATOM 9614 C C . SER B 1 211 ? 10.991 62.376 38.239 1.000 39.952 211 SER BBB C 1
ATOM 9615 O O . SER B 1 211 ? 11.813 62.828 39.037 1.000 40.296 211 SER BBB O 1
ATOM 9618 N N . GLN B 1 212 ? 11.307 61.938 37.008 1.000 46.139 212 GLN BBB N 1
ATOM 9619 C CA . GLN B 1 212 ? 12.643 62.006 36.347 1.000 41.838 212 GLN BBB CA 1
ATOM 9620 C C . GLN B 1 212 ? 13.760 61.763 37.363 1.000 49.892 212 GLN BBB C 1
ATOM 9621 O O . GLN B 1 212 ? 14.601 62.642 37.598 1.000 42.476 212 GLN BBB O 1
ATOM 9627 N N . PRO B 1 213 ? 13.842 60.538 37.951 1.000 52.679 213 PRO BBB N 1
ATOM 9628 C CA . PRO B 1 213 ? 14.853 60.236 38.976 1.000 47.991 213 PRO BBB CA 1
ATOM 9629 C C . PRO B 1 213 ? 16.276 60.651 38.544 1.000 45.393 213 PRO BBB C 1
ATOM 9630 O O . PRO B 1 213 ? 16.704 60.335 37.451 1.000 47.299 213 PRO BBB O 1
ATOM 9634 N N . GLY B 1 214 ? 16.969 61.424 39.384 1.000 46.493 214 GLY BBB N 1
ATOM 9635 C CA . GLY B 1 214 ? 18.366 61.848 39.167 1.000 44.116 214 GLY BBB CA 1
ATOM 9636 C C . GLY B 1 214 ? 18.524 63.072 38.268 1.000 44.393 214 GLY BBB C 1
ATOM 9637 O O . GLY B 1 214 ? 19.663 63.554 38.131 1.000 47.519 214 GLY BBB O 1
ATOM 9638 N N . LEU B 1 215 ? 17.474 63.615 37.655 1.000 44.593 215 LEU BBB N 1
ATOM 9639 C CA . LEU B 1 215 ? 17.676 64.792 36.746 1.000 40.256 215 LEU BBB CA 1
ATOM 9640 C C . LEU B 1 215 ? 17.557 66.095 37.563 1.000 37.757 215 LEU BBB C 1
ATOM 9641 O O . LEU B 1 215 ? 16.955 66.098 38.642 1.000 37.135 215 LEU BBB O 1
ATOM 9646 N N . PHE B 1 216 ? 18.099 67.176 37.027 1.000 40.726 216 PHE BBB N 1
ATOM 9647 C CA . PHE B 1 216 ? 17.952 68.571 37.504 1.000 41.561 216 PHE BBB CA 1
ATOM 9648 C C . PHE B 1 216 ? 16.506 68.847 37.964 1.000 38.128 216 PHE BBB C 1
ATOM 9649 O O . PHE B 1 216 ? 15.541 68.555 37.203 1.000 34.394 216 PHE BBB O 1
ATOM 9657 N N . LYS B 1 217 ? 16.377 69.384 39.185 1.000 34.422 217 LYS BBB N 1
ATOM 9658 C CA . LYS B 1 217 ? 15.098 69.784 39.822 1.000 36.807 217 LYS BBB CA 1
ATOM 9659 C C . LYS B 1 217 ? 15.079 71.308 40.009 1.000 38.075 217 LYS BBB C 1
ATOM 9660 O O . LYS B 1 217 ? 16.033 71.873 40.586 1.000 33.115 217 LYS BBB O 1
ATOM 9666 N N . MET B 1 218 ? 14.009 71.959 39.567 1.000 39.041 218 MET BBB N 1
ATOM 9667 C CA . MET B 1 218 ? 13.853 73.424 39.731 1.000 36.677 218 MET BBB CA 1
ATOM 9668 C C . MET B 1 218 ? 12.385 73.831 39.591 1.000 34.527 218 MET BBB C 1
ATOM 9669 O O . MET B 1 218 ? 11.671 73.234 38.772 1.000 31.775 218 MET BBB O 1
ATOM 9674 N N . ILE B 1 219 ? 11.942 74.812 40.395 1.000 31.239 219 ILE BBB N 1
ATOM 9675 C CA . ILE B 1 219 ? 10.692 75.534 40.073 1.000 31.882 219 ILE BBB CA 1
ATOM 9676 C C . ILE B 1 219 ? 11.127 76.677 39.175 1.000 32.539 219 ILE BBB C 1
ATOM 9677 O O . ILE B 1 219 ? 11.805 77.641 39.705 1.000 29.265 219 ILE BBB O 1
ATOM 9682 N N . MET B 1 220 ? 10.837 76.572 37.866 1.000 34.852 220 MET BBB N 1
ATOM 9683 C CA . MET B 1 220 ? 11.264 77.630 36.890 1.000 33.369 220 MET BBB CA 1
ATOM 9684 C C . MET B 1 220 ? 10.305 78.830 36.954 1.000 30.301 220 MET BBB C 1
ATOM 9685 O O . MET B 1 220 ? 10.721 79.935 36.599 1.000 31.226 220 MET BBB O 1
ATOM 9690 N N . GLU B 1 221 ? 9.056 78.641 37.365 1.000 27.086 221 GLU BBB N 1
ATOM 9691 C CA . GLU B 1 221 ? 8.179 79.800 37.632 1.000 31.034 221 GLU BBB CA 1
ATOM 9692 C C . GLU B 1 221 ? 7.432 79.569 38.939 1.000 32.482 221 GLU BBB C 1
ATOM 9693 O O . GLU B 1 221 ? 6.450 78.772 38.931 1.000 32.836 221 GLU BBB O 1
ATOM 9699 N N . LEU B 1 222 ? 7.921 80.188 40.020 1.000 29.893 222 LEU BBB N 1
ATOM 9700 C CA . LEU B 1 222 ? 7.169 80.289 41.283 1.000 31.471 222 LEU BBB CA 1
ATOM 9701 C C . LEU B 1 222 ? 6.392 81.605 41.222 1.000 33.623 222 LEU BBB C 1
ATOM 9702 O O . LEU B 1 222 ? 7.011 82.685 41.031 1.000 28.675 222 LEU BBB O 1
ATOM 9707 N N . GLU B 1 223 ? 5.073 81.491 41.343 1.000 29.410 223 GLU BBB N 1
ATOM 9708 C CA . GLU B 1 223 ? 4.146 82.627 41.313 1.000 30.625 223 GLU BBB CA 1
ATOM 9709 C C . GLU B 1 223 ? 4.715 83.823 42.069 1.000 27.774 223 GLU BBB C 1
ATOM 9710 O O . GLU B 1 223 ? 4.831 83.750 43.314 1.000 28.094 223 GLU BBB O 1
ATOM 9716 N N . GLY B 1 224 ? 4.977 84.908 41.353 1.000 28.235 224 GLY BBB N 1
ATOM 9717 C CA . GLY B 1 224 ? 5.428 86.192 41.945 1.000 29.808 224 GLY BBB CA 1
ATOM 9718 C C . GLY B 1 224 ? 4.387 87.296 41.791 1.000 29.330 224 GLY BBB C 1
ATOM 9719 O O . GLY B 1 224 ? 4.683 88.474 42.131 1.000 29.483 224 GLY BBB O 1
ATOM 9720 N N . GLY B 1 225 ? 3.201 86.913 41.336 1.000 27.880 225 GLY BBB N 1
ATOM 9721 C CA . GLY B 1 225 ? 2.031 87.781 41.114 1.000 27.826 225 GLY BBB CA 1
ATOM 9722 C C . GLY B 1 225 ? 1.229 87.224 39.937 1.000 29.073 225 GLY BBB C 1
ATOM 9723 O O . GLY B 1 225 ? 1.258 85.991 39.735 1.000 26.647 225 GLY BBB O 1
ATOM 9724 N N . TRP B 1 226 ? 0.553 88.077 39.175 1.000 26.344 226 TRP BBB N 1
ATOM 9725 C CA . TRP B 1 226 ? -0.227 87.666 37.978 1.000 29.300 226 TRP BBB CA 1
ATOM 9726 C C . TRP B 1 226 ? -0.394 88.880 37.051 1.000 27.335 226 TRP BBB C 1
ATOM 9727 O O . TRP B 1 226 ? -0.153 90.032 37.519 1.000 29.801 226 TRP BBB O 1
ATOM 9738 N N . PHE B 1 227 ? -0.783 88.647 35.806 1.000 27.364 227 PHE BBB N 1
ATOM 9739 C CA . PHE B 1 227 ? -0.842 89.706 34.747 1.000 31.183 227 PHE BBB CA 1
ATOM 9740 C C . PHE B 1 227 ? -2.219 90.365 34.730 1.000 30.960 227 PHE BBB C 1
ATOM 9741 O O . PHE B 1 227 ? -3.156 89.913 35.455 1.000 29.226 227 PHE BBB O 1
ATOM 9749 N N . LYS B 1 228 ? -2.297 91.476 33.985 1.000 30.031 228 LYS BBB N 1
ATOM 9750 C CA . LYS B 1 228 ? -3.479 92.358 33.846 1.000 32.482 228 LYS BBB CA 1
ATOM 9751 C C . LYS B 1 228 ? -3.852 92.422 32.373 1.000 28.934 228 LYS BBB C 1
ATOM 9752 O O . LYS B 1 228 ? -2.954 92.718 31.565 1.000 28.686 228 LYS BBB O 1
ATOM 9758 N N . SER B 1 229 ? -5.134 92.378 32.071 1.000 30.661 229 SER BBB N 1
ATOM 9759 C CA . SER B 1 229 ? -5.659 92.367 30.682 1.000 32.101 229 SER BBB CA 1
ATOM 9760 C C . SER B 1 229 ? -6.724 93.441 30.569 1.000 32.453 229 SER BBB C 1
ATOM 9761 O O . SER B 1 229 ? -7.381 93.706 31.581 1.000 31.400 229 SER BBB O 1
ATOM 9764 N N . SER B 1 230 ? -6.947 93.967 29.373 1.000 32.949 230 SER BBB N 1
ATOM 9765 C CA . SER B 1 230 ? -8.203 94.694 29.047 1.000 34.440 230 SER BBB CA 1
ATOM 9766 C C . SER B 1 230 ? -9.320 93.664 28.841 1.000 30.886 230 SER BBB C 1
ATOM 9767 O O . SER B 1 230 ? -9.033 92.411 28.849 1.000 30.496 230 SER BBB O 1
ATOM 9770 N N . ARG B 1 231 ? -10.554 94.148 28.742 1.000 33.771 231 ARG BBB N 1
ATOM 9771 C CA . ARG B 1 231 ? -11.753 93.343 28.365 1.000 35.203 231 ARG BBB CA 1
ATOM 9772 C C . ARG B 1 231 ? -12.259 92.541 29.560 1.000 35.499 231 ARG BBB C 1
ATOM 9773 O O . ARG B 1 231 ? -13.437 92.706 29.877 1.000 34.221 231 ARG BBB O 1
ATOM 9781 N N . TYR B 1 232 ? -11.425 91.666 30.151 1.000 31.275 232 TYR BBB N 1
ATOM 9782 C CA . TYR B 1 232 ? -11.828 90.697 31.208 1.000 33.938 232 TYR BBB CA 1
ATOM 9783 C C . TYR B 1 232 ? -10.939 90.831 32.457 1.000 35.124 232 TYR BBB C 1
ATOM 9784 O O . TYR B 1 232 ? -11.020 89.976 33.356 1.000 36.179 232 TYR BBB O 1
ATOM 9793 N N . GLY B 1 233 ? -10.143 91.891 32.539 1.000 36.833 233 GLY BBB N 1
ATOM 9794 C CA . GLY B 1 233 ? -9.098 92.028 33.559 1.000 32.085 233 GLY BBB CA 1
ATOM 9795 C C . GLY B 1 233 ? -9.511 92.903 34.719 1.000 34.331 233 GLY BBB C 1
ATOM 9796 O O . GLY B 1 233 ? -10.626 93.482 34.717 1.000 31.827 233 GLY BBB O 1
ATOM 9797 N N . TYR B 1 234 ? -8.612 92.971 35.699 1.000 33.116 234 TYR BBB N 1
ATOM 9798 C CA . TYR B 1 234 ? -8.791 93.681 36.978 1.000 31.529 234 TYR BBB CA 1
ATOM 9799 C C . TYR B 1 234 ? -7.416 94.171 37.420 1.000 31.752 234 TYR BBB C 1
ATOM 9800 O O . TYR B 1 234 ? -6.385 93.688 36.966 1.000 30.236 234 TYR BBB O 1
ATOM 9809 N N . TYR B 1 235 ? -7.452 95.110 38.345 1.000 33.976 235 TYR BBB N 1
ATOM 9810 C CA . TYR B 1 235 ? -6.308 95.641 39.095 1.000 38.424 235 TYR BBB CA 1
ATOM 9811 C C . TYR B 1 235 ? -6.354 95.010 40.479 1.000 36.434 235 TYR BBB C 1
ATOM 9812 O O . TYR B 1 235 ? -7.430 94.913 41.051 1.000 33.124 235 TYR BBB O 1
ATOM 9821 N N . PRO B 1 236 ? -5.221 94.602 41.077 1.000 32.153 236 PRO BBB N 1
ATOM 9822 C CA . PRO B 1 236 ? -3.893 94.720 40.462 1.000 31.079 236 PRO BBB CA 1
ATOM 9823 C C . PRO B 1 236 ? -3.465 93.602 39.500 1.000 29.090 236 PRO BBB C 1
ATOM 9824 O O . PRO B 1 236 ? -2.430 93.718 38.843 1.000 31.718 236 PRO BBB O 1
ATOM 9828 N N . THR B 1 237 ? -4.273 92.559 39.411 1.000 29.607 237 THR BBB N 1
ATOM 9829 C CA . THR B 1 237 ? -4.121 91.422 38.464 1.000 28.888 237 THR BBB CA 1
ATOM 9830 C C . THR B 1 237 ? -5.518 90.944 38.090 1.000 30.443 237 THR BBB C 1
ATOM 9831 O O . THR B 1 237 ? -6.481 91.349 38.760 1.000 31.425 237 THR BBB O 1
ATOM 9835 N N . ASN B 1 238 ? -5.611 90.152 37.026 1.000 31.616 238 ASN BBB N 1
ATOM 9836 C CA . ASN B 1 238 ? -6.863 89.487 36.607 1.000 30.855 238 ASN BBB CA 1
ATOM 9837 C C . ASN B 1 238 ? -7.352 88.594 37.745 1.000 32.612 238 ASN BBB C 1
ATOM 9838 O O . ASN B 1 238 ? -8.580 88.366 37.818 1.000 28.210 238 ASN BBB O 1
ATOM 9843 N N . ARG B 1 239 ? -6.459 88.181 38.656 1.000 28.753 239 ARG BBB N 1
ATOM 9844 C CA . ARG B 1 239 ? -6.868 87.340 39.786 1.000 29.523 239 ARG BBB CA 1
ATOM 9845 C C . ARG B 1 239 ? -7.010 88.154 41.072 1.000 32.058 239 ARG BBB C 1
ATOM 9846 O O . ARG B 1 239 ? -7.123 87.521 42.110 1.000 27.677 239 ARG BBB O 1
ATOM 9854 N N . LEU B 1 240 ? -7.112 89.482 40.982 1.000 31.478 240 LEU BBB N 1
ATOM 9855 C CA . LEU B 1 240 ? -7.069 90.426 42.133 1.000 31.661 240 LEU BBB CA 1
ATOM 9856 C C . LEU B 1 240 ? -5.696 90.296 42.819 1.000 34.047 240 LEU BBB C 1
ATOM 9857 O O . LEU B 1 240 ? -4.726 89.883 42.148 1.000 30.807 240 LEU BBB O 1
ATOM 9862 N N . SER B 1 241 ? -5.592 90.690 44.090 1.000 33.815 241 SER BBB N 1
ATOM 9863 C CA . SER B 1 241 ? -4.313 90.733 44.837 1.000 38.931 241 SER BBB CA 1
ATOM 9864 C C . SER B 1 241 ? -3.805 89.306 45.106 1.000 34.154 241 SER BBB C 1
ATOM 9865 O O . SER B 1 241 ? -4.567 88.466 45.542 1.000 34.897 241 SER BBB O 1
ATOM 9868 N N . ILE B 1 242 ? -2.585 89.017 44.707 1.000 34.040 242 ILE BBB N 1
ATOM 9869 C CA . ILE B 1 242 ? -1.818 87.825 45.177 1.000 35.276 242 ILE BBB CA 1
ATOM 9870 C C . ILE B 1 242 ? -1.152 88.231 46.486 1.000 33.217 242 ILE BBB C 1
ATOM 9871 O O . ILE B 1 242 ? -0.196 89.017 46.462 1.000 34.242 242 ILE BBB O 1
ATOM 9876 N N . PRO B 1 243 ? -1.640 87.756 47.659 1.000 29.242 243 PRO BBB N 1
ATOM 9877 C CA . PRO B 1 243 ? -1.105 88.233 48.934 1.000 32.287 243 PRO BBB CA 1
ATOM 9878 C C . PRO B 1 243 ? 0.384 87.905 49.103 1.000 28.635 243 PRO BBB C 1
ATOM 9879 O O . PRO B 1 243 ? 0.844 86.814 48.808 1.000 27.486 243 PRO BBB O 1
ATOM 9883 N N . PRO B 1 244 ? 1.190 88.870 49.556 1.000 30.654 244 PRO BBB N 1
ATOM 9884 C CA . PRO B 1 244 ? 2.610 88.627 49.764 1.000 30.131 244 PRO BBB CA 1
ATOM 9885 C C . PRO B 1 244 ? 2.863 87.497 50.781 1.000 30.905 244 PRO BBB C 1
ATOM 9886 O O . PRO B 1 244 ? 3.870 86.845 50.627 1.000 32.514 244 PRO BBB O 1
ATOM 9890 N N . GLU B 1 245 ? 1.969 87.323 51.768 1.000 28.123 245 GLU BBB N 1
ATOM 9891 C CA . GLU B 1 245 ? 1.961 86.227 52.776 1.000 29.985 245 GLU BBB CA 1
ATOM 9892 C C . GLU B 1 245 ? 1.964 84.894 52.019 1.000 24.889 245 GLU BBB C 1
ATOM 9893 O O . GLU B 1 245 ? 2.652 83.964 52.429 1.000 26.929 245 GLU BBB O 1
ATOM 9899 N N . TRP B 1 246 ? 1.179 84.827 50.970 1.000 24.963 246 TRP BBB N 1
ATOM 9900 C CA . TRP B 1 246 ? 1.011 83.620 50.132 1.000 29.207 246 TRP BBB CA 1
ATOM 9901 C C . TRP B 1 246 ? 2.340 83.251 49.472 1.000 27.927 246 TRP BBB C 1
ATOM 9902 O O . TRP B 1 246 ? 2.765 82.083 49.589 1.000 31.311 246 TRP BBB O 1
ATOM 9913 N N . THR B 1 247 ? 2.979 84.215 48.817 1.000 27.381 247 THR BBB N 1
ATOM 9914 C CA . THR B 1 247 ? 4.271 84.030 48.117 1.000 26.585 247 THR BBB CA 1
ATOM 9915 C C . THR B 1 247 ? 5.296 83.489 49.111 1.000 27.497 247 THR BBB C 1
ATOM 9916 O O . THR B 1 247 ? 5.992 82.493 48.777 1.000 26.939 247 THR BBB O 1
ATOM 9920 N N . GLU B 1 248 ? 5.403 84.090 50.299 1.000 27.039 248 GLU BBB N 1
ATOM 9921 C CA . GLU B 1 248 ? 6.385 83.598 51.303 1.000 24.692 248 GLU BBB CA 1
ATOM 9922 C C . GLU B 1 248 ? 6.056 82.147 51.720 1.000 26.960 248 GLU BBB C 1
ATOM 9923 O O . GLU B 1 248 ? 6.989 81.347 51.818 1.000 30.124 248 GLU BBB O 1
ATOM 9929 N N . ILE B 1 249 ? 4.787 81.804 51.950 1.000 24.893 249 ILE BBB N 1
ATOM 9930 C CA . ILE B 1 249 ? 4.377 80.419 52.300 1.000 27.478 249 ILE BBB CA 1
ATOM 9931 C C . ILE B 1 249 ? 4.782 79.444 51.172 1.000 28.730 249 ILE BBB C 1
ATOM 9932 O O . ILE B 1 249 ? 5.250 78.323 51.511 1.000 28.820 249 ILE BBB O 1
ATOM 9937 N N . LEU B 1 250 ? 4.596 79.802 49.890 1.000 28.002 250 LEU BBB N 1
ATOM 9938 C CA . LEU B 1 250 ? 4.972 78.898 48.767 1.000 29.542 250 LEU BBB CA 1
ATOM 9939 C C . LEU B 1 250 ? 6.490 78.679 48.809 1.000 31.574 250 LEU BBB C 1
ATOM 9940 O O . LEU B 1 250 ? 6.949 77.564 48.597 1.000 30.990 250 LEU BBB O 1
ATOM 9945 N N . LEU B 1 251 ? 7.255 79.744 48.986 1.000 32.399 251 LEU BBB N 1
ATOM 9946 C CA . LEU B 1 251 ? 8.730 79.661 49.014 1.000 33.372 251 LEU BBB CA 1
ATOM 9947 C C . LEU B 1 251 ? 9.198 78.763 50.165 1.000 32.685 251 LEU BBB C 1
ATOM 9948 O O . LEU B 1 251 ? 10.054 77.909 49.925 1.000 30.024 251 LEU BBB O 1
ATOM 9953 N N . LYS B 1 252 ? 8.699 79.000 51.378 1.000 29.037 252 LYS BBB N 1
ATOM 9954 C CA . LYS B 1 252 ? 9.131 78.256 52.583 1.000 32.302 252 LYS BBB CA 1
ATOM 9955 C C . LYS B 1 252 ? 8.702 76.781 52.448 1.000 32.692 252 LYS BBB C 1
ATOM 9956 O O . LYS B 1 252 ? 9.495 75.899 52.847 1.000 33.500 252 LYS BBB O 1
ATOM 9962 N N . THR B 1 253 ? 7.528 76.535 51.874 1.000 29.043 253 THR BBB N 1
ATOM 9963 C CA . THR B 1 253 ? 7.015 75.179 51.567 1.000 29.806 253 THR BBB CA 1
ATOM 9964 C C . THR B 1 253 ? 7.981 74.481 50.594 1.000 34.630 253 THR BBB C 1
ATOM 9965 O O . THR B 1 253 ? 8.262 73.262 50.817 1.000 30.216 253 THR BBB O 1
ATOM 9969 N N . ALA B 1 254 ? 8.462 75.193 49.561 1.000 32.175 254 ALA BBB N 1
ATOM 9970 C CA . ALA B 1 254 ? 9.381 74.632 48.551 1.000 31.320 254 ALA BBB CA 1
ATOM 9971 C C . ALA B 1 254 ? 10.685 74.245 49.255 1.000 33.983 254 ALA BBB C 1
ATOM 9972 O O . ALA B 1 254 ? 11.201 73.153 48.984 1.000 31.028 254 ALA BBB O 1
ATOM 9974 N N . VAL B 1 255 ? 11.166 75.081 50.164 1.000 29.916 255 VAL BBB N 1
ATOM 9975 C CA . VAL B 1 255 ? 12.426 74.807 50.921 1.000 33.146 255 VAL BBB CA 1
ATOM 9976 C C . VAL B 1 255 ? 12.171 73.613 51.844 1.000 32.274 255 VAL BBB C 1
ATOM 9977 O O . VAL B 1 255 ? 12.988 72.735 51.921 1.000 32.130 255 VAL BBB O 1
ATOM 9981 N N . GLY B 1 256 ? 11.039 73.602 52.522 1.000 31.669 256 GLY BBB N 1
ATOM 9982 C CA . GLY B 1 256 ? 10.674 72.491 53.399 1.000 36.420 256 GLY BBB CA 1
ATOM 9983 C C . GLY B 1 256 ? 10.664 71.168 52.646 1.000 34.857 256 GLY BBB C 1
ATOM 9984 O O . GLY B 1 256 ? 11.004 70.169 53.257 1.000 35.283 256 GLY BBB O 1
ATOM 9985 N N . MET B 1 257 ? 10.260 71.151 51.383 1.000 36.906 257 MET BBB N 1
ATOM 9986 C CA . MET B 1 257 ? 10.096 69.884 50.613 1.000 41.915 257 MET BBB CA 1
ATOM 9987 C C . MET B 1 257 ? 11.354 69.551 49.793 1.000 37.236 257 MET BBB C 1
ATOM 9988 O O . MET B 1 257 ? 11.320 68.549 49.124 1.000 44.603 257 MET BBB O 1
ATOM 9993 N N . GLY B 1 258 ? 12.412 70.361 49.823 1.000 36.902 258 GLY BBB N 1
ATOM 9994 C CA . GLY B 1 258 ? 13.729 70.048 49.224 1.000 38.526 258 GLY BBB CA 1
ATOM 9995 C C . GLY B 1 258 ? 13.998 70.658 47.849 1.000 42.530 258 GLY BBB C 1
ATOM 9996 O O . GLY B 1 258 ? 14.939 70.209 47.191 1.000 43.203 258 GLY BBB O 1
ATOM 9997 N N . LEU B 1 259 ? 13.246 71.662 47.401 1.000 38.016 259 LEU BBB N 1
ATOM 9998 C CA . LEU B 1 259 ? 13.590 72.406 46.161 1.000 36.865 259 LEU BBB CA 1
ATOM 9999 C C . LEU B 1 259 ? 14.467 73.591 46.523 1.000 38.364 259 LEU BBB C 1
ATOM 10000 O O . LEU B 1 259 ? 13.966 74.475 47.228 1.000 49.180 259 LEU BBB O 1
ATOM 10005 N N . ASN B 1 260 ? 15.740 73.572 46.129 1.000 41.539 260 ASN BBB N 1
ATOM 10006 C CA . ASN B 1 260 ? 16.671 74.687 46.409 1.000 48.751 260 ASN BBB CA 1
ATOM 10007 C C . ASN B 1 260 ? 16.963 75.444 45.107 1.000 47.414 260 ASN BBB C 1
ATOM 10008 O O . ASN B 1 260 ? 17.787 76.378 45.175 1.000 54.004 260 ASN BBB O 1
ATOM 10013 N N . ASN B 1 261 ? 16.350 75.062 43.977 1.000 34.692 261 ASN BBB N 1
ATOM 10014 C CA . ASN B 1 261 ? 16.440 75.838 42.710 1.000 34.433 261 ASN BBB CA 1
ATOM 10015 C C . ASN B 1 261 ? 15.074 76.474 42.448 1.000 30.959 261 ASN BBB C 1
ATOM 10016 O O . ASN B 1 261 ? 14.090 75.722 42.161 1.000 28.966 261 ASN BBB O 1
ATOM 10021 N N . ILE B 1 262 ? 14.992 77.792 42.569 1.000 32.465 262 ILE BBB N 1
ATOM 10022 C CA . ILE B 1 262 ? 13.688 78.518 42.525 1.000 31.543 262 ILE BBB CA 1
ATOM 10023 C C . ILE B 1 262 ? 13.852 79.826 41.749 1.000 31.451 262 ILE BBB C 1
ATOM 10024 O O . ILE B 1 262 ? 14.752 80.597 42.090 1.000 33.532 262 ILE BBB O 1
ATOM 10029 N N . ASN B 1 263 ? 12.958 80.051 40.788 1.000 29.179 263 ASN BBB N 1
ATOM 10030 C CA . ASN B 1 263 ? 12.841 81.296 39.999 1.000 30.784 263 ASN BBB CA 1
ATOM 10031 C C . ASN B 1 263 ? 11.475 81.918 40.276 1.000 29.568 263 ASN BBB C 1
ATOM 10032 O O . ASN B 1 263 ? 10.469 81.257 40.037 1.000 34.506 263 ASN BBB O 1
ATOM 10037 N N . ILE B 1 264 ? 11.454 83.152 40.789 1.000 29.478 264 ILE BBB N 1
ATOM 10038 C CA . ILE B 1 264 ? 10.214 83.939 41.031 1.000 27.104 264 ILE BBB CA 1
ATOM 10039 C C . ILE B 1 264 ? 9.788 84.517 39.689 1.000 25.982 264 ILE BBB C 1
ATOM 10040 O O . ILE B 1 264 ? 10.541 85.312 39.179 1.000 27.820 264 ILE BBB O 1
ATOM 10045 N N . TYR B 1 265 ? 8.602 84.208 39.184 1.000 26.702 265 TYR BBB N 1
ATOM 10046 C CA . TYR B 1 265 ? 8.088 84.786 37.925 1.000 27.555 265 TYR BBB CA 1
ATOM 10047 C C . TYR B 1 265 ? 6.853 85.612 38.225 1.000 27.694 265 TYR BBB C 1
ATOM 10048 O O . TYR B 1 265 ? 5.850 85.056 38.662 1.000 30.798 265 TYR BBB O 1
ATOM 10057 N N . MET B 1 266 ? 6.881 86.927 37.967 1.000 26.896 266 MET BBB N 1
ATOM 10058 C CA . MET B 1 266 ? 8.004 87.757 37.610 1.000 26.323 266 MET BBB CA 1
ATOM 10059 C C . MET B 1 266 ? 8.585 88.325 38.910 1.000 26.090 266 MET BBB C 1
ATOM 10060 O O . MET B 1 266 ? 7.800 88.604 39.826 1.000 30.847 266 MET BBB O 1
ATOM 10065 N N . PHE B 1 267 ? 9.877 88.641 38.954 1.000 26.073 267 PHE BBB N 1
ATOM 10066 C CA . PHE B 1 267 ? 10.489 89.360 40.097 1.000 26.736 267 PHE BBB CA 1
ATOM 10067 C C . PHE B 1 267 ? 10.277 90.865 39.896 1.000 25.514 267 PHE BBB C 1
ATOM 10068 O O . PHE B 1 267 ? 9.962 91.561 40.888 1.000 23.707 267 PHE BBB O 1
ATOM 10076 N N . HIS B 1 268 ? 10.526 91.308 38.660 1.000 27.058 268 HIS BBB N 1
ATOM 10077 C CA . HIS B 1 268 ? 10.161 92.634 38.113 1.000 29.111 268 HIS BBB CA 1
ATOM 10078 C C . HIS B 1 268 ? 9.564 92.416 36.735 1.000 28.030 268 HIS BBB C 1
ATOM 10079 O O . HIS B 1 268 ? 10.245 91.806 35.928 1.000 29.711 268 HIS BBB O 1
ATOM 10086 N N . GLY B 1 269 ? 8.330 92.876 36.510 1.000 28.292 269 GLY BBB N 1
ATOM 10087 C CA . GLY B 1 269 ? 7.628 92.700 35.222 1.000 29.434 269 GLY BBB CA 1
ATOM 10088 C C . GLY B 1 269 ? 7.881 93.845 34.245 1.000 29.473 269 GLY BBB C 1
ATOM 10089 O O . GLY B 1 269 ? 8.012 93.584 33.043 1.000 29.390 269 GLY BBB O 1
ATOM 10090 N N . GLY B 1 270 ? 7.969 95.078 34.736 1.000 29.039 270 GLY BBB N 1
ATOM 10091 C CA . GLY B 1 270 ? 8.110 96.281 33.895 1.000 28.994 270 GLY BBB CA 1
ATOM 10092 C C . GLY B 1 270 ? 6.912 96.523 32.987 1.000 27.766 270 GLY BBB C 1
ATOM 10093 O O . GLY B 1 270 ? 5.756 96.422 33.440 1.000 23.867 270 GLY BBB O 1
ATOM 10094 N N . SER B 1 271 ? 7.183 96.913 31.751 1.000 27.655 271 SER BBB N 1
ATOM 10095 C CA . SER B 1 271 ? 6.191 97.469 30.798 1.000 32.361 271 SER BBB CA 1
ATOM 10096 C C . SER B 1 271 ? 6.267 96.677 29.485 1.000 36.535 271 SER BBB C 1
ATOM 10097 O O . SER B 1 271 ? 7.387 96.255 29.112 1.000 38.740 271 SER BBB O 1
ATOM 10100 N N . ASN B 1 272 ? 5.129 96.471 28.819 1.000 32.966 272 ASN BBB N 1
ATOM 10101 C CA . ASN B 1 272 ? 5.081 95.909 27.451 1.000 33.327 272 ASN BBB CA 1
ATOM 10102 C C . ASN B 1 272 ? 5.327 97.044 26.476 1.000 31.824 272 ASN BBB C 1
ATOM 10103 O O . ASN B 1 272 ? 4.439 97.871 26.271 1.000 32.646 272 ASN BBB O 1
ATOM 10108 N N . PRO B 1 273 ? 6.496 97.086 25.801 1.000 33.119 273 PRO BBB N 1
ATOM 10109 C CA . PRO B 1 273 ? 6.751 98.073 24.749 1.000 29.512 273 PRO BBB CA 1
ATOM 10110 C C . PRO B 1 273 ? 5.714 98.003 23.627 1.000 30.066 273 PRO BBB C 1
ATOM 10111 O O . PRO B 1 273 ? 5.534 96.955 22.989 1.000 29.751 273 PRO BBB O 1
ATOM 10115 N N . GLY B 1 274 ? 5.041 99.132 23.431 1.000 31.677 274 GLY BBB N 1
ATOM 10116 C CA . GLY B 1 274 ? 4.131 99.400 22.318 1.000 32.638 274 GLY BBB CA 1
ATOM 10117 C C . GLY B 1 274 ? 3.195 98.256 21.995 1.000 32.870 274 GLY BBB C 1
ATOM 10118 O O . GLY B 1 274 ? 2.278 98.027 22.767 1.000 33.648 274 GLY BBB O 1
ATOM 10119 N N . TYR B 1 275 ? 3.349 97.668 20.799 1.000 34.762 275 TYR BBB N 1
ATOM 10120 C CA . TYR B 1 275 ? 2.411 96.676 20.229 1.000 32.941 275 TYR BBB CA 1
ATOM 10121 C C . TYR B 1 275 ? 3.071 95.291 20.268 1.000 32.016 275 TYR BBB C 1
ATOM 10122 O O . TYR B 1 275 ? 2.635 94.407 19.532 1.000 36.552 275 TYR BBB O 1
ATOM 10131 N N . TYR B 1 276 ? 4.038 95.080 21.164 1.000 31.290 276 TYR BBB N 1
ATOM 10132 C CA . TYR B 1 276 ? 4.562 93.730 21.507 1.000 30.658 276 TYR BBB CA 1
ATOM 10133 C C . TYR B 1 276 ? 3.683 93.054 22.568 1.000 30.779 276 TYR BBB C 1
ATOM 10134 O O . TYR B 1 276 ? 3.966 91.892 22.900 1.000 29.014 276 TYR BBB O 1
ATOM 10143 N N . THR B 1 277 ? 2.649 93.726 23.077 1.000 29.357 277 THR BBB N 1
ATOM 10144 C CA . THR B 1 277 ? 1.625 93.072 23.925 1.000 30.215 277 THR BBB CA 1
ATOM 10145 C C . THR B 1 277 ? 1.089 91.840 23.196 1.000 32.953 277 THR BBB C 1
ATOM 10146 O O . THR B 1 277 ? 0.849 91.932 21.973 1.000 33.843 277 THR BBB O 1
ATOM 10150 N N . ALA B 1 278 ? 0.792 90.764 23.938 1.000 31.317 278 ALA BBB N 1
ATOM 10151 C CA . ALA B 1 278 ? -0.188 89.757 23.483 1.000 28.812 278 ALA BBB CA 1
ATOM 10152 C C . ALA B 1 278 ? -1.597 90.386 23.400 1.000 33.312 278 ALA BBB C 1
ATOM 10153 O O . ALA B 1 278 ? -1.873 91.432 24.086 1.000 32.505 278 ALA BBB O 1
ATOM 10155 N N . LYS B 1 279 ? -2.485 89.754 22.620 1.000 28.786 279 LYS BBB N 1
ATOM 10156 C CA . LYS B 1 279 ? -3.883 90.206 22.436 1.000 30.525 279 LYS BBB CA 1
ATOM 10157 C C . LYS B 1 279 ? -4.532 90.476 23.798 1.000 32.465 279 LYS BBB C 1
ATOM 10158 O O . LYS B 1 279 ? -4.475 89.599 24.675 1.000 33.950 279 LYS BBB O 1
ATOM 10164 N N . TYR B 1 280 ? -5.097 91.677 23.971 1.000 31.500 280 TYR BBB N 1
ATOM 10165 C CA . TYR B 1 280 ? -5.853 92.118 25.167 1.000 31.551 280 TYR BBB CA 1
ATOM 10166 C C . TYR B 1 280 ? -4.932 92.468 26.354 1.000 29.801 280 TYR BBB C 1
ATOM 10167 O O . TYR B 1 280 ? -5.455 93.024 27.296 1.000 33.951 280 TYR BBB O 1
ATOM 10176 N N . LEU B 1 281 ? -3.620 92.259 26.293 1.000 30.700 281 LEU BBB N 1
ATOM 10177 C CA . LEU B 1 281 ? -2.709 92.596 27.421 1.000 29.774 281 LEU BBB CA 1
ATOM 10178 C C . LEU B 1 281 ? -2.667 94.114 27.597 1.000 32.863 281 LEU BBB C 1
ATOM 10179 O O . LEU B 1 281 ? -2.701 94.884 26.587 1.000 26.196 281 LEU BBB O 1
ATOM 10184 N N . ALA B 1 282 ? -2.739 94.524 28.858 1.000 31.408 282 ALA BBB N 1
ATOM 10185 C CA . ALA B 1 282 ? -2.433 95.892 29.288 1.000 31.234 282 ALA BBB CA 1
ATOM 10186 C C . ALA B 1 282 ? -0.993 96.239 28.874 1.000 32.857 282 ALA BBB C 1
ATOM 10187 O O . ALA B 1 282 ? -0.133 95.319 28.725 1.000 30.593 282 ALA BBB O 1
ATOM 10189 N N . SER B 1 283 ? -0.741 97.536 28.701 1.000 29.643 283 SER BBB N 1
ATOM 10190 C CA . SER B 1 283 ? 0.593 98.103 28.409 1.000 29.611 283 SER BBB CA 1
ATOM 10191 C C . SER B 1 283 ? 1.522 97.840 29.599 1.000 32.202 283 SER BBB C 1
ATOM 10192 O O . SER B 1 283 ? 2.729 97.574 29.389 1.000 31.294 283 SER BBB O 1
ATOM 10195 N N . SER B 1 284 ? 0.957 97.800 30.810 1.000 32.240 284 SER BBB N 1
ATOM 10196 C CA . SER B 1 284 ? 1.678 97.451 32.063 1.000 30.139 284 SER BBB CA 1
ATOM 10197 C C . SER B 1 284 ? 1.934 95.937 32.143 1.000 29.462 284 SER BBB C 1
ATOM 10198 O O . SER B 1 284 ? 1.009 95.139 31.850 1.000 29.889 284 SER BBB O 1
ATOM 10201 N N . TYR B 1 285 ? 3.162 95.539 32.490 1.000 29.398 285 TYR BBB N 1
ATOM 10202 C CA . TYR B 1 285 ? 3.481 94.165 32.965 1.000 28.659 285 TYR BBB CA 1
ATOM 10203 C C . TYR B 1 285 ? 3.906 94.211 34.434 1.000 27.020 285 TYR BBB C 1
ATOM 10204 O O . TYR B 1 285 ? 4.715 93.428 34.843 1.000 31.381 285 TYR BBB O 1
ATOM 10213 N N . ASP B 1 286 ? 3.344 95.125 35.223 1.000 30.349 286 ASP BBB N 1
ATOM 10214 C CA . ASP B 1 286 ? 3.670 95.285 36.666 1.000 27.333 286 ASP BBB CA 1
ATOM 10215 C C . ASP B 1 286 ? 3.645 93.926 37.393 1.000 28.087 286 ASP BBB C 1
ATOM 10216 O O . ASP B 1 286 ? 4.539 93.686 38.240 1.000 27.249 286 ASP BBB O 1
ATOM 10221 N N . PHE B 1 287 ? 2.610 93.121 37.143 1.000 25.722 287 PHE BBB N 1
ATOM 10222 C CA . PHE B 1 287 ? 2.486 91.714 37.597 1.000 27.825 287 PHE BBB CA 1
ATOM 10223 C C . PHE B 1 287 ? 2.217 91.648 39.113 1.000 28.678 287 PHE BBB C 1
ATOM 10224 O O . PHE B 1 287 ? 2.318 90.533 39.634 1.000 27.586 287 PHE BBB O 1
ATOM 10232 N N . GLU B 1 288 ? 1.976 92.787 39.787 1.000 24.940 288 GLU BBB N 1
ATOM 10233 C CA . GLU B 1 288 ? 2.016 92.912 41.265 1.000 26.923 288 GLU BBB CA 1
ATOM 10234 C C . GLU B 1 288 ? 3.323 92.294 41.806 1.000 25.082 288 GLU BBB C 1
ATOM 10235 O O . GLU B 1 288 ? 3.364 91.780 42.952 1.000 25.709 288 GLU BBB O 1
ATOM 10241 N N . ALA B 1 289 ? 4.404 92.458 41.078 1.000 25.493 289 ALA BBB N 1
ATOM 10242 C CA . ALA B 1 289 ? 5.714 91.815 41.351 1.000 25.942 289 ALA BBB CA 1
ATOM 10243 C C . ALA B 1 289 ? 6.411 92.407 42.562 1.000 23.941 289 ALA BBB C 1
ATOM 10244 O O . ALA B 1 289 ? 6.117 93.550 42.951 1.000 26.657 289 ALA BBB O 1
ATOM 10246 N N . CYS B 1 290 ? 7.382 91.669 43.098 1.000 26.400 290 CYS BBB N 1
ATOM 10247 C CA . CYS B 1 290 ? 8.342 92.143 44.143 1.000 26.189 290 CYS BBB CA 1
ATOM 10248 C C . CYS B 1 290 ? 8.775 93.594 43.848 1.000 29.054 290 CYS BBB C 1
ATOM 10249 O O . CYS B 1 290 ? 8.516 94.479 44.671 1.000 30.263 290 CYS BBB O 1
ATOM 10252 N N . ILE B 1 291 ? 9.385 93.846 42.695 1.000 28.405 291 ILE BBB N 1
ATOM 10253 C CA . ILE B 1 291 ? 9.670 95.227 42.236 1.000 29.205 291 ILE BBB CA 1
ATOM 10254 C C . ILE B 1 291 ? 8.539 95.647 41.293 1.000 27.352 291 ILE BBB C 1
ATOM 10255 O O . ILE B 1 291 ? 8.414 95.048 40.253 1.000 23.766 291 ILE BBB O 1
ATOM 10260 N N . ARG B 1 292 ? 7.715 96.606 41.696 1.000 26.917 292 ARG BBB N 1
ATOM 10261 C CA . ARG B 1 292 ? 6.583 97.132 40.900 1.000 26.853 292 ARG BBB CA 1
ATOM 10262 C C . ARG B 1 292 ? 7.157 97.701 39.601 1.000 27.163 292 ARG BBB C 1
ATOM 10263 O O . ARG B 1 292 ? 8.399 97.915 39.546 1.000 24.057 292 ARG BBB O 1
ATOM 10271 N N . GLU B 1 293 ? 6.309 97.833 38.582 1.000 24.951 293 GLU BBB N 1
ATOM 10272 C CA . GLU B 1 293 ? 6.657 98.407 37.256 1.000 27.748 293 GLU BBB CA 1
ATOM 10273 C C . GLU B 1 293 ? 7.505 99.685 37.413 1.000 31.598 293 GLU BBB C 1
ATOM 10274 O O . GLU B 1 293 ? 8.551 99.796 36.706 1.000 31.169 293 GLU BBB O 1
ATOM 10280 N N . TRP B 1 294 ? 7.110 100.565 38.349 1.000 29.327 294 TRP BBB N 1
ATOM 10281 C CA . TRP B 1 294 ? 7.697 101.918 38.544 1.000 30.246 294 TRP BBB CA 1
ATOM 10282 C C . TRP B 1 294 ? 8.953 101.820 39.418 1.000 31.210 294 TRP BBB C 1
ATOM 10283 O O . TRP B 1 294 ? 9.536 102.842 39.667 1.000 33.411 294 TRP BBB O 1
ATOM 10294 N N . GLY B 1 295 ? 9.348 100.625 39.869 1.000 31.054 295 GLY BBB N 1
ATOM 10295 C CA . GLY B 1 295 ? 10.602 100.398 40.621 1.000 28.752 295 GLY BBB CA 1
ATOM 10296 C C . GLY B 1 295 ? 10.403 100.262 42.129 1.000 25.847 295 GLY BBB C 1
ATOM 10297 O O . GLY B 1 295 ? 11.379 100.000 42.822 1.000 25.619 295 GLY BBB O 1
ATOM 10298 N N . GLU B 1 296 ? 9.183 100.371 42.628 1.000 26.186 296 GLU BBB N 1
ATOM 10299 C CA . GLU B 1 296 ? 8.888 100.312 44.085 1.000 29.084 296 GLU BBB CA 1
ATOM 10300 C C . GLU B 1 296 ? 9.187 98.905 44.619 1.000 30.868 296 GLU BBB C 1
ATOM 10301 O O . GLU B 1 296 ? 8.788 97.902 43.955 1.000 27.891 296 GLU BBB O 1
ATOM 10307 N N . LEU B 1 297 ? 9.851 98.852 45.775 1.000 28.506 297 LEU BBB N 1
ATOM 10308 C CA . LEU B 1 297 ? 10.021 97.627 46.581 1.000 29.326 297 LEU BBB CA 1
ATOM 10309 C C . LEU B 1 297 ? 8.744 97.448 47.394 1.000 29.899 297 LEU BBB C 1
ATOM 10310 O O . LEU B 1 297 ? 8.494 98.228 48.313 1.000 32.631 297 LEU BBB O 1
ATOM 10315 N N . SER B 1 298 ? 7.976 96.434 47.029 1.000 30.903 298 SER BBB N 1
ATOM 10316 C CA . SER B 1 298 ? 6.648 96.111 47.582 1.000 30.563 298 SER BBB CA 1
ATOM 10317 C C . SER B 1 298 ? 6.857 95.193 48.795 1.000 32.602 298 SER BBB C 1
ATOM 10318 O O . SER B 1 298 ? 8.011 94.699 49.012 1.000 28.295 298 SER BBB O 1
ATOM 10321 N N . GLU B 1 299 ? 5.794 94.917 49.529 1.000 30.602 299 GLU BBB N 1
ATOM 10322 C CA . GLU B 1 299 ? 5.868 93.982 50.680 1.000 33.471 299 GLU BBB CA 1
ATOM 10323 C C . GLU B 1 299 ? 6.379 92.621 50.179 1.000 29.921 299 GLU BBB C 1
ATOM 10324 O O . GLU B 1 299 ? 7.183 91.984 50.907 1.000 29.262 299 GLU BBB O 1
ATOM 10330 N N . ARG B 1 300 ? 5.989 92.220 48.962 1.000 26.646 300 ARG BBB N 1
ATOM 10331 C CA . ARG B 1 300 ? 6.386 90.906 48.428 1.000 25.870 300 ARG BBB CA 1
ATOM 10332 C C . ARG B 1 300 ? 7.908 90.848 48.313 1.000 27.499 300 ARG BBB C 1
ATOM 10333 O O . ARG B 1 300 ? 8.453 89.808 48.648 1.000 25.419 300 ARG BBB O 1
ATOM 10341 N N . TYR B 1 301 ? 8.562 91.954 47.923 1.000 27.892 301 TYR BBB N 1
ATOM 10342 C CA . TYR B 1 301 ? 10.035 92.040 47.805 1.000 25.908 301 TYR BBB CA 1
ATOM 10343 C C . TYR B 1 301 ? 10.674 91.700 49.146 1.000 27.524 301 TYR BBB C 1
ATOM 10344 O O . TYR B 1 301 ? 11.610 90.908 49.201 1.000 26.933 301 TYR BBB O 1
ATOM 10353 N N . TYR B 1 302 ? 10.227 92.345 50.223 1.000 27.407 302 TYR BBB N 1
ATOM 10354 C CA . TYR B 1 302 ? 10.910 92.217 51.527 1.000 29.467 302 TYR BBB CA 1
ATOM 10355 C C . TYR B 1 302 ? 10.721 90.796 52.080 1.000 28.921 302 TYR BBB C 1
ATOM 10356 O O . TYR B 1 302 ? 11.639 90.283 52.702 1.000 26.909 302 TYR BBB O 1
ATOM 10365 N N . ARG B 1 303 ? 9.589 90.150 51.831 1.000 28.400 303 ARG BBB N 1
ATOM 10366 C CA . ARG B 1 303 ? 9.375 88.753 52.297 1.000 27.291 303 ARG BBB CA 1
ATOM 10367 C C . ARG B 1 303 ? 10.291 87.815 51.531 1.000 26.131 303 ARG BBB C 1
ATOM 10368 O O . ARG B 1 303 ? 10.958 86.963 52.163 1.000 27.309 303 ARG BBB O 1
ATOM 10376 N N . VAL B 1 304 ? 10.350 87.963 50.217 1.000 29.229 304 VAL BBB N 1
ATOM 10377 C CA . VAL B 1 304 ? 11.222 87.087 49.376 1.000 30.068 304 VAL BBB CA 1
ATOM 10378 C C . VAL B 1 304 ? 12.681 87.331 49.789 1.000 29.652 304 VAL BBB C 1
ATOM 10379 O O . VAL B 1 304 ? 13.455 86.371 49.905 1.000 28.625 304 VAL BBB O 1
ATOM 10383 N N . LYS B 1 305 ? 13.016 88.578 50.048 1.000 28.231 305 LYS BBB N 1
ATOM 10384 C CA . LYS B 1 305 ? 14.377 88.961 50.474 1.000 33.299 305 LYS BBB CA 1
ATOM 10385 C C . LYS B 1 305 ? 14.751 88.178 51.747 1.000 31.311 305 LYS BBB C 1
ATOM 10386 O O . LYS B 1 305 ? 15.876 87.701 51.837 1.000 28.861 305 LYS BBB O 1
ATOM 10392 N N . ARG B 1 306 ? 13.872 88.086 52.733 1.000 29.646 306 ARG BBB N 1
ATOM 10393 C CA . ARG B 1 306 ? 14.240 87.378 53.985 1.000 29.076 306 ARG BBB CA 1
ATOM 10394 C C . ARG B 1 306 ? 14.519 85.913 53.644 1.000 27.842 306 ARG BBB C 1
ATOM 10395 O O . ARG B 1 306 ? 15.469 85.334 54.202 1.000 27.768 306 ARG BBB O 1
ATOM 10403 N N . VAL B 1 307 ? 13.751 85.339 52.724 1.000 28.221 307 VAL BBB N 1
ATOM 10404 C CA . VAL B 1 307 ? 13.937 83.911 52.368 1.000 31.624 307 VAL BBB CA 1
ATOM 10405 C C . VAL B 1 307 ? 15.243 83.758 51.587 1.000 29.925 307 VAL BBB C 1
ATOM 10406 O O . VAL B 1 307 ? 16.020 82.859 51.965 1.000 30.065 307 VAL BBB O 1
ATOM 10410 N N . PHE B 1 308 ? 15.465 84.538 50.523 1.000 30.192 308 PHE BBB N 1
ATOM 10411 C CA . PHE B 1 308 ? 16.694 84.405 49.688 1.000 31.064 308 PHE BBB CA 1
ATOM 10412 C C . PHE B 1 308 ? 17.936 84.696 50.553 1.000 32.787 308 PHE BBB C 1
ATOM 10413 O O . PHE B 1 308 ? 18.934 83.985 50.417 1.000 27.913 308 PHE BBB O 1
ATOM 10421 N N . THR B 1 309 ? 17.859 85.635 51.501 1.000 31.028 309 THR BBB N 1
ATOM 10422 C CA . THR B 1 309 ? 19.008 85.983 52.364 1.000 31.130 309 THR BBB CA 1
ATOM 10423 C C . THR B 1 309 ? 19.348 84.779 53.247 1.000 34.014 309 THR BBB C 1
ATOM 10424 O O . THR B 1 309 ? 20.511 84.480 53.390 1.000 32.683 309 THR BBB O 1
ATOM 10428 N N . PHE B 1 310 ? 18.350 84.118 53.821 1.000 32.096 310 PHE BBB N 1
ATOM 10429 C CA . PHE B 1 310 ? 18.553 82.881 54.603 1.000 31.925 310 PHE BBB CA 1
ATOM 10430 C C . PHE B 1 310 ? 19.173 81.830 53.670 1.000 30.202 310 PHE BBB C 1
ATOM 10431 O O . PHE B 1 310 ? 20.185 81.244 54.050 1.000 34.606 310 PHE BBB O 1
ATOM 10439 N N . LEU B 1 311 ? 18.569 81.557 52.516 1.000 30.239 311 LEU BBB N 1
ATOM 10440 C CA . LEU B 1 311 ? 19.022 80.441 51.629 1.000 36.087 311 LEU BBB CA 1
ATOM 10441 C C . LEU B 1 311 ? 20.453 80.705 51.132 1.000 41.725 311 LEU BBB C 1
ATOM 10442 O O . LEU B 1 311 ? 21.241 79.745 51.086 1.000 41.175 311 LEU BBB O 1
ATOM 10447 N N . ASN B 1 312 ? 20.788 81.971 50.885 1.000 42.139 312 ASN BBB N 1
ATOM 10448 C CA . ASN B 1 312 ? 22.115 82.435 50.408 1.000 46.714 312 ASN BBB CA 1
ATOM 10449 C C . ASN B 1 312 ? 23.112 82.305 51.572 1.000 44.620 312 ASN BBB C 1
ATOM 10450 O O . ASN B 1 312 ? 24.105 81.660 51.379 1.000 47.175 312 ASN BBB O 1
ATOM 10455 N N . GLY B 1 313 ? 22.812 82.799 52.768 1.000 47.406 313 GLY BBB N 1
ATOM 10456 C CA . GLY B 1 313 ? 23.742 82.738 53.908 1.000 53.434 313 GLY BBB CA 1
ATOM 10457 C C . GLY B 1 313 ? 23.740 81.401 54.645 1.000 63.104 313 GLY BBB C 1
ATOM 10458 O O . GLY B 1 313 ? 24.201 81.389 55.806 1.000 64.159 313 GLY BBB O 1
ATOM 10459 N N . PHE B 1 314 ? 23.215 80.313 54.069 1.000 57.814 314 PHE BBB N 1
ATOM 10460 C CA . PHE B 1 314 ? 23.261 78.960 54.692 1.000 51.069 314 PHE BBB CA 1
ATOM 10461 C C . PHE B 1 314 ? 23.247 77.873 53.610 1.000 51.171 314 PHE BBB C 1
ATOM 10462 O O . PHE B 1 314 ? 22.726 76.765 53.893 1.000 47.073 314 PHE BBB O 1
ATOM 10470 N N . GLN B 1 315 ? 23.765 78.171 52.409 1.000 58.418 315 GLN BBB N 1
ATOM 10471 C CA . GLN B 1 315 ? 23.846 77.226 51.249 1.000 69.560 315 GLN BBB CA 1
ATOM 10472 C C . GLN B 1 315 ? 24.547 75.920 51.656 1.000 55.377 315 GLN BBB C 1
ATOM 10473 O O . GLN B 1 315 ? 24.111 74.857 51.170 1.000 61.124 315 GLN BBB O 1
ATOM 10479 N N . GLU B 1 316 ? 25.596 76.010 52.478 1.000 56.509 316 GLU BBB N 1
ATOM 10480 C CA . GLU B 1 316 ? 26.315 74.837 53.058 1.000 65.080 316 GLU BBB CA 1
ATOM 10481 C C . GLU B 1 316 ? 25.265 73.852 53.598 1.000 56.389 316 GLU BBB C 1
ATOM 10482 O O . GLU B 1 316 ? 25.000 72.827 52.926 1.000 54.366 316 GLU BBB O 1
ATOM 10488 N N . LEU B 1 317 ? 24.655 74.201 54.737 1.000 45.797 317 LEU BBB N 1
ATOM 10489 C CA . LEU B 1 317 ? 23.563 73.435 55.382 1.000 44.018 317 LEU BBB CA 1
ATOM 10490 C C . LEU B 1 317 ? 22.535 73.022 54.326 1.000 42.039 317 LEU BBB C 1
ATOM 10491 O O . LEU B 1 317 ? 22.238 71.828 54.271 1.000 38.081 317 LEU BBB O 1
ATOM 10496 N N . VAL B 1 318 ? 22.015 73.952 53.516 1.000 41.206 318 VAL BBB N 1
ATOM 10497 C CA . VAL B 1 318 ? 20.828 73.669 52.645 1.000 44.528 318 VAL BBB CA 1
ATOM 10498 C C . VAL B 1 318 ? 21.155 72.597 51.584 1.000 43.575 318 VAL BBB C 1
ATOM 10499 O O . VAL B 1 318 ? 20.277 71.695 51.315 1.000 44.410 318 VAL BBB O 1
ATOM 10503 N N . THR B 1 319 ? 22.311 72.711 50.940 1.000 44.664 319 THR BBB N 1
ATOM 10504 C CA . THR B 1 319 ? 22.803 71.716 49.937 1.000 51.156 319 THR BBB CA 1
ATOM 10505 C C . THR B 1 319 ? 22.933 70.323 50.585 1.000 44.967 319 THR BBB C 1
ATOM 10506 O O . THR B 1 319 ? 22.641 69.358 49.915 1.000 44.410 319 THR BBB O 1
ATOM 10510 N N . SER B 1 320 ? 23.307 70.234 51.864 1.000 44.664 320 SER BBB N 1
ATOM 10511 C CA . SER B 1 320 ? 23.531 68.950 52.590 1.000 41.142 320 SER BBB CA 1
ATOM 10512 C C . SER B 1 320 ? 22.220 68.244 52.945 1.000 40.052 320 SER BBB C 1
ATOM 10513 O O . SER B 1 320 ? 22.300 67.105 53.346 1.000 39.959 320 SER BBB O 1
ATOM 10516 N N . LEU B 1 321 ? 21.056 68.895 52.827 1.000 42.773 321 LEU BBB N 1
ATOM 10517 C CA . LEU B 1 321 ? 19.805 68.422 53.476 1.000 42.831 321 LEU BBB CA 1
ATOM 10518 C C . LEU B 1 321 ? 19.184 67.296 52.657 1.000 42.088 321 LEU BBB C 1
ATOM 10519 O O . LEU B 1 321 ? 19.132 67.426 51.441 1.000 40.818 321 LEU BBB O 1
ATOM 10524 N N . LYS B 1 322 ? 18.659 66.283 53.340 1.000 42.893 322 LYS BBB N 1
ATOM 10525 C CA . LYS B 1 322 ? 17.810 65.227 52.750 1.000 47.525 322 LYS BBB CA 1
ATOM 10526 C C . LYS B 1 322 ? 16.466 65.255 53.455 1.000 42.020 322 LYS BBB C 1
ATOM 10527 O O . LYS B 1 322 ? 16.344 65.855 54.522 1.000 42.061 322 LYS BBB O 1
ATOM 10533 N N . PRO B 1 323 ? 15.446 64.558 52.911 1.000 46.438 323 PRO BBB N 1
ATOM 10534 C CA . PRO B 1 323 ? 14.167 64.378 53.608 1.000 47.480 323 PRO BBB CA 1
ATOM 10535 C C . PRO B 1 323 ? 14.346 63.726 54.992 1.000 44.455 323 PRO BBB C 1
ATOM 10536 O O . PRO B 1 323 ? 15.144 62.827 55.101 1.000 44.024 323 PRO BBB O 1
ATOM 10540 N N . GLY B 1 324 ? 13.620 64.223 56.002 1.000 42.322 324 GLY BBB N 1
ATOM 10541 C CA . GLY B 1 324 ? 13.727 63.822 57.419 1.000 43.366 324 GLY BBB CA 1
ATOM 10542 C C . GLY B 1 324 ? 12.397 63.324 57.933 1.000 39.837 324 GLY BBB C 1
ATOM 10543 O O . GLY B 1 324 ? 11.405 63.651 57.313 1.000 41.196 324 GLY BBB O 1
ATOM 10544 N N . GLU B 1 325 ? 12.369 62.577 59.034 1.000 41.959 325 GLU BBB N 1
ATOM 10545 C CA . GLU B 1 325 ? 11.096 62.167 59.686 1.000 47.855 325 GLU BBB CA 1
ATOM 10546 C C . GLU B 1 325 ? 11.213 62.146 61.209 1.000 41.035 325 GLU BBB C 1
ATOM 10547 O O . GLU B 1 325 ? 10.231 61.792 61.826 1.000 48.657 325 GLU BBB O 1
ATOM 10553 N N . THR B 1 326 ? 12.380 62.356 61.805 1.000 41.578 326 THR BBB N 1
ATOM 10554 C CA . THR B 1 326 ? 12.561 62.036 63.256 1.000 43.267 326 THR BBB CA 1
ATOM 10555 C C . THR B 1 326 ? 11.885 63.109 64.108 1.000 42.265 326 THR BBB C 1
ATOM 10556 O O . THR B 1 326 ? 11.320 62.731 65.145 1.000 45.668 326 THR BBB O 1
ATOM 10560 N N . VAL B 1 327 ? 11.894 64.372 63.667 1.000 36.747 327 VAL BBB N 1
ATOM 10561 C CA . VAL B 1 327 ? 11.296 65.491 64.445 1.000 36.188 327 VAL BBB CA 1
ATOM 10562 C C . VAL B 1 327 ? 9.771 65.351 64.402 1.000 34.530 327 VAL BBB C 1
ATOM 10563 O O . VAL B 1 327 ? 9.235 64.949 63.356 1.000 34.544 327 VAL BBB O 1
ATOM 10567 N N . LYS B 1 328 ? 9.123 65.628 65.538 1.000 33.219 328 LYS BBB N 1
ATOM 10568 C CA . LYS B 1 328 ? 7.648 65.664 65.686 1.000 36.846 328 LYS BBB CA 1
ATOM 10569 C C . LYS B 1 328 ? 7.226 66.979 66.334 1.000 34.066 328 LYS BBB C 1
ATOM 10570 O O . LYS B 1 328 ? 8.031 67.603 67.024 1.000 34.641 328 LYS BBB O 1
ATOM 10576 N N . THR B 1 329 ? 5.961 67.339 66.175 1.000 34.365 329 THR BBB N 1
ATOM 10577 C CA . THR B 1 329 ? 5.349 68.538 66.780 1.000 36.365 329 THR BBB CA 1
ATOM 10578 C C . THR B 1 329 ? 4.498 68.101 67.965 1.000 37.147 329 THR BBB C 1
ATOM 10579 O O . THR B 1 329 ? 3.997 66.979 67.909 1.000 37.775 329 THR BBB O 1
ATOM 10583 N N . ALA B 1 330 ? 4.323 68.989 68.945 1.000 37.738 330 ALA BBB N 1
ATOM 10584 C CA . ALA B 1 330 ? 3.474 68.801 70.140 1.000 39.199 330 ALA BBB CA 1
ATOM 10585 C C . ALA B 1 330 ? 2.012 69.094 69.787 1.000 36.961 330 ALA BBB C 1
ATOM 10586 O O . ALA B 1 330 ? 1.139 68.475 70.379 1.000 36.773 330 ALA BBB O 1
ATOM 10588 N N . SER B 1 331 ? 1.765 70.062 68.913 1.000 36.364 331 SER BBB N 1
ATOM 10589 C CA . SER B 1 331 ? 0.424 70.640 68.681 1.000 37.937 331 SER BBB CA 1
ATOM 10590 C C . SER B 1 331 ? 0.072 70.475 67.205 1.000 37.431 331 SER BBB C 1
ATOM 10591 O O . SER B 1 331 ? 1.002 70.482 66.378 1.000 36.107 331 SER BBB O 1
ATOM 10594 N N . THR B 1 332 ? -1.218 70.355 66.899 1.000 36.409 332 THR BBB N 1
ATOM 10595 C CA . THR B 1 332 ? -1.776 70.351 65.514 1.000 40.265 332 THR BBB CA 1
ATOM 10596 C C . THR B 1 332 ? -1.947 71.768 64.933 1.000 37.241 332 THR BBB C 1
ATOM 10597 O O . THR B 1 332 ? -2.313 71.845 63.765 1.000 40.250 332 THR BBB O 1
ATOM 10601 N N . CYS B 1 333 ? -1.650 72.843 65.674 1.000 35.618 333 CYS BBB N 1
ATOM 10602 C CA . CYS B 1 333 ? -1.875 74.257 65.236 1.000 42.097 333 CYS BBB CA 1
ATOM 10603 C C . CYS B 1 333 ? -0.952 74.651 64.062 1.000 39.344 333 CYS BBB C 1
ATOM 10604 O O . CYS B 1 333 ? -1.204 75.687 63.428 1.000 36.728 333 CYS BBB O 1
ATOM 10607 N N . SER B 1 334 ? 0.091 73.884 63.762 1.000 35.956 334 SER BBB N 1
ATOM 10608 C CA . SER B 1 334 ? 0.934 74.133 62.572 1.000 34.799 334 SER BBB CA 1
ATOM 10609 C C . SER B 1 334 ? 1.346 72.792 61.974 1.000 34.247 334 SER BBB C 1
ATOM 10610 O O . SER B 1 334 ? 1.374 71.820 62.710 1.000 33.091 334 SER BBB O 1
ATOM 10613 N N . GLU B 1 335 ? 1.625 72.766 60.671 1.000 35.595 335 GLU BBB N 1
ATOM 10614 C CA . GLU B 1 335 ? 2.180 71.575 59.977 1.000 36.417 335 GLU BBB CA 1
ATOM 10615 C C . GLU B 1 335 ? 3.704 71.618 60.098 1.000 34.853 335 GLU BBB C 1
ATOM 10616 O O . GLU B 1 335 ? 4.240 72.684 60.374 1.000 38.704 335 GLU BBB O 1
ATOM 10622 N N . LEU B 1 336 ? 4.362 70.484 59.899 1.000 34.300 336 LEU BBB N 1
ATOM 10623 C CA . LEU B 1 336 ? 5.838 70.332 59.936 1.000 34.197 336 LEU BBB CA 1
ATOM 10624 C C . LEU B 1 336 ? 6.349 69.778 58.595 1.000 33.041 336 LEU BBB C 1
ATOM 10625 O O . LEU B 1 336 ? 5.923 68.728 58.175 1.000 32.408 336 LEU BBB O 1
ATOM 10630 N N . LEU B 1 337 ? 7.283 70.468 57.974 1.000 29.074 337 LEU BBB N 1
ATOM 10631 C CA . LEU B 1 337 ? 8.071 69.951 56.827 1.000 35.425 337 LEU BBB CA 1
ATOM 10632 C C . LEU B 1 337 ? 9.512 69.916 57.307 1.000 32.564 337 LEU BBB C 1
ATOM 10633 O O . LEU B 1 337 ? 9.967 70.962 57.760 1.000 33.238 337 LEU BBB O 1
ATOM 10638 N N . GLN B 1 338 ? 10.196 68.782 57.269 1.000 31.303 338 GLN BBB N 1
ATOM 10639 C CA . GLN B 1 338 ? 11.547 68.741 57.909 1.000 35.859 338 GLN BBB CA 1
ATOM 10640 C C . GLN B 1 338 ? 12.605 68.234 56.926 1.000 35.007 338 GLN BBB C 1
ATOM 10641 O O . GLN B 1 338 ? 12.311 67.356 56.089 1.000 30.732 338 GLN BBB O 1
ATOM 10647 N N . ARG B 1 339 ? 13.827 68.727 57.086 1.000 33.858 339 ARG BBB N 1
ATOM 10648 C CA . ARG B 1 339 ? 14.997 68.245 56.319 1.000 35.809 339 ARG BBB CA 1
ATOM 10649 C C . ARG B 1 339 ? 16.191 68.111 57.260 1.000 36.957 339 ARG BBB C 1
ATOM 10650 O O . ARG B 1 339 ? 16.254 68.812 58.324 1.000 35.659 339 ARG BBB O 1
ATOM 10658 N N . VAL B 1 340 ? 17.038 67.146 56.947 1.000 34.154 340 VAL BBB N 1
ATOM 10659 C CA . VAL B 1 340 ? 18.122 66.708 57.862 1.000 36.748 340 VAL BBB CA 1
ATOM 10660 C C . VAL B 1 340 ? 19.394 66.546 57.031 1.000 38.655 340 VAL BBB C 1
ATOM 10661 O O . VAL B 1 340 ? 19.316 66.047 55.893 1.000 35.609 340 VAL BBB O 1
ATOM 10665 N N . GLY B 1 341 ? 20.501 67.035 57.582 1.000 44.497 341 GLY BBB N 1
ATOM 10666 C CA . GLY B 1 341 ? 21.859 66.901 57.022 1.000 44.152 341 GLY BBB CA 1
ATOM 10667 C C . GLY B 1 341 ? 22.844 66.558 58.118 1.000 46.710 341 GLY BBB C 1
ATOM 10668 O O . GLY B 1 341 ? 22.499 66.703 59.327 1.000 45.022 341 GLY BBB O 1
ATOM 10669 N N . ASP B 1 342 ? 24.052 66.164 57.731 1.000 49.014 342 ASP BBB N 1
ATOM 10670 C CA . ASP B 1 342 ? 25.127 65.809 58.695 1.000 55.611 342 ASP BBB CA 1
ATOM 10671 C C . ASP B 1 342 ? 25.198 66.834 59.824 1.000 48.111 342 ASP BBB C 1
ATOM 10672 O O . ASP B 1 342 ? 25.295 66.407 60.977 1.000 45.136 342 ASP BBB O 1
ATOM 10677 N N . HIS B 1 343 ? 25.211 68.127 59.491 1.000 47.622 343 HIS BBB N 1
ATOM 10678 C CA . HIS B 1 343 ? 25.633 69.221 60.410 1.000 51.795 343 HIS BBB CA 1
ATOM 10679 C C . HIS B 1 343 ? 24.455 70.183 60.669 1.000 43.425 343 HIS BBB C 1
ATOM 10680 O O . HIS B 1 343 ? 24.699 71.347 61.026 1.000 38.431 343 HIS BBB O 1
ATOM 10687 N N . GLY B 1 344 ? 23.214 69.721 60.506 1.000 38.474 344 GLY BBB N 1
ATOM 10688 C CA . GLY B 1 344 ? 22.043 70.496 60.938 1.000 37.056 344 GLY BBB CA 1
ATOM 10689 C C . GLY B 1 344 ? 20.754 70.020 60.309 1.000 38.113 344 GLY BBB C 1
ATOM 10690 O O . GLY B 1 344 ? 20.798 69.222 59.342 1.000 33.044 344 GLY BBB O 1
ATOM 10691 N N . LYS B 1 345 ? 19.641 70.530 60.834 1.000 37.074 345 LYS BBB N 1
ATOM 10692 C CA . LYS B 1 345 ? 18.284 70.281 60.289 1.000 33.990 345 LYS BBB CA 1
ATOM 10693 C C . LYS B 1 345 ? 17.525 71.601 60.171 1.000 33.947 345 LYS BBB C 1
ATOM 10694 O O . LYS B 1 345 ? 17.874 72.590 60.902 1.000 30.466 345 LYS BBB O 1
ATOM 10700 N N . ILE B 1 346 ? 16.498 71.585 59.320 1.000 33.735 346 ILE BBB N 1
ATOM 10701 C CA . ILE B 1 346 ? 15.458 72.641 59.274 1.000 34.734 346 ILE BBB CA 1
ATOM 10702 C C . ILE B 1 346 ? 14.124 71.978 59.564 1.000 33.918 346 ILE BBB C 1
ATOM 10703 O O . ILE B 1 346 ? 13.818 70.894 59.032 1.000 34.778 346 ILE BBB O 1
ATOM 10708 N N . ALA B 1 347 ? 13.368 72.622 60.424 1.000 36.636 347 ALA BBB N 1
ATOM 10709 C CA . ALA B 1 347 ? 11.947 72.324 60.673 1.000 33.970 347 ALA BBB CA 1
ATOM 10710 C C . ALA B 1 347 ? 11.149 73.533 60.196 1.000 32.763 347 ALA BBB C 1
ATOM 10711 O O . ALA B 1 347 ? 11.281 74.621 60.813 1.000 32.018 347 ALA BBB O 1
ATOM 10713 N N . VAL B 1 348 ? 10.397 73.361 59.115 1.000 30.717 348 VAL BBB N 1
ATOM 10714 C CA . VAL B 1 348 ? 9.481 74.409 58.595 1.000 29.706 348 VAL BBB CA 1
ATOM 10715 C C . VAL B 1 348 ? 8.124 74.213 59.255 1.000 29.230 348 VAL BBB C 1
ATOM 10716 O O . VAL B 1 348 ? 7.499 73.175 59.021 1.000 31.990 348 VAL BBB O 1
ATOM 10720 N N . LEU B 1 349 ? 7.710 75.184 60.077 1.000 29.667 349 LEU BBB N 1
ATOM 10721 C CA . LEU B 1 349 ? 6.385 75.161 60.748 1.000 27.910 349 LEU BBB CA 1
ATOM 10722 C C . LEU B 1 349 ? 5.438 76.067 59.969 1.000 29.014 349 LEU BBB C 1
ATOM 10723 O O . LEU B 1 349 ? 5.649 77.281 59.960 1.000 28.435 349 LEU BBB O 1
ATOM 10728 N N . ARG B 1 350 ? 4.428 75.473 59.354 1.000 26.930 350 ARG BBB N 1
ATOM 10729 C CA . ARG B 1 350 ? 3.548 76.166 58.385 1.000 30.933 350 ARG BBB CA 1
ATOM 10730 C C . ARG B 1 350 ? 2.176 76.372 59.032 1.000 28.689 350 ARG BBB C 1
ATOM 10731 O O . ARG B 1 350 ? 1.571 75.431 59.510 1.000 26.526 350 ARG BBB O 1
ATOM 10739 N N . ASN B 1 351 ? 1.750 77.620 59.109 1.000 27.347 351 ASN BBB N 1
ATOM 10740 C CA . ASN B 1 351 ? 0.436 78.002 59.673 1.000 29.923 351 ASN BBB CA 1
ATOM 10741 C C . ASN B 1 351 ? -0.297 78.809 58.606 1.000 32.311 351 ASN BBB C 1
ATOM 10742 O O . ASN B 1 351 ? -0.093 80.051 58.562 1.000 29.276 351 ASN BBB O 1
ATOM 10747 N N . THR B 1 352 ? -1.092 78.122 57.784 1.000 32.010 352 THR BBB N 1
ATOM 10748 C CA . THR B 1 352 ? -1.938 78.710 56.719 1.000 35.004 352 THR BBB CA 1
ATOM 10749 C C . THR B 1 352 ? -3.213 79.356 57.305 1.000 35.493 352 THR BBB C 1
ATOM 10750 O O . THR B 1 352 ? -3.885 79.985 56.538 1.000 40.095 352 THR BBB O 1
ATOM 10754 N N . GLY B 1 353 ? -3.512 79.175 58.589 1.000 34.088 353 GLY BBB N 1
ATOM 10755 C CA . GLY B 1 353 ? -4.693 79.740 59.272 1.000 36.153 353 GLY BBB CA 1
ATOM 10756 C C . GLY B 1 353 ? -4.424 81.152 59.771 1.000 34.781 353 GLY BBB C 1
ATOM 10757 O O . GLY B 1 353 ? -3.299 81.682 59.560 1.000 29.276 353 GLY BBB O 1
ATOM 10758 N N . ASP B 1 354 ? -5.437 81.795 60.341 1.000 28.981 354 ASP BBB N 1
ATOM 10759 C CA . ASP B 1 354 ? -5.375 83.252 60.584 1.000 32.146 354 ASP BBB CA 1
ATOM 10760 C C . ASP B 1 354 ? -5.185 83.514 62.082 1.000 29.265 354 ASP BBB C 1
ATOM 10761 O O . ASP B 1 354 ? -5.291 84.662 62.480 1.000 35.027 354 ASP BBB O 1
ATOM 10766 N N . ASN B 1 355 ? -4.917 82.489 62.883 1.000 32.503 355 ASN BBB N 1
ATOM 10767 C CA . ASN B 1 355 ? -4.658 82.651 64.332 1.000 35.699 355 ASN BBB CA 1
ATOM 10768 C C . ASN B 1 355 ? -3.194 82.243 64.589 1.000 35.847 355 ASN BBB C 1
ATOM 10769 O O . ASN B 1 355 ? -2.709 81.291 64.008 1.000 33.160 355 ASN BBB O 1
ATOM 10774 N N . LEU B 1 356 ? -2.514 83.001 65.432 1.000 34.203 356 LEU BBB N 1
ATOM 10775 C CA . LEU B 1 356 ? -1.163 82.703 65.946 1.000 35.383 356 LEU BBB CA 1
ATOM 10776 C C . LEU B 1 356 ? -1.203 81.322 66.610 1.000 34.072 356 LEU BBB C 1
ATOM 10777 O O . LEU B 1 356 ? -2.170 81.033 67.284 1.000 31.802 356 LEU BBB O 1
ATOM 10782 N N . CYS B 1 357 ? -0.164 80.526 66.410 1.000 30.596 357 CYS BBB N 1
ATOM 10783 C CA . CYS B 1 357 ? -0.046 79.140 66.907 1.000 35.292 357 CYS BBB CA 1
ATOM 10784 C C . CYS B 1 357 ? 1.181 79.080 67.820 1.000 32.994 357 CYS BBB C 1
ATOM 10785 O O . CYS B 1 357 ? 2.223 79.706 67.500 1.000 32.182 357 CYS BBB O 1
ATOM 10788 N N . TYR B 1 358 ? 1.071 78.379 68.940 1.000 30.472 358 TYR BBB N 1
ATOM 10789 C CA . TYR B 1 358 ? 2.245 78.121 69.818 1.000 30.870 358 TYR BBB CA 1
ATOM 10790 C C . TYR B 1 358 ? 2.650 76.653 69.690 1.000 33.038 358 TYR BBB C 1
ATOM 10791 O O . TYR B 1 358 ? 1.856 75.801 70.034 1.000 36.113 358 TYR BBB O 1
ATOM 10800 N N . GLN B 1 359 ? 3.838 76.372 69.144 1.000 31.802 359 GLN BBB N 1
ATOM 10801 C CA . GLN B 1 359 ? 4.283 75.007 68.792 1.000 31.140 359 GLN BBB CA 1
ATOM 10802 C C . GLN B 1 359 ? 5.502 74.605 69.661 1.000 32.921 359 GLN BBB C 1
ATOM 10803 O O . GLN B 1 359 ? 6.177 75.501 70.282 1.000 27.632 359 GLN BBB O 1
ATOM 10809 N N . ARG B 1 360 ? 5.705 73.294 69.822 1.000 30.931 360 ARG BBB N 1
ATOM 10810 C CA . ARG B 1 360 ? 6.968 72.735 70.357 1.000 33.079 360 ARG BBB CA 1
ATOM 10811 C C . ARG B 1 360 ? 7.387 71.585 69.468 1.000 30.198 360 ARG BBB C 1
ATOM 10812 O O . ARG B 1 360 ? 6.539 71.028 68.756 1.000 31.509 360 ARG BBB O 1
ATOM 10820 N N . LEU B 1 361 ? 8.669 71.269 69.494 1.000 32.089 361 LEU BBB N 1
ATOM 10821 C CA . LEU B 1 361 ? 9.210 70.142 68.716 1.000 30.807 361 LEU BBB CA 1
ATOM 10822 C C . LEU B 1 361 ? 9.657 69.035 69.676 1.000 33.645 361 LEU BBB C 1
ATOM 10823 O O . LEU B 1 361 ? 10.024 69.323 70.832 1.000 33.871 361 LEU BBB O 1
ATOM 10828 N N . ILE B 1 362 ? 9.581 67.797 69.205 1.000 35.812 362 ILE BBB N 1
ATOM 10829 C CA . ILE B 1 362 ? 10.226 66.630 69.849 1.000 38.538 362 ILE BBB CA 1
ATOM 10830 C C . ILE B 1 362 ? 11.389 66.227 68.944 1.000 36.116 362 ILE BBB C 1
ATOM 10831 O O . ILE B 1 362 ? 11.160 65.848 67.811 1.000 37.158 362 ILE BBB O 1
ATOM 10836 N N . ASN B 1 363 ? 12.600 66.363 69.454 1.000 34.555 363 ASN BBB N 1
ATOM 10837 C CA . ASN B 1 363 ? 13.862 66.048 68.738 1.000 41.032 363 ASN BBB CA 1
ATOM 10838 C C . ASN B 1 363 ? 14.676 65.140 69.673 1.000 41.800 363 ASN BBB C 1
ATOM 10839 O O . ASN B 1 363 ? 15.153 65.662 70.709 1.000 42.722 363 ASN BBB O 1
ATOM 10844 N N . ARG B 1 364 ? 14.725 63.838 69.377 1.000 51.372 364 ARG BBB N 1
ATOM 10845 C CA . ARG B 1 364 ? 15.405 62.790 70.197 1.000 57.348 364 ARG BBB CA 1
ATOM 10846 C C . ARG B 1 364 ? 14.844 62.736 71.632 1.000 55.102 364 ARG BBB C 1
ATOM 10847 O O . ARG B 1 364 ? 15.643 62.864 72.577 1.000 51.606 364 ARG BBB O 1
ATOM 10855 N N . GLY B 1 365 ? 13.527 62.565 71.798 1.000 58.921 365 GLY BBB N 1
ATOM 10856 C CA . GLY B 1 365 ? 12.841 62.452 73.108 1.000 59.701 365 GLY BBB CA 1
ATOM 10857 C C . GLY B 1 365 ? 12.798 63.745 73.939 1.000 66.666 365 GLY BBB C 1
ATOM 10858 O O . GLY B 1 365 ? 12.032 63.742 74.936 1.000 68.373 365 GLY BBB O 1
ATOM 10859 N N . GLU B 1 366 ? 13.591 64.782 73.590 1.000 59.814 366 GLU BBB N 1
ATOM 10860 C CA . GLU B 1 366 ? 13.603 66.134 74.223 1.000 51.368 366 GLU BBB CA 1
ATOM 10861 C C . GLU B 1 366 ? 12.495 67.017 73.608 1.000 42.643 366 GLU BBB C 1
ATOM 10862 O O . GLU B 1 366 ? 12.421 67.129 72.352 1.000 35.069 366 GLU BBB O 1
ATOM 10868 N N . ILE B 1 367 ? 11.697 67.658 74.458 1.000 38.564 367 ILE BBB N 1
ATOM 10869 C CA . ILE B 1 367 ? 10.674 68.677 74.096 1.000 42.436 367 ILE BBB CA 1
ATOM 10870 C C . ILE B 1 367 ? 11.394 70.017 74.036 1.000 35.821 367 ILE BBB C 1
ATOM 10871 O O . ILE B 1 367 ? 11.835 70.477 75.072 1.000 36.282 367 ILE BBB O 1
ATOM 10876 N N . ILE B 1 368 ? 11.447 70.645 72.872 1.000 34.131 368 ILE BBB N 1
ATOM 10877 C CA . ILE B 1 368 ? 12.093 71.984 72.753 1.000 36.774 368 ILE BBB CA 1
ATOM 10878 C C . ILE B 1 368 ? 11.097 72.991 72.181 1.000 33.127 368 ILE BBB C 1
ATOM 10879 O O . ILE B 1 368 ? 10.177 72.654 71.432 1.000 31.591 368 ILE BBB O 1
ATOM 10884 N N . PRO B 1 369 ? 11.264 74.285 72.491 1.000 31.870 369 PRO BBB N 1
ATOM 10885 C CA . PRO B 1 369 ? 12.208 74.756 73.508 1.000 33.387 369 PRO BBB CA 1
ATOM 10886 C C . PRO B 1 369 ? 11.753 74.399 74.930 1.000 36.027 369 PRO BBB C 1
ATOM 10887 O O . PRO B 1 369 ? 10.726 73.751 75.090 1.000 35.684 369 PRO BBB O 1
ATOM 10891 N N . MET B 1 370 ? 12.495 74.872 75.922 1.000 39.446 370 MET BBB N 1
ATOM 10892 C CA . MET B 1 370 ? 12.390 74.391 77.320 1.000 40.551 370 MET BBB CA 1
ATOM 10893 C C . MET B 1 370 ? 11.480 75.292 78.153 1.000 41.631 370 MET BBB C 1
ATOM 10894 O O . MET B 1 370 ? 10.706 74.733 78.913 1.000 41.919 370 MET BBB O 1
ATOM 10899 N N . TRP B 1 371 ? 11.579 76.617 78.036 1.000 42.231 371 TRP BBB N 1
ATOM 10900 C CA . TRP B 1 371 ? 10.821 77.573 78.887 1.000 41.537 371 TRP BBB CA 1
ATOM 10901 C C . TRP B 1 371 ? 9.763 78.311 78.077 1.000 39.874 371 TRP BBB C 1
ATOM 10902 O O . TRP B 1 371 ? 8.998 79.057 78.688 1.000 41.123 371 TRP BBB O 1
ATOM 10913 N N . THR B 1 372 ? 9.841 78.274 76.747 1.000 39.283 372 THR BBB N 1
ATOM 10914 C CA . THR B 1 372 ? 8.939 79.081 75.887 1.000 38.506 372 THR BBB CA 1
ATOM 10915 C C . THR B 1 372 ? 8.540 78.243 74.696 1.000 33.716 372 THR BBB C 1
ATOM 10916 O O . THR B 1 372 ? 9.323 77.413 74.221 1.000 34.650 372 THR BBB O 1
ATOM 10920 N N . PRO B 1 373 ? 7.316 78.478 74.177 1.000 32.330 373 PRO BBB N 1
ATOM 10921 C CA . PRO B 1 373 ? 6.886 77.851 72.942 1.000 31.531 373 PRO BBB CA 1
ATOM 10922 C C . PRO B 1 373 ? 7.487 78.606 71.745 1.000 30.436 373 PRO BBB C 1
ATOM 10923 O O . PRO B 1 373 ? 7.926 79.759 71.889 1.000 29.037 373 PRO BBB O 1
ATOM 10927 N N . ILE B 1 374 ? 7.458 77.938 70.586 1.000 28.806 374 ILE BBB N 1
ATOM 10928 C CA . ILE B 1 374 ? 7.734 78.546 69.262 1.000 28.100 374 ILE BBB CA 1
ATOM 10929 C C . ILE B 1 374 ? 6.465 79.266 68.809 1.000 28.504 374 ILE BBB C 1
ATOM 10930 O O . ILE B 1 374 ? 5.445 78.585 68.572 1.000 28.218 374 ILE BBB O 1
ATOM 10935 N N . ARG B 1 375 ? 6.527 80.585 68.648 1.000 28.913 375 ARG BBB N 1
ATOM 10936 C CA . ARG B 1 375 ? 5.462 81.338 67.945 1.000 29.014 375 ARG BBB CA 1
ATOM 10937 C C . ARG B 1 375 ? 5.462 80.943 66.466 1.000 29.239 375 ARG BBB C 1
ATOM 10938 O O . ARG B 1 375 ? 6.530 80.915 65.848 1.000 28.791 375 ARG BBB O 1
ATOM 10946 N N . VAL B 1 376 ? 4.311 80.570 65.923 1.000 29.145 376 VAL BBB N 1
ATOM 10947 C CA . VAL B 1 376 ? 4.103 80.463 64.455 1.000 27.454 376 VAL BBB CA 1
ATOM 10948 C C . VAL B 1 376 ? 3.036 81.489 64.107 1.000 27.235 376 VAL BBB C 1
ATOM 10949 O O . VAL B 1 376 ? 1.861 81.303 64.434 1.000 26.636 376 VAL BBB O 1
ATOM 10953 N N . PRO B 1 377 ? 3.440 82.649 63.548 1.000 27.132 377 PRO BBB N 1
ATOM 10954 C CA . PRO B 1 377 ? 2.485 83.722 63.244 1.000 28.218 377 PRO BBB CA 1
ATOM 10955 C C . PRO B 1 377 ? 1.394 83.257 62.283 1.000 27.942 377 PRO BBB C 1
ATOM 10956 O O . PRO B 1 377 ? 1.556 82.248 61.598 1.000 25.265 377 PRO BBB O 1
ATOM 10960 N N . PRO B 1 378 ? 0.243 83.963 62.255 1.000 25.670 378 PRO BBB N 1
ATOM 10961 C CA . PRO B 1 378 ? -0.822 83.695 61.283 1.000 27.317 378 PRO BBB CA 1
ATOM 10962 C C . PRO B 1 378 ? -0.320 83.876 59.839 1.000 29.199 378 PRO BBB C 1
ATOM 10963 O O . PRO B 1 378 ? 0.562 84.729 59.619 1.000 31.057 378 PRO BBB O 1
ATOM 10967 N N . ARG B 1 379 ? -0.788 83.020 58.926 1.000 25.755 379 ARG BBB N 1
ATOM 10968 C CA . ARG B 1 379 ? -0.433 83.058 57.486 1.000 29.058 379 ARG BBB CA 1
ATOM 10969 C C . ARG B 1 379 ? 1.086 83.138 57.313 1.000 27.564 379 ARG BBB C 1
ATOM 10970 O O . ARG B 1 379 ? 1.581 84.060 56.585 1.000 26.153 379 ARG BBB O 1
ATOM 10978 N N . TYR B 1 380 ? 1.789 82.212 57.944 1.000 26.481 380 TYR BBB N 1
ATOM 10979 C CA . TYR B 1 380 ? 3.268 82.210 57.991 1.000 27.117 380 TYR BBB CA 1
ATOM 10980 C C . TYR B 1 380 ? 3.762 80.775 58.071 1.000 30.358 380 TYR BBB C 1
ATOM 10981 O O . TYR B 1 380 ? 3.090 79.867 58.666 1.000 28.895 380 TYR BBB O 1
ATOM 10990 N N . ALA B 1 381 ? 4.937 80.579 57.494 1.000 31.547 381 ALA BBB N 1
ATOM 10991 C CA . ALA B 1 381 ? 5.770 79.379 57.682 1.000 31.585 381 ALA BBB CA 1
ATOM 10992 C C . ALA B 1 381 ? 7.154 79.810 58.194 1.000 32.586 381 ALA BBB C 1
ATOM 10993 O O . ALA B 1 381 ? 7.791 80.632 57.563 1.000 36.590 381 ALA BBB O 1
ATOM 10995 N N . LYS B 1 382 ? 7.535 79.342 59.379 1.000 35.904 382 LYS BBB N 1
ATOM 10996 C CA . LYS B 1 382 ? 8.807 79.690 60.054 1.000 34.312 382 LYS BBB CA 1
ATOM 10997 C C . LYS B 1 382 ? 9.834 78.576 59.790 1.000 31.227 382 LYS BBB C 1
ATOM 10998 O O . LYS B 1 382 ? 9.512 77.400 60.011 1.000 28.806 382 LYS BBB O 1
ATOM 11004 N N . ILE B 1 383 ? 11.040 78.952 59.365 1.000 29.504 383 ILE BBB N 1
ATOM 11005 C CA . ILE B 1 383 ? 12.208 78.041 59.363 1.000 31.738 383 ILE BBB CA 1
ATOM 11006 C C . ILE B 1 383 ? 12.866 78.065 60.751 1.000 30.216 383 ILE BBB C 1
ATOM 11007 O O . ILE B 1 383 ? 13.375 79.132 61.200 1.000 33.353 383 ILE BBB O 1
ATOM 11012 N N . VAL B 1 384 ? 12.795 76.931 61.435 1.000 26.885 384 VAL BBB N 1
ATOM 11013 C CA . VAL B 1 384 ? 13.439 76.693 62.762 1.000 29.324 384 VAL BBB CA 1
ATOM 11014 C C . VAL B 1 384 ? 14.737 75.896 62.505 1.000 28.456 384 VAL BBB C 1
ATOM 11015 O O . VAL B 1 384 ? 14.656 74.864 61.820 1.000 25.376 384 VAL BBB O 1
ATOM 11019 N N . LEU B 1 385 ? 15.895 76.387 62.958 1.000 29.393 385 LEU BBB N 1
ATOM 11020 C CA . LEU B 1 385 ? 17.187 75.655 62.852 1.000 29.710 385 LEU BBB CA 1
ATOM 11021 C C . LEU B 1 385 ? 17.381 74.769 64.085 1.000 29.089 385 LEU BBB C 1
ATOM 11022 O O . LEU B 1 385 ? 17.184 75.251 65.207 1.000 30.222 385 LEU BBB O 1
ATOM 11027 N N . LEU B 1 386 ? 17.730 73.501 63.853 1.000 31.505 386 LEU BBB N 1
ATOM 11028 C CA . LEU B 1 386 ? 18.111 72.498 64.884 1.000 30.819 386 LEU BBB CA 1
ATOM 11029 C C . LEU B 1 386 ? 19.528 71.949 64.618 1.000 31.394 386 LEU BBB C 1
ATOM 11030 O O . LEU B 1 386 ? 19.873 71.733 63.439 1.000 32.081 386 LEU BBB O 1
ATOM 11035 N N . ASP B 1 387 ? 20.273 71.688 65.692 1.000 32.349 387 ASP BBB N 1
ATOM 11036 C CA . ASP B 1 387 ? 21.497 70.845 65.721 1.000 34.307 387 ASP BBB CA 1
ATOM 11037 C C . ASP B 1 387 ? 22.531 71.408 64.722 1.000 33.721 387 ASP BBB C 1
ATOM 11038 O O . ASP B 1 387 ? 23.181 70.643 64.061 1.000 34.307 387 ASP BBB O 1
ATOM 11043 N N . LEU B 1 388 ? 22.623 72.724 64.564 1.000 35.747 388 LEU BBB N 1
ATOM 11044 C CA . LEU B 1 388 ? 23.473 73.350 63.532 1.000 35.631 388 LEU BBB CA 1
ATOM 11045 C C . LEU B 1 388 ? 24.926 73.440 64.048 1.000 36.342 388 LEU BBB C 1
ATOM 11046 O O . LEU B 1 388 ? 25.182 74.187 65.011 1.000 36.841 388 LEU BBB O 1
ATOM 11051 N N . VAL B 1 389 ? 25.847 72.756 63.373 1.000 37.533 389 VAL BBB N 1
ATOM 11052 C CA . VAL B 1 389 ? 27.306 72.822 63.651 1.000 39.035 389 VAL BBB CA 1
ATOM 11053 C C . VAL B 1 389 ? 27.843 74.109 63.023 1.000 37.025 389 VAL BBB C 1
ATOM 11054 O O . VAL B 1 389 ? 27.598 74.344 61.824 1.000 36.020 389 VAL BBB O 1
ATOM 11058 N N . VAL B 1 390 ? 28.441 74.975 63.836 1.000 34.868 390 VAL BBB N 1
ATOM 11059 C CA . VAL B 1 390 ? 29.156 76.164 63.306 1.000 37.705 390 VAL BBB CA 1
ATOM 11060 C C . VAL B 1 390 ? 30.591 75.709 63.025 1.000 40.260 390 VAL BBB C 1
ATOM 11061 O O . VAL B 1 390 ? 31.349 75.516 63.999 1.000 38.081 390 VAL BBB O 1
ATOM 11065 N N . GLU B 1 391 ? 30.895 75.443 61.750 1.000 44.079 391 GLU BBB N 1
ATOM 11066 C CA . GLU B 1 391 ? 32.131 74.741 61.276 1.000 47.004 391 GLU BBB CA 1
ATOM 11067 C C . GLU B 1 391 ? 33.396 75.487 61.714 1.000 37.293 391 GLU BBB C 1
ATOM 11068 O O . GLU B 1 391 ? 33.351 76.712 61.709 1.000 42.792 391 GLU BBB O 1
ATOM 11074 N N . GLY B 1 392 ? 34.448 74.764 62.121 1.000 41.945 392 GLY BBB N 1
ATOM 11075 C CA . GLY B 1 392 ? 35.751 75.296 62.586 1.000 41.476 392 GLY BBB CA 1
ATOM 11076 C C . GLY B 1 392 ? 35.644 76.158 63.844 1.000 41.147 392 GLY BBB C 1
ATOM 11077 O O . GLY B 1 392 ? 36.513 77.035 64.080 1.000 41.595 392 GLY BBB O 1
ATOM 11078 N N . THR B 1 393 ? 34.596 75.952 64.632 1.000 40.991 393 THR BBB N 1
ATOM 11079 C CA . THR B 1 393 ? 34.373 76.620 65.944 1.000 37.882 393 THR BBB CA 1
ATOM 11080 C C . THR B 1 393 ? 33.961 75.532 66.930 1.000 34.550 393 THR BBB C 1
ATOM 11081 O O . THR B 1 393 ? 33.624 74.425 66.554 1.000 34.299 393 THR BBB O 1
ATOM 11085 N N . PRO B 1 394 ? 33.922 75.825 68.235 1.000 36.213 394 PRO BBB N 1
ATOM 11086 C CA . PRO B 1 394 ? 33.310 74.903 69.190 1.000 37.285 394 PRO BBB CA 1
ATOM 11087 C C . PRO B 1 394 ? 31.779 75.028 69.365 1.000 39.837 394 PRO BBB C 1
ATOM 11088 O O . PRO B 1 394 ? 31.237 74.399 70.249 1.000 38.252 394 PRO BBB O 1
ATOM 11092 N N . PHE B 1 395 ? 31.123 75.845 68.543 1.000 37.497 395 PHE BBB N 1
ATOM 11093 C CA . PHE B 1 395 ? 29.699 76.211 68.709 1.000 36.128 395 PHE BBB CA 1
ATOM 11094 C C . PHE B 1 395 ? 28.787 75.282 67.903 1.000 33.818 395 PHE BBB C 1
ATOM 11095 O O . PHE B 1 395 ? 29.058 74.962 66.742 1.000 31.035 395 PHE BBB O 1
ATOM 11103 N N . LYS B 1 396 ? 27.703 74.878 68.560 1.000 37.270 396 LYS BBB N 1
ATOM 11104 C CA . LYS B 1 396 ? 26.518 74.220 67.968 1.000 39.211 396 LYS BBB CA 1
ATOM 11105 C C . LYS B 1 396 ? 25.276 75.011 68.409 1.000 38.111 396 LYS BBB C 1
ATOM 11106 O O . LYS B 1 396 ? 25.107 75.299 69.621 1.000 34.217 396 LYS BBB O 1
ATOM 11112 N N . LEU B 1 397 ? 24.468 75.419 67.445 1.000 35.324 397 LEU BBB N 1
ATOM 11113 C CA . LEU B 1 397 ? 23.118 75.960 67.715 1.000 37.263 397 LEU BBB CA 1
ATOM 11114 C C . LEU B 1 397 ? 22.167 74.778 67.871 1.000 31.902 397 LEU BBB C 1
ATOM 11115 O O . LEU B 1 397 ? 21.756 74.219 66.858 1.000 32.133 397 LEU BBB O 1
ATOM 11120 N N . VAL B 1 398 ? 21.906 74.361 69.109 1.000 30.638 398 VAL BBB N 1
ATOM 11121 C CA . VAL B 1 398 ? 21.045 73.188 69.391 1.000 32.030 398 VAL BBB CA 1
ATOM 11122 C C . VAL B 1 398 ? 19.635 73.486 68.834 1.000 31.842 398 VAL BBB C 1
ATOM 11123 O O . VAL B 1 398 ? 19.079 72.602 68.138 1.000 31.979 398 VAL BBB O 1
ATOM 11127 N N . TYR B 1 399 ? 19.131 74.715 69.031 1.000 29.621 399 TYR BBB N 1
ATOM 11128 C CA . TYR B 1 399 ? 17.890 75.211 68.397 1.000 30.770 399 TYR BBB CA 1
ATOM 11129 C C . TYR B 1 399 ? 17.818 76.730 68.563 1.000 31.503 399 TYR BBB C 1
ATOM 11130 O O . TYR B 1 399 ? 18.526 77.312 69.437 1.000 30.080 399 TYR BBB O 1
ATOM 11139 N N . THR B 1 400 ? 17.039 77.375 67.699 1.000 29.052 400 THR BBB N 1
ATOM 11140 C CA . THR B 1 400 ? 16.438 78.691 68.004 1.000 30.286 400 THR BBB CA 1
ATOM 11141 C C . THR B 1 400 ? 14.959 78.635 67.615 1.000 27.260 400 THR BBB C 1
ATOM 11142 O O . THR B 1 400 ? 14.620 78.051 66.605 1.000 28.782 400 THR BBB O 1
ATOM 11146 N N . SER B 1 401 ? 14.107 79.168 68.473 1.000 29.066 401 SER BBB N 1
ATOM 11147 C CA . SER B 1 401 ? 12.672 79.372 68.201 1.000 27.648 401 SER BBB CA 1
ATOM 11148 C C . SER B 1 401 ? 12.524 80.660 67.386 1.000 29.789 401 SER BBB C 1
ATOM 11149 O O . SER B 1 401 ? 11.434 80.944 66.878 1.000 30.925 401 SER BBB O 1
ATOM 11152 N N . GLY B 1 402 ? 13.598 81.433 67.267 1.000 29.099 402 GLY BBB N 1
ATOM 11153 C CA . GLY B 1 402 ? 13.629 82.606 66.371 1.000 29.347 402 GLY BBB CA 1
ATOM 11154 C C . GLY B 1 402 ? 13.937 82.172 64.956 1.000 31.873 402 GLY BBB C 1
ATOM 11155 O O . GLY B 1 402 ? 14.168 80.955 64.716 1.000 33.348 402 GLY BBB O 1
ATOM 11156 N N . GLU B 1 403 ? 13.975 83.122 64.033 1.000 32.573 403 GLU BBB N 1
ATOM 11157 C CA . GLU B 1 403 ? 14.202 82.812 62.606 1.000 29.776 403 GLU BBB CA 1
ATOM 11158 C C . GLU B 1 403 ? 15.577 83.356 62.195 1.000 30.139 403 GLU BBB C 1
ATOM 11159 O O . GLU B 1 403 ? 15.808 84.585 62.259 1.000 30.349 403 GLU BBB O 1
ATOM 11165 N N . ALA B 1 404 ? 16.476 82.463 61.802 1.000 31.978 404 ALA BBB N 1
ATOM 11166 C CA . ALA B 1 404 ? 17.842 82.814 61.359 1.000 35.470 404 ALA BBB CA 1
ATOM 11167 C C . ALA B 1 404 ? 17.763 83.493 59.992 1.000 35.427 404 ALA BBB C 1
ATOM 11168 O O . ALA B 1 404 ? 17.160 82.917 59.079 1.000 37.971 404 ALA BBB O 1
ATOM 11170 N N . LEU B 1 405 ? 18.309 84.705 59.911 1.000 31.482 405 LEU BBB N 1
ATOM 11171 C CA . LEU B 1 405 ? 18.453 85.493 58.675 1.000 31.700 405 LEU BBB CA 1
ATOM 11172 C C . LEU B 1 405 ? 19.766 85.155 57.973 1.000 33.962 405 LEU BBB C 1
ATOM 11173 O O . LEU B 1 405 ? 19.741 85.006 56.741 1.000 36.955 405 LEU BBB O 1
ATOM 11178 N N . LEU B 1 406 ? 20.882 85.087 58.708 1.000 35.300 406 LEU BBB N 1
ATOM 11179 C CA . LEU B 1 406 ? 22.244 84.968 58.095 1.000 37.606 406 LEU BBB CA 1
ATOM 11180 C C . LEU B 1 406 ? 23.293 84.645 59.167 1.000 38.189 406 LEU BBB C 1
ATOM 11181 O O . LEU B 1 406 ? 23.023 84.799 60.379 1.000 36.318 406 LEU BBB O 1
ATOM 11186 N N . MET B 1 407 ? 24.462 84.233 58.707 1.000 40.099 407 MET BBB N 1
ATOM 11187 C CA . MET B 1 407 ? 25.605 83.775 59.539 1.000 41.842 407 MET BBB CA 1
ATOM 11188 C C . MET B 1 407 ? 26.903 84.164 58.808 1.000 43.828 407 MET BBB C 1
ATOM 11189 O O . MET B 1 407 ? 27.031 83.808 57.626 1.000 44.309 407 MET BBB O 1
ATOM 11194 N N . LYS B 1 408 ? 27.816 84.873 59.472 1.000 42.169 408 LYS BBB N 1
ATOM 11195 C CA . LYS B 1 408 ? 29.011 85.486 58.825 1.000 51.323 408 LYS BBB CA 1
ATOM 11196 C C . LYS B 1 408 ? 30.224 85.265 59.733 1.000 39.895 408 LYS BBB C 1
ATOM 11197 O O . LYS B 1 408 ? 30.094 85.510 60.942 1.000 38.045 408 LYS BBB O 1
ATOM 11203 N N . ARG B 1 409 ? 31.349 84.874 59.146 1.000 43.489 409 ARG BBB N 1
ATOM 11204 C CA . ARG B 1 409 ? 32.678 84.769 59.810 1.000 47.708 409 ARG BBB CA 1
ATOM 11205 C C . ARG B 1 409 ? 33.329 86.161 59.861 1.000 44.325 409 ARG BBB C 1
ATOM 11206 O O . ARG B 1 409 ? 33.540 86.725 58.796 1.000 45.045 409 ARG BBB O 1
ATOM 11214 N N . LEU B 1 410 ? 33.571 86.695 61.061 1.000 39.220 410 LEU BBB N 1
ATOM 11215 C CA . LEU B 1 410 ? 34.424 87.886 61.337 1.000 44.691 410 LEU BBB CA 1
ATOM 11216 C C . LEU B 1 410 ? 35.589 87.482 62.257 1.000 43.916 410 LEU BBB C 1
ATOM 11217 O O . LEU B 1 4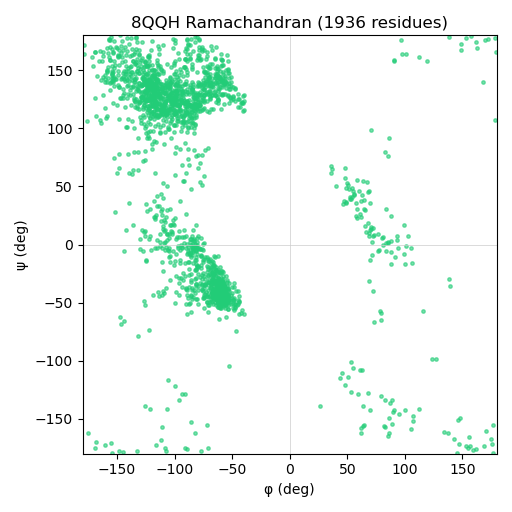10 ? 35.477 87.663 63.489 1.000 48.780 410 LEU BBB O 1
ATOM 11222 N N . GLY B 1 411 ? 36.660 86.923 61.704 1.000 43.207 411 GLY BBB N 1
ATOM 11223 C CA . GLY B 1 411 ? 37.849 86.485 62.464 1.000 40.226 411 GLY BBB CA 1
ATOM 11224 C C . GLY B 1 411 ? 37.525 85.509 63.600 1.000 34.152 411 GLY BBB C 1
ATOM 11225 O O . GLY B 1 411 ? 37.265 84.309 63.339 1.000 36.910 411 GLY BBB O 1
ATOM 11226 N N . ASP B 1 412 ? 37.594 85.984 64.836 1.000 36.008 412 ASP BBB N 1
ATOM 11227 C CA . ASP B 1 412 ? 37.456 85.126 66.040 1.000 42.929 412 ASP BBB CA 1
ATOM 11228 C C . ASP B 1 412 ? 35.958 84.955 66.362 1.000 42.983 412 ASP BBB C 1
ATOM 11229 O O . ASP B 1 412 ? 35.646 84.141 67.264 1.000 36.303 412 ASP BBB O 1
ATOM 11234 N N . THR B 1 413 ? 35.086 85.706 65.671 1.000 36.964 413 THR BBB N 1
ATOM 11235 C CA . THR B 1 413 ? 33.631 85.798 65.973 1.000 38.576 413 THR BBB CA 1
ATOM 11236 C C . THR B 1 413 ? 32.826 85.280 64.779 1.000 39.529 413 THR BBB C 1
ATOM 11237 O O . THR B 1 413 ? 33.129 85.625 63.627 1.000 40.135 413 THR BBB O 1
ATOM 11241 N N . VAL B 1 414 ? 31.825 84.456 65.052 1.000 41.707 414 VAL BBB N 1
ATOM 11242 C CA . VAL B 1 414 ? 30.754 84.159 64.064 1.000 39.944 414 VAL BBB CA 1
ATOM 11243 C C . VAL B 1 414 ? 29.527 84.944 64.486 1.000 34.827 414 VAL BBB C 1
ATOM 11244 O O . VAL B 1 414 ? 29.132 84.829 65.641 1.000 36.106 414 VAL BBB O 1
ATOM 11248 N N . VAL B 1 415 ? 28.974 85.726 63.569 1.000 33.071 415 VAL BBB N 1
ATOM 11249 C CA . VAL B 1 415 ? 27.736 86.510 63.828 1.000 30.823 415 VAL BBB CA 1
ATOM 11250 C C . VAL B 1 415 ? 26.565 85.753 63.214 1.000 33.166 415 VAL BBB C 1
ATOM 11251 O O . VAL B 1 415 ? 26.707 85.258 62.106 1.000 31.772 415 VAL BBB O 1
ATOM 11255 N N . MET B 1 416 ? 25.444 85.685 63.931 1.000 33.393 416 MET BBB N 1
ATOM 11256 C CA . MET B 1 416 ? 24.137 85.260 63.381 1.000 36.152 416 MET BBB CA 1
ATOM 11257 C C . MET B 1 416 ? 23.107 86.326 63.744 1.000 34.092 416 MET BBB C 1
ATOM 11258 O O . MET B 1 416 ? 23.099 86.824 64.928 1.000 33.519 416 MET BBB O 1
ATOM 11263 N N . ILE B 1 417 ? 22.268 86.656 62.768 1.000 29.535 417 ILE BBB N 1
ATOM 11264 C CA . ILE B 1 417 ? 21.097 87.539 62.969 1.000 30.959 417 ILE BBB CA 1
ATOM 11265 C C . ILE B 1 417 ? 19.891 86.611 63.034 1.000 28.351 417 ILE BBB C 1
ATOM 11266 O O . ILE B 1 417 ? 19.753 85.742 62.145 1.000 27.554 417 ILE BBB O 1
ATOM 11271 N N . ILE B 1 418 ? 19.132 86.740 64.110 1.000 28.639 418 ILE BBB N 1
ATOM 11272 C CA . ILE B 1 418 ? 17.895 85.961 64.388 1.000 30.812 418 ILE BBB CA 1
ATOM 11273 C C . ILE B 1 418 ? 16.751 86.955 64.611 1.000 31.287 418 ILE BBB C 1
ATOM 11274 O O . ILE B 1 418 ? 16.958 87.935 65.350 1.000 31.968 418 ILE BBB O 1
ATOM 11279 N N . TYR B 1 419 ? 15.600 86.745 63.985 1.000 28.478 419 TYR BBB N 1
ATOM 11280 C CA . TYR B 1 419 ? 14.508 87.741 64.064 1.000 27.644 419 TYR BBB CA 1
ATOM 11281 C C . TYR B 1 419 ? 13.239 87.112 64.618 1.000 29.040 419 TYR BBB C 1
ATOM 11282 O O . TYR B 1 419 ? 13.116 85.860 64.675 1.000 27.770 419 TYR BBB O 1
ATOM 11291 N N . GLY B 1 420 ? 12.358 87.998 65.081 1.000 29.473 420 GLY BBB N 1
ATOM 11292 C CA . GLY B 1 420 ? 11.004 87.666 65.554 1.000 30.064 420 GLY BBB CA 1
ATOM 11293 C C . GLY B 1 420 ? 10.112 88.880 65.467 1.000 29.965 420 GLY BBB C 1
ATOM 11294 O O . GLY B 1 420 ? 10.605 89.924 65.044 1.000 29.071 420 GLY BBB O 1
ATOM 11295 N N . ASP B 1 421 ? 8.831 88.733 65.806 1.000 30.424 421 ASP BBB N 1
ATOM 11296 C CA . ASP B 1 421 ? 7.858 89.846 65.773 1.000 29.668 421 ASP BBB CA 1
ATOM 11297 C C . ASP B 1 421 ? 8.070 90.656 67.049 1.000 32.964 421 ASP BBB C 1
ATOM 11298 O O . ASP B 1 421 ? 8.636 90.107 68.043 1.000 33.118 421 ASP BBB O 1
ATOM 11303 N N . HIS B 1 422 ? 7.630 91.905 67.026 1.000 33.888 422 HIS BBB N 1
ATOM 11304 C CA . HIS B 1 422 ? 7.426 92.760 68.221 1.000 39.651 422 HIS BBB CA 1
ATOM 11305 C C . HIS B 1 422 ? 6.722 91.971 69.311 1.000 33.625 422 HIS BBB C 1
ATOM 11306 O O . HIS B 1 422 ? 5.608 91.537 69.078 1.000 37.005 422 HIS BBB O 1
ATOM 11313 N N . GLY B 1 423 ? 7.360 91.798 70.469 1.000 32.212 423 GLY BBB N 1
ATOM 11314 C CA . GLY B 1 423 ? 6.716 91.133 71.615 1.000 31.362 423 GLY BBB CA 1
ATOM 11315 C C . GLY B 1 423 ? 6.896 89.631 71.604 1.000 35.021 423 GLY BBB C 1
ATOM 11316 O O . GLY B 1 423 ? 6.484 89.002 72.590 1.000 36.721 423 GLY BBB O 1
ATOM 11317 N N . GLU B 1 424 ? 7.476 89.056 70.542 1.000 34.741 424 GLU BBB N 1
ATOM 11318 C CA . GLU B 1 424 ? 7.762 87.600 70.481 1.000 32.062 424 GLU BBB CA 1
ATOM 11319 C C . GLU B 1 424 ? 8.861 87.285 71.506 1.000 31.548 424 GLU BBB C 1
ATOM 11320 O O . GLU B 1 424 ? 9.768 88.076 71.636 1.000 31.790 424 GLU BBB O 1
ATOM 11326 N N . TYR B 1 425 ? 8.722 86.177 72.219 1.000 28.900 425 TYR BBB N 1
ATOM 11327 C CA . TYR B 1 425 ? 9.773 85.547 73.031 1.000 30.570 425 TYR BBB CA 1
ATOM 11328 C C . TYR B 1 425 ? 10.443 84.480 72.182 1.000 31.664 425 TYR BBB C 1
ATOM 11329 O O . TYR B 1 425 ? 9.734 83.638 71.603 1.000 30.268 425 TYR BBB O 1
ATOM 11338 N N . THR B 1 426 ? 11.764 84.543 72.032 1.000 30.737 426 THR BBB N 1
ATOM 11339 C CA . THR B 1 426 ? 12.500 83.436 71.384 1.000 30.246 426 THR BBB CA 1
ATOM 11340 C C . THR B 1 426 ? 13.422 82.814 72.427 1.000 30.830 426 THR BBB C 1
ATOM 11341 O O . THR B 1 426 ? 13.780 83.510 73.427 1.000 29.500 426 THR BBB O 1
ATOM 11345 N N . GLU B 1 427 ? 13.810 81.580 72.172 1.000 29.245 427 GLU BBB N 1
ATOM 11346 C CA . GLU B 1 427 ? 14.729 80.789 73.027 1.000 31.638 427 GLU BBB CA 1
ATOM 11347 C C . GLU B 1 427 ? 15.758 80.136 72.083 1.000 33.231 427 GLU BBB C 1
ATOM 11348 O O . GLU B 1 427 ? 15.352 79.473 71.091 1.000 35.301 427 GLU BBB O 1
ATOM 11354 N N . THR B 1 428 ? 17.031 80.406 72.339 1.000 30.528 428 THR BBB N 1
ATOM 11355 C CA . THR B 1 428 ? 18.200 79.887 71.613 1.000 29.608 428 THR BBB CA 1
ATOM 11356 C C . THR B 1 428 ? 19.089 79.080 72.583 1.000 32.792 428 THR BBB C 1
ATOM 11357 O O . THR B 1 428 ? 19.496 79.612 73.646 1.000 33.780 428 THR BBB O 1
ATOM 11361 N N . ALA B 1 429 ? 19.419 77.847 72.210 1.000 31.782 429 ALA BBB N 1
ATOM 11362 C CA . ALA B 1 429 ? 20.308 76.954 72.980 1.000 32.309 429 ALA BBB CA 1
ATOM 11363 C C . ALA B 1 429 ? 21.625 76.819 72.204 1.000 30.667 429 ALA BBB C 1
ATOM 11364 O O . ALA B 1 429 ? 21.588 76.334 71.054 1.000 32.997 429 ALA BBB O 1
ATOM 11366 N N . VAL B 1 430 ? 22.726 77.281 72.798 1.000 33.474 430 VAL BBB N 1
ATOM 11367 C CA . VAL B 1 430 ? 24.117 77.164 72.256 1.000 33.100 430 VAL BBB CA 1
ATOM 11368 C C . VAL B 1 430 ? 24.909 76.174 73.110 1.000 33.102 430 VAL BBB C 1
ATOM 11369 O O . VAL B 1 430 ? 25.021 76.369 74.354 1.000 34.536 430 VAL BBB O 1
ATOM 11373 N N . GLU B 1 431 ? 25.476 75.178 72.445 1.000 32.180 431 GLU BBB N 1
ATOM 11374 C CA . GLU B 1 431 ? 26.406 74.206 73.059 1.000 37.463 431 GLU BBB CA 1
ATOM 11375 C C . GLU B 1 431 ? 27.841 74.565 72.656 1.000 35.273 431 GLU BBB C 1
ATOM 11376 O O . GLU B 1 431 ? 28.085 74.809 71.465 1.000 37.725 431 GLU BBB O 1
ATOM 11382 N N . VAL B 1 432 ? 28.750 74.647 73.616 1.000 34.471 432 VAL BBB N 1
ATOM 11383 C CA . VAL B 1 432 ? 30.161 75.081 73.381 1.000 35.312 432 VAL BBB CA 1
ATOM 11384 C C . VAL B 1 432 ? 31.097 73.948 73.833 1.000 35.388 432 VAL BBB C 1
ATOM 11385 O O . VAL B 1 432 ? 31.148 73.708 75.052 1.000 31.326 432 VAL BBB O 1
ATOM 11389 N N . GLU B 1 433 ? 31.744 73.245 72.912 1.000 37.358 433 GLU BBB N 1
ATOM 11390 C CA . GLU B 1 433 ? 32.844 72.264 73.214 1.000 41.448 433 GLU BBB CA 1
ATOM 11391 C C . GLU B 1 433 ? 33.871 72.898 74.149 1.000 37.834 433 GLU BBB C 1
ATOM 11392 O O . GLU B 1 433 ? 34.390 74.000 73.809 1.000 39.513 433 GLU BBB O 1
ATOM 11398 N N . GLY B 1 434 ? 34.137 72.238 75.286 1.000 41.050 434 GLY BBB N 1
ATOM 11399 C CA . GLY B 1 434 ? 35.116 72.678 76.308 1.000 41.575 434 GLY BBB CA 1
ATOM 11400 C C . GLY B 1 434 ? 34.518 73.686 77.265 1.000 44.022 434 GLY BBB C 1
ATOM 11401 O O . GLY B 1 434 ? 35.248 74.203 78.123 1.000 41.604 434 GLY BBB O 1
ATOM 11402 N N . GLY B 1 435 ? 33.233 74.014 77.093 1.000 42.983 435 GLY BBB N 1
ATOM 11403 C CA . GLY B 1 435 ? 32.472 74.823 78.063 1.000 40.585 435 GLY BBB CA 1
ATOM 11404 C C . GLY B 1 435 ? 32.323 76.278 77.658 1.000 41.417 435 GLY BBB C 1
ATOM 11405 O O . GLY B 1 435 ? 33.077 76.777 76.762 1.000 41.004 435 GLY BBB O 1
ATOM 11406 N N . VAL B 1 436 ? 31.378 76.935 78.324 1.000 42.247 436 VAL BBB N 1
ATOM 11407 C CA . VAL B 1 436 ? 31.042 78.380 78.191 1.000 43.875 436 VAL BBB CA 1
ATOM 11408 C C . VAL B 1 436 ? 31.944 79.158 79.141 1.000 42.963 436 VAL BBB C 1
ATOM 11409 O O . VAL B 1 436 ? 31.872 78.901 80.336 1.000 44.963 436 VAL BBB O 1
ATOM 11413 N N . LEU B 1 437 ? 32.747 80.074 78.613 1.000 42.238 437 LEU BBB N 1
ATOM 11414 C CA . LEU B 1 437 ? 33.683 80.899 79.409 1.000 43.710 437 LEU BBB CA 1
ATOM 11415 C C . LEU B 1 437 ? 32.901 82.070 80.000 1.000 45.292 437 LEU BBB C 1
ATOM 11416 O O . LEU B 1 437 ? 33.116 82.417 81.172 1.000 52.305 437 LEU BBB O 1
ATOM 11421 N N . ASP B 1 438 ? 32.014 82.663 79.213 1.000 43.541 438 ASP BBB N 1
ATOM 11422 C CA . ASP B 1 438 ? 31.248 83.864 79.633 1.000 42.590 438 ASP BBB CA 1
ATOM 11423 C C . ASP B 1 438 ? 30.169 84.183 78.584 1.000 39.202 438 ASP BBB C 1
ATOM 11424 O O . ASP B 1 438 ? 30.251 83.652 77.456 1.000 37.015 438 ASP BBB O 1
ATOM 11429 N N . VAL B 1 439 ? 29.166 84.971 78.972 1.000 40.404 439 VAL BBB N 1
ATOM 11430 C CA . VAL B 1 439 ? 28.139 85.548 78.058 1.000 41.251 439 VAL BBB CA 1
ATOM 11431 C C . VAL B 1 439 ? 28.027 87.052 78.359 1.000 37.619 439 VAL BBB C 1
ATOM 11432 O O . VAL B 1 439 ? 27.698 87.394 79.471 1.000 46.759 439 VAL BBB O 1
ATOM 11436 N N . ASP B 1 440 ? 28.360 87.916 77.399 1.000 40.932 440 ASP BBB N 1
ATOM 11437 C CA . ASP B 1 440 ? 28.131 89.383 77.472 1.000 45.581 440 ASP BBB CA 1
ATOM 11438 C C . ASP B 1 440 ? 26.793 89.673 76.789 1.000 43.543 440 ASP BBB C 1
ATOM 11439 O O . ASP B 1 440 ? 26.573 89.131 75.699 1.000 41.331 440 ASP BBB O 1
ATOM 11444 N N . ILE B 1 441 ? 25.938 90.487 77.399 1.000 43.077 441 ILE BBB N 1
ATOM 11445 C CA . ILE B 1 441 ? 24.601 90.790 76.821 1.000 50.684 441 ILE BBB CA 1
ATOM 11446 C C . ILE B 1 441 ? 24.436 92.304 76.753 1.000 51.618 441 ILE BBB C 1
ATOM 11447 O O . ILE B 1 441 ? 25.024 93.004 77.609 1.000 48.983 441 ILE BBB O 1
ATOM 11452 N N . GLN B 1 442 ? 23.775 92.758 75.684 1.000 42.399 442 GLN BBB N 1
ATOM 11453 C CA . GLN B 1 442 ? 23.257 94.134 75.537 1.000 46.118 442 GLN BBB CA 1
ATOM 11454 C C . GLN B 1 442 ? 21.765 94.057 75.229 1.000 48.302 442 GLN BBB C 1
ATOM 11455 O O . GLN B 1 442 ? 21.360 93.393 74.232 1.000 45.725 442 GLN BBB O 1
ATOM 11461 N N . GLY B 1 443 ? 20.987 94.710 76.073 1.000 44.562 443 GLY BBB N 1
ATOM 11462 C CA . GLY B 1 443 ? 19.523 94.684 76.024 1.000 46.683 443 GLY BBB CA 1
ATOM 11463 C C . GLY B 1 443 ? 18.974 93.538 76.829 1.000 40.536 443 GLY BBB C 1
ATOM 11464 O O . GLY B 1 443 ? 19.650 93.086 77.731 1.000 49.240 443 GLY BBB O 1
ATOM 11465 N N . ASP B 1 444 ? 17.783 93.086 76.457 1.000 47.948 444 ASP BBB N 1
ATOM 11466 C CA . ASP B 1 444 ? 16.883 92.260 77.291 1.000 54.923 444 ASP BBB CA 1
ATOM 11467 C C . ASP B 1 444 ? 17.105 90.813 76.839 1.000 53.348 444 ASP BBB C 1
ATOM 11468 O O . ASP B 1 444 ? 16.351 90.334 75.964 1.000 52.747 444 ASP BBB O 1
ATOM 11473 N N . VAL B 1 445 ? 18.147 90.183 77.397 1.000 45.175 445 VAL BBB N 1
ATOM 11474 C CA . VAL B 1 445 ? 18.462 88.738 77.219 1.000 41.499 445 VAL BBB CA 1
ATOM 11475 C C . VAL B 1 445 ? 18.583 88.100 78.594 1.000 39.930 445 VAL BBB C 1
ATOM 11476 O O . VAL B 1 445 ? 19.415 88.557 79.366 1.000 43.608 445 VAL BBB O 1
ATOM 11480 N N . LEU B 1 446 ? 17.814 87.049 78.848 1.000 41.478 446 LEU BBB N 1
ATOM 11481 C CA . LEU B 1 446 ? 17.948 86.221 80.067 1.000 44.463 446 LEU BBB CA 1
ATOM 11482 C C . LEU B 1 446 ? 18.732 84.964 79.703 1.000 41.255 446 LEU BBB C 1
ATOM 11483 O O . LEU B 1 446 ? 18.477 84.409 78.620 1.000 38.611 446 LEU BBB O 1
ATOM 11488 N N . ILE B 1 447 ? 19.668 84.582 80.572 1.000 39.232 447 ILE BBB N 1
ATOM 11489 C CA . ILE B 1 447 ? 20.660 83.489 80.387 1.000 41.433 447 ILE BBB CA 1
ATOM 11490 C C . ILE B 1 447 ? 20.396 82.414 81.426 1.000 40.394 447 ILE BBB C 1
ATOM 11491 O O . ILE B 1 447 ? 20.303 82.762 82.566 1.000 44.479 447 ILE BBB O 1
ATOM 11496 N N . ARG B 1 448 ? 20.271 81.166 81.010 1.000 41.682 448 ARG BBB N 1
ATOM 11497 C CA . ARG B 1 448 ? 20.424 79.967 81.866 1.000 43.941 448 ARG BBB CA 1
ATOM 11498 C C . ARG B 1 448 ? 21.685 79.242 81.387 1.000 40.279 448 ARG BBB C 1
ATOM 11499 O O . ARG B 1 448 ? 21.840 79.056 80.164 1.000 40.637 448 ARG BBB O 1
ATOM 11507 N N . ARG B 1 449 ? 22.552 78.856 82.303 1.000 42.786 449 ARG BBB N 1
ATOM 11508 C CA . ARG B 1 449 ? 23.751 78.011 82.026 1.000 49.154 449 ARG BBB CA 1
ATOM 11509 C C . ARG B 1 449 ? 23.510 76.623 82.610 1.000 43.882 449 ARG BBB C 1
ATOM 11510 O O . ARG B 1 449 ? 22.965 76.551 83.704 1.000 52.352 449 ARG BBB O 1
ATOM 11518 N N . GLU B 1 450 ? 23.828 75.578 81.864 1.000 49.034 450 GLU BBB N 1
ATOM 11519 C CA . GLU B 1 450 ? 23.802 74.165 82.316 1.000 55.023 450 GLU BBB CA 1
ATOM 11520 C C . GLU B 1 450 ? 24.824 73.405 81.467 1.000 54.596 450 GLU BBB C 1
ATOM 11521 O O . GLU B 1 450 ? 24.683 73.415 80.220 1.000 49.205 450 GLU BBB O 1
ATOM 11527 N N . GLY B 1 451 ? 25.807 72.775 82.116 1.000 49.138 451 GLY BBB N 1
ATOM 11528 C CA . GLY B 1 451 ? 26.842 71.993 81.421 1.000 46.348 451 GLY BBB CA 1
ATOM 11529 C C . GLY B 1 451 ? 27.570 72.910 80.461 1.000 40.650 451 GLY BBB C 1
ATOM 11530 O O . GLY B 1 451 ? 27.903 74.015 80.874 1.000 43.045 451 GLY BBB O 1
ATOM 11531 N N . GLU B 1 452 ? 27.680 72.493 79.209 1.000 40.824 452 GLU BBB N 1
ATOM 11532 C CA . GLU B 1 452 ? 28.367 73.202 78.101 1.000 43.035 452 GLU BBB CA 1
ATOM 11533 C C . GLU B 1 452 ? 27.356 74.094 77.360 1.000 42.322 452 GLU BBB C 1
ATOM 11534 O O . GLU B 1 452 ? 27.681 74.587 76.256 1.000 38.204 452 GLU BBB O 1
ATOM 11540 N N . ARG B 1 453 ? 26.163 74.316 77.920 1.000 41.527 453 ARG BBB N 1
ATOM 11541 C CA . ARG B 1 453 ? 25.099 75.057 77.203 1.000 38.239 453 ARG BBB CA 1
ATOM 11542 C C . ARG B 1 453 ? 24.874 76.453 77.771 1.000 34.883 453 ARG BBB C 1
ATOM 11543 O O . ARG B 1 453 ? 24.847 76.624 78.988 1.000 34.485 453 ARG BBB O 1
ATOM 11551 N N . ALA B 1 454 ? 24.623 77.418 76.889 1.000 34.800 454 ALA BBB N 1
ATOM 11552 C CA . ALA B 1 454 ? 23.970 78.686 77.260 1.000 33.550 454 ALA BBB CA 1
ATOM 11553 C C . ALA B 1 454 ? 22.585 78.743 76.600 1.000 35.996 454 ALA BBB C 1
ATOM 11554 O O . ALA B 1 454 ? 22.492 78.603 75.354 1.000 38.256 454 ALA BBB O 1
ATOM 11556 N N . TYR B 1 455 ? 21.548 78.967 77.404 1.000 32.489 455 TYR BBB N 1
ATOM 11557 C CA . TYR B 1 455 ? 20.167 79.186 76.909 1.000 33.503 455 TYR BBB CA 1
ATOM 11558 C C . TYR B 1 455 ? 19.870 80.684 76.970 1.000 34.652 455 TYR BBB C 1
ATOM 11559 O O . TYR B 1 455 ? 20.184 81.326 77.999 1.000 32.876 455 TYR BBB O 1
ATOM 11568 N N . LEU B 1 456 ? 19.363 81.238 75.866 1.000 33.470 456 LEU BBB N 1
ATOM 11569 C CA . LEU B 1 456 ? 19.131 82.688 75.711 1.000 32.437 456 LEU BBB CA 1
ATOM 11570 C C . LEU B 1 456 ? 17.644 82.910 75.405 1.000 33.975 456 LEU BBB C 1
ATOM 11571 O O . LEU B 1 456 ? 17.129 82.396 74.384 1.000 31.966 456 LEU BBB O 1
ATOM 11576 N N . VAL B 1 457 ? 16.961 83.602 76.306 1.000 33.844 457 VAL BBB N 1
ATOM 11577 C CA . VAL B 1 457 ? 15.518 83.921 76.170 1.000 34.316 457 VAL BBB CA 1
ATOM 11578 C C . VAL B 1 457 ? 15.450 85.414 75.900 1.000 34.728 457 VAL BBB C 1
ATOM 11579 O O . VAL B 1 457 ? 15.954 86.181 76.750 1.000 29.386 457 VAL BBB O 1
ATOM 11583 N N . VAL B 1 458 ? 14.892 85.799 74.753 1.000 31.110 458 VAL BBB N 1
ATOM 11584 C CA . VAL B 1 458 ? 14.915 87.215 74.289 1.000 35.120 458 VAL BBB CA 1
ATOM 11585 C C . VAL B 1 458 ? 13.476 87.654 74.020 1.000 35.959 458 VAL BBB C 1
ATOM 11586 O O . VAL B 1 458 ? 12.695 86.818 73.445 1.000 31.799 458 VAL BBB O 1
ATOM 11590 N N . ASN B 1 459 ? 13.138 88.878 74.433 1.000 33.584 459 ASN BBB N 1
ATOM 11591 C CA . ASN B 1 459 ? 11.829 89.528 74.113 1.000 36.825 459 ASN BBB CA 1
ATOM 11592 C C . ASN B 1 459 ? 12.127 90.527 72.987 1.000 33.575 459 ASN BBB C 1
ATOM 11593 O O . ASN B 1 459 ? 12.792 91.539 73.262 1.000 38.402 459 ASN BBB O 1
ATOM 11598 N N . HIS B 1 460 ? 11.688 90.236 71.758 1.000 30.761 460 HIS BBB N 1
ATOM 11599 C CA . HIS B 1 460 ? 12.029 91.009 70.532 1.000 31.343 460 HIS BBB CA 1
ATOM 11600 C C . HIS B 1 460 ? 11.335 92.383 70.553 1.000 36.876 460 HIS BBB C 1
ATOM 11601 O O . HIS B 1 460 ? 10.121 92.455 70.887 1.000 34.404 460 HIS BBB O 1
ATOM 11608 N N . THR B 1 461 ? 12.068 93.434 70.179 1.000 45.441 461 THR BBB N 1
ATOM 11609 C CA . THR B 1 461 ? 11.581 94.839 70.056 1.000 46.848 461 THR BBB CA 1
ATOM 11610 C C . THR B 1 461 ? 12.039 95.458 68.721 1.000 50.324 461 THR BBB C 1
ATOM 11611 O O . THR B 1 461 ? 12.658 94.740 67.877 1.000 51.222 461 THR BBB O 1
ATOM 11615 N N . HIS B 1 462 ? 11.696 96.738 68.526 1.000 55.518 462 HIS BBB N 1
ATOM 11616 C CA . HIS B 1 462 ? 12.152 97.615 67.413 1.000 58.724 462 HIS BBB CA 1
ATOM 11617 C C . HIS B 1 462 ? 13.597 98.052 67.707 1.000 51.783 462 HIS BBB C 1
ATOM 11618 O O . HIS B 1 462 ? 13.850 99.204 68.149 1.000 60.805 462 HIS BBB O 1
ATOM 11625 N N . GLY B 1 463 ? 14.523 97.141 67.471 1.000 43.684 463 GLY BBB N 1
ATOM 11626 C CA . GLY B 1 463 ? 15.913 97.260 67.926 1.000 46.009 463 GLY BBB CA 1
ATOM 11627 C C . GLY B 1 463 ? 16.538 95.890 67.996 1.000 46.290 463 GLY BBB C 1
ATOM 11628 O O . GLY B 1 463 ? 15.847 94.918 67.608 1.000 42.456 463 GLY BBB O 1
ATOM 11629 N N . GLU B 1 464 ? 17.812 95.847 68.385 1.000 44.875 464 GLU BBB N 1
ATOM 11630 C CA . GLU B 1 464 ? 18.617 94.614 68.473 1.000 42.400 464 GLU BBB CA 1
ATOM 11631 C C . GLU B 1 464 ? 18.909 94.354 69.952 1.000 40.519 464 GLU BBB C 1
ATOM 11632 O O . GLU B 1 464 ? 19.102 95.285 70.649 1.000 35.935 464 GLU BBB O 1
ATOM 11638 N N . HIS B 1 465 ? 18.817 93.113 70.409 1.000 39.657 465 HIS BBB N 1
ATOM 11639 C CA . HIS B 1 465 ? 19.507 92.628 71.617 1.000 37.698 465 HIS BBB CA 1
ATOM 11640 C C . HIS B 1 465 ? 20.716 91.823 71.119 1.000 36.150 465 HIS BBB C 1
ATOM 11641 O O . HIS B 1 465 ? 20.593 91.121 70.055 1.000 31.290 465 HIS BBB O 1
ATOM 11648 N N . LEU B 1 466 ? 21.846 91.954 71.816 1.000 33.907 466 LEU BBB N 1
ATOM 11649 C CA . LEU B 1 466 ? 23.138 91.296 71.473 1.000 34.251 466 LEU BBB CA 1
ATOM 11650 C C . LEU B 1 466 ? 23.445 90.285 72.576 1.000 35.772 466 LEU BBB C 1
ATOM 11651 O O . LEU B 1 466 ? 23.239 90.613 73.759 1.000 38.458 466 LEU BBB O 1
ATOM 11656 N N . ALA B 1 467 ? 23.862 89.083 72.209 1.000 35.216 467 ALA BBB N 1
ATOM 11657 C CA . ALA B 1 467 ? 24.484 88.119 73.138 1.000 37.511 467 ALA BBB CA 1
ATOM 11658 C C . ALA B 1 467 ? 25.787 87.641 72.502 1.000 39.129 467 ALA BBB C 1
ATOM 11659 O O . ALA B 1 467 ? 25.729 87.236 71.330 1.000 36.216 467 ALA BBB O 1
ATOM 11661 N N . ILE B 1 468 ? 26.909 87.743 73.228 1.000 37.209 468 ILE BBB N 1
ATOM 11662 C CA . ILE B 1 468 ? 28.207 87.123 72.834 1.000 37.819 468 ILE BBB CA 1
ATOM 11663 C C . ILE B 1 468 ? 28.468 85.921 73.753 1.000 35.421 468 ILE BBB C 1
ATOM 11664 O O . ILE B 1 468 ? 28.694 86.106 74.963 1.000 34.157 468 ILE BBB O 1
ATOM 11669 N N . VAL B 1 469 ? 28.429 84.716 73.208 1.000 31.020 469 VAL BBB N 1
ATOM 11670 C CA . VAL B 1 469 ? 28.802 83.490 73.960 1.000 33.838 469 VAL BBB CA 1
ATOM 11671 C C . VAL B 1 469 ? 30.289 83.269 73.676 1.000 38.303 469 VAL BBB C 1
ATOM 11672 O O . VAL B 1 469 ? 30.632 83.077 72.498 1.000 36.711 469 VAL BBB O 1
ATOM 11676 N N . LYS B 1 470 ? 31.126 83.371 74.713 1.000 35.783 470 LYS BBB N 1
ATOM 11677 C CA . LYS B 1 470 ? 32.606 83.268 74.600 1.000 38.487 470 LYS BBB CA 1
ATOM 11678 C C . LYS B 1 470 ? 33.027 81.830 74.895 1.000 36.277 470 LYS BBB C 1
ATOM 11679 O O . LYS B 1 470 ? 32.585 81.292 75.908 1.000 35.312 470 LYS BBB O 1
ATOM 11685 N N . SER B 1 471 ? 33.821 81.216 74.022 1.000 35.902 471 SER BBB N 1
ATOM 11686 C CA . SER B 1 471 ? 34.402 79.872 74.263 1.000 40.013 471 SER BBB CA 1
ATOM 11687 C C . SER B 1 471 ? 35.721 80.003 75.048 1.000 39.714 471 SER BBB C 1
ATOM 11688 O O . SER B 1 471 ? 36.245 81.127 75.164 1.000 41.192 471 SER BBB O 1
ATOM 11691 N N . THR B 1 472 ? 36.278 78.875 75.492 1.000 41.057 472 THR BBB N 1
ATOM 11692 C CA . THR B 1 472 ? 37.603 78.813 76.183 1.000 41.831 472 THR BBB CA 1
ATOM 11693 C C . THR B 1 472 ? 38.740 78.819 75.151 1.000 45.062 472 THR BBB C 1
ATOM 11694 O O . THR B 1 472 ? 39.892 78.946 75.591 1.000 46.205 472 THR BBB O 1
ATOM 11698 N N . ARG B 1 473 ? 38.430 78.759 73.841 1.000 44.270 473 ARG BBB N 1
ATOM 11699 C CA . ARG B 1 473 ? 39.436 78.677 72.738 1.000 42.170 473 ARG BBB CA 1
ATOM 11700 C C . ARG B 1 473 ? 39.521 80.002 71.947 1.000 38.006 473 ARG BBB C 1
ATOM 11701 O O . ARG B 1 473 ? 40.050 80.003 70.801 1.000 37.902 473 ARG BBB O 1
ATOM 11709 N N . GLY B 1 474 ? 39.044 81.086 72.551 1.000 34.425 474 GLY BBB N 1
ATOM 11710 C CA . GLY B 1 474 ? 39.111 82.472 72.034 1.000 35.334 474 GLY BBB CA 1
ATOM 11711 C C . GLY B 1 474 ? 38.094 82.765 70.941 1.000 32.691 474 GLY BBB C 1
ATOM 11712 O O . GLY B 1 474 ? 38.077 83.898 70.490 1.000 35.839 474 GLY BBB O 1
ATOM 11713 N N . GLN B 1 475 ? 37.319 81.790 70.480 1.000 34.525 475 GLN BBB N 1
ATOM 11714 C CA . GLN B 1 475 ? 36.275 82.017 69.443 1.000 34.830 475 GLN BBB CA 1
ATOM 11715 C C . GLN B 1 475 ? 34.937 82.366 70.103 1.000 34.348 475 GLN BBB C 1
ATOM 11716 O O . GLN B 1 475 ? 34.579 81.738 71.103 1.000 34.183 475 GLN BBB O 1
ATOM 11722 N N . ASN B 1 476 ? 34.235 83.342 69.538 1.000 33.574 476 ASN BBB N 1
ATOM 11723 C CA . ASN B 1 476 ? 32.973 83.913 70.074 1.000 35.377 476 ASN BBB CA 1
ATOM 11724 C C . ASN B 1 476 ? 31.835 83.674 69.075 1.000 38.258 476 ASN BBB C 1
ATOM 11725 O O . ASN B 1 476 ? 32.105 83.510 67.867 1.000 34.688 476 ASN BBB O 1
ATOM 11730 N N . LEU B 1 477 ? 30.620 83.540 69.606 1.000 34.474 477 LEU BBB N 1
ATOM 11731 C CA . LEU B 1 477 ? 29.364 83.549 68.836 1.000 36.722 477 LEU BBB CA 1
ATOM 11732 C C . LEU B 1 477 ? 28.597 84.807 69.228 1.000 34.461 477 LEU BBB C 1
ATOM 11733 O O . LEU B 1 477 ? 28.221 84.931 70.411 1.000 34.839 477 LEU BBB O 1
ATOM 11738 N N . LEU B 1 478 ? 28.414 85.701 68.263 1.000 30.434 478 LEU BBB N 1
ATOM 11739 C CA . LEU B 1 478 ? 27.638 86.954 68.423 1.000 32.707 478 LEU BBB CA 1
ATOM 11740 C C . LEU B 1 478 ? 26.230 86.717 67.838 1.000 30.040 478 LEU BBB C 1
ATOM 11741 O O . LEU B 1 478 ? 26.108 86.553 66.616 1.000 28.380 478 LEU BBB O 1
ATOM 11746 N N . LEU B 1 479 ? 25.217 86.691 68.696 1.000 31.026 479 LEU BBB N 1
ATOM 11747 C CA . LEU B 1 479 ? 23.784 86.598 68.304 1.000 32.419 479 LEU BBB CA 1
ATOM 11748 C C . LEU B 1 479 ? 23.167 88.001 68.379 1.000 30.066 479 LEU BBB C 1
ATOM 11749 O O . LEU B 1 479 ? 23.257 88.651 69.442 1.000 28.435 479 LEU BBB O 1
ATOM 11754 N N . ILE B 1 480 ? 22.610 88.455 67.255 1.000 29.668 480 ILE BBB N 1
ATOM 11755 C CA . ILE B 1 480 ? 21.873 89.738 67.112 1.000 30.559 480 ILE BBB CA 1
ATOM 11756 C C . ILE B 1 480 ? 20.404 89.382 66.879 1.000 30.730 480 ILE BBB C 1
ATOM 11757 O O . ILE B 1 480 ? 20.080 88.771 65.853 1.000 29.087 480 ILE BBB O 1
ATOM 11762 N N . PHE B 1 481 ? 19.569 89.743 67.844 1.000 29.230 481 PHE BBB N 1
ATOM 11763 C CA . PHE B 1 481 ? 18.116 89.472 67.878 1.000 29.656 481 PHE BBB CA 1
ATOM 11764 C C . PHE B 1 481 ? 17.411 90.759 67.461 1.000 29.917 481 PHE BBB C 1
ATOM 11765 O O . PHE B 1 481 ? 17.495 91.780 68.166 1.000 32.684 481 PHE BBB O 1
ATOM 11773 N N . THR B 1 482 ? 16.737 90.727 66.322 1.000 27.611 482 THR BBB N 1
ATOM 11774 C CA . THR B 1 482 ? 16.139 91.939 65.696 1.000 31.606 482 THR BBB CA 1
ATOM 11775 C C . THR B 1 482 ? 14.673 91.641 65.398 1.000 26.944 482 THR BBB C 1
ATOM 11776 O O . THR B 1 482 ? 14.273 90.508 65.598 1.000 26.564 482 THR BBB O 1
ATOM 11780 N N . CYS B 1 483 ? 13.899 92.613 64.945 1.000 29.573 483 CYS BBB N 1
ATOM 11781 C CA . CYS B 1 483 ? 12.505 92.338 64.538 1.000 34.608 483 CYS BBB CA 1
ATOM 11782 C C . CYS B 1 483 ? 12.486 91.949 63.058 1.000 33.074 483 CYS BBB C 1
ATOM 11783 O O . CYS B 1 483 ? 13.479 92.193 62.332 1.000 30.843 483 CYS BBB O 1
ATOM 11786 N N . ARG B 1 484 ? 11.371 91.364 62.631 1.000 30.450 484 ARG BBB N 1
ATOM 11787 C CA . ARG B 1 484 ? 11.113 91.021 61.218 1.000 31.153 484 ARG BBB CA 1
ATOM 11788 C C . ARG B 1 484 ? 11.287 92.242 60.297 1.000 29.637 484 ARG BBB C 1
ATOM 11789 O O . ARG B 1 484 ? 11.894 92.082 59.215 1.000 29.811 484 ARG BBB O 1
ATOM 11797 N N . CYS B 1 485 ? 10.790 93.418 60.679 1.000 27.876 485 CYS BBB N 1
ATOM 11798 C CA . CYS B 1 485 ? 10.892 94.666 59.855 1.000 30.870 485 CYS BBB CA 1
ATOM 11799 C C . CYS B 1 485 ? 12.369 95.049 59.619 1.000 32.911 485 CYS BBB C 1
ATOM 11800 O O . CYS B 1 485 ? 12.704 95.449 58.501 1.000 34.304 485 CYS BBB O 1
ATOM 11803 N N . ARG B 1 486 ? 13.231 94.980 60.637 1.000 29.676 486 ARG BBB N 1
ATOM 11804 C CA . ARG B 1 486 ? 14.659 95.371 60.501 1.000 31.498 486 ARG BBB CA 1
ATOM 11805 C C . ARG B 1 486 ? 15.416 94.264 59.755 1.000 29.628 486 ARG BBB C 1
ATOM 11806 O O . ARG B 1 486 ? 16.283 94.581 58.943 1.000 29.500 486 ARG BBB O 1
ATOM 11814 N N . ALA B 1 487 ? 15.048 92.999 59.932 1.000 30.152 487 ALA BBB N 1
ATOM 11815 C CA . ALA B 1 487 ? 15.616 91.896 59.120 1.000 30.535 487 ALA BBB CA 1
ATOM 11816 C C . ALA B 1 487 ? 15.363 92.146 57.622 1.000 32.730 487 ALA BBB C 1
ATOM 11817 O O . ALA B 1 487 ? 16.262 91.958 56.806 1.000 33.764 487 ALA BBB O 1
ATOM 11819 N N . GLU B 1 488 ? 14.153 92.572 57.279 1.000 32.678 488 GLU BBB N 1
ATOM 11820 C CA . GLU B 1 488 ? 13.753 92.898 55.896 1.000 29.720 488 GLU BBB CA 1
ATOM 11821 C C . GLU B 1 488 ? 14.611 94.040 55.364 1.000 27.737 488 GLU BBB C 1
ATOM 11822 O O . GLU B 1 488 ? 14.712 94.110 54.143 1.000 30.478 488 GLU BBB O 1
ATOM 11828 N N . LYS B 1 489 ? 15.096 94.946 56.222 1.000 28.645 489 LYS BBB N 1
ATOM 11829 C CA . LYS B 1 489 ? 15.921 96.119 55.820 1.000 28.673 489 LYS BBB CA 1
ATOM 11830 C C . LYS B 1 489 ? 17.328 95.978 56.419 1.000 30.774 489 LYS BBB C 1
ATOM 11831 O O . LYS B 1 489 ? 17.895 96.970 56.877 1.000 30.254 489 LYS BBB O 1
ATOM 11837 N N . THR B 1 490 ? 17.843 94.754 56.371 1.000 32.721 490 THR BBB N 1
ATOM 11838 C CA . THR B 1 490 ? 19.253 94.393 56.613 1.000 32.194 490 THR BBB CA 1
ATOM 11839 C C . THR B 1 490 ? 19.904 94.305 55.238 1.000 33.470 490 THR BBB C 1
ATOM 11840 O O . THR B 1 490 ? 19.457 93.492 54.450 1.000 30.109 490 THR BBB O 1
ATOM 11844 N N . TRP B 1 491 ? 20.925 95.117 54.985 1.000 32.239 491 TRP BBB N 1
ATOM 11845 C CA . TRP B 1 491 ? 21.565 95.206 53.654 1.000 34.876 491 TRP BBB CA 1
ATOM 11846 C C . TRP B 1 491 ? 23.027 94.772 53.781 1.000 36.020 491 TRP BBB C 1
ATOM 11847 O O . TRP B 1 491 ? 23.760 95.272 54.668 1.000 36.804 491 TRP BBB O 1
ATOM 11858 N N . ILE B 1 492 ? 23.388 93.790 52.969 1.000 35.260 492 ILE BBB N 1
ATOM 11859 C CA . ILE B 1 492 ? 24.764 93.254 52.854 1.000 37.102 492 ILE BBB CA 1
ATOM 11860 C C . ILE B 1 492 ? 25.440 93.993 51.688 1.000 37.491 492 ILE BBB C 1
ATOM 11861 O O . ILE B 1 492 ? 25.167 93.683 50.538 1.000 42.618 492 ILE BBB O 1
ATOM 11866 N N . VAL B 1 493 ? 26.215 95.012 52.004 1.000 41.108 493 VAL BBB N 1
ATOM 11867 C CA . VAL B 1 493 ? 27.014 95.818 51.039 1.000 52.632 493 VAL BBB CA 1
ATOM 11868 C C . VAL B 1 493 ? 28.396 95.163 50.877 1.000 57.849 493 VAL BBB C 1
ATOM 11869 O O . VAL B 1 493 ? 28.906 94.597 51.873 1.000 64.572 493 VAL BBB O 1
ATOM 11873 N N . ASP B 1 494 ? 28.988 95.222 49.679 1.000 76.873 494 ASP BBB N 1
ATOM 11874 C CA . ASP B 1 494 ? 30.354 94.688 49.390 1.000 94.726 494 ASP BBB CA 1
ATOM 11875 C C . ASP B 1 494 ? 30.402 93.226 49.851 1.000 100.921 494 ASP BBB C 1
ATOM 11876 O O . ASP B 1 494 ? 29.893 92.350 49.117 1.000 116.293 494 ASP BBB O 1
ATOM 11881 N N . GLU B 1 495 ? 30.991 92.984 51.025 1.000 93.291 495 GLU BBB N 1
ATOM 11882 C CA . GLU B 1 495 ? 30.754 91.778 51.855 1.000 92.933 495 GLU BBB CA 1
ATOM 11883 C C . GLU B 1 495 ? 30.804 92.216 53.321 1.000 97.806 495 GLU BBB C 1
ATOM 11884 O O . GLU B 1 495 ? 29.722 92.162 53.971 1.000 81.915 495 GLU BBB O 1
ATOM 11890 N N . ASP B 1 496 ? 31.993 92.658 53.786 1.000 79.465 496 ASP BBB N 1
ATOM 11891 C CA . ASP B 1 496 ? 32.340 92.895 55.218 1.000 75.987 496 ASP BBB CA 1
ATOM 11892 C C . ASP B 1 496 ? 31.702 94.205 55.706 1.000 71.491 496 ASP BBB C 1
ATOM 11893 O O . ASP B 1 496 ? 32.400 95.063 56.299 1.000 68.369 496 ASP BBB O 1
ATOM 11898 N N . LEU B 1 497 ? 30.398 94.323 55.475 1.000 55.140 497 LEU BBB N 1
ATOM 11899 C CA . LEU B 1 497 ? 29.551 95.465 55.866 1.000 53.651 497 LEU BBB CA 1
ATOM 11900 C C . LEU B 1 497 ? 28.086 95.009 55.777 1.000 43.404 497 LEU BBB C 1
ATOM 11901 O O . LEU B 1 497 ? 27.593 94.851 54.673 1.000 38.781 497 LEU BBB O 1
ATOM 11906 N N . VAL B 1 498 ? 27.455 94.762 56.923 1.000 41.730 498 VAL BBB N 1
ATOM 11907 C CA . VAL B 1 498 ? 26.018 94.392 57.061 1.000 34.189 498 VAL BBB CA 1
ATOM 11908 C C . VAL B 1 498 ? 25.367 95.561 57.789 1.000 36.133 498 VAL BBB C 1
ATOM 11909 O O . VAL B 1 498 ? 25.868 95.943 58.852 1.000 37.934 498 VAL BBB O 1
ATOM 11913 N N . LEU B 1 499 ? 24.364 96.181 57.164 1.000 33.546 499 LEU BBB N 1
ATOM 11914 C CA . LEU B 1 499 ? 23.628 97.316 57.738 1.000 34.502 499 LEU BBB CA 1
ATOM 11915 C C . LEU B 1 499 ? 22.286 96.767 58.217 1.000 33.902 499 LEU BBB C 1
ATOM 11916 O O . LEU B 1 499 ? 21.535 96.303 57.364 1.000 35.142 499 LEU BBB O 1
ATOM 11921 N N . ILE B 1 500 ? 22.014 96.819 59.522 1.000 32.348 500 ILE BBB N 1
ATOM 11922 C CA . ILE B 1 500 ? 20.679 96.484 60.090 1.000 33.432 500 ILE BBB CA 1
ATOM 11923 C C . ILE B 1 500 ? 19.984 97.825 60.314 1.000 34.028 500 ILE BBB C 1
ATOM 11924 O O . ILE B 1 500 ? 20.536 98.621 61.098 1.000 31.807 500 ILE BBB O 1
ATOM 11929 N N . SER B 1 501 ? 18.882 98.084 59.595 1.000 30.051 501 SER BBB N 1
ATOM 11930 C CA . SER B 1 501 ? 18.294 99.439 59.465 1.000 29.870 501 SER BBB CA 1
ATOM 11931 C C . SER B 1 501 ? 16.768 99.391 59.318 1.000 30.615 501 SER BBB C 1
ATOM 11932 O O . SER B 1 501 ? 16.192 98.274 59.296 1.000 31.502 501 SER BBB O 1
ATOM 11935 N N . ASN B 1 502 ? 16.173 100.570 59.143 1.000 29.724 502 ASN BBB N 1
ATOM 11936 C CA . ASN B 1 502 ? 14.765 100.794 58.710 1.000 34.535 502 ASN BBB CA 1
ATOM 11937 C C . ASN B 1 502 ? 14.788 101.346 57.280 1.000 32.624 502 ASN BBB C 1
ATOM 11938 O O . ASN B 1 502 ? 13.762 101.799 56.775 1.000 28.937 502 ASN BBB O 1
ATOM 11943 N N . ILE B 1 503 ? 15.949 101.298 56.640 1.000 32.933 503 ILE BBB N 1
ATOM 11944 C CA . ILE B 1 503 ? 16.183 102.007 55.354 1.000 31.943 503 ILE BBB CA 1
ATOM 11945 C C . ILE B 1 503 ? 15.471 101.244 54.234 1.000 27.852 503 ILE BBB C 1
ATOM 11946 O O . ILE B 1 503 ? 15.758 100.049 54.047 1.000 27.098 503 ILE BBB O 1
ATOM 11951 N N . TYR B 1 504 ? 14.577 101.924 53.529 1.000 27.659 504 TYR BBB N 1
ATOM 11952 C CA . TYR B 1 504 ? 13.776 101.396 52.386 1.000 31.571 504 TYR BBB CA 1
ATOM 11953 C C . TYR B 1 504 ? 14.675 100.654 51.382 1.000 32.118 504 TYR BBB C 1
ATOM 11954 O O . TYR B 1 504 ? 14.331 99.530 50.934 1.000 28.845 504 TYR BBB O 1
ATOM 11963 N N . TYR B 1 505 ? 15.801 101.253 50.984 1.000 29.517 505 TYR BBB N 1
ATOM 11964 C CA . TYR B 1 505 ? 16.697 100.614 49.985 1.000 29.589 505 TYR BBB CA 1
ATOM 11965 C C . TYR B 1 505 ? 18.133 101.132 50.115 1.000 30.802 505 TYR BBB C 1
ATOM 11966 O O . TYR B 1 505 ? 18.351 102.361 50.185 1.000 28.482 505 TYR BBB O 1
ATOM 11975 N N . ILE B 1 506 ? 19.089 100.204 50.126 1.000 33.181 506 ILE BBB N 1
ATOM 11976 C CA . ILE B 1 506 ? 20.538 100.514 49.953 1.000 32.769 506 ILE BBB CA 1
ATOM 11977 C C . ILE B 1 506 ? 20.951 100.040 48.563 1.000 31.805 506 ILE BBB C 1
ATOM 11978 O O . ILE B 1 506 ? 20.945 98.828 48.331 1.000 35.968 506 ILE BBB O 1
ATOM 11983 N N . GLY B 1 507 ? 21.259 100.975 47.669 1.000 36.103 507 GLY BBB N 1
ATOM 11984 C CA . GLY B 1 507 ? 21.663 100.705 46.275 1.000 35.569 507 GLY BBB CA 1
ATOM 11985 C C . GLY B 1 507 ? 23.170 100.557 46.119 1.000 37.328 507 GLY BBB C 1
ATOM 11986 O O . GLY B 1 507 ? 23.783 99.715 46.833 1.000 34.875 507 GLY BBB O 1
ATOM 11987 N N . ASP B 1 508 ? 23.753 101.295 45.170 1.000 43.162 508 ASP BBB N 1
ATOM 11988 C CA . ASP B 1 508 ? 25.185 101.144 44.791 1.000 45.150 508 ASP BBB CA 1
ATOM 11989 C C . ASP B 1 508 ? 26.066 101.491 45.990 1.000 45.005 508 ASP BBB C 1
ATOM 11990 O O . ASP B 1 508 ? 25.738 102.430 46.788 1.000 37.305 508 ASP BBB O 1
ATOM 11995 N N . SER B 1 509 ? 27.138 100.727 46.123 1.000 42.297 509 SER BBB N 1
ATOM 11996 C CA . SER B 1 509 ? 28.216 100.940 47.106 1.000 53.105 509 SER BBB CA 1
ATOM 11997 C C . SER B 1 509 ? 29.529 101.011 46.343 1.000 55.153 509 SER BBB C 1
ATOM 11998 O O . SER B 1 509 ? 29.648 100.321 45.335 1.000 52.942 509 SER BBB O 1
ATOM 12001 N N . ARG B 1 510 ? 30.473 101.809 46.819 1.000 60.262 510 ARG BBB N 1
ATOM 12002 C CA . ARG B 1 510 ? 31.799 101.952 46.168 1.000 69.552 510 ARG BBB CA 1
ATOM 12003 C C . ARG B 1 510 ? 32.840 102.094 47.270 1.000 70.741 510 ARG BBB C 1
ATOM 12004 O O . ARG B 1 510 ? 32.731 103.048 48.074 1.000 68.064 510 ARG BBB O 1
ATOM 12012 N N . ILE B 1 511 ? 33.776 101.145 47.313 1.000 80.983 511 ILE BBB N 1
ATOM 12013 C CA . ILE B 1 511 ? 34.924 101.158 48.258 1.000 87.129 511 ILE BBB CA 1
ATOM 12014 C C . ILE B 1 511 ? 36.156 101.585 47.468 1.000 89.298 511 ILE BBB C 1
ATOM 12015 O O . ILE B 1 511 ? 36.780 100.720 46.840 1.000 91.399 511 ILE BBB O 1
ATOM 12020 N N . ASP B 1 512 ? 36.426 102.890 47.455 1.000 94.256 512 ASP BBB N 1
ATOM 12021 C CA . ASP B 1 512 ? 37.715 103.478 47.004 1.000 102.976 512 ASP BBB CA 1
ATOM 12022 C C . ASP B 1 512 ? 38.391 104.048 48.261 1.000 105.029 512 ASP BBB C 1
ATOM 12023 O O . ASP B 1 512 ? 38.080 103.523 49.359 1.000 90.675 512 ASP BBB O 1
ATOM 12028 N N . GLU B 1 513 ? 39.303 105.023 48.111 1.000 113.004 513 GLU BBB N 1
ATOM 12029 C CA . GLU B 1 513 ? 40.111 105.631 49.212 1.000 105.283 513 GLU BBB CA 1
ATOM 12030 C C . GLU B 1 513 ? 40.232 104.593 50.337 1.000 88.438 513 GLU BBB C 1
ATOM 12031 O O . GLU B 1 513 ? 40.455 103.412 50.005 1.000 81.945 513 GLU BBB O 1
ATOM 12037 N N . GLY B 1 514 ? 40.111 105.018 51.601 1.000 78.589 514 GLY BBB N 1
ATOM 12038 C CA . GLY B 1 514 ? 39.736 104.170 52.755 1.000 74.771 514 GLY BBB CA 1
ATOM 12039 C C . GLY B 1 514 ? 38.335 104.551 53.217 1.000 73.429 514 GLY BBB C 1
ATOM 12040 O O . GLY B 1 514 ? 38.157 104.920 54.406 1.000 65.247 514 GLY BBB O 1
ATOM 12041 N N . LYS B 1 515 ? 37.388 104.555 52.271 1.000 70.501 515 LYS BBB N 1
ATOM 12042 C CA . LYS B 1 515 ? 36.004 105.079 52.441 1.000 71.200 515 LYS BBB CA 1
ATOM 12043 C C . LYS B 1 515 ? 35.034 104.139 51.724 1.000 63.004 515 LYS BBB C 1
ATOM 12044 O O . LYS B 1 515 ? 35.360 103.671 50.607 1.000 59.768 515 LYS BBB O 1
ATOM 12050 N N . VAL B 1 516 ? 33.897 103.841 52.352 1.000 58.870 516 VAL BBB N 1
ATOM 12051 C CA . VAL B 1 516 ? 32.748 103.184 51.662 1.000 53.954 516 VAL BBB CA 1
ATOM 12052 C C . VAL B 1 516 ? 31.664 104.248 51.456 1.000 50.222 516 VAL BBB C 1
ATOM 12053 O O . VAL B 1 516 ? 31.311 104.939 52.422 1.000 51.720 516 VAL BBB O 1
ATOM 12057 N N . VAL B 1 517 ? 31.241 104.438 50.214 1.000 51.976 517 VAL BBB N 1
ATOM 12058 C CA . VAL B 1 517 ? 30.130 105.356 49.838 1.000 51.373 517 VAL BBB CA 1
ATOM 12059 C C . VAL B 1 517 ? 28.931 104.503 49.422 1.000 46.851 517 VAL BBB C 1
ATOM 12060 O O . VAL B 1 517 ? 29.107 103.706 48.511 1.000 41.014 517 VAL BBB O 1
ATOM 12064 N N . ILE B 1 518 ? 27.788 104.675 50.093 1.000 46.220 518 ILE BBB N 1
ATOM 12065 C CA . ILE B 1 518 ? 26.531 103.882 49.917 1.000 47.308 518 ILE BBB CA 1
ATOM 12066 C C . ILE B 1 518 ? 25.457 104.837 49.402 1.000 43.339 518 ILE BBB C 1
ATOM 12067 O O . ILE B 1 518 ? 25.337 105.927 49.984 1.000 46.999 518 ILE BBB O 1
ATOM 12072 N N . ASN B 1 519 ? 24.708 104.444 48.377 1.000 40.485 519 ASN BBB N 1
ATOM 12073 C CA . ASN B 1 519 ? 23.549 105.217 47.863 1.000 43.766 519 ASN BBB CA 1
ATOM 12074 C C . ASN B 1 519 ? 22.278 104.736 48.591 1.000 41.588 519 ASN BBB C 1
ATOM 12075 O O . ASN B 1 519 ? 21.780 103.650 48.281 1.000 44.434 519 ASN BBB O 1
ATOM 12080 N N . ALA B 1 520 ? 21.777 105.491 49.564 1.000 34.923 520 ALA BBB N 1
ATOM 12081 C CA . ALA B 1 520 ? 20.552 105.102 50.299 1.000 36.113 520 ALA BBB CA 1
ATOM 12082 C C . ALA B 1 520 ? 19.339 105.819 49.700 1.000 33.641 520 ALA BBB C 1
ATOM 12083 O O . ALA B 1 520 ? 19.444 106.968 49.309 1.000 35.115 520 ALA BBB O 1
ATOM 12085 N N . GLU B 1 521 ? 18.213 105.117 49.640 1.000 35.326 521 GLU BBB N 1
ATOM 12086 C CA . GLU B 1 521 ? 16.897 105.670 49.279 1.000 32.368 521 GLU BBB CA 1
ATOM 12087 C C . GLU B 1 521 ? 16.031 105.617 50.543 1.000 33.422 521 GLU BBB C 1
ATOM 12088 O O . GLU B 1 521 ? 15.721 104.508 51.004 1.000 31.996 521 GLU BBB O 1
ATOM 12094 N N . LEU B 1 522 ? 15.679 106.778 51.085 1.000 31.493 522 LEU BBB N 1
ATOM 12095 C CA . LEU B 1 522 ? 14.904 106.949 52.335 1.000 33.689 522 LEU BBB CA 1
ATOM 12096 C C . LEU B 1 522 ? 13.426 107.179 51.996 1.000 34.608 522 LEU BBB C 1
ATOM 12097 O O . LEU B 1 522 ? 13.135 108.159 51.300 1.000 32.409 522 LEU BBB O 1
ATOM 12102 N N . ASP B 1 523 ? 12.532 106.310 52.469 1.000 34.473 523 ASP BBB N 1
ATOM 12103 C CA . ASP B 1 523 ? 11.069 106.576 52.514 1.000 35.605 523 ASP BBB CA 1
ATOM 12104 C C . ASP B 1 523 ? 10.773 107.256 53.856 1.000 37.123 523 ASP BBB C 1
ATOM 12105 O O . ASP B 1 523 ? 11.720 107.558 54.578 1.000 36.077 523 ASP BBB O 1
ATOM 12110 N N . GLU B 1 524 ? 9.499 107.512 54.137 1.000 40.353 524 GLU BBB N 1
ATOM 12111 C CA . GLU B 1 524 ? 8.966 108.090 55.393 1.000 45.324 524 GLU BBB CA 1
ATOM 12112 C C . GLU B 1 524 ? 9.492 107.368 56.641 1.000 39.163 524 GLU BBB C 1
ATOM 12113 O O . GLU B 1 524 ? 9.552 108.017 57.690 1.000 39.355 524 GLU BBB O 1
ATOM 12119 N N . ASP B 1 525 ? 9.668 106.039 56.575 1.000 36.615 525 ASP BBB N 1
ATOM 12120 C CA . ASP B 1 525 ? 9.939 105.160 57.749 1.000 36.482 525 ASP BBB CA 1
ATOM 12121 C C . ASP B 1 525 ? 11.416 104.766 57.804 1.000 36.783 525 ASP BBB C 1
ATOM 12122 O O . ASP B 1 525 ? 11.739 103.887 58.621 1.000 33.728 525 ASP BBB O 1
ATOM 12127 N N . SER B 1 526 ? 12.295 105.406 57.011 1.000 36.208 526 SER BBB N 1
ATOM 12128 C CA . SER B 1 526 ? 13.708 104.963 56.824 1.000 33.620 526 SER BBB CA 1
ATOM 12129 C C . SER B 1 526 ? 14.653 105.532 57.883 1.000 38.583 526 SER BBB C 1
ATOM 12130 O O . SER B 1 526 ? 15.804 105.091 57.935 1.000 37.604 526 SER BBB O 1
ATOM 12133 N N . CYS B 1 527 ? 14.176 106.405 58.764 1.000 39.306 527 CYS BBB N 1
ATOM 12134 C CA . CYS B 1 527 ? 15.047 107.064 59.766 1.000 41.074 527 CYS BBB CA 1
ATOM 12135 C C . CYS B 1 527 ? 15.147 106.253 61.071 1.000 39.931 527 CYS BBB C 1
ATOM 12136 O O . CYS B 1 527 ? 14.558 105.145 61.186 1.000 39.388 527 CYS BBB O 1
ATOM 12139 N N . GLY B 1 528 ? 15.966 106.733 62.002 1.000 35.596 528 GLY BBB N 1
ATOM 12140 C CA . GLY B 1 528 ? 16.221 106.043 63.275 1.000 34.644 528 GLY BBB CA 1
ATOM 12141 C C . GLY B 1 528 ? 17.469 105.177 63.213 1.000 37.115 528 GLY BBB C 1
ATOM 12142 O O . GLY B 1 528 ? 18.427 105.507 62.461 1.000 37.655 528 GLY BBB O 1
ATOM 12143 N N . ARG B 1 529 ? 17.419 104.057 63.928 1.000 38.854 529 ARG BBB N 1
ATOM 12144 C CA . ARG B 1 529 ? 18.585 103.270 64.394 1.000 42.334 529 ARG BBB CA 1
ATOM 12145 C C . ARG B 1 529 ? 19.169 102.516 63.192 1.000 37.669 529 ARG BBB C 1
ATOM 12146 O O . ARG B 1 529 ? 18.411 101.885 62.424 1.000 34.376 529 ARG BBB O 1
ATOM 12154 N N . LEU B 1 530 ? 20.479 102.664 63.004 1.000 33.181 530 LEU BBB N 1
ATOM 12155 C CA . LEU B 1 530 ? 21.296 101.918 62.018 1.000 34.507 530 LEU BBB CA 1
ATOM 12156 C C . LEU B 1 530 ? 22.405 101.169 62.778 1.000 36.083 530 LEU BBB C 1
ATOM 12157 O O . LEU B 1 530 ? 23.192 101.829 63.474 1.000 37.539 530 LEU BBB O 1
ATOM 12162 N N . LEU B 1 531 ? 22.443 99.836 62.681 1.000 31.626 531 LEU BBB N 1
ATOM 12163 C CA . LEU B 1 531 ? 23.563 99.005 63.181 1.000 33.938 531 LEU BBB CA 1
ATOM 12164 C C . LEU B 1 531 ? 24.480 98.652 62.016 1.000 35.087 531 LEU BBB C 1
ATOM 12165 O O . LEU B 1 531 ? 23.970 98.317 60.922 1.000 35.052 531 LEU BBB O 1
ATOM 12170 N N . VAL B 1 532 ? 25.789 98.745 62.245 1.000 35.992 532 VAL BBB N 1
ATOM 12171 C CA . VAL B 1 532 ? 26.819 98.357 61.244 1.000 37.713 532 VAL BBB CA 1
ATOM 12172 C C . VAL B 1 532 ? 27.590 97.194 61.853 1.000 37.157 532 VAL BBB C 1
ATOM 12173 O O . VAL B 1 532 ? 28.207 97.380 62.929 1.000 33.870 532 VAL BBB O 1
ATOM 12177 N N . VAL B 1 533 ? 27.542 96.045 61.189 1.000 33.855 533 VAL BBB N 1
ATOM 12178 C CA . VAL B 1 533 ? 28.252 94.813 61.626 1.000 35.917 533 VAL BBB CA 1
ATOM 12179 C C . VAL B 1 533 ? 29.415 94.660 60.656 1.000 38.385 533 VAL BBB C 1
ATOM 12180 O O . VAL B 1 533 ? 29.150 94.501 59.466 1.000 39.017 533 VAL BBB O 1
ATOM 12184 N N . THR B 1 534 ? 30.645 94.813 61.138 1.000 37.619 534 THR BBB N 1
ATOM 12185 C CA . THR B 1 534 ? 31.838 94.827 60.254 1.000 44.001 534 THR BBB CA 1
ATOM 12186 C C . THR B 1 534 ? 33.102 94.481 61.050 1.000 41.065 534 THR BBB C 1
ATOM 12187 O O . THR B 1 534 ? 33.167 94.821 62.237 1.000 40.153 534 THR BBB O 1
ATOM 12191 N N . SER B 1 535 ? 34.070 93.854 60.396 1.000 44.907 535 SER BBB N 1
ATOM 12192 C CA . SER B 1 535 ? 35.449 93.676 60.928 1.000 52.229 535 SER BBB CA 1
ATOM 12193 C C . SER B 1 535 ? 36.264 94.949 60.688 1.000 53.588 535 SER BBB C 1
ATOM 12194 O O . SER B 1 535 ? 37.248 95.164 61.400 1.000 57.987 535 SER BBB O 1
ATOM 12197 N N . ARG B 1 536 ? 35.864 95.774 59.720 1.000 58.567 536 ARG BBB N 1
ATOM 12198 C CA . ARG B 1 536 ? 36.528 97.074 59.437 1.000 54.671 536 ARG BBB CA 1
ATOM 12199 C C . ARG B 1 536 ? 36.382 97.963 60.680 1.000 52.679 536 ARG BBB C 1
ATOM 12200 O O . ARG B 1 536 ? 35.341 97.876 61.365 1.000 54.716 536 ARG BBB O 1
ATOM 12208 N N . GLU B 1 537 ? 37.396 98.778 60.961 1.000 53.852 537 GLU BBB N 1
ATOM 12209 C CA . GLU B 1 537 ? 37.370 99.870 61.973 1.000 56.899 537 GLU BBB CA 1
ATOM 12210 C C . GLU B 1 537 ? 36.529 100.990 61.347 1.000 53.561 537 GLU BBB C 1
ATOM 12211 O O . GLU B 1 537 ? 36.826 101.356 60.199 1.000 52.829 537 GLU BBB O 1
ATOM 12217 N N . ILE B 1 538 ? 35.470 101.435 62.019 1.000 49.984 538 ILE BBB N 1
ATOM 12218 C CA . ILE B 1 538 ? 34.630 102.578 61.563 1.000 52.376 538 ILE BBB CA 1
ATOM 12219 C C . ILE B 1 538 ? 35.014 103.775 62.426 1.000 49.967 538 ILE BBB C 1
ATOM 12220 O O . ILE B 1 538 ? 34.788 103.702 63.637 1.000 46.988 538 ILE BBB O 1
ATOM 12225 N N . GLU B 1 539 ? 35.577 104.804 61.793 1.000 54.229 539 GLU BBB N 1
ATOM 12226 C CA . GLU B 1 539 ? 36.048 106.064 62.426 1.000 62.774 539 GLU BBB CA 1
ATOM 12227 C C . GLU B 1 539 ? 34.909 107.080 62.458 1.000 58.370 539 GLU BBB C 1
ATOM 12228 O O . GLU B 1 539 ? 34.731 107.724 63.508 1.000 52.697 539 GLU BBB O 1
ATOM 12234 N N . ALA B 1 540 ? 34.161 107.200 61.357 1.000 48.650 540 ALA BBB N 1
ATOM 12235 C CA . ALA B 1 540 ? 33.049 108.169 61.233 1.000 49.630 540 ALA BBB CA 1
ATOM 12236 C C . ALA B 1 540 ? 32.028 107.683 60.202 1.000 44.045 540 ALA BBB C 1
ATOM 12237 O O . ALA B 1 540 ? 32.412 106.973 59.239 1.000 39.785 540 ALA BBB O 1
ATOM 12239 N N . ILE B 1 541 ? 30.765 108.049 60.408 1.000 44.113 541 ILE BBB N 1
ATOM 12240 C CA . ILE B 1 541 ? 29.683 107.880 59.400 1.000 49.718 541 ILE BBB CA 1
ATOM 12241 C C . ILE B 1 541 ? 29.106 109.268 59.095 1.000 46.898 541 ILE BBB C 1
ATOM 12242 O O . ILE B 1 541 ? 28.751 109.973 60.034 1.000 40.339 541 ILE BBB O 1
ATOM 12247 N N . SER B 1 542 ? 29.016 109.619 57.813 1.000 45.767 542 SER BBB N 1
ATOM 12248 C CA . SER B 1 542 ? 28.490 110.922 57.336 1.000 53.882 542 SER BBB CA 1
ATOM 12249 C C . SER B 1 542 ? 27.276 110.702 56.428 1.000 54.173 542 SER BBB C 1
ATOM 12250 O O . SER B 1 542 ? 27.260 109.703 55.693 1.000 47.488 542 SER BBB O 1
ATOM 12253 N N . LEU B 1 543 ? 26.280 111.577 56.541 1.000 51.862 543 LEU BBB N 1
ATOM 12254 C CA . LEU B 1 543 ? 25.049 111.578 55.711 1.000 54.902 543 LEU BBB CA 1
ATOM 12255 C C . LEU B 1 543 ? 24.937 112.979 55.129 1.000 58.347 543 LEU BBB C 1
ATOM 12256 O O . LEU B 1 543 ? 24.594 113.906 55.897 1.000 63.519 543 LEU BBB O 1
ATOM 12261 N N . GLU B 1 544 ? 25.277 113.099 53.840 1.000 68.878 544 GLU BBB N 1
ATOM 12262 C CA . GLU B 1 544 ? 25.567 114.376 53.132 1.000 75.649 544 GLU BBB CA 1
ATOM 12263 C C . GLU B 1 544 ? 26.642 115.102 53.959 1.000 67.166 544 GLU BBB C 1
ATOM 12264 O O . GLU B 1 544 ? 27.687 114.488 54.222 1.000 74.820 544 GLU BBB O 1
ATOM 12270 N N . ASP B 1 545 ? 26.453 116.351 54.361 1.000 79.161 545 ASP BBB N 1
ATOM 12271 C CA . ASP B 1 545 ? 27.516 117.062 55.125 1.000 92.150 545 ASP BBB CA 1
ATOM 12272 C C . ASP B 1 545 ? 27.682 116.398 56.502 1.000 89.145 545 ASP BBB C 1
ATOM 12273 O O . ASP B 1 545 ? 28.838 116.197 56.900 1.000 89.510 545 ASP BBB O 1
ATOM 12278 N N . LEU B 1 546 ? 26.560 116.020 57.139 1.000 87.683 546 LEU BBB N 1
ATOM 12279 C CA . LEU B 1 546 ? 26.372 115.790 58.605 1.000 75.843 546 LEU BBB CA 1
ATOM 12280 C C . LEU B 1 546 ? 27.197 114.590 59.086 1.000 64.680 546 LEU BBB C 1
ATOM 12281 O O . LEU B 1 546 ? 27.117 113.533 58.470 1.000 59.972 546 LEU BBB O 1
ATOM 12286 N N . ASP B 1 547 ? 27.949 114.764 60.169 1.000 66.223 547 ASP BBB N 1
ATOM 12287 C CA . ASP B 1 547 ? 28.660 113.687 60.902 1.000 60.452 547 ASP BBB CA 1
ATOM 12288 C C . ASP B 1 547 ? 27.695 113.106 61.937 1.000 60.822 547 ASP BBB C 1
ATOM 12289 O O . ASP B 1 547 ? 27.172 113.902 62.743 1.000 56.556 547 ASP BBB O 1
ATOM 12294 N N . LEU B 1 548 ? 27.457 111.785 61.910 1.000 52.194 548 LEU BBB N 1
ATOM 12295 C CA . LEU B 1 548 ? 26.434 111.124 62.767 1.000 48.337 548 LEU BBB CA 1
ATOM 12296 C C . LEU B 1 548 ? 27.102 110.692 64.073 1.000 44.750 548 LEU BBB C 1
ATOM 12297 O O . LEU B 1 548 ? 28.311 110.462 64.083 1.000 44.292 548 LEU BBB O 1
ATOM 12302 N N . ASP B 1 549 ? 26.315 110.605 65.138 1.000 45.971 549 ASP BBB N 1
ATOM 12303 C CA . ASP B 1 549 ? 26.699 110.016 66.443 1.000 52.979 549 ASP BBB CA 1
ATOM 12304 C C . ASP B 1 549 ? 27.112 108.567 66.193 1.000 54.501 549 ASP BBB C 1
ATOM 12305 O O . ASP B 1 549 ? 26.417 107.873 65.433 1.000 57.463 549 ASP BBB O 1
ATOM 12310 N N . LEU B 1 550 ? 28.210 108.129 66.787 1.000 50.938 550 LEU BBB N 1
ATOM 12311 C CA . LEU B 1 550 ? 28.775 106.787 66.528 1.000 46.147 550 LEU BBB CA 1
ATOM 12312 C C . LEU B 1 550 ? 29.092 106.161 67.879 1.000 45.894 550 LEU BBB C 1
ATOM 12313 O O . LEU B 1 550 ? 29.815 106.766 68.634 1.000 52.447 550 LEU BBB O 1
ATOM 12318 N N . THR B 1 551 ? 28.461 105.040 68.190 1.000 45.676 551 THR BBB N 1
ATOM 12319 C CA . THR B 1 551 ? 28.683 104.245 69.414 1.000 46.372 551 THR BBB CA 1
ATOM 12320 C C . THR B 1 551 ? 29.225 102.884 68.994 1.000 50.701 551 THR BBB C 1
ATOM 12321 O O . THR B 1 551 ? 28.633 102.278 68.080 1.000 47.317 551 THR BBB O 1
ATOM 12325 N N . ARG B 1 552 ? 30.248 102.393 69.688 1.000 51.783 552 ARG BBB N 1
ATOM 12326 C CA . ARG B 1 552 ? 30.743 101.001 69.576 1.000 56.477 552 ARG BBB CA 1
ATOM 12327 C C . ARG B 1 552 ? 29.971 100.170 70.593 1.000 54.053 552 ARG BBB C 1
ATOM 12328 O O . ARG B 1 552 ? 30.128 100.474 71.792 1.000 58.926 552 ARG BBB O 1
ATOM 12336 N N . LEU B 1 553 ? 29.115 99.244 70.144 1.000 46.126 553 LEU BBB N 1
ATOM 12337 C CA . LEU B 1 553 ? 28.233 98.450 71.054 1.000 51.632 553 LEU BBB CA 1
ATOM 12338 C C . LEU B 1 553 ? 29.008 97.230 71.551 1.000 51.767 553 LEU BBB C 1
ATOM 12339 O O . LEU B 1 553 ? 28.713 96.730 72.639 1.000 51.860 553 LEU BBB O 1
ATOM 12344 N N . SER B 1 554 ? 29.890 96.713 70.717 1.000 46.279 554 SER BBB N 1
ATOM 12345 C CA . SER B 1 554 ? 30.737 95.542 71.031 1.000 54.011 554 SER BBB CA 1
ATOM 12346 C C . SER B 1 554 ? 31.786 95.454 69.927 1.000 51.433 554 SER BBB C 1
ATOM 12347 O O . SER B 1 554 ? 31.829 96.389 69.092 1.000 53.277 554 SER BBB O 1
ATOM 12350 N N . LYS B 1 555 ? 32.614 94.416 69.917 1.000 46.769 555 LYS BBB N 1
ATOM 12351 C CA . LYS B 1 555 ? 33.506 94.200 68.761 1.000 50.519 555 LYS BBB CA 1
ATOM 12352 C C . LYS B 1 555 ? 32.606 93.755 67.598 1.000 54.227 555 LYS BBB C 1
ATOM 12353 O O . LYS B 1 555 ? 31.701 92.850 67.788 1.000 50.511 555 LYS BBB O 1
ATOM 12359 N N . TYR B 1 556 ? 32.806 94.446 66.485 1.000 44.417 556 TYR BBB N 1
ATOM 12360 C CA . TYR B 1 556 ? 32.194 94.216 65.157 1.000 46.369 556 TYR BBB CA 1
ATOM 12361 C C . TYR B 1 556 ? 30.835 94.910 65.047 1.000 36.908 556 TYR BBB C 1
ATOM 12362 O O . TYR B 1 556 ? 30.209 94.757 63.995 1.000 36.137 556 TYR BBB O 1
ATOM 12371 N N . VAL B 1 557 ? 30.390 95.643 66.060 1.000 34.236 557 VAL BBB N 1
ATOM 12372 C CA . VAL B 1 557 ? 29.037 96.263 66.020 1.000 38.069 557 VAL BBB CA 1
ATOM 12373 C C . VAL B 1 557 ? 29.095 97.740 66.393 1.000 37.774 557 VAL BBB C 1
ATOM 12374 O O . VAL B 1 557 ? 29.451 98.053 67.529 1.000 43.092 557 VAL BBB O 1
ATOM 12378 N N . TYR B 1 558 ? 28.625 98.594 65.484 1.000 35.476 558 TYR BBB N 1
ATOM 12379 C CA . TYR B 1 558 ? 28.491 100.054 65.691 1.000 37.270 558 TYR BBB CA 1
ATOM 12380 C C . TYR B 1 558 ? 27.017 100.426 65.561 1.000 38.186 558 TYR BBB C 1
ATOM 12381 O O . TYR B 1 558 ? 26.265 99.807 64.776 1.000 37.513 558 TYR BBB O 1
ATOM 12390 N N . ALA B 1 559 ? 26.618 101.413 66.339 1.000 36.536 559 ALA BBB N 1
ATOM 12391 C CA . ALA B 1 559 ? 25.280 102.021 66.302 1.000 36.819 559 ALA BBB CA 1
ATOM 12392 C C . ALA B 1 559 ? 25.420 103.495 65.931 1.000 40.139 559 ALA BBB C 1
ATOM 12393 O O . ALA B 1 559 ? 26.406 104.136 66.332 1.000 42.648 559 ALA BBB O 1
ATOM 12395 N N . THR B 1 560 ? 24.493 103.968 65.109 1.000 40.843 560 THR BBB N 1
ATOM 12396 C CA . THR B 1 560 ? 24.269 105.388 64.754 1.000 41.085 560 THR BBB CA 1
ATOM 12397 C C . THR B 1 560 ? 22.760 105.545 64.521 1.000 43.823 560 THR BBB C 1
ATOM 12398 O O . THR B 1 560 ? 22.041 104.542 64.667 1.000 37.130 560 THR BBB O 1
ATOM 12402 N N . HIS B 1 561 ? 22.304 106.748 64.187 1.000 45.126 561 HIS BBB N 1
ATOM 12403 C CA . HIS B 1 561 ? 20.890 107.054 63.865 1.000 49.404 561 HIS BBB CA 1
ATOM 12404 C C . HIS B 1 561 ? 20.854 108.112 62.753 1.000 49.342 561 HIS BBB C 1
ATOM 12405 O O . HIS B 1 561 ? 21.725 109.015 62.705 1.000 44.653 561 HIS BBB O 1
ATOM 12412 N N . ILE B 1 562 ? 19.901 107.964 61.853 1.000 47.302 562 ILE BBB N 1
ATOM 12413 C CA . ILE B 1 562 ? 19.520 109.014 60.879 1.000 52.590 562 ILE BBB CA 1
ATOM 12414 C C . ILE B 1 562 ? 18.406 109.828 61.529 1.000 49.930 562 ILE BBB C 1
ATOM 12415 O O . ILE B 1 562 ? 17.409 109.262 61.952 1.000 41.900 562 ILE BBB O 1
ATOM 12420 N N . PRO B 1 563 ? 18.565 111.159 61.711 1.000 52.525 563 PRO BBB N 1
ATOM 12421 C CA . PRO B 1 563 ? 17.544 111.955 62.402 1.000 52.994 563 PRO BBB CA 1
ATOM 12422 C C . PRO B 1 563 ? 16.154 111.839 61.746 1.000 47.506 563 PRO BBB C 1
ATOM 12423 O O . PRO B 1 563 ? 16.066 111.729 60.533 1.000 39.700 563 PRO BBB O 1
ATOM 12427 N N . LEU B 1 564 ? 15.092 111.866 62.553 1.000 51.058 564 LEU BBB N 1
ATOM 12428 C CA . LEU B 1 564 ? 13.687 111.678 62.075 1.000 57.669 564 LEU BBB CA 1
ATOM 12429 C C . LEU B 1 564 ? 13.282 112.806 61.089 1.000 60.442 564 LEU BBB C 1
ATOM 12430 O O . LEU B 1 564 ? 12.408 112.565 60.231 1.000 56.867 564 LEU BBB O 1
ATOM 12435 N N . SER B 1 565 ? 13.948 113.967 61.125 1.000 71.812 565 SER BBB N 1
ATOM 12436 C CA . SER B 1 565 ? 13.675 115.140 60.244 1.000 72.244 565 SER BBB CA 1
ATOM 12437 C C . SER B 1 565 ? 14.065 114.875 58.776 1.000 69.609 565 SER BBB C 1
ATOM 12438 O O . SER B 1 565 ? 13.453 115.515 57.899 1.000 69.201 565 SER BBB O 1
ATOM 12441 N N . MET B 1 566 ? 15.016 113.969 58.490 1.000 64.110 566 MET BBB N 1
ATOM 12442 C CA . MET B 1 566 ? 15.546 113.738 57.109 1.000 69.645 566 MET BBB CA 1
ATOM 12443 C C . MET B 1 566 ? 14.625 112.834 56.261 1.000 67.135 566 MET BBB C 1
ATOM 12444 O O . MET B 1 566 ? 15.000 112.529 55.091 1.000 67.707 566 MET BBB O 1
ATOM 12449 N N . CYS B 1 567 ? 13.503 112.373 56.833 1.000 61.622 567 CYS BBB N 1
ATOM 12450 C CA . CYS B 1 567 ? 12.477 111.502 56.189 1.000 67.072 567 CYS BBB CA 1
ATOM 12451 C C . CYS B 1 567 ? 11.220 112.355 55.918 1.000 64.233 567 CYS BBB C 1
ATOM 12452 O O . CYS B 1 567 ? 10.611 112.828 56.899 1.000 67.271 567 CYS BBB O 1
ATOM 12455 N N . ARG B 1 568 ? 10.866 112.585 54.651 1.000 61.868 568 ARG BBB N 1
ATOM 12456 C CA . ARG B 1 568 ? 9.736 113.471 54.239 1.000 69.197 568 ARG BBB CA 1
ATOM 12457 C C . ARG B 1 568 ? 8.567 112.608 53.739 1.000 68.236 568 ARG BBB C 1
ATOM 12458 O O . ARG B 1 568 ? 8.831 111.475 53.313 1.000 64.053 568 ARG BBB O 1
ATOM 12466 N N . SER B 1 569 ? 7.331 113.129 53.811 1.000 74.661 569 SER BBB N 1
ATOM 12467 C CA . SER B 1 569 ? 6.044 112.499 53.376 1.000 74.229 569 SER BBB CA 1
ATOM 12468 C C . SER B 1 569 ? 5.509 113.154 52.079 1.000 78.845 569 SER BBB C 1
ATOM 12469 O O . SER B 1 569 ? 4.259 113.134 51.869 1.000 84.392 569 SER BBB O 1
ATOM 12472 N N . GLY B 1 570 ? 6.405 113.664 51.216 1.000 77.531 570 GLY BBB N 1
ATOM 12473 C CA . GLY B 1 570 ? 6.085 114.349 49.941 1.000 85.813 570 GLY BBB CA 1
ATOM 12474 C C . GLY B 1 570 ? 5.296 113.485 48.954 1.000 88.866 570 GLY BBB C 1
ATOM 12475 O O . GLY B 1 570 ? 5.599 112.275 48.834 1.000 97.837 570 GLY BBB O 1
ATOM 12476 N N . LYS B 1 571 ? 4.318 114.082 48.257 1.000 80.551 571 LYS BBB N 1
ATOM 12477 C CA . LYS B 1 571 ? 3.674 113.499 47.046 1.000 81.748 571 LYS BBB CA 1
ATOM 12478 C C . LYS B 1 571 ? 2.978 114.600 46.227 1.000 74.647 571 LYS BBB C 1
ATOM 12479 O O . LYS B 1 571 ? 1.991 115.160 46.734 1.000 60.891 571 LYS BBB O 1
ATOM 12485 N N . ASN B 1 572 ? 3.427 114.817 44.981 1.000 63.639 572 ASN BBB N 1
ATOM 12486 C CA . ASN B 1 572 ? 3.018 115.937 44.091 1.000 58.343 572 ASN BBB CA 1
ATOM 12487 C C . ASN B 1 572 ? 2.210 115.448 42.886 1.000 50.608 572 ASN BBB C 1
ATOM 12488 O O . ASN B 1 572 ? 2.478 114.345 42.399 1.000 55.054 572 ASN BBB O 1
ATOM 12493 N N . THR B 1 573 ? 1.312 116.297 42.379 1.000 46.491 573 THR BBB N 1
ATOM 12494 C CA . THR B 1 573 ? 0.565 116.124 41.108 1.000 45.401 573 THR BBB CA 1
ATOM 12495 C C . THR B 1 573 ? 0.898 117.295 40.181 1.000 46.019 573 THR BBB C 1
ATOM 12496 O O . THR B 1 573 ? 1.079 118.388 40.684 1.000 42.770 573 THR BBB O 1
ATOM 12500 N N . TYR B 1 574 ? 0.962 117.081 38.873 1.000 42.510 574 TYR BBB N 1
ATOM 12501 C CA . TYR B 1 574 ? 1.376 118.122 37.894 1.000 40.915 574 TYR BBB CA 1
ATOM 12502 C C . TYR B 1 574 ? 0.311 118.200 36.804 1.000 40.050 574 TYR BBB C 1
ATOM 12503 O O . TYR B 1 574 ? 0.016 117.165 36.167 1.000 43.203 574 TYR BBB O 1
ATOM 12512 N N . HIS B 1 575 ? -0.239 119.396 36.592 1.000 39.807 575 HIS BBB N 1
ATOM 12513 C CA . HIS B 1 575 ? -1.425 119.672 35.741 1.000 44.063 575 HIS BBB CA 1
ATOM 12514 C C . HIS B 1 575 ? -0.996 120.289 34.411 1.000 39.301 575 HIS BBB C 1
ATOM 12515 O O . HIS B 1 575 ? -0.010 120.995 34.362 1.000 37.283 575 HIS BBB O 1
ATOM 12522 N N . PRO B 1 576 ? -1.667 119.981 33.275 1.000 44.164 576 PRO BBB N 1
ATOM 12523 C CA . PRO B 1 576 ? -1.354 120.624 31.997 1.000 47.287 576 PRO BBB CA 1
ATOM 12524 C C . PRO B 1 576 ? -1.590 122.142 32.011 1.000 45.994 576 PRO BBB C 1
ATOM 12525 O O . PRO B 1 576 ? -2.428 122.584 32.704 1.000 38.373 576 PRO BBB O 1
ATOM 12529 N N . LEU B 1 577 ? -0.840 122.881 31.214 1.000 51.563 577 LEU BBB N 1
ATOM 12530 C CA . LEU B 1 577 ? -0.984 124.353 31.074 1.000 52.005 577 LEU BBB CA 1
ATOM 12531 C C . LEU B 1 577 ? -2.208 124.642 30.213 1.000 51.496 577 LEU BBB C 1
ATOM 12532 O O . LEU B 1 577 ? -2.874 125.652 30.467 1.000 60.244 577 LEU BBB O 1
ATOM 12537 N N . GLU B 1 578 ? -2.525 123.734 29.300 1.000 46.615 578 GLU BBB N 1
ATOM 12538 C CA . GLU B 1 578 ? -3.540 123.918 28.232 1.000 53.450 578 GLU BBB CA 1
ATOM 12539 C C . GLU B 1 578 ? -3.584 122.650 27.373 1.000 53.951 578 GLU BBB C 1
ATOM 12540 O O . GLU B 1 578 ? -2.633 121.820 27.424 1.000 61.630 578 GLU BBB O 1
ATOM 12546 N N . TYR B 1 579 ? -4.640 122.561 26.579 1.000 52.383 579 TYR BBB N 1
ATOM 12547 C CA . TYR B 1 579 ? -4.971 121.453 25.662 1.000 47.610 579 TYR BBB CA 1
ATOM 12548 C C . TYR B 1 579 ? -5.158 122.041 24.264 1.000 49.646 579 TYR BBB C 1
ATOM 12549 O O . TYR B 1 579 ? -5.901 123.027 24.135 1.000 47.774 579 TYR BBB O 1
ATOM 12558 N N . ARG B 1 580 ? -4.494 121.450 23.265 1.000 52.539 580 ARG BBB N 1
ATOM 12559 C CA . ARG B 1 580 ? -4.669 121.734 21.815 1.000 51.930 580 ARG BBB CA 1
ATOM 12560 C C . ARG B 1 580 ? -5.145 120.460 21.102 1.000 46.706 580 ARG BBB C 1
ATOM 12561 O O . ARG B 1 580 ? -4.591 119.378 21.404 1.000 44.816 580 ARG BBB O 1
ATOM 12569 N N . LEU B 1 581 ? -6.134 120.603 20.210 1.000 42.522 581 LEU BBB N 1
ATOM 12570 C CA . LEU B 1 581 ? -6.779 119.549 19.377 1.000 42.857 581 LEU BBB CA 1
ATOM 12571 C C . LEU B 1 581 ? -6.294 119.643 17.931 1.000 45.978 581 LEU BBB C 1
ATOM 12572 O O . LEU B 1 581 ? -6.238 120.757 17.394 1.000 50.260 581 LEU BBB O 1
ATOM 12577 N N . LEU B 1 582 ? -6.068 118.511 17.278 1.000 42.536 582 LEU BBB N 1
ATOM 12578 C CA . LEU B 1 582 ? -5.789 118.487 15.829 1.000 41.457 582 LEU BBB CA 1
ATOM 12579 C C . LEU B 1 582 ? -6.301 117.170 15.262 1.000 46.564 582 LEU BBB C 1
ATOM 12580 O O . LEU B 1 582 ? -5.822 116.124 15.738 1.000 47.764 582 LEU BBB O 1
ATOM 12585 N N . GLU B 1 583 ? -7.236 117.229 14.307 1.000 44.253 583 GLU BBB N 1
ATOM 12586 C CA . GLU B 1 583 ? -7.839 116.040 13.658 1.000 45.138 583 GLU BBB CA 1
ATOM 12587 C C . GLU B 1 583 ? -6.801 115.356 12.772 1.000 44.675 583 GLU BBB C 1
ATOM 12588 O O . GLU B 1 583 ? -6.081 116.042 12.057 1.000 46.349 583 GLU BBB O 1
ATOM 12594 N N . ASP B 1 584 ? -6.676 114.036 12.890 1.000 46.740 584 ASP BBB N 1
ATOM 12595 C CA . ASP B 1 584 ? -5.772 113.241 12.029 1.000 40.483 584 ASP BBB CA 1
ATOM 12596 C C . ASP B 1 584 ? -6.480 113.116 10.688 1.000 39.949 584 ASP BBB C 1
ATOM 12597 O O . ASP B 1 584 ? -7.646 112.736 10.650 1.000 41.044 584 ASP BBB O 1
ATOM 12602 N N . PRO B 1 585 ? -5.827 113.476 9.563 1.000 45.716 585 PRO BBB N 1
ATOM 12603 C CA . PRO B 1 585 ? -6.400 113.256 8.224 1.000 46.012 585 PRO BBB CA 1
ATOM 12604 C C . PRO B 1 585 ? -6.672 111.762 7.936 1.000 45.413 585 PRO BBB C 1
ATOM 12605 O O . PRO B 1 585 ? -7.543 111.456 7.112 1.000 40.387 585 PRO BBB O 1
ATOM 12609 N N . VAL B 1 586 ? -5.965 110.868 8.660 1.000 43.775 586 VAL BBB N 1
ATOM 12610 C CA . VAL B 1 586 ? -6.168 109.381 8.678 1.000 39.781 586 VAL BBB CA 1
ATOM 12611 C C . VAL B 1 586 ? -5.514 108.794 7.429 1.000 38.439 586 VAL BBB C 1
ATOM 12612 O O . VAL B 1 586 ? -4.475 108.140 7.568 1.000 41.430 586 VAL BBB O 1
ATOM 12616 N N . PHE B 1 587 ? -6.019 109.124 6.245 1.000 39.805 587 PHE BBB N 1
ATOM 12617 C CA . PHE B 1 587 ? -5.503 108.547 4.970 1.000 40.283 587 PHE BBB CA 1
ATOM 12618 C C . PHE B 1 587 ? -4.097 109.062 4.674 1.000 34.164 587 PHE BBB C 1
ATOM 12619 O O . PHE B 1 587 ? -3.833 110.233 4.873 1.000 40.026 587 PHE BBB O 1
ATOM 12627 N N . HIS B 1 588 ? -3.244 108.180 4.193 1.000 32.508 588 HIS BBB N 1
ATOM 12628 C CA . HIS B 1 588 ? -1.852 108.465 3.776 1.000 38.920 588 HIS BBB CA 1
ATOM 12629 C C . HIS B 1 588 ? -1.475 107.557 2.589 1.000 41.322 588 HIS BBB C 1
ATOM 12630 O O . HIS B 1 588 ? -1.298 108.093 1.492 1.000 46.318 588 HIS BBB O 1
ATOM 12637 N N . THR B 1 589 ? -1.344 106.240 2.791 1.000 43.761 589 THR BBB N 1
ATOM 12638 C CA . THR B 1 589 ? -0.886 105.264 1.762 1.000 42.309 589 THR BBB CA 1
ATOM 12639 C C . THR B 1 589 ? -1.868 104.091 1.716 1.000 42.417 589 THR BBB C 1
ATOM 12640 O O . THR B 1 589 ? -1.912 103.329 2.701 1.000 39.303 589 THR BBB O 1
ATOM 12644 N N . LEU B 1 590 ? -2.650 103.970 0.632 1.000 40.176 590 LEU BBB N 1
ATOM 12645 C CA . LEU B 1 590 ? -3.663 102.893 0.429 1.000 38.971 590 LEU BBB CA 1
ATOM 12646 C C . LEU B 1 590 ? -3.277 102.031 -0.777 1.000 46.628 590 LEU BBB C 1
ATOM 12647 O O . LEU B 1 590 ? -2.834 102.601 -1.824 1.000 47.532 590 LEU BBB O 1
ATOM 12652 N N . THR B 1 591 ? -3.413 100.710 -0.641 1.000 40.627 591 THR BBB N 1
ATOM 12653 C CA . THR B 1 591 ? -3.071 99.719 -1.685 1.000 43.595 591 THR BBB CA 1
ATOM 12654 C C . THR B 1 591 ? -4.186 98.680 -1.780 1.000 45.519 591 THR BBB C 1
ATOM 12655 O O . THR B 1 591 ? -4.780 98.348 -0.733 1.000 43.822 591 THR BBB O 1
ATOM 12659 N N . SER B 1 592 ? -4.478 98.236 -3.002 1.000 43.961 592 SER BBB N 1
ATOM 12660 C CA . SER B 1 592 ? -5.450 97.158 -3.311 1.000 51.679 592 SER BBB CA 1
ATOM 12661 C C . SER B 1 592 ? -5.095 95.933 -2.477 1.000 44.067 592 SER BBB C 1
ATOM 12662 O O . SER B 1 592 ? -3.921 95.696 -2.269 1.000 40.725 592 SER BBB O 1
ATOM 12665 N N . ILE B 1 593 ? -6.094 95.166 -2.091 1.000 45.514 593 ILE BBB N 1
ATOM 12666 C CA . ILE B 1 593 ? -5.881 93.855 -1.421 1.000 46.425 593 ILE BBB CA 1
ATOM 12667 C C . ILE B 1 593 ? -7.112 93.016 -1.734 1.000 40.658 593 ILE BBB C 1
ATOM 12668 O O . ILE B 1 593 ? -8.242 93.588 -1.804 1.000 40.158 593 ILE BBB O 1
ATOM 12673 N N . ASN B 1 594 ? -6.909 91.727 -1.973 1.000 40.447 594 ASN BBB N 1
ATOM 12674 C CA . ASN B 1 594 ? -8.027 90.776 -2.184 1.000 45.592 594 ASN BBB CA 1
ATOM 12675 C C . ASN B 1 594 ? -8.937 90.846 -0.957 1.000 46.732 594 ASN BBB C 1
ATOM 12676 O O . ASN B 1 594 ? -8.468 91.021 0.167 1.000 46.857 594 ASN BBB O 1
ATOM 12681 N N . PRO B 1 595 ? -10.268 90.794 -1.145 1.000 45.872 595 PRO BBB N 1
ATOM 12682 C CA . PRO B 1 595 ? -11.197 90.755 -0.019 1.000 45.707 595 PRO BBB CA 1
ATOM 12683 C C . PRO B 1 595 ? -10.863 89.654 1.002 1.000 46.555 595 PRO BBB C 1
ATOM 12684 O O . PRO B 1 595 ? -10.588 88.585 0.602 1.000 46.925 595 PRO BBB O 1
ATOM 12688 N N . SER B 1 596 ? -10.865 89.967 2.303 1.000 50.110 596 SER BBB N 1
ATOM 12689 C CA . SER B 1 596 ? -10.674 88.998 3.414 1.000 43.630 596 SER BBB CA 1
ATOM 12690 C C . SER B 1 596 ? -9.276 88.394 3.409 1.000 39.332 596 SER BBB C 1
ATOM 12691 O O . SER B 1 596 ? -9.070 87.377 4.089 1.000 48.446 596 SER BBB O 1
ATOM 12694 N N . SER B 1 597 ? -8.330 88.987 2.695 1.000 43.005 597 SER BBB N 1
ATOM 12695 C CA . SER B 1 597 ? -6.950 88.452 2.605 1.000 40.933 597 SER BBB CA 1
ATOM 12696 C C . SER B 1 597 ? -6.222 88.818 3.897 1.000 45.684 597 SER BBB C 1
ATOM 12697 O O . SER B 1 597 ? -6.156 89.997 4.262 1.000 47.577 597 SER BBB O 1
ATOM 12700 N N . PRO B 1 598 ? -5.738 87.808 4.662 1.000 51.753 598 PRO BBB N 1
ATOM 12701 C CA . PRO B 1 598 ? -5.084 88.047 5.952 1.000 51.008 598 PRO BBB CA 1
ATOM 12702 C C . PRO B 1 598 ? -3.846 88.950 5.816 1.000 44.538 598 PRO BBB C 1
ATOM 12703 O O . PRO B 1 598 ? -2.983 88.650 5.030 1.000 44.508 598 PRO BBB O 1
ATOM 12707 N N . LEU B 1 599 ? -3.760 90.002 6.622 1.000 42.309 599 LEU BBB N 1
ATOM 12708 C CA . LEU B 1 599 ? -2.685 91.019 6.533 1.000 42.941 599 LEU BBB CA 1
ATOM 12709 C C . LEU B 1 599 ? -1.287 90.374 6.472 1.000 42.328 599 LEU BBB C 1
ATOM 12710 O O . LEU B 1 599 ? -0.479 90.755 5.584 1.000 44.142 599 LEU BBB O 1
ATOM 12715 N N . GLU B 1 600 ? -0.984 89.423 7.342 1.000 38.470 600 GLU BBB N 1
ATOM 12716 C CA . GLU B 1 600 ? 0.373 88.815 7.401 1.000 39.979 600 GLU BBB CA 1
ATOM 12717 C C . GLU B 1 600 ? 0.718 88.114 6.063 1.000 42.399 600 GLU BBB C 1
ATOM 12718 O O . GLU B 1 600 ? 1.937 88.057 5.727 1.000 39.844 600 GLU BBB O 1
ATOM 12724 N N . LYS B 1 601 ? -0.272 87.601 5.315 1.000 41.706 601 LYS BBB N 1
ATOM 12725 C CA . LYS B 1 601 ? -0.017 86.926 4.007 1.000 50.509 601 LYS BBB CA 1
ATOM 12726 C C . LYS B 1 601 ? 0.171 87.971 2.897 1.000 51.328 601 LYS BBB C 1
ATOM 12727 O O . LYS B 1 601 ? 0.557 87.566 1.806 1.000 48.150 601 LYS BBB O 1
ATOM 12733 N N . ASN B 1 602 ? -0.065 89.256 3.180 1.000 51.151 602 ASN BBB N 1
ATOM 12734 C CA . ASN B 1 602 ? 0.188 90.382 2.249 1.000 50.360 602 ASN BBB CA 1
ATOM 12735 C C . ASN B 1 602 ? 1.354 91.232 2.745 1.000 47.799 602 ASN BBB C 1
ATOM 12736 O O . ASN B 1 602 ? 1.380 92.429 2.382 1.000 47.811 602 ASN BBB O 1
ATOM 12741 N N . GLY B 1 603 ? 2.275 90.666 3.539 1.000 44.323 603 GLY BBB N 1
ATOM 12742 C CA . GLY B 1 603 ? 3.542 91.347 3.913 1.000 43.133 603 GLY BBB CA 1
ATOM 12743 C C . GLY B 1 603 ? 3.451 92.285 5.129 1.000 41.625 603 GLY BBB C 1
ATOM 12744 O O . GLY B 1 603 ? 4.494 92.840 5.497 1.000 45.118 603 GLY BBB O 1
ATOM 12745 N N . PHE B 1 604 ? 2.292 92.418 5.789 1.000 40.004 604 PHE BBB N 1
ATOM 12746 C CA . PHE B 1 604 ? 2.083 93.250 7.020 1.000 42.856 604 PHE BBB CA 1
ATOM 12747 C C . PHE B 1 604 ? 2.289 92.404 8.290 1.000 40.414 604 PHE BBB C 1
ATOM 12748 O O . PHE B 1 604 ? 1.404 91.597 8.640 1.000 37.291 604 PHE BBB O 1
ATOM 12756 N N . TYR B 1 605 ? 3.418 92.614 8.970 1.000 37.528 605 TYR BBB N 1
ATOM 12757 C CA . TYR B 1 605 ? 3.871 91.815 10.139 1.000 41.386 605 TYR BBB CA 1
ATOM 12758 C C . TYR B 1 605 ? 3.703 92.591 11.456 1.000 40.237 605 TYR BBB C 1
ATOM 12759 O O . TYR B 1 605 ? 3.983 92.019 12.489 1.000 36.313 605 TYR BBB O 1
ATOM 12768 N N . GLU B 1 606 ? 3.288 93.861 11.433 1.000 40.974 606 GLU BBB N 1
ATOM 12769 C CA . GLU B 1 606 ? 3.173 94.705 12.656 1.000 36.275 606 GLU BBB CA 1
ATOM 12770 C C . GLU B 1 606 ? 1.728 94.633 13.163 1.000 34.486 606 GLU BBB C 1
ATOM 12771 O O . GLU B 1 606 ? 0.809 94.492 12.339 1.000 34.793 606 GLU BBB O 1
ATOM 12777 N N . ASN B 1 607 ? 1.526 94.795 14.473 1.000 34.109 607 ASN BBB N 1
ATOM 12778 C CA . ASN B 1 607 ? 0.183 95.018 15.050 1.000 34.216 607 ASN BBB CA 1
ATOM 12779 C C . ASN B 1 607 ? -0.062 96.525 14.971 1.000 36.707 607 ASN BBB C 1
ATOM 12780 O O . ASN B 1 607 ? 0.521 97.161 14.084 1.000 41.103 607 ASN BBB O 1
ATOM 12785 N N . GLY B 1 608 ? -0.879 97.081 15.853 1.000 35.516 608 GLY BBB N 1
ATOM 12786 C CA . GLY B 1 608 ? -1.197 98.513 15.845 1.000 37.083 608 GLY BBB CA 1
ATOM 12787 C C . GLY B 1 608 ? -2.353 98.817 14.921 1.000 37.707 608 GLY BBB C 1
ATOM 12788 O O . GLY B 1 608 ? -3.245 97.970 14.782 1.000 34.283 608 GLY BBB O 1
ATOM 12789 N N . ILE B 1 609 ? -2.337 100.013 14.340 1.000 36.024 609 ILE BBB N 1
ATOM 12790 C CA . ILE B 1 609 ? -3.492 100.606 13.610 1.000 37.255 609 ILE BBB CA 1
ATOM 12791 C C . ILE B 1 609 ? -3.352 100.310 12.118 1.000 35.406 609 ILE BBB C 1
ATOM 12792 O O . ILE B 1 609 ? -2.250 100.459 11.572 1.000 36.804 609 ILE BBB O 1
ATOM 12797 N N . TYR B 1 610 ? -4.471 99.932 11.522 1.000 35.780 610 TYR BBB N 1
ATOM 12798 C CA . TYR B 1 610 ? -4.705 99.738 10.070 1.000 38.492 610 TYR BBB CA 1
ATOM 12799 C C . TYR B 1 610 ? -5.989 100.475 9.662 1.000 38.808 610 TYR BBB C 1
ATOM 12800 O O . TYR B 1 610 ? -6.969 100.576 10.479 1.000 37.278 610 TYR BBB O 1
ATOM 12809 N N . VAL B 1 611 ? -6.012 100.968 8.423 1.000 41.369 611 VAL BBB N 1
ATOM 12810 C CA . VAL B 1 611 ? -7.238 101.570 7.825 1.000 40.675 611 VAL BBB CA 1
ATOM 12811 C C . VAL B 1 611 ? -7.621 100.798 6.555 1.000 40.847 611 VAL BBB C 1
ATOM 12812 O O . VAL B 1 611 ? -6.776 100.636 5.656 1.000 40.474 611 VAL BBB O 1
ATOM 12816 N N . TYR B 1 612 ? -8.865 100.333 6.491 1.000 39.553 612 TYR BBB N 1
ATOM 12817 C CA . TYR B 1 612 ? -9.461 99.765 5.261 1.000 40.091 612 TYR BBB CA 1
ATOM 12818 C C . TYR B 1 612 ? -10.416 100.811 4.674 1.000 41.202 612 TYR BBB C 1
ATOM 12819 O O . TYR B 1 612 ? -11.205 101.441 5.420 1.000 40.728 612 TYR BBB O 1
ATOM 12828 N N . ARG B 1 613 ? -10.401 100.921 3.348 1.000 46.384 613 ARG BBB N 1
ATOM 12829 C CA . ARG B 1 613 ? -11.458 101.582 2.528 1.000 46.326 613 ARG BBB CA 1
ATOM 12830 C C . ARG B 1 613 ? -12.147 100.474 1.740 1.000 42.699 613 ARG BBB C 1
ATOM 12831 O O . ARG B 1 613 ? -11.427 99.799 0.998 1.000 47.519 613 ARG BBB O 1
ATOM 12839 N N . LEU B 1 614 ? -13.437 100.203 1.969 1.000 43.225 614 LEU BBB N 1
ATOM 12840 C CA . LEU B 1 614 ? -14.197 99.179 1.205 1.000 47.007 614 LEU BBB CA 1
ATOM 12841 C C . LEU B 1 614 ? -15.163 99.910 0.266 1.000 50.241 614 LEU BBB C 1
ATOM 12842 O O . LEU B 1 614 ? -15.838 100.849 0.728 1.000 46.645 614 LEU BBB O 1
ATOM 12847 N N . ARG B 1 615 ? -15.156 99.522 -1.011 1.000 56.640 615 ARG BBB N 1
ATOM 12848 C CA . ARG B 1 615 ? -16.073 100.016 -2.073 1.000 56.212 615 ARG BBB CA 1
ATOM 12849 C C . ARG B 1 615 ? -17.070 98.897 -2.352 1.000 54.272 615 ARG BBB C 1
ATOM 12850 O O . ARG B 1 615 ? -16.698 97.946 -3.055 1.000 64.317 615 ARG BBB O 1
ATOM 12858 N N . LEU B 1 616 ? -18.266 98.995 -1.782 1.000 51.627 616 LEU BBB N 1
ATOM 12859 C CA . LEU B 1 616 ? -19.251 97.893 -1.738 1.000 61.329 616 LEU BBB CA 1
ATOM 12860 C C . LEU B 1 616 ? -20.461 98.230 -2.628 1.000 67.550 616 LEU BBB C 1
ATOM 12861 O O . LEU B 1 616 ? -20.965 99.362 -2.542 1.000 63.495 616 LEU BBB O 1
ATOM 12866 N N . HIS B 1 617 ? -20.911 97.264 -3.441 1.000 71.633 617 HIS BBB N 1
ATOM 12867 C CA . HIS B 1 617 ? -21.948 97.435 -4.496 1.000 67.233 617 HIS BBB CA 1
ATOM 12868 C C . HIS B 1 617 ? -23.294 96.844 -4.050 1.000 71.749 617 HIS BBB C 1
ATOM 12869 O O . HIS B 1 617 ? -23.383 95.627 -3.789 1.000 68.423 617 HIS BBB O 1
ATOM 12876 N N . LEU B 1 618 ? -24.310 97.700 -3.971 1.000 75.802 618 LEU BBB N 1
ATOM 12877 C CA . LEU B 1 618 ? -25.734 97.312 -3.825 1.000 85.406 618 LEU BBB CA 1
ATOM 12878 C C . LEU B 1 618 ? -26.520 97.863 -5.023 1.000 89.701 618 LEU BBB C 1
ATOM 12879 O O . LEU B 1 618 ? -26.255 99.023 -5.426 1.000 86.525 618 LEU BBB O 1
ATOM 12884 N N . ASP B 1 619 ? -27.446 97.061 -5.558 1.000 93.383 619 ASP BBB N 1
ATOM 12885 C CA . ASP B 1 619 ? -28.328 97.413 -6.704 1.000 97.146 619 ASP BBB CA 1
ATOM 12886 C C . ASP B 1 619 ? -29.793 97.334 -6.250 1.000 95.093 619 ASP BBB C 1
ATOM 12887 O O . ASP B 1 619 ? -30.055 96.918 -5.086 1.000 81.112 619 ASP BBB O 1
ATOM 12892 N N . LYS B 1 620 ? -30.699 97.732 -7.149 1.000 99.497 620 LYS BBB N 1
ATOM 12893 C CA . LYS B 1 620 ? -32.165 97.837 -6.927 1.000 98.262 620 LYS BBB CA 1
ATOM 12894 C C . LYS B 1 620 ? -32.659 96.615 -6.139 1.000 100.878 620 LYS BBB C 1
ATOM 12895 O O . LYS B 1 620 ? -33.199 96.800 -5.023 1.000 88.542 620 LYS BBB O 1
ATOM 12901 N N . LYS B 1 621 ? -32.450 95.415 -6.691 1.000 104.215 621 LYS BBB N 1
ATOM 12902 C CA . LYS B 1 621 ? -33.142 94.158 -6.285 1.000 108.040 621 LYS BBB CA 1
ATOM 12903 C C . LYS B 1 621 ? -32.832 93.803 -4.822 1.000 104.318 621 LYS BBB C 1
ATOM 12904 O O . LYS B 1 621 ? -33.758 93.297 -4.147 1.000 106.891 621 LYS BBB O 1
ATOM 12910 N N . GLN B 1 622 ? -31.603 94.049 -4.347 1.000 90.887 622 GLN BBB N 1
ATOM 12911 C CA . GLN B 1 622 ? -31.144 93.602 -2.996 1.000 82.942 622 GLN BBB CA 1
ATOM 12912 C C . GLN B 1 622 ? -31.576 94.631 -1.939 1.000 75.355 622 GLN BBB C 1
ATOM 12913 O O . GLN B 1 622 ? -32.139 94.203 -0.901 1.000 72.455 622 GLN BBB O 1
ATOM 12919 N N . LEU B 1 623 ? -31.360 95.927 -2.188 1.000 79.714 623 LEU BBB N 1
ATOM 12920 C CA . LEU B 1 623 ? -31.958 97.017 -1.364 1.000 85.047 623 LEU BBB CA 1
ATOM 12921 C C . LEU B 1 623 ? -33.484 96.871 -1.386 1.000 89.625 623 LEU BBB C 1
ATOM 12922 O O . LEU B 1 623 ? -34.106 96.979 -0.310 1.000 86.794 623 LEU BBB O 1
ATOM 12927 N N . GLY B 1 624 ? -34.045 96.616 -2.574 1.000 92.160 624 GLY BBB N 1
ATOM 12928 C CA . GLY B 1 624 ? -35.472 96.329 -2.789 1.000 84.840 624 GLY BBB CA 1
ATOM 12929 C C . GLY B 1 624 ? -35.973 95.259 -1.841 1.000 85.761 624 GLY BBB C 1
ATOM 12930 O O . GLY B 1 624 ? -36.934 95.554 -1.101 1.000 82.183 624 GLY BBB O 1
ATOM 12931 N N . ASP B 1 625 ? -35.312 94.092 -1.826 1.000 85.575 625 ASP BBB N 1
ATOM 12932 C CA . ASP B 1 625 ? -35.778 92.838 -1.163 1.000 88.721 625 ASP BBB CA 1
ATOM 12933 C C . ASP B 1 625 ? -35.339 92.746 0.316 1.000 91.964 625 ASP BBB C 1
ATOM 12934 O O . ASP B 1 625 ? -35.787 91.785 0.979 1.000 90.207 625 ASP BBB O 1
ATOM 12939 N N . LEU B 1 626 ? -34.525 93.681 0.834 1.000 89.278 626 LEU BBB N 1
ATOM 12940 C CA . LEU B 1 626 ? -33.964 93.646 2.222 1.000 83.631 626 LEU BBB CA 1
ATOM 12941 C C . LEU B 1 626 ? -35.047 93.332 3.265 1.000 75.985 626 LEU BBB C 1
ATOM 12942 O O . LEU B 1 626 ? -36.001 94.094 3.361 1.000 73.266 626 LEU BBB O 1
ATOM 12947 N N . LEU B 1 627 ? -34.872 92.290 4.076 1.000 73.649 627 LEU BBB N 1
ATOM 12948 C CA . LEU B 1 627 ? -35.851 91.923 5.143 1.000 78.257 627 LEU BBB CA 1
ATOM 12949 C C . LEU B 1 627 ? -35.503 92.601 6.484 1.000 81.854 627 LEU BBB C 1
ATOM 12950 O O . LEU B 1 627 ? -36.378 92.623 7.369 1.000 89.679 627 LEU BBB O 1
ATOM 12955 N N . ASP B 1 628 ? -34.283 93.124 6.650 1.000 84.392 628 ASP BBB N 1
ATOM 12956 C CA . ASP B 1 628 ? -33.788 93.709 7.931 1.000 80.681 628 ASP BBB CA 1
ATOM 12957 C C . ASP B 1 628 ? -32.633 94.663 7.603 1.000 78.459 628 ASP BBB C 1
ATOM 12958 O O . ASP B 1 628 ? -31.858 94.362 6.674 1.000 80.494 628 ASP BBB O 1
ATOM 12963 N N . LYS B 1 629 ? -32.543 95.777 8.331 1.000 79.660 629 LYS BBB N 1
ATOM 12964 C CA . LYS B 1 629 ? -31.740 96.975 7.951 1.000 91.184 629 LYS BBB CA 1
ATOM 12965 C C . LYS B 1 629 ? -30.481 97.061 8.837 1.000 88.885 629 LYS BBB C 1
ATOM 12966 O O . LYS B 1 629 ? -30.216 98.151 9.409 1.000 74.037 629 LYS BBB O 1
ATOM 12972 N N . HIS B 1 630 ? -29.731 95.955 8.944 1.000 72.927 630 HIS BBB N 1
ATOM 12973 C CA . HIS B 1 630 ? -28.478 95.854 9.731 1.000 66.969 630 HIS BBB CA 1
ATOM 12974 C C . HIS B 1 630 ? -27.344 95.402 8.803 1.000 62.577 630 HIS BBB C 1
ATOM 12975 O O . HIS B 1 630 ? -27.538 94.435 8.072 1.000 55.108 630 HIS BBB O 1
ATOM 12982 N N . LEU B 1 631 ? -26.222 96.124 8.790 1.000 59.617 631 LEU BBB N 1
ATOM 12983 C CA . LEU B 1 631 ? -24.944 95.699 8.147 1.000 59.373 631 LEU BBB CA 1
ATOM 12984 C C . LEU B 1 631 ? -24.046 95.052 9.223 1.000 58.772 631 LEU BBB C 1
ATOM 12985 O O . LEU B 1 631 ? -24.015 95.568 10.355 1.000 54.216 631 LEU BBB O 1
ATOM 12990 N N . ALA B 1 632 ? -23.325 93.970 8.916 1.000 53.574 632 ALA BBB N 1
ATOM 12991 C CA . ALA B 1 632 ? -22.416 93.322 9.892 1.000 48.785 632 ALA BBB CA 1
ATOM 12992 C C . ALA B 1 632 ? -20.997 93.284 9.328 1.000 50.637 632 ALA BBB C 1
ATOM 12993 O O . ALA B 1 632 ? -20.857 92.879 8.156 1.000 51.427 632 ALA BBB O 1
ATOM 12995 N N . LEU B 1 633 ? -20.005 93.760 10.100 1.000 44.843 633 LEU BBB N 1
ATOM 12996 C CA . LEU B 1 633 ? -18.563 93.483 9.850 1.000 45.026 633 LEU BBB CA 1
ATOM 12997 C C . LEU B 1 633 ? -18.164 92.339 10.773 1.000 44.130 633 LEU BBB C 1
ATOM 12998 O O . LEU B 1 633 ? -18.349 92.461 11.984 1.000 46.982 633 LEU BBB O 1
ATOM 13003 N N . ILE B 1 634 ? -17.704 91.246 10.194 1.000 43.106 634 ILE BBB N 1
ATOM 13004 C CA . ILE B 1 634 ? -17.616 89.930 10.873 1.000 43.219 634 ILE BBB CA 1
ATOM 13005 C C . ILE B 1 634 ? -16.217 89.388 10.637 1.000 39.478 634 ILE BBB C 1
ATOM 13006 O O . ILE B 1 634 ? -15.835 89.256 9.472 1.000 45.855 634 ILE BBB O 1
ATOM 13011 N N . GLY B 1 635 ? -15.497 89.082 11.711 1.000 38.058 635 GLY BBB N 1
ATOM 13012 C CA . GLY B 1 635 ? -14.209 88.362 11.673 1.000 35.424 635 GLY BBB CA 1
ATOM 13013 C C . GLY B 1 635 ? -13.077 89.335 11.430 1.000 39.595 635 GLY BBB C 1
ATOM 13014 O O . GLY B 1 635 ? -12.587 89.415 10.278 1.000 37.969 635 GLY BBB O 1
ATOM 13015 N N . PHE B 1 636 ? -12.691 90.093 12.466 1.000 40.677 636 PHE BBB N 1
ATOM 13016 C CA . PHE B 1 636 ? -11.461 90.925 12.448 1.000 39.639 636 PHE BBB CA 1
ATOM 13017 C C . PHE B 1 636 ? -10.773 90.857 13.813 1.000 38.349 636 PHE BBB C 1
ATOM 13018 O O . PHE B 1 636 ? -11.430 90.650 14.848 1.000 38.424 636 PHE BBB O 1
ATOM 13026 N N . SER B 1 637 ? -9.457 91.031 13.782 1.000 39.865 637 SER BBB N 1
ATOM 13027 C CA . SER B 1 637 ? -8.550 91.232 14.942 1.000 38.278 637 SER BBB CA 1
ATOM 13028 C C . SER B 1 637 ? -8.063 92.679 14.921 1.000 37.987 637 SER BBB C 1
ATOM 13029 O O . SER B 1 637 ? -7.374 93.040 13.973 1.000 42.202 637 SER BBB O 1
ATOM 13032 N N . ASP B 1 638 ? -8.406 93.514 15.925 1.000 36.152 638 ASP BBB N 1
ATOM 13033 C CA . ASP B 1 638 ? -9.233 93.167 17.072 1.000 33.659 638 ASP BBB CA 1
ATOM 13034 C C . ASP B 1 638 ? -10.414 94.140 17.226 1.000 34.356 638 ASP BBB C 1
ATOM 13035 O O . ASP B 1 638 ? -11.530 93.679 17.472 1.000 36.085 638 ASP BBB O 1
ATOM 13040 N N . TYR B 1 639 ? -10.163 95.444 17.174 1.000 35.276 639 TYR BBB N 1
ATOM 13041 C CA . TYR B 1 639 ? -11.149 96.498 17.521 1.000 35.395 639 TYR BBB CA 1
ATOM 13042 C C . TYR B 1 639 ? -11.305 97.405 16.310 1.000 36.147 639 TYR BBB C 1
ATOM 13043 O O . TYR B 1 639 ? -10.289 97.775 15.735 1.000 37.742 639 TYR BBB O 1
ATOM 13052 N N . ALA B 1 640 ? -12.522 97.734 15.906 1.000 41.060 640 ALA BBB N 1
ATOM 13053 C CA . ALA B 1 640 ? -12.706 98.617 14.729 1.000 41.542 640 ALA BBB CA 1
ATOM 13054 C C . ALA B 1 640 ? -13.711 99.724 15.033 1.000 41.451 640 ALA BBB C 1
ATOM 13055 O O . ALA B 1 640 ? -14.639 99.502 15.835 1.000 38.753 640 ALA BBB O 1
ATOM 13057 N N . VAL B 1 641 ? -13.500 100.870 14.394 1.000 40.563 641 VAL BBB N 1
ATOM 13058 C CA . VAL B 1 641 ? -14.507 101.953 14.255 1.000 43.847 641 VAL BBB CA 1
ATOM 13059 C C . VAL B 1 641 ? -14.868 102.094 12.766 1.000 41.833 641 VAL BBB C 1
ATOM 13060 O O . VAL B 1 641 ? -13.949 102.243 11.916 1.000 44.695 641 VAL BBB O 1
ATOM 13064 N N . VAL B 1 642 ? -16.164 102.006 12.474 1.000 43.259 642 VAL BBB N 1
ATOM 13065 C CA . VAL B 1 642 ? -16.720 101.849 11.106 1.000 43.389 642 VAL BBB CA 1
ATOM 13066 C C . VAL B 1 642 ? -17.579 103.063 10.796 1.000 43.890 642 VAL BBB C 1
ATOM 13067 O O . VAL B 1 642 ? -18.497 103.359 11.592 1.000 47.355 642 VAL BBB O 1
ATOM 13071 N N . SER B 1 643 ? -17.270 103.704 9.666 1.000 47.269 643 SER BBB N 1
ATOM 13072 C CA . SER B 1 643 ? -18.046 104.801 9.036 1.000 48.780 643 SER BBB CA 1
ATOM 13073 C C . SER B 1 643 ? -18.559 104.325 7.664 1.000 54.030 643 SER BBB C 1
ATOM 13074 O O . SER B 1 643 ? -17.826 103.584 6.940 1.000 53.243 643 SER BBB O 1
ATOM 13077 N N . ILE B 1 644 ? -19.785 104.707 7.321 1.000 52.008 644 ILE BBB N 1
ATOM 13078 C CA . ILE B 1 644 ? -20.454 104.332 6.041 1.000 55.786 644 ILE BBB CA 1
ATOM 13079 C C . ILE B 1 644 ? -20.866 105.614 5.312 1.000 59.348 644 ILE BBB C 1
ATOM 13080 O O . ILE B 1 644 ? -21.748 106.350 5.841 1.000 51.830 644 ILE BBB O 1
ATOM 13085 N N . ASN B 1 645 ? -20.287 105.858 4.140 1.000 56.370 645 ASN BBB N 1
ATOM 13086 C CA . ASN B 1 645 ? -20.631 107.052 3.325 1.000 63.238 645 ASN BBB CA 1
ATOM 13087 C C . ASN B 1 645 ? -20.434 108.279 4.216 1.000 65.584 645 ASN BBB C 1
ATOM 13088 O O . ASN B 1 645 ? -21.359 109.103 4.279 1.000 70.774 645 ASN BBB O 1
ATOM 13093 N N . ASN B 1 646 ? -19.301 108.326 4.930 1.000 68.673 646 ASN BBB N 1
ATOM 13094 C CA . ASN B 1 646 ? -18.811 109.474 5.746 1.000 65.982 646 ASN BBB CA 1
ATOM 13095 C C . ASN B 1 646 ? -19.711 109.721 6.966 1.000 61.027 646 ASN BBB C 1
ATOM 13096 O O . ASN B 1 646 ? -19.622 110.817 7.527 1.000 58.886 646 ASN BBB O 1
ATOM 13101 N N . GLU B 1 647 ? -20.518 108.742 7.375 1.000 56.984 647 GLU BBB N 1
ATOM 13102 C CA . GLU B 1 647 ? -21.406 108.802 8.572 1.000 62.900 647 GLU BBB CA 1
ATOM 13103 C C . GLU B 1 647 ? -21.009 107.681 9.559 1.000 59.578 647 GLU BBB C 1
ATOM 13104 O O . GLU B 1 647 ? -21.018 106.493 9.161 1.000 49.445 647 GLU BBB O 1
ATOM 13110 N N . TYR B 1 648 ? -20.668 108.019 10.805 1.000 52.267 648 TYR BBB N 1
ATOM 13111 C CA . TYR B 1 648 ? -20.294 107.024 11.840 1.000 50.106 648 TYR BBB CA 1
ATOM 13112 C C . TYR B 1 648 ? -21.402 105.975 11.933 1.000 48.444 648 TYR BBB C 1
ATOM 13113 O O . TYR B 1 648 ? -22.553 106.349 11.943 1.000 50.274 648 TYR BBB O 1
ATOM 13122 N N . ALA B 1 649 ? -21.048 104.692 11.958 1.000 49.877 649 ALA BBB N 1
ATOM 13123 C CA . ALA B 1 649 ? -22.011 103.569 11.993 1.000 46.525 649 ALA BBB CA 1
ATOM 13124 C C . ALA B 1 649 ? -21.844 102.726 13.270 1.000 46.890 649 ALA BBB C 1
ATOM 13125 O O . ALA B 1 649 ? -22.879 102.325 13.847 1.000 45.918 649 ALA BBB O 1
ATOM 13127 N N . GLY B 1 650 ? -20.622 102.397 13.699 1.000 49.008 650 GLY BBB N 1
ATOM 13128 C CA . GLY B 1 650 ? -20.477 101.534 14.899 1.000 47.231 650 GLY BBB CA 1
ATOM 13129 C C . GLY B 1 650 ? -19.041 101.164 15.234 1.000 41.689 650 GLY BBB C 1
ATOM 13130 O O . GLY B 1 650 ? -18.111 101.604 14.535 1.000 43.153 650 GLY BBB O 1
ATOM 13131 N N . SER B 1 651 ? -18.862 100.375 16.289 1.000 43.537 651 SER BBB N 1
ATOM 13132 C CA . SER B 1 651 ? -17.524 99.966 16.785 1.000 45.082 651 SER BBB CA 1
ATOM 13133 C C . SER B 1 651 ? -17.644 98.790 17.749 1.000 41.893 651 SER BBB C 1
ATOM 13134 O O . SER B 1 651 ? -18.754 98.474 18.211 1.000 40.887 651 SER BBB O 1
ATOM 13137 N N . GLY B 1 652 ? -16.515 98.161 18.048 1.000 42.175 652 GLY BBB N 1
ATOM 13138 C CA . GLY B 1 652 ? -16.487 96.970 18.901 1.000 40.996 652 GLY BBB CA 1
ATOM 13139 C C . GLY B 1 652 ? -15.421 96.007 18.447 1.000 36.741 652 GLY BBB C 1
ATOM 13140 O O . GLY B 1 652 ? -14.719 96.317 17.481 1.000 39.594 652 GLY BBB O 1
ATOM 13141 N N . TYR B 1 653 ? -15.330 94.888 19.156 1.000 36.749 653 TYR BBB N 1
ATOM 13142 C CA . TYR B 1 653 ? -14.333 93.802 18.983 1.000 42.448 653 TYR BBB CA 1
ATOM 13143 C C . TYR B 1 653 ? -14.916 92.731 18.052 1.000 42.228 653 TYR BBB C 1
ATOM 13144 O O . TYR B 1 653 ? -16.076 92.349 18.253 1.000 41.924 653 TYR BBB O 1
ATOM 13153 N N . HIS B 1 654 ? -14.143 92.303 17.055 1.000 40.554 654 HIS BBB N 1
ATOM 13154 C CA . HIS B 1 654 ? -14.273 91.001 16.346 1.000 41.005 654 HIS BBB CA 1
ATOM 13155 C C . HIS B 1 654 ? -15.500 90.944 15.424 1.000 38.624 654 HIS BBB C 1
ATOM 13156 O O . HIS B 1 654 ? -15.382 90.344 14.369 1.000 39.329 654 HIS BBB O 1
ATOM 13163 N N . TYR B 1 655 ? -16.639 91.491 15.830 1.000 39.753 655 TYR BBB N 1
ATOM 13164 C CA . TYR B 1 655 ? -17.970 91.273 15.212 1.000 45.920 655 TYR BBB CA 1
ATOM 13165 C C . TYR B 1 655 ? -18.888 92.440 15.593 1.000 44.460 655 TYR BBB C 1
ATOM 13166 O O . TYR B 1 655 ? -19.249 92.482 16.757 1.000 45.294 655 TYR BBB O 1
ATOM 13175 N N . ILE B 1 656 ? -19.261 93.304 14.636 1.000 48.264 656 ILE BBB N 1
ATOM 13176 C CA . ILE B 1 656 ? -20.104 94.530 14.825 1.000 52.685 656 ILE BBB CA 1
ATOM 13177 C C . ILE B 1 656 ? -21.351 94.455 13.922 1.000 55.349 656 ILE BBB C 1
ATOM 13178 O O . ILE B 1 656 ? -21.194 94.153 12.710 1.000 47.763 656 ILE BBB O 1
ATOM 13183 N N . GLU B 1 657 ? -22.515 94.784 14.498 1.000 61.888 657 GLU BBB N 1
ATOM 13184 C CA . GLU B 1 657 ? -23.839 95.019 13.849 1.000 63.466 657 GLU BBB CA 1
ATOM 13185 C C . GLU B 1 657 ? -24.140 96.521 13.832 1.000 62.158 657 GLU BBB C 1
ATOM 13186 O O . GLU B 1 657 ? -24.292 97.087 14.916 1.000 60.792 657 GLU BBB O 1
ATOM 13192 N N . MET B 1 658 ? -24.241 97.120 12.642 1.000 57.672 658 MET BBB N 1
ATOM 13193 C CA . MET B 1 658 ? -24.491 98.564 12.410 1.000 55.876 658 MET BBB CA 1
ATOM 13194 C C . MET B 1 658 ? -25.862 98.765 11.746 1.000 65.460 658 MET BBB C 1
ATOM 13195 O O . MET B 1 658 ? -26.442 97.790 11.209 1.000 59.803 658 MET BBB O 1
ATOM 13200 N N . SER B 1 659 ? -26.312 100.021 11.698 1.000 68.061 659 SER BBB N 1
ATOM 13201 C CA . SER B 1 659 ? -27.491 100.482 10.921 1.000 67.853 659 SER BBB CA 1
ATOM 13202 C C . SER B 1 659 ? -27.140 100.550 9.422 1.000 68.797 659 SER BBB C 1
ATOM 13203 O O . SER B 1 659 ? -26.037 101.036 9.065 1.000 70.131 659 SER BBB O 1
ATOM 13206 N N . ALA B 1 660 ? -28.052 100.077 8.568 1.000 73.807 660 ALA BBB N 1
ATOM 13207 C CA . ALA B 1 660 ? -27.890 100.027 7.095 1.000 79.774 660 ALA BBB CA 1
ATOM 13208 C C . ALA B 1 660 ? -28.332 101.347 6.434 1.000 82.464 660 ALA BBB C 1
ATOM 13209 O O . ALA B 1 660 ? -28.070 101.500 5.232 1.000 82.430 660 ALA BBB O 1
ATOM 13211 N N . ASP B 1 661 ? -28.949 102.269 7.186 1.000 82.268 661 ASP BBB N 1
ATOM 13212 C CA . ASP B 1 661 ? -29.672 103.465 6.662 1.000 80.064 661 ASP BBB CA 1
ATOM 13213 C C . ASP B 1 661 ? -28.755 104.323 5.790 1.000 77.127 661 ASP BBB C 1
ATOM 13214 O O . ASP B 1 661 ? -29.253 104.866 4.801 1.000 91.433 661 ASP BBB O 1
ATOM 13219 N N . SER B 1 662 ? -27.469 104.425 6.124 1.000 69.192 662 SER BBB N 1
ATOM 13220 C CA . SER B 1 662 ? -26.465 105.188 5.336 1.000 70.941 662 SER BBB CA 1
ATOM 13221 C C . SER B 1 662 ? -26.243 104.558 3.947 1.000 73.771 662 SER BBB C 1
ATOM 13222 O O . SER B 1 662 ? -25.555 105.201 3.112 1.000 60.237 662 SER BBB O 1
ATOM 13225 N N . LEU B 1 663 ? -26.772 103.351 3.698 1.000 75.567 663 LEU BBB N 1
ATOM 13226 C CA . LEU B 1 663 ? -26.618 102.637 2.400 1.000 74.477 663 LEU BBB CA 1
ATOM 13227 C C . LEU B 1 663 ? -27.503 103.270 1.318 1.000 75.147 663 LEU BBB C 1
ATOM 13228 O O . LEU B 1 663 ? -28.691 103.518 1.602 1.000 68.627 663 LEU BBB O 1
ATOM 13233 N N . ARG B 1 664 ? -26.908 103.478 0.134 1.000 80.013 664 ARG BBB N 1
ATOM 13234 C CA . ARG B 1 664 ? -27.526 103.928 -1.143 1.000 86.937 664 ARG BBB CA 1
ATOM 13235 C C . ARG B 1 664 ? -27.447 102.800 -2.181 1.000 90.157 664 ARG BBB C 1
ATOM 13236 O O . ARG B 1 664 ? -26.648 101.866 -1.982 1.000 87.472 664 ARG BBB O 1
ATOM 13244 N N . GLU B 1 665 ? -28.229 102.904 -3.262 1.000 90.587 665 GLU BBB N 1
ATOM 13245 C CA . GLU B 1 665 ? -28.040 102.126 -4.520 1.000 89.078 665 GLU BBB CA 1
ATOM 13246 C C . GLU B 1 665 ? -26.702 102.546 -5.138 1.000 77.132 665 GLU BBB C 1
ATOM 13247 O O . GLU B 1 665 ? -26.349 103.726 -5.024 1.000 78.391 665 GLU BBB O 1
ATOM 13253 N N . GLY B 1 666 ? -25.997 101.618 -5.783 1.000 75.293 666 GLY BBB N 1
ATOM 13254 C CA . GLY B 1 666 ? -24.693 101.889 -6.413 1.000 79.173 666 GLY BBB CA 1
ATOM 13255 C C . GLY B 1 666 ? -23.566 101.648 -5.429 1.000 81.311 666 GLY BBB C 1
ATOM 13256 O O . GLY B 1 666 ? -23.685 100.714 -4.604 1.000 80.239 666 GLY BBB O 1
ATOM 13257 N N . VAL B 1 667 ? -22.514 102.458 -5.495 1.000 77.732 667 VAL BBB N 1
ATOM 13258 C CA . VAL B 1 667 ? -21.291 102.254 -4.668 1.000 79.795 667 VAL BBB CA 1
ATOM 13259 C C . VAL B 1 667 ? -21.491 102.907 -3.284 1.000 80.913 667 VAL BBB C 1
ATOM 13260 O O . VAL B 1 667 ? -21.996 104.043 -3.220 1.000 81.001 667 VAL BBB O 1
ATOM 13264 N N . ASN B 1 668 ? -21.137 102.185 -2.212 1.000 76.710 668 ASN BBB N 1
ATOM 13265 C CA . ASN B 1 668 ? -21.068 102.685 -0.811 1.000 68.968 668 ASN BBB CA 1
ATOM 13266 C C . ASN B 1 668 ? -19.604 102.637 -0.350 1.000 66.016 668 ASN BBB C 1
ATOM 13267 O O . ASN B 1 668 ? -18.938 101.609 -0.584 1.000 65.159 668 ASN BBB O 1
ATOM 13272 N N . GLU B 1 669 ? -19.096 103.716 0.245 1.000 69.572 669 GLU BBB N 1
ATOM 13273 C CA . GLU B 1 669 ? -17.721 103.760 0.817 1.000 73.075 669 GLU BBB CA 1
ATOM 13274 C C . GLU B 1 669 ? -17.825 103.407 2.305 1.000 67.332 669 GLU BBB C 1
ATOM 13275 O O . GLU B 1 669 ? -18.617 104.072 3.012 1.000 70.383 669 GLU BBB O 1
ATOM 13281 N N . VAL B 1 670 ? -17.103 102.368 2.735 1.000 57.442 670 VAL BBB N 1
ATOM 13282 C CA . VAL B 1 670 ? -16.946 101.969 4.166 1.000 55.724 670 VAL BBB CA 1
ATOM 13283 C C . VAL B 1 670 ? -15.488 102.224 4.572 1.000 50.079 670 VAL BBB C 1
ATOM 13284 O O . VAL B 1 670 ? -14.595 101.720 3.891 1.000 51.369 670 VAL BBB O 1
ATOM 13288 N N . THR B 1 671 ? -15.280 103.007 5.629 1.000 46.559 671 THR BBB N 1
ATOM 13289 C CA . THR B 1 671 ? -13.973 103.274 6.273 1.000 47.523 671 THR BBB CA 1
ATOM 13290 C C . THR B 1 671 ? -13.910 102.414 7.540 1.000 46.597 671 THR BBB C 1
ATOM 13291 O O . THR B 1 671 ? -14.867 102.492 8.368 1.000 40.883 671 THR BBB O 1
ATOM 13295 N N . VAL B 1 672 ? -12.854 101.615 7.685 1.000 42.168 672 VAL BBB N 1
ATOM 13296 C CA . VAL B 1 672 ? -12.613 100.815 8.919 1.000 40.454 672 VAL BBB CA 1
ATOM 13297 C C . VAL B 1 672 ? -11.275 101.248 9.494 1.000 41.014 672 VAL BBB C 1
ATOM 13298 O O . VAL B 1 672 ? -10.254 101.029 8.820 1.000 43.217 672 VAL BBB O 1
ATOM 13302 N N . ILE B 1 673 ? -11.309 101.887 10.667 1.000 41.410 673 ILE BBB N 1
ATOM 13303 C CA . ILE B 1 673 ? -10.094 102.188 11.474 1.000 41.696 673 ILE BBB CA 1
ATOM 13304 C C . ILE B 1 673 ? -10.016 101.094 12.543 1.000 37.426 673 ILE BBB C 1
ATOM 13305 O O . ILE B 1 673 ? -10.947 100.951 13.333 1.000 36.283 673 ILE BBB O 1
ATOM 13310 N N . LEU B 1 674 ? -8.979 100.289 12.452 1.000 34.754 674 LEU BBB N 1
ATOM 13311 C CA . LEU B 1 674 ? -8.904 98.988 13.135 1.000 36.968 674 LEU BBB CA 1
ATOM 13312 C C . LEU B 1 674 ? -7.604 98.977 13.949 1.000 36.410 674 LEU BBB C 1
ATOM 13313 O O . LEU B 1 674 ? -6.582 99.514 13.445 1.000 31.532 674 LEU BBB O 1
ATOM 13318 N N . GLU B 1 675 ? -7.669 98.464 15.185 1.000 35.980 675 GLU BBB N 1
ATOM 13319 C CA . GLU B 1 675 ? -6.477 98.219 16.046 1.000 34.580 675 GLU BBB CA 1
ATOM 13320 C C . GLU B 1 675 ? -6.325 96.708 16.259 1.000 33.572 675 GLU BBB C 1
ATOM 13321 O O . GLU B 1 675 ? -7.333 96.031 16.665 1.000 32.901 675 GLU BBB O 1
ATOM 13327 N N . SER B 1 676 ? -5.119 96.206 15.992 1.000 31.267 676 SER BBB N 1
ATOM 13328 C CA . SER B 1 676 ? -4.642 94.879 16.432 1.000 35.037 676 SER BBB CA 1
ATOM 13329 C C . SER B 1 676 ? -3.851 95.091 17.719 1.000 32.978 676 SER BBB C 1
ATOM 13330 O O . SER B 1 676 ? -2.868 95.854 17.670 1.000 34.079 676 SER BBB O 1
ATOM 13333 N N . THR B 1 677 ? -4.301 94.471 18.818 1.000 32.018 677 THR BBB N 1
ATOM 13334 C CA . THR B 1 677 ? -3.738 94.624 20.176 1.000 30.603 677 THR BBB CA 1
ATOM 13335 C C . THR B 1 677 ? -2.606 93.628 20.341 1.000 31.617 677 THR BBB C 1
ATOM 13336 O O . THR B 1 677 ? -1.995 93.601 21.425 1.000 36.797 677 THR BBB O 1
ATOM 13340 N N . GLY B 1 678 ? -2.281 92.923 19.259 1.000 29.589 678 GLY BBB N 1
ATOM 13341 C CA . GLY B 1 678 ? -1.278 91.855 19.275 1.000 29.236 678 GLY BBB CA 1
ATOM 13342 C C . GLY B 1 678 ? -1.925 90.511 19.039 1.000 28.459 678 GLY BBB C 1
ATOM 13343 O O . GLY B 1 678 ? -3.175 90.389 19.141 1.000 29.370 678 GLY BBB O 1
ATOM 13344 N N . HIS B 1 679 ? -1.118 89.542 18.650 1.000 28.194 679 HIS BBB N 1
ATOM 13345 C CA . HIS B 1 679 ? -1.571 88.135 18.503 1.000 31.858 679 HIS BBB CA 1
ATOM 13346 C C . HIS B 1 679 ? -1.625 87.467 19.884 1.000 32.923 679 HIS BBB C 1
ATOM 13347 O O . HIS B 1 679 ? -0.917 87.896 20.813 1.000 29.033 679 HIS BBB O 1
ATOM 13354 N N . PRO B 1 680 ? -2.369 86.340 20.033 1.000 33.638 680 PRO BBB N 1
ATOM 13355 C CA . PRO B 1 680 ? -2.410 85.607 21.293 1.000 32.051 680 PRO BBB CA 1
ATOM 13356 C C . PRO B 1 680 ? -1.021 85.062 21.604 1.000 30.519 680 PRO BBB C 1
ATOM 13357 O O . PRO B 1 680 ? -0.159 85.159 20.782 1.000 29.964 680 PRO BBB O 1
ATOM 13361 N N . ASN B 1 681 ? -0.849 84.543 22.822 1.000 32.938 681 ASN BBB N 1
ATOM 13362 C CA . ASN B 1 681 ? 0.438 83.996 23.294 1.000 32.084 681 ASN BBB CA 1
ATOM 13363 C C . ASN B 1 681 ? 0.324 82.479 23.475 1.000 31.361 681 ASN BBB C 1
ATOM 13364 O O . ASN B 1 681 ? 1.133 81.950 24.230 1.000 32.039 681 ASN BBB O 1
ATOM 13369 N N . ASP B 1 682 ? -0.534 81.793 22.715 1.000 32.048 682 ASP BBB N 1
ATOM 13370 C CA . ASP B 1 682 ? -0.656 80.303 22.746 1.000 34.184 682 ASP BBB CA 1
ATOM 13371 C C . ASP B 1 682 ? 0.426 79.630 21.895 1.000 34.223 682 ASP BBB C 1
ATOM 13372 O O . ASP B 1 682 ? 0.812 78.505 22.218 1.000 36.136 682 ASP BBB O 1
ATOM 13377 N N . GLY B 1 683 ? 0.829 80.254 20.793 1.000 34.810 683 GLY BBB N 1
ATOM 13378 C CA . GLY B 1 683 ? 1.930 79.790 19.932 1.000 36.067 683 GLY BBB CA 1
ATOM 13379 C C . GLY B 1 683 ? 1.573 78.686 18.940 1.000 35.635 683 GLY BBB C 1
ATOM 13380 O O . GLY B 1 683 ? 2.514 78.236 18.244 1.000 35.584 683 GLY BBB O 1
ATOM 13381 N N . LEU B 1 684 ? 0.298 78.297 18.811 1.000 36.540 684 LEU BBB N 1
ATOM 13382 C CA . LEU B 1 684 ? -0.119 77.162 17.926 1.000 40.737 684 LEU BBB CA 1
ATOM 13383 C C . LEU B 1 684 ? -0.968 77.650 16.750 1.000 35.765 684 LEU BBB C 1
ATOM 13384 O O . LEU B 1 684 ? -0.678 77.201 15.650 1.000 38.463 684 LEU BBB O 1
ATOM 13389 N N . LEU B 1 685 ? -1.938 78.539 16.993 1.000 34.540 685 LEU BBB N 1
ATOM 13390 C CA . LEU B 1 685 ? -2.968 78.963 16.027 1.000 35.717 685 LEU BBB CA 1
ATOM 13391 C C . LEU B 1 685 ? -2.573 80.268 15.318 1.000 38.693 685 LEU BBB C 1
ATOM 13392 O O . LEU B 1 685 ? -1.679 81.023 15.804 1.000 39.115 685 LEU BBB O 1
ATOM 13397 N N . TYR B 1 686 ? -3.190 80.503 14.160 1.000 40.754 686 TYR BBB N 1
ATOM 13398 C CA . TYR B 1 686 ? -2.972 81.706 13.316 1.000 34.412 686 TYR BBB CA 1
ATOM 13399 C C . TYR B 1 686 ? -4.248 82.507 13.434 1.000 32.456 686 TYR BBB C 1
ATOM 13400 O O . TYR B 1 686 ? -5.231 82.095 12.893 1.000 34.870 686 TYR BBB O 1
ATOM 13409 N N . VAL B 1 687 ? -4.220 83.566 14.228 1.000 36.188 687 VAL BBB N 1
ATOM 13410 C CA . VAL B 1 687 ? -5.357 84.508 14.412 1.000 36.812 687 VAL BBB CA 1
ATOM 13411 C C . VAL B 1 687 ? -4.920 85.739 13.645 1.000 36.530 687 VAL BBB C 1
ATOM 13412 O O . VAL B 1 687 ? -3.988 86.423 14.059 1.000 35.148 687 VAL BBB O 1
ATOM 13416 N N . PRO B 1 688 ? -5.443 85.922 12.423 1.000 35.407 688 PRO BBB N 1
ATOM 13417 C CA . PRO B 1 688 ? -4.928 86.961 11.538 1.000 36.220 688 PRO BBB CA 1
ATOM 13418 C C . PRO B 1 688 ? -5.307 88.376 12.014 1.000 32.365 688 PRO BBB C 1
ATOM 13419 O O . PRO B 1 688 ? -6.425 88.578 12.486 1.000 32.751 688 PRO BBB O 1
ATOM 13423 N N . ASN B 1 689 ? -4.347 89.295 11.946 1.000 32.513 689 ASN BBB N 1
ATOM 13424 C CA . ASN B 1 689 ? -4.575 90.762 12.073 1.000 36.648 689 ASN BBB CA 1
ATOM 13425 C C . ASN B 1 689 ? -5.537 91.223 10.962 1.000 40.560 689 ASN BBB C 1
ATOM 13426 O O . ASN B 1 689 ? -5.445 90.743 9.828 1.000 33.907 689 ASN BBB O 1
ATOM 13431 N N . GLY B 1 690 ? -6.440 92.141 11.307 1.000 45.724 690 GLY BBB N 1
ATOM 13432 C CA . GLY B 1 690 ? -7.324 92.818 10.345 1.000 45.983 690 GLY BBB CA 1
ATOM 13433 C C . GLY B 1 690 ? -8.525 91.965 10.010 1.000 45.429 690 GLY BBB C 1
ATOM 13434 O O . GLY B 1 690 ? -8.895 91.118 10.840 1.000 41.421 690 GLY BBB O 1
ATOM 13435 N N . ILE B 1 691 ? -9.130 92.191 8.845 1.000 40.532 691 ILE BBB N 1
ATOM 13436 C CA . ILE B 1 691 ? -10.420 91.544 8.480 1.000 40.192 691 ILE BBB CA 1
ATOM 13437 C C . ILE B 1 691 ? -10.084 90.275 7.713 1.000 39.649 691 ILE BBB C 1
ATOM 13438 O O . ILE B 1 691 ? -9.590 90.384 6.558 1.000 42.354 691 ILE BBB O 1
ATOM 13443 N N . TYR B 1 692 ? -10.341 89.130 8.345 1.000 41.005 692 TYR BBB N 1
ATOM 13444 C CA . TYR B 1 692 ? -10.211 87.767 7.756 1.000 40.138 692 TYR BBB CA 1
ATOM 13445 C C . TYR B 1 692 ? -11.606 87.278 7.355 1.000 38.911 692 TYR BBB C 1
ATOM 13446 O O . TYR B 1 692 ? -11.666 86.326 6.605 1.000 46.122 692 TYR BBB O 1
ATOM 13455 N N . GLY B 1 693 ? -12.667 87.889 7.885 1.000 44.466 693 GLY BBB N 1
ATOM 13456 C CA . GLY B 1 693 ? -14.075 87.505 7.668 1.000 44.053 693 GLY BBB CA 1
ATOM 13457 C C . GLY B 1 693 ? -14.664 88.309 6.515 1.000 49.948 693 GLY BBB C 1
ATOM 13458 O O . GLY B 1 693 ? -14.022 88.373 5.470 1.000 54.206 693 GLY BBB O 1
ATOM 13459 N N . GLY B 1 694 ? -15.816 88.959 6.675 1.000 50.845 694 GLY BBB N 1
ATOM 13460 C CA . GLY B 1 694 ? -16.350 89.802 5.586 1.000 52.727 694 GLY BBB CA 1
ATOM 13461 C C . GLY B 1 694 ? -17.508 90.680 6.010 1.000 50.054 694 GLY BBB C 1
ATOM 13462 O O . GLY B 1 694 ? -17.792 90.790 7.215 1.000 47.743 694 GLY BBB O 1
ATOM 13463 N N . VAL B 1 695 ? -18.161 91.295 5.036 1.000 48.061 695 VAL BBB N 1
ATOM 13464 C CA . VAL B 1 695 ? -19.338 92.168 5.269 1.000 49.327 695 VAL BBB CA 1
ATOM 13465 C C . VAL B 1 695 ? -20.593 91.409 4.854 1.000 50.710 695 VAL BBB C 1
ATOM 13466 O O . VAL B 1 695 ? -20.619 90.910 3.738 1.000 53.301 695 VAL BBB O 1
ATOM 13470 N N . TYR B 1 696 ? -21.592 91.356 5.735 1.000 52.166 696 TYR BBB N 1
ATOM 13471 C CA . TYR B 1 696 ? -22.885 90.665 5.531 1.000 51.015 696 TYR BBB CA 1
ATOM 13472 C C . TYR B 1 696 ? -23.998 91.690 5.700 1.000 54.643 696 TYR BBB C 1
ATOM 13473 O O . TYR B 1 696 ? -23.678 92.780 6.213 1.000 57.319 696 TYR BBB O 1
ATOM 13482 N N . LEU B 1 697 ? -25.217 91.382 5.232 1.000 56.120 697 LEU BBB N 1
ATOM 13483 C CA . LEU B 1 697 ? -26.336 92.364 5.200 1.000 56.924 697 LEU BBB CA 1
ATOM 13484 C C . LEU B 1 697 ? -27.696 91.668 5.382 1.000 59.960 697 LEU BBB C 1
ATOM 13485 O O . LEU B 1 697 ? -27.934 90.591 4.790 1.000 59.112 697 LEU BBB O 1
ATOM 13490 N N . GLY B 1 698 ? -28.539 92.272 6.221 1.000 53.368 698 GLY BBB N 1
ATOM 13491 C CA . GLY B 1 698 ? -29.852 91.769 6.633 1.000 53.543 698 GLY BBB CA 1
ATOM 13492 C C . GLY B 1 698 ? -29.741 90.567 7.535 1.000 56.681 698 GLY BBB C 1
ATOM 13493 O O . GLY B 1 698 ? -29.552 89.452 6.992 1.000 48.212 698 GLY BBB O 1
ATOM 13494 N N . ARG B 1 699 ? -29.849 90.772 8.859 1.000 59.813 699 ARG BBB N 1
ATOM 13495 C CA . ARG B 1 699 ? -29.968 89.642 9.811 1.000 66.860 699 ARG BBB CA 1
ATOM 13496 C C . ARG B 1 699 ? -31.401 89.133 9.660 1.000 69.085 699 ARG BBB C 1
ATOM 13497 O O . ARG B 1 699 ? -32.335 89.948 9.741 1.000 71.977 699 ARG BBB O 1
ATOM 13505 N N . VAL B 1 700 ? -31.537 87.848 9.350 1.000 67.559 700 VAL BBB N 1
ATOM 13506 C CA . VAL B 1 700 ? -32.827 87.189 9.006 1.000 74.012 700 VAL BBB CA 1
ATOM 13507 C C . VAL B 1 700 ? -33.176 86.247 10.159 1.000 75.967 700 VAL BBB C 1
ATOM 13508 O O . VAL B 1 700 ? -34.365 85.954 10.362 1.000 70.479 700 VAL BBB O 1
ATOM 13512 N N . GLY B 1 701 ? -32.169 85.829 10.920 1.000 68.716 701 GLY BBB N 1
ATOM 13513 C CA . GLY B 1 701 ? -32.388 85.202 12.231 1.000 66.499 701 GLY BBB CA 1
ATOM 13514 C C . GLY B 1 701 ? -31.090 84.751 12.858 1.000 63.855 701 GLY BBB C 1
ATOM 13515 O O . GLY B 1 701 ? -30.013 85.295 12.524 1.000 57.865 701 GLY BBB O 1
ATOM 13516 N N . GLU B 1 702 ? -31.204 83.767 13.734 1.000 65.056 702 GLU BBB N 1
ATOM 13517 C CA . GLU B 1 702 ? -30.065 83.184 14.458 1.000 69.100 702 GLU BBB CA 1
ATOM 13518 C C . GLU B 1 702 ? -30.470 81.791 14.904 1.000 66.746 702 GLU BBB C 1
ATOM 13519 O O . GLU B 1 702 ? -31.669 81.547 15.092 1.000 66.304 702 GLU BBB O 1
ATOM 13525 N N . ILE B 1 703 ? -29.477 80.930 15.058 1.000 63.043 703 ILE BBB N 1
ATOM 13526 C CA . ILE B 1 703 ? -29.635 79.547 15.571 1.000 61.778 703 ILE BBB CA 1
ATOM 13527 C C . ILE B 1 703 ? -28.721 79.426 16.795 1.000 62.182 703 ILE BBB C 1
ATOM 13528 O O . ILE B 1 703 ? -27.482 79.541 16.645 1.000 66.655 703 ILE BBB O 1
ATOM 13533 N N . ARG B 1 704 ? -29.334 79.304 17.969 1.000 61.776 704 ARG BBB N 1
ATOM 13534 C CA . ARG B 1 704 ? -28.644 79.163 19.267 1.000 66.375 704 ARG BBB CA 1
ATOM 13535 C C . ARG B 1 704 ? -28.341 77.680 19.448 1.000 63.353 704 ARG BBB C 1
ATOM 13536 O O . ARG B 1 704 ? -29.291 76.901 19.413 1.000 67.132 704 ARG BBB O 1
ATOM 13544 N N . LEU B 1 705 ? -27.071 77.309 19.587 1.000 65.702 705 LEU BBB N 1
ATOM 13545 C CA . LEU B 1 705 ? -26.683 75.914 19.928 1.000 70.509 705 LEU BBB CA 1
ATOM 13546 C C . LEU B 1 705 ? -26.788 75.751 21.454 1.000 76.162 705 LEU BBB C 1
ATOM 13547 O O . LEU B 1 705 ? -25.737 75.884 22.126 1.000 67.608 705 LEU BBB O 1
ATOM 13552 N N . TYR B 1 706 ? -28.018 75.520 21.955 1.000 81.036 706 TYR BBB N 1
ATOM 13553 C CA . TYR B 1 706 ? -28.410 75.435 23.393 1.000 79.196 706 TYR BBB CA 1
ATOM 13554 C C . TYR B 1 706 ? -27.679 74.293 24.100 1.000 76.691 706 TYR BBB C 1
ATOM 13555 O O . TYR B 1 706 ? -26.916 74.570 25.046 1.000 81.389 706 TYR BBB O 1
ATOM 13564 N N . LYS B 1 707 ? -27.946 73.052 23.662 1.000 73.307 707 LYS BBB N 1
ATOM 13565 C CA . LYS B 1 707 ? -27.662 71.789 24.402 1.000 72.714 707 LYS BBB CA 1
ATOM 13566 C C . LYS B 1 707 ? -26.763 70.869 23.572 1.000 62.446 707 LYS BBB C 1
ATOM 13567 O O . LYS B 1 707 ? -26.976 70.737 22.367 1.000 70.199 707 LYS BBB O 1
ATOM 13573 N N . TRP B 1 708 ? -25.822 70.218 24.234 1.000 54.574 708 TRP BBB N 1
ATOM 13574 C CA . TRP B 1 708 ? -24.732 69.446 23.602 1.000 59.100 708 TRP BBB CA 1
ATOM 13575 C C . TRP B 1 708 ? -24.700 68.048 24.220 1.000 65.412 708 TRP BBB C 1
ATOM 13576 O O . TRP B 1 708 ? -24.959 67.944 25.428 1.000 61.362 708 TRP BBB O 1
ATOM 13587 N N . ARG B 1 709 ? -24.405 67.016 23.432 1.000 65.383 709 ARG BBB N 1
ATOM 13588 C CA . ARG B 1 709 ? -24.095 65.674 23.977 1.000 69.996 709 ARG BBB CA 1
ATOM 13589 C C . ARG B 1 709 ? -22.577 65.595 24.117 1.000 67.625 709 ARG BBB C 1
ATOM 13590 O O . ARG B 1 709 ? -21.886 65.604 23.076 1.000 64.937 709 ARG BBB O 1
ATOM 13598 N N . LYS B 1 710 ? -22.085 65.562 25.357 1.000 67.126 710 LYS BBB N 1
ATOM 13599 C CA . LYS B 1 710 ? -20.649 65.344 25.643 1.000 71.543 710 LYS BBB CA 1
ATOM 13600 C C . LYS B 1 710 ? -20.393 63.850 25.525 1.000 69.354 710 LYS BBB C 1
ATOM 13601 O O . LYS B 1 710 ? -21.142 63.076 26.124 1.000 72.783 710 LYS BBB O 1
ATOM 13607 N N . THR B 1 711 ? -19.383 63.488 24.747 1.000 68.976 711 THR BBB N 1
ATOM 13608 C CA . THR B 1 711 ? -18.943 62.097 24.507 1.000 76.138 711 THR BBB CA 1
ATOM 13609 C C . THR B 1 711 ? -17.506 62.011 25.022 1.000 82.127 711 THR BBB C 1
ATOM 13610 O O . THR B 1 711 ? -16.739 62.978 24.803 1.000 84.676 711 THR BBB O 1
ATOM 13614 N N . GLY B 1 712 ? -17.174 60.942 25.744 1.000 87.567 712 GLY BBB N 1
ATOM 13615 C CA . GLY B 1 712 ? -15.774 60.560 25.982 1.000 84.629 712 GLY BBB CA 1
ATOM 13616 C C . GLY B 1 712 ? -15.013 60.661 24.672 1.000 78.551 712 GLY BBB C 1
ATOM 13617 O O . GLY B 1 712 ? -15.544 60.211 23.632 1.000 71.226 712 GLY BBB O 1
ATOM 13618 N N . PHE B 1 713 ? -13.879 61.351 24.696 1.000 77.600 713 PHE BBB N 1
ATOM 13619 C CA . PHE B 1 713 ? -12.823 61.304 23.653 1.000 70.457 713 PHE BBB CA 1
ATOM 13620 C C . PHE B 1 713 ? -11.498 61.641 24.338 1.000 59.793 713 PHE BBB C 1
ATOM 13621 O O . PHE B 1 713 ? -11.463 62.559 25.162 1.000 66.457 713 PHE BBB O 1
ATOM 13629 N N . GLU B 1 714 ? -10.447 60.900 24.018 1.000 60.638 714 GLU BBB N 1
ATOM 13630 C CA . GLU B 1 714 ? -9.124 61.078 24.661 1.000 61.450 714 GLU BBB CA 1
ATOM 13631 C C . GLU B 1 714 ? -8.132 61.534 23.604 1.000 52.750 714 GLU BBB C 1
ATOM 13632 O O . GLU B 1 714 ? -7.997 60.846 22.576 1.000 49.650 714 GLU BBB O 1
ATOM 13638 N N . ILE B 1 715 ? -7.513 62.688 23.838 1.000 51.468 715 ILE BBB N 1
ATOM 13639 C CA . ILE B 1 715 ? -6.361 63.136 23.022 1.000 52.810 715 ILE BBB CA 1
ATOM 13640 C C . ILE B 1 715 ? -5.178 62.340 23.542 1.000 48.988 715 ILE BBB C 1
ATOM 13641 O O . ILE B 1 715 ? -4.913 62.351 24.739 1.000 49.934 715 ILE BBB O 1
ATOM 13646 N N . PRO B 1 716 ? -4.480 61.577 22.681 1.000 47.228 716 PRO BBB N 1
ATOM 13647 C CA . PRO B 1 716 ? -3.372 60.736 23.136 1.000 45.501 716 PRO BBB CA 1
ATOM 13648 C C . PRO B 1 716 ? -2.100 61.530 23.472 1.000 44.696 716 PRO BBB C 1
ATOM 13649 O O . PRO B 1 716 ? -1.063 61.276 22.884 1.000 43.568 716 PRO BBB O 1
ATOM 13653 N N . TYR B 1 717 ? -2.192 62.470 24.417 1.000 43.201 717 TYR BBB N 1
ATOM 13654 C CA . TYR B 1 717 ? -1.018 63.195 24.973 1.000 45.245 717 TYR BBB CA 1
ATOM 13655 C C . TYR B 1 717 ? 0.021 62.167 25.411 1.000 44.211 717 TYR BBB C 1
ATOM 13656 O O . TYR B 1 717 ? -0.362 61.135 25.976 1.000 48.390 717 TYR BBB O 1
ATOM 13665 N N . GLY B 1 718 ? 1.293 62.446 25.158 1.000 41.834 718 GLY BBB N 1
ATOM 13666 C CA . GLY B 1 718 ? 2.373 61.498 25.470 1.000 38.772 718 GLY BBB CA 1
ATOM 13667 C C . GLY B 1 718 ? 3.631 61.843 24.705 1.000 38.211 718 GLY BBB C 1
ATOM 13668 O O . GLY B 1 718 ? 3.632 62.727 23.854 1.000 44.382 718 GLY BBB O 1
ATOM 13669 N N . PRO B 1 719 ? 4.731 61.131 24.982 1.000 40.761 719 PRO BBB N 1
ATOM 13670 C CA . PRO B 1 719 ? 6.018 61.439 24.368 1.000 40.244 719 PRO BBB CA 1
ATOM 13671 C C . PRO B 1 719 ? 6.018 61.399 22.830 1.000 45.848 719 PRO BBB C 1
ATOM 13672 O O . PRO B 1 719 ? 6.842 62.114 22.233 1.000 42.324 719 PRO BBB O 1
ATOM 13676 N N . GLY B 1 720 ? 5.116 60.605 22.226 1.000 45.069 720 GLY BBB N 1
ATOM 13677 C CA . GLY B 1 720 ? 4.980 60.482 20.759 1.000 44.140 720 GLY BBB CA 1
ATOM 13678 C C . GLY B 1 720 ? 4.034 61.502 20.130 1.000 46.619 720 GLY BBB C 1
ATOM 13679 O O . GLY B 1 720 ? 4.067 61.630 18.903 1.000 46.965 720 GLY BBB O 1
ATOM 13680 N N . PHE B 1 721 ? 3.193 62.188 20.916 1.000 42.494 721 PHE BBB N 1
ATOM 13681 C CA . PHE B 1 721 ? 2.133 63.097 20.412 1.000 39.848 721 PHE BBB CA 1
ATOM 13682 C C . PHE B 1 721 ? 2.747 64.422 19.925 1.000 46.224 721 PHE BBB C 1
ATOM 13683 O O . PHE B 1 721 ? 3.706 64.942 20.556 1.000 44.540 721 PHE BBB O 1
ATOM 13691 N N . ASP B 1 722 ? 2.197 64.946 18.820 1.000 43.880 722 ASP BBB N 1
ATOM 13692 C CA . ASP B 1 722 ? 2.553 66.243 18.189 1.000 41.589 722 ASP BBB CA 1
ATOM 13693 C C . ASP B 1 722 ? 1.262 67.058 18.124 1.000 41.859 722 ASP BBB C 1
ATOM 13694 O O . ASP B 1 722 ? 0.425 66.709 17.300 1.000 39.953 722 ASP BBB O 1
ATOM 13699 N N . LEU B 1 723 ? 1.067 68.082 18.966 1.000 40.589 723 LEU BBB N 1
ATOM 13700 C CA . LEU B 1 723 ? -0.263 68.742 19.028 1.000 38.886 723 LEU BBB CA 1
ATOM 13701 C C . LEU B 1 723 ? -0.515 69.512 17.720 1.000 36.321 723 LEU BBB C 1
ATOM 13702 O O . LEU B 1 723 ? -1.703 69.570 17.284 1.000 33.919 723 LEU BBB O 1
ATOM 13707 N N . ALA B 1 724 ? 0.523 70.128 17.143 1.000 37.988 724 ALA BBB N 1
ATOM 13708 C CA . ALA B 1 724 ? 0.405 70.928 15.895 1.000 40.460 724 ALA BBB CA 1
ATOM 13709 C C . ALA B 1 724 ? -0.088 69.999 14.771 1.000 44.160 724 ALA BBB C 1
ATOM 13710 O O . ALA B 1 724 ? -1.000 70.413 13.991 1.000 40.535 724 ALA BBB O 1
ATOM 13712 N N . GLU B 1 725 ? 0.449 68.769 14.721 1.000 45.647 725 GLU BBB N 1
ATOM 13713 C CA . GLU B 1 725 ? 0.065 67.749 13.694 1.000 46.039 725 GLU BBB CA 1
ATOM 13714 C C . GLU B 1 725 ? -1.404 67.399 13.899 1.000 43.394 725 GLU BBB C 1
ATOM 13715 O O . GLU B 1 725 ? -2.150 67.464 12.899 1.000 41.749 725 GLU BBB O 1
ATOM 13721 N N . PHE B 1 726 ? -1.831 67.225 15.156 1.000 40.271 726 PHE BBB N 1
ATOM 13722 C CA . PHE B 1 726 ? -3.235 66.877 15.517 1.000 41.258 726 PHE BBB CA 1
ATOM 13723 C C . PHE B 1 726 ? -4.224 68.005 15.181 1.000 43.668 726 PHE BBB C 1
ATOM 13724 O O . PHE B 1 726 ? -5.331 67.702 14.720 1.000 43.712 726 PHE BBB O 1
ATOM 13732 N N . ILE B 1 727 ? -3.894 69.270 15.480 1.000 47.657 727 ILE BBB N 1
ATOM 13733 C CA . ILE B 1 727 ? -4.752 70.449 15.135 1.000 43.882 727 ILE BBB CA 1
ATOM 13734 C C . ILE B 1 727 ? -4.900 70.526 13.595 1.000 46.526 727 ILE BBB C 1
ATOM 13735 O O . ILE B 1 727 ? -6.034 70.736 13.086 1.000 42.540 727 ILE BBB O 1
ATOM 13740 N N . ALA B 1 728 ? -3.804 70.375 12.860 1.000 40.401 728 ALA BBB N 1
ATOM 13741 C CA . ALA B 1 728 ? -3.833 70.474 11.381 1.000 51.861 728 ALA BBB CA 1
ATOM 13742 C C . ALA B 1 728 ? -4.525 69.241 10.753 1.000 49.204 728 ALA BBB C 1
ATOM 13743 O O . ALA B 1 728 ? -5.060 69.407 9.676 1.000 50.248 728 ALA BBB O 1
ATOM 13745 N N . ASN B 1 729 ? -4.579 68.073 11.413 1.000 51.402 729 ASN BBB N 1
ATOM 13746 C CA . ASN B 1 729 ? -5.134 66.824 10.813 1.000 47.347 729 ASN BBB CA 1
ATOM 13747 C C . ASN B 1 729 ? -5.774 65.963 11.898 1.000 45.181 729 ASN BBB C 1
ATOM 13748 O O . ASN B 1 729 ? -5.213 64.979 12.363 1.000 40.081 729 ASN BBB O 1
ATOM 13753 N N . PRO B 1 730 ? -6.993 66.297 12.353 1.000 46.568 730 PRO BBB N 1
ATOM 13754 C CA . PRO B 1 730 ? -7.593 65.571 13.473 1.000 50.207 730 PRO BBB CA 1
ATOM 13755 C C . PRO B 1 730 ? -8.345 64.288 13.076 1.000 53.264 730 PRO BBB C 1
ATOM 13756 O O . PRO B 1 730 ? -9.441 64.071 13.588 1.000 51.684 730 PRO BBB O 1
ATOM 13760 N N . GLU B 1 731 ? -7.710 63.449 12.243 1.000 68.795 731 GLU BBB N 1
ATOM 13761 C CA . GLU B 1 731 ? -8.240 62.160 11.697 1.000 71.381 731 GLU BBB CA 1
ATOM 13762 C C . GLU B 1 731 ? -8.908 61.331 12.794 1.000 59.862 731 GLU BBB C 1
ATOM 13763 O O . GLU B 1 731 ? -10.019 60.854 12.592 1.000 62.483 731 GLU BBB O 1
ATOM 13769 N N . PRO B 1 732 ? -8.281 61.131 13.982 1.000 63.106 732 PRO BBB N 1
ATOM 13770 C CA . PRO B 1 732 ? -8.922 60.389 15.074 1.000 61.580 732 PRO BBB CA 1
ATOM 13771 C C . PRO B 1 732 ? -10.294 60.928 15.516 1.000 60.491 732 PRO BBB C 1
ATOM 13772 O O . PRO B 1 732 ? -11.081 60.156 16.050 1.000 59.735 732 PRO BBB O 1
ATOM 13776 N N . VAL B 1 733 ? -10.541 62.227 15.323 1.000 58.728 733 VAL BBB N 1
ATOM 13777 C CA . VAL B 1 733 ? -11.831 62.891 15.682 1.000 55.800 733 VAL BBB CA 1
ATOM 13778 C C . VAL B 1 733 ? -12.832 62.630 14.559 1.000 52.980 733 VAL BBB C 1
ATOM 13779 O O . VAL B 1 733 ? -14.001 62.356 14.868 1.000 58.835 733 VAL BBB O 1
ATOM 13783 N N . ILE B 1 734 ? -12.404 62.823 13.307 1.000 66.104 734 ILE BBB N 1
ATOM 13784 C CA . ILE B 1 734 ? -13.214 62.485 12.100 1.000 68.595 734 ILE BBB CA 1
ATOM 13785 C C . ILE B 1 734 ? -13.728 61.059 12.304 1.000 61.226 734 ILE BBB C 1
ATOM 13786 O O . ILE B 1 734 ? -14.951 60.874 12.218 1.000 63.808 734 ILE BBB O 1
ATOM 13791 N N . LYS B 1 735 ? -12.815 60.133 12.626 1.000 63.361 735 LYS BBB N 1
ATOM 13792 C CA . LYS B 1 735 ? -13.092 58.696 12.905 1.000 66.853 735 LYS BBB CA 1
ATOM 13793 C C . LYS B 1 735 ? -14.172 58.561 13.985 1.000 66.697 735 LYS BBB C 1
ATOM 13794 O O . LYS B 1 735 ? -15.188 57.930 13.691 1.000 70.593 735 LYS BBB O 1
ATOM 13800 N N . ALA B 1 736 ? -13.984 59.161 15.166 1.000 67.712 736 ALA BBB N 1
ATOM 13801 C CA . ALA B 1 736 ? -14.937 59.099 16.302 1.000 64.010 736 ALA BBB CA 1
ATOM 13802 C C . ALA B 1 736 ? -16.307 59.636 15.878 1.000 64.559 736 ALA BBB C 1
ATOM 13803 O O . ALA B 1 736 ? -17.328 59.142 16.407 1.000 64.943 736 ALA BBB O 1
ATOM 13805 N N . LEU B 1 737 ? -16.335 60.638 14.998 1.000 66.643 737 LEU BBB N 1
ATOM 13806 C CA . LEU B 1 737 ? -17.604 61.267 14.541 1.000 71.770 737 LEU BBB CA 1
ATOM 13807 C C . LEU B 1 737 ? -18.365 60.286 13.633 1.000 78.453 737 LEU BBB C 1
ATOM 13808 O O . LEU B 1 737 ? -19.607 60.276 13.747 1.000 83.718 737 LEU BBB O 1
ATOM 13813 N N . GLN B 1 738 ? -17.663 59.472 12.818 1.000 81.517 738 GLN BBB N 1
ATOM 13814 C CA . GLN B 1 738 ? -18.270 58.432 11.923 1.000 84.839 738 GLN BBB CA 1
ATOM 13815 C C . GLN B 1 738 ? -19.184 57.519 12.762 1.000 87.213 738 GLN BBB C 1
ATOM 13816 O O . GLN B 1 738 ? -20.243 57.105 12.237 1.000 85.854 738 GLN BBB O 1
ATOM 13822 N N . GLU B 1 739 ? -18.773 57.217 14.003 1.000 84.746 739 GLU BBB N 1
ATOM 13823 C CA . GLU B 1 739 ? -19.644 56.810 15.142 1.000 82.024 739 GLU BBB CA 1
ATOM 13824 C C . GLU B 1 739 ? -19.649 55.284 15.241 1.000 82.997 739 GLU BBB C 1
ATOM 13825 O O . GLU B 1 739 ? -18.538 54.731 15.205 1.000 87.058 739 GLU BBB O 1
ATOM 13831 N N . GLU B 1 746 ? -28.132 67.445 26.969 1.000 94.068 746 GLU BBB N 1
ATOM 13832 C CA . GLU B 1 746 ? -27.743 67.128 28.371 1.000 93.989 746 GLU BBB CA 1
ATOM 13833 C C . GLU B 1 746 ? -26.933 68.299 28.974 1.000 93.932 746 GLU BBB C 1
ATOM 13834 O O . GLU B 1 746 ? -27.401 68.826 30.004 1.000 102.317 746 GLU BBB O 1
ATOM 13840 N N . THR B 1 747 ? -25.798 68.728 28.383 1.000 79.221 747 THR BBB N 1
ATOM 13841 C CA . THR B 1 747 ? -24.961 69.843 28.929 1.000 65.932 747 THR BBB CA 1
ATOM 13842 C C . THR B 1 747 ? -25.301 71.159 28.209 1.000 61.736 747 THR BBB C 1
ATOM 13843 O O . THR B 1 747 ? -25.357 71.189 26.968 1.000 53.862 747 THR BBB O 1
ATOM 13847 N N . TYR B 1 748 ? -25.495 72.218 28.995 1.000 60.388 748 TYR BBB N 1
ATOM 13848 C CA . TYR B 1 748 ? -25.863 73.582 28.548 1.000 63.176 748 TYR BBB CA 1
ATOM 13849 C C . TYR B 1 748 ? -24.607 74.458 28.452 1.000 62.981 748 TYR BBB C 1
ATOM 13850 O O . TYR B 1 748 ? -24.711 75.622 28.037 1.000 57.679 748 TYR BBB O 1
ATOM 13859 N N . SER B 1 749 ? -23.440 73.913 28.789 1.000 63.577 749 SER BBB N 1
ATOM 13860 C CA . SER B 1 749 ? -22.182 74.688 28.888 1.000 62.867 749 SER BBB CA 1
ATOM 13861 C C . SER B 1 749 ? -21.022 73.853 28.348 1.000 59.653 749 SER BBB C 1
ATOM 13862 O O . SER B 1 749 ? -20.822 72.736 28.854 1.000 61.827 749 SER BBB O 1
ATOM 13865 N N . VAL B 1 750 ? -20.259 74.384 27.385 1.000 59.365 750 VAL BBB N 1
ATOM 13866 C CA . VAL B 1 750 ? -19.047 73.693 26.845 1.000 54.394 750 VAL BBB CA 1
ATOM 13867 C C . VAL B 1 750 ? -17.818 74.458 27.358 1.000 56.363 750 VAL BBB C 1
ATOM 13868 O O . VAL B 1 750 ? -17.446 75.495 26.784 1.000 56.975 750 VAL BBB O 1
ATOM 13872 N N . ASP B 1 751 ? -17.243 73.956 28.458 1.000 57.896 751 ASP BBB N 1
ATOM 13873 C CA . ASP B 1 751 ? -16.297 74.694 29.334 1.000 50.340 751 ASP BBB CA 1
ATOM 13874 C C . ASP B 1 751 ? -15.192 73.780 29.847 1.000 50.476 751 ASP BBB C 1
ATOM 13875 O O . ASP B 1 751 ? -14.466 74.229 30.722 1.000 54.410 751 ASP BBB O 1
ATOM 13880 N N . SER B 1 752 ? -15.033 72.574 29.302 1.000 49.342 752 SER BBB N 1
ATOM 13881 C CA . SER B 1 752 ? -13.988 71.619 29.751 1.000 51.051 752 SER BBB CA 1
ATOM 13882 C C . SER B 1 752 ? -13.654 70.646 28.632 1.000 46.953 752 SER BBB C 1
ATOM 13883 O O . SER B 1 752 ? -14.470 70.408 27.746 1.000 49.564 752 SER BBB O 1
ATOM 13886 N N . PRO B 1 753 ? -12.467 70.009 28.675 1.000 48.642 753 PRO BBB N 1
ATOM 13887 C CA . PRO B 1 753 ? -12.061 69.092 27.607 1.000 51.901 753 PRO BBB CA 1
ATOM 13888 C C . PRO B 1 753 ? -13.092 68.010 27.230 1.000 56.844 753 PRO BBB C 1
ATOM 13889 O O . PRO B 1 753 ? -13.795 67.512 28.082 1.000 51.976 753 PRO BBB O 1
ATOM 13893 N N . GLY B 1 754 ? -13.162 67.686 25.935 1.000 60.501 754 GLY BBB N 1
ATOM 13894 C CA . GLY B 1 754 ? -14.058 66.651 25.392 1.000 61.353 754 GLY BBB CA 1
ATOM 13895 C C . GLY B 1 754 ? -14.721 67.077 24.096 1.000 63.736 754 GLY BBB C 1
ATOM 13896 O O . GLY B 1 754 ? -14.489 68.209 23.628 1.000 61.534 754 GLY BBB O 1
ATOM 13897 N N . LEU B 1 755 ? -15.520 66.179 23.527 1.000 63.307 755 LEU BBB N 1
ATOM 13898 C CA . LEU B 1 755 ? -16.122 66.317 22.176 1.000 60.917 755 LEU BBB CA 1
ATOM 13899 C C . LEU B 1 755 ? -17.616 66.553 22.373 1.000 54.559 755 LEU BBB C 1
ATOM 13900 O O . LEU B 1 755 ? -18.279 65.732 23.005 1.000 58.048 755 LEU BBB O 1
ATOM 13905 N N . TYR B 1 756 ? -18.105 67.692 21.914 1.000 52.274 756 TYR BBB N 1
ATOM 13906 C CA . TYR B 1 756 ? -19.507 68.117 22.111 1.000 53.764 756 TYR BBB CA 1
ATOM 13907 C C . TYR B 1 756 ? -20.187 68.065 20.741 1.000 55.755 756 TYR BBB C 1
ATOM 13908 O O . TYR B 1 756 ? -19.569 68.460 19.747 1.000 57.081 756 TYR BBB O 1
ATOM 13917 N N . ILE B 1 757 ? -21.403 67.528 20.682 1.000 57.562 757 ILE BBB N 1
ATOM 13918 C CA . ILE B 1 757 ? -22.170 67.392 19.411 1.000 53.157 757 ILE BBB CA 1
ATOM 13919 C C . ILE B 1 757 ? -23.568 67.944 19.658 1.000 50.949 757 ILE BBB C 1
ATOM 13920 O O . ILE B 1 757 ? -24.110 67.704 20.745 1.000 52.195 757 ILE BBB O 1
ATOM 13925 N N . THR B 1 758 ? -24.102 68.689 18.692 1.000 55.336 758 THR BBB N 1
ATOM 13926 C CA . THR B 1 758 ? -25.505 69.177 18.702 1.000 56.853 758 THR BBB CA 1
ATOM 13927 C C . THR B 1 758 ? -26.035 69.282 17.268 1.000 58.082 758 THR BBB C 1
ATOM 13928 O O . THR B 1 758 ? -25.221 69.333 16.311 1.000 54.299 758 THR BBB O 1
ATOM 13932 N N . GLU B 1 759 ? -27.363 69.348 17.152 1.000 63.429 759 GLU BBB N 1
ATOM 13933 C CA . GLU B 1 759 ? -28.092 69.380 15.861 1.000 66.255 759 GLU BBB CA 1
ATOM 13934 C C . GLU B 1 759 ? -28.979 70.630 15.827 1.000 61.131 759 GLU BBB C 1
ATOM 13935 O O . GLU B 1 759 ? -29.536 71.029 16.859 1.000 61.565 759 GLU BBB O 1
ATOM 13941 N N . PHE B 1 760 ? -29.034 71.262 14.667 1.000 60.558 760 PHE BBB N 1
ATOM 13942 C CA . PHE B 1 760 ? -29.877 72.443 14.378 1.000 61.926 760 PHE BBB CA 1
ATOM 13943 C C . PHE B 1 760 ? -30.408 72.324 12.951 1.000 60.700 760 PHE BBB C 1
ATOM 13944 O O . PHE B 1 760 ? -29.839 71.567 12.139 1.000 52.587 760 PHE BBB O 1
ATOM 13952 N N . LYS B 1 761 ? -31.445 73.098 12.657 1.000 68.581 761 LYS BBB N 1
ATOM 13953 C CA . LYS B 1 761 ? -32.254 72.969 11.423 1.000 74.458 761 LYS BBB CA 1
ATOM 13954 C C . LYS B 1 761 ? -31.845 74.097 10.478 1.000 66.227 761 LYS BBB C 1
ATOM 13955 O O . LYS B 1 761 ? -31.660 75.223 10.988 1.000 67.799 761 LYS BBB O 1
ATOM 13961 N N . VAL B 1 762 ? -31.656 73.794 9.187 1.000 57.249 762 VAL BBB N 1
ATOM 13962 C CA . VAL B 1 762 ? -31.454 74.811 8.112 1.000 60.367 762 VAL BBB CA 1
ATOM 13963 C C . VAL B 1 762 ? -32.546 74.604 7.057 1.000 65.644 762 VAL BBB C 1
ATOM 13964 O O . VAL B 1 762 ? -32.645 73.481 6.542 1.000 66.786 762 VAL BBB O 1
ATOM 13968 N N . ASP B 1 763 ? -33.309 75.654 6.735 1.000 75.603 763 ASP BBB N 1
ATOM 13969 C CA . ASP B 1 763 ? -34.458 75.593 5.787 1.000 80.633 763 ASP BBB CA 1
ATOM 13970 C C . ASP B 1 763 ? -34.092 76.299 4.473 1.000 80.220 763 ASP BBB C 1
ATOM 13971 O O . ASP B 1 763 ? -34.499 75.781 3.420 1.000 91.850 763 ASP BBB O 1
ATOM 13976 N N . ASP B 1 764 ? -33.339 77.408 4.513 1.000 73.403 764 ASP BBB N 1
ATOM 13977 C CA . ASP B 1 764 ? -33.050 78.252 3.319 1.000 66.032 764 ASP BBB CA 1
ATOM 13978 C C . ASP B 1 764 ? -31.536 78.345 3.068 1.000 60.630 764 ASP BBB C 1
ATOM 13979 O O . ASP B 1 764 ? -30.880 79.141 3.752 1.000 63.835 764 ASP BBB O 1
ATOM 13984 N N . LEU B 1 765 ? -31.001 77.626 2.076 1.000 63.900 765 LEU BBB N 1
ATOM 13985 C CA . LEU B 1 765 ? -29.534 77.593 1.785 1.000 61.845 765 LEU BBB CA 1
ATOM 13986 C C . LEU B 1 765 ? -29.101 78.775 0.905 1.000 59.430 765 LEU BBB C 1
ATOM 13987 O O . LEU B 1 765 ? -27.914 78.803 0.562 1.000 63.575 765 LEU BBB O 1
ATOM 13992 N N . SER B 1 766 ? -29.997 79.717 0.571 1.000 63.637 766 SER BBB N 1
ATOM 13993 C CA . SER B 1 766 ? -29.666 81.011 -0.106 1.000 65.059 766 SER BBB CA 1
ATOM 13994 C C . SER B 1 766 ? -29.164 82.039 0.923 1.000 61.946 766 SER BBB C 1
ATOM 13995 O O . SER B 1 766 ? -28.633 83.105 0.502 1.000 58.019 766 SER BBB O 1
ATOM 13998 N N . ARG B 1 767 ? -29.370 81.738 2.214 1.000 64.475 767 ARG BBB N 1
ATOM 13999 C CA . ARG B 1 767 ? -28.900 82.544 3.377 1.000 64.736 767 ARG BBB CA 1
ATOM 14000 C C . ARG B 1 767 ? -27.414 82.265 3.630 1.000 61.757 767 ARG BBB C 1
ATOM 14001 O O . ARG B 1 767 ? -26.896 81.215 3.157 1.000 58.111 767 ARG BBB O 1
ATOM 14009 N N . HIS B 1 768 ? -26.756 83.180 4.349 1.000 63.266 768 HIS BBB N 1
ATOM 14010 C CA . HIS B 1 768 ? -25.356 83.037 4.827 1.000 59.710 768 HIS BBB CA 1
ATOM 14011 C C . HIS B 1 768 ? -25.356 82.822 6.345 1.000 57.025 768 HIS BBB C 1
ATOM 14012 O O . HIS B 1 768 ? -26.017 83.609 7.060 1.000 54.211 768 HIS BBB O 1
ATOM 14019 N N . TYR B 1 769 ? -24.631 81.787 6.778 1.000 52.208 769 TYR BBB N 1
ATOM 14020 C CA . TYR B 1 769 ? -24.560 81.253 8.159 1.000 51.038 769 TYR BBB CA 1
ATOM 14021 C C . TYR B 1 769 ? -23.150 81.508 8.726 1.000 50.655 769 TYR BBB C 1
ATOM 14022 O O . TYR B 1 769 ? -22.166 80.917 8.236 1.000 50.028 769 TYR BBB O 1
ATOM 14031 N N . VAL B 1 770 ? -23.061 82.378 9.736 1.000 50.188 770 VAL BBB N 1
ATOM 14032 C CA . VAL B 1 770 ? -21.790 82.728 10.446 1.000 53.003 770 VAL BBB CA 1
ATOM 14033 C C . VAL B 1 770 ? -21.878 82.260 11.911 1.000 49.935 770 VAL BBB C 1
ATOM 14034 O O . VAL B 1 770 ? -22.819 82.675 12.649 1.000 44.658 770 VAL BBB O 1
ATOM 14038 N N . LEU B 1 771 ? -21.006 81.327 12.279 1.000 45.639 771 LEU BBB N 1
ATOM 14039 C CA . LEU B 1 771 ? -20.838 80.871 13.676 1.000 49.497 771 LEU BBB CA 1
ATOM 14040 C C . LEU B 1 771 ? -19.983 81.912 14.411 1.000 51.413 771 LEU BBB C 1
ATOM 14041 O O . LEU B 1 771 ? -18.882 82.249 13.913 1.000 40.948 771 LEU BBB O 1
ATOM 14046 N N . ASP B 1 772 ? -20.542 82.458 15.490 1.000 51.392 772 ASP BBB N 1
ATOM 14047 C CA . ASP B 1 772 ? -19.888 83.386 16.447 1.000 53.113 772 ASP BBB CA 1
ATOM 14048 C C . ASP B 1 772 ? -19.549 82.566 17.680 1.000 43.565 772 ASP BBB C 1
ATOM 14049 O O . ASP B 1 772 ? -20.435 82.035 18.328 1.000 41.216 772 ASP BBB O 1
ATOM 14054 N N . PRO B 1 773 ? -18.260 82.448 18.044 1.000 46.552 773 PRO BBB N 1
ATOM 14055 C CA . PRO B 1 773 ? -17.869 81.662 19.215 1.000 44.081 773 PRO BBB CA 1
ATOM 14056 C C . PRO B 1 773 ? -18.354 82.250 20.544 1.000 40.284 773 PRO BBB C 1
ATOM 14057 O O . PRO B 1 773 ? -18.374 81.530 21.513 1.000 39.953 773 PRO BBB O 1
ATOM 14061 N N . GLY B 1 774 ? -18.743 83.523 20.560 1.000 40.498 774 GLY BBB N 1
ATOM 14062 C CA . GLY B 1 774 ? -19.271 84.180 21.766 1.000 42.613 774 GLY BBB CA 1
ATOM 14063 C C . GLY B 1 774 ? -18.175 84.850 22.592 1.000 39.970 774 GLY BBB C 1
ATOM 14064 O O . GLY B 1 774 ? -16.993 84.478 22.454 1.000 41.128 774 GLY BBB O 1
ATOM 14065 N N . LEU B 1 775 ? -18.584 85.802 23.427 1.000 38.898 775 LEU BBB N 1
ATOM 14066 C CA . LEU B 1 775 ? -17.738 86.594 24.351 1.000 47.971 775 LEU BBB CA 1
ATOM 14067 C C . LEU B 1 775 ? -16.773 85.682 25.131 1.000 41.414 775 LEU BBB C 1
ATOM 14068 O O . LEU B 1 775 ? -15.630 86.077 25.303 1.000 36.638 775 LEU BBB O 1
ATOM 14073 N N . GLU B 1 776 ? -17.231 84.512 25.574 1.000 38.175 776 GLU BBB N 1
ATOM 14074 C CA . GLU B 1 776 ? -16.521 83.645 26.549 1.000 38.337 776 GLU BBB CA 1
ATOM 14075 C C . GLU B 1 776 ? -15.236 83.103 25.926 1.000 35.787 776 GLU BBB C 1
ATOM 14076 O O . GLU B 1 776 ? -14.338 82.693 26.665 1.000 31.818 776 GLU BBB O 1
ATOM 14082 N N . PHE B 1 777 ? -15.194 83.017 24.601 1.000 33.737 777 PHE BBB N 1
ATOM 14083 C CA . PHE B 1 777 ? -14.157 82.247 23.881 1.000 33.508 777 PHE BBB CA 1
ATOM 14084 C C . PHE B 1 777 ? -12.824 83.006 23.855 1.000 31.948 777 PHE BBB C 1
ATOM 14085 O O . PHE B 1 777 ? -11.765 82.356 23.691 1.000 33.717 777 PHE BBB O 1
ATOM 14093 N N . TYR B 1 778 ? -12.866 84.340 23.952 1.000 33.294 778 TYR BBB N 1
ATOM 14094 C CA . TYR B 1 778 ? -11.706 85.224 23.645 1.000 35.278 778 TYR BBB CA 1
ATOM 14095 C C . TYR B 1 778 ? -10.846 85.444 24.886 1.000 33.632 778 TYR BBB C 1
ATOM 14096 O O . TYR B 1 778 ? -11.296 86.103 25.793 1.000 32.605 778 TYR BBB O 1
ATOM 14105 N N . TYR B 1 779 ? -9.619 84.942 24.846 1.000 34.926 779 TYR BBB N 1
ATOM 14106 C CA . TYR B 1 779 ? -8.632 85.001 25.946 1.000 36.956 779 TYR BBB CA 1
ATOM 14107 C C . TYR B 1 779 ? -7.245 85.147 25.325 1.000 36.227 779 TYR BBB C 1
ATOM 14108 O O . TYR B 1 779 ? -6.987 84.562 24.261 1.000 37.265 779 TYR BBB O 1
ATOM 14117 N N . ASN B 1 780 ? -6.376 85.916 25.977 1.000 32.803 780 ASN BBB N 1
ATOM 14118 C CA . ASN B 1 780 ? -5.030 86.235 25.447 1.000 32.796 780 ASN BBB CA 1
ATOM 14119 C C . ASN B 1 780 ? -4.264 84.928 25.164 1.000 33.085 780 ASN BBB C 1
ATOM 14120 O O . ASN B 1 780 ? -3.507 84.872 24.154 1.000 36.012 780 ASN BBB O 1
ATOM 14125 N N . HIS B 1 781 ? -4.379 83.922 26.040 1.000 34.068 781 HIS BBB N 1
ATOM 14126 C CA . HIS B 1 781 ? -3.749 82.584 25.846 1.000 34.393 781 HIS BBB CA 1
ATOM 14127 C C . HIS B 1 781 ? -4.753 81.743 25.070 1.000 37.059 781 HIS BBB C 1
ATOM 14128 O O . HIS B 1 781 ? -5.570 81.066 25.721 1.000 35.987 781 HIS BBB O 1
ATOM 14135 N N . TYR B 1 782 ? -4.803 81.890 23.742 1.000 35.191 782 TYR BBB N 1
ATOM 14136 C CA . TYR B 1 782 ? -5.986 81.459 22.950 1.000 33.351 782 TYR BBB CA 1
ATOM 14137 C C . TYR B 1 782 ? -6.310 79.981 23.234 1.000 31.982 782 TYR BBB C 1
ATOM 14138 O O . TYR B 1 782 ? -5.407 79.151 23.359 1.000 29.430 782 TYR BBB O 1
ATOM 14147 N N . TYR B 1 783 ? -7.600 79.708 23.361 1.000 32.092 783 TYR BBB N 1
ATOM 14148 C CA . TYR B 1 783 ? -8.198 78.365 23.484 1.000 35.597 783 TYR BBB CA 1
ATOM 14149 C C . TYR B 1 783 ? -7.939 77.543 22.203 1.000 38.191 783 TYR BBB C 1
ATOM 14150 O O . TYR B 1 783 ? -7.740 78.096 21.091 1.000 37.399 783 TYR BBB O 1
ATOM 14159 N N . ARG B 1 784 ? -7.917 76.223 22.363 1.000 39.597 784 ARG BBB N 1
ATOM 14160 C CA . ARG B 1 784 ? -7.824 75.237 21.259 1.000 39.533 784 ARG BBB CA 1
ATOM 14161 C C . ARG B 1 784 ? -9.156 74.497 21.218 1.000 41.950 784 ARG BBB C 1
ATOM 14162 O O . ARG B 1 784 ? -9.342 73.581 22.023 1.000 44.048 784 ARG BBB O 1
ATOM 14170 N N . ILE B 1 785 ? -10.053 74.939 20.348 1.000 42.991 785 ILE BBB N 1
ATOM 14171 C CA . ILE B 1 785 ? -11.377 74.320 20.079 1.000 44.370 785 ILE BBB CA 1
ATOM 14172 C C . ILE B 1 785 ? -11.505 74.068 18.568 1.000 46.521 785 ILE BBB C 1
ATOM 14173 O O . ILE B 1 785 ? -11.402 75.026 17.790 1.000 44.064 785 ILE BBB O 1
ATOM 14178 N N . LEU B 1 786 ? -11.691 72.800 18.181 1.000 51.374 786 LEU BBB N 1
ATOM 14179 C CA . LEU B 1 786 ? -11.757 72.316 16.772 1.000 46.939 786 LEU BBB CA 1
ATOM 14180 C C . LEU B 1 786 ? -13.228 72.229 16.328 1.000 43.844 786 LEU BBB C 1
ATOM 14181 O O . LEU B 1 786 ? -14.018 71.538 17.016 1.000 39.441 786 LEU BBB O 1
ATOM 14186 N N . LEU B 1 787 ? -13.575 72.913 15.227 1.000 41.096 787 LEU BBB N 1
ATOM 14187 C CA . LEU B 1 787 ? -14.952 73.014 14.657 1.000 40.025 787 LEU BBB CA 1
ATOM 14188 C C . LEU B 1 787 ? -15.121 71.974 13.547 1.000 41.843 787 LEU BBB C 1
ATOM 14189 O O . LEU B 1 787 ? -14.295 71.949 12.632 1.000 38.381 787 LEU BBB O 1
ATOM 14194 N N . PHE B 1 788 ? -16.176 71.168 13.643 1.000 47.780 788 PHE BBB N 1
ATOM 14195 C CA . PHE B 1 788 ? -16.601 70.178 12.623 1.000 46.601 788 PHE BBB CA 1
ATOM 14196 C C . PHE B 1 788 ? -18.078 70.437 12.337 1.000 49.297 788 PHE BBB C 1
ATOM 14197 O O . PHE B 1 788 ? -18.891 70.533 13.305 1.000 47.688 788 PHE BBB O 1
ATOM 14205 N N . VAL B 1 789 ? -18.404 70.605 11.055 1.000 45.794 789 VAL BBB N 1
ATOM 14206 C CA . VAL B 1 789 ? -19.796 70.849 10.579 1.000 47.461 789 VAL BBB CA 1
ATOM 14207 C C . VAL B 1 789 ? -20.145 69.660 9.672 1.000 51.526 789 VAL BBB C 1
ATOM 14208 O O . VAL B 1 789 ? -19.439 69.483 8.655 1.000 42.418 789 VAL BBB O 1
ATOM 14212 N N . ASN B 1 790 ? -21.120 68.830 10.075 1.000 54.685 790 ASN BBB N 1
ATOM 14213 C CA . ASN B 1 790 ? -21.501 67.573 9.364 1.000 59.648 790 ASN BBB CA 1
ATOM 14214 C C . ASN B 1 790 ? -20.238 66.732 9.109 1.000 59.824 790 ASN BBB C 1
ATOM 14215 O O . ASN B 1 790 ? -19.993 66.372 7.931 1.000 54.598 790 ASN BBB O 1
ATOM 14220 N N . LYS B 1 791 ? -19.446 66.499 10.167 1.000 63.321 791 LYS BBB N 1
ATOM 14221 C CA . LYS B 1 791 ? -18.285 65.558 10.232 1.000 63.527 791 LYS BBB CA 1
ATOM 14222 C C . LYS B 1 791 ? -17.124 65.990 9.328 1.000 57.754 791 LYS BBB C 1
ATOM 14223 O O . LYS B 1 791 ? -16.197 65.167 9.140 1.000 64.881 791 LYS BBB O 1
ATOM 14229 N N . VAL B 1 792 ? -17.160 67.203 8.777 1.000 57.147 792 VAL BBB N 1
ATOM 14230 C CA . VAL B 1 792 ? -16.033 67.772 7.978 1.000 54.576 792 VAL BBB CA 1
ATOM 14231 C C . VAL B 1 792 ? -15.315 68.790 8.863 1.000 55.628 792 VAL BBB C 1
ATOM 14232 O O . VAL B 1 792 ? -16.025 69.637 9.466 1.000 53.910 792 VAL BBB O 1
ATOM 14236 N N . TYR B 1 793 ? -13.980 68.720 8.920 1.000 49.523 793 TYR BBB N 1
ATOM 14237 C CA . TYR B 1 793 ? -13.140 69.640 9.722 1.000 49.166 793 TYR BBB CA 1
ATOM 14238 C C . TYR B 1 793 ? -13.152 71.008 9.046 1.000 51.061 793 TYR BBB C 1
ATOM 14239 O O . TYR B 1 793 ? -12.654 71.080 7.929 1.000 49.111 793 TYR BBB O 1
ATOM 14248 N N . VAL B 1 794 ? -13.713 72.031 9.706 1.000 48.552 794 VAL BBB N 1
ATOM 14249 C CA . VAL B 1 794 ? -13.670 73.447 9.246 1.000 45.922 794 VAL BBB CA 1
ATOM 14250 C C . VAL B 1 794 ? -12.300 74.011 9.626 1.000 50.468 794 VAL BBB C 1
ATOM 14251 O O . VAL B 1 794 ? -11.620 74.572 8.763 1.000 51.238 794 VAL BBB O 1
ATOM 14255 N N . GLY B 1 795 ? -11.913 73.862 10.892 1.000 50.469 795 GLY BBB N 1
ATOM 14256 C CA . GLY B 1 795 ? -10.605 74.321 11.393 1.000 44.729 795 GLY BBB CA 1
ATOM 14257 C C . GLY B 1 795 ? -10.686 74.639 12.878 1.000 43.363 795 GLY BBB C 1
ATOM 14258 O O . GLY B 1 795 ? -11.753 74.492 13.482 1.000 43.588 795 GLY BBB O 1
ATOM 14259 N N . PRO B 1 796 ? -9.552 75.021 13.502 1.000 44.551 796 PRO BBB N 1
ATOM 14260 C CA . PRO B 1 796 ? -9.582 75.603 14.844 1.000 43.312 796 PRO BBB CA 1
ATOM 14261 C C . PRO B 1 796 ? -10.397 76.906 14.836 1.000 40.505 796 PRO BBB C 1
ATOM 14262 O O . PRO B 1 796 ? -10.241 77.666 13.901 1.000 41.530 796 PRO BBB O 1
ATOM 14266 N N . LEU B 1 797 ? -11.231 77.118 15.857 1.000 40.149 797 LEU BBB N 1
ATOM 14267 C CA . LEU B 1 797 ? -11.947 78.388 16.107 1.000 41.710 797 LEU BBB CA 1
ATOM 14268 C C . LEU B 1 797 ? -10.901 79.468 16.356 1.000 40.700 797 LEU BBB C 1
ATOM 14269 O O . LEU B 1 797 ? -10.024 79.228 17.194 1.000 38.810 797 LEU BBB O 1
ATOM 14274 N N . ILE B 1 798 ? -10.938 80.552 15.578 1.000 40.419 798 ILE BBB N 1
ATOM 14275 C CA . ILE B 1 798 ? -9.995 81.699 15.721 1.000 43.093 798 ILE BBB CA 1
ATOM 14276 C C . ILE B 1 798 ? -10.807 82.994 15.837 1.000 43.980 798 ILE BBB C 1
ATOM 14277 O O . ILE B 1 798 ? -10.226 84.054 16.119 1.000 51.250 798 ILE BBB O 1
ATOM 14282 N N . GLY B 1 799 ? -12.122 82.900 15.681 1.000 41.888 799 GLY BBB N 1
ATOM 14283 C CA . GLY B 1 799 ? -13.006 84.053 15.446 1.000 42.496 799 GLY BBB CA 1
ATOM 14284 C C . GLY B 1 799 ? -14.324 83.612 14.818 1.000 42.138 799 GLY BBB C 1
ATOM 14285 O O . GLY B 1 799 ? -14.574 82.423 14.613 1.000 38.929 799 GLY BBB O 1
ATOM 14286 N N . PRO B 1 800 ? -15.209 84.563 14.479 1.000 43.583 800 PRO BBB N 1
ATOM 14287 C CA . PRO B 1 800 ? -16.391 84.236 13.688 1.000 45.049 800 PRO BBB CA 1
ATOM 14288 C C . PRO B 1 800 ? -15.933 83.543 12.385 1.000 43.983 800 PRO BBB C 1
ATOM 14289 O O . PRO B 1 800 ? -14.830 83.808 11.931 1.000 38.329 800 PRO BBB O 1
ATOM 14293 N N . ILE B 1 801 ? -16.764 82.652 11.845 1.000 43.867 801 ILE BBB N 1
ATOM 14294 C CA . ILE B 1 801 ? -16.470 81.833 10.626 1.000 44.083 801 ILE BBB CA 1
ATOM 14295 C C . ILE B 1 801 ? -17.789 81.601 9.853 1.000 43.074 801 ILE BBB C 1
ATOM 14296 O O . ILE B 1 801 ? -18.799 81.199 10.451 1.000 39.434 801 ILE BBB O 1
ATOM 14301 N N . ASP B 1 802 ? -17.807 81.941 8.563 1.000 51.261 802 ASP BBB N 1
ATOM 14302 C CA . ASP B 1 802 ? -18.902 81.595 7.612 1.000 48.107 802 ASP BBB CA 1
ATOM 14303 C C . ASP B 1 802 ? -18.877 80.076 7.386 1.000 45.303 802 ASP BBB C 1
ATOM 14304 O O . ASP B 1 802 ? -17.864 79.579 6.885 1.000 48.142 802 ASP BBB O 1
ATOM 14309 N N . ILE B 1 803 ? -19.936 79.372 7.780 1.000 45.235 803 ILE BBB N 1
ATOM 14310 C CA . ILE B 1 803 ? -20.022 77.888 7.659 1.000 50.895 803 ILE BBB CA 1
ATOM 14311 C C . ILE B 1 803 ? -21.062 77.507 6.582 1.000 47.587 803 ILE BBB C 1
ATOM 14312 O O . ILE B 1 803 ? -21.385 76.303 6.518 1.000 47.389 803 ILE BBB O 1
ATOM 14317 N N . THR B 1 804 ? -21.525 78.456 5.747 1.000 50.196 804 THR BBB N 1
ATOM 14318 C CA . THR B 1 804 ? -22.568 78.235 4.688 1.000 54.113 804 THR BBB CA 1
ATOM 14319 C C . THR B 1 804 ? -22.204 76.985 3.855 1.000 50.717 804 THR BBB C 1
ATOM 14320 O O . THR B 1 804 ? -22.960 75.995 3.910 1.000 50.201 804 THR BBB O 1
ATOM 14324 N N . ARG B 1 805 ? -21.015 76.962 3.259 1.000 48.204 805 ARG BBB N 1
ATOM 14325 C CA . ARG B 1 805 ? -20.544 75.922 2.298 1.000 53.048 805 ARG BBB CA 1
ATOM 14326 C C . ARG B 1 805 ? -20.475 74.528 2.939 1.000 55.958 805 ARG BBB C 1
ATOM 14327 O O . ARG B 1 805 ? -20.215 73.581 2.194 1.000 56.579 805 ARG BBB O 1
ATOM 14335 N N . TYR B 1 806 ? -20.616 74.386 4.260 1.000 50.906 806 TYR BBB N 1
ATOM 14336 C CA . TYR B 1 806 ? -20.545 73.070 4.945 1.000 46.401 806 TYR BBB CA 1
ATOM 14337 C C . TYR B 1 806 ? -21.954 72.571 5.269 1.000 45.196 806 TYR BBB C 1
ATOM 14338 O O . TYR B 1 806 ? -22.074 71.452 5.786 1.000 48.941 806 TYR BBB O 1
ATOM 14347 N N . LEU B 1 807 ? -22.986 73.378 5.023 1.000 48.036 807 LEU BBB N 1
ATOM 14348 C CA . LEU B 1 807 ? -24.384 73.061 5.431 1.000 57.727 807 LEU BBB CA 1
ATOM 14349 C C . LEU B 1 807 ? -25.110 72.260 4.334 1.000 64.961 807 LEU BBB C 1
ATOM 14350 O O . LEU B 1 807 ? -24.802 72.457 3.136 1.000 61.653 807 LEU BBB O 1
ATOM 14355 N N . LYS B 1 808 ? -26.037 71.389 4.747 1.000 66.339 808 LYS BBB N 1
ATOM 14356 C CA . LYS B 1 808 ? -27.017 70.693 3.870 1.000 73.169 808 LYS BBB CA 1
ATOM 14357 C C . LYS B 1 808 ? -28.406 71.031 4.407 1.000 76.842 808 LYS BBB C 1
ATOM 14358 O O . LYS B 1 808 ? -28.514 71.490 5.543 1.000 74.107 808 LYS BBB O 1
ATOM 14364 N N . PRO B 1 809 ? -29.500 70.852 3.627 1.000 76.072 809 PRO BBB N 1
ATOM 14365 C CA . PRO B 1 809 ? -30.836 71.225 4.096 1.000 73.657 809 PRO BBB CA 1
ATOM 14366 C C . PRO B 1 809 ? -31.345 70.275 5.193 1.000 68.731 809 PRO BBB C 1
ATOM 14367 O O . PRO B 1 809 ? -30.906 69.142 5.274 1.000 64.823 809 PRO BBB O 1
ATOM 14371 N N . GLY B 1 810 ? -32.218 70.783 6.062 1.000 65.403 810 GLY BBB N 1
ATOM 14372 C CA . GLY B 1 810 ? -32.773 70.023 7.197 1.000 67.994 810 GLY BBB CA 1
ATOM 14373 C C . GLY B 1 810 ? -31.810 69.942 8.375 1.000 73.753 810 GLY BBB C 1
ATOM 14374 O O . GLY B 1 810 ? -31.282 70.999 8.797 1.000 64.379 810 GLY BBB O 1
ATOM 14375 N N . VAL B 1 811 ? -31.603 68.727 8.892 1.000 76.292 811 VAL BBB N 1
ATOM 14376 C CA . VAL B 1 811 ? -30.873 68.443 10.164 1.000 81.317 811 VAL BBB CA 1
ATOM 14377 C C . VAL B 1 811 ? -29.373 68.523 9.864 1.000 75.565 811 VAL BBB C 1
ATOM 14378 O O . VAL B 1 811 ? -28.919 67.720 9.023 1.000 64.280 811 VAL BBB O 1
ATOM 14382 N N . ASN B 1 812 ? -28.657 69.465 10.500 1.000 66.620 812 ASN BBB N 1
ATOM 14383 C CA . ASN B 1 812 ? -27.175 69.604 10.437 1.000 61.653 812 ASN BBB CA 1
ATOM 14384 C C . ASN B 1 812 ? -26.548 69.330 11.813 1.000 64.229 812 ASN BBB C 1
ATOM 14385 O O . ASN B 1 812 ? -27.207 69.570 12.838 1.000 69.346 812 ASN BBB O 1
ATOM 14390 N N . GLU B 1 813 ? -25.289 68.897 11.817 1.000 62.943 813 GLU BBB N 1
ATOM 14391 C CA . GLU B 1 813 ? -24.481 68.559 13.019 1.000 64.669 813 GLU BBB CA 1
ATOM 14392 C C . GLU B 1 813 ? -23.315 69.556 13.150 1.000 60.743 813 GLU BBB C 1
ATOM 14393 O O . GLU B 1 813 ? -22.601 69.792 12.151 1.000 56.046 813 GLU BBB O 1
ATOM 14399 N N . VAL B 1 814 ? -23.152 70.152 14.334 1.000 59.217 814 VAL BBB N 1
ATOM 14400 C CA . VAL B 1 814 ? -21.909 70.870 14.748 1.000 57.200 814 VAL BBB CA 1
ATOM 14401 C C . VAL B 1 814 ? -21.268 70.047 15.869 1.000 52.292 814 VAL BBB C 1
ATOM 14402 O O . VAL B 1 814 ? -21.996 69.648 16.799 1.000 51.890 814 VAL BBB O 1
ATOM 14406 N N . ALA B 1 815 ? -19.970 69.769 15.750 1.000 50.456 815 ALA BBB N 1
ATOM 14407 C CA . ALA B 1 815 ? -19.138 69.167 16.811 1.000 49.084 815 ALA BBB CA 1
ATOM 14408 C C . ALA B 1 815 ? -17.943 70.079 17.107 1.000 50.898 815 ALA BBB C 1
ATOM 14409 O O . ALA B 1 815 ? -17.267 70.554 16.155 1.000 51.051 815 ALA BBB O 1
ATOM 14411 N N . LEU B 1 816 ? -17.687 70.277 18.398 1.000 49.186 816 LEU BBB N 1
ATOM 14412 C CA . LEU B 1 816 ? -16.513 70.999 18.950 1.000 47.441 816 LEU BBB CA 1
ATOM 14413 C C . LEU B 1 816 ? -15.708 69.996 19.759 1.000 43.685 816 LEU BBB C 1
ATOM 14414 O O . LEU B 1 816 ? -16.291 69.421 20.685 1.000 44.056 816 LEU BBB O 1
ATOM 14419 N N . LEU B 1 817 ? -14.449 69.790 19.386 1.000 39.712 817 LEU BBB N 1
ATOM 14420 C CA . LEU B 1 817 ? -13.446 69.143 20.241 1.000 41.411 817 LEU BBB CA 1
ATOM 14421 C C . LEU B 1 817 ? -12.723 70.257 20.991 1.000 40.810 817 LEU BBB C 1
ATOM 14422 O O . LEU B 1 817 ? -11.875 70.928 20.396 1.000 42.113 817 LEU BBB O 1
ATOM 14427 N N . VAL B 1 818 ? -13.046 70.397 22.263 1.000 41.810 818 VAL BBB N 1
ATOM 14428 C CA . VAL B 1 818 ? -12.348 71.301 23.208 1.000 43.077 818 VAL BBB CA 1
ATOM 14429 C C . VAL B 1 818 ? -11.124 70.560 23.708 1.000 40.241 818 VAL BBB C 1
ATOM 14430 O O . VAL B 1 818 ? -11.262 69.733 24.614 1.000 43.209 818 VAL BBB O 1
ATOM 14434 N N . GLU B 1 819 ? -9.966 70.857 23.150 1.000 43.591 819 GLU BBB N 1
ATOM 14435 C CA . GLU B 1 819 ? -8.700 70.468 23.806 1.000 46.556 819 GLU BBB CA 1
ATOM 14436 C C . GLU B 1 819 ? -8.524 71.359 25.054 1.000 49.847 819 GLU BBB C 1
ATOM 14437 O O . GLU B 1 819 ? -8.095 70.825 26.097 1.000 42.481 819 GLU BBB O 1
ATOM 14443 N N . TRP B 1 820 ? -8.875 72.659 24.993 1.000 50.094 820 TRP BBB N 1
ATOM 14444 C CA . TRP B 1 820 ? -8.764 73.566 26.177 1.000 45.249 820 TRP BBB CA 1
ATOM 14445 C C . TRP B 1 820 ? -9.471 74.897 25.921 1.000 42.507 820 TRP BBB C 1
ATOM 14446 O O . TRP B 1 820 ? -9.136 75.593 24.943 1.000 40.754 820 TRP BBB O 1
ATOM 14457 N N . GLY B 1 821 ? -10.378 75.250 26.818 1.000 39.562 821 GLY BBB N 1
ATOM 14458 C CA . GLY B 1 821 ? -11.049 76.551 26.816 1.000 44.125 821 GLY BBB CA 1
ATOM 14459 C C . GLY B 1 821 ? -12.535 76.440 27.017 1.000 41.061 821 GLY BBB C 1
ATOM 14460 O O . GLY B 1 821 ? -13.008 75.400 27.538 1.000 39.014 821 GLY BBB O 1
ATOM 14461 N N . VAL B 1 822 ? -13.236 77.506 26.638 1.000 39.868 822 VAL BBB N 1
ATOM 14462 C CA . VAL B 1 822 ? -14.709 77.649 26.809 1.000 40.558 822 VAL BBB CA 1
ATOM 14463 C C . VAL B 1 822 ? -15.258 78.376 25.576 1.000 43.494 822 VAL BBB C 1
ATOM 14464 O O . VAL B 1 822 ? -14.523 79.159 24.927 1.000 43.951 822 VAL BBB O 1
ATOM 14468 N N . VAL B 1 823 ? -16.469 78.027 25.177 1.000 38.145 823 VAL BBB N 1
ATOM 14469 C CA . VAL B 1 823 ? -17.139 78.649 24.009 1.000 40.002 823 VAL BBB CA 1
ATOM 14470 C C . VAL B 1 823 ? -18.657 78.525 24.208 1.000 42.564 823 VAL BBB C 1
ATOM 14471 O O . VAL B 1 823 ? -19.128 77.523 24.845 1.000 43.377 823 VAL BBB O 1
ATOM 14475 N N . ASN B 1 824 ? -19.383 79.524 23.714 1.000 44.247 824 ASN BBB N 1
ATOM 14476 C CA . ASN B 1 824 ? -20.863 79.550 23.657 1.000 50.828 824 ASN BBB CA 1
ATOM 14477 C C . ASN B 1 824 ? -21.273 79.971 22.245 1.000 47.009 824 ASN BBB C 1
ATOM 14478 O O . ASN B 1 824 ? -21.621 81.126 21.995 1.000 47.698 824 ASN BBB O 1
ATOM 14483 N N . PRO B 1 825 ? -21.255 79.049 21.260 1.000 43.697 825 PRO BBB N 1
ATOM 14484 C CA . PRO B 1 825 ? -21.464 79.428 19.865 1.000 50.219 825 PRO BBB CA 1
ATOM 14485 C C . PRO B 1 825 ? -22.934 79.759 19.566 1.000 47.770 825 PRO BBB C 1
ATOM 14486 O O . PRO B 1 825 ? -23.834 79.207 20.169 1.000 46.623 825 PRO BBB O 1
ATOM 14490 N N . VAL B 1 826 ? -23.127 80.670 18.626 1.000 48.428 826 VAL BBB N 1
ATOM 14491 C CA . VAL B 1 826 ? -24.452 81.047 18.076 1.000 52.743 826 VAL BBB CA 1
ATOM 14492 C C . VAL B 1 826 ? -24.260 81.293 16.573 1.000 54.256 826 VAL BBB C 1
ATOM 14493 O O . VAL B 1 826 ? -23.196 81.814 16.192 1.000 51.647 826 VAL BBB O 1
ATOM 14497 N N . ILE B 1 827 ? -25.238 80.929 15.738 1.000 52.981 827 ILE BBB N 1
ATOM 14498 C CA . ILE B 1 827 ? -25.142 81.178 14.270 1.000 53.829 827 ILE BBB CA 1
ATOM 14499 C C . ILE B 1 827 ? -26.024 82.370 13.905 1.000 51.002 827 ILE BBB C 1
ATOM 14500 O O . ILE B 1 827 ? -27.226 82.321 14.192 1.000 53.619 827 ILE BBB O 1
ATOM 14505 N N . GLY B 1 828 ? -25.426 83.414 13.323 1.000 48.870 828 GLY BBB N 1
ATOM 14506 C CA . GLY B 1 828 ? -26.158 84.519 12.684 1.000 51.763 828 GLY BBB CA 1
ATOM 14507 C C . GLY B 1 828 ? -26.515 84.138 11.248 1.000 58.144 828 GLY BBB C 1
ATOM 14508 O O . GLY B 1 828 ? -25.640 83.549 10.560 1.000 52.713 828 GLY BBB O 1
ATOM 14509 N N . VAL B 1 829 ? -27.755 84.410 10.819 1.000 58.989 829 VAL BBB N 1
ATOM 14510 C CA . VAL B 1 829 ? -28.221 84.153 9.418 1.000 58.069 829 VAL BBB CA 1
ATOM 14511 C C . VAL B 1 829 ? -28.439 85.491 8.708 1.000 49.415 829 VAL BBB C 1
ATOM 14512 O O . VAL B 1 829 ? -29.253 86.301 9.201 1.000 56.692 829 VAL BBB O 1
ATOM 14516 N N . TYR B 1 830 ? -27.720 85.704 7.607 1.000 46.564 830 TYR BBB N 1
ATOM 14517 C CA . TYR B 1 830 ? -27.706 86.960 6.807 1.000 54.697 830 TYR BBB CA 1
ATOM 14518 C C . TYR B 1 830 ? -28.267 86.700 5.390 1.000 56.121 830 TYR BBB C 1
ATOM 14519 O O . TYR B 1 830 ? -28.120 85.573 4.857 1.000 43.986 830 TYR BBB O 1
ATOM 14528 N N . GLN B 1 831 ? -28.894 87.722 4.794 1.000 58.475 831 GLN BBB N 1
ATOM 14529 C CA . GLN B 1 831 ? -29.550 87.658 3.457 1.000 61.631 831 GLN BBB CA 1
ATOM 14530 C C . GLN B 1 831 ? -28.460 87.641 2.385 1.000 57.846 831 GLN BBB C 1
ATOM 14531 O O . GLN B 1 831 ? -28.449 86.700 1.562 1.000 53.387 831 GLN BBB O 1
ATOM 14537 N N . TYR B 1 832 ? -27.572 88.639 2.439 1.000 53.542 832 TYR BBB N 1
ATOM 14538 C CA . TYR B 1 832 ? -26.499 88.912 1.450 1.000 58.414 832 TYR BBB CA 1
ATOM 14539 C C . TYR B 1 832 ? -25.132 88.843 2.132 1.000 61.890 832 TYR BBB C 1
ATOM 14540 O O . TYR B 1 832 ? -25.048 89.107 3.358 1.000 51.977 832 TYR BBB O 1
ATOM 14549 N N . LYS B 1 833 ? -24.119 88.449 1.356 1.000 60.317 833 LYS BBB N 1
ATOM 14550 C CA . LYS B 1 833 ? -22.682 88.667 1.636 1.000 61.332 833 LYS BBB CA 1
ATOM 14551 C C . LYS B 1 833 ? -22.169 89.694 0.622 1.000 62.087 833 LYS BBB C 1
ATOM 14552 O O . LYS B 1 833 ? -22.020 89.335 -0.554 1.000 59.517 833 LYS BBB O 1
ATOM 14558 N N . VAL B 1 834 ? -21.914 90.919 1.081 1.000 60.954 834 VAL BBB N 1
ATOM 14559 C CA . VAL B 1 834 ? -21.608 92.108 0.236 1.000 63.923 834 VAL BBB CA 1
ATOM 14560 C C . VAL B 1 834 ? -20.176 91.993 -0.277 1.000 60.039 834 VAL BBB C 1
ATOM 14561 O O . VAL B 1 834 ? -19.294 91.629 0.490 1.000 59.707 834 VAL BBB O 1
ATOM 14565 N N . ASP B 1 835 ? -19.967 92.352 -1.535 1.000 60.217 835 ASP BBB N 1
ATOM 14566 C CA . ASP B 1 835 ? -18.672 92.164 -2.229 1.000 62.716 835 ASP BBB CA 1
ATOM 14567 C C . ASP B 1 835 ? -18.264 93.531 -2.769 1.000 58.097 835 ASP BBB C 1
ATOM 14568 O O . ASP B 1 835 ? -19.148 94.421 -2.892 1.000 64.682 835 ASP BBB O 1
ATOM 14573 N N . GLY B 1 836 ? -16.976 93.721 -3.026 1.000 48.612 836 GLY BBB N 1
ATOM 14574 C CA . GLY B 1 836 ? -16.492 95.017 -3.516 1.000 49.579 836 GLY BBB CA 1
ATOM 14575 C C . GLY B 1 836 ? -14.995 95.023 -3.608 1.000 48.830 836 GLY BBB C 1
ATOM 14576 O O . GLY B 1 836 ? -14.414 93.930 -3.505 1.000 51.314 836 GLY BBB O 1
ATOM 14577 N N . GLU B 1 837 ? -14.416 96.211 -3.794 1.000 48.468 837 GLU BBB N 1
ATOM 14578 C CA . GLU B 1 837 ? -12.955 96.423 -3.920 1.000 49.517 837 GLU BBB CA 1
ATOM 14579 C C . GLU B 1 837 ? -12.448 96.858 -2.539 1.000 48.675 837 GLU BBB C 1
ATOM 14580 O O . GLU B 1 837 ? -13.129 97.685 -1.875 1.000 45.790 837 GLU BBB O 1
ATOM 14586 N N . TRP B 1 838 ? -11.287 96.359 -2.144 1.000 45.486 838 TRP BBB N 1
ATOM 14587 C CA . TRP B 1 838 ? -10.698 96.587 -0.808 1.000 46.750 838 TRP BBB CA 1
ATOM 14588 C C . TRP B 1 838 ? -9.357 97.282 -0.969 1.000 43.660 838 TRP BBB C 1
ATOM 14589 O O . TRP B 1 838 ? -8.572 96.817 -1.817 1.000 35.609 838 TRP BBB O 1
ATOM 14600 N N . PHE B 1 839 ? -9.114 98.296 -0.126 1.000 37.948 839 PHE BBB N 1
ATOM 14601 C CA . PHE B 1 839 ? -7.822 99.012 0.028 1.000 40.665 839 PHE BBB CA 1
ATOM 14602 C C . PHE B 1 839 ? -7.423 98.971 1.518 1.000 37.328 839 PHE BBB C 1
ATOM 14603 O O . PHE B 1 839 ? -8.313 99.053 2.375 1.000 40.335 839 PHE BBB O 1
ATOM 14611 N N . ILE B 1 840 ? -6.126 98.829 1.795 1.000 37.982 840 ILE BBB N 1
ATOM 14612 C CA . ILE B 1 840 ? -5.517 98.653 3.150 1.000 39.838 840 ILE BBB CA 1
ATOM 14613 C C . ILE B 1 840 ? -4.442 99.714 3.316 1.000 39.152 840 ILE BBB C 1
ATOM 14614 O O . ILE B 1 840 ? -3.720 99.978 2.330 1.000 35.797 840 ILE BBB O 1
ATOM 14619 N N . GLN B 1 841 ? -4.353 100.284 4.516 1.000 39.906 841 GLN BBB N 1
ATOM 14620 C CA . GLN B 1 841 ? -3.251 101.187 4.949 1.000 41.625 841 GLN BBB CA 1
ATOM 14621 C C . GLN B 1 841 ? -2.686 100.713 6.293 1.000 40.485 841 GLN BBB C 1
ATOM 14622 O O . GLN B 1 841 ? -3.484 100.458 7.231 1.000 38.133 841 GLN BBB O 1
ATOM 14628 N N . GLU B 1 842 ? -1.372 100.594 6.370 1.000 39.789 842 GLU BBB N 1
ATOM 14629 C CA . GLU B 1 842 ? -0.637 100.450 7.643 1.000 40.328 842 GLU BBB CA 1
ATOM 14630 C C . GLU B 1 842 ? -0.503 101.826 8.292 1.000 41.855 842 GLU BBB C 1
ATOM 14631 O O . GLU B 1 842 ? 0.116 102.698 7.656 1.000 41.230 842 GLU BBB O 1
ATOM 14637 N N . GLY B 1 843 ? -1.052 101.998 9.502 1.000 41.405 843 GLY BBB N 1
ATOM 14638 C CA . GLY B 1 843 ? -0.885 103.202 10.338 1.000 35.595 843 GLY BBB CA 1
ATOM 14639 C C . GLY B 1 843 ? -1.903 104.284 10.011 1.000 39.119 843 GLY BBB C 1
ATOM 14640 O O . GLY B 1 843 ? -2.969 103.997 9.423 1.000 35.685 843 GLY BBB O 1
ATOM 14641 N N . LEU B 1 844 ? -1.591 105.495 10.450 1.000 38.993 844 LEU BBB N 1
ATOM 14642 C CA . LEU B 1 844 ? -2.403 106.722 10.301 1.000 39.334 844 LEU BBB CA 1
ATOM 14643 C C . LEU B 1 844 ? -1.449 107.811 9.817 1.000 37.703 844 LEU BBB C 1
ATOM 14644 O O . LEU B 1 844 ? -0.240 107.688 10.096 1.000 35.834 844 LEU BBB O 1
ATOM 14649 N N . HIS B 1 845 ? -1.976 108.817 9.120 1.000 41.691 845 HIS BBB N 1
ATOM 14650 C CA . HIS B 1 845 ? -1.200 109.966 8.569 1.000 43.150 845 HIS BBB CA 1
ATOM 14651 C C . HIS B 1 845 ? -0.347 110.569 9.693 1.000 38.232 845 HIS BBB C 1
ATOM 14652 O O . HIS B 1 845 ? 0.868 110.735 9.507 1.000 33.844 845 HIS BBB O 1
ATOM 14659 N N . GLY B 1 846 ? -0.968 110.870 10.833 1.000 37.628 846 GLY BBB N 1
ATOM 14660 C CA . GLY B 1 846 ? -0.278 111.499 11.980 1.000 41.298 846 GLY BBB CA 1
ATOM 14661 C C . GLY B 1 846 ? 0.871 110.661 12.517 1.000 37.587 846 GLY BBB C 1
ATOM 14662 O O . GLY B 1 846 ? 1.919 111.243 12.888 1.000 36.175 846 GLY BBB O 1
ATOM 14663 N N . LEU B 1 847 ? 0.718 109.338 12.540 1.000 36.712 847 LEU BBB N 1
ATOM 14664 C CA . LEU B 1 847 ? 1.802 108.418 12.994 1.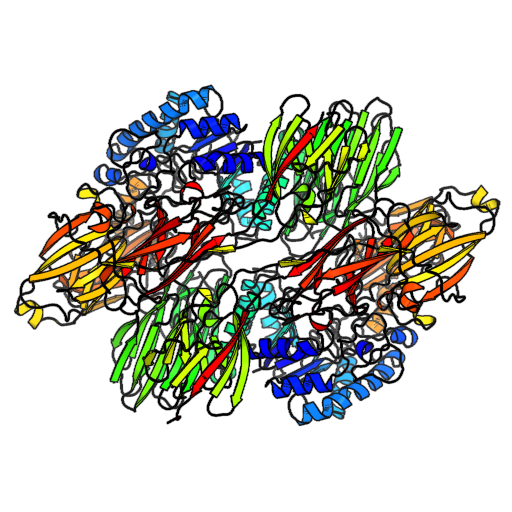000 38.356 847 LEU BBB CA 1
ATOM 14665 C C . LEU B 1 847 ? 2.929 108.405 11.969 1.000 38.368 847 LEU BBB C 1
ATOM 14666 O O . LEU B 1 847 ? 4.095 108.562 12.339 1.000 41.145 847 LEU BBB O 1
ATOM 14671 N N . ILE B 1 848 ? 2.575 108.212 10.707 1.000 43.876 848 ILE BBB N 1
ATOM 14672 C CA . ILE B 1 848 ? 3.549 108.128 9.584 1.000 44.389 848 ILE BBB CA 1
ATOM 14673 C C . ILE B 1 848 ? 4.298 109.458 9.523 1.000 43.320 848 ILE BBB C 1
ATOM 14674 O O . ILE B 1 848 ? 5.514 109.408 9.320 1.000 40.245 848 ILE BBB O 1
ATOM 14679 N N . GLU B 1 849 ? 3.592 110.586 9.691 1.000 38.379 849 GLU BBB N 1
ATOM 14680 C CA . GLU B 1 849 ? 4.209 111.936 9.625 1.000 44.622 849 GLU BBB CA 1
ATOM 14681 C C . GLU B 1 849 ? 4.891 112.271 10.955 1.000 45.700 849 GLU BBB C 1
ATOM 14682 O O . GLU B 1 849 ? 5.440 113.356 11.036 1.000 44.979 849 GLU BBB O 1
ATOM 14688 N N . GLU B 1 850 ? 4.809 111.400 11.972 1.000 46.380 850 GLU BBB N 1
ATOM 14689 C CA . GLU B 1 850 ? 5.514 111.548 13.269 1.000 45.030 850 GLU BBB CA 1
ATOM 14690 C C . GLU B 1 850 ? 5.038 112.821 13.994 1.000 39.371 850 GLU BBB C 1
ATOM 14691 O O . GLU B 1 850 ? 5.858 113.513 14.627 1.000 37.062 850 GLU BBB O 1
ATOM 14697 N N . TRP B 1 851 ? 3.738 113.057 13.977 1.000 36.332 851 TRP BBB N 1
ATOM 14698 C CA . TRP B 1 851 ? 3.069 114.121 14.767 1.000 44.055 851 TRP BBB CA 1
ATOM 14699 C C . TRP B 1 851 ? 3.275 113.918 16.271 1.000 46.976 851 TRP BBB C 1
ATOM 14700 O O . TRP B 1 851 ? 3.021 114.896 17.006 1.000 42.195 851 TRP BBB O 1
ATOM 14711 N N . PHE B 1 852 ? 3.629 112.707 16.712 1.000 41.768 852 PHE BBB N 1
ATOM 14712 C CA . PHE B 1 852 ? 3.941 112.423 18.135 1.000 46.492 852 PHE BBB CA 1
ATOM 14713 C C . PHE B 1 852 ? 5.307 113.022 18.433 1.000 42.011 852 PHE BBB C 1
ATOM 14714 O O . PHE B 1 852 ? 5.537 113.322 19.592 1.000 44.423 852 PHE BBB O 1
ATOM 14722 N N . ARG B 1 853 ? 6.189 113.161 17.442 1.000 47.828 853 ARG BBB N 1
ATOM 14723 C CA . ARG B 1 853 ? 7.517 113.823 17.635 1.000 51.686 853 ARG BBB CA 1
ATOM 14724 C C . ARG B 1 853 ? 7.369 115.346 17.454 1.000 51.912 853 ARG BBB C 1
ATOM 14725 O O . ARG B 1 853 ? 7.960 116.065 18.247 1.000 57.807 853 ARG BBB O 1
ATOM 14733 N N . ARG B 1 854 ? 6.640 115.820 16.437 1.000 58.162 854 ARG BBB N 1
ATOM 14734 C CA . ARG B 1 854 ? 6.342 117.272 16.225 1.000 62.125 854 ARG BBB CA 1
ATOM 14735 C C . ARG B 1 854 ? 4.965 117.443 15.560 1.000 56.923 854 ARG BBB C 1
ATOM 14736 O O . ARG B 1 854 ? 4.836 117.083 14.370 1.000 51.709 854 ARG BBB O 1
ATOM 14744 N N . SER B 1 855 ? 3.970 117.927 16.326 1.000 63.672 855 SER BBB N 1
ATOM 14745 C CA . SER B 1 855 ? 2.541 118.129 15.926 1.000 70.782 855 SER BBB CA 1
ATOM 14746 C C . SER B 1 855 ? 2.409 119.475 15.219 1.000 68.262 855 SER BBB C 1
ATOM 14747 O O . SER B 1 855 ? 2.923 120.473 15.707 1.000 57.916 855 SER BBB O 1
ATOM 14750 N N . PRO B 1 856 ? 1.653 119.598 14.111 1.000 63.131 856 PRO BBB N 1
ATOM 14751 C CA . PRO B 1 856 ? 1.181 120.916 13.714 1.000 64.920 856 PRO BBB CA 1
ATOM 14752 C C . PRO B 1 856 ? 0.458 121.513 14.935 1.000 66.302 856 PRO BBB C 1
ATOM 14753 O O . PRO B 1 856 ? -0.041 120.770 15.800 1.000 59.890 856 PRO BBB O 1
ATOM 14757 N N . ARG B 1 857 ? 0.488 122.840 15.024 1.000 68.540 857 ARG BBB N 1
ATOM 14758 C CA . ARG B 1 857 ? -0.252 123.642 16.029 1.000 73.268 857 ARG BBB CA 1
ATOM 14759 C C . ARG B 1 857 ? -1.743 123.427 15.748 1.000 64.875 857 ARG BBB C 1
ATOM 14760 O O . ARG B 1 857 ? -2.135 123.574 14.574 1.000 71.478 857 ARG BBB O 1
ATOM 14768 N N . GLY B 1 858 ? -2.541 123.064 16.752 1.000 52.344 858 GLY BBB N 1
ATOM 14769 C CA . GLY B 1 858 ? -4.009 122.992 16.589 1.000 60.756 858 GLY BBB CA 1
ATOM 14770 C C . GLY B 1 858 ? -4.723 124.071 17.392 1.000 59.445 858 GLY BBB C 1
ATOM 14771 O O . GLY B 1 858 ? -4.035 124.982 17.888 1.000 67.828 858 GLY BBB O 1
ATOM 14772 N N . GLU B 1 859 ? -6.050 123.953 17.512 1.000 63.818 859 GLU BBB N 1
ATOM 14773 C CA . GLU B 1 859 ? -6.962 124.829 18.297 1.000 66.684 859 GLU BBB CA 1
ATOM 14774 C C . GLU B 1 859 ? -6.801 124.540 19.792 1.000 66.899 859 GLU BBB C 1
ATOM 14775 O O . GLU B 1 859 ? -6.788 123.327 20.160 1.000 52.306 859 GLU BBB O 1
ATOM 14781 N N . THR B 1 860 ? -6.752 125.593 20.617 1.000 54.274 860 THR BBB N 1
ATOM 14782 C CA . THR B 1 860 ? -7.019 125.507 22.076 1.000 59.180 860 THR BBB CA 1
ATOM 14783 C C . THR B 1 860 ? -8.382 124.843 22.305 1.000 52.926 860 THR BBB C 1
ATOM 14784 O O . THR B 1 860 ? -9.276 124.949 21.438 1.000 57.184 860 THR BBB O 1
ATOM 14788 N N . ALA B 1 861 ? -8.532 124.152 23.428 1.000 52.767 861 ALA BBB N 1
ATOM 14789 C CA . ALA B 1 861 ? -9.846 123.666 23.897 1.000 57.297 861 ALA BBB CA 1
ATOM 14790 C C . ALA B 1 861 ? -9.867 123.612 25.426 1.000 56.406 861 ALA BBB C 1
ATOM 14791 O O . ALA B 1 861 ? -8.864 123.188 26.033 1.000 55.161 861 ALA BBB O 1
ATOM 14793 N N . GLU B 1 862 ? -10.981 124.052 26.002 1.000 59.270 862 GLU BBB N 1
ATOM 14794 C CA . GLU B 1 862 ? -11.264 124.005 27.454 1.000 65.006 862 GLU BBB CA 1
ATOM 14795 C C . GLU B 1 862 ? -11.770 122.611 27.809 1.000 58.784 862 GLU BBB C 1
ATOM 14796 O O . GLU B 1 862 ? -12.753 122.151 27.239 1.000 59.809 862 GLU BBB O 1
ATOM 14802 N N . PRO B 1 863 ? -11.124 121.892 28.753 1.000 57.917 863 PRO BBB N 1
ATOM 14803 C CA . PRO B 1 863 ? -11.680 120.638 29.267 1.000 58.433 863 PRO BBB CA 1
ATOM 14804 C C . PRO B 1 863 ? -13.008 120.885 29.984 1.000 53.534 863 PRO BBB C 1
ATOM 14805 O O . PRO B 1 863 ? -13.181 121.932 30.592 1.000 51.342 863 PRO BBB O 1
ATOM 14809 N N . PRO B 1 864 ? -13.993 119.958 29.958 1.000 49.650 864 PRO BBB N 1
ATOM 14810 C CA . PRO B 1 864 ? -13.894 118.692 29.235 1.000 51.156 864 PRO BBB CA 1
ATOM 14811 C C . PRO B 1 864 ? -13.984 118.806 27.711 1.000 49.158 864 PRO BBB C 1
ATOM 14812 O O . PRO B 1 864 ? -14.775 119.561 27.224 1.000 48.096 864 PRO BBB O 1
ATOM 14816 N N . ILE B 1 865 ? -13.174 118.016 27.009 1.000 48.518 865 ILE BBB N 1
ATOM 14817 C CA . ILE B 1 865 ? -13.177 117.937 25.519 1.000 46.897 865 ILE BBB CA 1
ATOM 14818 C C . ILE B 1 865 ? -14.229 116.908 25.095 1.000 45.616 865 ILE BBB C 1
ATOM 14819 O O . ILE B 1 865 ? -14.032 115.701 25.370 1.000 43.492 865 ILE BBB O 1
ATOM 14824 N N . LEU B 1 866 ? -15.315 117.384 24.484 1.000 47.045 866 LEU BBB N 1
ATOM 14825 C CA . LEU B 1 866 ? -16.461 116.568 23.988 1.000 47.286 866 LEU BBB CA 1
ATOM 14826 C C . LEU B 1 866 ? -16.086 116.078 22.600 1.000 48.322 866 LEU BBB C 1
ATOM 14827 O O . LEU B 1 866 ? -15.527 116.884 21.833 1.000 44.358 866 LEU BBB O 1
ATOM 14832 N N . LEU B 1 867 ? -16.272 114.786 22.329 1.000 45.770 867 LEU BBB N 1
ATOM 14833 C CA . LEU B 1 867 ? -15.758 114.188 21.067 1.000 47.106 867 LEU BBB CA 1
ATOM 14834 C C . LEU B 1 867 ? -16.853 113.388 20.353 1.000 44.812 867 LEU BBB C 1
ATOM 14835 O O . LEU B 1 867 ? -16.515 112.764 19.333 1.000 45.692 867 LEU BBB O 1
ATOM 14840 N N . GLY B 1 868 ? -18.095 113.403 20.852 1.000 48.770 868 GLY BBB N 1
ATOM 14841 C CA . GLY B 1 868 ? -19.247 112.665 20.291 1.000 50.234 868 GLY BBB CA 1
ATOM 14842 C C . GLY B 1 868 ? -19.467 112.968 18.817 1.000 53.285 868 GLY BBB C 1
ATOM 14843 O O . GLY B 1 868 ? -19.781 112.032 18.054 1.000 61.325 868 GLY BBB O 1
ATOM 14844 N N . ASP B 1 869 ? -19.268 114.221 18.416 1.000 56.295 869 ASP BBB N 1
ATOM 14845 C CA . ASP B 1 869 ? -19.375 114.687 17.006 1.000 66.358 869 ASP BBB CA 1
ATOM 14846 C C . ASP B 1 869 ? -18.256 114.112 16.130 1.000 61.349 869 ASP BBB C 1
ATOM 14847 O O . ASP B 1 869 ? -18.404 114.180 14.896 1.000 52.077 869 ASP BBB O 1
ATOM 14852 N N . LYS B 1 870 ? -17.150 113.640 16.718 1.000 56.133 870 LYS BBB N 1
ATOM 14853 C CA . LYS B 1 870 ? -16.032 113.032 15.948 1.000 52.037 870 LYS BBB CA 1
ATOM 14854 C C . LYS B 1 870 ? -16.093 111.502 16.047 1.000 48.015 870 LYS BBB C 1
ATOM 14855 O O . LYS B 1 870 ? -15.054 110.851 15.793 1.000 48.856 870 LYS BBB O 1
ATOM 14861 N N . ALA B 1 871 ? -17.249 110.921 16.378 1.000 44.149 871 ALA BBB N 1
ATOM 14862 C CA . ALA B 1 871 ? -17.388 109.450 16.442 1.000 46.129 871 ALA BBB CA 1
ATOM 14863 C C . ALA B 1 871 ? -16.874 108.879 15.116 1.000 44.702 871 ALA BBB C 1
ATOM 14864 O O . ALA B 1 871 ? -17.310 109.361 14.069 1.000 42.757 871 ALA BBB O 1
ATOM 14866 N N . GLY B 1 872 ? -15.934 107.935 15.187 1.000 44.146 872 GLY BBB N 1
ATOM 14867 C CA . GLY B 1 872 ? -15.311 107.258 14.035 1.000 40.955 872 GLY BBB CA 1
ATOM 14868 C C . GLY B 1 872 ? -14.105 108.013 13.514 1.000 42.281 872 GLY BBB C 1
ATOM 14869 O O . GLY B 1 872 ? -13.529 107.585 12.510 1.000 41.346 872 GLY BBB O 1
ATOM 14870 N N . ARG B 1 873 ? -13.723 109.110 14.168 1.000 51.727 873 ARG BBB N 1
ATOM 14871 C CA . ARG B 1 873 ? -12.564 109.918 13.721 1.000 50.951 873 ARG BBB CA 1
ATOM 14872 C C . ARG B 1 873 ? -11.411 109.762 14.709 1.000 47.396 873 ARG BBB C 1
ATOM 14873 O O . ARG B 1 873 ? -11.601 109.129 15.760 1.000 42.085 873 ARG BBB O 1
ATOM 14881 N N . VAL B 1 874 ? -10.249 110.291 14.338 1.000 41.759 874 VAL BBB N 1
ATOM 14882 C CA . VAL B 1 874 ? -9.010 110.266 15.158 1.000 40.559 874 VAL BBB CA 1
ATOM 14883 C C . VAL B 1 874 ? -8.638 111.708 15.522 1.000 43.064 874 VAL BBB C 1
ATOM 14884 O O . VAL B 1 874 ? -8.497 112.526 14.596 1.000 37.913 874 VAL BBB O 1
ATOM 14888 N N . ILE B 1 875 ? -8.520 112.011 16.823 1.000 40.739 875 ILE BBB N 1
ATOM 14889 C CA . ILE B 1 875 ? -8.202 113.373 17.354 1.000 43.314 875 ILE BBB CA 1
ATOM 14890 C C . ILE B 1 875 ? -6.874 113.315 18.120 1.000 40.575 875 ILE BBB C 1
ATOM 14891 O O . ILE B 1 875 ? -6.752 112.466 19.005 1.000 41.740 875 ILE BBB O 1
ATOM 14896 N N . TRP B 1 876 ? -5.901 114.137 17.740 1.000 36.248 876 TRP BBB N 1
ATOM 14897 C CA . TRP B 1 876 ? -4.656 114.365 18.510 1.000 36.978 876 TRP BBB CA 1
ATOM 14898 C C . TRP B 1 876 ? -4.942 115.440 19.548 1.000 42.769 876 TRP BBB C 1
ATOM 14899 O O . TRP B 1 876 ? -5.595 116.426 19.179 1.000 40.103 876 TRP BBB O 1
ATOM 14910 N N . VAL B 1 877 ? -4.513 115.203 20.793 1.000 42.017 877 VAL BBB N 1
ATOM 14911 C CA . VAL B 1 877 ? -4.670 116.106 21.965 1.000 42.792 877 VAL BBB CA 1
ATOM 14912 C C . VAL B 1 877 ? -3.275 116.261 22.550 1.000 42.778 877 VAL BBB C 1
ATOM 14913 O O . VAL B 1 877 ? -2.779 115.262 23.058 1.000 43.900 877 VAL BBB O 1
ATOM 14917 N N . ASN B 1 878 ? -2.688 117.457 22.442 1.000 43.488 878 ASN BBB N 1
ATOM 14918 C CA . ASN B 1 878 ? -1.329 117.809 22.900 1.000 46.360 878 ASN BBB CA 1
ATOM 14919 C C . ASN B 1 878 ? -1.512 118.680 24.147 1.000 46.721 878 ASN BBB C 1
ATOM 14920 O O . ASN B 1 878 ? -2.441 119.498 24.170 1.000 43.059 878 ASN BBB O 1
ATOM 14925 N N . THR B 1 879 ? -0.723 118.456 25.188 1.000 41.219 879 THR BBB N 1
ATOM 14926 C CA . THR B 1 879 ? -0.705 119.307 26.404 1.000 46.144 879 THR BBB CA 1
ATOM 14927 C C . THR B 1 879 ? 0.757 119.456 26.797 1.000 40.110 879 THR BBB C 1
ATOM 14928 O O . THR B 1 879 ? 1.592 118.639 26.354 1.000 37.769 879 THR BBB O 1
ATOM 14932 N N . VAL B 1 880 ? 1.027 120.461 27.613 1.000 37.469 880 VAL BBB N 1
ATOM 14933 C CA . VAL B 1 880 ? 2.372 120.740 28.169 1.000 36.865 880 VAL BBB CA 1
ATOM 14934 C C . VAL B 1 880 ? 2.248 120.668 29.687 1.000 34.997 880 VAL BBB C 1
ATOM 14935 O O . VAL B 1 880 ? 1.332 121.309 30.198 1.000 38.671 880 VAL BBB O 1
ATOM 14939 N N . ILE B 1 881 ? 3.136 119.928 30.357 1.000 36.139 881 ILE BBB N 1
ATOM 14940 C CA . ILE B 1 881 ? 3.148 119.784 31.841 1.000 37.019 881 ILE BBB CA 1
ATOM 14941 C C . ILE B 1 881 ? 4.512 120.205 32.356 1.000 35.195 881 ILE BBB C 1
ATOM 14942 O O . ILE B 1 881 ? 5.528 119.652 31.956 1.000 37.794 881 ILE BBB O 1
ATOM 14947 N N . PRO B 1 882 ? 4.559 121.242 33.219 1.000 37.690 882 PRO BBB N 1
ATOM 14948 C CA . PRO B 1 882 ? 5.794 121.617 33.896 1.000 43.920 882 PRO BBB CA 1
ATOM 14949 C C . PRO B 1 882 ? 6.124 120.541 34.954 1.000 41.021 882 PRO BBB C 1
ATOM 14950 O O . PRO B 1 882 ? 5.290 120.175 35.709 1.000 43.874 882 PRO BBB O 1
ATOM 14954 N N . TYR B 1 883 ? 7.347 120.043 34.936 1.000 43.523 883 TYR BBB N 1
ATOM 14955 C CA . TYR B 1 883 ? 7.919 119.129 35.941 1.000 45.475 883 TYR BBB CA 1
ATOM 14956 C C . TYR B 1 883 ? 9.282 119.704 36.320 1.000 44.001 883 TYR BBB C 1
ATOM 14957 O O . TYR B 1 883 ? 10.255 119.417 35.635 1.000 45.389 883 TYR BBB O 1
ATOM 14966 N N . GLU B 1 884 ? 9.322 120.545 37.354 1.000 42.249 884 GLU BBB N 1
ATOM 14967 C CA . GLU B 1 884 ? 10.500 121.394 37.660 1.000 53.023 884 GLU BBB CA 1
ATOM 14968 C C . GLU B 1 884 ? 11.426 120.649 38.626 1.000 56.396 884 GLU BBB C 1
ATOM 14969 O O . GLU B 1 884 ? 11.739 121.214 39.693 1.000 61.592 884 GLU BBB O 1
ATOM 14975 N N . LYS B 1 885 ? 11.831 119.424 38.262 1.000 55.852 885 LYS BBB N 1
ATOM 14976 C CA . LYS B 1 885 ? 12.876 118.649 38.978 1.000 53.149 885 LYS BBB CA 1
ATOM 14977 C C . LYS B 1 885 ? 13.462 117.587 38.048 1.000 46.602 885 LYS BBB C 1
ATOM 14978 O O . LYS B 1 885 ? 12.972 117.399 36.914 1.000 42.013 885 LYS BBB O 1
ATOM 14984 N N . GLU B 1 886 ? 14.548 116.987 38.503 1.000 45.756 886 GLU BBB N 1
ATOM 14985 C CA . GLU B 1 886 ? 15.291 115.927 37.784 1.000 52.363 886 GLU BBB CA 1
ATOM 14986 C C . GLU B 1 886 ? 14.455 114.654 37.899 1.000 47.209 886 GLU BBB C 1
ATOM 14987 O O . GLU B 1 886 ? 13.968 114.343 38.983 1.000 47.770 886 GLU BBB O 1
ATOM 14993 N N . PRO B 1 887 ? 14.166 113.954 36.782 1.000 41.749 887 PRO BBB N 1
ATOM 14994 C CA . PRO B 1 887 ? 13.492 112.661 36.832 1.000 41.831 887 PRO BBB CA 1
ATOM 14995 C C . PRO B 1 887 ? 14.391 111.688 37.597 1.000 39.351 887 PRO BBB C 1
ATOM 14996 O O . PRO B 1 887 ? 15.564 111.623 37.315 1.000 34.648 887 PRO BBB O 1
ATOM 15000 N N . THR B 1 888 ? 13.812 110.966 38.551 1.000 33.613 888 THR BBB N 1
ATOM 15001 C CA . THR B 1 888 ? 14.567 110.011 39.401 1.000 37.425 888 THR BBB CA 1
ATOM 15002 C C . THR B 1 888 ? 13.667 108.808 39.708 1.000 33.934 888 THR BBB C 1
ATOM 15003 O O . THR B 1 888 ? 12.418 108.978 39.853 1.000 33.174 888 THR BBB O 1
ATOM 15007 N N . SER B 1 889 ? 14.285 107.643 39.837 1.000 34.480 889 SER BBB N 1
ATOM 15008 C CA . SER B 1 889 ? 13.634 106.382 40.298 1.000 40.672 889 SER BBB CA 1
ATOM 15009 C C . SER B 1 889 ? 13.148 106.521 41.756 1.000 39.088 889 SER BBB C 1
ATOM 15010 O O . SER B 1 889 ? 12.290 105.752 42.179 1.000 38.989 889 SER BBB O 1
ATOM 15013 N N . SER B 1 890 ? 13.680 107.495 42.499 1.000 37.918 890 SER BBB N 1
ATOM 15014 C CA . SER B 1 890 ? 13.235 107.910 43.861 1.000 38.671 890 SER BBB CA 1
ATOM 15015 C C . SER B 1 890 ? 11.854 108.567 43.868 1.000 32.610 890 SER BBB C 1
ATOM 15016 O O . SER B 1 890 ? 11.270 108.717 44.962 1.000 34.074 890 SER BBB O 1
ATOM 15019 N N . SER B 1 891 ? 11.367 108.985 42.712 1.000 31.608 891 SER BBB N 1
ATOM 15020 C CA . SER B 1 891 ? 10.093 109.720 42.574 1.000 37.158 891 SER BBB CA 1
ATOM 15021 C C . SER B 1 891 ? 9.440 109.431 41.222 1.000 36.712 891 SER BBB C 1
ATOM 15022 O O . SER B 1 891 ? 9.259 110.337 40.403 1.000 39.546 891 SER BBB O 1
ATOM 15025 N N . PRO B 1 892 ? 9.073 108.160 40.930 1.000 35.187 892 PRO BBB N 1
ATOM 15026 C CA . PRO B 1 892 ? 8.552 107.799 39.616 1.000 33.228 892 PRO BBB CA 1
ATOM 15027 C C . PRO B 1 892 ? 7.158 108.405 39.390 1.000 34.449 892 PRO BBB C 1
ATOM 15028 O O . PRO B 1 892 ? 6.478 108.756 40.371 1.000 28.982 892 PRO BBB O 1
ATOM 15032 N N . VAL B 1 893 ? 6.805 108.595 38.108 1.000 33.020 893 VAL BBB N 1
ATOM 15033 C CA . VAL B 1 893 ? 5.558 109.295 37.717 1.000 33.975 893 VAL BBB CA 1
ATOM 15034 C C . VAL B 1 893 ? 4.654 108.348 36.934 1.000 29.625 893 VAL BBB C 1
ATOM 15035 O O . VAL B 1 893 ? 5.121 107.499 36.160 1.000 27.930 893 VAL BBB O 1
ATOM 15039 N N . LYS B 1 894 ? 3.367 108.542 37.151 1.000 31.889 894 LYS BBB N 1
ATOM 15040 C CA . LYS B 1 894 ? 2.292 107.917 36.372 1.000 34.923 894 LYS BBB CA 1
ATOM 15041 C C . LYS B 1 894 ? 1.510 109.029 35.690 1.000 34.406 894 LYS BBB C 1
ATOM 15042 O O . LYS B 1 894 ? 1.343 110.128 36.284 1.000 30.877 894 LYS BBB O 1
ATOM 15048 N N . LEU B 1 895 ? 1.039 108.741 34.492 1.000 32.599 895 LEU BBB N 1
ATOM 15049 C CA . LEU B 1 895 ? 0.093 109.609 33.777 1.000 34.357 895 LEU BBB CA 1
ATOM 15050 C C . LEU B 1 895 ? -1.290 108.986 33.899 1.000 31.697 895 LEU BBB C 1
ATOM 15051 O O . LEU B 1 895 ? -1.441 107.832 33.479 1.000 37.143 895 LEU BBB O 1
ATOM 15056 N N . GLU B 1 896 ? -2.252 109.723 34.432 1.000 30.222 896 GLU BBB N 1
ATOM 15057 C CA . GLU B 1 896 ? -3.682 109.311 34.482 1.000 32.970 896 GLU BBB CA 1
ATOM 15058 C C . GLU B 1 896 ? -4.469 110.142 33.475 1.000 35.207 896 GLU BBB C 1
ATOM 15059 O O . GLU B 1 896 ? -4.226 111.366 33.423 1.000 34.661 896 GLU BBB O 1
ATOM 15065 N N . VAL B 1 897 ? -5.405 109.511 32.760 1.000 35.397 897 VAL BBB N 1
ATOM 15066 C CA . VAL B 1 897 ? -6.305 110.205 31.803 1.000 35.385 897 VAL BBB CA 1
ATOM 15067 C C . VAL B 1 897 ? -7.726 109.866 32.186 1.000 34.607 897 VAL BBB C 1
ATOM 15068 O O . VAL B 1 897 ? -8.000 108.676 32.348 1.000 41.795 897 VAL BBB O 1
ATOM 15072 N N . ASP B 1 898 ? -8.547 110.881 32.422 1.000 36.028 898 ASP BBB N 1
ATOM 15073 C CA . ASP B 1 898 ? -10.002 110.706 32.658 1.000 39.333 898 ASP BBB CA 1
ATOM 15074 C C . ASP B 1 898 ? -10.663 110.965 31.305 1.000 34.568 898 ASP BBB C 1
ATOM 15075 O O . ASP B 1 898 ? -10.648 112.098 30.840 1.000 36.570 898 ASP BBB O 1
ATOM 15080 N N . PHE B 1 899 ? -11.173 109.918 30.688 1.000 35.869 899 PHE BBB N 1
ATOM 15081 C CA . PHE B 1 899 ? -11.764 109.932 29.329 1.000 37.409 899 PHE BBB CA 1
ATOM 15082 C C . PHE B 1 899 ? -12.876 108.890 29.290 1.000 39.420 899 PHE BBB C 1
ATOM 15083 O O . PHE B 1 899 ? -12.970 108.071 30.226 1.000 33.688 899 PHE BBB O 1
ATOM 15091 N N . TRP B 1 900 ? -13.694 108.939 28.243 1.000 38.933 900 TRP BBB N 1
ATOM 15092 C CA . TRP B 1 900 ? -14.678 107.874 27.937 1.000 45.275 900 TRP BBB CA 1
ATOM 15093 C C . TRP B 1 900 ? -14.931 107.863 26.421 1.000 39.822 900 TRP BBB C 1
ATOM 15094 O O . TRP B 1 900 ? -14.750 108.916 25.793 1.000 36.423 900 TRP BBB O 1
ATOM 15105 N N . GLY B 1 901 ? -15.284 106.709 25.866 1.000 33.277 901 GLY BBB N 1
ATOM 15106 C CA . GLY B 1 901 ? -15.619 106.549 24.441 1.000 37.087 901 GLY BBB CA 1
ATOM 15107 C C . GLY B 1 901 ? -14.424 106.704 23.502 1.000 37.541 901 GLY BBB C 1
ATOM 15108 O O . GLY B 1 901 ? -14.639 107.233 22.393 1.000 39.490 901 GLY BBB O 1
ATOM 15109 N N . CYS B 1 902 ? -13.237 106.250 23.923 1.000 39.412 902 CYS BBB N 1
ATOM 15110 C CA . CYS B 1 902 ? -11.939 106.365 23.214 1.000 42.398 902 CYS BBB CA 1
ATOM 15111 C C . CYS B 1 902 ? -11.060 105.139 23.399 1.000 40.354 902 CYS BBB C 1
ATOM 15112 O O . CYS B 1 902 ? -11.056 104.544 24.495 1.000 42.606 902 CYS BBB O 1
ATOM 15115 N N . ARG B 1 903 ? -10.285 104.830 22.364 1.000 40.949 903 ARG BBB N 1
ATOM 15116 C CA . ARG B 1 903 ? -9.018 104.067 22.459 1.000 37.175 903 ARG BBB CA 1
ATOM 15117 C C . ARG B 1 903 ? -7.920 105.125 22.395 1.000 36.077 903 ARG BBB C 1
ATOM 15118 O O . ARG B 1 903 ? -7.902 105.902 21.429 1.000 39.646 903 ARG BBB O 1
ATOM 15126 N N . ILE B 1 904 ? -7.069 105.200 23.400 1.000 31.969 904 ILE BBB N 1
ATOM 15127 C CA . ILE B 1 904 ? -6.084 106.292 23.567 1.000 34.937 904 ILE BBB CA 1
ATOM 15128 C C . ILE B 1 904 ? -4.687 105.679 23.443 1.000 37.577 904 ILE BBB C 1
ATOM 15129 O O . ILE B 1 904 ? -4.384 104.689 24.136 1.000 37.079 904 ILE BBB O 1
ATOM 15134 N N . LEU B 1 905 ? -3.865 106.240 22.575 1.000 36.137 905 LEU BBB N 1
ATOM 15135 C CA . LEU B 1 905 ? -2.425 105.945 22.477 1.000 34.632 905 LEU BBB CA 1
ATOM 15136 C C . LEU B 1 905 ? -1.724 107.122 23.148 1.000 34.392 905 LEU BBB C 1
ATOM 15137 O O . LEU B 1 905 ? -2.133 108.279 22.884 1.000 32.599 905 LEU BBB O 1
ATOM 15142 N N . VAL B 1 906 ? -0.785 106.837 24.040 1.000 32.670 906 VAL BBB N 1
ATOM 15143 C CA . VAL B 1 906 ? -0.139 107.861 24.904 1.000 35.382 906 VAL BBB CA 1
ATOM 15144 C C . VAL B 1 906 ? 1.314 108.004 24.499 1.000 35.788 906 VAL BBB C 1
ATOM 15145 O O . VAL B 1 906 ? 2.010 106.977 24.482 1.000 33.980 906 VAL BBB O 1
ATOM 15149 N N . PHE B 1 907 ? 1.755 109.242 24.239 1.000 35.862 907 PHE BBB N 1
ATOM 15150 C CA . PHE B 1 907 ? 3.181 109.583 23.995 1.000 32.642 907 PHE BBB CA 1
ATOM 15151 C C . PHE B 1 907 ? 3.621 110.645 25.000 1.000 33.337 907 PHE BBB C 1
ATOM 15152 O O . PHE B 1 907 ? 2.807 111.495 25.405 1.000 32.046 907 PHE BBB O 1
ATOM 15160 N N . VAL B 1 908 ? 4.897 110.594 25.390 1.000 32.703 908 VAL BBB N 1
ATOM 15161 C CA . VAL B 1 908 ? 5.510 111.627 26.255 1.000 35.595 908 VAL BBB CA 1
ATOM 15162 C C . VAL B 1 908 ? 6.829 112.005 25.614 1.000 34.744 908 VAL BBB C 1
ATOM 15163 O O . VAL B 1 908 ? 7.638 111.082 25.439 1.000 33.693 908 VAL BBB O 1
ATOM 15167 N N . ASN B 1 909 ? 6.968 113.278 25.194 1.000 32.814 909 ASN BBB N 1
ATOM 15168 C CA . ASN B 1 909 ? 8.200 113.806 24.555 1.000 30.333 909 ASN BBB CA 1
ATOM 15169 C C . ASN B 1 909 ? 8.547 112.910 23.366 1.000 30.128 909 ASN BBB C 1
ATOM 15170 O O . ASN B 1 909 ? 9.719 112.494 23.224 1.000 33.978 909 ASN BBB O 1
ATOM 15175 N N . GLY B 1 910 ? 7.518 112.502 22.627 1.000 32.965 910 GLY BBB N 1
ATOM 15176 C CA . GLY B 1 910 ? 7.640 111.696 21.405 1.000 36.100 910 GLY BBB CA 1
ATOM 15177 C C . GLY B 1 910 ? 7.936 110.223 21.635 1.000 37.253 910 GLY BBB C 1
ATOM 15178 O O . GLY B 1 910 ? 8.215 109.556 20.652 1.000 39.920 910 GLY BBB O 1
ATOM 15179 N N . GLU B 1 911 ? 7.879 109.723 22.871 1.000 37.069 911 GLU BBB N 1
ATOM 15180 C CA . GLU B 1 911 ? 8.078 108.287 23.217 1.000 34.527 911 GLU BBB CA 1
ATOM 15181 C C . GLU B 1 911 ? 6.709 107.628 23.459 1.000 31.607 911 GLU BBB C 1
ATOM 15182 O O . GLU B 1 911 ? 5.904 108.181 24.245 1.000 30.359 911 GLU BBB O 1
ATOM 15188 N N . PHE B 1 912 ? 6.453 106.475 22.840 1.000 31.746 912 PHE BBB N 1
ATOM 15189 C CA . PHE B 1 912 ? 5.168 105.737 22.972 1.000 32.311 912 PHE BBB CA 1
ATOM 15190 C C . PHE B 1 912 ? 5.174 105.094 24.354 1.000 32.263 912 PHE BBB C 1
ATOM 15191 O O . PHE B 1 912 ? 6.101 104.306 24.634 1.000 37.298 912 PHE BBB O 1
ATOM 15199 N N . ILE B 1 913 ? 4.231 105.497 25.200 1.000 31.744 913 ILE BBB N 1
ATOM 15200 C CA . ILE B 1 913 ? 4.122 104.994 26.594 1.000 33.393 913 ILE BBB CA 1
ATOM 15201 C C . ILE B 1 913 ? 3.140 103.831 26.656 1.000 33.307 913 ILE BBB C 1
ATOM 15202 O O . ILE B 1 913 ? 3.298 103.031 27.518 1.000 31.847 913 ILE BBB O 1
ATOM 15207 N N . GLY B 1 914 ? 2.145 103.756 25.794 1.000 28.537 914 GLY BBB N 1
ATOM 15208 C CA . GLY B 1 914 ? 1.177 102.653 25.884 1.000 31.939 914 GLY BBB CA 1
ATOM 15209 C C . GLY B 1 914 ? -0.206 103.070 25.458 1.000 31.208 914 GLY BBB C 1
ATOM 15210 O O . GLY B 1 914 ? -0.362 104.220 24.960 1.000 35.087 914 GLY BBB O 1
ATOM 15211 N N . ARG B 1 915 ? -1.176 102.183 25.676 1.000 29.431 915 ARG BBB N 1
ATOM 15212 C CA . ARG B 1 915 ? -2.597 102.444 25.365 1.000 29.907 915 ARG BBB CA 1
ATOM 15213 C C . ARG B 1 915 ? -3.486 102.259 26.591 1.000 31.879 915 ARG BBB C 1
ATOM 15214 O O . ARG B 1 915 ? -3.184 101.453 27.495 1.000 30.394 915 ARG BBB O 1
ATOM 15222 N N . ILE B 1 916 ? -4.599 102.967 26.559 1.000 31.413 916 ILE BBB N 1
ATOM 15223 C CA . ILE B 1 916 ? -5.685 102.899 27.555 1.000 35.342 916 ILE BBB CA 1
ATOM 15224 C C . ILE B 1 916 ? -6.975 102.914 26.756 1.000 34.495 916 ILE BBB C 1
ATOM 15225 O O . ILE B 1 916 ? -7.052 103.655 25.738 1.000 30.249 916 ILE BBB O 1
ATOM 15230 N N . SER B 1 917 ? -7.982 102.199 27.234 1.000 35.485 917 SER BBB N 1
ATOM 15231 C CA . SER B 1 917 ? -9.342 102.234 26.659 1.000 38.065 917 SER BBB CA 1
ATOM 15232 C C . SER B 1 917 ? -10.340 102.077 27.798 1.000 38.259 917 SER BBB C 1
ATOM 15233 O O . SER B 1 917 ? -9.900 101.833 28.939 1.000 36.673 917 SER BBB O 1
ATOM 15236 N N . ASP B 1 918 ? -11.622 102.183 27.478 1.000 41.792 918 ASP BBB N 1
ATOM 15237 C CA . ASP B 1 918 ? -12.763 102.044 28.428 1.000 45.772 918 ASP BBB CA 1
ATOM 15238 C C . ASP B 1 918 ? -12.722 100.695 29.142 1.000 41.927 918 ASP BBB C 1
ATOM 15239 O O . ASP B 1 918 ? -13.138 100.647 30.317 1.000 47.041 918 ASP BBB O 1
ATOM 15244 N N . ASP B 1 919 ? -12.252 99.640 28.480 1.000 37.666 919 ASP BBB N 1
ATOM 15245 C CA . ASP B 1 919 ? -12.233 98.287 29.099 1.000 40.465 919 ASP BBB CA 1
ATOM 15246 C C . ASP B 1 919 ? -10.817 97.967 29.616 1.000 39.981 919 ASP BBB C 1
ATOM 15247 O O . ASP B 1 919 ? -10.530 96.784 29.822 1.000 34.485 919 ASP BBB O 1
ATOM 15252 N N . SER B 1 920 ? -9.947 98.969 29.775 1.000 36.818 920 SER BBB N 1
ATOM 15253 C CA . SER B 1 920 ? -8.617 98.771 30.418 1.000 37.259 920 SER BBB CA 1
ATOM 15254 C C . SER B 1 920 ? -8.872 98.597 31.912 1.000 37.552 920 SER BBB C 1
ATOM 15255 O O . SER B 1 920 ? -9.853 99.146 32.426 1.000 39.426 920 SER BBB O 1
ATOM 15258 N N . PRO B 1 921 ? -8.051 97.808 32.639 1.000 40.107 921 PRO BBB N 1
ATOM 15259 C CA . PRO B 1 921 ? -8.266 97.622 34.087 1.000 44.255 921 PRO BBB CA 1
ATOM 15260 C C . PRO B 1 921 ? -7.826 98.831 34.945 1.000 46.495 921 PRO BBB C 1
ATOM 15261 O O . PRO B 1 921 ? -8.068 98.826 36.132 1.000 49.531 921 PRO BBB O 1
ATOM 15265 N N . GLU B 1 922 ? -7.216 99.854 34.330 1.000 44.258 922 GLU BBB N 1
ATOM 15266 C CA . GLU B 1 922 ? -6.789 101.103 35.016 1.000 45.631 922 GLU BBB CA 1
ATOM 15267 C C . GLU B 1 922 ? -6.762 102.250 33.994 1.000 40.959 922 GLU BBB C 1
ATOM 15268 O O . GLU B 1 922 ? -6.789 101.970 32.765 1.000 39.909 922 GLU BBB O 1
ATOM 15274 N N . ARG B 1 923 ? -6.699 103.491 34.478 1.000 37.594 923 ARG BBB N 1
ATOM 15275 C CA . ARG B 1 923 ? -6.718 104.728 33.654 1.000 42.153 923 ARG BBB CA 1
ATOM 15276 C C . ARG B 1 923 ? -5.320 105.365 33.696 1.000 37.054 923 ARG BBB C 1
ATOM 15277 O O . ARG B 1 923 ? -5.223 106.617 33.516 1.000 33.188 923 ARG BBB O 1
ATOM 15285 N N . GLU B 1 924 ? -4.276 104.601 34.016 1.000 34.923 924 GLU BBB N 1
ATOM 15286 C CA . GLU B 1 924 ? -2.923 105.197 34.209 1.000 40.957 924 GLU BBB CA 1
ATOM 15287 C C . GLU B 1 924 ? -1.856 104.362 33.535 1.000 33.759 924 GLU BBB C 1
ATOM 15288 O O . GLU B 1 924 ? -2.022 103.137 33.455 1.000 35.946 924 GLU BBB O 1
ATOM 15294 N N . LEU B 1 925 ? -0.733 105.009 33.246 1.000 30.580 925 LEU BBB N 1
ATOM 15295 C CA . LEU B 1 925 ? 0.480 104.347 32.737 1.000 34.263 925 LEU BBB CA 1
ATOM 15296 C C . LEU B 1 925 ? 1.676 104.863 33.522 1.000 31.482 925 LEU BBB C 1
ATOM 15297 O O . LEU B 1 925 ? 1.730 106.082 33.788 1.000 33.406 925 LEU BBB O 1
ATOM 15302 N N . TYR B 1 926 ? 2.629 103.980 33.794 1.000 29.939 926 TYR BBB N 1
ATOM 15303 C CA . TYR B 1 926 ? 4.011 104.332 34.206 1.000 28.877 926 TYR BBB CA 1
ATOM 15304 C C . TYR B 1 926 ? 4.702 105.074 33.056 1.000 30.566 926 TYR BBB C 1
ATOM 15305 O O . TYR B 1 926 ? 4.761 104.540 31.957 1.000 30.277 926 TYR BBB O 1
ATOM 15314 N N . VAL B 1 927 ? 5.171 106.286 33.328 1.000 31.610 927 VAL BBB N 1
ATOM 15315 C CA . VAL B 1 927 ? 6.038 107.092 32.425 1.000 30.988 927 VAL BBB CA 1
ATOM 15316 C C . VAL B 1 927 ? 7.465 106.951 32.930 1.000 28.157 927 VAL BBB C 1
ATOM 15317 O O . VAL B 1 927 ? 7.868 107.514 33.957 1.000 30.241 927 VAL BBB O 1
ATOM 15321 N N . PRO B 1 928 ? 8.240 106.121 32.223 1.000 31.428 928 PRO BBB N 1
ATOM 15322 C CA . PRO B 1 928 ? 9.608 105.815 32.620 1.000 31.609 928 PRO BBB CA 1
ATOM 15323 C C . PRO B 1 928 ? 10.387 107.122 32.741 1.000 33.716 928 PRO BBB C 1
ATOM 15324 O O . PRO B 1 928 ? 10.085 108.062 31.976 1.000 33.558 928 PRO BBB O 1
ATOM 15328 N N . GLU B 1 929 ? 11.284 107.194 33.722 1.000 35.523 929 GLU BBB N 1
ATOM 15329 C CA . GLU B 1 929 ? 12.132 108.396 33.965 1.000 38.233 929 GLU BBB CA 1
ATOM 15330 C C . GLU B 1 929 ? 12.857 108.803 32.667 1.000 37.508 929 GLU BBB C 1
ATOM 15331 O O . GLU B 1 929 ? 13.023 109.995 32.451 1.000 36.422 929 GLU BBB O 1
ATOM 15337 N N . THR B 1 930 ? 13.219 107.845 31.816 1.000 36.356 930 THR BBB N 1
ATOM 15338 C CA . THR B 1 930 ? 13.936 108.057 30.527 1.000 40.191 930 THR BBB CA 1
ATOM 15339 C C . THR B 1 930 ? 13.081 108.880 29.555 1.000 36.441 930 THR BBB C 1
ATOM 15340 O O . THR B 1 930 ? 13.650 109.537 28.714 1.000 39.789 930 THR BBB O 1
ATOM 15344 N N . ALA B 1 931 ? 11.758 108.901 29.681 1.000 34.549 931 ALA BBB N 1
ATOM 15345 C CA . ALA B 1 931 ? 10.892 109.704 28.787 1.000 33.565 931 ALA BBB CA 1
ATOM 15346 C C . ALA B 1 931 ? 10.723 111.137 29.303 1.000 37.738 931 ALA BBB C 1
ATOM 15347 O O . ALA B 1 931 ? 10.237 111.988 28.512 1.000 40.134 931 ALA BBB O 1
ATOM 15349 N N . VAL B 1 932 ? 10.961 111.377 30.594 1.000 36.240 932 VAL BBB N 1
ATOM 15350 C CA . VAL B 1 932 ? 10.543 112.641 31.271 1.000 40.082 932 VAL BBB CA 1
ATOM 15351 C C . VAL B 1 932 ? 11.731 113.596 31.238 1.000 39.856 932 VAL BBB C 1
ATOM 15352 O O . VAL B 1 932 ? 12.881 113.125 31.309 1.000 38.933 932 VAL BBB O 1
ATOM 15356 N N . ARG B 1 933 ? 11.482 114.901 31.166 1.000 41.981 933 ARG BBB N 1
ATOM 15357 C CA . ARG B 1 933 ? 12.611 115.872 31.247 1.000 46.883 933 ARG BBB CA 1
ATOM 15358 C C . ARG B 1 933 ? 12.321 116.892 32.352 1.000 42.880 933 ARG BBB C 1
ATOM 15359 O O . ARG B 1 933 ? 11.135 117.136 32.681 1.000 38.460 933 ARG BBB O 1
ATOM 15367 N N . ARG B 1 934 ? 13.381 117.450 32.927 1.000 49.179 934 ARG BBB N 1
ATOM 15368 C CA . ARG B 1 934 ? 13.257 118.656 33.783 1.000 52.635 934 ARG BBB CA 1
ATOM 15369 C C . ARG B 1 934 ? 12.705 119.794 32.908 1.000 44.085 934 ARG BBB C 1
ATOM 15370 O O . ARG B 1 934 ? 13.268 120.059 31.854 1.000 45.758 934 ARG BBB O 1
ATOM 15378 N N . GLY B 1 935 ? 11.609 120.409 33.314 1.000 44.911 935 GLY BBB N 1
ATOM 15379 C CA . GLY B 1 935 ? 11.006 121.546 32.598 1.000 45.123 935 GLY BBB CA 1
ATOM 15380 C C . GLY B 1 935 ? 9.670 121.142 32.009 1.000 45.095 935 GLY BBB C 1
ATOM 15381 O O . GLY B 1 935 ? 8.934 120.376 32.662 1.000 46.774 935 GLY BBB O 1
ATOM 15382 N N . LEU B 1 936 ? 9.392 121.640 30.811 1.000 44.193 936 LEU BBB N 1
ATOM 15383 C CA . LEU B 1 936 ? 8.129 121.457 30.057 1.000 47.777 936 LEU BBB CA 1
ATOM 15384 C C . LEU B 1 936 ? 8.165 120.070 29.395 1.000 44.847 936 LEU BBB C 1
ATOM 15385 O O . LEU B 1 936 ? 9.185 119.690 28.813 1.000 38.524 936 LEU BBB O 1
ATOM 15390 N N . ASN B 1 937 ? 7.100 119.304 29.583 1.000 43.464 937 ASN BBB N 1
ATOM 15391 C CA . ASN B 1 937 ? 6.972 117.929 29.047 1.000 42.383 937 ASN BBB CA 1
ATOM 15392 C C . ASN B 1 937 ? 5.793 117.963 28.101 1.000 37.082 937 ASN BBB C 1
ATOM 15393 O O . ASN B 1 937 ? 4.763 118.499 28.510 1.000 40.707 937 ASN BBB O 1
ATOM 15398 N N . ASN B 1 938 ? 5.951 117.397 26.905 1.000 39.343 938 ASN BBB N 1
ATOM 15399 C CA . ASN B 1 938 ? 4.870 117.252 25.892 1.000 39.917 938 ASN BBB CA 1
ATOM 15400 C C . ASN B 1 938 ? 4.104 115.952 26.142 1.000 39.360 938 ASN BBB C 1
ATOM 15401 O O . ASN B 1 938 ? 4.716 114.884 25.998 1.000 41.421 938 ASN BBB O 1
ATOM 15406 N N . ILE B 1 939 ? 2.829 116.038 26.521 1.000 42.744 939 ILE BBB N 1
ATOM 15407 C CA . ILE B 1 939 ? 1.948 114.845 26.699 1.000 47.556 939 ILE BBB CA 1
ATOM 15408 C C . ILE B 1 939 ? 0.967 114.839 25.525 1.000 47.623 939 ILE BBB C 1
ATOM 15409 O O . ILE B 1 939 ? 0.230 115.828 25.365 1.000 48.633 939 ILE BBB O 1
ATOM 15414 N N . THR B 1 940 ? 0.989 113.769 24.734 1.000 40.172 940 THR BBB N 1
ATOM 15415 C CA . THR B 1 940 ? 0.211 113.641 23.488 1.000 39.950 940 THR BBB CA 1
ATOM 15416 C C . THR B 1 940 ? -0.672 112.408 23.566 1.000 38.688 940 THR BBB C 1
ATOM 15417 O O . THR B 1 940 ? -0.134 111.321 23.778 1.000 39.546 940 THR BBB O 1
ATOM 15421 N N . LEU B 1 941 ? -1.973 112.606 23.374 1.000 37.260 941 LEU BBB N 1
ATOM 15422 C CA . LEU B 1 941 ? -2.974 111.534 23.219 1.000 36.223 941 LEU BBB CA 1
ATOM 15423 C C . LEU B 1 941 ? -3.383 111.484 21.753 1.000 39.247 941 LEU BBB C 1
ATOM 15424 O O . LEU B 1 941 ? -3.819 112.526 21.213 1.000 41.591 941 LEU BBB O 1
ATOM 15429 N N . LEU B 1 942 ? -3.282 110.312 21.146 1.000 35.557 942 LEU BBB N 1
ATOM 15430 C CA . LEU B 1 942 ? -4.003 109.986 19.905 1.000 34.646 942 LEU BBB CA 1
ATOM 15431 C C . LEU B 1 942 ? -5.270 109.240 20.336 1.000 35.255 942 LEU BBB C 1
ATOM 15432 O O . LEU B 1 942 ? -5.151 108.197 20.979 1.000 34.013 942 LEU BBB O 1
ATOM 15437 N N . ALA B 1 943 ? -6.438 109.823 20.080 1.000 34.889 943 ALA BBB N 1
ATOM 15438 C CA . ALA B 1 943 ? -7.752 109.338 20.534 1.000 35.299 943 ALA BBB CA 1
ATOM 15439 C C . ALA B 1 943 ? -8.518 108.860 19.314 1.000 37.738 943 ALA BBB C 1
ATOM 15440 O O . ALA B 1 943 ? -8.788 109.678 18.424 1.000 38.386 943 ALA BBB O 1
ATOM 15442 N N . ILE B 1 944 ? -8.799 107.565 19.249 1.000 34.329 944 ILE BBB N 1
ATOM 15443 C CA . ILE B 1 944 ? -9.763 107.008 18.277 1.000 34.854 944 ILE BBB CA 1
ATOM 15444 C C . ILE B 1 944 ? -11.127 107.051 18.951 1.000 37.519 944 ILE BBB C 1
ATOM 15445 O O . ILE B 1 944 ? -11.303 106.369 19.967 1.000 37.189 944 ILE BBB O 1
ATOM 15450 N N . VAL B 1 945 ? -12.067 107.795 18.371 1.000 37.917 945 VAL BBB N 1
ATOM 15451 C CA . VAL B 1 945 ? -13.372 108.085 19.005 1.000 38.758 945 VAL BBB CA 1
ATOM 15452 C C . VAL B 1 945 ? -14.338 106.959 18.624 1.000 42.930 945 VAL BBB C 1
ATOM 15453 O O . VAL B 1 945 ? -14.546 106.750 17.406 1.000 42.257 945 VAL BBB O 1
ATOM 15457 N N . THR B 1 946 ? -14.874 106.246 19.625 1.000 38.599 946 THR BBB N 1
ATOM 15458 C CA . THR B 1 946 ? -15.592 104.954 19.463 1.000 38.688 946 THR BBB CA 1
ATOM 15459 C C . THR B 1 946 ? -17.091 105.096 19.758 1.000 38.417 946 THR BBB C 1
ATOM 15460 O O . THR B 1 946 ? -17.804 104.081 19.640 1.000 39.751 946 THR BBB O 1
ATOM 15464 N N . SER B 1 947 ? -17.557 106.273 20.167 1.000 40.050 947 SER BBB N 1
ATOM 15465 C CA . SER B 1 947 ? -18.947 106.491 20.637 1.000 44.344 947 SER BBB CA 1
ATOM 15466 C C . SER B 1 947 ? -19.362 107.951 20.431 1.000 49.858 947 SER BBB C 1
ATOM 15467 O O . SER B 1 947 ? -18.478 108.838 20.423 1.000 42.447 947 SER BBB O 1
ATOM 15470 N N . ARG B 1 948 ? -20.671 108.159 20.282 1.000 54.811 948 ARG BBB N 1
ATOM 15471 C CA . ARG B 1 948 ? -21.351 109.482 20.318 1.000 57.256 948 ARG BBB CA 1
ATOM 15472 C C . ARG B 1 948 ? -21.218 110.087 21.721 1.000 54.731 948 ARG BBB C 1
ATOM 15473 O O . ARG B 1 948 ? -21.193 111.306 21.789 1.000 59.078 948 ARG BBB O 1
ATOM 15481 N N . SER B 1 949 ? -21.165 109.259 22.777 1.000 52.422 949 SER BBB N 1
ATOM 15482 C CA . SER B 1 949 ? -20.759 109.617 24.165 1.000 53.694 949 SER BBB CA 1
ATOM 15483 C C . SER B 1 949 ? -19.245 109.432 24.297 1.000 50.185 949 SER BBB C 1
ATOM 15484 O O . SER B 1 949 ? -18.788 108.298 24.550 1.000 48.914 949 SER BBB O 1
ATOM 15487 N N . SER B 1 950 ? -18.492 110.506 24.152 1.000 45.840 950 SER BBB N 1
ATOM 15488 C CA . SER B 1 950 ? -17.020 110.439 24.106 1.000 46.039 950 SER BBB CA 1
ATOM 15489 C C . SER B 1 950 ? -16.439 111.749 24.616 1.000 44.185 950 SER BBB C 1
ATOM 15490 O O . SER B 1 950 ? -16.990 112.792 24.282 1.000 41.054 950 SER BBB O 1
ATOM 15493 N N . GLY B 1 951 ? -15.331 111.690 25.357 1.000 41.498 951 GLY BBB N 1
ATOM 15494 C CA . GLY B 1 951 ? -14.618 112.913 25.743 1.000 35.883 951 GLY BBB CA 1
ATOM 15495 C C . GLY B 1 951 ? -13.373 112.641 26.549 1.000 40.225 951 GLY BBB C 1
ATOM 15496 O O . GLY B 1 951 ? -13.122 111.487 26.965 1.000 39.185 951 GLY BBB O 1
ATOM 15497 N N . ILE B 1 952 ? -12.616 113.701 26.765 1.000 34.207 952 ILE BBB N 1
ATOM 15498 C CA . ILE B 1 952 ? -11.442 113.698 27.666 1.000 40.713 952 ILE BBB CA 1
ATOM 15499 C C . ILE B 1 952 ? -11.725 114.758 28.736 1.000 39.180 952 ILE BBB C 1
ATOM 15500 O O . ILE B 1 952 ? -11.813 115.946 28.363 1.000 40.646 952 ILE BBB O 1
ATOM 15505 N N . ARG B 1 953 ? -11.929 114.328 29.984 1.000 36.599 953 ARG BBB N 1
ATOM 15506 C CA . ARG B 1 953 ? -12.186 115.236 31.140 1.000 45.746 953 ARG BBB CA 1
ATOM 15507 C C . ARG B 1 953 ? -10.854 115.865 31.558 1.000 45.992 953 ARG BBB C 1
ATOM 15508 O O . ARG B 1 953 ? -10.817 117.048 31.855 1.000 49.869 953 ARG BBB O 1
ATOM 15516 N N . GLY B 1 954 ? -9.763 115.114 31.533 1.000 41.426 954 GLY BBB N 1
ATOM 15517 C CA . GLY B 1 954 ? -8.470 115.726 31.860 1.000 40.858 954 GLY BBB CA 1
ATOM 15518 C C . GLY B 1 954 ? -7.391 114.700 32.038 1.000 38.717 954 GLY BBB C 1
ATOM 15519 O O . GLY B 1 954 ? -7.682 113.481 31.928 1.000 40.306 954 GLY BBB O 1
ATOM 15520 N N . LEU B 1 955 ? -6.175 115.180 32.251 1.000 37.406 955 LEU BBB N 1
ATOM 15521 C CA . LEU B 1 955 ? -5.050 114.291 32.584 1.000 37.252 955 LEU BBB CA 1
ATOM 15522 C C . LEU B 1 955 ? -4.125 114.967 33.614 1.000 40.045 955 LEU BBB C 1
ATOM 15523 O O . LEU B 1 955 ? -4.142 116.232 33.749 1.000 37.714 955 LEU BBB O 1
ATOM 15528 N N . ARG B 1 956 ? -3.357 114.146 34.333 1.000 34.190 956 ARG BBB N 1
ATOM 15529 C CA . ARG B 1 956 ? -2.343 114.617 35.297 1.000 32.949 956 ARG BBB CA 1
ATOM 15530 C C . ARG B 1 956 ? -1.169 113.639 35.370 1.000 32.682 956 ARG BBB C 1
ATOM 15531 O O . ARG B 1 956 ? -1.335 112.435 35.068 1.000 29.892 956 ARG BBB O 1
ATOM 15539 N N . LEU B 1 957 ? -0.010 114.155 35.760 1.000 33.219 957 LEU BBB N 1
ATOM 15540 C CA . LEU B 1 957 ? 1.192 113.364 36.084 1.000 35.649 957 LEU BBB CA 1
ATOM 15541 C C . LEU B 1 957 ? 1.205 113.257 37.599 1.000 39.603 957 LEU BBB C 1
ATOM 15542 O O . LEU B 1 957 ? 1.076 114.315 38.234 1.000 39.680 957 LEU BBB O 1
ATOM 15547 N N . LYS B 1 958 ? 1.379 112.059 38.159 1.000 38.350 958 LYS BBB N 1
ATOM 15548 C CA . LYS B 1 958 ? 1.310 111.858 39.626 1.000 36.525 958 LYS BBB CA 1
ATOM 15549 C C . LYS B 1 958 ? 2.602 111.211 40.065 1.000 34.102 958 LYS BBB C 1
ATOM 15550 O O . LYS B 1 958 ? 2.981 110.212 39.456 1.000 35.677 958 LYS BBB O 1
ATOM 15556 N N . GLU B 1 959 ? 3.222 111.736 41.109 1.000 35.416 959 GLU BBB N 1
ATOM 15557 C CA . GLU B 1 959 ? 4.299 111.000 41.806 1.000 36.380 959 GLU BBB CA 1
ATOM 15558 C C . GLU B 1 959 ? 3.637 109.958 42.695 1.000 38.897 959 GLU BBB C 1
ATOM 15559 O O . GLU B 1 959 ? 2.714 110.318 43.398 1.000 45.447 959 GLU BBB O 1
ATOM 15565 N N . THR B 1 960 ? 4.112 108.713 42.607 1.000 41.117 960 THR BBB N 1
ATOM 15566 C CA . THR B 1 960 ? 3.697 107.562 43.451 1.000 46.856 960 THR BBB CA 1
ATOM 15567 C C . THR B 1 960 ? 4.110 107.864 44.901 1.000 39.672 960 THR BBB C 1
ATOM 15568 O O . THR B 1 960 ? 3.348 107.563 45.805 1.000 49.025 960 THR BBB O 1
ATOM 15572 N N . TYR B 1 961 ? 5.290 108.456 45.070 1.000 40.238 961 TYR BBB N 1
ATOM 15573 C CA . TYR B 1 961 ? 5.952 108.795 46.359 1.000 35.003 961 TYR BBB CA 1
ATOM 15574 C C . TYR B 1 961 ? 7.129 109.685 45.973 1.000 36.052 961 TYR BBB C 1
ATOM 15575 O O . TYR B 1 961 ? 7.447 109.758 44.736 1.000 36.339 961 TYR BBB O 1
ATOM 15584 N N . VAL B 1 962 ? 7.717 110.368 46.951 1.000 37.347 962 VAL BBB N 1
ATOM 15585 C CA . VAL B 1 962 ? 9.015 111.098 46.803 1.000 36.744 962 VAL BBB CA 1
ATOM 15586 C C . VAL B 1 962 ? 9.952 110.597 47.901 1.000 34.569 962 VAL BBB C 1
ATOM 15587 O O . VAL B 1 962 ? 9.807 110.998 49.032 1.000 37.109 962 VAL BBB O 1
ATOM 15591 N N . HIS B 1 963 ? 10.861 109.709 47.566 1.000 35.446 963 HIS BBB N 1
ATOM 15592 C CA . HIS B 1 963 ? 11.889 109.210 48.505 1.000 37.465 963 HIS BBB CA 1
ATOM 15593 C C . HIS B 1 963 ? 13.095 110.152 48.389 1.000 38.462 963 HIS BBB C 1
ATOM 15594 O O . HIS B 1 963 ? 13.230 110.775 47.354 1.000 39.729 963 HIS BBB O 1
ATOM 15601 N N . GLU B 1 964 ? 13.955 110.210 49.394 1.000 40.279 964 GLU BBB N 1
ATOM 15602 C CA . GLU B 1 964 ? 15.163 111.077 49.393 1.000 41.699 964 GLU BBB CA 1
ATOM 15603 C C . GLU B 1 964 ? 16.371 110.186 49.107 1.000 40.193 964 GLU BBB C 1
ATOM 15604 O O . GLU B 1 964 ? 16.565 109.197 49.821 1.000 38.035 964 GLU BBB O 1
ATOM 15610 N N . ARG B 1 965 ? 17.143 110.510 48.084 1.000 44.694 965 ARG BBB N 1
ATOM 15611 C CA . ARG B 1 965 ? 18.466 109.892 47.802 1.000 45.611 965 ARG BBB CA 1
ATOM 15612 C C . ARG B 1 965 ? 19.515 110.570 48.676 1.000 44.318 965 ARG BBB C 1
ATOM 15613 O O . ARG B 1 965 ? 19.562 111.795 48.699 1.000 47.056 965 ARG BBB O 1
ATOM 15621 N N . LYS B 1 966 ? 20.305 109.792 49.397 1.000 42.555 966 LYS BBB N 1
ATOM 15622 C CA . LYS B 1 966 ? 21.356 110.313 50.288 1.000 40.648 966 LYS BBB CA 1
ATOM 15623 C C . LYS B 1 966 ? 22.545 109.383 50.178 1.000 40.643 966 LYS BBB C 1
ATOM 15624 O O . LYS B 1 966 ? 22.336 108.157 50.181 1.000 41.215 966 LYS BBB O 1
ATOM 15630 N N . GLU B 1 967 ? 23.736 109.949 50.196 1.000 41.520 967 GLU BBB N 1
ATOM 15631 C CA . GLU B 1 967 ? 25.006 109.190 50.257 1.000 47.882 967 GLU BBB CA 1
ATOM 15632 C C . GLU B 1 967 ? 25.386 109.028 51.718 1.000 41.476 967 GLU BBB C 1
ATOM 15633 O O . GLU B 1 967 ? 25.422 110.029 52.409 1.000 41.880 967 GLU BBB O 1
ATOM 15639 N N . ILE B 1 968 ? 25.588 107.795 52.162 1.000 42.449 968 ILE BBB N 1
ATOM 15640 C CA . ILE B 1 968 ? 26.180 107.491 53.493 1.000 42.430 968 ILE BBB CA 1
ATOM 15641 C C . ILE B 1 968 ? 27.650 107.183 53.233 1.000 41.914 968 ILE BBB C 1
ATOM 15642 O O . ILE B 1 968 ? 27.924 106.440 52.305 1.000 39.994 968 ILE BBB O 1
ATOM 15647 N N . VAL B 1 969 ? 28.548 107.789 54.006 1.000 46.970 969 VAL BBB N 1
ATOM 15648 C CA . VAL B 1 969 ? 30.022 107.636 53.843 1.000 42.294 969 VAL BBB CA 1
ATOM 15649 C C . VAL B 1 969 ? 30.552 107.051 55.151 1.000 42.061 969 VAL BBB C 1
ATOM 15650 O O . VAL B 1 969 ? 30.285 107.644 56.214 1.000 41.820 969 VAL BBB O 1
ATOM 15654 N N . PHE B 1 970 ? 31.218 105.899 55.071 1.000 41.723 970 PHE BBB N 1
ATOM 15655 C CA . PHE B 1 970 ? 31.921 105.272 56.215 1.000 48.464 970 PHE BBB CA 1
ATOM 15656 C C . PHE B 1 970 ? 33.436 105.591 56.093 1.000 50.042 970 PHE BBB C 1
ATOM 15657 O O . PHE B 1 970 ? 34.083 105.154 55.128 1.000 45.801 970 PHE BBB O 1
ATOM 15665 N N . LYS B 1 971 ? 34.004 106.356 57.027 1.000 47.948 971 LYS BBB N 1
ATOM 15666 C CA . LYS B 1 971 ? 35.482 106.514 57.130 1.000 56.090 971 LYS BBB CA 1
ATOM 15667 C C . LYS B 1 971 ? 36.011 105.274 57.842 1.000 52.402 971 LYS BBB C 1
ATOM 15668 O O . LYS B 1 971 ? 35.656 105.126 59.006 1.000 49.661 971 LYS BBB O 1
ATOM 15674 N N . LEU B 1 972 ? 36.806 104.443 57.160 1.000 58.713 972 LEU BBB N 1
ATOM 15675 C CA . LEU B 1 972 ? 37.378 103.177 57.704 1.000 68.859 972 LEU BBB CA 1
ATOM 15676 C C . LEU B 1 972 ? 38.757 103.412 58.336 1.000 70.097 972 LEU BBB C 1
ATOM 15677 O O . LEU B 1 972 ? 39.457 104.353 57.931 1.000 68.934 972 LEU BBB O 1
ATOM 15682 N N . GLY B 1 973 ? 39.117 102.566 59.303 1.000 70.036 973 GLY BBB N 1
ATOM 15683 C CA . GLY B 1 973 ? 40.480 102.450 59.850 1.000 68.109 973 GLY BBB CA 1
ATOM 15684 C C . GLY B 1 973 ? 41.132 101.167 59.366 1.000 62.274 973 GLY BBB C 1
ATOM 15685 O O . GLY B 1 973 ? 40.901 100.798 58.208 1.000 56.314 973 GLY BBB O 1
ATOM 15686 N N . LEU B 1 974 ? 41.899 100.508 60.239 1.000 64.818 974 LEU BBB N 1
ATOM 15687 C CA . LEU B 1 974 ? 42.670 99.268 59.945 1.000 63.850 974 LEU BBB CA 1
ATOM 15688 C C . LEU B 1 974 ? 41.845 98.037 60.328 1.000 64.365 974 LEU BBB C 1
ATOM 15689 O O . LEU B 1 974 ? 41.361 98.012 61.472 1.000 75.663 974 LEU BBB O 1
ATOM 15694 N N . THR B 1 975 ? 41.723 97.057 59.421 1.000 64.850 975 THR BBB N 1
ATOM 15695 C CA . THR B 1 975 ? 41.331 95.648 59.725 1.000 71.789 975 THR BBB CA 1
ATOM 15696 C C . THR B 1 975 ? 42.498 94.955 60.461 1.000 82.858 975 THR BBB C 1
ATOM 15697 O O . THR B 1 975 ? 43.668 95.270 60.118 1.000 84.945 975 THR BBB O 1
ATOM 15701 N N . LYS B 1 976 ? 42.206 94.038 61.402 1.000 77.711 976 LYS BBB N 1
ATOM 15702 C CA . LYS B 1 976 ? 43.189 93.472 62.376 1.000 71.717 976 LYS BBB CA 1
ATOM 15703 C C . LYS B 1 976 ? 43.368 91.957 62.179 1.000 66.362 976 LYS BBB C 1
ATOM 15704 O O . LYS B 1 976 ? 43.200 91.341 61.142 1.000 62.794 976 LYS BBB O 1
#

Nearest PDB structures (foldseek):
  8qqh-assembly1_AAA  TM=1.001E+00  e=0.000E+00  Desulfurococcus amylolyticus
  8qqh-assembly1_BBB  TM=9.991E-01  e=0.000E+00  Desulfurococcus amylolyticus
  8uid-assembly1_C  TM=9.946E-01  e=0.000E+00  Desulfurococcus amylolyticus
  5mgd-assembly1_A  TM=7.362E-01  e=1.603E-46  Aspergillus niger CBS 513.88
  8uid-assembly1_D  TM=9.967E-01  e=9.504E-34  Desulfurococcus amylolyticus

Sequence (1940 aa):
TLLCGEIHYFRVPKHLWRDRLLKLKRAGGNCVSTYIPWNWHDPREKVVNFTDGTSQWHVASYYSRDLASFLELAGELGLRVIARPGPYICSEWDSGGHPNWIYTKAMRLRSLDPGYFKHVVEWYNSVLNILKPYVEREIVIGIQVENEYFWGNEKYIEKLAEIVEEKLPGVLVFTNEDPYLTRIPNTIDLYPSPWDMRQFDDRLRSYLSSQPGLFKMIMELEGGWFKSSRYGYYPTNRLSIPPEWTEILLKTAVGMGLNNINIYMFHGGSNPGYYTAKYLASSYDFEACIREWGELSERYYRVKRVFTFLNGFQELVTSLKPGETVKTASTCSELLQRVGDHGKIAVLRNTGDNLCYQRLINRGEIIPMWTPIRVPPRYAKIVLLDLVVEGTPFKLVYTSGEALLMKRLGDTVVMIIYGDHGEYTETAVEVEGGVLDVDIQGDVLIRREGERAYLVVNHTHGEHLAIVKSTRGQNLLLIFTCRCRAEKTWIVDEDLVLISNIYYIGDSRIDEGKVVINAELDEDSCGRLLVVTSREIEAISLEDLDLDLTRLSKYVYATHIPLSMCRSGKNTYHPLEYRLLEDPVFHTLTSINPSSPLEKNGFYENGIYVYRLRLHLDKKQLGDLLDKHLALIGFSDYAVVSINNEYAGSGYHYIEMSADSLREGVNEVTVILESTGHPNDGLLYVPNGIYGGVYLGRVGEIRLYKWRKTGFEIPYGPGFDLAEFIANPEPVIKALQEQRSSTGETYSVDSPGLYITEFKVDDLSRHYVLDPGLEFYYNHYYRILLFVNKVYVGPLIGPIDITRYLKPGVNEVALLVEWGVVNPVIGVYQYKVDGEWFIQEGLHGLIEEWFRRSPRGETAEPPILLGDKAGRVIWVNTVIPYEKEPTSSSPVKLEVDFWGCRILVFVNGEFIGRISDDSPERELYVPETAVRRGLNNITLLAIVTSRSSGIRGLRLKETYVHERKEIVFKLTLLCGEIHYFRVPKHLWRDRLLKLKRAGGNCVSTYIPWNWHDPREKVVNFTDGTSQWHVASYYSRDLASFLELAGELGLRVIARPGPYICSEWDSGGHPNWIYTKAMRLRSLDPGYFKHVVEWYNSVLNILKPYVEREIVIGIQVENEYFWGNEKYIEKLAEIVEEKLPGVLVFTNEDPYLTRIPNTIDLYPSPWDMRQFDDRLRSYLSSQPGLFKMIMELEGGWFKSSRYGYYPTNRLSIPPEWTEILLKTAVGMGLNNINIYMFHGGSNPGYYTAKYLASSYDFEACIREWGELSERYYRVKRVFTFLNGFQELVTSLKPGETVKTASTCSELLQRVGDHGKIAVLRNTGDNLCYQRLINRGEIIPMWTPIRVPPRYAKIVLLDLVVEGTPFKLVYTSGEALLMKRLGDTVVMIIYGDHGEYTETAVEVEGGVLDVDIQGDVLIRREGERAYLVVNHTHGEHLAIVKSTRGQNLLLIFTCRCRAEKTWIVDEDLVLISNIYYIGDSRIDEGKVVINAELDEDSCGRLLVVTSREIEAISLEDLDLDLTRLSKYVYATHIPLSMCRSGKNTYHPLEYRLLEDPVFHTLTSINPSSPLEKNGFYENGIYVYRLRLHLDKKQLGDLLDKHLALIGFSDYAVVSINNEYAGSGYHYIEMSADSLREGVNEVTVILESTGHPNDGLLYVPNGIYGGVYLGRVGEIRLYKWRKTGFEIPYGPGFDLAEFIANPEPVIKALQEETYSVDSPGLYITEFKVDDLSRHYVLDPGLEFYYNHYYRILLFVNKVYVGPLIGPIDITRYLKPGVNEVALLVEWGVVNPVIGVYQYKVDGEWFIQEGLHGLIEEWFRRSPRGETAEPPILLGDKAGRVIWVNTVIPYEKEPTSSSPVKLEVDFWGCRILVFVNGEFIGRISDDSPERELYVPETAVRRGLNNITLLAIVTSRSSGIRGLRLKETYVHERKEIVFKLGLTK

Solvent-accessible surface area: 62016 Å² total; per-residue (Å²): 79,24,1,0,0,0,1,0,0,0,1,1,4,60,150,10,4,85,29,1,0,10,2,0,71,30,0,16,2,38,0,0,0,0,2,0,0,3,4,0,0,14,18,94,65,165,142,43,34,36,81,75,42,57,74,6,62,2,4,3,79,22,11,2,3,26,0,35,36,0,0,70,27,0,26,119,18,41,2,113,0,1,0,0,0,0,0,2,0,10,4,17,0,4,1,0,0,0,0,10,6,0,16,58,75,17,141,76,2,1,1,47,40,95,16,0,16,117,21,0,65,111,5,0,66,28,0,0,74,48,0,75,60,21,25,120,127,120,16,2,46,0,0,0,0,0,2,28,0,78,10,0,10,33,155,0,0,45,75,0,0,89,30,0,64,134,42,2,109,84,19,56,10,0,0,0,20,0,89,78,8,116,120,2,21,11,0,5,8,4,46,5,52,10,32,80,11,170,115,0,13,81,89,0,135,78,11,56,94,43,23,127,87,55,44,41,0,0,0,12,0,0,0,0,35,9,7,0,12,16,20,10,23,108,22,0,15,25,25,53,1,28,26,30,0,0,3,0,0,0,2,0,0,2,3,30,20,2,28,21,0,0,0,7,0,0,2,0,2,10,2,4,3,2,8,0,0,0,0,5,12,8,7,2,0,4,21,0,0,0,34,9,16,2,52,7,20,90,6,0,16,15,0,3,1,1,0,7,6,3,53,16,2,93,108,3,7,105,25,12,135,111,22,122,79,1,115,43,19,10,141,58,8,85,43,22,16,31,31,22,125,39,2,26,0,0,0,0,4,7,32,35,6,88,37,4,45,1,18,0,22,6,162,76,60,30,6,1,34,61,8,3,0,8,0,3,3,15,7,0,4,3,1,0,0,14,3,51,5,85,62,15,4,4,70,0,12,1,0,1,0,6,2,0,3,53,30,125,7,54,96,11,7,1,0,0,0,8,4,15,47,2,2,57,0,0,0,0,0,55,0,110,64,13,25,96,54,13,57,71,58,21,55,5,121,65,65,118,120,56,100,45,0,7,0,27,0,37,0,6,30,3,11,3,1,0,22,0,58,3,81,117,63,32,42,0,3,0,0,0,0,1,42,61,2,2,23,37,0,0,62,11,44,141,36,3,2,0,0,0,14,2,10,10,0,6,43,34,125,77,65,140,32,66,0,7,0,29,0,7,2,25,60,77,2,5,5,40,2,0,0,3,1,61,54,99,8,126,24,0,15,2,82,148,68,97,15,95,59,76,107,40,25,140,19,0,1,10,7,30,3,32,28,68,49,2,131,19,37,60,77,27,38,66,23,123,86,15,58,26,42,67,2,72,11,77,82,88,66,75,82,8,108,74,36,26,25,0,0,106,55,50,36,54,15,7,0,3,0,0,0,69,0,84,1,77,3,82,147,147,45,45,63,72,21,119,36,121,61,3,0,2,3,0,0,1,0,21,0,3,1,17,1,16,155,99,46,27,10,33,16,15,6,43,9,39,6,58,5,110,27,16,134,101,34,59,0,46,5,19,0,4,0,4,0,5,0,0,3,0,2,4,7,6,57,2,10,1,0,0,30,18,2,4,5,0,0,31,53,28,53,41,64,5,89,93,3,58,73,32,83,31,152,22,79,82,7,70,81,21,40,0,6,66,9,16,25,71,4,93,58,0,43,106,21,1,105,98,161,69,81,117,55,53,108,39,102,21,5,58,43,78,8,2,2,2,4,88,11,160,3,140,49,68,78,53,44,4,1,0,32,0,11,38,11,0,17,50,0,31,1,26,9,0,2,2,1,0,30,68,83,47,32,11,43,2,33,1,4,68,44,0,26,203,52,15,107,102,38,82,1,20,0,0,0,0,0,13,96,11,39,3,42,4,26,0,1,11,0,17,36,91,8,106,14,80,11,58,2,3,68,7,0,41,0,10,71,89,79,24,6,134,207,35,65,198,12,125,73,23,154,45,30,6,118,3,10,92,56,7,5,101,0,6,0,1,28,5,44,0,39,2,122,54,108,30,39,26,3,3,1,5,30,1,29,0,17,0,15,4,0,18,0,0,0,0,2,41,11,27,6,18,0,31,4,9,19,10,12,19,37,27,41,12,11,0,4,19,45,6,13,127,130,15,97,0,80,0,5,0,0,0,3,0,6,0,140,31,3,0,0,18,1,1,4,2,27,0,32,29,32,18,39,118,38,55,0,18,1,92,52,49,26,2,0,0,0,1,0,0,0,0,0,4,60,149,10,5,85,28,1,0,11,3,0,70,32,0,12,0,27,0,0,0,0,3,1,0,3,4,0,0,15,20,89,66,161,143,42,32,34,81,76,42,54,80,9,69,4,4,4,77,24,10,2,3,26,0,33,40,0,0,73,28,0,25,121,20,43,3,110,0,1,0,0,0,1,0,3,0,10,4,16,0,4,1,0,0,0,0,8,6,0,14,54,78,15,145,78,2,1,1,44,44,73,28,0,15,132,37,0,67,114,5,0,69,30,0,0,72,49,0,70,59,14,26,115,130,118,20,1,41,0,0,0,0,1,1,28,0,76,12,0,8,22,141,0,0,47,78,0,6,78,34,0,87,129,66,3,102,70,20,53,16,0,0,0,23,0,88,76,8,91,135,23,17,8,0,5,8,4,47,8,50,12,32,78,12,168,110,1,16,73,77,0,122,78,8,58,90,42,21,125,86,53,46,41,0,0,0,11,0,0,0,0,38,10,6,0,14,19,21,12,23,105,21,0,16,28,24,54,1,28,24,32,0,0,1,1,0,0,2,0,0,6,4,32,17,2,43,21,0,0,0,7,0,0,2,0,2,11,4,2,4,2,8,0,0,0,2,6,11,7,6,2,0,4,23,0,0,0,33,10,14,1,51,6,19,91,6,0,17,16,0,3,2,1,0,10,6,4,55,27,6,64,124,13,6,98,52,12,140,108,18,141,106,3,118,40,18,10,139,52,8,84,39,35,30,23,50,12,144,89,2,27,1,0,0,0,4,8,36,35,6,85,39,4,44,0,24,0,25,9,153,68,62,12,5,0,31,61,13,2,0,6,0,4,3,15,6,0,4,4,1,1,0,13,5,43,0,59,75,19,4,3,52,0,8,2,0,1,0,6,4,2,3,32,39,112,9,79,56,5,5,2,0,0,0,8,4,15,41,3,3,44,0,0,0,0,0,49,0,99,54,16,21,110,67,16,62,70,72,14,52,8,112,61,64,116,90,82,78,42,0,6,0,27,0,44,1,8,32,4,13,4,3,0,18,0,60,1,75,131,52,48,24,0,0,0,0,1,0,2,39,63,2,1,25,36,3,0,54,0,66,85,31,0,5,0,0,0,12,2,10,11,0,5,50,32,130,83,60,133,43,71,0,13,0,37,0,7,2,25,46,76,2,5,6,43,1,0,0,4,1,32,42,62,10,115,24,0,11,0,104,143,66,94,12,88,58,72,139,32,23,93,29,0,7,4,7,29,2,35,31,65,47,2,133,15,34,89,67,29,37,62,23,113,58,15,36,42,40,61,2,71,12,73,80,82,67,82,79,16,110,62,31,23,33,0,0,108,57,46,44,52,17,9,0,4,0,0,1,74,0,93,4,89,6,78,153,151,39,49,58,72,29,119,34,130,67,5,0,3,3,0,0,0,0,26,0,3,1,18,0,27,160,105,44,27,10,32,16,22,6,49,10,51,5,58,5,111,25,23,144,106,33,51,0,40,4,25,0,5,0,4,0,5,0,0,3,0,2,5,8,9,50,1,9,1,0,1,33,20,1,3,7,0,0,36,63,30,50,34,67,8,115,129,3,118,89,49,86,44,158,19,82,78,9,70,79,21,36,0,5,68,10,14,26,55,4,101,65,0,41,137,48,4,108,186,142,28,91,22,3,57,38,87,9,3,0,26,7,87,16,131,3,130,44,82,77,43,46,6,0,0,32,0,9,38,12,0,16,50,0,31,1,27,8,0,1,1,1,0,28,76,81,47,32,13,40,3,32,1,4,65,39,0,31,205,49,17,115,95,19,101,0,28,0,1,0,0,0,12,95,12,35,2,39,3,35,0,7,12,0,17,45,89,16,93,14,83,13,60,5,2,66,8,0,43,0,6,71,88,80,28,9,138,214,33,63,180,12,132,80,23,144,50,30,5,133,4,12,130,68,5,5,103,0,6,0,0,29,2,33,0,39,2,113,54,112,30,38,22,2,2,0,4,29,0,29,0,17,1,30,4,0,19,0,0,0,0,1,46,15,30,7,20,0,30,2,8,19,13,13,22,34,28,41,13,10,0,3,17,48,6,13,129,138,14,93,0,78,0,4,0,0,0,4,0,12,4,134,33,4,0,0,19,2,2,2,1,28,2,26,29,26,18,39,120,30,82,0,26,0,74,24,26,139,89,218

Foldseek 3Di:
DQLEAEDELQQDQVVCLLLLLLLCVFLLHQAYEYELFQCVQQQQVDHRHLAQDDPDLQFFSRGGSVVLVSLVSCVVSRHAYEYEHAPACLLLWFLSRDHLLLVVQDQLFLAVPVSHVVVVLVSCVVVLVSCQVSVVVVRHQEYEYHEQPQFAQQVSSVVSVVSNCVSRPPRQYAYENHLQYAPHHYEYADDDDPQDCVVVLVVLVVQVPGRPPDDYAHQEQEQAAFAFFPQGFPPTNNHDPDLLNSLLSLLSCLLSQHPHYYYVHQAQAAQGGLRGFFRGFRARLRVGCQGNLGARDSSSLSSSLSSLQCSQCVVQSVFWADDDQKDKPDDQWDWRKTAGPQWIKTWTHHSAQAWDFIWMQHPNDIPDDPGTQIAHHSHIAIKTAQGDPPPFQKTWRTKSFGWRHWADQPQEIEIETAEAQQDKMKIKIAGVQAWPDKDKDDAWDWDDDTSITITIDGEHQAWIWIWTQHPPHHIYIYIYYYSQQSSVWGDQDNFWIKRFNFSDWGDWDPDDLKIKIKTWHALRGWFKIKIFGSDDFPWKDWFPRTWDWDDPDNGIIMTTGDSVQHDFDWDWFFFPFKFKDFFPFDDDKAFDAALQFVSNVSDRGFFKKKKKWWWADAPVCVVPADAFKKKQAAAAFKKFKDKQNHGFAIDTRMDITGNVSDDHTIIIMMIIDGHSRHASQSNRCQGHGRNDAMFGHFPDKDFQFKWFFAPDDDPRHNNDSVSVCQVPVPVQLVVLVDDGDDGDMDRWPADATKIKDKDADADLLKWKKKFQDPQQDDSNHWFKWKDKQSHTPGTDNGIDTCSVSDDHTMIMIMIGGPHGTTGMMITIGNDGIDGIMIMDDDTSCVVVLCLQPNPGGHIDDPFFWCLVVRQTKMKMKTKIADADQQDSLWWKKKFWDKAQWWKFKHKNSTGQTIDYPSGNGRITGDHSVRDGHTIIMIMIITNRRHSGITTRGMMIITPTHIDTIMIMGRD/DQQEAEDELQQDQVVCLLLLLLLCVQLLGQAYEYELFLCVQQQQVDDGDLFLDDPDLLFFSRRRSVVLVSLVSCVVSRHAYEYEHAPACLLLWFLSRDRLLLVLQDQLFLAVPVSHVVVVLVSCVVVLVSCAVSVVVRRHQEYEYHEQPQFAQQVSQVVSVVSSCVSRPPRQYAYENHQQYQPHHYEYADDDDPQDCCVVLVVLVVQVVGNPPDDYAHQEQEQAAFAFFPQGFPPTSSHGPDLLNSLLSLLSCLLQQHLHYYYVHQAQAAQRGLRGFFRGFRGRLRVHCQGNLRARDPSSLSSSLSSLQCSQPVVQSVQWDFDDQKDKPDPQWDWRKIDGPAWIKTKTAHSAQQWDFIWMQHPNDTPDDPGTQIAHHSHIAIKIANHDPPPFQKTWRIKSFHWRHWDDQDLEIEIETAEAQQDKMKIKIAGVVAFPDKDKDPDWDWDDDGRIIITIDGEHQAWIWIWGAYPVSHIYIYTYYYSQQSSVFGQAPHQKTKRFNFSDWGDWDCDDLKIKIKTWHALRGWFKIKIFGLFFFPWKDWVNDTWDWDDPDRRIIITTGDSVQHDFDWDWWFFPFKFKDFFPFDDDKDWDAALPFCSNVSDRGFFKKKKKWWWADACVCVVVAPAFKKKQAAAAFKKFKDKQNHTFAIDTHMDITGNVSDDHGIIIMMIIHGHSRHASQNNRCRGHGRNDAMFGHFPDKAFQFDWDFDDDDDPRHNNDSVSVCQVPVPVVLVCVVPGDRWDFDATKIKGKDADADLLKWKKKFQDSFQDDSNHWFKWKDKQSHTPGTDSGIDTCSVSDDHTIIMIMIGGPHGTTGIMITIGNDGIDGIMMMDDDTNCSVVLCLQPNDGGDTDDPFFQCLVVRQTKMKMKTKIADQDQQDSLWWKKKFWDKAQWWKFKHKNSRTQGIDYPSGNGRITTDHSVRDGRTIMIIMITTRGRHSGITTRGMMMITPTHIDTIMMMGNTDDSD

B-factor: mean 44.75, std 15.65, range [17.66, 129.75]

Secondary structure (P-SEA, 3-state):
ccbbbbbbcccccccaaaaaaaaaaaacccbbbbbbcccccccccccccccccccccccccccccaaaaaaaaaaaabbbbbbbccccccccccccccccccccccccccccccccaaaaaaaaaaaaaaaaaaaaacccccccccccccccaaaaaaaaaaaaaaaccccccccccccccccbbbbbbbbbccccaaaaaaaaaaaaacccccccccccccccccccccccccccccccccaaaaaaaaaaaaaacccbbbcccccccccccccccccccccccccccccccccccaaaaaaaaaaaaaaaaaaaaaabbbbcccccccccbbbbbcccccbbbbbbcccccbbbbbccccccccccccccccccccbbbbbbcccccccccccccccccccccccccccbbbbbbccccbbbbbbbbbbcccccccccccbbbbbbcccbbbbbbbcccbbbbbbbbcccccbbbbbbbcaaaaaacccccccbbbbccccccccccccccbbbbbbbbccccccbbbbbccccccccccccbbbbbbbccccbbbbbcccccccbbbbbbbbcbbbbbbcccccbbbbbcccccccccccccccbbbbbbbccccaaaaaaccccbbbbcccccbbbbbcccccccccccbbbbbcccccccbbbbbbbcccccccccccccccccccccccccccccccccbbbbccccccccccccaaaaaacaaaaaaaaacccccccccccccccbbbbbbbbbccccbbbbbbcccccccccbbbbbbbccccccccccccccccccccccbbbbbbbcccbbbbbbbbbbcccccbbbbbbcccccccccccccccbbbbbcccccccccccbbbbbbbbbbbcccccccbbbbbbbbccccbbbbbccccccccccccccccccccccccccccbbbbbbbcccccccccccbbbbbbcbbbbbbbbbbcc/ccbbbbbbcccccccaaaaaaaaaaaacccbbbbbbcccccccccccccccccccccccccccccaaaaaaaaaaaabbbbbbbccccccccccccccccccccccccccccccccaaaaaaaaaaaaaaaaaaaaacccccccccccccccaaaaaaaaaaaaaaacccccccccccccccccbbbbbbbbccccaaaaaaaaaaaaacccccccccccccccccccccccccccccccccaaaaaaaaaaaaaacccbbbcccccccccccccccccccccccccccccccccccaaaaaaaaaaaaaaacaaaaaacccccccccccccbbbbbbbcccbbbbbbbbcccbbbbbbbbcccccccccccccccccbbbbbbcccccccccccccccccccccccccccbbbbbbcccccbbbbbbbbbcccccccccccbbbbbbcccbbbbbbbcccbbbbbbbbccccbbbbbbbbcaaaaaacccccccbbbbccccccccccccccbbbbbbbbccccccbbbbbcccccccccccccccccccccccbbbbbcccccccbbbbbbbbcbbbbbbcccccbbbbbcccccccccccccccbbbbbbbccccaaaaaacccbbbbbccccccbbbbcccccccccccbbbbbcccccccbbbbbbbcccccccccccccccccccccccccccccccccbbbbbbbbccccccccaaaaaacaaaaaaaaacccccccccbbbbbbbbbccccbbbbbbcccccccccbbbbbbbccccccccccccccccccccccbbbbbbbccccccbbbbbbbcccccbbbbbbcccccccccccccccbbbbbcccccccccccbbbbbbbbbbbcccccccbbbbbbbbccccbbbbbccccccccccccccccccccccccccccbbbbbbbccccccccccccccccccbbbbbbbbbbbccccc